Protein AF-0000000075190152 (afdb_homodimer)

Structure (mmCIF, N/CA/C/O backbone):
data_AF-0000000075190152-model_v1
#
loop_
_entity.id
_entity.type
_entity.pdbx_description
1 polymer 'Uncharacterized protein'
#
loop_
_atom_site.group_PDB
_atom_site.id
_atom_site.type_symbol
_atom_site.label_atom_id
_atom_site.label_alt_id
_atom_site.label_comp_id
_atom_site.label_asym_id
_atom_site.label_entity_id
_atom_site.label_seq_id
_atom_site.pdbx_PDB_ins_code
_atom_site.Cartn_x
_atom_site.Cartn_y
_atom_site.Cartn_z
_atom_site.occupancy
_atom_site.B_iso_or_equiv
_atom_site.auth_seq_id
_atom_site.auth_comp_id
_atom_site.auth_asym_id
_atom_site.auth_atom_id
_atom_site.pdbx_PDB_model_num
ATOM 1 N N . MET A 1 1 ? -2.848 7.645 31.656 1 57.91 1 MET A N 1
ATOM 2 C CA . MET A 1 1 ? -2.418 6.84 30.516 1 57.91 1 MET A CA 1
ATOM 3 C C . MET A 1 1 ? -1.604 5.637 30.969 1 57.91 1 MET A C 1
ATOM 5 O O . MET A 1 1 ? -0.812 5.738 31.922 1 57.91 1 MET A O 1
ATOM 9 N N . LYS A 1 2 ? -2.08 4.453 30.562 1 74.75 2 LYS A N 1
ATOM 10 C CA . LYS A 1 2 ? -1.368 3.242 30.953 1 74.75 2 LYS A CA 1
ATOM 11 C C . LYS A 1 2 ? 0.094 3.297 30.531 1 74.75 2 LYS A C 1
ATOM 13 O O . LYS A 1 2 ? 0.41 3.818 29.453 1 74.75 2 LYS A O 1
ATOM 18 N N . PRO A 1 3 ? 1.007 2.99 31.453 1 80 3 PRO A N 1
ATOM 19 C CA . PRO A 1 3 ? 2.436 3.051 31.141 1 80 3 PRO A CA 1
ATOM 20 C C . PRO A 1 3 ? 2.844 2.064 30.047 1 80 3 PRO A C 1
ATOM 22 O O . PRO A 1 3 ? 2.209 1.02 29.875 1 80 3 PRO A O 1
ATOM 25 N N . SER A 1 4 ? 3.889 2.391 29.297 1 86.44 4 SER A N 1
ATOM 26 C CA . SER A 1 4 ? 4.461 1.512 28.281 1 86.44 4 SER A CA 1
ATOM 27 C C . SER A 1 4 ? 5.328 0.427 28.906 1 86.44 4 SER A C 1
ATOM 29 O O . SER A 1 4 ? 6.074 0.694 29.844 1 86.44 4 SER A O 1
ATOM 31 N N . VAL A 1 5 ? 5.164 -0.801 28.578 1 91.06 5 VAL A N 1
ATOM 32 C CA . VAL A 1 5 ? 5.941 -1.947 29.031 1 91.06 5 VAL A CA 1
ATOM 33 C C . VAL A 1 5 ? 6.613 -2.627 27.844 1 91.06 5 VAL A C 1
ATOM 35 O O . VAL A 1 5 ? 6.191 -2.447 26.703 1 91.06 5 VAL A O 1
ATOM 38 N N . PRO A 1 6 ? 7.695 -3.348 28.172 1 92.94 6 PRO A N 1
ATOM 39 C CA . PRO A 1 6 ? 8.281 -4.137 27.078 1 92.94 6 PRO A CA 1
ATOM 40 C C . PRO A 1 6 ? 7.324 -5.188 26.531 1 92.94 6 PRO A C 1
ATOM 42 O O . PRO A 1 6 ? 6.625 -5.855 27.297 1 92.94 6 PRO A O 1
ATOM 45 N N . LEU A 1 7 ? 7.297 -5.289 25.266 1 96.56 7 LEU A N 1
ATOM 46 C CA . LEU A 1 7 ? 6.406 -6.242 24.609 1 96.56 7 LEU A CA 1
ATOM 47 C C . LEU A 1 7 ? 7.176 -7.477 24.156 1 96.56 7 LEU A C 1
ATOM 49 O O . LEU A 1 7 ? 8.18 -7.359 23.453 1 96.56 7 LEU A O 1
ATOM 53 N N . LEU A 1 8 ? 6.641 -8.594 24.516 1 96.25 8 LEU A N 1
ATOM 54 C CA . LEU A 1 8 ? 7.258 -9.844 24.094 1 96.25 8 LEU A CA 1
ATOM 55 C C . LEU A 1 8 ? 6.723 -10.289 22.734 1 96.25 8 LEU A C 1
ATOM 57 O O . LEU A 1 8 ? 5.562 -10.031 22.406 1 96.25 8 LEU A O 1
ATOM 61 N N . TYR A 1 9 ? 7.648 -10.867 21.953 1 97.19 9 TYR A N 1
ATOM 62 C CA . TYR A 1 9 ? 7.227 -11.32 20.641 1 97.19 9 TYR A CA 1
ATOM 63 C C . TYR A 1 9 ? 8.008 -12.562 20.219 1 97.19 9 TYR A C 1
ATOM 65 O O . TYR A 1 9 ? 9 -12.93 20.859 1 97.19 9 TYR A O 1
ATOM 73 N N . SER A 1 10 ? 7.477 -13.281 19.219 1 96.62 10 SER A N 1
ATOM 74 C CA . SER A 1 10 ? 8.133 -14.375 18.516 1 96.62 10 SER A CA 1
ATOM 75 C C . SER A 1 10 ? 8.211 -14.109 17.016 1 96.62 10 SER A C 1
ATOM 77 O O . SER A 1 10 ? 7.598 -13.164 16.516 1 96.62 10 SER A O 1
ATOM 79 N N . ILE A 1 11 ? 9.07 -14.898 16.359 1 95.44 11 ILE A N 1
ATOM 80 C CA . ILE A 1 11 ? 9.172 -14.766 14.914 1 95.44 11 ILE A CA 1
ATOM 81 C C . ILE A 1 11 ? 8.055 -15.57 14.242 1 95.44 11 ILE A C 1
ATOM 83 O O . ILE A 1 11 ? 7.945 -16.781 14.445 1 95.44 11 ILE A O 1
ATOM 87 N N . ALA A 1 12 ? 7.203 -14.898 13.539 1 93.44 12 ALA A N 1
ATOM 88 C CA . ALA A 1 12 ? 6.129 -15.586 12.82 1 93.44 12 ALA A CA 1
ATOM 89 C C . ALA A 1 12 ? 6.629 -16.156 11.5 1 93.44 12 ALA A C 1
ATOM 91 O O . ALA A 1 12 ? 6.383 -17.328 11.188 1 93.44 12 ALA A O 1
ATOM 92 N N . GLN A 1 13 ? 7.199 -15.273 10.68 1 88.94 13 GLN A N 1
ATOM 93 C CA . GLN A 1 13 ? 7.719 -15.609 9.359 1 88.94 13 GLN A CA 1
ATOM 94 C C . GLN A 1 13 ? 8.844 -14.664 8.953 1 88.94 13 GLN A C 1
ATOM 96 O O . GLN A 1 13 ? 9.102 -13.672 9.633 1 88.94 13 GLN A O 1
ATOM 101 N N . GLY A 1 14 ? 9.539 -15.031 7.922 1 86.44 14 GLY A N 1
ATOM 102 C CA . GLY A 1 14 ? 10.555 -14.156 7.355 1 86.44 14 GLY A CA 1
ATOM 103 C C . GLY A 1 14 ? 10.953 -14.547 5.945 1 86.44 14 GLY A C 1
ATOM 104 O O . GLY A 1 14 ? 10.727 -15.68 5.52 1 86.44 14 GLY A O 1
ATOM 105 N N . SER A 1 15 ? 11.422 -13.547 5.289 1 82.12 15 SER A N 1
ATOM 106 C CA . SER A 1 15 ? 12.023 -13.836 3.992 1 82.12 15 SER A CA 1
ATOM 107 C C . SER A 1 15 ? 13.266 -14.719 4.141 1 82.12 15 SER A C 1
ATOM 109 O O . SER A 1 15 ? 13.789 -14.875 5.246 1 82.12 15 SER A O 1
ATOM 111 N N . PRO A 1 16 ? 13.68 -15.336 3.102 1 72.88 16 PRO A N 1
ATOM 112 C CA . PRO A 1 16 ? 14.867 -16.188 3.213 1 72.88 16 PRO A CA 1
ATOM 113 C C . PRO A 1 16 ? 16.062 -15.438 3.787 1 72.88 16 PRO A C 1
ATOM 115 O O . PRO A 1 16 ? 16.234 -14.242 3.541 1 72.88 16 PRO A O 1
ATOM 118 N N . HIS A 1 17 ? 16.828 -16.109 4.625 1 83 17 HIS A N 1
ATOM 119 C CA . HIS A 1 17 ? 17.969 -15.492 5.281 1 83 17 HIS A CA 1
ATOM 120 C C . HIS A 1 17 ? 19.281 -16.172 4.867 1 83 17 HIS A C 1
ATOM 122 O O . HIS A 1 17 ? 19.266 -17.281 4.336 1 83 17 HIS A O 1
ATOM 128 N N . SER A 1 18 ? 20.344 -15.508 5.082 1 78.44 18 SER A N 1
ATOM 129 C CA . SER A 1 18 ? 21.656 -15.977 4.684 1 78.44 18 SER A CA 1
ATOM 130 C C . SER A 1 18 ? 22.25 -16.922 5.734 1 78.44 18 SER A C 1
ATOM 132 O O . SER A 1 18 ? 22.5 -16.5 6.867 1 78.44 18 SER A O 1
ATOM 134 N N . GLY A 1 19 ? 22.406 -18.156 5.426 1 76.25 19 GLY A N 1
ATOM 135 C CA . GLY A 1 19 ? 23.109 -19.094 6.281 1 76.25 19 GLY A CA 1
ATOM 136 C C . GLY A 1 19 ? 22.531 -19.188 7.676 1 76.25 19 GLY A C 1
ATOM 137 O O . GLY A 1 19 ? 21.328 -19.422 7.84 1 76.25 19 GLY A O 1
ATOM 138 N N . GLN A 1 20 ? 23.484 -18.891 8.625 1 82 20 GLN A N 1
ATOM 139 C CA . GLN A 1 20 ? 23.109 -19.062 10.023 1 82 20 GLN A CA 1
ATOM 140 C C . GLN A 1 20 ? 22.422 -17.812 10.57 1 82 20 GLN A C 1
ATOM 142 O O . GLN A 1 20 ? 22.016 -17.781 11.734 1 82 20 GLN A O 1
ATOM 147 N N . TYR A 1 21 ? 22.281 -16.875 9.797 1 90.62 21 TYR A N 1
ATOM 148 C CA . TYR A 1 21 ? 21.719 -15.602 10.242 1 90.62 21 TYR A CA 1
ATOM 149 C C . TYR A 1 21 ? 20.203 -15.625 10.164 1 90.62 21 TYR A C 1
ATOM 151 O O . TYR A 1 21 ? 19.594 -14.82 9.453 1 90.62 21 TYR A O 1
ATOM 159 N N . ALA A 1 22 ? 19.641 -16.422 11.047 1 91.12 22 ALA A N 1
ATOM 160 C CA . ALA A 1 22 ? 18.188 -16.625 11.07 1 91.12 22 ALA A CA 1
ATOM 161 C C . ALA A 1 22 ? 17.484 -15.492 11.82 1 91.12 22 ALA A C 1
ATOM 163 O O . ALA A 1 22 ? 18.109 -14.805 12.633 1 91.12 22 ALA A O 1
ATOM 164 N N . PRO A 1 23 ? 16.172 -15.289 11.523 1 93.19 23 PRO A N 1
ATOM 165 C CA . PRO A 1 23 ? 15.43 -14.195 12.156 1 93.19 23 PRO A CA 1
ATOM 166 C C . PRO A 1 23 ? 15.398 -14.305 13.68 1 93.19 23 PRO A C 1
ATOM 168 O O . PRO A 1 23 ? 15.305 -13.289 14.375 1 93.19 23 PRO A O 1
ATOM 171 N N . GLU A 1 24 ? 15.508 -15.477 14.273 1 94 24 GLU A N 1
ATOM 172 C CA . GLU A 1 24 ? 15.445 -15.664 15.719 1 94 24 GLU A CA 1
ATOM 173 C C . GLU A 1 24 ? 16.625 -14.992 16.422 1 94 24 GLU A C 1
ATOM 175 O O . GLU A 1 24 ? 16.562 -14.727 17.625 1 94 24 GLU A O 1
ATOM 180 N N . ASN A 1 25 ? 17.656 -14.734 15.641 1 94.88 25 ASN A N 1
ATOM 181 C CA . ASN A 1 25 ? 18.859 -14.117 16.219 1 94.88 25 ASN A CA 1
ATOM 182 C C . ASN A 1 25 ? 18.562 -12.703 16.703 1 94.88 25 ASN A C 1
ATOM 184 O O . ASN A 1 25 ? 19.312 -12.164 17.531 1 94.88 25 ASN A O 1
ATOM 188 N N . ILE A 1 26 ? 17.5 -12.086 16.219 1 96.31 26 ILE A N 1
ATOM 189 C CA . ILE A 1 26 ? 17.266 -10.688 16.562 1 96.31 26 ILE A CA 1
ATOM 190 C C . ILE A 1 26 ? 16.609 -10.602 17.938 1 96.31 26 ILE A C 1
ATOM 192 O O . ILE A 1 26 ? 16.422 -9.508 18.484 1 96.31 26 ILE A O 1
ATOM 196 N N . LEU A 1 27 ? 16.281 -11.734 18.625 1 95.38 27 LEU A N 1
ATOM 197 C CA . LEU A 1 27 ? 15.609 -11.781 19.922 1 95.38 27 LEU A CA 1
ATOM 198 C C . LEU A 1 27 ? 16.609 -11.539 21.047 1 95.38 27 LEU A C 1
ATOM 200 O O . LEU A 1 27 ? 16.203 -11.234 22.172 1 95.38 27 LEU A O 1
ATOM 204 N N . VAL A 1 28 ? 17.906 -11.695 20.703 1 93.56 28 VAL A N 1
ATOM 205 C CA . VAL A 1 28 ? 18.938 -11.609 21.719 1 93.56 28 VAL A CA 1
ATOM 206 C C . VAL A 1 28 ? 19.875 -10.453 21.422 1 93.56 28 VAL A C 1
ATOM 208 O O . VAL A 1 28 ? 20.344 -10.312 20.281 1 93.56 28 VAL A O 1
ATOM 211 N N . ASP A 1 29 ? 20.062 -9.625 22.406 1 93.12 29 ASP A N 1
ATOM 212 C CA . ASP A 1 29 ? 20.984 -8.508 22.25 1 93.12 29 ASP A CA 1
ATOM 213 C C . ASP A 1 29 ? 22.406 -8.914 22.641 1 93.12 29 ASP A C 1
ATOM 215 O O . ASP A 1 29 ? 22.797 -8.789 23.797 1 93.12 29 ASP A O 1
ATOM 219 N N . SER A 1 30 ? 23.203 -9.328 21.703 1 92.94 30 SER A N 1
ATOM 220 C CA . SER A 1 30 ? 24.609 -9.688 21.875 1 92.94 30 SER A CA 1
ATOM 221 C C . SER A 1 30 ? 25.5 -8.867 20.953 1 92.94 30 SER A C 1
ATOM 223 O O . SER A 1 30 ? 26.031 -9.398 19.969 1 92.94 30 SER A O 1
ATOM 225 N N . PRO A 1 31 ? 25.797 -7.645 21.328 1 91.75 31 PRO A N 1
ATOM 226 C CA . PRO A 1 31 ? 26.484 -6.719 20.422 1 91.75 31 PRO A CA 1
ATOM 227 C C . PRO A 1 31 ? 27.891 -7.195 20.062 1 91.75 31 PRO A C 1
ATOM 229 O O . PRO A 1 31 ? 28.422 -6.809 19.016 1 91.75 31 PRO A O 1
ATOM 232 N N . ALA A 1 32 ? 28.5 -8.023 20.891 1 91.88 32 ALA A N 1
ATOM 233 C CA . ALA A 1 32 ? 29.875 -8.453 20.641 1 91.88 32 ALA A CA 1
ATOM 234 C C . ALA A 1 32 ? 29.922 -9.688 19.75 1 91.88 32 ALA A C 1
ATOM 236 O O . ALA A 1 32 ? 30.984 -10.062 19.234 1 91.88 32 ALA A O 1
ATOM 237 N N . ASP A 1 33 ? 28.859 -10.367 19.562 1 91.88 33 ASP A N 1
ATOM 238 C CA . ASP A 1 33 ? 28.797 -11.578 18.75 1 91.88 33 ASP A CA 1
ATOM 239 C C . ASP A 1 33 ? 28.359 -11.266 17.328 1 91.88 33 ASP A C 1
ATOM 241 O O . ASP A 1 33 ? 27.203 -10.906 17.078 1 91.88 33 ASP A O 1
ATOM 245 N N . GLN A 1 34 ? 29.141 -11.492 16.359 1 89.94 34 GLN A N 1
ATOM 246 C CA . GLN A 1 34 ? 28.875 -11.156 14.961 1 89.94 34 GLN A CA 1
ATOM 247 C C . GLN A 1 34 ? 27.828 -12.086 14.359 1 89.94 34 GLN A C 1
ATOM 249 O O . GLN A 1 34 ? 27.219 -11.766 13.336 1 89.94 34 GLN A O 1
ATOM 254 N N . SER A 1 35 ? 27.656 -13.172 15.008 1 89.94 35 SER A N 1
ATOM 255 C CA . SER A 1 35 ? 26.703 -14.141 14.469 1 89.94 35 SER A CA 1
ATOM 256 C C . SER A 1 35 ? 25.297 -13.875 14.984 1 89.94 35 SER A C 1
ATOM 258 O O . SER A 1 35 ? 24.328 -14.414 14.445 1 89.94 35 SER A O 1
ATOM 260 N N . SER A 1 36 ? 25.188 -13.008 15.969 1 92.25 36 SER A N 1
ATOM 261 C CA . SER A 1 36 ? 23.891 -12.711 16.578 1 92.25 36 SER A CA 1
ATOM 262 C C . SER A 1 36 ? 23.141 -11.656 15.781 1 92.25 36 SER A C 1
ATOM 264 O O . SER A 1 36 ? 22.891 -10.547 16.266 1 92.25 36 SER A O 1
ATOM 266 N N . ARG A 1 37 ? 22.797 -11.992 14.539 1 94.69 37 ARG A N 1
ATOM 267 C CA . ARG A 1 37 ? 22.094 -11.062 13.656 1 94.69 37 ARG A CA 1
ATOM 268 C C . ARG A 1 37 ? 21.25 -11.812 12.633 1 94.69 37 ARG A C 1
ATOM 270 O O . ARG A 1 37 ? 21.438 -13.008 12.414 1 94.69 37 ARG A O 1
ATOM 277 N N . TRP A 1 38 ? 20.297 -11.156 12.156 1 95.5 38 TRP A N 1
ATOM 278 C CA . TRP A 1 38 ? 19.594 -11.594 10.953 1 95.5 38 TRP A CA 1
ATOM 279 C C . TRP A 1 38 ? 20.188 -10.938 9.711 1 95.5 38 TRP A C 1
ATOM 281 O O . TRP A 1 38 ? 20.531 -9.75 9.734 1 95.5 38 TRP A O 1
ATOM 291 N N . SER A 1 39 ? 20.344 -11.688 8.633 1 91.81 39 SER A N 1
ATOM 292 C CA . SER A 1 39 ? 20.797 -11.148 7.359 1 91.81 39 SER A CA 1
ATOM 293 C C . SER A 1 39 ? 19.984 -11.695 6.199 1 91.81 39 SER A C 1
ATOM 295 O O . SER A 1 39 ? 19.766 -12.906 6.105 1 91.81 39 SER A O 1
ATOM 297 N N . GLY A 1 40 ? 19.5 -10.781 5.414 1 85.81 40 GLY A N 1
ATOM 298 C CA . GLY A 1 40 ? 18.75 -11.211 4.242 1 85.81 40 GLY A CA 1
ATOM 299 C C . GLY A 1 40 ? 19.578 -12.055 3.285 1 85.81 40 GLY A C 1
ATOM 300 O O . GLY A 1 40 ? 20.797 -12.039 3.34 1 85.81 40 GLY A O 1
ATOM 301 N N . ALA A 1 41 ? 18.875 -12.773 2.48 1 72.44 41 ALA A N 1
ATOM 302 C CA . ALA A 1 41 ? 19.594 -13.68 1.583 1 72.44 41 ALA A CA 1
ATOM 303 C C . ALA A 1 41 ? 19.656 -13.109 0.169 1 72.44 41 ALA A C 1
ATOM 305 O O . ALA A 1 41 ? 20.453 -13.555 -0.649 1 72.44 41 ALA A O 1
ATOM 306 N N . THR A 1 42 ? 18.75 -12.227 -0.119 1 64.25 42 THR A N 1
ATOM 307 C CA . THR A 1 42 ? 18.609 -11.844 -1.52 1 64.25 42 THR A CA 1
ATOM 308 C C . THR A 1 42 ? 19 -10.383 -1.725 1 64.25 42 THR A C 1
ATOM 310 O O . THR A 1 42 ? 18.875 -9.57 -0.811 1 64.25 42 THR A O 1
ATOM 313 N N . HIS A 1 43 ? 19.844 -10.195 -2.85 1 59.03 43 HIS A N 1
ATOM 314 C CA . HIS A 1 43 ? 20.109 -8.836 -3.311 1 59.03 43 HIS A CA 1
ATOM 315 C C . HIS A 1 43 ? 19.125 -8.422 -4.398 1 59.03 43 HIS A C 1
ATOM 317 O O . HIS A 1 43 ? 18.516 -9.273 -5.047 1 59.03 43 HIS A O 1
ATOM 323 N N . GLY A 1 44 ? 18.797 -7.188 -4.5 1 57.22 44 GLY A N 1
ATOM 324 C CA . GLY A 1 44 ? 18.031 -6.715 -5.645 1 57.22 44 GLY A CA 1
ATOM 325 C C . GLY A 1 44 ? 16.672 -6.168 -5.266 1 57.22 44 GLY A C 1
ATOM 326 O O . GLY A 1 44 ? 16.516 -5.559 -4.207 1 57.22 44 GLY A O 1
ATOM 327 N N . ALA A 1 45 ? 15.734 -6.461 -6.27 1 56.59 45 ALA A N 1
ATOM 328 C CA . ALA A 1 45 ? 14.422 -5.816 -6.234 1 56.59 45 ALA A CA 1
ATOM 329 C C . ALA A 1 45 ? 13.477 -6.551 -5.297 1 56.59 45 ALA A C 1
ATOM 331 O O . ALA A 1 45 ? 12.414 -6.031 -4.949 1 56.59 45 ALA A O 1
ATOM 332 N N . THR A 1 46 ? 13.945 -7.738 -4.766 1 62.31 46 THR A N 1
ATOM 333 C CA . THR A 1 46 ? 13.031 -8.469 -3.891 1 62.31 46 THR A CA 1
ATOM 334 C C . THR A 1 46 ? 13.039 -7.875 -2.484 1 62.31 46 THR A C 1
ATOM 336 O O . THR A 1 46 ? 14.102 -7.617 -1.917 1 62.31 46 THR A O 1
ATOM 339 N N . LYS A 1 47 ? 11.789 -7.676 -2.047 1 73.31 47 LYS A N 1
ATOM 340 C CA . LYS A 1 47 ? 11.656 -7.102 -0.71 1 73.31 47 LYS A CA 1
ATOM 341 C C . LYS A 1 47 ? 12.031 -8.117 0.363 1 73.31 47 LYS A C 1
ATOM 343 O O . LYS A 1 47 ? 11.602 -9.273 0.311 1 73.31 47 LYS A O 1
ATOM 348 N N . GLN A 1 48 ? 12.977 -7.836 1.225 1 83.88 48 GLN A N 1
ATOM 349 C CA . GLN A 1 48 ? 13.297 -8.625 2.41 1 83.88 48 GLN A CA 1
ATOM 350 C C . GLN A 1 48 ? 12.5 -8.141 3.621 1 83.88 48 GLN A C 1
ATOM 352 O O . GLN A 1 48 ? 12.172 -6.961 3.729 1 83.88 48 GLN A O 1
ATOM 357 N N . TRP A 1 49 ? 12.078 -9.125 4.438 1 92 49 TRP A N 1
ATOM 358 C CA . TRP A 1 49 ? 11.25 -8.703 5.566 1 92 49 TRP A CA 1
ATOM 359 C C . TRP A 1 49 ? 11.258 -9.758 6.668 1 92 49 TRP A C 1
ATOM 361 O O . TRP A 1 49 ? 11.609 -10.922 6.422 1 92 49 TRP A O 1
ATOM 371 N N . ILE A 1 50 ? 11.008 -9.367 7.902 1 95.06 50 ILE A N 1
ATOM 372 C CA . ILE A 1 50 ? 10.758 -10.219 9.062 1 95.06 50 ILE A CA 1
ATOM 373 C C . ILE A 1 50 ? 9.398 -9.891 9.664 1 95.06 50 ILE A C 1
ATOM 375 O O . ILE A 1 50 ? 9.055 -8.727 9.844 1 95.06 50 ILE A O 1
ATOM 379 N N . LEU A 1 51 ? 8.641 -10.922 9.875 1 96.19 51 LEU A N 1
ATOM 380 C CA . LEU A 1 51 ? 7.336 -10.742 10.492 1 96.19 51 LEU A CA 1
ATOM 381 C C . LEU A 1 51 ? 7.359 -11.211 11.945 1 96.19 51 LEU A C 1
ATOM 383 O O . LEU A 1 51 ? 7.633 -12.383 12.227 1 96.19 51 LEU A O 1
ATOM 387 N N . LEU A 1 52 ? 7.055 -10.312 12.812 1 97.75 52 LEU A N 1
ATOM 388 C CA . LEU A 1 52 ? 7.023 -10.586 14.242 1 97.75 52 LEU A CA 1
ATOM 389 C C . LEU A 1 52 ? 5.59 -10.773 14.734 1 97.75 52 LEU A C 1
ATOM 391 O O . LEU A 1 52 ? 4.668 -10.133 14.219 1 97.75 52 LEU A O 1
ATOM 395 N N . ARG A 1 53 ? 5.414 -11.68 15.703 1 97.5 53 ARG A N 1
ATOM 396 C CA . ARG A 1 53 ? 4.117 -11.883 16.344 1 97.5 53 ARG A CA 1
ATOM 397 C C . ARG A 1 53 ? 4.184 -11.555 17.828 1 97.5 53 ARG A C 1
ATOM 399 O O . ARG A 1 53 ? 4.898 -12.219 18.594 1 97.5 53 ARG A O 1
ATOM 406 N N . LEU A 1 54 ? 3.424 -10.578 18.25 1 97.38 54 LEU A N 1
ATOM 407 C CA . LEU A 1 54 ? 3.346 -10.242 19.672 1 97.38 54 LEU A CA 1
ATOM 408 C C . LEU A 1 54 ? 2.623 -11.344 20.453 1 97.38 54 LEU A C 1
ATOM 410 O O . LEU A 1 54 ? 1.653 -11.922 19.953 1 97.38 54 LEU A O 1
ATOM 414 N N . HIS A 1 55 ? 3.064 -11.594 21.641 1 95.12 55 HIS A N 1
ATOM 415 C CA . HIS A 1 55 ? 2.461 -12.633 22.453 1 95.12 55 HIS A CA 1
ATOM 416 C C . HIS A 1 55 ? 1.039 -12.258 22.859 1 95.12 55 HIS A C 1
ATOM 418 O O . HIS A 1 55 ? 0.2 -13.133 23.078 1 95.12 55 HIS A O 1
ATOM 424 N N . SER A 1 56 ? 0.843 -10.984 22.984 1 94.56 56 SER A N 1
ATOM 425 C CA . SER A 1 56 ? -0.49 -10.453 23.25 1 94.56 56 SER A CA 1
ATOM 426 C C . SER A 1 56 ? -0.784 -9.227 22.406 1 94.56 56 SER A C 1
ATOM 428 O O . SER A 1 56 ? 0.137 -8.555 21.922 1 94.56 56 SER A O 1
ATOM 430 N N . LEU A 1 57 ? -2.092 -9.039 22.234 1 95.69 57 LEU A N 1
ATOM 431 C CA . LEU A 1 57 ? -2.475 -7.801 21.562 1 95.69 57 LEU A CA 1
ATOM 432 C C . LEU A 1 57 ? -1.971 -6.586 22.328 1 95.69 57 LEU A C 1
ATOM 434 O O . LEU A 1 57 ? -2.023 -6.559 23.562 1 95.69 57 LEU A O 1
ATOM 438 N N . ALA A 1 58 ? -1.453 -5.602 21.531 1 97.06 58 ALA A N 1
ATOM 439 C CA . ALA A 1 58 ? -0.888 -4.434 22.203 1 97.06 58 ALA A CA 1
ATOM 440 C C . ALA A 1 58 ? -0.991 -3.191 21.328 1 97.06 58 ALA A C 1
ATOM 442 O O . ALA A 1 58 ? -1.312 -3.289 20.141 1 97.06 58 ALA A O 1
ATOM 443 N N . VAL A 1 59 ? -0.925 -2.057 21.969 1 95.56 59 VAL A N 1
ATOM 444 C CA . VAL A 1 59 ? -0.638 -0.807 21.281 1 95.56 59 VAL A CA 1
ATOM 445 C C . VAL A 1 59 ? 0.867 -0.548 21.281 1 95.56 59 VAL A C 1
ATOM 447 O O . VAL A 1 59 ? 1.447 -0.23 22.312 1 95.56 59 VAL A O 1
ATOM 450 N N . VAL A 1 60 ? 1.486 -0.776 20.141 1 95.25 60 VAL A N 1
ATOM 451 C CA . VAL A 1 60 ? 2.932 -0.605 20.047 1 95.25 60 VAL A CA 1
ATOM 452 C C . VAL A 1 60 ? 3.271 0.881 19.953 1 95.25 60 VAL A C 1
ATOM 454 O O . VAL A 1 60 ? 2.756 1.584 19.078 1 95.25 60 VAL A O 1
ATOM 457 N N . LYS A 1 61 ? 4.152 1.308 20.766 1 88.12 61 LYS A N 1
ATOM 458 C CA . LYS A 1 61 ? 4.465 2.732 20.828 1 88.12 61 LYS A CA 1
ATOM 459 C C . LYS A 1 61 ? 5.848 3.016 20.25 1 88.12 61 LYS A C 1
ATOM 461 O O . LYS A 1 61 ? 6.094 4.098 19.703 1 88.12 61 LYS A O 1
ATOM 466 N N . SER A 1 62 ? 6.691 1.97 20.422 1 89.31 62 SER A N 1
ATOM 467 C CA . SER A 1 62 ? 8.055 2.217 19.953 1 89.31 62 SER A CA 1
ATOM 468 C C . SER A 1 62 ? 8.758 0.914 19.594 1 89.31 62 SER A C 1
ATOM 470 O O . SER A 1 62 ? 8.352 -0.163 20.031 1 89.31 62 SER A O 1
ATOM 472 N N . ILE A 1 63 ? 9.719 1.037 18.75 1 93.19 63 ILE A N 1
ATOM 473 C CA . ILE A 1 63 ? 10.578 -0.071 18.344 1 93.19 63 ILE A CA 1
ATOM 474 C C . ILE A 1 63 ? 12.039 0.327 18.5 1 93.19 63 ILE A C 1
ATOM 476 O O . ILE A 1 63 ? 12.414 1.465 18.203 1 93.19 63 ILE A O 1
ATOM 480 N N . THR A 1 64 ? 12.844 -0.559 19.016 1 92.62 64 THR A N 1
ATOM 481 C CA . THR A 1 64 ? 14.266 -0.319 19.266 1 92.62 64 THR A CA 1
ATOM 482 C C . THR A 1 64 ? 15.125 -1.301 18.469 1 92.62 64 THR A C 1
ATOM 484 O O . THR A 1 64 ? 14.852 -2.502 18.453 1 92.62 64 THR A O 1
ATOM 487 N N . PHE A 1 65 ? 16.109 -0.759 17.828 1 94.06 65 PHE A N 1
ATOM 488 C CA . PHE A 1 65 ? 17.094 -1.578 17.109 1 94.06 65 PHE A CA 1
ATOM 489 C C . PHE A 1 65 ? 18.422 -1.579 17.844 1 94.06 65 PHE A C 1
ATOM 491 O O . PHE A 1 65 ? 19.062 -0.531 17.984 1 94.06 65 PHE A O 1
ATOM 498 N N . GLY A 1 66 ? 18.828 -2.703 18.344 1 93.81 66 GLY A N 1
ATOM 499 C CA . GLY A 1 66 ? 20.172 -2.875 18.844 1 93.81 66 GLY A CA 1
ATOM 500 C C . GLY A 1 66 ? 21.203 -3.062 17.75 1 93.81 66 GLY A C 1
ATOM 501 O O . GLY A 1 66 ? 20.844 -3.398 16.609 1 93.81 66 GLY A O 1
ATOM 502 N N . LYS A 1 67 ? 22.484 -2.811 18.094 1 92.06 67 LYS A N 1
ATOM 503 C CA . LYS A 1 67 ? 23.5 -2.836 17.047 1 92.06 67 LYS A CA 1
ATOM 504 C C . LYS A 1 67 ? 24.75 -3.586 17.531 1 92.06 67 LYS A C 1
ATOM 506 O O . LYS A 1 67 ? 24.875 -3.908 18.703 1 92.06 67 LYS A O 1
ATOM 511 N N . HIS A 1 68 ? 25.594 -3.891 16.547 1 93.12 68 HIS A N 1
ATOM 512 C CA . HIS A 1 68 ? 26.891 -4.473 16.844 1 93.12 68 HIS A CA 1
ATOM 513 C C . HIS A 1 68 ? 27.828 -3.443 17.469 1 93.12 68 HIS A C 1
ATOM 515 O O . HIS A 1 68 ? 27.609 -2.238 17.328 1 93.12 68 HIS A O 1
ATOM 521 N N . ILE A 1 69 ? 28.906 -3.898 18.156 1 91.5 69 ILE A N 1
ATOM 522 C CA . ILE A 1 69 ? 29.828 -3.049 18.891 1 91.5 69 ILE A CA 1
ATOM 523 C C . ILE A 1 69 ? 30.609 -2.164 17.938 1 91.5 69 ILE A C 1
ATOM 525 O O . ILE A 1 69 ? 31.141 -1.126 18.328 1 91.5 69 ILE A O 1
ATOM 529 N N . LYS A 1 70 ? 30.688 -2.576 16.641 1 90.62 70 LYS A N 1
ATOM 530 C CA . LYS A 1 70 ? 31.375 -1.798 15.609 1 90.62 70 LYS A CA 1
ATOM 531 C C . LYS A 1 70 ? 30.453 -1.534 14.422 1 90.62 70 LYS A C 1
ATOM 533 O O . LYS A 1 70 ? 29.484 -2.256 14.211 1 90.62 70 LYS A O 1
ATOM 538 N N . SER A 1 71 ? 30.812 -0.458 13.766 1 90.75 71 SER A N 1
ATOM 539 C CA . SER A 1 71 ? 30.109 -0.228 12.508 1 90.75 71 SER A CA 1
ATOM 540 C C . SER A 1 71 ? 30.281 -1.406 11.555 1 90.75 71 SER A C 1
ATOM 542 O O . SER A 1 71 ? 31.297 -2.088 11.578 1 90.75 71 SER A O 1
ATOM 544 N N . HIS A 1 72 ? 29.328 -1.681 10.852 1 89.81 72 HIS A N 1
ATOM 545 C CA . HIS A 1 72 ? 29.328 -2.826 9.953 1 89.81 72 HIS A CA 1
ATOM 546 C C . HIS A 1 72 ? 28.688 -2.471 8.609 1 89.81 72 HIS A C 1
ATOM 548 O O . HIS A 1 72 ? 27.641 -1.83 8.57 1 89.81 72 HIS A O 1
ATOM 554 N N . PRO A 1 73 ? 29.188 -2.893 7.531 1 87.56 73 PRO A N 1
ATOM 555 C CA . PRO A 1 73 ? 28.672 -2.551 6.203 1 87.56 73 PRO A CA 1
ATOM 556 C C . PRO A 1 73 ? 27.281 -3.137 5.949 1 87.56 73 PRO A C 1
ATOM 558 O O . PRO A 1 73 ? 26.516 -2.58 5.164 1 87.56 73 PRO A O 1
ATOM 561 N N . CYS A 1 74 ? 26.906 -4.215 6.602 1 90.25 74 CYS A N 1
ATOM 562 C CA . CYS A 1 74 ? 25.641 -4.902 6.359 1 90.25 74 CYS A CA 1
ATOM 563 C C . CYS A 1 74 ? 24.531 -4.289 7.188 1 90.25 74 CYS A C 1
ATOM 565 O O . CYS A 1 74 ? 23.359 -4.676 7.051 1 90.25 74 CYS A O 1
ATOM 567 N N . ASN A 1 75 ? 24.859 -3.297 8.031 1 92.75 75 ASN A N 1
ATOM 568 C CA . ASN A 1 75 ? 23.812 -2.691 8.852 1 92.75 75 ASN A CA 1
ATOM 569 C C . ASN A 1 75 ? 22.719 -2.066 7.992 1 92.75 75 ASN A C 1
ATOM 571 O O . ASN A 1 75 ? 23.016 -1.439 6.973 1 92.75 75 ASN A O 1
ATOM 575 N N . VAL A 1 76 ? 21.516 -2.314 8.398 1 91 76 VAL A N 1
ATOM 576 C CA . VAL A 1 76 ? 20.375 -1.712 7.703 1 91 76 VAL A CA 1
ATOM 577 C C . VAL A 1 76 ? 20.469 -0.19 7.793 1 91 76 VAL A C 1
ATOM 579 O O . VAL A 1 76 ? 20.797 0.357 8.844 1 91 76 VAL A O 1
ATOM 582 N N . LYS A 1 77 ? 20.266 0.456 6.688 1 87.94 77 LYS A N 1
ATOM 583 C CA . LYS A 1 77 ? 20.219 1.915 6.656 1 87.94 77 LYS A CA 1
ATOM 584 C C . LYS A 1 77 ? 18.781 2.422 6.645 1 87.94 77 LYS A C 1
ATOM 586 O O . LYS A 1 77 ? 18.328 3.029 7.617 1 87.94 77 LYS A O 1
ATOM 591 N N . GLU A 1 78 ? 18.078 2.131 5.574 1 84.69 78 GLU A N 1
ATOM 592 C CA . GLU A 1 78 ? 16.672 2.506 5.48 1 84.69 78 GLU A CA 1
ATOM 593 C C . GLU A 1 78 ? 15.758 1.312 5.754 1 84.69 78 GLU A C 1
ATOM 595 O O . GLU A 1 78 ? 16.047 0.193 5.324 1 84.69 78 GLU A O 1
ATOM 600 N N . PHE A 1 79 ? 14.664 1.545 6.543 1 89.19 79 PHE A N 1
ATOM 601 C CA . PHE A 1 79 ? 13.734 0.464 6.844 1 89.19 79 PHE A CA 1
ATOM 602 C C . PHE A 1 79 ? 12.305 0.986 6.922 1 89.19 79 PHE A C 1
ATOM 604 O O . PHE A 1 79 ? 12.078 2.195 7.023 1 89.19 79 PHE A O 1
ATOM 611 N N . GLN A 1 80 ? 11.398 0.11 6.82 1 89.75 80 GLN A N 1
ATOM 612 C CA . GLN A 1 80 ? 9.969 0.371 6.953 1 89.75 80 GLN A CA 1
ATOM 613 C C . GLN A 1 80 ? 9.328 -0.571 7.969 1 89.75 80 GLN A C 1
ATOM 615 O O . GLN A 1 80 ? 9.758 -1.717 8.117 1 89.75 80 GLN A O 1
ATOM 620 N N . ILE A 1 81 ? 8.32 -0.094 8.695 1 93.12 81 ILE A N 1
ATOM 621 C CA . ILE A 1 81 ? 7.574 -0.902 9.656 1 93.12 81 ILE A CA 1
ATOM 622 C C . ILE A 1 81 ? 6.098 -0.94 9.266 1 93.12 81 ILE A C 1
ATOM 624 O O . ILE A 1 81 ? 5.496 0.101 9 1 93.12 81 ILE A O 1
ATOM 628 N N . SER A 1 82 ? 5.543 -2.131 9.195 1 93.75 82 SER A N 1
ATOM 629 C CA . SER A 1 82 ? 4.109 -2.332 9 1 93.75 82 SER A CA 1
ATOM 630 C C . SER A 1 82 ? 3.502 -3.137 10.141 1 93.75 82 SER A C 1
ATOM 632 O O . SER A 1 82 ? 4.156 -4.02 10.695 1 93.75 82 SER A O 1
ATOM 634 N N . VAL A 1 83 ? 2.289 -2.797 10.508 1 94.62 83 VAL A N 1
ATOM 635 C CA . VAL A 1 83 ? 1.644 -3.486 11.617 1 94.62 83 VAL A CA 1
ATOM 636 C C . VAL A 1 83 ? 0.234 -3.912 11.219 1 94.62 83 VAL A C 1
ATOM 638 O O . VAL A 1 83 ? -0.316 -3.406 10.234 1 94.62 83 VAL A O 1
ATOM 641 N N . GLY A 1 84 ? -0.316 -4.891 11.906 1 92.81 84 GLY A N 1
ATOM 642 C CA . GLY A 1 84 ? -1.672 -5.355 11.664 1 92.81 84 GLY A CA 1
ATOM 643 C C . GLY A 1 84 ? -2.125 -6.406 12.656 1 92.81 84 GLY A C 1
ATOM 644 O O . GLY A 1 84 ? -1.342 -6.852 13.5 1 92.81 84 GLY A O 1
ATOM 645 N N . MET A 1 85 ? -3.404 -6.797 12.625 1 91.38 85 MET A N 1
ATOM 646 C CA . MET A 1 85 ? -3.979 -7.816 13.508 1 91.38 85 MET A CA 1
ATOM 647 C C . MET A 1 85 ? -3.852 -9.203 12.883 1 91.38 85 MET A C 1
ATOM 649 O O . MET A 1 85 ? -3.945 -10.211 13.586 1 91.38 85 MET A O 1
ATOM 653 N N . THR A 1 86 ? -3.684 -9.18 11.586 1 89.44 86 THR A N 1
ATOM 654 C CA . THR A 1 86 ? -3.52 -10.445 10.867 1 89.44 86 THR A CA 1
ATOM 655 C C . THR A 1 86 ? -2.271 -10.406 9.992 1 89.44 86 THR A C 1
ATOM 657 O O . THR A 1 86 ? -1.787 -9.336 9.633 1 89.44 86 THR A O 1
ATOM 660 N N . GLU A 1 87 ? -1.805 -11.5 9.594 1 89.06 87 GLU A N 1
ATOM 661 C CA . GLU A 1 87 ? -0.559 -11.617 8.836 1 89.06 87 GLU A CA 1
ATOM 662 C C . GLU A 1 87 ? -0.709 -11.055 7.43 1 89.06 87 GLU A C 1
ATOM 664 O O . GLU A 1 87 ? 0.251 -10.531 6.859 1 89.06 87 GLU A O 1
ATOM 669 N N . ASP A 1 88 ? -1.875 -11.125 6.965 1 82.25 88 ASP A N 1
ATOM 670 C CA . ASP A 1 88 ? -2.068 -10.82 5.551 1 82.25 88 ASP A CA 1
ATOM 671 C C . ASP A 1 88 ? -2.49 -9.359 5.359 1 82.25 88 ASP A C 1
ATOM 673 O O . ASP A 1 88 ? -2.475 -8.844 4.242 1 82.25 88 ASP A O 1
ATOM 677 N N . ASN A 1 89 ? -2.891 -8.719 6.332 1 85.62 89 ASN A N 1
ATOM 678 C CA . ASN A 1 89 ? -3.354 -7.336 6.234 1 85.62 89 ASN A CA 1
ATOM 679 C C . ASN A 1 89 ? -2.541 -6.41 7.137 1 85.62 89 ASN A C 1
ATOM 681 O O . ASN A 1 89 ? -2.934 -6.145 8.273 1 85.62 89 ASN A O 1
ATOM 685 N N . LEU A 1 90 ? -1.48 -5.855 6.551 1 89.81 90 LEU A N 1
ATOM 686 C CA . LEU A 1 90 ? -0.59 -4.977 7.301 1 89.81 90 LEU A CA 1
ATOM 687 C C . LEU A 1 90 ? -0.571 -3.578 6.695 1 89.81 90 LEU A C 1
ATOM 689 O O . LEU A 1 90 ? -0.772 -3.416 5.488 1 89.81 90 LEU A O 1
ATOM 693 N N . THR A 1 91 ? -0.43 -2.572 7.473 1 86.75 91 THR A N 1
ATOM 694 C CA . THR A 1 91 ? -0.366 -1.184 7.035 1 86.75 91 THR A CA 1
ATOM 695 C C . THR A 1 91 ? 0.967 -0.553 7.426 1 86.75 91 THR A C 1
ATOM 697 O O . THR A 1 91 ? 1.416 -0.695 8.562 1 86.75 91 THR A O 1
ATOM 700 N N . GLU A 1 92 ? 1.601 0.114 6.48 1 86.94 92 GLU A N 1
ATOM 701 C CA . GLU A 1 92 ? 2.844 0.825 6.762 1 86.94 92 GLU A CA 1
ATOM 702 C C . GLU A 1 92 ? 2.609 1.984 7.727 1 86.94 92 GLU A C 1
ATOM 704 O O . GLU A 1 92 ? 1.734 2.822 7.5 1 86.94 92 GLU A O 1
ATOM 709 N N . ILE A 1 93 ? 3.42 2.057 8.805 1 84.62 93 ILE A N 1
ATOM 710 C CA . ILE A 1 93 ? 3.15 3.084 9.805 1 84.62 93 ILE A CA 1
ATOM 711 C C . ILE A 1 93 ? 4.41 3.918 10.039 1 84.62 93 ILE A C 1
ATOM 713 O O . ILE A 1 93 ? 4.352 4.977 10.664 1 84.62 93 ILE A O 1
ATOM 717 N N . TYR A 1 94 ? 5.551 3.344 9.547 1 84.56 94 TYR A N 1
ATOM 718 C CA . TYR A 1 94 ? 6.773 4.078 9.852 1 84.56 94 TYR A CA 1
ATOM 719 C C . TYR A 1 94 ? 7.859 3.779 8.828 1 84.56 94 TYR A C 1
ATOM 721 O O . TYR A 1 94 ? 7.973 2.65 8.344 1 84.56 94 TYR A O 1
ATOM 729 N N . ARG A 1 95 ? 8.586 4.77 8.414 1 80.12 95 ARG A N 1
ATOM 730 C CA . ARG A 1 95 ? 9.812 4.668 7.637 1 80.12 95 ARG A CA 1
ATOM 731 C C . ARG A 1 95 ? 10.953 5.434 8.305 1 80.12 95 ARG A C 1
ATOM 733 O O . ARG A 1 95 ? 10.766 6.574 8.742 1 80.12 95 ARG A O 1
ATOM 740 N N . GLY A 1 96 ? 12.094 4.773 8.469 1 76.69 96 GLY A N 1
ATOM 741 C CA . GLY A 1 96 ? 13.188 5.422 9.172 1 76.69 96 GLY A CA 1
ATOM 742 C C . GLY A 1 96 ? 14.555 5.059 8.625 1 76.69 96 GLY A C 1
ATOM 743 O O . GLY A 1 96 ? 14.664 4.285 7.672 1 76.69 96 GLY A O 1
ATOM 744 N N . VAL A 1 97 ? 15.578 5.691 9.117 1 80.38 97 VAL A N 1
ATOM 745 C CA . VAL A 1 97 ? 16.984 5.477 8.75 1 80.38 97 VAL A CA 1
ATOM 746 C C . VAL A 1 97 ? 17.797 5.164 10 1 80.38 97 VAL A C 1
ATOM 748 O O . VAL A 1 97 ? 17.672 5.852 11.016 1 80.38 97 VAL A O 1
ATOM 751 N N . LEU A 1 98 ? 18.562 4.148 9.93 1 85.12 98 LEU A N 1
ATOM 752 C CA . LEU A 1 98 ? 19.453 3.775 11.023 1 85.12 98 LEU A CA 1
ATOM 753 C C . LEU A 1 98 ? 20.875 4.277 10.758 1 85.12 98 LEU A C 1
ATOM 755 O O . LEU A 1 98 ? 21.344 4.246 9.617 1 85.12 98 LEU A O 1
ATOM 759 N N . LYS A 1 99 ? 21.547 4.758 11.805 1 82.12 99 LYS A N 1
ATOM 760 C CA . LYS A 1 99 ? 22.953 5.133 11.719 1 82.12 99 LYS A CA 1
ATOM 761 C C . LYS A 1 99 ? 23.859 3.898 11.719 1 82.12 99 LYS A C 1
ATOM 763 O O . LYS A 1 99 ? 23.469 2.846 12.234 1 82.12 99 LYS A O 1
ATOM 768 N N . ASN A 1 100 ? 25.031 4.16 11.102 1 88.56 100 ASN A N 1
ATOM 769 C CA . ASN A 1 100 ? 25.984 3.057 11.117 1 88.56 100 ASN A CA 1
ATOM 770 C C . ASN A 1 100 ? 26.953 3.172 12.289 1 88.56 100 ASN A C 1
ATOM 772 O O . ASN A 1 100 ? 28.156 3.406 12.094 1 88.56 100 ASN A O 1
ATOM 776 N N . ASP A 1 101 ? 26.422 3 13.438 1 87 101 ASP A N 1
ATOM 777 C CA . ASP A 1 101 ? 27.219 3.045 14.664 1 87 101 ASP A CA 1
ATOM 778 C C . ASP A 1 101 ? 26.797 1.945 15.633 1 87 101 ASP A C 1
ATOM 780 O O . ASP A 1 101 ? 26.109 0.998 15.242 1 87 101 ASP A O 1
ATOM 784 N N . SER A 1 102 ? 27.359 1.952 16.906 1 87.31 102 SER A N 1
ATOM 785 C CA . SER A 1 102 ? 27.141 0.862 17.844 1 87.31 102 SER A CA 1
ATOM 786 C C . SER A 1 102 ? 26.047 1.217 18.859 1 87.31 102 SER A C 1
ATOM 788 O O . SER A 1 102 ? 25.766 0.441 19.766 1 87.31 102 SER A O 1
ATOM 790 N N . THR A 1 103 ? 25.438 2.346 18.688 1 85 103 THR A N 1
ATOM 791 C CA . THR A 1 103 ? 24.438 2.803 19.641 1 85 103 THR A CA 1
ATOM 792 C C . THR A 1 103 ? 23.031 2.377 19.219 1 85 103 THR A C 1
ATOM 794 O O . THR A 1 103 ? 22.625 2.635 18.094 1 85 103 THR A O 1
ATOM 797 N N . SER A 1 104 ? 22.344 1.776 20.125 1 87.88 104 SER A N 1
ATOM 798 C CA . SER A 1 104 ? 20.969 1.389 19.844 1 87.88 104 SER A CA 1
ATOM 799 C C . SER A 1 104 ? 20.094 2.607 19.562 1 87.88 104 SER A C 1
ATOM 801 O O . SER A 1 104 ? 20.328 3.682 20.109 1 87.88 104 SER A O 1
ATOM 803 N N . GLU A 1 105 ? 19.109 2.486 18.672 1 85.88 105 GLU A N 1
ATOM 804 C CA . GLU A 1 105 ? 18.188 3.562 18.297 1 85.88 105 GLU A CA 1
ATOM 805 C C . GLU A 1 105 ? 16.734 3.15 18.531 1 85.88 105 GLU A C 1
ATOM 807 O O . GLU A 1 105 ? 16.344 2.035 18.188 1 85.88 105 GLU A O 1
ATOM 812 N N . THR A 1 106 ? 15.977 3.984 19.156 1 83.88 106 THR A N 1
ATOM 813 C CA . THR A 1 106 ? 14.555 3.758 19.406 1 83.88 106 THR A CA 1
ATOM 814 C C . THR A 1 106 ? 13.703 4.734 18.609 1 83.88 106 THR A C 1
ATOM 816 O O . THR A 1 106 ? 13.969 5.938 18.594 1 83.88 106 THR A O 1
ATOM 819 N N . PHE A 1 107 ? 12.664 4.199 17.953 1 81.75 107 PHE A N 1
ATOM 820 C CA . PHE A 1 107 ? 11.766 4.996 17.125 1 81.75 107 PHE A CA 1
ATOM 821 C C . PHE A 1 107 ? 10.344 4.934 17.656 1 81.75 107 PHE A C 1
ATOM 823 O O . PHE A 1 107 ? 9.82 3.848 17.906 1 81.75 107 PHE A O 1
ATOM 830 N N . ALA A 1 108 ? 9.789 6.094 17.844 1 79.31 108 ALA A N 1
ATOM 831 C CA . ALA A 1 108 ? 8.359 6.129 18.141 1 79.31 108 ALA A CA 1
ATOM 832 C C . ALA A 1 108 ? 7.543 5.84 16.875 1 79.31 108 ALA A C 1
ATOM 834 O O . ALA A 1 108 ? 7.789 6.43 15.82 1 79.31 108 ALA A O 1
ATOM 835 N N . ILE A 1 109 ? 6.605 4.953 16.984 1 82.94 109 ILE A N 1
ATOM 836 C CA . ILE A 1 109 ? 5.832 4.602 15.805 1 82.94 109 ILE A CA 1
ATOM 837 C C . ILE A 1 109 ? 4.371 5 16 1 82.94 109 ILE A C 1
ATOM 839 O O . ILE A 1 109 ? 3.887 5.051 17.141 1 82.94 109 ILE A O 1
ATOM 843 N N . ARG A 1 110 ? 3.738 5.34 14.945 1 80.25 110 ARG A N 1
ATOM 844 C CA . ARG A 1 110 ? 2.336 5.742 14.953 1 80.25 110 ARG A CA 1
ATOM 845 C C . ARG A 1 110 ? 1.445 4.609 15.461 1 80.25 110 ARG A C 1
ATOM 847 O O . ARG A 1 110 ? 1.641 3.449 15.094 1 80.25 110 ARG A O 1
ATOM 854 N N . HIS A 1 111 ? 0.502 4.98 16.391 1 87 111 HIS A N 1
ATOM 855 C CA . HIS A 1 111 ? -0.39 3.963 16.938 1 87 111 HIS A CA 1
ATOM 856 C C . HIS A 1 111 ? -1.847 4.406 16.859 1 87 111 HIS A C 1
ATOM 858 O O . HIS A 1 111 ? -2.727 3.773 17.438 1 87 111 HIS A O 1
ATOM 864 N N . THR A 1 112 ? -2.086 5.59 16.172 1 83.12 112 THR A N 1
ATOM 865 C CA . THR A 1 112 ? -3.438 6.07 15.906 1 83.12 112 THR A CA 1
ATOM 866 C C . THR A 1 112 ? -3.639 6.312 14.414 1 83.12 112 THR A C 1
ATOM 868 O O . THR A 1 112 ? -2.689 6.637 13.695 1 83.12 112 THR A O 1
ATOM 871 N N . ASN A 1 113 ? -4.863 6.07 14.008 1 82.25 113 ASN A N 1
ATOM 872 C CA . ASN A 1 113 ? -5.145 6.336 12.602 1 82.25 113 ASN A CA 1
ATOM 873 C C . ASN A 1 113 ? -5.426 7.816 12.359 1 82.25 113 ASN A C 1
ATOM 875 O O . ASN A 1 113 ? -5.289 8.641 13.266 1 82.25 113 ASN A O 1
ATOM 879 N N . ASN A 1 114 ? -5.797 8.234 11.133 1 70.31 114 ASN A N 1
ATOM 880 C CA . ASN A 1 114 ? -6 9.625 10.742 1 70.31 114 ASN A CA 1
ATOM 881 C C . ASN A 1 114 ? -7.188 10.242 11.477 1 70.31 114 ASN A C 1
ATOM 883 O O . ASN A 1 114 ? -7.277 11.469 11.602 1 70.31 114 ASN A O 1
ATOM 887 N N . SER A 1 115 ? -8.094 9.383 11.992 1 73.88 115 SER A N 1
ATOM 888 C CA . SER A 1 115 ? -9.25 9.875 12.727 1 73.88 115 SER A CA 1
ATOM 889 C C . SER A 1 115 ? -8.977 9.938 14.219 1 73.88 115 SER A C 1
ATOM 891 O O . SER A 1 115 ? -9.875 10.227 15.016 1 73.88 115 SER A O 1
ATOM 893 N N . GLY A 1 116 ? -7.781 9.547 14.648 1 74.94 116 GLY A N 1
ATOM 894 C CA . GLY A 1 116 ? -7.398 9.625 16.047 1 74.94 116 GLY A CA 1
ATOM 895 C C . GLY A 1 116 ? -7.734 8.375 16.844 1 74.94 116 GLY A C 1
ATOM 896 O O . GLY A 1 116 ? -7.625 8.359 18.062 1 74.94 116 GLY A O 1
ATOM 897 N N . VAL A 1 117 ? -8.102 7.34 16.156 1 86.19 117 VAL A N 1
ATOM 898 C CA . VAL A 1 117 ? -8.477 6.102 16.844 1 86.19 117 VAL A CA 1
ATOM 899 C C . VAL A 1 117 ? -7.25 5.203 16.984 1 86.19 117 VAL A C 1
ATOM 901 O O . VAL A 1 117 ? -6.539 4.949 16.016 1 86.19 117 VAL A O 1
ATOM 904 N N . CYS A 1 118 ? -7.07 4.738 18.219 1 89.38 118 CYS A N 1
ATOM 905 C CA . CYS A 1 118 ? -5.969 3.816 18.469 1 89.38 118 CYS A CA 1
ATOM 906 C C . CYS A 1 118 ? -6.258 2.443 17.891 1 89.38 118 CYS A C 1
ATOM 908 O O . CYS A 1 118 ? -7.391 1.965 17.938 1 89.38 118 CYS A O 1
ATOM 910 N N . PHE A 1 119 ? -5.219 1.816 17.297 1 91.56 119 PHE A N 1
ATOM 911 C CA . PHE A 1 119 ? -5.438 0.488 16.734 1 91.56 119 PHE A CA 1
ATOM 912 C C . PHE A 1 119 ? -4.559 -0.545 17.438 1 91.56 119 PHE A C 1
ATOM 914 O O . PHE A 1 119 ? -3.414 -0.256 17.797 1 91.56 119 PHE A O 1
ATOM 921 N N . PRO A 1 120 ? -5.148 -1.709 17.734 1 94.81 120 PRO A N 1
ATOM 922 C CA . PRO A 1 120 ? -4.371 -2.801 18.312 1 94.81 120 PRO A CA 1
ATOM 923 C C . PRO A 1 120 ? -3.453 -3.482 17.297 1 94.81 120 PRO A C 1
ATOM 925 O O . PRO A 1 120 ? -3.736 -3.469 16.094 1 94.81 120 PRO A O 1
ATOM 928 N N . THR A 1 121 ? -2.355 -4.074 17.781 1 96.19 121 THR A N 1
ATOM 929 C CA . THR A 1 121 ? -1.367 -4.707 16.922 1 96.19 121 THR A CA 1
ATOM 930 C C . THR A 1 121 ? -1.033 -6.109 17.406 1 96.19 121 THR A C 1
ATOM 932 O O . THR A 1 121 ? -0.824 -6.32 18.609 1 96.19 121 THR A O 1
ATOM 935 N N . ARG A 1 122 ? -1.056 -7.055 16.516 1 96.94 122 ARG A N 1
ATOM 936 C CA . ARG A 1 122 ? -0.625 -8.422 16.797 1 96.94 122 ARG A CA 1
ATOM 937 C C . ARG A 1 122 ? 0.633 -8.766 16.016 1 96.94 122 ARG A C 1
ATOM 939 O O . ARG A 1 122 ? 1.47 -9.547 16.484 1 96.94 122 ARG A O 1
ATOM 946 N N . PHE A 1 123 ? 0.742 -8.203 14.891 1 97.19 123 PHE A N 1
ATOM 947 C CA . PHE A 1 123 ? 1.862 -8.508 14.016 1 97.19 123 PHE A CA 1
ATOM 948 C C . PHE A 1 123 ? 2.627 -7.246 13.641 1 97.19 123 PHE A C 1
ATOM 950 O O . PHE A 1 123 ? 2.023 -6.195 13.406 1 97.19 123 PHE A O 1
ATOM 957 N N . VAL A 1 124 ? 3.928 -7.32 13.609 1 97.5 124 VAL A N 1
ATOM 958 C CA . VAL A 1 124 ? 4.828 -6.242 13.211 1 97.5 124 VAL A CA 1
ATOM 959 C C . VAL A 1 124 ? 5.785 -6.742 12.133 1 97.5 124 VAL A C 1
ATOM 961 O O . VAL A 1 124 ? 6.527 -7.699 12.344 1 97.5 124 VAL A O 1
ATOM 964 N N . LYS A 1 125 ? 5.727 -6.102 11.062 1 96.62 125 LYS A N 1
ATOM 965 C CA . LYS A 1 125 ? 6.602 -6.48 9.953 1 96.62 125 LYS A CA 1
ATOM 966 C C . LYS A 1 125 ? 7.707 -5.449 9.75 1 96.62 125 LYS A C 1
ATOM 968 O O . LYS A 1 125 ? 7.434 -4.258 9.602 1 96.62 125 LYS A O 1
ATOM 973 N N . ILE A 1 126 ? 8.953 -5.867 9.727 1 96.62 126 ILE A N 1
ATOM 974 C CA . ILE A 1 126 ? 10.102 -5.016 9.453 1 96.62 126 ILE A CA 1
ATOM 975 C C . ILE A 1 126 ? 10.633 -5.293 8.047 1 96.62 126 ILE A C 1
ATOM 977 O O . ILE A 1 126 ? 10.961 -6.434 7.719 1 96.62 126 ILE A O 1
ATOM 981 N N . ILE A 1 127 ? 10.781 -4.234 7.285 1 92.56 127 ILE A N 1
ATOM 982 C CA . ILE A 1 127 ? 11.25 -4.359 5.906 1 92.56 127 ILE A CA 1
ATOM 983 C C . ILE A 1 127 ? 12.5 -3.51 5.711 1 92.56 127 ILE A C 1
ATOM 985 O O . ILE A 1 127 ? 12.414 -2.307 5.457 1 92.56 127 ILE A O 1
ATOM 989 N N . PRO A 1 128 ? 13.617 -4.137 5.746 1 91.25 128 PRO A N 1
ATOM 990 C CA . PRO A 1 128 ? 14.82 -3.383 5.383 1 91.25 128 PRO A CA 1
ATOM 991 C C . PRO A 1 128 ? 14.844 -2.969 3.914 1 91.25 128 PRO A C 1
ATOM 993 O O . PRO A 1 128 ? 14.586 -3.795 3.033 1 91.25 128 PRO A O 1
ATOM 996 N N . ILE A 1 129 ? 15.141 -1.74 3.682 1 81.12 129 ILE A N 1
ATOM 997 C CA . ILE A 1 129 ? 15.109 -1.212 2.322 1 81.12 129 ILE A CA 1
ATOM 998 C C . ILE A 1 129 ? 16.516 -1.179 1.747 1 81.12 129 ILE A C 1
ATOM 1000 O O . ILE A 1 129 ? 16.734 -1.5 0.575 1 81.12 129 ILE A O 1
ATOM 1004 N N . SER A 1 130 ? 17.484 -0.775 2.605 1 81 130 SER A N 1
ATOM 1005 C CA . SER A 1 130 ? 18.859 -0.673 2.129 1 81 130 SER A CA 1
ATOM 1006 C C . SER A 1 130 ? 19.859 -0.918 3.258 1 81 130 SER A C 1
ATOM 1008 O O . SER A 1 130 ? 19.5 -0.854 4.434 1 81 130 SER A O 1
ATOM 1010 N N . SER A 1 131 ? 21.094 -1.254 2.828 1 86.44 131 SER A N 1
ATOM 1011 C CA . SER A 1 131 ? 22.219 -1.367 3.756 1 86.44 131 SER A CA 1
ATOM 1012 C C . SER A 1 131 ? 23.156 -0.167 3.645 1 86.44 131 SER A C 1
ATOM 1014 O O . SER A 1 131 ? 23.109 0.577 2.662 1 86.44 131 SER A O 1
ATOM 1016 N N . HIS A 1 132 ? 23.969 0.071 4.641 1 85.12 132 HIS A N 1
ATOM 1017 C CA . HIS A 1 132 ? 24.875 1.202 4.629 1 85.12 132 HIS A CA 1
ATOM 1018 C C . HIS A 1 132 ? 25.906 1.062 3.514 1 85.12 132 HIS A C 1
ATOM 1020 O O . HIS A 1 132 ? 26.359 2.062 2.949 1 85.12 132 HIS A O 1
ATOM 1026 N N . SER A 1 133 ? 26.281 -0.165 3.273 1 80.88 133 SER A N 1
ATOM 1027 C CA . SER A 1 133 ? 27.156 -0.406 2.131 1 80.88 133 SER A CA 1
ATOM 1028 C C . SER A 1 133 ? 26.406 -1.094 0.995 1 80.88 133 SER A C 1
ATOM 1030 O O . SER A 1 133 ? 25.75 -2.115 1.205 1 80.88 133 SER A O 1
ATOM 1032 N N . PRO A 1 134 ? 26.594 -0.497 -0.197 1 70.56 134 PRO A N 1
ATOM 1033 C CA . PRO A 1 134 ? 25.891 -1.102 -1.329 1 70.56 134 PRO A CA 1
ATOM 1034 C C . PRO A 1 134 ? 26.375 -2.521 -1.632 1 70.56 134 PRO A C 1
ATOM 1036 O O . PRO A 1 134 ? 27.562 -2.812 -1.521 1 70.56 134 PRO A O 1
ATOM 1039 N N . GLY A 1 135 ? 25.516 -3.428 -2.016 1 68.19 135 GLY A N 1
ATOM 1040 C CA . GLY A 1 135 ? 25.859 -4.777 -2.426 1 68.19 135 GLY A CA 1
ATOM 1041 C C . GLY A 1 135 ? 25.812 -5.777 -1.285 1 68.19 135 GLY A C 1
ATOM 1042 O O . GLY A 1 135 ? 25.953 -6.984 -1.504 1 68.19 135 GLY A O 1
ATOM 1043 N N . PHE A 1 136 ? 25.719 -5.207 -0.084 1 78.88 136 PHE A N 1
ATOM 1044 C CA . PHE A 1 136 ? 25.672 -6.109 1.061 1 78.88 136 PHE A CA 1
ATOM 1045 C C . PHE A 1 136 ? 24.219 -6.426 1.429 1 78.88 136 PHE A C 1
ATOM 1047 O O . PHE A 1 136 ? 23.328 -5.629 1.172 1 78.88 136 PHE A O 1
ATOM 1054 N N . HIS A 1 137 ? 24.094 -7.617 2.053 1 81.56 137 HIS A N 1
ATOM 1055 C CA . HIS A 1 137 ? 22.781 -7.992 2.582 1 81.56 137 HIS A CA 1
ATOM 1056 C C . HIS A 1 137 ? 22.484 -7.238 3.871 1 81.56 137 HIS A C 1
ATOM 1058 O O . HIS A 1 137 ? 23.312 -7.16 4.766 1 81.56 137 HIS A O 1
ATOM 1064 N N . PRO A 1 138 ? 21.281 -6.633 3.887 1 90.31 138 PRO A N 1
ATOM 1065 C CA . PRO A 1 138 ? 20.938 -5.918 5.121 1 90.31 138 PRO A CA 1
ATOM 1066 C C . PRO A 1 138 ? 20.859 -6.84 6.336 1 90.31 138 PRO A C 1
ATOM 1068 O O . PRO A 1 138 ? 20.375 -7.965 6.227 1 90.31 138 PRO A O 1
ATOM 1071 N N . SER A 1 139 ? 21.359 -6.375 7.453 1 94 139 SER A N 1
ATOM 1072 C CA . SER A 1 139 ? 21.375 -7.156 8.688 1 94 139 SER A CA 1
ATOM 1073 C C . SER A 1 139 ? 20.734 -6.383 9.836 1 94 139 SER A C 1
ATOM 1075 O O . SER A 1 139 ? 20.891 -5.168 9.938 1 94 139 SER A O 1
ATOM 1077 N N . ILE A 1 140 ? 19.969 -7.07 10.617 1 96.25 140 ILE A N 1
ATOM 1078 C CA . ILE A 1 140 ? 19.375 -6.562 11.852 1 96.25 140 ILE A CA 1
ATOM 1079 C C . ILE A 1 140 ? 19.891 -7.363 13.039 1 96.25 140 ILE A C 1
ATOM 1081 O O . ILE A 1 140 ? 19.828 -8.594 13.047 1 96.25 140 ILE A O 1
ATOM 1085 N N . TRP A 1 141 ? 20.375 -6.676 14.062 1 96.06 141 TRP A N 1
ATOM 1086 C CA . TRP A 1 141 ? 21.078 -7.332 15.156 1 96.06 141 TRP A CA 1
ATOM 1087 C C . TRP A 1 141 ? 20.125 -7.664 16.297 1 96.06 141 TRP A C 1
ATOM 1089 O O . TRP A 1 141 ? 20.219 -8.734 16.906 1 96.06 141 TRP A O 1
ATOM 1099 N N . PHE A 1 142 ? 19.344 -6.754 16.641 1 96.56 142 PHE A N 1
ATOM 1100 C CA . PHE A 1 142 ? 18.438 -6.898 17.766 1 96.56 142 PHE A CA 1
ATOM 1101 C C . PHE A 1 142 ? 17.25 -5.961 17.641 1 96.56 142 PHE A C 1
ATOM 1103 O O . PHE A 1 142 ? 17.391 -4.828 17.156 1 96.56 142 PHE A O 1
ATOM 1110 N N . VAL A 1 143 ? 16.078 -6.469 18 1 97.12 143 VAL A N 1
ATOM 1111 C CA . VAL A 1 143 ? 14.875 -5.645 17.969 1 97.12 143 VAL A CA 1
ATOM 1112 C C . VAL A 1 143 ? 14.117 -5.805 19.281 1 97.12 143 VAL A C 1
ATOM 1114 O O . VAL A 1 143 ? 13.953 -6.922 19.781 1 97.12 143 VAL A O 1
ATOM 1117 N N . SER A 1 144 ? 13.75 -4.766 19.906 1 95.69 144 SER A N 1
ATOM 1118 C CA . SER A 1 144 ? 12.82 -4.758 21.031 1 95.69 144 SER A CA 1
ATOM 1119 C C . SER A 1 144 ? 11.711 -3.729 20.812 1 95.69 144 SER A C 1
ATOM 1121 O O . SER A 1 144 ? 11.867 -2.799 20.016 1 95.69 144 SER A O 1
ATOM 1123 N N . MET A 1 145 ? 10.578 -3.98 21.453 1 95.62 145 MET A N 1
ATOM 1124 C CA . MET A 1 145 ? 9.43 -3.086 21.312 1 95.62 145 MET A CA 1
ATOM 1125 C C . MET A 1 145 ? 8.82 -2.771 22.672 1 95.62 145 MET A C 1
ATOM 1127 O O . MET A 1 145 ? 8.953 -3.555 23.609 1 95.62 145 MET A O 1
ATOM 1131 N N . ALA A 1 146 ? 8.234 -1.601 22.719 1 93.12 146 ALA A N 1
ATOM 1132 C CA . ALA A 1 146 ? 7.527 -1.183 23.938 1 93.12 146 ALA A CA 1
ATOM 1133 C C . ALA A 1 146 ? 6.16 -0.597 23.594 1 93.12 146 ALA A C 1
ATOM 1135 O O . ALA A 1 146 ? 5.961 -0.05 22.516 1 93.12 146 ALA A O 1
ATOM 1136 N N . GLY A 1 147 ? 5.199 -0.783 24.453 1 93.75 147 GLY A N 1
ATOM 1137 C CA . GLY A 1 147 ? 3.842 -0.285 24.281 1 93.75 147 GLY A CA 1
ATOM 1138 C C . GLY A 1 147 ? 2.926 -0.668 25.438 1 93.75 147 GLY A C 1
ATOM 1139 O O . GLY A 1 147 ? 3.379 -0.831 26.562 1 93.75 147 GLY A O 1
ATOM 1140 N N . ILE A 1 148 ? 1.659 -0.675 25.266 1 95.31 148 ILE A N 1
ATOM 1141 C CA . ILE A 1 148 ? 0.659 -0.979 26.281 1 95.31 148 ILE A CA 1
ATOM 1142 C C . ILE A 1 148 ? 0.023 -2.336 26 1 95.31 148 ILE A C 1
ATOM 1144 O O . ILE A 1 148 ? -0.483 -2.57 24.891 1 95.31 148 ILE A O 1
ATOM 1148 N N . SER A 1 149 ? 0.055 -3.23 26.953 1 94.69 149 SER A N 1
ATOM 1149 C CA . SER A 1 149 ? -0.524 -4.555 26.75 1 94.69 149 SER A CA 1
ATOM 1150 C C . SER A 1 149 ? -1.51 -4.902 27.859 1 94.69 149 SER A C 1
ATOM 1152 O O . SER A 1 149 ? -1.854 -6.07 28.062 1 94.69 149 SER A O 1
ATOM 1154 N N . ASP A 1 150 ? -1.92 -3.898 28.641 1 94.19 150 ASP A N 1
ATOM 1155 C CA . ASP A 1 150 ? -2.938 -4.121 29.672 1 94.19 150 ASP A CA 1
ATOM 1156 C C . ASP A 1 150 ? -4.223 -4.676 29.047 1 94.19 150 ASP A C 1
ATOM 1158 O O . ASP A 1 150 ? -4.82 -4.043 28.188 1 94.19 150 ASP A O 1
ATOM 1162 N N . PRO A 1 151 ? -4.672 -5.812 29.516 1 93.31 151 PRO A N 1
ATOM 1163 C CA . PRO A 1 151 ? -5.789 -6.492 28.859 1 93.31 151 PRO A CA 1
ATOM 1164 C C . PRO A 1 151 ? -7.062 -5.656 28.844 1 93.31 151 PRO A C 1
ATOM 1166 O O . PRO A 1 151 ? -7.777 -5.629 27.828 1 93.31 151 PRO A O 1
ATOM 1169 N N . ALA A 1 152 ? -7.355 -4.977 29.953 1 92.88 152 ALA A N 1
ATOM 1170 C CA . ALA A 1 152 ? -8.562 -4.164 30 1 92.88 152 ALA A CA 1
ATOM 1171 C C . ALA A 1 152 ? -8.484 -2.994 29.031 1 92.88 152 ALA A C 1
ATOM 1173 O O . ALA A 1 152 ? -9.453 -2.689 28.328 1 92.88 152 ALA A O 1
ATOM 1174 N N . TYR A 1 153 ? -7.367 -2.398 29.047 1 93.75 153 TYR A N 1
ATOM 1175 C CA . TYR A 1 153 ? -7.16 -1.281 28.125 1 93.75 153 TYR A CA 1
ATOM 1176 C C . TYR A 1 153 ? -7.242 -1.741 26.672 1 93.75 153 TYR A C 1
ATOM 1178 O O . TYR A 1 153 ? -7.863 -1.079 25.844 1 93.75 153 TYR A O 1
ATOM 1186 N N . ILE A 1 154 ? -6.621 -2.852 26.391 1 95.19 154 ILE A N 1
ATOM 1187 C CA . ILE A 1 154 ? -6.57 -3.359 25.016 1 95.19 154 ILE A CA 1
ATOM 1188 C C . ILE A 1 154 ? -7.973 -3.77 24.578 1 95.19 154 ILE A C 1
ATOM 1190 O O . ILE A 1 154 ? -8.336 -3.598 23.406 1 95.19 154 ILE A O 1
ATOM 1194 N N . GLN A 1 155 ? -8.719 -4.301 25.453 1 94.12 155 GLN A N 1
ATOM 1195 C CA . GLN A 1 155 ? -10.094 -4.652 25.109 1 94.12 155 GLN A CA 1
ATOM 1196 C C . GLN A 1 155 ? -10.891 -3.422 24.703 1 94.12 155 GLN A C 1
ATOM 1198 O O . GLN A 1 155 ? -11.68 -3.471 23.75 1 94.12 155 GLN A O 1
ATOM 1203 N N . ASP A 1 156 ? -10.68 -2.338 25.375 1 93.31 156 ASP A N 1
ATOM 1204 C CA . ASP A 1 156 ? -11.344 -1.084 25.031 1 93.31 156 ASP A CA 1
ATOM 1205 C C . ASP A 1 156 ? -10.867 -0.555 23.688 1 93.31 156 ASP A C 1
ATOM 1207 O O . ASP A 1 156 ? -11.672 -0.085 22.875 1 93.31 156 ASP A O 1
ATOM 1211 N N . VAL A 1 157 ? -9.578 -0.621 23.5 1 93.62 157 VAL A N 1
ATOM 1212 C CA . VAL A 1 157 ? -9 -0.167 22.234 1 93.62 157 VAL A CA 1
ATOM 1213 C C . VAL A 1 157 ? -9.555 -0.995 21.078 1 93.62 157 VAL A C 1
ATOM 1215 O O . VAL A 1 157 ? -9.914 -0.449 20.047 1 93.62 157 VAL A O 1
ATOM 1218 N N . GLN A 1 158 ? -9.625 -2.266 21.344 1 93.62 158 GLN A N 1
ATOM 1219 C CA . GLN A 1 158 ? -10.125 -3.164 20.312 1 93.62 158 GLN A CA 1
ATOM 1220 C C . GLN A 1 158 ? -11.586 -2.873 20 1 93.62 158 GLN A C 1
ATOM 1222 O O . GLN A 1 158 ? -11.984 -2.865 18.828 1 93.62 158 GLN A O 1
ATOM 1227 N N . LYS A 1 159 ? -12.336 -2.682 21 1 92.94 159 LYS A N 1
ATOM 1228 C CA . LYS A 1 159 ? -13.75 -2.383 20.812 1 92.94 159 LYS A CA 1
ATOM 1229 C C . LYS A 1 159 ? -13.938 -1.089 20.016 1 92.94 159 LYS A C 1
ATOM 1231 O O . LYS A 1 159 ? -14.727 -1.04 19.078 1 92.94 159 LYS A O 1
ATOM 1236 N N . GLU A 1 160 ? -13.211 -0.087 20.359 1 91.88 160 GLU A N 1
ATOM 1237 C CA . GLU A 1 160 ? -13.297 1.202 19.688 1 91.88 160 GLU A CA 1
ATOM 1238 C C . GLU A 1 160 ? -12.852 1.092 18.234 1 91.88 160 GLU A C 1
ATOM 1240 O O . GLU A 1 160 ? -13.469 1.67 17.344 1 91.88 160 GLU A O 1
ATOM 1245 N N . PHE A 1 161 ? -11.852 0.393 18.125 1 93.06 161 PHE A N 1
ATOM 1246 C CA . PHE A 1 161 ? -11.305 0.223 16.781 1 93.06 161 PHE A CA 1
ATOM 1247 C C . PHE A 1 161 ? -12.281 -0.552 15.898 1 93.06 161 PHE A C 1
ATOM 1249 O O . PHE A 1 161 ? -12.492 -0.193 14.742 1 93.06 161 PHE A O 1
ATOM 1256 N N . ASP A 1 162 ? -12.82 -1.585 16.422 1 91.12 162 ASP A N 1
ATOM 1257 C CA . ASP A 1 162 ? -13.789 -2.385 15.68 1 91.12 162 ASP A CA 1
ATOM 1258 C C . ASP A 1 162 ? -15.023 -1.561 15.312 1 91.12 162 ASP A C 1
ATOM 1260 O O . ASP A 1 162 ? -15.547 -1.673 14.203 1 91.12 162 ASP A O 1
ATOM 1264 N N . GLU A 1 163 ? -15.461 -0.817 16.234 1 89.31 163 GLU A N 1
ATOM 1265 C CA . GLU A 1 163 ? -16.609 0.051 15.984 1 89.31 163 GLU A CA 1
ATOM 1266 C C . GLU A 1 163 ? -16.297 1.073 14.891 1 89.31 163 GLU A C 1
ATOM 1268 O O . GLU A 1 163 ? -17.141 1.354 14.039 1 89.31 163 GLU A O 1
ATOM 1273 N N . PHE A 1 164 ? -15.164 1.652 14.961 1 90.19 164 PHE A N 1
ATOM 1274 C CA . PHE A 1 164 ? -14.734 2.611 13.953 1 90.19 164 PHE A CA 1
ATOM 1275 C C . PHE A 1 164 ? -14.742 1.974 12.57 1 90.19 164 PHE A C 1
ATOM 1277 O O . PHE A 1 164 ? -15.266 2.555 11.609 1 90.19 164 PHE A O 1
ATOM 1284 N N . ARG A 1 165 ? -14.133 0.805 12.453 1 90.69 165 ARG A N 1
ATOM 1285 C CA . ARG A 1 165 ? -14.062 0.099 11.172 1 90.69 165 ARG A CA 1
ATOM 1286 C C . ARG A 1 165 ? -15.453 -0.216 10.641 1 90.69 165 ARG A C 1
ATOM 1288 O O . ARG A 1 165 ? -15.719 -0.047 9.445 1 90.69 165 ARG A O 1
ATOM 1295 N N . GLU A 1 166 ? -16.266 -0.682 11.492 1 90.62 166 GLU A N 1
ATOM 1296 C CA . GLU A 1 166 ? -17.625 -1.036 11.102 1 90.62 166 GLU A CA 1
ATOM 1297 C C . GLU A 1 166 ? -18.391 0.186 10.609 1 90.62 166 GLU A C 1
ATOM 1299 O O . GLU A 1 166 ? -19.094 0.12 9.594 1 90.62 166 GLU A O 1
ATOM 1304 N N . THR A 1 167 ? -18.266 1.259 11.344 1 90.19 167 THR A N 1
ATOM 1305 C CA . THR A 1 167 ? -18.969 2.484 10.969 1 90.19 167 THR A CA 1
ATOM 1306 C C . THR A 1 167 ? -18.453 3.02 9.641 1 90.19 167 THR A C 1
ATOM 1308 O O . THR A 1 167 ? -19.25 3.441 8.789 1 90.19 167 THR A O 1
ATOM 1311 N N . THR A 1 168 ? -17.172 3.012 9.492 1 90.56 168 THR A N 1
ATOM 1312 C CA . THR A 1 168 ? -16.578 3.494 8.25 1 90.56 168 THR A CA 1
ATOM 1313 C C . THR A 1 168 ? -17.031 2.637 7.066 1 90.56 168 THR A C 1
ATOM 1315 O O . THR A 1 168 ? -17.359 3.162 6.004 1 90.56 168 THR A O 1
ATOM 1318 N N . ALA A 1 169 ? -17.031 1.313 7.273 1 91.25 169 ALA A N 1
ATOM 1319 C CA . ALA A 1 169 ? -17.484 0.399 6.223 1 91.25 169 ALA A CA 1
ATOM 1320 C C . ALA A 1 169 ? -18.938 0.658 5.859 1 91.25 169 ALA A C 1
ATOM 1322 O O . ALA A 1 169 ? -19.297 0.711 4.676 1 91.25 169 ALA A O 1
ATOM 1323 N N . LEU A 1 170 ? -19.781 0.794 6.816 1 92.25 170 LEU A N 1
ATOM 1324 C CA . LEU A 1 170 ? -21.203 1.021 6.574 1 92.25 170 LEU A CA 1
ATOM 1325 C C . LEU A 1 170 ? -21.422 2.338 5.836 1 92.25 170 LEU A C 1
ATOM 1327 O O . LEU A 1 170 ? -22.281 2.42 4.949 1 92.25 170 LEU A O 1
ATOM 1331 N N . ARG A 1 171 ? -20.656 3.336 6.246 1 92.44 171 ARG A N 1
ATOM 1332 C CA . ARG A 1 171 ? -20.781 4.625 5.578 1 92.44 171 ARG A CA 1
ATOM 1333 C C . ARG A 1 171 ? -20.406 4.52 4.105 1 92.44 171 ARG A C 1
ATOM 1335 O O . ARG A 1 171 ? -21.047 5.125 3.246 1 92.44 171 ARG A O 1
ATOM 1342 N N . LEU A 1 172 ? -19.438 3.791 3.814 1 93.31 172 LEU A N 1
ATOM 1343 C CA . LEU A 1 172 ? -19 3.582 2.438 1 93.31 172 LEU A CA 1
ATOM 1344 C C . LEU A 1 172 ? -20.047 2.787 1.655 1 93.31 172 LEU A C 1
ATOM 1346 O O . LEU A 1 172 ? -20.297 3.068 0.481 1 93.31 172 LEU A O 1
ATOM 1350 N N . ILE A 1 173 ? -20.594 1.787 2.346 1 95.12 173 ILE A N 1
ATOM 1351 C CA . ILE A 1 173 ? -21.641 0.982 1.726 1 95.12 173 ILE A CA 1
ATOM 1352 C C . ILE A 1 173 ? -22.828 1.865 1.389 1 95.12 173 ILE A C 1
ATOM 1354 O O . ILE A 1 173 ? -23.344 1.822 0.269 1 95.12 173 ILE A O 1
ATOM 1358 N N . LEU A 1 174 ? -23.219 2.635 2.338 1 94.56 174 LEU A N 1
ATOM 1359 C CA . LEU A 1 174 ? -24.391 3.494 2.15 1 94.56 174 LEU A CA 1
ATOM 1360 C C . LEU A 1 174 ? -24.156 4.492 1.021 1 94.56 174 LEU A C 1
ATOM 1362 O O . LEU A 1 174 ? -25.047 4.727 0.199 1 94.56 174 LEU A O 1
ATOM 1366 N N . LYS A 1 175 ? -22.969 5.07 0.994 1 94.75 175 LYS A N 1
ATOM 1367 C CA . LYS A 1 175 ? -22.641 5.969 -0.106 1 94.75 175 LYS A CA 1
ATOM 1368 C C . LYS A 1 175 ? -22.734 5.258 -1.451 1 94.75 175 LYS A C 1
ATOM 1370 O O . LYS A 1 175 ? -23.281 5.805 -2.408 1 94.75 175 LYS A O 1
ATOM 1375 N N . HIS A 1 176 ? -22.188 4.074 -1.491 1 94.81 176 HIS A N 1
ATOM 1376 C CA . HIS A 1 176 ? -22.203 3.303 -2.727 1 94.81 176 HIS A CA 1
ATOM 1377 C C . HIS A 1 176 ? -23.641 3.012 -3.174 1 94.81 176 HIS A C 1
ATOM 1379 O O . HIS A 1 176 ? -23.969 3.152 -4.355 1 94.81 176 HIS A O 1
ATOM 1385 N N . LEU A 1 177 ? -24.484 2.592 -2.246 1 94.44 177 LEU A N 1
ATOM 1386 C CA . LEU A 1 177 ? -25.875 2.27 -2.555 1 94.44 177 LEU A CA 1
ATOM 1387 C C . LEU A 1 177 ? -26.625 3.51 -3.018 1 94.44 177 LEU A C 1
ATOM 1389 O O . LEU A 1 177 ? -27.375 3.455 -3.992 1 94.44 177 LEU A O 1
ATOM 1393 N N . ARG A 1 178 ? -26.375 4.551 -2.328 1 93.75 178 ARG A N 1
ATOM 1394 C CA . ARG A 1 178 ? -27.047 5.793 -2.684 1 93.75 178 ARG A CA 1
ATOM 1395 C C . ARG A 1 178 ? -26.656 6.25 -4.086 1 93.75 178 ARG A C 1
ATOM 1397 O O . ARG A 1 178 ? -27.5 6.699 -4.855 1 93.75 178 ARG A O 1
ATOM 1404 N N . GLN A 1 179 ? -25.438 6.141 -4.426 1 93.69 179 GLN A N 1
ATOM 1405 C CA . GLN A 1 179 ? -24.938 6.539 -5.734 1 93.69 179 GLN A CA 1
ATOM 1406 C C . GLN A 1 179 ? -25.547 5.684 -6.84 1 93.69 179 GLN A C 1
ATOM 1408 O O . GLN A 1 179 ? -25.641 6.125 -7.988 1 93.69 179 GLN A O 1
ATOM 1413 N N . ARG A 1 180 ? -25.984 4.492 -6.516 1 91.44 180 ARG A N 1
ATOM 1414 C CA . ARG A 1 180 ? -26.547 3.576 -7.504 1 91.44 180 ARG A CA 1
ATOM 1415 C C . ARG A 1 180 ? -28.062 3.539 -7.418 1 91.44 180 ARG A C 1
ATOM 1417 O O . ARG A 1 180 ? -28.703 2.631 -7.957 1 91.44 180 ARG A O 1
ATOM 1424 N N . ARG A 1 181 ? -28.609 4.418 -6.734 1 90.5 181 ARG A N 1
ATOM 1425 C CA . ARG A 1 181 ? -30.047 4.605 -6.598 1 90.5 181 ARG A CA 1
ATOM 1426 C C . ARG A 1 181 ? -30.688 3.398 -5.926 1 90.5 181 ARG A C 1
ATOM 1428 O O . ARG A 1 181 ? -31.828 3.049 -6.234 1 90.5 181 ARG A O 1
ATOM 1435 N N . LEU A 1 182 ? -29.953 2.635 -5.137 1 91.5 182 LEU A N 1
ATOM 1436 C CA . LEU A 1 182 ? -30.5 1.577 -4.289 1 91.5 182 LEU A CA 1
ATOM 1437 C C . LEU A 1 182 ? -30.938 2.135 -2.938 1 91.5 182 LEU A C 1
ATOM 1439 O O . LEU A 1 182 ? -30.359 1.788 -1.902 1 91.5 182 LEU A O 1
ATOM 1443 N N . LEU A 1 183 ? -32 2.855 -3.014 1 91.88 183 LEU A N 1
ATOM 1444 C CA . LEU A 1 183 ? -32.406 3.703 -1.896 1 91.88 183 LEU A CA 1
ATOM 1445 C C . LEU A 1 183 ? -33.188 2.902 -0.851 1 91.88 183 LEU A C 1
ATOM 1447 O O . LEU A 1 183 ? -33.125 3.225 0.339 1 91.88 183 LEU A O 1
ATOM 1451 N N . SER A 1 184 ? -33.875 1.813 -1.287 1 90.69 184 SER A N 1
ATOM 1452 C CA . SER A 1 184 ? -34.594 0.992 -0.316 1 90.69 184 SER A CA 1
ATOM 1453 C C . SER A 1 184 ? -33.625 0.289 0.631 1 90.69 184 SER A C 1
ATOM 1455 O O . SER A 1 184 ? -33.75 0.376 1.853 1 90.69 184 SER A O 1
ATOM 1457 N N . PRO A 1 185 ? -32.625 -0.44 0.057 1 93.06 185 PRO A N 1
ATOM 1458 C CA . PRO A 1 185 ? -31.641 -1.018 0.971 1 93.06 185 PRO A CA 1
ATOM 1459 C C . PRO A 1 185 ? -30.906 0.041 1.787 1 93.06 185 PRO A C 1
ATOM 1461 O O . PRO A 1 185 ? -30.594 -0.186 2.957 1 93.06 185 PRO A O 1
ATOM 1464 N N . TYR A 1 186 ? -30.672 1.213 1.164 1 93 186 TYR A N 1
ATOM 1465 C CA . TYR A 1 186 ? -30.031 2.324 1.866 1 93 186 TYR A CA 1
ATOM 1466 C C . TYR A 1 186 ? -30.828 2.703 3.111 1 93 186 TYR A C 1
ATOM 1468 O O . TYR A 1 186 ? -30.266 2.787 4.207 1 93 186 TYR A O 1
ATOM 1476 N N . ALA A 1 187 ? -32.094 2.871 2.963 1 91.44 187 ALA A N 1
ATOM 1477 C CA . ALA A 1 187 ? -32.969 3.307 4.055 1 91.44 187 ALA A CA 1
ATOM 1478 C C . ALA A 1 187 ? -33.062 2.232 5.129 1 91.44 187 ALA A C 1
ATOM 1480 O O . ALA A 1 187 ? -33.062 2.537 6.324 1 91.44 187 ALA A O 1
ATOM 1481 N N . THR A 1 188 ? -33.156 1.025 4.691 1 91.25 188 THR A N 1
ATOM 1482 C CA . THR A 1 188 ? -33.281 -0.083 5.629 1 91.25 188 THR A CA 1
ATOM 1483 C C . THR A 1 188 ? -32.031 -0.219 6.484 1 91.25 188 THR A C 1
ATOM 1485 O O . THR A 1 188 ? -32.125 -0.437 7.695 1 91.25 188 THR A O 1
ATOM 1488 N N . ILE A 1 189 ? -30.859 -0.133 5.852 1 92.38 189 ILE A N 1
ATOM 1489 C CA . ILE A 1 189 ? -29.594 -0.257 6.574 1 92.38 189 ILE A CA 1
ATOM 1490 C C . ILE A 1 189 ? -29.453 0.9 7.559 1 92.38 189 ILE A C 1
ATOM 1492 O O . ILE A 1 189 ? -29.031 0.701 8.703 1 92.38 189 ILE A O 1
ATOM 1496 N N . LEU A 1 190 ? -29.812 2.1 7.121 1 89.69 190 LEU A N 1
ATOM 1497 C CA . LEU A 1 190 ? -29.703 3.279 7.977 1 89.69 190 LEU A CA 1
ATOM 1498 C C . LEU A 1 190 ? -30.578 3.131 9.211 1 89.69 190 LEU A C 1
ATOM 1500 O O . LEU A 1 190 ? -30.156 3.467 10.32 1 89.69 190 LEU A O 1
ATOM 1504 N N . GLU A 1 191 ? -31.719 2.711 9.008 1 87.19 191 GLU A N 1
ATOM 1505 C CA . GLU A 1 191 ? -32.656 2.539 10.102 1 87.19 191 GLU A CA 1
ATOM 1506 C C . GLU A 1 191 ? -32.188 1.472 11.078 1 87.19 191 GLU A C 1
ATOM 1508 O O . GLU A 1 191 ? -32.25 1.676 12.297 1 87.19 191 GLU A O 1
ATOM 1513 N N . ARG A 1 192 ? -31.688 0.452 10.57 1 85.75 192 ARG A N 1
ATOM 1514 C CA . ARG A 1 192 ? -31.281 -0.682 11.406 1 85.75 192 ARG A CA 1
ATOM 1515 C C . ARG A 1 192 ? -29.984 -0.395 12.133 1 85.75 192 ARG A C 1
ATOM 1517 O O . ARG A 1 192 ? -29.781 -0.849 13.266 1 85.75 192 ARG A O 1
ATOM 1524 N N . ALA A 1 193 ? -29.109 0.247 11.445 1 84.69 193 ALA A N 1
ATOM 1525 C CA . ALA A 1 193 ? -27.812 0.527 12.039 1 84.69 193 ALA A CA 1
ATOM 1526 C C . ALA A 1 193 ? -27.891 1.694 13.016 1 84.69 193 ALA A C 1
ATOM 1528 O O . ALA A 1 193 ? -27 1.875 13.852 1 84.69 193 ALA A O 1
ATOM 1529 N N . GLY A 1 194 ? -28.938 2.508 13.023 1 81.44 194 GLY A N 1
ATOM 1530 C CA . GLY A 1 194 ? -29.031 3.682 13.875 1 81.44 194 GLY A CA 1
ATOM 1531 C C . GLY A 1 194 ? -27.891 4.668 13.656 1 81.44 194 GLY A C 1
ATOM 1532 O O . GLY A 1 194 ? -27.375 5.242 14.617 1 81.44 194 GLY A O 1
ATOM 1533 N N . LEU A 1 195 ? -27.359 4.738 12.477 1 81.25 195 LEU A N 1
ATOM 1534 C CA . LEU A 1 195 ? -26.203 5.574 12.141 1 81.25 195 LEU A CA 1
ATOM 1535 C C . LEU A 1 195 ? -26.656 6.887 11.508 1 81.25 195 LEU A C 1
ATOM 1537 O O . LEU A 1 195 ? -27.562 6.902 10.688 1 81.25 195 LEU A O 1
ATOM 1541 N N . ARG A 1 196 ? -26.172 7.945 12.094 1 83.56 196 ARG A N 1
ATOM 1542 C CA . ARG A 1 196 ? -26.281 9.203 11.367 1 83.56 196 ARG A CA 1
ATOM 1543 C C . ARG A 1 196 ? -25.125 9.391 10.398 1 83.56 196 ARG A C 1
ATOM 1545 O O . ARG A 1 196 ? -23.969 9.539 10.828 1 83.56 196 ARG A O 1
ATOM 1552 N N . VAL A 1 197 ? -25.359 9.406 9.18 1 85.12 197 VAL A N 1
ATOM 1553 C CA . VAL A 1 197 ? -24.297 9.375 8.172 1 85.12 197 VAL A CA 1
ATOM 1554 C C . VAL A 1 197 ? -23.922 10.797 7.777 1 85.12 197 VAL A C 1
ATOM 1556 O O . VAL A 1 197 ? -22.828 11.031 7.234 1 85.12 197 VAL A O 1
ATOM 1559 N N . GLU A 1 198 ? -24.875 11.75 7.945 1 93.69 198 GLU A N 1
ATOM 1560 C CA . GLU A 1 198 ? -24.609 13.125 7.543 1 93.69 198 GLU A CA 1
ATOM 1561 C C . GLU A 1 198 ? -25.547 14.102 8.25 1 93.69 198 GLU A C 1
ATOM 1563 O O . GLU A 1 198 ? -26.516 13.688 8.891 1 93.69 198 GLU A O 1
ATOM 1568 N N . HIS A 1 199 ? -25.234 15.391 8.219 1 94.81 199 HIS A N 1
ATOM 1569 C CA . HIS A 1 199 ? -26.094 16.438 8.758 1 94.81 199 HIS A CA 1
ATOM 1570 C C . HIS A 1 199 ? -27.453 16.469 8.047 1 94.81 199 HIS A C 1
ATOM 1572 O O . HIS A 1 199 ? -27.516 16.266 6.832 1 94.81 199 HIS A O 1
ATOM 1578 N N . PRO A 1 200 ? -28.516 16.719 8.711 1 95.56 200 PRO A N 1
ATOM 1579 C CA . PRO A 1 200 ? -29.859 16.703 8.102 1 95.56 200 PRO A CA 1
ATOM 1580 C C . PRO A 1 200 ? -29.984 17.656 6.93 1 95.56 200 PRO A C 1
ATOM 1582 O O . PRO A 1 200 ? -30.672 17.359 5.949 1 95.56 200 PRO A O 1
ATOM 1585 N N . LEU A 1 201 ? -29.312 18.75 7.008 1 97.38 201 LEU A N 1
ATOM 1586 C CA . LEU A 1 201 ? -29.375 19.719 5.91 1 97.38 201 LEU A CA 1
ATOM 1587 C C . LEU A 1 201 ? -28.734 19.141 4.648 1 97.38 201 LEU A C 1
ATOM 1589 O O . LEU A 1 201 ? -29.125 19.484 3.533 1 97.38 201 LEU A O 1
ATOM 1593 N N . VAL A 1 202 ? -27.719 18.312 4.844 1 97.69 202 VAL A N 1
ATOM 1594 C CA . VAL A 1 202 ? -27.078 17.656 3.715 1 97.69 202 VAL A CA 1
ATOM 1595 C C . VAL A 1 202 ? -28.031 16.641 3.096 1 97.69 202 VAL A C 1
ATOM 1597 O O . VAL A 1 202 ? -28.109 16.516 1.87 1 97.69 202 VAL A O 1
ATOM 1600 N N . SER A 1 203 ? -28.781 15.953 3.947 1 95.81 203 SER A N 1
ATOM 1601 C CA . SER A 1 203 ? -29.797 15.023 3.457 1 95.81 203 SER A CA 1
ATOM 1602 C C . SER A 1 203 ? -30.891 15.758 2.686 1 95.81 203 SER A C 1
ATOM 1604 O O . SER A 1 203 ? -31.359 15.273 1.65 1 95.81 203 SER A O 1
ATOM 1606 N N . ASP A 1 204 ? -31.281 16.859 3.207 1 97.12 204 ASP A N 1
ATOM 1607 C CA . ASP A 1 204 ? -32.281 17.672 2.527 1 97.12 204 ASP A CA 1
ATOM 1608 C C . ASP A 1 204 ? -31.781 18.156 1.171 1 97.12 204 ASP A C 1
ATOM 1610 O O . ASP A 1 204 ? -32.531 18.234 0.207 1 97.12 204 ASP A O 1
ATOM 1614 N N . LEU A 1 205 ? -30.547 18.531 1.177 1 98.06 205 LEU A N 1
ATOM 1615 C CA . LEU A 1 205 ? -29.953 18.969 -0.075 1 98.06 205 LEU A CA 1
ATOM 1616 C C . LEU A 1 205 ? -29.953 17.859 -1.112 1 98.06 205 LEU A C 1
ATOM 1618 O O . LEU A 1 205 ? -30.219 18.094 -2.293 1 98.06 205 LEU A O 1
ATOM 1622 N N . TYR A 1 206 ? -29.594 16.672 -0.672 1 97.12 206 TYR A N 1
ATOM 1623 C CA . TYR A 1 206 ? -29.641 15.516 -1.559 1 97.12 206 TYR A CA 1
ATOM 1624 C C . TYR A 1 206 ? -31.047 15.344 -2.141 1 97.12 206 TYR A C 1
ATOM 1626 O O . TYR A 1 206 ? -31.203 15.141 -3.348 1 97.12 206 TYR A O 1
ATOM 1634 N N . ASP A 1 207 ? -32.031 15.414 -1.309 1 95.88 207 ASP A N 1
ATOM 1635 C CA . ASP A 1 207 ? -33.406 15.266 -1.744 1 95.88 207 ASP A CA 1
ATOM 1636 C C . ASP A 1 207 ? -33.781 16.344 -2.756 1 95.88 207 ASP A C 1
ATOM 1638 O O . ASP A 1 207 ? -34.406 16.047 -3.781 1 95.88 207 ASP A O 1
ATOM 1642 N N . ALA A 1 208 ? -33.406 17.516 -2.459 1 97.44 208 ALA A N 1
ATOM 1643 C CA . ALA A 1 208 ? -33.781 18.641 -3.307 1 97.44 208 ALA A CA 1
ATOM 1644 C C . ALA A 1 208 ? -33.125 18.531 -4.68 1 97.44 208 ALA A C 1
ATOM 1646 O O . ALA A 1 208 ? -33.75 18.734 -5.707 1 97.44 208 ALA A O 1
ATOM 1647 N N . ILE A 1 209 ? -31.828 18.172 -4.734 1 97.5 209 ILE A N 1
ATOM 1648 C CA . ILE A 1 209 ? -31.078 18.172 -5.98 1 97.5 209 ILE A CA 1
ATOM 1649 C C . ILE A 1 209 ? -31.344 16.859 -6.727 1 97.5 209 ILE A C 1
ATOM 1651 O O . ILE A 1 209 ? -31.828 16.875 -7.855 1 97.5 209 ILE A O 1
ATOM 1655 N N . VAL A 1 210 ? -31.062 15.742 -6.059 1 96.12 210 VAL A N 1
ATOM 1656 C CA . VAL A 1 210 ? -30.938 14.469 -6.754 1 96.12 210 VAL A CA 1
ATOM 1657 C C . VAL A 1 210 ? -32.344 13.867 -6.98 1 96.12 210 VAL A C 1
ATOM 1659 O O . VAL A 1 210 ? -32.656 13.461 -8.094 1 96.12 210 VAL A O 1
ATOM 1662 N N . LEU A 1 211 ? -33.188 13.891 -5.949 1 94.12 211 LEU A N 1
ATOM 1663 C CA . LEU A 1 211 ? -34.438 13.18 -6.059 1 94.12 211 LEU A CA 1
ATOM 1664 C C . LEU A 1 211 ? -35.5 14.062 -6.691 1 94.12 211 LEU A C 1
ATOM 1666 O O . LEU A 1 211 ? -36.281 13.594 -7.535 1 94.12 211 LEU A O 1
ATOM 1670 N N . ARG A 1 212 ? -35.531 15.383 -6.391 1 93.56 212 ARG A N 1
ATOM 1671 C CA . ARG A 1 212 ? -36.656 16.203 -6.789 1 93.56 212 ARG A CA 1
ATOM 1672 C C . ARG A 1 212 ? -36.281 17.188 -7.879 1 93.56 212 ARG A C 1
ATOM 1674 O O . ARG A 1 212 ? -37.125 17.672 -8.633 1 93.56 212 ARG A O 1
ATOM 1681 N N . GLY A 1 213 ? -35.062 17.562 -8.008 1 94.88 213 GLY A N 1
ATOM 1682 C CA . GLY A 1 213 ? -34.656 18.609 -8.922 1 94.88 213 GLY A CA 1
ATOM 1683 C C . GLY A 1 213 ? -35.25 19.969 -8.586 1 94.88 213 GLY A C 1
ATOM 1684 O O . GLY A 1 213 ? -35.625 20.719 -9.477 1 94.88 213 GLY A O 1
ATOM 1685 N N . ASN A 1 214 ? -35.5 20.156 -7.297 1 96.38 214 ASN A N 1
ATOM 1686 C CA . ASN A 1 214 ? -36 21.438 -6.805 1 96.38 214 ASN A CA 1
ATOM 1687 C C . ASN A 1 214 ? -34.875 22.438 -6.559 1 96.38 214 ASN A C 1
ATOM 1689 O O . ASN A 1 214 ? -34.344 22.531 -5.441 1 96.38 214 ASN A O 1
ATOM 1693 N N . TRP A 1 215 ? -34.594 23.234 -7.555 1 97.19 215 TRP A N 1
ATOM 1694 C CA . TRP A 1 215 ? -33.438 24.109 -7.562 1 97.19 215 TRP A CA 1
ATOM 1695 C C . TRP A 1 215 ? -33.594 25.266 -6.586 1 97.19 215 TRP A C 1
ATOM 1697 O O . TRP A 1 215 ? -32.625 25.672 -5.934 1 97.19 215 TRP A O 1
ATOM 1707 N N . ASP A 1 216 ? -34.781 25.812 -6.43 1 96.62 216 ASP A N 1
ATOM 1708 C CA . ASP A 1 216 ? -35.031 26.891 -5.484 1 96.62 216 ASP A CA 1
ATOM 1709 C C . ASP A 1 216 ? -34.781 26.438 -4.047 1 96.62 216 ASP A C 1
ATOM 1711 O O . ASP A 1 216 ? -34.156 27.156 -3.264 1 96.62 216 ASP A O 1
ATOM 1715 N N . ASP A 1 217 ? -35.219 25.312 -3.775 1 97.38 217 ASP A N 1
ATOM 1716 C CA . ASP A 1 217 ? -35 24.75 -2.445 1 97.38 217 ASP A CA 1
ATOM 1717 C C . ASP A 1 217 ? -33.531 24.484 -2.201 1 97.38 217 ASP A C 1
ATOM 1719 O O . ASP A 1 217 ? -33.031 24.688 -1.089 1 97.38 217 ASP A O 1
ATOM 1723 N N . ALA A 1 218 ? -32.875 23.984 -3.215 1 98.25 218 ALA A N 1
ATOM 1724 C CA . ALA A 1 218 ? -31.438 23.703 -3.1 1 98.25 218 ALA A CA 1
ATOM 1725 C C . ALA A 1 218 ? -30.656 24.969 -2.762 1 98.25 218 ALA A C 1
ATOM 1727 O O . ALA A 1 218 ? -29.75 24.938 -1.915 1 98.25 218 ALA A O 1
ATOM 1728 N N . GLU A 1 219 ? -30.969 26.047 -3.396 1 98 219 GLU A N 1
ATOM 1729 C CA . GLU A 1 219 ? -30.266 27.312 -3.137 1 98 219 GLU A CA 1
ATOM 1730 C C . GLU A 1 219 ? -30.547 27.828 -1.73 1 98 219 GLU A C 1
ATOM 1732 O O . GLU A 1 219 ? -29.672 28.359 -1.066 1 98 219 GLU A O 1
ATOM 1737 N N . ARG A 1 220 ? -31.797 27.656 -1.29 1 97.62 220 ARG A N 1
ATOM 1738 C CA . ARG A 1 220 ? -32.156 28.031 0.073 1 97.62 220 ARG A CA 1
ATOM 1739 C C . ARG A 1 220 ? -31.375 27.203 1.093 1 97.62 220 ARG A C 1
ATOM 1741 O O . ARG A 1 220 ? -30.922 27.719 2.115 1 97.62 220 ARG A O 1
ATOM 1748 N N . LEU A 1 221 ? -31.266 25.969 0.82 1 98.06 221 LEU A N 1
ATOM 1749 C CA . LEU A 1 221 ? -30.562 25.062 1.716 1 98.06 221 LEU A CA 1
ATOM 1750 C C . LEU A 1 221 ? -29.078 25.422 1.812 1 98.06 221 LEU A C 1
ATOM 1752 O O . LEU A 1 221 ? -28.469 25.25 2.867 1 98.06 221 LEU A O 1
ATOM 1756 N N . LEU A 1 222 ? -28.469 25.906 0.728 1 98 222 LEU A N 1
ATOM 1757 C CA . LEU A 1 222 ? -27.078 26.328 0.758 1 98 222 LEU A CA 1
ATOM 1758 C C . LEU A 1 222 ? -26.859 27.438 1.778 1 98 222 LEU A C 1
ATOM 1760 O O . LEU A 1 222 ? -25.875 27.438 2.51 1 98 222 LEU A O 1
ATOM 1764 N N . VAL A 1 223 ? -27.797 28.359 1.829 1 97.19 223 VAL A N 1
ATOM 1765 C CA . VAL A 1 223 ? -27.719 29.469 2.775 1 97.19 223 VAL A CA 1
ATOM 1766 C C . VAL A 1 223 ? -27.875 28.938 4.199 1 97.19 223 VAL A C 1
ATOM 1768 O O . VAL A 1 223 ? -27.156 29.359 5.105 1 97.19 223 VAL A O 1
ATOM 1771 N N . GLN A 1 224 ? -28.797 28.047 4.359 1 97.31 224 GLN A N 1
ATOM 1772 C CA . GLN A 1 224 ? -29.016 27.453 5.68 1 97.31 224 GLN A CA 1
ATOM 1773 C C . GLN A 1 224 ? -27.781 26.688 6.137 1 97.31 224 GLN A C 1
ATOM 1775 O O . GLN A 1 224 ? -27.422 26.719 7.32 1 97.31 224 GLN A O 1
ATOM 1780 N N . MET A 1 225 ? -27.172 25.984 5.258 1 97.62 225 MET A N 1
ATOM 1781 C CA . MET A 1 225 ? -25.953 25.234 5.562 1 97.62 225 MET A CA 1
ATOM 1782 C C . MET A 1 225 ? -24.812 26.172 5.973 1 97.62 225 MET A C 1
ATOM 1784 O O . MET A 1 225 ? -24.047 25.859 6.887 1 97.62 225 MET A O 1
ATOM 1788 N N . SER A 1 226 ? -24.75 27.266 5.277 1 96 226 SER A N 1
ATOM 1789 C CA . SER A 1 226 ? -23.766 28.281 5.637 1 96 226 SER A CA 1
ATOM 1790 C C . SER A 1 226 ? -24 28.797 7.051 1 96 226 SER A C 1
ATOM 1792 O O . SER A 1 226 ? -23.062 28.906 7.848 1 96 226 SER A O 1
ATOM 1794 N N . ASP A 1 227 ? -25.25 29.094 7.324 1 95.06 227 ASP A N 1
ATOM 1795 C CA . ASP A 1 227 ? -25.625 29.609 8.641 1 95.06 227 ASP A CA 1
ATOM 1796 C C . ASP A 1 227 ? -25.344 28.578 9.734 1 95.06 227 ASP A C 1
ATOM 1798 O O . ASP A 1 227 ? -25.016 28.938 10.867 1 95.06 227 ASP A O 1
ATOM 1802 N N . ALA A 1 228 ? -25.375 27.359 9.344 1 95.25 228 ALA A N 1
ATOM 1803 C CA . ALA A 1 228 ? -25.125 26.281 10.289 1 95.25 228 ALA A CA 1
ATOM 1804 C C . ALA A 1 228 ? -23.641 26 10.461 1 95.25 228 ALA A C 1
ATOM 1806 O O . ALA A 1 228 ? -23.234 25.156 11.258 1 95.25 228 ALA A O 1
ATOM 1807 N N . GLY A 1 229 ? -22.812 26.672 9.727 1 93.56 229 GLY A N 1
ATOM 1808 C CA . GLY A 1 229 ? -21.359 26.562 9.875 1 93.56 229 GLY A CA 1
ATOM 1809 C C . GLY A 1 229 ? -20.781 25.359 9.148 1 93.56 229 GLY A C 1
ATOM 1810 O O . GLY A 1 229 ? -19.688 24.906 9.484 1 93.56 229 GLY A O 1
ATOM 1811 N N . LEU A 1 230 ? -21.453 24.781 8.18 1 96.25 230 LEU A N 1
ATOM 1812 C CA . LEU A 1 230 ? -21.016 23.547 7.52 1 96.25 230 LEU A CA 1
ATOM 1813 C C . LEU A 1 230 ? -19.875 23.828 6.551 1 96.25 230 LEU A C 1
ATOM 1815 O O . LEU A 1 230 ? -19.203 22.906 6.098 1 96.25 230 LEU A O 1
ATOM 1819 N N . PHE A 1 231 ? -19.625 25.125 6.266 1 95.69 231 PHE A N 1
ATOM 1820 C CA . PHE A 1 231 ? -18.594 25.453 5.281 1 95.69 231 PHE A CA 1
ATOM 1821 C C . PHE A 1 231 ? -17.328 25.953 5.969 1 95.69 231 PHE A C 1
ATOM 1823 O O . PHE A 1 231 ? -16.344 26.266 5.305 1 95.69 231 PHE A O 1
ATOM 1830 N N . ILE A 1 232 ? -17.266 25.969 7.215 1 89.56 232 ILE A N 1
ATOM 1831 C CA . ILE A 1 232 ? -16.188 26.578 7.98 1 89.56 232 ILE A CA 1
ATOM 1832 C C . ILE A 1 232 ? -14.883 25.828 7.723 1 89.56 232 ILE A C 1
ATOM 1834 O O . ILE A 1 232 ? -13.836 26.453 7.512 1 89.56 232 ILE A O 1
ATOM 1838 N N . GLU A 1 233 ? -14.961 24.531 7.762 1 87.94 233 GLU A N 1
ATOM 1839 C CA . GLU A 1 233 ? -13.758 23.734 7.555 1 87.94 233 GLU A CA 1
ATOM 1840 C C . GLU A 1 233 ? -13.141 24.016 6.184 1 87.94 233 GLU A C 1
ATOM 1842 O O . GLU A 1 233 ? -11.922 24.141 6.059 1 87.94 233 GLU A O 1
ATOM 1847 N N . TYR A 1 234 ? -13.969 24.094 5.199 1 91.44 234 TYR A N 1
ATOM 1848 C CA . TYR A 1 234 ? -13.492 24.375 3.852 1 91.44 234 TYR A CA 1
ATOM 1849 C C . TYR A 1 234 ? -12.852 25.75 3.773 1 91.44 234 TYR A C 1
ATOM 1851 O O . TYR A 1 234 ? -11.789 25.922 3.176 1 91.44 234 TYR A O 1
ATOM 1859 N N . LEU A 1 235 ? -13.523 26.734 4.277 1 90.62 235 LEU A N 1
ATOM 1860 C CA . LEU A 1 235 ? -13.016 28.094 4.266 1 90.62 235 LEU A CA 1
ATOM 1861 C C . LEU A 1 235 ? -11.656 28.188 4.949 1 90.62 235 LEU A C 1
ATOM 1863 O O . LEU A 1 235 ? -10.758 28.875 4.465 1 90.62 235 LEU A O 1
ATOM 1867 N N . GLN A 1 236 ? -11.578 27.453 5.98 1 86 236 GLN A N 1
ATOM 1868 C CA . GLN A 1 236 ? -10.32 27.438 6.719 1 86 236 GLN A CA 1
ATOM 1869 C C . GLN A 1 236 ? -9.211 26.766 5.906 1 86 236 GLN A C 1
ATOM 1871 O O . GLN A 1 236 ? -8.031 27.094 6.066 1 86 236 GLN A O 1
ATOM 1876 N N . SER A 1 237 ? -9.602 25.906 5.07 1 88.5 237 SER A N 1
ATOM 1877 C CA . SER A 1 237 ? -8.617 25.172 4.273 1 88.5 237 SER A CA 1
ATOM 1878 C C . SER A 1 237 ? -8.156 26 3.078 1 88.5 237 SER A C 1
ATOM 1880 O O . SER A 1 237 ? -7.121 25.703 2.479 1 88.5 237 SER A O 1
ATOM 1882 N N . CYS A 1 238 ? -8.844 27.047 2.744 1 90.69 238 CYS A N 1
ATOM 1883 C CA . CYS A 1 238 ? -8.492 27.891 1.605 1 90.69 238 CYS A CA 1
ATOM 1884 C C . CYS A 1 238 ? -7.203 28.656 1.872 1 90.69 238 CYS A C 1
ATOM 1886 O O . CYS A 1 238 ? -6.895 28.984 3.021 1 90.69 238 CYS A O 1
ATOM 1888 N N . GLN A 1 239 ? -6.48 28.938 0.793 1 89.56 239 GLN A N 1
ATOM 1889 C CA . GLN A 1 239 ? -5.266 29.734 0.886 1 89.56 239 GLN A CA 1
ATOM 1890 C C . GLN A 1 239 ? -5.586 31.188 1.242 1 89.56 239 GLN A C 1
ATOM 1892 O O . GLN A 1 239 ? -6.34 31.859 0.528 1 89.56 239 GLN A O 1
ATOM 1897 N N . PRO A 1 240 ? -5.051 31.703 2.314 1 92.62 240 PRO A N 1
ATOM 1898 C CA . PRO A 1 240 ? -5.418 33.031 2.766 1 92.62 240 PRO A CA 1
ATOM 1899 C C . PRO A 1 240 ? -4.516 34.125 2.182 1 92.62 240 PRO A C 1
ATOM 1901 O O . PRO A 1 240 ? -3.445 33.812 1.649 1 92.62 240 PRO A O 1
ATOM 1904 N N . HIS A 1 241 ? -5.031 35.406 2.256 1 91.94 241 HIS A N 1
ATOM 1905 C CA . HIS A 1 241 ? -4.277 36.594 1.953 1 91.94 241 HIS A CA 1
ATOM 1906 C C . HIS A 1 241 ? -3.928 37.375 3.225 1 91.94 241 HIS A C 1
ATOM 1908 O O . HIS A 1 241 ? -4.746 37.469 4.145 1 91.94 241 HIS A O 1
ATOM 1914 N N . ALA A 1 242 ? -2.674 37.875 3.264 1 93.06 242 ALA A N 1
ATOM 1915 C CA . ALA A 1 242 ? -2.268 38.688 4.414 1 93.06 242 ALA A CA 1
ATOM 1916 C C . ALA A 1 242 ? -2.598 40.156 4.195 1 93.06 242 ALA A C 1
ATOM 1918 O O . ALA A 1 242 ? -2.246 40.719 3.164 1 93.06 242 ALA A O 1
ATOM 1919 N N . VAL A 1 243 ? -3.322 40.75 5.082 1 92.69 243 VAL A N 1
ATOM 1920 C CA . VAL A 1 243 ? -3.598 42.188 5.074 1 92.69 243 VAL A CA 1
ATOM 1921 C C . VAL A 1 243 ? -2.799 42.844 6.18 1 92.69 243 VAL A C 1
ATOM 1923 O O . VAL A 1 243 ? -3.059 42.656 7.367 1 92.69 243 VAL A O 1
ATOM 1926 N N . TRP A 1 244 ? -1.867 43.719 5.723 1 93.75 244 TRP A N 1
ATOM 1927 C CA . TRP A 1 244 ? -0.987 44.406 6.668 1 93.75 244 TRP A CA 1
ATOM 1928 C C . TRP A 1 244 ? -1.438 45.844 6.891 1 93.75 244 TRP A C 1
ATOM 1930 O O . TRP A 1 244 ? -1.918 46.5 5.965 1 93.75 244 TRP A O 1
ATOM 1940 N N . GLN A 1 245 ? -1.305 46.312 8.094 1 93.38 245 GLN A N 1
ATOM 1941 C CA . GLN A 1 245 ? -1.524 47.688 8.453 1 93.38 245 GLN A CA 1
ATOM 1942 C C . GLN A 1 245 ? -0.414 48.219 9.367 1 93.38 245 GLN A C 1
ATOM 1944 O O . GLN A 1 245 ? -0.114 47.594 10.391 1 93.38 245 GLN A O 1
ATOM 1949 N N . ARG A 1 246 ? 0.165 49.25 8.992 1 95.12 246 ARG A N 1
ATOM 1950 C CA . ARG A 1 246 ? 1.191 49.875 9.828 1 95.12 246 ARG A CA 1
ATOM 1951 C C . ARG A 1 246 ? 0.567 50.594 11.016 1 95.12 246 ARG A C 1
ATOM 1953 O O . ARG A 1 246 ? -0.449 51.281 10.859 1 95.12 246 ARG A O 1
ATOM 1960 N N . LEU A 1 247 ? 1.122 50.438 12.133 1 96 247 LEU A N 1
ATOM 1961 C CA . LEU A 1 247 ? 0.675 51.125 13.344 1 96 247 LEU A CA 1
ATOM 1962 C C . LEU A 1 247 ? 1.563 52.344 13.656 1 96 247 LEU A C 1
ATOM 1964 O O . LEU A 1 247 ? 2.789 52.25 13.547 1 96 247 LEU A O 1
ATOM 1968 N N . HIS A 1 248 ? 0.913 53.438 14.07 1 94.25 248 HIS A N 1
ATOM 1969 C CA . HIS A 1 248 ? 1.669 54.656 14.266 1 94.25 248 HIS A CA 1
ATOM 1970 C C . HIS A 1 248 ? 1.49 55.219 15.68 1 94.25 248 HIS A C 1
ATOM 1972 O O . HIS A 1 248 ? 1.798 56.375 15.945 1 94.25 248 HIS A O 1
ATOM 1978 N N . GLY A 1 249 ? 1.05 54.375 16.5 1 94.94 249 GLY A N 1
ATOM 1979 C CA . GLY A 1 249 ? 0.871 54.844 17.875 1 94.94 249 GLY A CA 1
ATOM 1980 C C . GLY A 1 249 ? 2.162 55.281 18.516 1 94.94 249 GLY A C 1
ATOM 1981 O O . GLY A 1 249 ? 3.223 54.719 18.281 1 94.94 249 GLY A O 1
ATOM 1982 N N . THR A 1 250 ? 2.051 56.375 19.375 1 94.94 250 THR A N 1
ATOM 1983 C CA . THR A 1 250 ? 3.186 56.938 20.125 1 94.94 250 THR A CA 1
ATOM 1984 C C . THR A 1 250 ? 2.857 57.031 21.609 1 94.94 250 THR A C 1
ATOM 1986 O O . THR A 1 250 ? 1.703 56.875 22 1 94.94 250 THR A O 1
ATOM 1989 N N . ASN A 1 251 ? 3.867 57.281 22.344 1 93.5 251 ASN A N 1
ATOM 1990 C CA . ASN A 1 251 ? 3.574 57.656 23.734 1 93.5 251 ASN A CA 1
ATOM 1991 C C . ASN A 1 251 ? 3.137 59.094 23.844 1 93.5 251 ASN A C 1
ATOM 1993 O O . ASN A 1 251 ? 2.926 59.781 22.828 1 93.5 251 ASN A O 1
ATOM 1997 N N . ALA A 1 252 ? 2.963 59.594 25.062 1 90.06 252 ALA A N 1
ATOM 1998 C CA . ALA A 1 252 ? 2.467 60.969 25.312 1 90.06 252 ALA A CA 1
ATOM 1999 C C . ALA A 1 252 ? 3.432 62 24.75 1 90.06 252 ALA A C 1
ATOM 2001 O O . ALA A 1 252 ? 3.012 63.094 24.328 1 90.06 252 ALA A O 1
ATOM 2002 N N . ASP A 1 253 ? 4.684 61.688 24.641 1 93 253 ASP A N 1
ATOM 2003 C CA . ASP A 1 253 ? 5.707 62.594 24.172 1 93 253 ASP A CA 1
ATOM 2004 C C . ASP A 1 253 ? 5.977 62.438 22.688 1 93 253 ASP A C 1
ATOM 2006 O O . ASP A 1 253 ? 6.844 63.094 22.125 1 93 253 ASP A O 1
ATOM 2010 N N . GLY A 1 254 ? 5.293 61.5 22.125 1 92.19 254 GLY A N 1
ATOM 2011 C CA . GLY A 1 254 ? 5.457 61.25 20.703 1 92.19 254 GLY A CA 1
ATOM 2012 C C . GLY A 1 254 ? 6.547 60.25 20.391 1 92.19 254 GLY A C 1
ATOM 2013 O O . GLY A 1 254 ? 6.938 60.094 19.219 1 92.19 254 GLY A O 1
ATOM 2014 N N . ASP A 1 255 ? 7.027 59.562 21.344 1 93.88 255 ASP A N 1
ATOM 2015 C CA . ASP A 1 255 ? 8.133 58.625 21.156 1 93.88 255 ASP A CA 1
ATOM 2016 C C . ASP A 1 255 ? 7.625 57.219 20.828 1 93.88 255 ASP A C 1
ATOM 2018 O O . ASP A 1 255 ? 6.492 56.875 21.172 1 93.88 255 ASP A O 1
ATOM 2022 N N . ILE A 1 256 ? 8.43 56.531 20.125 1 96.44 256 ILE A N 1
ATOM 2023 C CA . ILE A 1 256 ? 8.25 55.125 19.844 1 96.44 256 ILE A CA 1
ATOM 2024 C C . ILE A 1 256 ? 9.539 54.344 20.156 1 96.44 256 ILE A C 1
ATOM 2026 O O . ILE A 1 256 ? 10.609 54.969 20.297 1 96.44 256 ILE A O 1
ATOM 2030 N N . PRO A 1 257 ? 9.43 53.031 20.406 1 96.5 257 PRO A N 1
ATOM 2031 C CA . PRO A 1 257 ? 10.688 52.281 20.531 1 96.5 257 PRO A CA 1
ATOM 2032 C C . PRO A 1 257 ? 11.617 52.5 19.344 1 96.5 257 PRO A C 1
ATOM 2034 O O . PRO A 1 257 ? 11.18 52.438 18.188 1 96.5 257 PRO A O 1
ATOM 2037 N N . CYS A 1 258 ? 12.836 52.812 19.531 1 95 258 CYS A N 1
ATOM 2038 C CA . CYS A 1 258 ? 13.781 53.125 18.469 1 95 258 CYS A CA 1
ATOM 2039 C C . CYS A 1 258 ? 14.086 51.906 17.625 1 95 258 CYS A C 1
ATOM 2041 O O . CYS A 1 258 ? 13.625 50.781 17.938 1 95 258 CYS A O 1
ATOM 2043 N N . LEU A 1 259 ? 14.828 52.094 16.531 1 95.56 259 LEU A N 1
ATOM 2044 C CA . LEU A 1 259 ? 15.227 51.031 15.625 1 95.56 259 LEU A CA 1
ATOM 2045 C C . LEU A 1 259 ? 16 49.938 16.375 1 95.56 259 LEU A C 1
ATOM 2047 O O . LEU A 1 259 ? 16.875 50.25 17.188 1 95.56 259 LEU A O 1
ATOM 2051 N N . ARG A 1 260 ? 15.672 48.719 16.109 1 96.12 260 ARG A N 1
ATOM 2052 C CA . ARG A 1 260 ? 16.312 47.625 16.859 1 96.12 260 ARG A CA 1
ATOM 2053 C C . ARG A 1 260 ? 16.078 46.281 16.172 1 96.12 260 ARG A C 1
ATOM 2055 O O . ARG A 1 260 ? 15.156 46.125 15.375 1 96.12 260 ARG A O 1
ATOM 2062 N N . GLY A 1 261 ? 16.969 45.406 16.453 1 94.75 261 GLY A N 1
ATOM 2063 C CA . GLY A 1 261 ? 16.844 44 16.156 1 94.75 261 GLY A CA 1
ATOM 2064 C C . GLY A 1 261 ? 17.25 43.125 17.312 1 94.75 261 GLY A C 1
ATOM 2065 O O . GLY A 1 261 ? 17.984 43.531 18.203 1 94.75 261 GLY A O 1
ATOM 2066 N N . GLY A 1 262 ? 16.625 41.875 17.359 1 95.62 262 GLY A N 1
ATOM 2067 C CA . GLY A 1 262 ? 16.984 40.938 18.422 1 95.62 262 GLY A CA 1
ATOM 2068 C C . GLY A 1 262 ? 16.297 41.25 19.734 1 95.62 262 GLY A C 1
ATOM 2069 O O . GLY A 1 262 ? 16.703 40.719 20.781 1 95.62 262 GLY A O 1
ATOM 2070 N N . HIS A 1 263 ? 15.336 42.156 19.75 1 97.5 263 HIS A N 1
ATOM 2071 C CA . HIS A 1 263 ? 14.531 42.438 20.938 1 97.5 263 HIS A CA 1
ATOM 2072 C C . HIS A 1 263 ? 13.531 41.312 21.188 1 97.5 263 HIS A C 1
ATOM 2074 O O . HIS A 1 263 ? 13.453 40.344 20.406 1 97.5 263 HIS A O 1
ATOM 2080 N N . ALA A 1 264 ? 12.844 41.344 22.312 1 98 264 ALA A N 1
ATOM 2081 C CA . ALA A 1 264 ? 11.82 40.375 22.609 1 98 264 ALA A CA 1
ATOM 2082 C C . ALA A 1 264 ? 10.461 41.031 22.844 1 98 264 ALA A C 1
ATOM 2084 O O . ALA A 1 264 ? 10.398 42.156 23.297 1 98 264 ALA A O 1
ATOM 2085 N N . MET A 1 265 ? 9.438 40.281 22.531 1 98.44 265 MET A N 1
ATOM 2086 C CA . MET A 1 265 ? 8.07 40.75 22.75 1 98.44 265 MET A CA 1
ATOM 2087 C C . MET A 1 265 ? 7.207 39.625 23.344 1 98.44 265 MET A C 1
ATOM 2089 O O . MET A 1 265 ? 7.469 38.469 23.109 1 98.44 265 MET A O 1
ATOM 2093 N N . CYS A 1 266 ? 6.254 40 24.125 1 98.44 266 CYS A N 1
ATOM 2094 C CA . CYS A 1 266 ? 5.184 39.125 24.562 1 98.44 266 CYS A CA 1
ATOM 2095 C C . CYS A 1 266 ? 3.861 39.875 24.672 1 98.44 266 CYS A C 1
ATOM 2097 O O . CYS A 1 266 ? 3.826 41.094 24.547 1 98.44 266 CYS A O 1
ATOM 2099 N N . ILE A 1 267 ? 2.777 39.125 24.797 1 98.44 267 ILE A N 1
ATOM 2100 C CA . ILE A 1 267 ? 1.473 39.781 24.719 1 98.44 267 ILE A CA 1
ATOM 2101 C C . ILE A 1 267 ? 0.578 39.25 25.844 1 98.44 267 ILE A C 1
ATOM 2103 O O . ILE A 1 267 ? 0.58 38.062 26.156 1 98.44 267 ILE A O 1
ATOM 2107 N N . ASP A 1 268 ? -0.004 40.125 26.516 1 97.94 268 ASP A N 1
ATOM 2108 C CA . ASP A 1 268 ? -1.128 39.906 27.406 1 97.94 268 ASP A CA 1
ATOM 2109 C C . ASP A 1 268 ? -2.459 40.062 26.672 1 97.94 268 ASP A C 1
ATOM 2111 O O . ASP A 1 268 ? -3.008 41.156 26.625 1 97.94 268 ASP A O 1
ATOM 2115 N N . THR A 1 269 ? -2.953 39.031 26.234 1 96.06 269 THR A N 1
ATOM 2116 C CA . THR A 1 269 ? -4.121 39.062 25.359 1 96.06 269 THR A CA 1
ATOM 2117 C C . THR A 1 269 ? -5.359 39.5 26.125 1 96.06 269 THR A C 1
ATOM 2119 O O . THR A 1 269 ? -6.27 40.125 25.562 1 96.06 269 THR A O 1
ATOM 2122 N N . ALA A 1 270 ? -5.422 39.188 27.406 1 95.19 270 ALA A N 1
ATOM 2123 C CA . ALA A 1 270 ? -6.57 39.562 28.219 1 95.19 270 ALA A CA 1
ATOM 2124 C C . ALA A 1 270 ? -6.676 41.062 28.359 1 95.19 270 ALA A C 1
ATOM 2126 O O . ALA A 1 270 ? -7.773 41.625 28.297 1 95.19 270 ALA A O 1
ATOM 2127 N N . ARG A 1 271 ? -5.555 41.719 28.484 1 96.06 271 ARG A N 1
ATOM 2128 C CA . ARG A 1 271 ? -5.543 43.156 28.672 1 96.06 271 ARG A CA 1
ATOM 2129 C C . ARG A 1 271 ? -5.199 43.875 27.359 1 96.06 271 ARG A C 1
ATOM 2131 O O . ARG A 1 271 ? -5.246 45.094 27.297 1 96.06 271 ARG A O 1
ATOM 2138 N N . SER A 1 272 ? -4.895 43.188 26.344 1 97.19 272 SER A N 1
ATOM 2139 C CA . SER A 1 272 ? -4.535 43.719 25.031 1 97.19 272 SER A CA 1
ATOM 2140 C C . SER A 1 272 ? -3.316 44.625 25.125 1 97.19 272 SER A C 1
ATOM 2142 O O . SER A 1 272 ? -3.342 45.75 24.609 1 97.19 272 SER A O 1
ATOM 2144 N N . ILE A 1 273 ? -2.283 44.125 25.781 1 98.38 273 ILE A N 1
ATOM 2145 C CA . ILE A 1 273 ? -1.041 44.875 25.938 1 98.38 273 ILE A CA 1
ATOM 2146 C C . ILE A 1 273 ? 0.126 44.062 25.375 1 98.38 273 ILE A C 1
ATOM 2148 O O . ILE A 1 273 ? 0.268 42.875 25.688 1 98.38 273 ILE A O 1
ATOM 2152 N N . ILE A 1 274 ? 0.908 44.688 24.578 1 98.62 274 ILE A N 1
ATOM 2153 C CA . ILE A 1 274 ? 2.143 44.094 24.078 1 98.62 274 ILE A CA 1
ATOM 2154 C C . ILE A 1 274 ? 3.338 44.688 24.812 1 98.62 274 ILE A C 1
ATOM 2156 O O . ILE A 1 274 ? 3.432 45.906 24.969 1 98.62 274 ILE A O 1
ATOM 2160 N N . TYR A 1 275 ? 4.215 43.844 25.281 1 98.75 275 TYR A N 1
ATOM 2161 C CA . TYR A 1 275 ? 5.434 44.281 25.953 1 98.75 275 TYR A CA 1
ATOM 2162 C C . TYR A 1 275 ? 6.648 44.062 25.047 1 98.75 275 TYR A C 1
ATOM 2164 O O . TYR A 1 275 ? 6.742 43.062 24.328 1 98.75 275 TYR A O 1
ATOM 2172 N N . LEU A 1 276 ? 7.555 45 25.047 1 98.62 276 LEU A N 1
ATOM 2173 C CA . LEU A 1 276 ? 8.766 45 24.234 1 98.62 276 LEU A CA 1
ATOM 2174 C C . LEU A 1 276 ? 9.984 45.344 25.078 1 98.62 276 LEU A C 1
ATOM 2176 O O . LEU A 1 276 ? 9.969 46.344 25.812 1 98.62 276 LEU A O 1
ATOM 2180 N N . PHE A 1 277 ? 11.047 44.562 24.969 1 98.56 277 PHE A N 1
ATOM 2181 C CA . PHE A 1 277 ? 12.219 44.781 25.797 1 98.56 277 PHE A CA 1
ATOM 2182 C C . PHE A 1 277 ? 13.5 44.562 25.016 1 98.56 277 PHE A C 1
ATOM 2184 O O . PHE A 1 277 ? 13.609 43.562 24.297 1 98.56 277 PHE A O 1
ATOM 2191 N N . GLY A 1 278 ? 14.453 45.406 25.188 1 97.62 278 GLY A N 1
ATOM 2192 C CA . GLY A 1 278 ? 15.82 45.219 24.734 1 97.62 278 GLY A CA 1
ATOM 2193 C C . GLY A 1 278 ? 15.961 45.281 23.219 1 97.62 278 GLY A C 1
ATOM 2194 O O . GLY A 1 278 ? 15.227 46.031 22.562 1 97.62 278 GLY A O 1
ATOM 2195 N N . GLY A 1 279 ? 17.109 44.625 22.719 1 96.5 279 GLY A N 1
ATOM 2196 C CA . GLY A 1 279 ? 17.469 44.656 21.312 1 96.5 279 GLY A CA 1
ATOM 2197 C C . GLY A 1 279 ? 18.797 45.312 21.047 1 96.5 279 GLY A C 1
ATOM 2198 O O . GLY A 1 279 ? 19.516 45.688 21.984 1 96.5 279 GLY A O 1
ATOM 2199 N N . TRP A 1 280 ? 19.062 45.344 19.828 1 95.31 280 TRP A N 1
ATOM 2200 C CA . TRP A 1 280 ? 20.312 45.906 19.359 1 95.31 280 TRP A CA 1
ATOM 2201 C C . TRP A 1 280 ? 20.094 46.938 18.25 1 95.31 280 TRP A C 1
ATOM 2203 O O . TRP A 1 280 ? 19.359 46.656 17.297 1 95.31 280 TRP A O 1
ATOM 2213 N N . THR A 1 281 ? 20.734 48.062 18.344 1 93.06 281 THR A N 1
ATOM 2214 C CA . THR A 1 281 ? 20.516 49.125 17.375 1 93.06 281 THR A CA 1
ATOM 2215 C C . THR A 1 281 ? 21.469 49 16.203 1 93.06 281 THR A C 1
ATOM 2217 O O . THR A 1 281 ? 21.328 49.719 15.203 1 93.06 281 THR A O 1
ATOM 2220 N N . GLY A 1 282 ? 22.312 48.156 16.234 1 87.19 282 GLY A N 1
ATOM 2221 C CA . GLY A 1 282 ? 23.453 48.125 15.32 1 87.19 282 GLY A CA 1
ATOM 2222 C C . GLY A 1 282 ? 24.734 48.656 15.938 1 87.19 282 GLY A C 1
ATOM 2223 O O . GLY A 1 282 ? 25.828 48.344 15.469 1 87.19 282 GLY A O 1
ATOM 2224 N N . GLU A 1 283 ? 24.531 49.406 17.031 1 87.94 283 GLU A N 1
ATOM 2225 C CA . GLU A 1 283 ? 25.672 50 17.719 1 87.94 283 GLU A CA 1
ATOM 2226 C C . GLU A 1 283 ? 25.766 49.562 19.156 1 87.94 283 GLU A C 1
ATOM 2228 O O . GLU A 1 283 ? 26.859 49.312 19.672 1 87.94 283 GLU A O 1
ATOM 2233 N N . LYS A 1 284 ? 24.641 49.438 19.766 1 91.19 284 LYS A N 1
ATOM 2234 C CA . LYS A 1 284 ? 24.625 49.062 21.172 1 91.19 284 LYS A CA 1
ATOM 2235 C C . LYS A 1 284 ? 23.375 48.25 21.516 1 91.19 284 LYS A C 1
ATOM 2237 O O . LYS A 1 284 ? 22.344 48.375 20.844 1 91.19 284 LYS A O 1
ATOM 2242 N N . SER A 1 285 ? 23.547 47.562 22.656 1 95.19 285 SER A N 1
ATOM 2243 C CA . SER A 1 285 ? 22.391 46.844 23.203 1 95.19 285 SER A CA 1
ATOM 2244 C C . SER A 1 285 ? 21.5 47.781 24 1 95.19 285 SER A C 1
ATOM 2246 O O . SER A 1 285 ? 21.984 48.75 24.594 1 95.19 285 SER A O 1
ATOM 2248 N N . LEU A 1 286 ? 20.297 47.469 23.984 1 96.56 286 LEU A N 1
ATOM 2249 C CA . LEU A 1 286 ? 19.312 48.344 24.625 1 96.56 286 LEU A CA 1
ATOM 2250 C C . LEU A 1 286 ? 18.766 47.688 25.906 1 96.56 286 LEU A C 1
ATOM 2252 O O . LEU A 1 286 ? 18.844 46.469 26.078 1 96.56 286 LEU A O 1
ATOM 2256 N N . ASP A 1 287 ? 18.281 48.531 26.828 1 97.06 287 ASP A N 1
ATOM 2257 C CA . ASP A 1 287 ? 17.672 48.062 28.062 1 97.06 287 ASP A CA 1
ATOM 2258 C C . ASP A 1 287 ? 16.375 48.812 28.359 1 97.06 287 ASP A C 1
ATOM 2260 O O . ASP A 1 287 ? 15.992 48.969 29.516 1 97.06 287 ASP A O 1
ATOM 2264 N N . ASP A 1 288 ? 15.82 49.406 27.344 1 97.31 288 ASP A N 1
ATOM 2265 C CA . ASP A 1 288 ? 14.523 50.062 27.531 1 97.31 288 ASP A CA 1
ATOM 2266 C C . ASP A 1 288 ? 13.383 49.062 27.516 1 97.31 288 ASP A C 1
ATOM 2268 O O . ASP A 1 288 ? 13.484 48.031 26.844 1 97.31 288 ASP A O 1
ATOM 2272 N N . PHE A 1 289 ? 12.359 49.312 28.219 1 98.12 289 PHE A N 1
ATOM 2273 C CA . PHE A 1 289 ? 11.195 48.469 28.391 1 98.12 289 PHE A CA 1
ATOM 2274 C C . PHE A 1 289 ? 9.914 49.219 28.094 1 98.12 289 PHE A C 1
ATOM 2276 O O . PHE A 1 289 ? 9.648 50.281 28.688 1 98.12 289 PHE A O 1
ATOM 2283 N N . TRP A 1 290 ? 9.125 48.688 27.141 1 98.31 290 TRP A N 1
ATOM 2284 C CA . TRP A 1 290 ? 7.949 49.406 26.625 1 98.31 290 TRP A CA 1
ATOM 2285 C C . TRP A 1 290 ? 6.699 48.531 26.75 1 98.31 290 TRP A C 1
ATOM 2287 O O . TRP A 1 290 ? 6.789 47.312 26.875 1 98.31 290 TRP A O 1
ATOM 2297 N N . ALA A 1 291 ? 5.57 49.188 26.797 1 98.25 291 ALA A N 1
ATOM 2298 C CA . ALA A 1 291 ? 4.258 48.531 26.672 1 98.25 291 ALA A CA 1
ATOM 2299 C C . ALA A 1 291 ? 3.41 49.25 25.609 1 98.25 291 ALA A C 1
ATOM 2301 O O . ALA A 1 291 ? 3.434 50.469 25.484 1 98.25 291 ALA A O 1
ATOM 2302 N N . TYR A 1 292 ? 2.771 48.5 24.828 1 98.44 292 TYR A N 1
ATOM 2303 C CA . TYR A 1 292 ? 1.864 49.031 23.812 1 98.44 292 TYR A CA 1
ATOM 2304 C C . TYR A 1 292 ? 0.426 48.625 24.109 1 98.44 292 TYR A C 1
ATOM 2306 O O . TYR A 1 292 ? 0.111 47.406 24.156 1 98.44 292 TYR A O 1
ATOM 2314 N N . ASP A 1 293 ? -0.433 49.562 24.266 1 97.75 293 ASP A N 1
ATOM 2315 C CA . ASP A 1 293 ? -1.864 49.312 24.406 1 97.75 293 ASP A CA 1
ATOM 2316 C C . ASP A 1 293 ? -2.539 49.188 23.047 1 97.75 293 ASP A C 1
ATOM 2318 O O . ASP A 1 293 ? -2.699 50.156 22.328 1 97.75 293 ASP A O 1
ATOM 2322 N N . ILE A 1 294 ? -2.982 48.062 22.719 1 97.19 294 ILE A N 1
ATOM 2323 C CA . ILE A 1 294 ? -3.527 47.75 21.391 1 97.19 294 ILE A CA 1
ATOM 2324 C C . ILE A 1 294 ? -4.82 48.531 21.188 1 97.19 294 ILE A C 1
ATOM 2326 O O . ILE A 1 294 ? -5.059 49.062 20.094 1 97.19 294 ILE A O 1
ATOM 2330 N N . LYS A 1 295 ? -5.648 48.625 22.188 1 95.38 295 LYS A N 1
ATOM 2331 C CA . LYS A 1 295 ? -6.941 49.312 22.078 1 95.38 295 LYS A CA 1
ATOM 2332 C C . LYS A 1 295 ? -6.762 50.812 21.844 1 95.38 295 LYS A C 1
ATOM 2334 O O . LYS A 1 295 ? -7.43 51.375 20.984 1 95.38 295 LYS A O 1
ATOM 2339 N N . ASP A 1 296 ? -5.812 51.344 22.578 1 95.5 296 ASP A N 1
ATOM 2340 C CA . ASP A 1 296 ? -5.625 52.781 22.5 1 95.5 296 ASP A CA 1
ATOM 2341 C C . ASP A 1 296 ? -4.594 53.156 21.438 1 95.5 296 ASP A C 1
ATOM 2343 O O . ASP A 1 296 ? -4.43 54.344 21.109 1 95.5 296 ASP A O 1
ATOM 2347 N N . ASP A 1 297 ? -3.951 52.188 20.906 1 96.31 297 ASP A N 1
ATOM 2348 C CA . ASP A 1 297 ? -2.889 52.406 19.938 1 96.31 297 ASP A CA 1
ATOM 2349 C C . ASP A 1 297 ? -1.854 53.406 20.484 1 96.31 297 ASP A C 1
ATOM 2351 O O . ASP A 1 297 ? -1.567 54.406 19.859 1 96.31 297 ASP A O 1
ATOM 2355 N N . LYS A 1 298 ? -1.342 53.031 21.641 1 97.25 298 LYS A N 1
ATOM 2356 C CA . LYS A 1 298 ? -0.398 53.938 22.297 1 97.25 298 LYS A CA 1
ATOM 2357 C C . LYS A 1 298 ? 0.738 53.125 22.953 1 97.25 298 LYS A C 1
ATOM 2359 O O . LYS A 1 298 ? 0.51 52.094 23.547 1 97.25 298 LYS A O 1
ATOM 2364 N N . TRP A 1 299 ? 1.907 53.688 22.766 1 97.75 299 TRP A N 1
ATOM 2365 C CA . TRP A 1 299 ? 3.066 53.188 23.5 1 97.75 299 TRP A CA 1
ATOM 2366 C C . TRP A 1 299 ? 3.199 53.844 24.859 1 97.75 299 TRP A C 1
ATOM 2368 O O . TRP A 1 299 ? 2.771 54.969 25.047 1 97.75 299 TRP A O 1
ATOM 2378 N N . ARG A 1 300 ? 3.74 53.156 25.766 1 97.12 300 ARG A N 1
ATOM 2379 C CA . ARG A 1 300 ? 4.145 53.656 27.062 1 97.12 300 ARG A CA 1
ATOM 2380 C C . ARG A 1 300 ? 5.52 53.125 27.453 1 97.12 300 ARG A C 1
ATOM 2382 O O . ARG A 1 300 ? 5.816 51.969 27.25 1 97.12 300 ARG A O 1
ATOM 2389 N N . VAL A 1 301 ? 6.332 54.031 28 1 96.62 301 VAL A N 1
ATOM 2390 C CA . VAL A 1 301 ? 7.629 53.562 28.5 1 96.62 301 VAL A CA 1
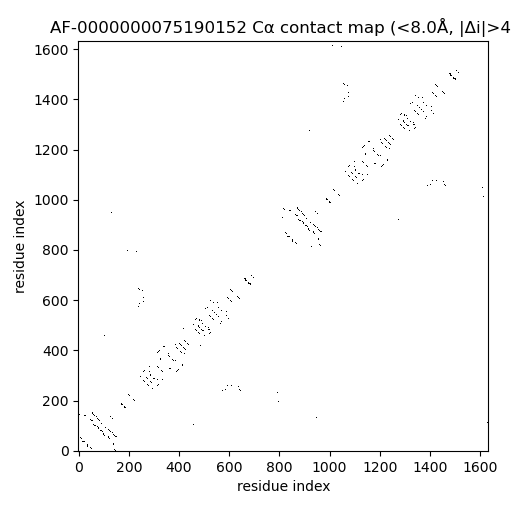ATOM 2391 C C . VAL A 1 301 ? 7.488 53.062 29.938 1 96.62 301 VAL A C 1
ATOM 2393 O O . VAL A 1 301 ? 7.059 53.812 30.812 1 96.62 301 VAL A O 1
ATOM 2396 N N . LEU A 1 302 ? 7.773 51.906 30.172 1 96.56 302 LEU A N 1
ATOM 2397 C CA . LEU A 1 302 ? 7.746 51.375 31.516 1 96.56 302 LEU A CA 1
ATOM 2398 C C . LEU A 1 302 ? 9.039 51.688 32.25 1 96.56 302 LEU A C 1
ATOM 2400 O O . LEU A 1 302 ? 9.031 51.875 33.469 1 96.56 302 LEU A O 1
ATOM 2404 N N . CYS A 1 303 ? 10.141 51.531 31.516 1 96.19 303 CYS A N 1
ATOM 2405 C CA . CYS A 1 303 ? 11.453 51.844 32.062 1 96.19 303 CYS A CA 1
ATOM 2406 C C . CYS A 1 303 ? 12.406 52.281 30.953 1 96.19 303 CYS A C 1
ATOM 2408 O O . CYS A 1 303 ? 12.578 51.562 29.969 1 96.19 303 CYS A O 1
ATOM 2410 N N . HIS A 1 304 ? 13.055 53.406 31.078 1 94.81 304 HIS A N 1
ATOM 2411 C CA . HIS A 1 304 ? 13.992 53.875 30.062 1 94.81 304 HIS A CA 1
ATOM 2412 C C . HIS A 1 304 ? 15.289 53.094 30.094 1 94.81 304 HIS A C 1
ATOM 2414 O O . HIS A 1 304 ? 15.93 52.906 29.062 1 94.81 304 HIS A O 1
ATOM 2420 N N . ASN A 1 305 ? 15.664 52.719 31.281 1 95.56 305 ASN A N 1
ATOM 2421 C CA . ASN A 1 305 ? 16.875 51.938 31.484 1 95.56 305 ASN A CA 1
ATOM 2422 C C . ASN A 1 305 ? 16.734 50.938 32.625 1 95.56 305 ASN A C 1
ATOM 2424 O O . ASN A 1 305 ? 17.016 51.281 33.781 1 95.56 305 ASN A O 1
ATOM 2428 N N . THR A 1 306 ? 16.531 49.719 32.25 1 96.06 306 THR A N 1
ATOM 2429 C CA . THR A 1 306 ? 16.344 48.719 33.281 1 96.06 306 THR A CA 1
ATOM 2430 C C . THR A 1 306 ? 17.656 48.438 34.031 1 96.06 306 THR A C 1
ATOM 2432 O O . THR A 1 306 ? 17.656 47.969 35.156 1 96.06 306 THR A O 1
ATOM 2435 N N . SER A 1 307 ? 18.734 48.75 33.375 1 93.56 307 SER A N 1
ATOM 2436 C CA . SER A 1 307 ? 20.031 48.531 34 1 93.56 307 SER A CA 1
ATOM 2437 C C . SER A 1 307 ? 20.141 49.344 35.281 1 93.56 307 SER A C 1
ATOM 2439 O O . SER A 1 307 ? 20.906 48.969 36.188 1 93.56 307 SER A O 1
ATOM 2441 N N . SER A 1 308 ? 19.375 50.406 35.406 1 93.38 308 SER A N 1
ATOM 2442 C CA . SER A 1 308 ? 19.422 51.281 36.562 1 93.38 308 SER A CA 1
ATOM 2443 C C . SER A 1 308 ? 18.391 50.844 37.625 1 93.38 308 SER A C 1
ATOM 2445 O O . SER A 1 308 ? 18.375 51.375 38.719 1 93.38 308 SER A O 1
ATOM 2447 N N . GLU A 1 309 ? 17.625 49.938 37.281 1 93.31 309 GLU A N 1
ATOM 2448 C CA . GLU A 1 309 ? 16.594 49.469 38.188 1 93.31 309 GLU A CA 1
ATOM 2449 C C . GLU A 1 309 ? 17.078 48.25 39 1 93.31 309 GLU A C 1
ATOM 2451 O O . GLU A 1 309 ? 17.781 47.375 38.469 1 93.31 309 GLU A O 1
ATOM 2456 N N . GLN A 1 310 ? 16.609 48.219 40.219 1 90.81 310 GLN A N 1
ATOM 2457 C CA . GLN A 1 310 ? 17.016 47.125 41.094 1 90.81 310 GLN A CA 1
ATOM 2458 C C . GLN A 1 310 ? 16.469 45.781 40.594 1 90.81 310 GLN A C 1
ATOM 2460 O O . GLN A 1 310 ? 15.297 45.688 40.25 1 90.81 310 GLN A O 1
ATOM 2465 N N . ASN A 1 311 ? 17.344 44.812 40.531 1 93.12 311 ASN A N 1
ATOM 2466 C CA . ASN A 1 311 ? 17 43.438 40.219 1 93.12 311 ASN A CA 1
ATOM 2467 C C . ASN A 1 311 ? 16.5 43.281 38.781 1 93.12 311 ASN A C 1
ATOM 2469 O O . ASN A 1 311 ? 15.867 42.281 38.469 1 93.12 311 ASN A O 1
ATOM 2473 N N . ALA A 1 312 ? 16.688 44.25 37.969 1 96.44 312 ALA A N 1
ATOM 2474 C CA . ALA A 1 312 ? 16.219 44.219 36.594 1 96.44 312 ALA A CA 1
ATOM 2475 C C . ALA A 1 312 ? 17.344 43.812 35.625 1 96.44 312 ALA A C 1
ATOM 2477 O O . ALA A 1 312 ? 18.516 43.906 36 1 96.44 312 ALA A O 1
ATOM 2478 N N . PRO A 1 313 ? 16.969 43.281 34.531 1 95.94 313 PRO A N 1
ATOM 2479 C CA . PRO A 1 313 ? 18 42.875 33.594 1 95.94 313 PRO A CA 1
ATOM 2480 C C . PRO A 1 313 ? 18.734 44.062 32.969 1 95.94 313 PRO A C 1
ATOM 2482 O O . PRO A 1 313 ? 18.172 45.125 32.812 1 95.94 313 PRO A O 1
ATOM 2485 N N . GLY A 1 314 ? 20.031 43.844 32.531 1 94.56 314 GLY A N 1
ATOM 2486 C CA . GLY A 1 314 ? 20.781 44.844 31.812 1 94.56 314 GLY A CA 1
ATOM 2487 C C . GLY A 1 314 ? 20.484 44.844 30.312 1 94.56 314 GLY A C 1
ATOM 2488 O O . GLY A 1 314 ? 19.609 44.125 29.859 1 94.56 314 GLY A O 1
ATOM 2489 N N . ALA A 1 315 ? 21.234 45.719 29.625 1 95.44 315 ALA A N 1
ATOM 2490 C CA . ALA A 1 315 ? 21.109 45.781 28.172 1 95.44 315 ALA A CA 1
ATOM 2491 C C . ALA A 1 315 ? 21.438 44.438 27.547 1 95.44 315 ALA A C 1
ATOM 2493 O O . ALA A 1 315 ? 22.391 43.75 27.969 1 95.44 315 ALA A O 1
ATOM 2494 N N . ARG A 1 316 ? 20.609 44.062 26.578 1 95.38 316 ARG A N 1
ATOM 2495 C CA . ARG A 1 316 ? 20.797 42.719 26.016 1 95.38 316 ARG A CA 1
ATOM 2496 C C . ARG A 1 316 ? 20.062 42.594 24.688 1 95.38 316 ARG A C 1
ATOM 2498 O O . ARG A 1 316 ? 19.172 43.375 24.375 1 95.38 316 ARG A O 1
ATOM 2505 N N . SER A 1 317 ? 20.469 41.656 23.938 1 95.31 317 SER A N 1
ATOM 2506 C CA . SER A 1 317 ? 19.828 41.25 22.688 1 95.31 317 SER A CA 1
ATOM 2507 C C . SER A 1 317 ? 19.766 39.75 22.547 1 95.31 317 SER A C 1
ATOM 2509 O O . SER A 1 317 ? 20.375 39 23.328 1 95.31 317 SER A O 1
ATOM 2511 N N . CYS A 1 318 ? 18.844 39.25 21.625 1 96.38 318 CYS A N 1
ATOM 2512 C CA . CYS A 1 318 ? 18.703 37.844 21.266 1 96.38 318 CYS A CA 1
ATOM 2513 C C . CYS A 1 318 ? 18.25 37 22.469 1 96.38 318 CYS A C 1
ATOM 2515 O O . CYS A 1 318 ? 18.562 35.812 22.562 1 96.38 318 CYS A O 1
ATOM 2517 N N . HIS A 1 319 ? 17.672 37.688 23.5 1 96.81 319 HIS A N 1
ATOM 2518 C CA . HIS A 1 319 ? 16.984 37.031 24.609 1 96.81 319 HIS A CA 1
ATOM 2519 C C . HIS A 1 319 ? 15.531 36.719 24.25 1 96.81 319 HIS A C 1
ATOM 2521 O O . HIS A 1 319 ? 15.078 37.031 23.156 1 96.81 319 HIS A O 1
ATOM 2527 N N . LYS A 1 320 ? 14.828 36.031 25.156 1 97.88 320 LYS A N 1
ATOM 2528 C CA . LYS A 1 320 ? 13.414 35.75 24.938 1 97.88 320 LYS A CA 1
ATOM 2529 C C . LYS A 1 320 ? 12.57 36.188 26.141 1 97.88 320 LYS A C 1
ATOM 2531 O O . LYS A 1 320 ? 13.086 36.312 27.25 1 97.88 320 LYS A O 1
ATOM 2536 N N . MET A 1 321 ? 11.359 36.438 25.828 1 97.94 321 MET A N 1
ATOM 2537 C CA . MET A 1 321 ? 10.375 36.844 26.828 1 97.94 321 MET A CA 1
ATOM 2538 C C . MET A 1 321 ? 9.047 36.156 26.609 1 97.94 321 MET A C 1
ATOM 2540 O O . MET A 1 321 ? 8.602 35.969 25.469 1 97.94 321 MET A O 1
ATOM 2544 N N . VAL A 1 322 ? 8.461 35.688 27.734 1 98.25 322 VAL A N 1
ATOM 2545 C CA . VAL A 1 322 ? 7.16 35.031 27.641 1 98.25 322 VAL A CA 1
ATOM 2546 C C . VAL A 1 322 ? 6.23 35.562 28.719 1 98.25 322 VAL A C 1
ATOM 2548 O O . VAL A 1 322 ? 6.688 36.062 29.766 1 98.25 322 VAL A O 1
ATOM 2551 N N . PHE A 1 323 ? 4.961 35.562 28.469 1 98.31 323 PHE A N 1
ATOM 2552 C CA . PHE A 1 323 ? 3.943 36.062 29.375 1 98.31 323 PHE A CA 1
ATOM 2553 C C . PHE A 1 323 ? 3.146 34.938 29.984 1 98.31 323 PHE A C 1
ATOM 2555 O O . PHE A 1 323 ? 2.646 34.062 29.266 1 98.31 323 PHE A O 1
ATOM 2562 N N . ASP A 1 324 ? 3.064 34.906 31.25 1 97.81 324 ASP A N 1
ATOM 2563 C CA . ASP A 1 324 ? 2.203 33.969 32 1 97.81 324 ASP A CA 1
ATOM 2564 C C . ASP A 1 324 ? 0.849 34.625 32.281 1 97.81 324 ASP A C 1
ATOM 2566 O O . ASP A 1 324 ? 0.731 35.438 33.219 1 97.81 324 ASP A O 1
ATOM 2570 N N . TYR A 1 325 ? -0.147 34.156 31.672 1 95.25 325 TYR A N 1
ATOM 2571 C CA . TYR A 1 325 ? -1.439 34.844 31.797 1 95.25 325 TYR A CA 1
ATOM 2572 C C . TYR A 1 325 ? -2.096 34.5 33.125 1 95.25 325 TYR A C 1
ATOM 2574 O O . TYR A 1 325 ? -3.039 35.156 33.562 1 95.25 325 TYR A O 1
ATOM 2582 N N . LYS A 1 326 ? -1.665 33.438 33.781 1 94.81 326 LYS A N 1
ATOM 2583 C CA . LYS A 1 326 ? -2.246 33.031 35.062 1 94.81 326 LYS A CA 1
ATOM 2584 C C . LYS A 1 326 ? -1.805 34 36.188 1 94.81 326 LYS A C 1
ATOM 2586 O O . LYS A 1 326 ? -2.615 34.406 37 1 94.81 326 LYS A O 1
ATOM 2591 N N . THR A 1 327 ? -0.542 34.344 36.156 1 94.62 327 THR A N 1
ATOM 2592 C CA . THR A 1 327 ? -0.004 35.188 37.25 1 94.62 327 THR A CA 1
ATOM 2593 C C . THR A 1 327 ? 0.159 36.625 36.781 1 94.62 327 THR A C 1
ATOM 2595 O O . THR A 1 327 ? 0.324 37.531 37.594 1 94.62 327 THR A O 1
ATOM 2598 N N . GLY A 1 328 ? 0.149 36.844 35.5 1 96.44 328 GLY A N 1
ATOM 2599 C CA . GLY A 1 328 ? 0.409 38.188 34.969 1 96.44 328 GLY A CA 1
ATOM 2600 C C . GLY A 1 328 ? 1.875 38.562 35 1 96.44 328 GLY A C 1
ATOM 2601 O O . GLY A 1 328 ? 2.209 39.719 35.156 1 96.44 328 GLY A O 1
ATOM 2602 N N . SER A 1 329 ? 2.727 37.562 34.969 1 97.69 329 SER A N 1
ATOM 2603 C CA . SER A 1 329 ? 4.164 37.812 35.031 1 97.69 329 SER A CA 1
ATOM 2604 C C . SER A 1 329 ? 4.832 37.625 33.688 1 97.69 329 SER A C 1
ATOM 2606 O O . SER A 1 329 ? 4.355 36.844 32.844 1 97.69 329 SER A O 1
ATOM 2608 N N . ILE A 1 330 ? 5.922 38.375 33.469 1 98.56 330 ILE A N 1
ATOM 2609 C CA . ILE A 1 330 ? 6.766 38.219 32.312 1 98.56 330 ILE A CA 1
ATOM 2610 C C . ILE A 1 330 ? 8.109 37.625 32.688 1 98.56 330 ILE A C 1
ATOM 2612 O O . ILE A 1 330 ? 8.766 38.094 33.625 1 98.56 330 ILE A O 1
ATOM 2616 N N . TYR A 1 331 ? 8.469 36.562 32.031 1 98.5 331 TYR A N 1
ATOM 2617 C CA . TYR A 1 331 ? 9.766 35.938 32.281 1 98.5 331 TYR A CA 1
ATOM 2618 C C . TYR A 1 331 ? 10.75 36.312 31.156 1 98.5 331 TYR A C 1
ATOM 2620 O O . TYR A 1 331 ? 10.391 36.312 29.984 1 98.5 331 TYR A O 1
ATOM 2628 N N . VAL A 1 332 ? 11.945 36.688 31.516 1 98.19 332 VAL A N 1
ATOM 2629 C CA . VAL A 1 332 ? 13 37.062 30.578 1 98.19 332 VAL A CA 1
ATOM 2630 C C . VAL A 1 332 ? 14.227 36.188 30.781 1 98.19 332 VAL A C 1
ATOM 2632 O O . VAL A 1 332 ? 14.703 36.031 31.922 1 98.19 332 VAL A O 1
ATOM 2635 N N . PHE A 1 333 ? 14.711 35.625 29.719 1 97.62 333 PHE A N 1
ATOM 2636 C CA . PHE A 1 333 ? 15.836 34.688 29.828 1 97.62 333 PHE A CA 1
ATOM 2637 C C . PHE A 1 333 ? 16.75 34.812 28.609 1 97.62 333 PHE A C 1
ATOM 2639 O O . PHE A 1 333 ? 16.281 34.969 27.484 1 97.62 333 PHE A O 1
ATOM 2646 N N . GLY A 1 334 ? 18.062 34.688 28.844 1 95.88 334 GLY A N 1
ATOM 2647 C CA . GLY A 1 334 ? 19.078 34.719 27.781 1 95.88 334 GLY A CA 1
ATOM 2648 C C . GLY A 1 334 ? 19.625 36.125 27.562 1 95.88 334 GLY A C 1
ATOM 2649 O O . GLY A 1 334 ? 19.047 37.125 28 1 95.88 334 GLY A O 1
ATOM 2650 N N . ARG A 1 335 ? 20.891 36.156 26.797 1 93.62 335 ARG A N 1
ATOM 2651 C CA . ARG A 1 335 ? 21.516 37.438 26.594 1 93.62 335 ARG A CA 1
ATOM 2652 C C . ARG A 1 335 ? 22.656 37.344 25.594 1 93.62 335 ARG A C 1
ATOM 2654 O O . ARG A 1 335 ? 23.422 36.375 25.594 1 93.62 335 ARG A O 1
ATOM 2661 N N . LEU A 1 336 ? 22.625 38.25 24.797 1 91.56 336 LEU A N 1
ATOM 2662 C CA . LEU A 1 336 ? 23.828 38.656 24.062 1 91.56 336 LEU A CA 1
ATOM 2663 C C . LEU A 1 336 ? 24.141 40.125 24.281 1 91.56 336 LEU A C 1
ATOM 2665 O O . LEU A 1 336 ? 23.422 41 23.781 1 91.56 336 LEU A O 1
ATOM 2669 N N . GLY A 1 337 ? 25.141 40.375 25.078 1 86.69 337 GLY A N 1
ATOM 2670 C CA . GLY A 1 337 ? 25.5 41.75 25.422 1 86.69 337 GLY A CA 1
ATOM 2671 C C . GLY A 1 337 ? 26.734 42.25 24.703 1 86.69 337 GLY A C 1
ATOM 2672 O O . GLY A 1 337 ? 27.438 41.469 24.047 1 86.69 337 GLY A O 1
ATOM 2673 N N . ASP A 1 338 ? 26.984 43.531 24.797 1 82.06 338 ASP A N 1
ATOM 2674 C CA . ASP A 1 338 ? 28.125 44.156 24.109 1 82.06 338 ASP A CA 1
ATOM 2675 C C . ASP A 1 338 ? 29.453 43.656 24.672 1 82.06 338 ASP A C 1
ATOM 2677 O O . ASP A 1 338 ? 30.453 43.594 23.969 1 82.06 338 ASP A O 1
ATOM 2681 N N . GLY A 1 339 ? 29.438 43.25 25.891 1 70.31 339 GLY A N 1
ATOM 2682 C CA . GLY A 1 339 ? 30.656 42.75 26.516 1 70.31 339 GLY A CA 1
ATOM 2683 C C . GLY A 1 339 ? 30.812 41.25 26.406 1 70.31 339 GLY A C 1
ATOM 2684 O O . GLY A 1 339 ? 31.844 40.688 26.797 1 70.31 339 GLY A O 1
ATOM 2685 N N . ASP A 1 340 ? 29.922 40.594 25.922 1 70 340 ASP A N 1
ATOM 2686 C CA . ASP A 1 340 ? 29.984 39.125 25.844 1 70 340 ASP A CA 1
ATOM 2687 C C . ASP A 1 340 ? 30.859 38.688 24.672 1 70 340 ASP A C 1
ATOM 2689 O O . ASP A 1 340 ? 30.75 39.219 23.578 1 70 340 ASP A O 1
ATOM 2693 N N . SER A 1 341 ? 32 38.031 24.859 1 58.09 341 SER A N 1
ATOM 2694 C CA . SER A 1 341 ? 32.969 37.594 23.844 1 58.09 341 SER A CA 1
ATOM 2695 C C . SER A 1 341 ? 32.562 36.281 23.234 1 58.09 341 SER A C 1
ATOM 2697 O O . SER A 1 341 ? 32.281 35.312 23.953 1 58.09 341 SER A O 1
ATOM 2699 N N . LEU A 1 342 ? 32.25 36.094 21.953 1 56.16 342 LEU A N 1
ATOM 2700 C CA . LEU A 1 342 ? 31.984 34.844 21.281 1 56.16 342 LEU A CA 1
ATOM 2701 C C . LEU A 1 342 ? 33.281 34.219 20.766 1 56.16 342 LEU A C 1
ATOM 2703 O O . LEU A 1 342 ? 33.281 33.062 20.312 1 56.16 342 LEU A O 1
ATOM 2707 N N . LYS A 1 343 ? 34.531 35 20.703 1 53.22 343 LYS A N 1
ATOM 2708 C CA . LYS A 1 343 ? 35.812 34.469 20.234 1 53.22 343 LYS A CA 1
ATOM 2709 C C . LYS A 1 343 ? 36.719 34.125 21.422 1 53.22 343 LYS A C 1
ATOM 2711 O O . LYS A 1 343 ? 36.688 34.781 22.453 1 53.22 343 LYS A O 1
ATOM 2716 N N . PRO A 1 344 ? 37.5 32.906 21.203 1 50.94 344 PRO A N 1
ATOM 2717 C CA . PRO A 1 344 ? 38.531 32.625 22.188 1 50.94 344 PRO A CA 1
ATOM 2718 C C . PRO A 1 344 ? 39.562 33.75 22.312 1 50.94 344 PRO A C 1
ATOM 2720 O O . PRO A 1 344 ? 39.812 34.469 21.344 1 50.94 344 PRO A O 1
ATOM 2723 N N . PRO A 1 345 ? 39.969 34.188 23.422 1 42.59 345 PRO A N 1
ATOM 2724 C CA . PRO A 1 345 ? 41.062 35.188 23.531 1 42.59 345 PRO A CA 1
ATOM 2725 C C . PRO A 1 345 ? 42.281 34.812 22.672 1 42.59 345 PRO A C 1
ATOM 2727 O O . PRO A 1 345 ? 42.719 33.688 22.672 1 42.59 345 PRO A O 1
ATOM 2730 N N . SER A 1 346 ? 42.375 35.312 21.516 1 38.84 346 SER A N 1
ATOM 2731 C CA . SER A 1 346 ? 43.562 35.031 20.719 1 38.84 346 SER A CA 1
ATOM 2732 C C . SER A 1 346 ? 44.844 35.094 21.578 1 38.84 346 SER A C 1
ATOM 2734 O O . SER A 1 346 ? 45.844 34.438 21.281 1 38.84 346 SER A O 1
ATOM 2736 N N . ASP A 1 347 ? 45.344 36.438 21.953 1 38.72 347 ASP A N 1
ATOM 2737 C CA . ASP A 1 347 ? 46.719 36.719 22.297 1 38.72 347 ASP A CA 1
ATOM 2738 C C . ASP A 1 347 ? 47.094 36.125 23.641 1 38.72 347 ASP A C 1
ATOM 2740 O O . ASP A 1 347 ? 46.531 36.5 24.688 1 38.72 347 ASP A O 1
ATOM 2744 N N . ALA A 1 348 ? 47.812 35 23.609 1 35.41 348 ALA A N 1
ATOM 2745 C CA . ALA A 1 348 ? 48.5 34.312 24.688 1 35.41 348 ALA A CA 1
ATOM 2746 C C . ALA A 1 348 ? 49.5 35.25 25.391 1 35.41 348 ALA A C 1
ATOM 2748 O O . ALA A 1 348 ? 50.188 34.812 26.312 1 35.41 348 ALA A O 1
ATOM 2749 N N . ARG A 1 349 ? 50.062 36.125 24.578 1 34.88 349 ARG A N 1
ATOM 2750 C CA . ARG A 1 349 ? 51.281 36.469 25.281 1 34.88 349 ARG A CA 1
ATOM 2751 C C . ARG A 1 349 ? 50.969 37.125 26.625 1 34.88 349 ARG A C 1
ATOM 2753 O O . ARG A 1 349 ? 51.906 37.469 27.375 1 34.88 349 ARG A O 1
ATOM 2760 N N . THR A 1 350 ? 50.125 38.156 26.656 1 31.75 350 THR A N 1
ATOM 2761 C CA . THR A 1 350 ? 50.156 38.844 27.953 1 31.75 350 THR A CA 1
ATOM 2762 C C . THR A 1 350 ? 49.406 38 29 1 31.75 350 THR A C 1
ATOM 2764 O O . THR A 1 350 ? 48.25 37.625 28.797 1 31.75 350 THR A O 1
ATOM 2767 N N . GLU A 1 351 ? 50.094 37.281 29.891 1 35.62 351 GLU A N 1
ATOM 2768 C CA . GLU A 1 351 ? 49.969 36.406 31.047 1 35.62 351 GLU A CA 1
ATOM 2769 C C . GLU A 1 351 ? 48.938 36.906 32.031 1 35.62 351 GLU A C 1
ATOM 2771 O O . GLU A 1 351 ? 48.844 36.438 33.156 1 35.62 351 GLU A O 1
ATOM 2776 N N . THR A 1 352 ? 48.562 38.219 32.062 1 34.38 352 THR A N 1
ATOM 2777 C CA . THR A 1 352 ? 47.812 38.438 33.281 1 34.38 352 THR A CA 1
ATOM 2778 C C . THR A 1 352 ? 46.562 37.562 33.312 1 34.38 352 THR A C 1
ATOM 2780 O O . THR A 1 352 ? 45.781 37.594 32.344 1 34.38 352 THR A O 1
ATOM 2783 N N . ALA A 1 353 ? 46.594 36.5 34.062 1 37.03 353 ALA A N 1
ATOM 2784 C CA . ALA A 1 353 ? 45.562 35.531 34.406 1 37.03 353 ALA A CA 1
ATOM 2785 C C . ALA A 1 353 ? 44.219 36.219 34.719 1 37.03 353 ALA A C 1
ATOM 2787 O O . ALA A 1 353 ? 43.969 36.656 35.844 1 37.03 353 ALA A O 1
ATOM 2788 N N . ALA A 1 354 ? 43.781 37.156 34 1 37.12 354 ALA A N 1
ATOM 2789 C CA . ALA A 1 354 ? 42.438 37.531 34.469 1 37.12 354 ALA A CA 1
ATOM 2790 C C . ALA A 1 354 ? 41.531 36.312 34.562 1 37.12 354 ALA A C 1
ATOM 2792 O O . ALA A 1 354 ? 41.625 35.375 33.75 1 37.12 354 ALA A O 1
ATOM 2793 N N . THR A 1 355 ? 41.125 35.844 35.781 1 41 355 THR A N 1
ATOM 2794 C CA . THR A 1 355 ? 40.156 34.812 36.094 1 41 355 THR A CA 1
ATOM 2795 C C . THR A 1 355 ? 39.031 34.781 35.062 1 41 355 THR A C 1
ATOM 2797 O O . THR A 1 355 ? 38.406 35.781 34.781 1 41 355 THR A O 1
ATOM 2800 N N . PRO A 1 356 ? 39.094 33.875 34.125 1 48 356 PRO A N 1
ATOM 2801 C CA . PRO A 1 356 ? 38.031 33.812 33.125 1 48 356 PRO A CA 1
ATOM 2802 C C . PRO A 1 356 ? 36.625 34.031 33.719 1 48 356 PRO A C 1
ATOM 2804 O O . PRO A 1 356 ? 36.25 33.344 34.656 1 48 356 PRO A O 1
ATOM 2807 N N . VAL A 1 357 ? 36.094 35.156 33.906 1 53.16 357 VAL A N 1
ATOM 2808 C CA . VAL A 1 357 ? 34.75 35.406 34.406 1 53.16 357 VAL A CA 1
ATOM 2809 C C . VAL A 1 357 ? 33.75 34.594 33.656 1 53.16 357 VAL A C 1
ATOM 2811 O O . VAL A 1 357 ? 33.594 34.719 32.438 1 53.16 357 VAL A O 1
ATOM 2814 N N . VAL A 1 358 ? 33.344 33.469 34.094 1 61.09 358 VAL A N 1
ATOM 2815 C CA . VAL A 1 358 ? 32.281 32.625 33.562 1 61.09 358 VAL A CA 1
ATOM 2816 C C . VAL A 1 358 ? 31 33.438 33.438 1 61.09 358 VAL A C 1
ATOM 2818 O O . VAL A 1 358 ? 30.516 34.031 34.406 1 61.09 358 VAL A O 1
ATOM 2821 N N . PRO A 1 359 ? 30.531 33.594 32.188 1 79.12 359 PRO A N 1
ATOM 2822 C CA . PRO A 1 359 ? 29.281 34.344 32 1 79.12 359 PRO A CA 1
ATOM 2823 C C . PRO A 1 359 ? 28.125 33.75 32.781 1 79.12 359 PRO A C 1
ATOM 2825 O O . PRO A 1 359 ? 27.953 32.531 32.844 1 79.12 359 PRO A O 1
ATOM 2828 N N . CYS A 1 360 ? 27.438 34.562 33.594 1 86.69 360 CYS A N 1
ATOM 2829 C CA . CYS A 1 360 ? 26.312 34.125 34.438 1 86.69 360 CYS A CA 1
ATOM 2830 C C . CYS A 1 360 ? 25.016 34.094 33.656 1 86.69 360 CYS A C 1
ATOM 2832 O O . CYS A 1 360 ? 24.703 35.031 32.938 1 86.69 360 CYS A O 1
ATOM 2834 N N . SER A 1 361 ? 24.328 32.969 33.719 1 93.81 361 SER A N 1
ATOM 2835 C CA . SER A 1 361 ? 23.016 32.812 33.062 1 93.81 361 SER A CA 1
ATOM 2836 C C . SER A 1 361 ? 21.906 33.344 33.969 1 93.81 361 SER A C 1
ATOM 2838 O O . SER A 1 361 ? 21.312 32.625 34.75 1 93.81 361 SER A O 1
ATOM 2840 N N . GLU A 1 362 ? 21.547 34.594 33.75 1 94.81 362 GLU A N 1
ATOM 2841 C CA . GLU A 1 362 ? 20.609 35.312 34.594 1 94.81 362 GLU A CA 1
ATOM 2842 C C . GLU A 1 362 ? 19.156 35.031 34.188 1 94.81 362 GLU A C 1
ATOM 2844 O O . GLU A 1 362 ? 18.875 34.875 33 1 94.81 362 GLU A O 1
ATOM 2849 N N . PHE A 1 363 ? 18.312 35 35.188 1 97.19 363 PHE A N 1
ATOM 2850 C CA . PHE A 1 363 ? 16.891 34.719 34.969 1 97.19 363 PHE A CA 1
ATOM 2851 C C . PHE A 1 363 ? 16.031 35.75 35.75 1 97.19 363 PHE A C 1
ATOM 2853 O O . PHE A 1 363 ? 16.266 35.969 36.938 1 97.19 363 PHE A O 1
ATOM 2860 N N . TYR A 1 364 ? 15.016 36.375 35 1 97.88 364 TYR A N 1
ATOM 2861 C CA . TYR A 1 364 ? 14.273 37.469 35.625 1 97.88 364 TYR A CA 1
ATOM 2862 C C . TYR A 1 364 ? 12.766 37.25 35.469 1 97.88 364 TYR A C 1
ATOM 2864 O O . TYR A 1 364 ? 12.32 36.5 34.625 1 97.88 364 TYR A O 1
ATOM 2872 N N . ARG A 1 365 ? 12.016 37.938 36.375 1 97.81 365 ARG A N 1
ATOM 2873 C CA . ARG A 1 365 ? 10.555 37.969 36.312 1 97.81 365 ARG A CA 1
ATOM 2874 C C . ARG A 1 365 ? 10.039 39.375 36.562 1 97.81 365 ARG A C 1
ATOM 2876 O O . ARG A 1 365 ? 10.539 40.094 37.438 1 97.81 365 ARG A O 1
ATOM 2883 N N . TYR A 1 366 ? 9.133 39.875 35.75 1 98.19 366 TYR A N 1
ATOM 2884 C CA . TYR A 1 366 ? 8.477 41.156 35.906 1 98.19 366 TYR A CA 1
ATOM 2885 C C . TYR A 1 366 ? 6.996 40.969 36.25 1 98.19 366 TYR A C 1
ATOM 2887 O O . TYR A 1 366 ? 6.285 40.219 35.594 1 98.19 366 TYR A O 1
ATOM 2895 N N . HIS A 1 367 ? 6.535 41.719 37.25 1 97.38 367 HIS A N 1
ATOM 2896 C CA . HIS A 1 367 ? 5.137 41.656 37.656 1 97.38 367 HIS A CA 1
ATOM 2897 C C . HIS A 1 367 ? 4.316 42.75 36.969 1 97.38 367 HIS A C 1
ATOM 2899 O O . HIS A 1 367 ? 4.59 43.938 37.156 1 97.38 367 HIS A O 1
ATOM 2905 N N . THR A 1 368 ? 3.289 42.375 36.281 1 97.06 368 THR A N 1
ATOM 2906 C CA . THR A 1 368 ? 2.467 43.375 35.594 1 97.06 368 THR A CA 1
ATOM 2907 C C . THR A 1 368 ? 1.239 43.719 36.406 1 97.06 368 THR A C 1
ATOM 2909 O O . THR A 1 368 ? 0.542 44.688 36.125 1 97.06 368 THR A O 1
ATOM 2912 N N . ARG A 1 369 ? 1.011 42.969 37.406 1 95.5 369 ARG A N 1
ATOM 2913 C CA . ARG A 1 369 ? -0.153 43.219 38.25 1 95.5 369 ARG A CA 1
ATOM 2914 C C . ARG A 1 369 ? 0.099 42.75 39.688 1 95.5 369 ARG A C 1
ATOM 2916 O O . ARG A 1 369 ? 1.143 42.156 39.969 1 95.5 369 ARG A O 1
ATOM 2923 N N . GLY A 1 370 ? -0.799 43.094 40.594 1 92.31 370 GLY A N 1
ATOM 2924 C CA . GLY A 1 370 ? -0.684 42.688 41.969 1 92.31 370 GLY A CA 1
ATOM 2925 C C . GLY A 1 370 ? 0.103 43.688 42.812 1 92.31 370 GLY A C 1
ATOM 2926 O O . GLY A 1 370 ? 0.34 44.812 42.375 1 92.31 370 GLY A O 1
ATOM 2927 N N . ALA A 1 371 ? 0.521 43.281 43.969 1 92.81 371 ALA A N 1
ATOM 2928 C CA . ALA A 1 371 ? 1.194 44.156 44.938 1 92.81 371 ALA A CA 1
ATOM 2929 C C . ALA A 1 371 ? 2.584 44.531 44.469 1 92.81 371 ALA A C 1
ATOM 2931 O O . ALA A 1 371 ? 3.072 45.625 44.781 1 92.81 371 ALA A O 1
ATOM 2932 N N . ASP A 1 372 ? 3.098 43.781 43.562 1 92.94 372 ASP A N 1
ATOM 2933 C CA . ASP A 1 372 ? 4.453 44.031 43.094 1 92.94 372 ASP A CA 1
ATOM 2934 C C . ASP A 1 372 ? 4.445 44.531 41.656 1 92.94 372 ASP A C 1
ATOM 2936 O O . ASP A 1 372 ? 5.457 44.469 40.969 1 92.94 372 ASP A O 1
ATOM 2940 N N . SER A 1 373 ? 3.354 45.031 41.25 1 95.25 373 SER A N 1
ATOM 2941 C CA . SER A 1 373 ? 3.236 45.531 39.875 1 95.25 373 SER A CA 1
ATOM 2942 C C . SER A 1 373 ? 4.32 46.562 39.562 1 95.25 373 SER A C 1
ATOM 2944 O O . SER A 1 373 ? 4.555 47.469 40.344 1 95.25 373 SER A O 1
ATOM 2946 N N . GLY A 1 374 ? 5.012 46.281 38.438 1 94.75 374 GLY A N 1
ATOM 2947 C CA . GLY A 1 374 ? 6.031 47.219 38 1 94.75 374 GLY A CA 1
ATOM 2948 C C . GLY A 1 374 ? 7.418 46.906 38.5 1 94.75 374 GLY A C 1
ATOM 2949 O O . GLY A 1 374 ? 8.375 47.625 38.25 1 94.75 374 GLY A O 1
ATOM 2950 N N . LYS A 1 375 ? 7.496 45.781 39.219 1 95.5 375 LYS A N 1
ATOM 2951 C CA . LYS A 1 375 ? 8.773 45.406 39.812 1 95.5 375 LYS A CA 1
ATOM 2952 C C . LYS A 1 375 ? 9.375 44.188 39.125 1 95.5 375 LYS A C 1
ATOM 2954 O O . LYS A 1 375 ? 8.648 43.375 38.562 1 95.5 375 LYS A O 1
ATOM 2959 N N . TRP A 1 376 ? 10.711 44.094 39.219 1 97.12 376 TRP A N 1
ATOM 2960 C CA . TRP A 1 376 ? 11.453 42.969 38.688 1 97.12 376 TRP A CA 1
ATOM 2961 C C . TRP A 1 376 ? 11.93 42.031 39.812 1 97.12 376 TRP A C 1
ATOM 2963 O O . TRP A 1 376 ? 12.289 42.531 40.906 1 97.12 376 TRP A O 1
ATOM 2973 N N . ASP A 1 377 ? 11.844 40.75 39.594 1 96.12 377 ASP A N 1
ATOM 2974 C CA . ASP A 1 377 ? 12.5 39.781 40.438 1 96.12 377 ASP A CA 1
ATOM 2975 C C . ASP A 1 377 ? 13.734 39.188 39.75 1 96.12 377 ASP A C 1
ATOM 2977 O O . ASP A 1 377 ? 13.68 38.844 38.562 1 96.12 377 ASP A O 1
ATOM 2981 N N . TYR A 1 378 ? 14.797 39.25 40.438 1 95.12 378 TYR A N 1
ATOM 2982 C CA . TYR A 1 378 ? 15.977 38.5 40.031 1 95.12 378 TYR A CA 1
ATOM 2983 C C . TYR A 1 378 ? 15.891 37.062 40.5 1 95.12 378 TYR A C 1
ATOM 2985 O O . TYR A 1 378 ? 16.297 36.75 41.625 1 95.12 378 TYR A O 1
ATOM 2993 N N . LEU A 1 379 ? 15.508 36.125 39.719 1 94.56 379 LEU A N 1
ATOM 2994 C CA . LEU A 1 379 ? 15.164 34.75 40.094 1 94.56 379 LEU A CA 1
ATOM 2995 C C . LEU A 1 379 ? 16.422 33.906 40.281 1 94.56 379 LEU A C 1
ATOM 2997 O O . LEU A 1 379 ? 16.438 32.969 41.094 1 94.56 379 LEU A O 1
ATOM 3001 N N . ALA A 1 380 ? 17.391 34.125 39.438 1 93.38 380 ALA A N 1
ATOM 3002 C CA . ALA A 1 380 ? 18.625 33.344 39.562 1 93.38 380 ALA A CA 1
ATOM 3003 C C . ALA A 1 380 ? 19.812 34.094 39 1 93.38 380 ALA A C 1
ATOM 3005 O O . ALA A 1 380 ? 19.719 34.75 37.938 1 93.38 380 ALA A O 1
ATOM 3006 N N . PHE A 1 381 ? 20.875 34.031 39.656 1 89.94 381 PHE A N 1
ATOM 3007 C CA . PHE A 1 381 ? 22.125 34.625 39.219 1 89.94 381 PHE A CA 1
ATOM 3008 C C . PHE A 1 381 ? 22.766 33.781 38.125 1 89.94 381 PHE A C 1
ATOM 3010 O O . PHE A 1 381 ? 23.391 34.312 37.219 1 89.94 381 PHE A O 1
ATOM 3017 N N . ASP A 1 382 ? 22.625 32.531 38.25 1 91.88 382 ASP A N 1
ATOM 3018 C CA . ASP A 1 382 ? 23.125 31.562 37.281 1 91.88 382 ASP A CA 1
ATOM 3019 C C . ASP A 1 382 ? 22.281 30.297 37.281 1 91.88 382 ASP A C 1
ATOM 3021 O O . ASP A 1 382 ? 22.453 29.422 38.125 1 91.88 382 ASP A O 1
ATOM 3025 N N . THR A 1 383 ? 21.547 30.172 36.219 1 93.94 383 THR A N 1
ATOM 3026 C CA . THR A 1 383 ? 20.641 29.031 36.125 1 93.94 383 THR A CA 1
ATOM 3027 C C . THR A 1 383 ? 21.422 27.734 35.938 1 93.94 383 THR A C 1
ATOM 3029 O O . THR A 1 383 ? 20.969 26.656 36.375 1 93.94 383 THR A O 1
ATOM 3032 N N . ALA A 1 384 ? 22.547 27.797 35.312 1 90.88 384 ALA A N 1
ATOM 3033 C CA . ALA A 1 384 ? 23.344 26.609 35.062 1 90.88 384 ALA A CA 1
ATOM 3034 C C . ALA A 1 384 ? 23.734 25.922 36.375 1 90.88 384 ALA A C 1
ATOM 3036 O O . ALA A 1 384 ? 23.812 24.688 36.438 1 90.88 384 ALA A O 1
ATOM 3037 N N . ALA A 1 385 ? 23.953 26.703 37.344 1 87.88 385 ALA A N 1
ATOM 3038 C CA . ALA A 1 385 ? 24.344 26.188 38.656 1 87.88 385 ALA A CA 1
ATOM 3039 C C . ALA A 1 385 ? 23.203 25.406 39.312 1 87.88 385 ALA A C 1
ATOM 3041 O O . ALA A 1 385 ? 23.422 24.562 40.188 1 87.88 385 ALA A O 1
ATOM 3042 N N . SER A 1 386 ? 22.062 25.641 38.906 1 89.69 386 SER A N 1
ATOM 3043 C CA . SER A 1 386 ? 20.906 24.984 39.5 1 89.69 386 SER A CA 1
ATOM 3044 C C . SER A 1 386 ? 20.219 24.047 38.5 1 89.69 386 SER A C 1
ATOM 3046 O O . SER A 1 386 ? 19 23.859 38.562 1 89.69 386 SER A O 1
ATOM 3048 N N . GLY A 1 387 ? 20.938 23.641 37.531 1 90.06 387 GLY A N 1
ATOM 3049 C CA . GLY A 1 387 ? 20.422 22.609 36.656 1 90.06 387 GLY A CA 1
ATOM 3050 C C . GLY A 1 387 ? 19.703 23.188 35.438 1 90.06 387 GLY A C 1
ATOM 3051 O O . GLY A 1 387 ? 19.109 22.453 34.656 1 90.06 387 GLY A O 1
ATOM 3052 N N . GLY A 1 388 ? 19.75 24.484 35.25 1 93.62 388 GLY A N 1
ATOM 3053 C CA . GLY A 1 388 ? 19.156 25.141 34.094 1 93.62 388 GLY A CA 1
ATOM 3054 C C . GLY A 1 388 ? 20.125 25.344 32.969 1 93.62 388 GLY A C 1
ATOM 3055 O O . GLY A 1 388 ? 21.234 24.812 32.969 1 93.62 388 GLY A O 1
ATOM 3056 N N . PRO A 1 389 ? 19.594 26 31.938 1 93.44 389 PRO A N 1
ATOM 3057 C CA . PRO A 1 389 ? 20.484 26.234 30.797 1 93.44 389 PRO A CA 1
ATOM 3058 C C . PRO A 1 389 ? 21.625 27.188 31.125 1 93.44 389 PRO A C 1
ATOM 3060 O O . PRO A 1 389 ? 21.484 28.062 31.984 1 93.44 389 PRO A O 1
ATOM 3063 N N . PRO A 1 390 ? 22.828 27.031 30.453 1 92.69 390 PRO A N 1
ATOM 3064 C CA . PRO A 1 390 ? 23.875 28.062 30.547 1 92.69 390 PRO A CA 1
ATOM 3065 C C . PRO A 1 390 ? 23.484 29.359 29.844 1 92.69 390 PRO A C 1
ATOM 3067 O O . PRO A 1 390 ? 22.359 29.469 29.328 1 92.69 390 PRO A O 1
ATOM 3070 N N . LEU A 1 391 ? 24.359 30.359 29.953 1 93.06 391 LEU A N 1
ATOM 3071 C CA . LEU A 1 391 ? 24.062 31.578 29.219 1 93.06 391 LEU A CA 1
ATOM 3072 C C . LEU A 1 391 ? 23.969 31.312 27.734 1 93.06 391 LEU A C 1
ATOM 3074 O O . LEU A 1 391 ? 24.891 30.766 27.125 1 93.06 391 LEU A O 1
ATOM 3078 N N . ILE A 1 392 ? 22.812 31.609 27.234 1 94.25 392 ILE A N 1
ATOM 3079 C CA . ILE A 1 392 ? 22.562 31.297 25.828 1 94.25 392 ILE A CA 1
ATOM 3080 C C . ILE A 1 392 ? 21.906 32.5 25.141 1 94.25 392 ILE A C 1
ATOM 3082 O O . ILE A 1 392 ? 21.406 33.406 25.812 1 94.25 392 ILE A O 1
ATOM 3086 N N . PHE A 1 393 ? 21.984 32.562 23.828 1 93.88 393 PHE A N 1
ATOM 3087 C CA . PHE A 1 393 ? 21.234 33.469 23 1 93.88 393 PHE A CA 1
ATOM 3088 C C . PHE A 1 393 ? 20.672 32.781 21.781 1 93.88 393 PHE A C 1
ATOM 3090 O O . PHE A 1 393 ? 21.109 31.688 21.422 1 93.88 393 PHE A O 1
ATOM 3097 N N . ASP A 1 394 ? 19.578 33.406 21.219 1 95 394 ASP A N 1
ATOM 3098 C CA . ASP A 1 394 ? 18.875 32.906 20.031 1 95 394 ASP A CA 1
ATOM 3099 C C . ASP A 1 394 ? 18.203 31.562 20.312 1 95 394 ASP A C 1
ATOM 3101 O O . ASP A 1 394 ? 18.172 30.688 19.438 1 95 394 ASP A O 1
ATOM 3105 N N . HIS A 1 395 ? 17.859 31.312 21.531 1 95.62 395 HIS A N 1
ATOM 3106 C CA . HIS A 1 395 ? 17.031 30.203 21.938 1 95.62 395 HIS A CA 1
ATOM 3107 C C . HIS A 1 395 ? 15.547 30.516 21.75 1 95.62 395 HIS A C 1
ATOM 3109 O O . HIS A 1 395 ? 15.195 31.578 21.234 1 95.62 395 HIS A O 1
ATOM 3115 N N . GLN A 1 396 ? 14.727 29.562 22 1 96.75 396 GLN A N 1
ATOM 3116 C CA . GLN A 1 396 ? 13.289 29.797 22.062 1 96.75 396 GLN A CA 1
ATOM 3117 C C . GLN A 1 396 ? 12.727 29.422 23.422 1 96.75 396 GLN A C 1
ATOM 3119 O O . GLN A 1 396 ? 13.273 28.562 24.109 1 96.75 396 GLN A O 1
ATOM 3124 N N . MET A 1 397 ? 11.703 30.094 23.766 1 97.56 397 MET A N 1
ATOM 3125 C CA . MET A 1 397 ? 11.062 29.922 25.078 1 97.56 397 MET A CA 1
ATOM 3126 C C . MET A 1 397 ? 9.547 30.016 24.953 1 97.56 397 MET A C 1
ATOM 3128 O O . MET A 1 397 ? 9.023 30.859 24.219 1 97.56 397 MET A O 1
ATOM 3132 N N . VAL A 1 398 ? 8.844 29.078 25.609 1 97.81 398 VAL A N 1
ATOM 3133 C CA . VAL A 1 398 ? 7.383 29.109 25.609 1 97.81 398 VAL A CA 1
ATOM 3134 C C . VAL A 1 398 ? 6.863 28.875 27.031 1 97.81 398 VAL A C 1
ATOM 3136 O O . VAL A 1 398 ? 7.555 28.281 27.859 1 97.81 398 VAL A O 1
ATOM 3139 N N . MET A 1 399 ? 5.676 29.406 27.312 1 97.62 399 MET A N 1
ATOM 3140 C CA . MET A 1 399 ? 5.062 29.312 28.625 1 97.62 399 MET A CA 1
ATOM 3141 C C . MET A 1 399 ? 3.773 28.5 28.578 1 97.62 399 MET A C 1
ATOM 3143 O O . MET A 1 399 ? 2.865 28.812 27.797 1 97.62 399 MET A O 1
ATOM 3147 N N . ASP A 1 400 ? 3.748 27.438 29.312 1 96.94 400 ASP A N 1
ATOM 3148 C CA . ASP A 1 400 ? 2.498 26.75 29.609 1 96.94 400 ASP A CA 1
ATOM 3149 C C . ASP A 1 400 ? 1.875 27.266 30.906 1 96.94 400 ASP A C 1
ATOM 3151 O O . ASP A 1 400 ? 2.111 26.719 31.984 1 96.94 400 ASP A O 1
ATOM 3155 N N . SER A 1 401 ? 1.065 28.219 30.75 1 96.31 401 SER A N 1
ATOM 3156 C CA . SER A 1 401 ? 0.538 28.938 31.922 1 96.31 401 SER A CA 1
ATOM 3157 C C . SER A 1 401 ? -0.325 28.016 32.781 1 96.31 401 SER A C 1
ATOM 3159 O O . SER A 1 401 ? -0.316 28.125 34 1 96.31 401 SER A O 1
ATOM 3161 N N . ASP A 1 402 ? -1.046 27.156 32.125 1 93.81 402 ASP A N 1
ATOM 3162 C CA . ASP A 1 402 ? -1.912 26.25 32.875 1 93.81 402 ASP A CA 1
ATOM 3163 C C . ASP A 1 402 ? -1.092 25.297 33.719 1 93.81 402 ASP A C 1
ATOM 3165 O O . ASP A 1 402 ? -1.428 25.047 34.875 1 93.81 402 ASP A O 1
ATOM 3169 N N . ALA A 1 403 ? -0.033 24.828 33.156 1 94.19 403 ALA A N 1
ATOM 3170 C CA . ALA A 1 403 ? 0.821 23.891 33.875 1 94.19 403 ALA A CA 1
ATOM 3171 C C . ALA A 1 403 ? 1.848 24.625 34.719 1 94.19 403 ALA A C 1
ATOM 3173 O O . ALA A 1 403 ? 2.482 24.016 35.594 1 94.19 403 ALA A O 1
ATOM 3174 N N . GLN A 1 404 ? 2.004 25.891 34.562 1 96.31 404 GLN A N 1
ATOM 3175 C CA . GLN A 1 404 ? 3.014 26.703 35.219 1 96.31 404 GLN A CA 1
ATOM 3176 C C . GLN A 1 404 ? 4.414 26.156 34.969 1 96.31 404 GLN A C 1
ATOM 3178 O O . GLN A 1 404 ? 5.18 25.969 35.938 1 96.31 404 GLN A O 1
ATOM 3183 N N . ILE A 1 405 ? 4.652 25.875 33.75 1 97.25 405 ILE A N 1
ATOM 3184 C CA . ILE A 1 405 ? 5.953 25.375 33.312 1 97.25 405 ILE A CA 1
ATOM 3185 C C . ILE A 1 405 ? 6.457 26.156 32.125 1 97.25 405 ILE A C 1
ATOM 3187 O O . ILE A 1 405 ? 5.707 26.391 31.172 1 97.25 405 ILE A O 1
ATOM 3191 N N . LEU A 1 406 ? 7.75 26.609 32.188 1 97.19 406 LEU A N 1
ATOM 3192 C CA . LEU A 1 406 ? 8.438 27.234 31.078 1 97.19 406 LEU A CA 1
ATOM 3193 C C . LEU A 1 406 ? 9.344 26.234 30.359 1 97.19 406 LEU A C 1
ATOM 3195 O O . LEU A 1 406 ? 10.023 25.438 31.016 1 97.19 406 LEU A O 1
ATOM 3199 N N . TYR A 1 407 ? 9.273 26.281 29.047 1 97.19 407 TYR A N 1
ATOM 3200 C CA . TYR A 1 407 ? 10.172 25.438 28.266 1 97.19 407 TYR A CA 1
ATOM 3201 C C . TYR A 1 407 ? 11.172 26.281 27.484 1 97.19 407 TYR A C 1
ATOM 3203 O O . TYR A 1 407 ? 10.797 27.281 26.875 1 97.19 407 TYR A O 1
ATOM 3211 N N . VAL A 1 408 ? 12.445 25.906 27.547 1 96.56 408 VAL A N 1
ATOM 3212 C CA . VAL A 1 408 ? 13.523 26.594 26.859 1 96.56 408 VAL A CA 1
ATOM 3213 C C . VAL A 1 408 ? 14.312 25.609 26 1 96.56 408 VAL A C 1
ATOM 3215 O O . VAL A 1 408 ? 14.688 24.531 26.484 1 96.56 408 VAL A O 1
ATOM 3218 N N . PHE A 1 409 ? 14.484 26 24.766 1 94.81 409 PHE A N 1
ATOM 3219 C CA . PHE A 1 409 ? 15.195 25.062 23.906 1 94.81 409 PHE A CA 1
ATOM 3220 C C . PHE A 1 409 ? 16.172 25.797 23 1 94.81 409 PHE A C 1
ATOM 3222 O O . PHE A 1 409 ? 15.852 26.875 22.469 1 94.81 409 PHE A O 1
ATOM 3229 N N . GLY A 1 410 ? 17.312 25.156 22.859 1 92.62 410 GLY A N 1
ATOM 3230 C CA . GLY A 1 410 ? 18.281 25.594 21.859 1 92.62 410 GLY A CA 1
ATOM 3231 C C . GLY A 1 410 ? 19.016 26.859 22.234 1 92.62 410 GLY A C 1
ATOM 3232 O O . GLY A 1 410 ? 19 27.266 23.406 1 92.62 410 GLY A O 1
ATOM 3233 N N . GLY A 1 411 ? 19.734 27.469 21.203 1 93.25 411 GLY A N 1
ATOM 3234 C CA . GLY A 1 411 ? 20.562 28.656 21.375 1 93.25 411 GLY A CA 1
ATOM 3235 C C . GLY A 1 411 ? 22.047 28.344 21.453 1 93.25 411 GLY A C 1
ATOM 3236 O O . GLY A 1 411 ? 22.438 27.219 21.797 1 93.25 411 GLY A O 1
ATOM 3237 N N . ARG A 1 412 ? 22.766 29.297 21.219 1 91.44 412 ARG A N 1
ATOM 3238 C CA . ARG A 1 412 ? 24.203 29.156 21.297 1 91.44 412 ARG A CA 1
ATOM 3239 C C . ARG A 1 412 ? 24.703 29.469 22.719 1 91.44 412 ARG A C 1
ATOM 3241 O O . ARG A 1 412 ? 24.266 30.438 23.328 1 91.44 412 ARG A O 1
ATOM 3248 N N . VAL A 1 413 ? 25.641 28.672 23.172 1 89.94 413 VAL A N 1
ATOM 3249 C CA . VAL A 1 413 ? 26.203 28.859 24.516 1 89.94 413 VAL A CA 1
ATOM 3250 C C . VAL A 1 413 ? 27.312 29.906 24.469 1 89.94 413 VAL A C 1
ATOM 3252 O O . VAL A 1 413 ? 28.156 29.875 23.562 1 89.94 413 VAL A O 1
ATOM 3255 N N . VAL A 1 414 ? 27.156 30.828 25.344 1 87.69 414 VAL A N 1
ATOM 3256 C CA . VAL A 1 414 ? 28.203 31.828 25.484 1 87.69 414 VAL A CA 1
ATOM 3257 C C . VAL A 1 414 ? 29.234 31.359 26.5 1 87.69 414 VAL A C 1
ATOM 3259 O O . VAL A 1 414 ? 29.016 31.422 27.703 1 87.69 414 VAL A O 1
ATOM 3262 N N . ASP A 1 415 ? 30.266 30.844 26.062 1 77.38 415 ASP A N 1
ATOM 3263 C CA . ASP A 1 415 ? 31.359 30.438 26.922 1 77.38 415 ASP A CA 1
ATOM 3264 C C . ASP A 1 415 ? 32.719 30.781 26.312 1 77.38 415 ASP A C 1
ATOM 3266 O O . ASP A 1 415 ? 32.781 31.359 25.234 1 77.38 415 ASP A O 1
ATOM 3270 N N . ASN A 1 416 ? 33.781 30.734 26.953 1 69.69 416 ASN A N 1
ATOM 3271 C CA . ASN A 1 416 ? 35.094 31.094 26.484 1 69.69 416 ASN A CA 1
ATOM 3272 C C . ASN A 1 416 ? 35.781 29.938 25.766 1 69.69 416 ASN A C 1
ATOM 3274 O O . ASN A 1 416 ? 37 29.922 25.578 1 69.69 416 ASN A O 1
ATOM 3278 N N . ASP A 1 417 ? 34.875 29.062 25.297 1 69.56 417 ASP A N 1
ATOM 3279 C CA . ASP A 1 417 ? 35.406 27.891 24.594 1 69.56 417 ASP A CA 1
ATOM 3280 C C . ASP A 1 417 ? 35.469 28.141 23.078 1 69.56 417 ASP A C 1
ATOM 3282 O O . ASP A 1 417 ? 34.656 28.922 22.547 1 69.56 417 ASP A O 1
ATOM 3286 N N . ALA A 1 418 ? 36.438 27.531 22.375 1 64.88 418 ALA A N 1
ATOM 3287 C CA . ALA A 1 418 ? 36.625 27.641 20.938 1 64.88 418 ALA A CA 1
ATOM 3288 C C . ALA A 1 418 ? 35.531 26.922 20.172 1 64.88 418 ALA A C 1
ATOM 3290 O O . ALA A 1 418 ? 35.125 27.359 19.094 1 64.88 418 ALA A O 1
ATOM 3291 N N . ALA A 1 419 ? 35.094 25.906 20.797 1 75.81 419 ALA A N 1
ATOM 3292 C CA . ALA A 1 419 ? 34.094 25.109 20.094 1 75.81 419 ALA A CA 1
ATOM 3293 C C . ALA A 1 419 ? 32.688 25.656 20.328 1 75.81 419 ALA A C 1
ATOM 3295 O O . ALA A 1 419 ? 32.344 26.031 21.453 1 75.81 419 ALA A O 1
ATOM 3296 N N . VAL A 1 420 ? 31.906 25.844 19.312 1 79.94 420 VAL A N 1
ATOM 3297 C CA . VAL A 1 420 ? 30.531 26.297 19.406 1 79.94 420 VAL A CA 1
ATOM 3298 C C . VAL A 1 420 ? 29.656 25.219 20.016 1 79.94 420 VAL A C 1
ATOM 3300 O O . VAL A 1 420 ? 29.672 24.062 19.578 1 79.94 420 VAL A O 1
ATOM 3303 N N . LYS A 1 421 ? 29 25.562 21.125 1 84.06 421 LYS A N 1
ATOM 3304 C CA . LYS A 1 421 ? 28.094 24.641 21.797 1 84.06 421 LYS A CA 1
ATOM 3305 C C . LYS A 1 421 ? 26.656 25.172 21.75 1 84.06 421 LYS A C 1
ATOM 3307 O O . LYS A 1 421 ? 26.422 26.375 21.672 1 84.06 421 LYS A O 1
ATOM 3312 N N . TYR A 1 422 ? 25.703 24.297 21.703 1 88.38 422 TYR A N 1
ATOM 3313 C CA . TYR A 1 422 ? 24.281 24.625 21.688 1 88.38 422 TYR A CA 1
ATOM 3314 C C . TYR A 1 422 ? 23.578 24.062 22.922 1 88.38 422 TYR A C 1
ATOM 3316 O O . TYR A 1 422 ? 23.984 23.016 23.453 1 88.38 422 TYR A O 1
ATOM 3324 N N . SER A 1 423 ? 22.547 24.688 23.344 1 90.31 423 SER A N 1
ATOM 3325 C CA . SER A 1 423 ? 21.812 24.297 24.531 1 90.31 423 SER A CA 1
ATOM 3326 C C . SER A 1 423 ? 20.703 23.312 24.188 1 90.31 423 SER A C 1
ATOM 3328 O O . SER A 1 423 ? 20.188 23.328 23.062 1 90.31 423 SER A O 1
ATOM 3330 N N . GLY A 1 424 ? 20.266 22.516 25.109 1 89.81 424 GLY A N 1
ATOM 3331 C CA . GLY A 1 424 ? 19.203 21.531 24.922 1 89.81 424 GLY A CA 1
ATOM 3332 C C . GLY A 1 424 ? 17.844 22.016 25.359 1 89.81 424 GLY A C 1
ATOM 3333 O O . GLY A 1 424 ? 17.562 23.219 25.312 1 89.81 424 GLY A O 1
ATOM 3334 N N . LEU A 1 425 ? 16.984 21.047 25.625 1 91.44 425 LEU A N 1
ATOM 3335 C CA . LEU A 1 425 ? 15.625 21.359 26.031 1 91.44 425 LEU A CA 1
ATOM 3336 C C . LEU A 1 425 ? 15.492 21.297 27.562 1 91.44 425 LEU A C 1
ATOM 3338 O O . LEU A 1 425 ? 15.812 20.281 28.172 1 91.44 425 LEU A O 1
ATOM 3342 N N . TYR A 1 426 ? 15.07 22.391 28.141 1 94.44 426 TYR A N 1
ATOM 3343 C CA . TYR A 1 426 ? 14.891 22.516 29.578 1 94.44 426 TYR A CA 1
ATOM 3344 C C . TYR A 1 426 ? 13.469 22.922 29.922 1 94.44 426 TYR A C 1
ATOM 3346 O O . TYR A 1 426 ? 12.766 23.516 29.094 1 94.44 426 TYR A O 1
ATOM 3354 N N . SER A 1 427 ? 13.07 22.547 31.109 1 95.75 427 SER A N 1
ATOM 3355 C CA . SER A 1 427 ? 11.82 23.078 31.672 1 95.75 427 SER A CA 1
ATOM 3356 C C . SER A 1 427 ? 12.047 23.734 33.031 1 95.75 427 SER A C 1
ATOM 3358 O O . SER A 1 427 ? 12.984 23.375 33.75 1 95.75 427 SER A O 1
ATOM 3360 N N . TYR A 1 428 ? 11.281 24.719 33.344 1 96.88 428 TYR A N 1
ATOM 3361 C CA . TYR A 1 428 ? 11.281 25.391 34.656 1 96.88 428 TYR A CA 1
ATOM 3362 C C . TYR A 1 428 ? 9.898 25.344 35.281 1 96.88 428 TYR A C 1
ATOM 3364 O O . TYR A 1 428 ? 8.93 25.891 34.75 1 96.88 428 TYR A O 1
ATOM 3372 N N . ASN A 1 429 ? 9.836 24.719 36.406 1 95.62 429 ASN A N 1
ATOM 3373 C CA . ASN A 1 429 ? 8.609 24.703 37.188 1 95.62 429 ASN A CA 1
ATOM 3374 C C . ASN A 1 429 ? 8.453 25.953 38.031 1 95.62 429 ASN A C 1
ATOM 3376 O O . ASN A 1 429 ? 9.172 26.125 39.031 1 95.62 429 ASN A O 1
ATOM 3380 N N . VAL A 1 430 ? 7.527 26.734 37.719 1 95.06 430 VAL A N 1
ATOM 3381 C CA . VAL A 1 430 ? 7.363 28.047 38.344 1 95.06 430 VAL A CA 1
ATOM 3382 C C . VAL A 1 430 ? 7.004 27.875 39.844 1 95.06 430 VAL A C 1
ATOM 3384 O O . VAL A 1 430 ? 7.488 28.609 40.688 1 95.06 430 VAL A O 1
ATOM 3387 N N . ARG A 1 431 ? 6.191 26.906 40.156 1 92.31 431 ARG A N 1
ATOM 3388 C CA . ARG A 1 431 ? 5.746 26.688 41.531 1 92.31 431 ARG A CA 1
ATOM 3389 C C . ARG A 1 431 ? 6.895 26.203 42.406 1 92.31 431 ARG A C 1
ATOM 3391 O O . ARG A 1 431 ? 7.035 26.625 43.531 1 92.31 431 ARG A O 1
ATOM 3398 N N . LEU A 1 432 ? 7.727 25.422 41.781 1 92.69 432 LEU A N 1
ATOM 3399 C CA . LEU A 1 432 ? 8.805 24.797 42.531 1 92.69 432 LEU A CA 1
ATOM 3400 C C . LEU A 1 432 ? 10.102 25.594 42.375 1 92.69 432 LEU A C 1
ATOM 3402 O O . LEU A 1 432 ? 11.062 25.391 43.125 1 92.69 432 LEU A O 1
ATOM 3406 N N . SER A 1 433 ? 10.133 26.484 41.5 1 93.19 433 SER A N 1
ATOM 3407 C CA . SER A 1 433 ? 11.336 27.25 41.156 1 93.19 433 SER A CA 1
ATOM 3408 C C . SER A 1 433 ? 12.508 26.312 40.844 1 93.19 433 SER A C 1
ATOM 3410 O O . SER A 1 433 ? 13.594 26.484 41.406 1 93.19 433 SER A O 1
ATOM 3412 N N . LYS A 1 434 ? 12.234 25.328 39.969 1 94.25 434 LYS A N 1
ATOM 3413 C CA . LYS A 1 434 ? 13.242 24.312 39.688 1 94.25 434 LYS A CA 1
ATOM 3414 C C . LYS A 1 434 ? 13.367 24.109 38.156 1 94.25 434 LYS A C 1
ATOM 3416 O O . LYS A 1 434 ? 12.359 24.094 37.438 1 94.25 434 LYS A O 1
ATOM 3421 N N . TRP A 1 435 ? 14.609 24.047 37.75 1 94.5 435 TRP A N 1
ATOM 3422 C CA . TRP A 1 435 ? 14.914 23.719 36.344 1 94.5 435 TRP A CA 1
ATOM 3423 C C . TRP A 1 435 ? 15.086 22.203 36.188 1 94.5 435 TRP A C 1
ATOM 3425 O O . TRP A 1 435 ? 15.508 21.516 37.125 1 94.5 435 TRP A O 1
ATOM 3435 N N . LYS A 1 436 ? 14.703 21.688 35 1 92.38 436 LYS A N 1
ATOM 3436 C CA . LYS A 1 436 ? 14.906 20.297 34.625 1 92.38 436 LYS A CA 1
ATOM 3437 C C . LYS A 1 436 ? 15.359 20.172 33.188 1 92.38 436 LYS A C 1
ATOM 3439 O O . LYS A 1 436 ? 14.844 20.859 32.312 1 92.38 436 LYS A O 1
ATOM 3444 N N . HIS A 1 437 ? 16.359 19.375 32.969 1 88.31 437 HIS A N 1
ATOM 3445 C CA . HIS A 1 437 ? 16.781 19.047 31.609 1 88.31 437 HIS A CA 1
ATOM 3446 C C . HIS A 1 437 ? 15.93 17.922 31.016 1 88.31 437 HIS A C 1
ATOM 3448 O O . HIS A 1 437 ? 15.852 16.828 31.578 1 88.31 437 HIS A O 1
ATOM 3454 N N . LEU A 1 438 ? 15.195 18.125 29.953 1 82.75 438 LEU A N 1
ATOM 3455 C CA . LEU A 1 438 ? 14.188 17.203 29.438 1 82.75 438 LEU A CA 1
ATOM 3456 C C . LEU A 1 438 ? 14.773 16.281 28.375 1 82.75 438 LEU A C 1
ATOM 3458 O O . LEU A 1 438 ? 14.305 15.156 28.188 1 82.75 438 LEU A O 1
ATOM 3462 N N . HIS A 1 439 ? 15.586 16.766 27.484 1 70.94 439 HIS A N 1
ATOM 3463 C CA . HIS A 1 439 ? 16.062 15.969 26.359 1 70.94 439 HIS A CA 1
ATOM 3464 C C . HIS A 1 439 ? 17.578 16.094 26.203 1 70.94 439 HIS A C 1
ATOM 3466 O O . HIS A 1 439 ? 18.125 17.188 26.25 1 70.94 439 HIS A O 1
ATOM 3472 N N . PRO A 1 440 ? 18.25 14.828 26.172 1 56.47 440 PRO A N 1
ATOM 3473 C CA . PRO A 1 440 ? 19.719 14.883 26.094 1 56.47 440 PRO A CA 1
ATOM 3474 C C . PRO A 1 440 ? 20.219 15.5 24.781 1 56.47 440 PRO A C 1
ATOM 3476 O O . PRO A 1 440 ? 19.531 15.422 23.766 1 56.47 440 PRO A O 1
ATOM 3479 N N . THR A 1 441 ? 21.188 16.453 24.859 1 51.41 441 THR A N 1
ATOM 3480 C CA . THR A 1 441 ? 21.828 17.078 23.703 1 51.41 441 THR A CA 1
ATOM 3481 C C . THR A 1 441 ? 22.844 16.125 23.062 1 51.41 441 THR A C 1
ATOM 3483 O O . THR A 1 441 ? 23.312 15.188 23.719 1 51.41 441 THR A O 1
ATOM 3486 N N . ASP A 1 442 ? 23.078 16.172 21.766 1 45.44 442 ASP A N 1
ATOM 3487 C CA . ASP A 1 442 ? 24.031 15.352 21.016 1 45.44 442 ASP A CA 1
ATOM 3488 C C . ASP A 1 442 ? 25.312 15.156 21.812 1 45.44 442 ASP A C 1
ATOM 3490 O O . ASP A 1 442 ? 25.938 14.094 21.734 1 45.44 442 ASP A O 1
ATOM 3494 N N . SER A 1 443 ? 25.953 16.266 22.422 1 38.84 443 SER A N 1
ATOM 3495 C CA . SER A 1 443 ? 27.312 16.188 22.938 1 38.84 443 SER A CA 1
ATOM 3496 C C . SER A 1 443 ? 27.391 15.336 24.188 1 38.84 443 SER A C 1
ATOM 3498 O O . SER A 1 443 ? 28.469 15.133 24.75 1 38.84 443 SER A O 1
ATOM 3500 N N . SER A 1 444 ? 26.422 15.211 24.891 1 36.78 444 SER A N 1
ATOM 3501 C CA . SER A 1 444 ? 26.594 14.461 26.141 1 36.78 444 SER A CA 1
ATOM 3502 C C . SER A 1 444 ? 26.828 12.977 25.859 1 36.78 444 SER A C 1
ATOM 3504 O O . SER A 1 444 ? 25.984 12.141 26.156 1 36.78 444 SER A O 1
ATOM 3506 N N . LYS A 1 445 ? 27.5 12.703 24.938 1 35.84 445 LYS A N 1
ATOM 3507 C CA . LYS A 1 445 ? 27.984 11.359 24.625 1 35.84 445 LYS A CA 1
ATOM 3508 C C . LYS A 1 445 ? 28.641 10.711 25.844 1 35.84 445 LYS A C 1
ATOM 3510 O O . LYS A 1 445 ? 29 9.531 25.797 1 35.84 445 LYS A O 1
ATOM 3515 N N . SER A 1 446 ? 29.359 11.555 26.703 1 32.34 446 SER A N 1
ATOM 3516 C CA . SER A 1 446 ? 30.328 10.898 27.562 1 32.34 446 SER A CA 1
ATOM 3517 C C . SER A 1 446 ? 29.672 10.312 28.797 1 32.34 446 SER A C 1
ATOM 3519 O O . SER A 1 446 ? 30.328 10.062 29.812 1 32.34 446 SER A O 1
ATOM 3521 N N . ILE A 1 447 ? 28.484 10.57 29.031 1 30.72 447 ILE A N 1
ATOM 3522 C CA . ILE A 1 447 ? 28.266 9.953 30.344 1 30.72 447 ILE A CA 1
ATOM 3523 C C . ILE A 1 447 ? 28.531 8.453 30.25 1 30.72 447 ILE A C 1
ATOM 3525 O O . ILE A 1 447 ? 27.922 7.754 29.453 1 30.72 447 ILE A O 1
ATOM 3529 N N . PRO A 1 448 ? 29.609 8.102 30.797 1 29.19 448 PRO A N 1
ATOM 3530 C CA . PRO A 1 448 ? 29.875 6.676 31 1 29.19 448 PRO A CA 1
ATOM 3531 C C . PRO A 1 448 ? 28.656 5.922 31.516 1 29.19 448 PRO A C 1
ATOM 3533 O O . PRO A 1 448 ? 27.938 6.418 32.375 1 29.19 448 PRO A O 1
ATOM 3536 N N . SER A 1 449 ? 27.984 5.293 30.688 1 29.58 449 SER A N 1
ATOM 3537 C CA . SER A 1 449 ? 26.922 4.398 31.156 1 29.58 449 SER A CA 1
ATOM 3538 C C . SER A 1 449 ? 27.375 3.605 32.375 1 29.58 449 SER A C 1
ATOM 3540 O O . SER A 1 449 ? 28.172 2.678 32.25 1 29.58 449 SER A O 1
ATOM 3542 N N . ARG A 1 450 ? 27.734 4.191 33.5 1 26.09 450 ARG A N 1
ATOM 3543 C CA . ARG A 1 450 ? 27.797 3.109 34.469 1 26.09 450 ARG A CA 1
ATOM 3544 C C . ARG A 1 450 ? 26.594 2.188 34.344 1 26.09 450 ARG A C 1
ATOM 3546 O O . ARG A 1 450 ? 26.734 0.968 34.25 1 26.09 450 ARG A O 1
ATOM 3553 N N . PHE A 1 451 ? 25.656 2.342 35.406 1 24.61 451 PHE A N 1
ATOM 3554 C CA . PHE A 1 451 ? 24.656 1.328 35.688 1 24.61 451 PHE A CA 1
ATOM 3555 C C . PHE A 1 451 ? 23.672 1.179 34.531 1 24.61 451 PHE A C 1
ATOM 3557 O O . PHE A 1 451 ? 23.531 2.09 33.719 1 24.61 451 PHE A O 1
ATOM 3564 N N . GLY A 1 452 ? 23.016 -0.105 34.281 1 26.2 452 GLY A N 1
ATOM 3565 C CA . GLY A 1 452 ? 22.078 -0.868 33.469 1 26.2 452 GLY A CA 1
ATOM 3566 C C . GLY A 1 452 ? 20.875 -0.062 33.031 1 26.2 452 GLY A C 1
ATOM 3567 O O . GLY A 1 452 ? 20.047 -0.547 32.25 1 26.2 452 GLY A O 1
ATOM 3568 N N . GLU A 1 453 ? 20.469 0.79 33.906 1 25.89 453 GLU A N 1
ATOM 3569 C CA . GLU A 1 453 ? 19.094 1.281 33.844 1 25.89 453 GLU A CA 1
ATOM 3570 C C . GLU A 1 453 ? 18.891 2.199 32.656 1 25.89 453 GLU A C 1
ATOM 3572 O O . GLU A 1 453 ? 17.797 2.258 32.094 1 25.89 453 GLU A O 1
ATOM 3577 N N . TYR A 1 454 ? 19.797 3.152 32.469 1 25.84 454 TYR A N 1
ATOM 3578 C CA . TYR A 1 454 ? 19.438 4.34 31.688 1 25.84 454 TYR A CA 1
ATOM 3579 C C . TYR A 1 454 ? 19.578 4.078 30.188 1 25.84 454 TYR A C 1
ATOM 3581 O O . TYR A 1 454 ? 19.922 4.984 29.422 1 25.84 454 TYR A O 1
ATOM 3589 N N . LEU A 1 455 ? 19.828 2.855 29.797 1 28.36 455 LEU A N 1
ATOM 3590 C CA . LEU A 1 455 ? 19.906 2.457 28.406 1 28.36 455 LEU A CA 1
ATOM 3591 C C . LEU A 1 455 ? 18.766 3.045 27.594 1 28.36 455 LEU A C 1
ATOM 3593 O O . LEU A 1 455 ? 18.75 2.967 26.375 1 28.36 455 LEU A O 1
ATOM 3597 N N . TRP A 1 456 ? 17.688 3.299 28.312 1 27.02 456 TRP A N 1
ATOM 3598 C CA . TRP A 1 456 ? 16.422 3.713 27.703 1 27.02 456 TRP A CA 1
ATOM 3599 C C . TRP A 1 456 ? 16.547 5.098 27.078 1 27.02 456 TRP A C 1
ATOM 3601 O O . TRP A 1 456 ? 15.727 5.484 26.25 1 27.02 456 TRP A O 1
ATOM 3611 N N . LEU A 1 457 ? 17.469 5.949 27.656 1 28.91 457 LEU A N 1
ATOM 3612 C CA . LEU A 1 457 ? 17.391 7.375 27.344 1 28.91 457 LEU A CA 1
ATOM 3613 C C . LEU A 1 457 ? 17.953 7.668 25.969 1 28.91 457 LEU A C 1
ATOM 3615 O O . LEU A 1 457 ? 17.844 8.789 25.469 1 28.91 457 LEU A O 1
ATOM 3619 N N . ARG A 1 458 ? 18.844 6.777 25.438 1 30.66 458 ARG A N 1
ATOM 3620 C CA . ARG A 1 458 ? 19.641 7.137 24.266 1 30.66 458 ARG A CA 1
ATOM 3621 C C . ARG A 1 458 ? 18.781 7.203 23.016 1 30.66 458 ARG A C 1
ATOM 3623 O O . ARG A 1 458 ? 19.234 7.699 21.969 1 30.66 458 ARG A O 1
ATOM 3630 N N . ALA A 1 459 ? 17.781 6.266 22.812 1 32.53 459 ALA A N 1
ATOM 3631 C CA . ALA A 1 459 ? 17.047 6.02 21.578 1 32.53 459 ALA A CA 1
ATOM 3632 C C . ALA A 1 459 ? 16.172 7.211 21.203 1 32.53 459 ALA A C 1
ATOM 3634 O O . ALA A 1 459 ? 15.281 7.098 20.359 1 32.53 459 ALA A O 1
ATOM 3635 N N . LEU A 1 460 ? 16.281 8.336 21.938 1 35.28 460 LEU A N 1
ATOM 3636 C CA . LEU A 1 460 ? 15.344 9.445 21.812 1 35.28 460 LEU A CA 1
ATOM 3637 C C . LEU A 1 460 ? 15.688 10.312 20.609 1 35.28 460 LEU A C 1
ATOM 3639 O O . LEU A 1 460 ? 16.859 10.633 20.375 1 35.28 460 LEU A O 1
ATOM 3643 N N . ILE A 1 461 ? 14.953 10.195 19.438 1 39.94 461 ILE A N 1
ATOM 3644 C CA . ILE A 1 461 ? 15.07 11.25 18.438 1 39.94 461 ILE A CA 1
ATOM 3645 C C . ILE A 1 461 ? 15.484 12.562 19.109 1 39.94 461 ILE A C 1
ATOM 3647 O O . ILE A 1 461 ? 14.789 13.055 20 1 39.94 461 ILE A O 1
ATOM 3651 N N . LEU A 1 462 ? 16.797 12.758 18.875 1 50.5 462 LEU A N 1
ATOM 3652 C CA . LEU A 1 462 ? 17.312 13.984 19.484 1 50.5 462 LEU A CA 1
ATOM 3653 C C . LEU A 1 462 ? 17.031 15.188 18.594 1 50.5 462 LEU A C 1
ATOM 3655 O O . LEU A 1 462 ? 17.219 15.117 17.375 1 50.5 462 LEU A O 1
ATOM 3659 N N . ILE A 1 463 ? 16.234 16.031 18.984 1 65 463 ILE A N 1
ATOM 3660 C CA . ILE A 1 463 ? 16.062 17.312 18.312 1 65 463 ILE A CA 1
ATOM 3661 C C . ILE A 1 463 ? 17.422 17.953 18.078 1 65 463 ILE A C 1
ATOM 3663 O O . ILE A 1 463 ? 18.234 18.078 19.016 1 65 463 ILE A O 1
ATOM 3667 N N . ASN A 1 464 ? 17.781 18.172 16.828 1 65.62 464 ASN A N 1
ATOM 3668 C CA . ASN A 1 464 ? 19.016 18.922 16.594 1 65.62 464 ASN A CA 1
ATOM 3669 C C . ASN A 1 464 ? 19.047 20.219 17.391 1 65.62 464 ASN A C 1
ATOM 3671 O O . ASN A 1 464 ? 18.078 20.984 17.375 1 65.62 464 ASN A O 1
ATOM 3675 N N . VAL A 1 465 ? 20.031 20.25 18.266 1 68.06 465 VAL A N 1
ATOM 3676 C CA . VAL A 1 465 ? 20.188 21.516 18.969 1 68.06 465 VAL A CA 1
ATOM 3677 C C . VAL A 1 465 ? 20.656 22.594 17.984 1 68.06 465 VAL A C 1
ATOM 3679 O O . VAL A 1 465 ? 21.578 22.375 17.203 1 68.06 465 VAL A O 1
ATOM 3682 N N . VAL A 1 466 ? 19.844 23.609 17.922 1 80.69 466 VAL A N 1
ATOM 3683 C CA . VAL A 1 466 ? 20.031 24.641 16.891 1 80.69 466 VAL A CA 1
ATOM 3684 C C . VAL A 1 466 ? 19.859 26.016 17.516 1 80.69 466 VAL A C 1
ATOM 3686 O O . VAL A 1 466 ? 19.578 26.156 18.703 1 80.69 466 VAL A O 1
ATOM 3689 N N . LEU A 1 467 ? 20.344 27.031 16.844 1 87 467 LEU A N 1
ATOM 3690 C CA . LEU A 1 467 ? 20.016 28.406 17.203 1 87 467 LEU A CA 1
ATOM 3691 C C . LEU A 1 467 ? 19.141 29.062 16.141 1 87 467 LEU A C 1
ATOM 3693 O O . LEU A 1 467 ? 19.141 28.625 14.984 1 87 467 LEU A O 1
ATOM 3697 N N . GLY A 1 468 ? 18.406 30.031 16.531 1 90.62 468 GLY A N 1
ATOM 3698 C CA . GLY A 1 468 ? 17.594 30.812 15.609 1 90.62 468 GLY A CA 1
ATOM 3699 C C . GLY A 1 468 ? 16.391 30.047 15.078 1 90.62 468 GLY A C 1
ATOM 3700 O O . GLY A 1 468 ? 15.844 30.391 14.031 1 90.62 468 GLY A O 1
ATOM 3701 N N . HIS A 1 469 ? 15.984 28.984 15.703 1 92.81 469 HIS A N 1
ATOM 3702 C CA . HIS A 1 469 ? 14.852 28.141 15.336 1 92.81 469 HIS A CA 1
ATOM 3703 C C . HIS A 1 469 ? 13.547 28.703 15.883 1 92.81 469 HIS A C 1
ATOM 3705 O O . HIS A 1 469 ? 13.539 29.766 16.516 1 92.81 469 HIS A O 1
ATOM 3711 N N . SER A 1 470 ? 12.453 28.094 15.5 1 95.62 470 SER A N 1
ATOM 3712 C CA . SER A 1 470 ? 11.148 28.422 16.062 1 95.62 470 SER A CA 1
ATOM 3713 C C . SER A 1 470 ? 10.641 27.312 16.984 1 95.62 470 SER A C 1
ATOM 3715 O O . SER A 1 470 ? 10.961 26.141 16.781 1 95.62 470 SER A O 1
ATOM 3717 N N . MET A 1 471 ? 9.953 27.703 17.953 1 96.31 471 MET A N 1
ATOM 3718 C CA . MET A 1 471 ? 9.312 26.766 18.875 1 96.31 471 MET A CA 1
ATOM 3719 C C . MET A 1 471 ? 7.98 27.328 19.375 1 96.31 471 MET A C 1
ATOM 3721 O O . MET A 1 471 ? 7.906 28.469 19.797 1 96.31 471 MET A O 1
ATOM 3725 N N . VAL A 1 472 ? 6.93 26.578 19.188 1 97.62 472 VAL A N 1
ATOM 3726 C CA . VAL A 1 472 ? 5.613 26.969 19.672 1 97.62 472 VAL A CA 1
ATOM 3727 C C . VAL A 1 472 ? 4.988 25.828 20.453 1 97.62 472 VAL A C 1
ATOM 3729 O O . VAL A 1 472 ? 5.363 24.656 20.281 1 97.62 472 VAL A O 1
ATOM 3732 N N . LEU A 1 473 ? 4.09 26.188 21.344 1 97.5 473 LEU A N 1
ATOM 3733 C CA . LEU A 1 473 ? 3.391 25.203 22.172 1 97.5 473 LEU A CA 1
ATOM 3734 C C . LEU A 1 473 ? 1.937 25.062 21.734 1 97.5 473 LEU A C 1
ATOM 3736 O O . LEU A 1 473 ? 1.203 26.047 21.672 1 97.5 473 LEU A O 1
ATOM 3740 N N . GLU A 1 474 ? 1.607 23.891 21.359 1 95.31 474 GLU A N 1
ATOM 3741 C CA . GLU A 1 474 ? 0.197 23.547 21.219 1 95.31 474 GLU A CA 1
ATOM 3742 C C . GLU A 1 474 ? -0.415 23.141 22.547 1 95.31 474 GLU A C 1
ATOM 3744 O O . GLU A 1 474 ? -0.12 22.062 23.078 1 95.31 474 GLU A O 1
ATOM 3749 N N . PRO A 1 475 ? -1.269 23.906 23.062 1 92.56 475 PRO A N 1
ATOM 3750 C CA . PRO A 1 475 ? -1.681 23.719 24.469 1 92.56 475 PRO A CA 1
ATOM 3751 C C . PRO A 1 475 ? -2.643 22.547 24.641 1 92.56 475 PRO A C 1
ATOM 3753 O O . PRO A 1 475 ? -2.725 21.984 25.734 1 92.56 475 PRO A O 1
ATOM 3756 N N . THR A 1 476 ? -3.395 22.25 23.641 1 88.38 476 THR A N 1
ATOM 3757 C CA . THR A 1 476 ? -4.406 21.203 23.766 1 88.38 476 THR A CA 1
ATOM 3758 C C . THR A 1 476 ? -3.756 19.828 23.797 1 88.38 476 THR A C 1
ATOM 3760 O O . THR A 1 476 ? -4.059 19.016 24.672 1 88.38 476 THR A O 1
ATOM 3763 N N . THR A 1 477 ? -2.871 19.625 22.938 1 85.44 477 THR A N 1
ATOM 3764 C CA . THR A 1 477 ? -2.227 18.328 22.844 1 85.44 477 THR A CA 1
ATOM 3765 C C . THR A 1 477 ? -0.924 18.297 23.641 1 85.44 477 THR A C 1
ATOM 3767 O O . THR A 1 477 ? -0.282 17.266 23.766 1 85.44 477 THR A O 1
ATOM 3770 N N . LYS A 1 478 ? -0.536 19.422 24.219 1 90.94 478 LYS A N 1
ATOM 3771 C CA . LYS A 1 478 ? 0.71 19.562 24.953 1 90.94 478 LYS A CA 1
ATOM 3772 C C . LYS A 1 478 ? 1.905 19.109 24.125 1 90.94 478 LYS A C 1
ATOM 3774 O O . LYS A 1 478 ? 2.699 18.281 24.562 1 90.94 478 LYS A O 1
ATOM 3779 N N . THR A 1 479 ? 1.957 19.719 23 1 93.06 479 THR A N 1
ATOM 3780 C CA . THR A 1 479 ? 3 19.406 22.031 1 93.06 479 THR A CA 1
ATOM 3781 C C . THR A 1 479 ? 3.838 20.641 21.719 1 93.06 479 THR A C 1
ATOM 3783 O O . THR A 1 479 ? 3.295 21.719 21.484 1 93.06 479 THR A O 1
ATOM 3786 N N . LEU A 1 480 ? 5.164 20.5 21.797 1 95.12 480 LEU A N 1
ATOM 3787 C CA . LEU A 1 480 ? 6.055 21.547 21.297 1 95.12 480 LEU A CA 1
ATOM 3788 C C . LEU A 1 480 ? 6.426 21.281 19.828 1 95.12 480 LEU A C 1
ATOM 3790 O O . LEU A 1 480 ? 6.965 20.234 19.5 1 95.12 480 LEU A O 1
ATOM 3794 N N . PHE A 1 481 ? 6.055 22.219 18.984 1 95.44 481 PHE A N 1
ATOM 3795 C CA . PHE A 1 481 ? 6.578 22.172 17.625 1 95.44 481 PHE A CA 1
ATOM 3796 C C . PHE A 1 481 ? 7.906 22.922 17.531 1 95.44 481 PHE A C 1
ATOM 3798 O O . PHE A 1 481 ? 8 24.094 17.891 1 95.44 481 PHE A O 1
ATOM 3805 N N . ILE A 1 482 ? 8.977 22.266 17.094 1 94.56 482 ILE A N 1
ATOM 3806 C CA . ILE A 1 482 ? 10.312 22.828 16.953 1 94.56 482 ILE A CA 1
ATOM 3807 C C . ILE A 1 482 ? 10.805 22.656 15.523 1 94.56 482 ILE A C 1
ATOM 3809 O O . ILE A 1 482 ? 10.812 21.547 14.992 1 94.56 482 ILE A O 1
ATOM 3813 N N . PHE A 1 483 ? 11.18 23.766 14.922 1 92.62 483 PHE A N 1
ATOM 3814 C CA . PHE A 1 483 ? 11.531 23.594 13.523 1 92.62 483 PHE A CA 1
ATOM 3815 C C . PHE A 1 483 ? 12.477 24.688 13.062 1 92.62 483 PHE A C 1
ATOM 3817 O O . PHE A 1 483 ? 12.547 25.75 13.68 1 92.62 483 PHE A O 1
ATOM 3824 N N . ALA A 1 484 ? 13.297 24.438 12 1 91.69 484 ALA A N 1
ATOM 3825 C CA . ALA A 1 484 ? 14.227 25.344 11.32 1 91.69 484 ALA A CA 1
ATOM 3826 C C . ALA A 1 484 ? 15.414 25.672 12.211 1 91.69 484 ALA A C 1
ATOM 3828 O O . ALA A 1 484 ? 15.812 24.875 13.062 1 91.69 484 ALA A O 1
ATOM 3829 N N . GLY A 1 485 ? 16.031 26.781 11.883 1 89.94 485 GLY A N 1
ATOM 3830 C CA . GLY A 1 485 ? 17.219 27.203 12.625 1 89.94 485 GLY A CA 1
ATOM 3831 C C . GLY A 1 485 ? 18.516 26.953 11.883 1 89.94 485 GLY A C 1
ATOM 3832 O O . GLY A 1 485 ? 18.516 26.797 10.656 1 89.94 485 GLY A O 1
ATOM 3833 N N . GLN A 1 486 ? 19.547 27.141 12.719 1 88.94 486 GLN A N 1
ATOM 3834 C CA . GLN A 1 486 ? 20.891 27 12.148 1 88.94 486 GLN A CA 1
ATOM 3835 C C . GLN A 1 486 ? 21.766 26.125 13.031 1 88.94 486 GLN A C 1
ATOM 3837 O O . GLN A 1 486 ? 21.703 26.203 14.258 1 88.94 486 GLN A O 1
ATOM 3842 N N . ARG A 1 487 ? 22.438 25.25 12.414 1 82.06 487 ARG A N 1
ATOM 3843 C CA . ARG A 1 487 ? 23.516 24.5 13.047 1 82.06 487 ARG A CA 1
ATOM 3844 C C . ARG A 1 487 ? 24.812 24.625 12.258 1 82.06 487 ARG A C 1
ATOM 3846 O O . ARG A 1 487 ? 24.828 24.375 11.055 1 82.06 487 ARG A O 1
ATOM 3853 N N . ASP A 1 488 ? 25.719 25.094 12.977 1 78.12 488 ASP A N 1
ATOM 3854 C CA . ASP A 1 488 ? 26.984 25.391 12.297 1 78.12 488 ASP A CA 1
ATOM 3855 C C . ASP A 1 488 ? 26.766 26.328 11.117 1 78.12 488 ASP A C 1
ATOM 3857 O O . ASP A 1 488 ? 26.172 27.391 11.266 1 78.12 488 ASP A O 1
ATOM 3861 N N . ASP A 1 489 ? 27.125 25.906 9.961 1 74.75 489 ASP A N 1
ATOM 3862 C CA . ASP A 1 489 ? 26.984 26.812 8.828 1 74.75 489 ASP A CA 1
ATOM 3863 C C . ASP A 1 489 ? 25.797 26.438 7.949 1 74.75 489 ASP A C 1
ATOM 3865 O O . ASP A 1 489 ? 25.656 26.938 6.832 1 74.75 489 ASP A O 1
ATOM 3869 N N . LYS A 1 490 ? 24.922 25.703 8.523 1 80.12 490 LYS A N 1
ATOM 3870 C CA . LYS A 1 490 ? 23.812 25.234 7.688 1 80.12 490 LYS A CA 1
ATOM 3871 C C . LYS A 1 490 ? 22.469 25.656 8.258 1 80.12 490 LYS A C 1
ATOM 3873 O O . LYS A 1 490 ? 22.25 25.562 9.469 1 80.12 490 LYS A O 1
ATOM 3878 N N . TYR A 1 491 ? 21.656 26.219 7.41 1 87.56 491 TYR A N 1
ATOM 3879 C CA . TYR A 1 491 ? 20.266 26.469 7.773 1 87.56 491 TYR A CA 1
ATOM 3880 C C . TYR A 1 491 ? 19.438 25.188 7.66 1 87.56 491 TYR A C 1
ATOM 3882 O O . TYR A 1 491 ? 19.641 24.391 6.738 1 87.56 491 TYR A O 1
ATOM 3890 N N . LEU A 1 492 ? 18.547 24.984 8.578 1 85.38 492 LEU A N 1
ATOM 3891 C CA . LEU A 1 492 ? 17.797 23.734 8.664 1 85.38 492 LEU A CA 1
ATOM 3892 C C . LEU A 1 492 ? 16.328 23.938 8.297 1 85.38 492 LEU A C 1
ATOM 3894 O O . LEU A 1 492 ? 15.805 25.047 8.445 1 85.38 492 LEU A O 1
ATOM 3898 N N . SER A 1 493 ? 15.664 22.984 7.727 1 87.25 493 SER A N 1
ATOM 3899 C CA . SER A 1 493 ? 14.234 22.953 7.43 1 87.25 493 SER A CA 1
ATOM 3900 C C . SER A 1 493 ? 13.578 21.688 7.977 1 87.25 493 SER A C 1
ATOM 3902 O O . SER A 1 493 ? 12.734 21.094 7.312 1 87.25 493 SER A O 1
ATOM 3904 N N . ASP A 1 494 ? 14.078 21.219 9.102 1 84.12 494 ASP A N 1
ATOM 3905 C CA . ASP A 1 494 ? 13.469 20.078 9.773 1 84.12 494 ASP A CA 1
ATOM 3906 C C . ASP A 1 494 ? 12.422 20.531 10.789 1 84.12 494 ASP A C 1
ATOM 3908 O O . ASP A 1 494 ? 12.391 21.703 11.172 1 84.12 494 ASP A O 1
ATOM 3912 N N . MET A 1 495 ? 11.477 19.688 11.055 1 89.25 495 MET A N 1
ATOM 3913 C CA . MET A 1 495 ? 10.406 19.984 12.008 1 89.25 495 MET A CA 1
ATOM 3914 C C . MET A 1 495 ? 10.117 18.797 12.906 1 89.25 495 MET A C 1
ATOM 3916 O O . MET A 1 495 ? 10.016 17.656 12.422 1 89.25 495 MET A O 1
ATOM 3920 N N . TYR A 1 496 ? 10.023 19.125 14.195 1 87.81 496 TYR A N 1
ATOM 3921 C CA . TYR A 1 496 ? 9.773 18.078 15.188 1 87.81 496 TYR A CA 1
ATOM 3922 C C . TYR A 1 496 ? 8.562 18.422 16.047 1 87.81 496 TYR A C 1
ATOM 3924 O O . TYR A 1 496 ? 8.227 19.594 16.234 1 87.81 496 TYR A O 1
ATOM 3932 N N . ALA A 1 497 ? 7.883 17.375 16.438 1 87.44 497 ALA A N 1
ATOM 3933 C CA . ALA A 1 497 ? 6.855 17.469 17.484 1 87.44 497 ALA A CA 1
ATOM 3934 C C . ALA A 1 497 ? 7.281 16.734 18.75 1 87.44 497 ALA A C 1
ATOM 3936 O O . ALA A 1 497 ? 7.57 15.531 18.703 1 87.44 497 ALA A O 1
ATOM 3937 N N . TYR A 1 498 ? 7.414 17.5 19.812 1 87.81 498 TYR A N 1
ATOM 3938 C CA . TYR A 1 498 ? 7.742 16.922 21.125 1 87.81 498 TYR A CA 1
ATOM 3939 C C . TYR A 1 498 ? 6.5 16.797 21.984 1 87.81 498 TYR A C 1
ATOM 3941 O O . TYR A 1 498 ? 5.887 17.797 22.359 1 87.81 498 TYR A O 1
ATOM 3949 N N . ASP A 1 499 ? 6.203 15.609 22.328 1 81.62 499 ASP A N 1
ATOM 3950 C CA . ASP A 1 499 ? 5.082 15.352 23.234 1 81.62 499 ASP A CA 1
ATOM 3951 C C . ASP A 1 499 ? 5.512 15.477 24.688 1 81.62 499 ASP A C 1
ATOM 3953 O O . ASP A 1 499 ? 6.273 14.648 25.203 1 81.62 499 ASP A O 1
ATOM 3957 N N . ILE A 1 500 ? 5.008 16.453 25.344 1 85.44 500 ILE A N 1
ATOM 3958 C CA . ILE A 1 500 ? 5.438 16.797 26.688 1 85.44 500 ILE A CA 1
ATOM 3959 C C . ILE A 1 500 ? 5.043 15.688 27.656 1 85.44 500 ILE A C 1
ATOM 3961 O O . ILE A 1 500 ? 5.801 15.344 28.562 1 85.44 500 ILE A O 1
ATOM 3965 N N . ALA A 1 501 ? 3.92 15.156 27.422 1 76.06 501 ALA A N 1
ATOM 3966 C CA . ALA A 1 501 ? 3.4 14.141 28.328 1 76.06 501 ALA A CA 1
ATOM 3967 C C . ALA A 1 501 ? 4.227 12.859 28.25 1 76.06 501 ALA A C 1
ATOM 3969 O O . ALA A 1 501 ? 4.496 12.219 29.281 1 76.06 501 ALA A O 1
ATOM 3970 N N . THR A 1 502 ? 4.641 12.562 27.094 1 63.94 502 THR A N 1
ATOM 3971 C CA . THR A 1 502 ? 5.316 11.281 26.922 1 63.94 502 THR A CA 1
ATOM 3972 C C . THR A 1 502 ? 6.824 11.477 26.766 1 63.94 502 THR A C 1
ATOM 3974 O O . THR A 1 502 ? 7.59 10.516 26.812 1 63.94 502 THR A O 1
ATOM 3977 N N . ASN A 1 503 ? 7.238 12.672 26.641 1 74.75 503 ASN A N 1
ATOM 3978 C CA . ASN A 1 503 ? 8.641 12.992 26.406 1 74.75 503 ASN A CA 1
ATOM 3979 C C . ASN A 1 503 ? 9.172 12.297 25.156 1 74.75 503 ASN A C 1
ATOM 3981 O O . ASN A 1 503 ? 10.258 11.719 25.188 1 74.75 503 ASN A O 1
ATOM 3985 N N . THR A 1 504 ? 8.32 12.25 24.203 1 68.31 504 THR A N 1
ATOM 3986 C CA . THR A 1 504 ? 8.703 11.617 22.938 1 68.31 504 THR A CA 1
ATOM 3987 C C . THR A 1 504 ? 8.781 12.641 21.812 1 68.31 504 THR A C 1
ATOM 3989 O O . THR A 1 504 ? 8.016 13.609 21.797 1 68.31 504 THR A O 1
ATOM 3992 N N . VAL A 1 505 ? 9.789 12.414 20.922 1 75.31 505 VAL A N 1
ATOM 3993 C CA . VAL A 1 505 ? 9.977 13.305 19.781 1 75.31 505 VAL A CA 1
ATOM 3994 C C . VAL A 1 505 ? 9.555 12.609 18.484 1 75.31 505 VAL A C 1
ATOM 3996 O O . VAL A 1 505 ? 9.867 11.438 18.281 1 75.31 505 VAL A O 1
ATOM 3999 N N . THR A 1 506 ? 8.68 13.242 17.719 1 71.69 506 THR A N 1
ATOM 4000 C CA . THR A 1 506 ? 8.312 12.781 16.375 1 71.69 506 THR A CA 1
ATOM 4001 C C . THR A 1 506 ? 8.836 13.742 15.312 1 71.69 506 THR A C 1
ATOM 4003 O O . THR A 1 506 ? 8.586 14.953 15.383 1 71.69 506 THR A O 1
ATOM 4006 N N . GLU A 1 507 ? 9.664 13.18 14.43 1 75 507 GLU A N 1
ATOM 4007 C CA . GLU A 1 507 ? 10.07 14.008 13.289 1 75 507 GLU A CA 1
ATOM 4008 C C . GLU A 1 507 ? 8.93 14.141 12.281 1 75 507 GLU A C 1
ATOM 4010 O O . GLU A 1 507 ? 8.539 13.156 11.641 1 75 507 GLU A O 1
ATOM 4015 N N . LEU A 1 508 ? 8.406 15.266 12.156 1 77.5 508 LEU A N 1
ATOM 4016 C CA . LEU A 1 508 ? 7.32 15.5 11.203 1 77.5 508 LEU A CA 1
ATOM 4017 C C . LEU A 1 508 ? 7.863 15.633 9.781 1 77.5 508 LEU A C 1
ATOM 4019 O O . LEU A 1 508 ? 7.293 15.086 8.844 1 77.5 508 LEU A O 1
ATOM 4023 N N . PHE A 1 509 ? 8.883 16.531 9.68 1 76.44 509 PHE A N 1
ATOM 4024 C CA . PHE A 1 509 ? 9.57 16.734 8.414 1 76.44 509 PHE A CA 1
ATOM 4025 C C . PHE A 1 509 ? 11.086 16.719 8.609 1 76.44 509 PHE A C 1
ATOM 4027 O O . PHE A 1 509 ? 11.609 17.422 9.469 1 76.44 509 PHE A O 1
ATOM 4034 N N . SER A 1 510 ? 11.82 15.914 7.879 1 67.25 510 SER A N 1
ATOM 4035 C CA . SER A 1 510 ? 13.273 16.047 7.836 1 67.25 510 SER A CA 1
ATOM 4036 C C . SER A 1 510 ? 13.695 17.281 7.043 1 67.25 510 SER A C 1
ATOM 4038 O O . SER A 1 510 ? 14.766 17.844 7.285 1 67.25 510 SER A O 1
ATOM 4040 N N . ASN A 1 511 ? 12.922 17.594 6.152 1 74.75 511 ASN A N 1
ATOM 4041 C CA . ASN A 1 511 ? 13.055 18.781 5.305 1 74.75 511 ASN A CA 1
ATOM 4042 C C . ASN A 1 511 ? 11.695 19.266 4.793 1 74.75 511 ASN A C 1
ATOM 4044 O O . ASN A 1 511 ? 11.211 18.781 3.764 1 74.75 511 ASN A O 1
ATOM 4048 N N . PHE A 1 512 ? 11.141 20.266 5.414 1 83.12 512 PHE A N 1
ATOM 4049 C CA . PHE A 1 512 ? 9.789 20.672 5.035 1 83.12 512 PHE A CA 1
ATOM 4050 C C . PHE A 1 512 ? 9.82 21.5 3.754 1 83.12 512 PHE A C 1
ATOM 4052 O O . PHE A 1 512 ? 8.781 21.734 3.135 1 83.12 512 PHE A O 1
ATOM 4059 N N . THR A 1 513 ? 10.992 22.031 3.377 1 79.5 513 THR A N 1
ATOM 4060 C CA . THR A 1 513 ? 11.094 22.75 2.115 1 79.5 513 THR A CA 1
ATOM 4061 C C . THR A 1 513 ? 10.68 21.859 0.947 1 79.5 513 THR A C 1
ATOM 4063 O O . THR A 1 513 ? 9.938 22.281 0.065 1 79.5 513 THR A O 1
ATOM 4066 N N . THR A 1 514 ? 11.141 20.656 1.052 1 65.06 514 THR A N 1
ATOM 4067 C CA . THR A 1 514 ? 10.859 19.719 -0.024 1 65.06 514 THR A CA 1
ATOM 4068 C C . THR A 1 514 ? 9.43 19.203 0.065 1 65.06 514 THR A C 1
ATOM 4070 O O . THR A 1 514 ? 8.906 18.625 -0.893 1 65.06 514 THR A O 1
ATOM 4073 N N . SER A 1 515 ? 8.852 19.438 1.134 1 70.12 515 SER A N 1
ATOM 4074 C CA . SER A 1 515 ? 7.48 18.984 1.343 1 70.12 515 SER A CA 1
ATOM 4075 C C . SER A 1 515 ? 6.484 20.109 1.104 1 70.12 515 SER A C 1
ATOM 4077 O O . SER A 1 515 ? 5.348 20.062 1.581 1 70.12 515 SER A O 1
ATOM 4079 N N . GLY A 1 516 ? 6.973 21.141 0.439 1 77.06 516 GLY A N 1
ATOM 4080 C CA . GLY A 1 516 ? 6.074 22.219 0.065 1 77.06 516 GLY A CA 1
ATOM 4081 C C . GLY A 1 516 ? 6.125 23.406 1.024 1 77.06 516 GLY A C 1
ATOM 4082 O O . GLY A 1 516 ? 5.328 24.328 0.915 1 77.06 516 GLY A O 1
ATOM 4083 N N . GLY A 1 517 ? 7.035 23.312 1.96 1 87 517 GLY A N 1
ATOM 4084 C CA . GLY A 1 517 ? 7.176 24.406 2.912 1 87 517 GLY A CA 1
ATOM 4085 C C . GLY A 1 517 ? 8.18 25.453 2.477 1 87 517 GLY A C 1
ATOM 4086 O O . GLY A 1 517 ? 8.609 25.469 1.321 1 87 517 GLY A O 1
ATOM 4087 N N . PRO A 1 518 ? 8.414 26.406 3.342 1 89.12 518 PRO A N 1
ATOM 4088 C CA . PRO A 1 518 ? 9.383 27.469 3.023 1 89.12 518 PRO A CA 1
ATOM 4089 C C . PRO A 1 518 ? 10.82 26.938 2.934 1 89.12 518 PRO A C 1
ATOM 4091 O O . PRO A 1 518 ? 11.109 25.844 3.42 1 89.12 518 PRO A O 1
ATOM 4094 N N . ASP A 1 519 ? 11.648 27.734 2.326 1 85.06 519 ASP A N 1
ATOM 4095 C CA . ASP A 1 519 ? 13.078 27.422 2.307 1 85.06 519 ASP A CA 1
ATOM 4096 C C . ASP A 1 519 ? 13.672 27.469 3.713 1 85.06 519 ASP A C 1
ATOM 4098 O O . ASP A 1 519 ? 13.156 28.172 4.582 1 85.06 519 ASP A O 1
ATOM 4102 N N . ALA A 1 520 ? 14.781 26.688 3.842 1 86.94 520 ALA A N 1
ATOM 4103 C CA . ALA A 1 520 ? 15.484 26.781 5.117 1 86.94 520 ALA A CA 1
ATOM 4104 C C . ALA A 1 520 ? 15.898 28.219 5.414 1 86.94 520 ALA A C 1
ATOM 4106 O O . ALA A 1 520 ? 16.438 28.906 4.543 1 86.94 520 ALA A O 1
ATOM 4107 N N . CYS A 1 521 ? 15.578 28.672 6.523 1 86.06 521 CYS A N 1
ATOM 4108 C CA . CYS A 1 521 ? 15.867 30.062 6.867 1 86.06 521 CYS A CA 1
ATOM 4109 C C . CYS A 1 521 ? 16.328 30.172 8.312 1 86.06 521 CYS A C 1
ATOM 4111 O O . CYS A 1 521 ? 16.125 29.25 9.109 1 86.06 521 CYS A O 1
ATOM 4113 N N . PHE A 1 522 ? 17.016 31.297 8.523 1 86.94 522 PHE A N 1
ATOM 4114 C CA . PHE A 1 522 ? 17.484 31.641 9.859 1 86.94 522 PHE A CA 1
ATOM 4115 C C . PHE A 1 522 ? 16.703 32.812 10.43 1 86.94 522 PHE A C 1
ATOM 4117 O O . PHE A 1 522 ? 16.359 33.75 9.703 1 86.94 522 PHE A O 1
ATOM 4124 N N . THR A 1 523 ? 16.359 32.75 11.797 1 88.31 523 THR A N 1
ATOM 4125 C CA . THR A 1 523 ? 15.648 33.781 12.555 1 88.31 523 THR A CA 1
ATOM 4126 C C . THR A 1 523 ? 14.188 33.875 12.109 1 88.31 523 THR A C 1
ATOM 4128 O O . THR A 1 523 ? 13.641 34.969 11.961 1 88.31 523 THR A O 1
ATOM 4131 N N . GLN A 1 524 ? 13.695 32.812 11.742 1 90.94 524 GLN A N 1
ATOM 4132 C CA . GLN A 1 524 ? 12.266 32.781 11.469 1 90.94 524 GLN A CA 1
ATOM 4133 C C . GLN A 1 524 ? 11.453 32.938 12.75 1 90.94 524 GLN A C 1
ATOM 4135 O O . GLN A 1 524 ? 11.922 32.562 13.828 1 90.94 524 GLN A O 1
ATOM 4140 N N . ARG A 1 525 ? 10.336 33.531 12.625 1 95.56 525 ARG A N 1
ATOM 4141 C CA . ARG A 1 525 ? 9.406 33.656 13.742 1 95.56 525 ARG A CA 1
ATOM 4142 C C . ARG A 1 525 ? 8.117 32.875 13.469 1 95.56 525 ARG A C 1
ATOM 4144 O O . ARG A 1 525 ? 7.68 32.781 12.32 1 95.56 525 ARG A O 1
ATOM 4151 N N . ALA A 1 526 ? 7.613 32.344 14.5 1 96.94 526 ALA A N 1
ATOM 4152 C CA . ALA A 1 526 ? 6.379 31.578 14.352 1 96.94 526 ALA A CA 1
ATOM 4153 C C . ALA A 1 526 ? 5.438 31.812 15.531 1 96.94 526 ALA A C 1
ATOM 4155 O O . ALA A 1 526 ? 5.887 31.984 16.672 1 96.94 526 ALA A O 1
ATOM 4156 N N . VAL A 1 527 ? 4.172 31.891 15.258 1 97.69 527 VAL A N 1
ATOM 4157 C CA . VAL A 1 527 ? 3.115 31.938 16.266 1 97.69 527 VAL A CA 1
ATOM 4158 C C . VAL A 1 527 ? 2.062 30.875 15.953 1 97.69 527 VAL A C 1
ATOM 4160 O O . VAL A 1 527 ? 2.021 30.328 14.852 1 97.69 527 VAL A O 1
ATOM 4163 N N . ILE A 1 528 ? 1.261 30.594 17 1 97.31 528 ILE A N 1
ATOM 4164 C CA . ILE A 1 528 ? 0.34 29.469 16.844 1 97.31 528 ILE A CA 1
ATOM 4165 C C . ILE A 1 528 ? -1.085 29.922 17.156 1 97.31 528 ILE A C 1
ATOM 4167 O O . ILE A 1 528 ? -1.305 30.719 18.078 1 97.31 528 ILE A O 1
ATOM 4171 N N . ASP A 1 529 ? -2.012 29.531 16.359 1 95.62 529 ASP A N 1
ATOM 4172 C CA . ASP A 1 529 ? -3.441 29.562 16.656 1 95.62 529 ASP A CA 1
ATOM 4173 C C . ASP A 1 529 ? -3.963 28.156 16.938 1 95.62 529 ASP A C 1
ATOM 4175 O O . ASP A 1 529 ? -4.305 27.406 16.016 1 95.62 529 ASP A O 1
ATOM 4179 N N . PRO A 1 530 ? -4.082 27.812 18.188 1 93.38 530 PRO A N 1
ATOM 4180 C CA . PRO A 1 530 ? -4.453 26.422 18.516 1 93.38 530 PRO A CA 1
ATOM 4181 C C . PRO A 1 530 ? -5.891 26.094 18.125 1 93.38 530 PRO A C 1
ATOM 4183 O O . PRO A 1 530 ? -6.215 24.938 17.875 1 93.38 530 PRO A O 1
ATOM 4186 N N . ARG A 1 531 ? -6.734 27.094 18.078 1 88.06 531 ARG A N 1
ATOM 4187 C CA . ARG A 1 531 ? -8.125 26.844 17.719 1 88.06 531 ARG A CA 1
ATOM 4188 C C . ARG A 1 531 ? -8.242 26.469 16.25 1 88.06 531 ARG A C 1
ATOM 4190 O O . ARG A 1 531 ? -8.992 25.547 15.891 1 88.06 531 ARG A O 1
ATOM 4197 N N . LEU A 1 532 ? -7.535 27.156 15.461 1 89.38 532 LEU A N 1
ATOM 4198 C CA . LEU A 1 532 ? -7.566 26.875 14.031 1 89.38 532 LEU A CA 1
ATOM 4199 C C . LEU A 1 532 ? -6.555 25.797 13.672 1 89.38 532 LEU A C 1
ATOM 4201 O O . LEU A 1 532 ? -6.543 25.297 12.539 1 89.38 532 LEU A O 1
ATOM 4205 N N . LYS A 1 533 ? -5.715 25.422 14.625 1 91.69 533 LYS A N 1
ATOM 4206 C CA . LYS A 1 533 ? -4.637 24.469 14.43 1 91.69 533 LYS A CA 1
ATOM 4207 C C . LYS A 1 533 ? -3.713 24.891 13.289 1 91.69 533 LYS A C 1
ATOM 4209 O O . LYS A 1 533 ? -3.424 24.094 12.391 1 91.69 533 LYS A O 1
ATOM 4214 N N . GLU A 1 534 ? -3.342 26.125 13.352 1 94.94 534 GLU A N 1
ATOM 4215 C CA . GLU A 1 534 ? -2.445 26.703 12.352 1 94.94 534 GLU A CA 1
ATOM 4216 C C . GLU A 1 534 ? -1.242 27.375 13.023 1 94.94 534 GLU A C 1
ATOM 4218 O O . GLU A 1 534 ? -1.366 27.953 14.102 1 94.94 534 GLU A O 1
ATOM 4223 N N . LEU A 1 535 ? -0.092 27.219 12.398 1 96.94 535 LEU A N 1
ATOM 4224 C CA . LEU A 1 535 ? 1.089 28.031 12.711 1 96.94 535 LEU A CA 1
ATOM 4225 C C . LEU A 1 535 ? 1.317 29.094 11.641 1 96.94 535 LEU A C 1
ATOM 4227 O O . LEU A 1 535 ? 1.144 28.828 10.445 1 96.94 535 LEU A O 1
ATOM 4231 N N . TYR A 1 536 ? 1.604 30.281 12.078 1 97.25 536 TYR A N 1
ATOM 4232 C CA . TYR A 1 536 ? 1.972 31.344 11.156 1 97.25 536 TYR A CA 1
ATOM 4233 C C . TYR A 1 536 ? 3.471 31.625 11.203 1 97.25 536 TYR A C 1
ATOM 4235 O O . TYR A 1 536 ? 4.012 31.953 12.258 1 97.25 536 TYR A O 1
ATOM 4243 N N . ILE A 1 537 ? 4.082 31.516 10.047 1 96.81 537 ILE A N 1
ATOM 4244 C CA . ILE A 1 537 ? 5.539 31.562 9.984 1 96.81 537 ILE A CA 1
ATOM 4245 C C . ILE A 1 537 ? 5.977 32.812 9.195 1 96.81 537 ILE A C 1
ATOM 4247 O O . ILE A 1 537 ? 5.488 33.031 8.094 1 96.81 537 ILE A O 1
ATOM 4251 N N . PHE A 1 538 ? 6.871 33.531 9.773 1 95.31 538 PHE A N 1
ATOM 4252 C CA . PHE A 1 538 ? 7.496 34.688 9.148 1 95.31 538 PHE A CA 1
ATOM 4253 C C . PHE A 1 538 ? 8.977 34.438 8.906 1 95.31 538 PHE A C 1
ATOM 4255 O O . PHE A 1 538 ? 9.773 34.438 9.844 1 95.31 538 PHE A O 1
ATOM 4262 N N . CYS A 1 539 ? 9.344 34.344 7.656 1 90.38 539 CYS A N 1
ATOM 4263 C CA . CYS A 1 539 ? 10.672 33.844 7.289 1 90.38 539 CYS A CA 1
ATOM 4264 C C . CYS A 1 539 ? 11.719 34.938 7.477 1 90.38 539 CYS A C 1
ATOM 4266 O O . CYS A 1 539 ? 11.375 36.125 7.57 1 90.38 539 CYS A O 1
ATOM 4268 N N . GLY A 1 540 ? 13 34.531 7.551 1 88.56 540 GLY A N 1
ATOM 4269 C CA . GLY A 1 540 ? 14.133 35.438 7.688 1 88.56 540 GLY A CA 1
ATOM 4270 C C . GLY A 1 540 ? 15.172 35.25 6.605 1 88.56 540 GLY A C 1
ATOM 4271 O O . GLY A 1 540 ? 14.852 35.25 5.418 1 88.56 540 GLY A O 1
ATOM 4272 N N . LEU A 1 541 ? 16.375 35.062 7.051 1 86.88 541 LEU A N 1
ATOM 4273 C CA . LEU A 1 541 ? 17.5 34.938 6.129 1 86.88 541 LEU A CA 1
ATOM 4274 C C . LEU A 1 541 ? 17.531 33.594 5.453 1 86.88 541 LEU A C 1
ATOM 4276 O O . LEU A 1 541 ? 17.25 32.562 6.086 1 86.88 541 LEU A O 1
ATOM 4280 N N . THR A 1 542 ? 17.812 33.594 4.145 1 85.5 542 THR A N 1
ATOM 4281 C CA . THR A 1 542 ? 17.984 32.344 3.396 1 85.5 542 THR A CA 1
ATOM 4282 C C . THR A 1 542 ? 19.359 32.281 2.752 1 85.5 542 THR A C 1
ATOM 4284 O O . THR A 1 542 ? 20.094 33.281 2.721 1 85.5 542 THR A O 1
ATOM 4287 N N . ARG A 1 543 ? 19.75 31.078 2.389 1 77.75 543 ARG A N 1
ATOM 4288 C CA . ARG A 1 543 ? 21.016 30.906 1.688 1 77.75 543 ARG A CA 1
ATOM 4289 C C . ARG A 1 543 ? 20.781 30.641 0.204 1 77.75 543 ARG A C 1
ATOM 4291 O O . ARG A 1 543 ? 19.875 29.891 -0.166 1 77.75 543 ARG A O 1
ATOM 4298 N N . ALA A 1 544 ? 21.5 31.359 -0.671 1 62.75 544 ALA A N 1
ATOM 4299 C CA . ALA A 1 544 ? 21.359 31.172 -2.113 1 62.75 544 ALA A CA 1
ATOM 4300 C C . ALA A 1 544 ? 21.844 29.797 -2.537 1 62.75 544 ALA A C 1
ATOM 4302 O O . ALA A 1 544 ? 22.859 29.312 -2.037 1 62.75 544 ALA A O 1
ATOM 4303 N N . PRO A 1 545 ? 21.062 29.016 -3.307 1 53.59 545 PRO A N 1
ATOM 4304 C CA . PRO A 1 545 ? 21.453 27.656 -3.707 1 53.59 545 PRO A CA 1
ATOM 4305 C C . PRO A 1 545 ? 22.828 27.609 -4.348 1 53.59 545 PRO A C 1
ATOM 4307 O O . PRO A 1 545 ? 23.594 26.672 -4.09 1 53.59 545 PRO A O 1
ATOM 4310 N N . HIS A 1 546 ? 23.156 28.328 -5.578 1 46.22 546 HIS A N 1
ATOM 4311 C CA . HIS A 1 546 ? 24.375 28.188 -6.375 1 46.22 546 HIS A CA 1
ATOM 4312 C C . HIS A 1 546 ? 25.516 29.016 -5.793 1 46.22 546 HIS A C 1
ATOM 4314 O O . HIS A 1 546 ? 26.656 28.891 -6.219 1 46.22 546 HIS A O 1
ATOM 4320 N N . ALA A 1 547 ? 25.203 30.172 -5.457 1 44.09 547 ALA A N 1
ATOM 4321 C CA . ALA A 1 547 ? 26.297 31.141 -5.273 1 44.09 547 ALA A CA 1
ATOM 4322 C C . ALA A 1 547 ? 26.953 30.969 -3.906 1 44.09 547 ALA A C 1
ATOM 4324 O O . ALA A 1 547 ? 27.547 31.906 -3.383 1 44.09 547 ALA A O 1
ATOM 4325 N N . GLY A 1 548 ? 27.328 29.891 -3.398 1 45.66 548 GLY A N 1
ATOM 4326 C CA . GLY A 1 548 ? 28.172 29.719 -2.221 1 45.66 548 GLY A CA 1
ATOM 4327 C C . GLY A 1 548 ? 27.422 29.938 -0.921 1 45.66 548 GLY A C 1
ATOM 4328 O O . GLY A 1 548 ? 26.188 29.891 -0.894 1 45.66 548 GLY A O 1
ATOM 4329 N N . SER A 1 549 ? 28.125 30.266 0.316 1 57.06 549 SER A N 1
ATOM 4330 C CA . SER A 1 549 ? 27.922 30.531 1.736 1 57.06 549 SER A CA 1
ATOM 4331 C C . SER A 1 549 ? 27.25 31.891 1.953 1 57.06 549 SER A C 1
ATOM 4333 O O . SER A 1 549 ? 27.25 32.406 3.068 1 57.06 549 SER A O 1
ATOM 4335 N N . LEU A 1 550 ? 26.547 32.469 0.774 1 62.03 550 LEU A N 1
ATOM 4336 C CA . LEU A 1 550 ? 26.094 33.812 0.996 1 62.03 550 LEU A CA 1
ATOM 4337 C C . LEU A 1 550 ? 24.688 33.844 1.578 1 62.03 550 LEU A C 1
ATOM 4339 O O . LEU A 1 550 ? 23.781 33.188 1.068 1 62.03 550 LEU A O 1
ATOM 4343 N N . THR A 1 551 ? 24.453 34.594 2.646 1 77.06 551 THR A N 1
ATOM 4344 C CA . THR A 1 551 ? 23.188 34.844 3.311 1 77.06 551 THR A CA 1
ATOM 4345 C C . THR A 1 551 ? 22.406 35.938 2.602 1 77.06 551 THR A C 1
ATOM 4347 O O . THR A 1 551 ? 22.969 36.969 2.256 1 77.06 551 THR A O 1
ATOM 4350 N N . VAL A 1 552 ? 21.219 35.656 2.127 1 76.62 552 VAL A N 1
ATOM 4351 C CA . VAL A 1 552 ? 20.422 36.656 1.399 1 76.62 552 VAL A CA 1
ATOM 4352 C C . VAL A 1 552 ? 19.047 36.781 2.041 1 76.62 552 VAL A C 1
ATOM 4354 O O . VAL A 1 552 ? 18.547 35.844 2.674 1 76.62 552 VAL A O 1
ATOM 4357 N N . LEU A 1 553 ? 18.516 38.031 2.023 1 80.75 553 LEU A N 1
ATOM 4358 C CA . LEU A 1 553 ? 17.109 38.25 2.303 1 80.75 553 LEU A CA 1
ATOM 4359 C C . LEU A 1 553 ? 16.281 38.156 1.031 1 80.75 553 LEU A C 1
ATOM 4361 O O . LEU A 1 553 ? 16.641 38.688 -0.008 1 80.75 553 LEU A O 1
ATOM 4365 N N . PRO A 1 554 ? 15.242 37.375 1.107 1 75.69 554 PRO A N 1
ATOM 4366 C CA . PRO A 1 554 ? 14.391 37.281 -0.078 1 75.69 554 PRO A CA 1
ATOM 4367 C C . PRO A 1 554 ? 13.836 38.625 -0.515 1 75.69 554 PRO A C 1
ATOM 4369 O O . PRO A 1 554 ? 13.727 39.562 0.304 1 75.69 554 PRO A O 1
ATOM 4372 N N . SER A 1 555 ? 13.555 38.75 -1.794 1 72.19 555 SER A N 1
ATOM 4373 C CA . SER A 1 555 ? 13.07 40 -2.355 1 72.19 555 SER A CA 1
ATOM 4374 C C . SER A 1 555 ? 11.656 40.312 -1.878 1 72.19 555 SER A C 1
ATOM 4376 O O . SER A 1 555 ? 11.289 41.469 -1.735 1 72.19 555 SER A O 1
ATOM 4378 N N . GLU A 1 556 ? 10.922 39.281 -1.646 1 76.56 556 GLU A N 1
ATOM 4379 C CA . GLU A 1 556 ? 9.562 39.469 -1.153 1 76.56 556 GLU A CA 1
ATOM 4380 C C . GLU A 1 556 ? 9.344 38.719 0.159 1 76.56 556 GLU A C 1
ATOM 4382 O O . GLU A 1 556 ? 9.883 37.625 0.357 1 76.56 556 GLU A O 1
ATOM 4387 N N . PRO A 1 557 ? 8.656 39.594 1.008 1 71.06 557 PRO A N 1
ATOM 4388 C CA . PRO A 1 557 ? 8.359 38.875 2.258 1 71.06 557 PRO A CA 1
ATOM 4389 C C . PRO A 1 557 ? 7.582 37.594 2.033 1 71.06 557 PRO A C 1
ATOM 4391 O O . PRO A 1 557 ? 6.648 37.531 1.228 1 71.06 557 PRO A O 1
ATOM 4394 N N . THR A 1 558 ? 8.07 36.531 2.613 1 81.38 558 THR A N 1
ATOM 4395 C CA . THR A 1 558 ? 7.422 35.219 2.459 1 81.38 558 THR A CA 1
ATOM 4396 C C . THR A 1 558 ? 6.855 34.75 3.791 1 81.38 558 THR A C 1
ATOM 4398 O O . THR A 1 558 ? 7.598 34.562 4.758 1 81.38 558 THR A O 1
ATOM 4401 N N . ASN A 1 559 ? 5.504 34.781 3.92 1 91.88 559 ASN A N 1
ATOM 4402 C CA . ASN A 1 559 ? 4.801 34.219 5.07 1 91.88 559 ASN A CA 1
ATOM 4403 C C . ASN A 1 559 ? 4.137 32.875 4.734 1 91.88 559 ASN A C 1
ATOM 4405 O O . ASN A 1 559 ? 3.689 32.688 3.604 1 91.88 559 ASN A O 1
ATOM 4409 N N . TRP A 1 560 ? 4.133 32.031 5.703 1 95.06 560 TRP A N 1
ATOM 4410 C CA . TRP A 1 560 ? 3.611 30.703 5.48 1 95.06 560 TRP A CA 1
ATOM 4411 C C . TRP A 1 560 ? 2.668 30.281 6.602 1 95.06 560 TRP A C 1
ATOM 4413 O O . TRP A 1 560 ? 2.691 30.875 7.688 1 95.06 560 TRP A O 1
ATOM 4423 N N . ILE A 1 561 ? 1.883 29.328 6.285 1 95.56 561 ILE A N 1
ATOM 4424 C CA . ILE A 1 561 ? 1.016 28.672 7.262 1 95.56 561 ILE A CA 1
ATOM 4425 C C . ILE A 1 561 ? 1.309 27.172 7.297 1 95.56 561 ILE A C 1
ATOM 4427 O O . ILE A 1 561 ? 1.493 26.547 6.25 1 95.56 561 ILE A O 1
ATOM 4431 N N . PHE A 1 562 ? 1.43 26.656 8.516 1 95.06 562 PHE A N 1
ATOM 4432 C CA . PHE A 1 562 ? 1.465 25.203 8.711 1 95.06 562 PHE A CA 1
ATOM 4433 C C . PHE A 1 562 ? 0.199 24.719 9.406 1 95.06 562 PHE A C 1
ATOM 4435 O O . PHE A 1 562 ? -0.082 25.125 10.539 1 95.06 562 PHE A O 1
ATOM 4442 N N . ARG A 1 563 ? -0.531 23.875 8.703 1 92.75 563 ARG A N 1
ATOM 4443 C CA . ARG A 1 563 ? -1.738 23.281 9.266 1 92.75 563 ARG A CA 1
ATOM 4444 C C . ARG A 1 563 ? -1.459 21.891 9.805 1 92.75 563 ARG A C 1
ATOM 4446 O O . ARG A 1 563 ? -1.033 21 9.062 1 92.75 563 ARG A O 1
ATOM 4453 N N . TYR A 1 564 ? -1.795 21.672 11.07 1 89.25 564 TYR A N 1
ATOM 4454 C CA . TYR A 1 564 ? -1.397 20.406 11.672 1 89.25 564 TYR A CA 1
ATOM 4455 C C . TYR A 1 564 ? -2.619 19.578 12.062 1 89.25 564 TYR A C 1
ATOM 4457 O O . TYR A 1 564 ? -2.584 18.828 13.047 1 89.25 564 TYR A O 1
ATOM 4465 N N . HIS A 1 565 ? -3.693 19.75 11.344 1 76.94 565 HIS A N 1
ATOM 4466 C CA . HIS A 1 565 ? -4.898 18.969 11.578 1 76.94 565 HIS A CA 1
ATOM 4467 C C . HIS A 1 565 ? -4.645 17.484 11.297 1 76.94 565 HIS A C 1
ATOM 4469 O O . HIS A 1 565 ? -5.238 16.625 11.945 1 76.94 565 HIS A O 1
ATOM 4475 N N . SER A 1 566 ? -3.934 17.234 10.328 1 71.5 566 SER A N 1
ATOM 4476 C CA . SER A 1 566 ? -3.576 15.859 9.961 1 71.5 566 SER A CA 1
ATOM 4477 C C . SER A 1 566 ? -2.064 15.664 9.969 1 71.5 566 SER A C 1
ATOM 4479 O O . SER A 1 566 ? -1.307 16.641 9.922 1 71.5 566 SER A O 1
ATOM 4481 N N . GLN A 1 567 ? -1.656 14.453 10.297 1 66 567 GLN A N 1
ATOM 4482 C CA . GLN A 1 567 ? -0.23 14.148 10.234 1 66 567 GLN A CA 1
ATOM 4483 C C . GLN A 1 567 ? 0.184 13.766 8.812 1 66 567 GLN A C 1
ATOM 4485 O O . GLN A 1 567 ? -0.526 13.023 8.133 1 66 567 GLN A O 1
ATOM 4490 N N . PRO A 1 568 ? 1.321 14.391 8.367 1 66.75 568 PRO A N 1
ATOM 4491 C CA . PRO A 1 568 ? 2.299 15.219 9.07 1 66.75 568 PRO A CA 1
ATOM 4492 C C . PRO A 1 568 ? 1.921 16.703 9.078 1 66.75 568 PRO A C 1
ATOM 4494 O O . PRO A 1 568 ? 2.559 17.5 9.766 1 66.75 568 PRO A O 1
ATOM 4497 N N . GLY A 1 569 ? 1.022 17.141 8.531 1 81.62 569 GLY A N 1
ATOM 4498 C CA . GLY A 1 569 ? 0.591 18.516 8.352 1 81.62 569 GLY A CA 1
ATOM 4499 C C . GLY A 1 569 ? 0.85 19.047 6.953 1 81.62 569 GLY A C 1
ATOM 4500 O O . GLY A 1 569 ? 1.393 18.344 6.105 1 81.62 569 GLY A O 1
ATOM 4501 N N . ARG A 1 570 ? 0.27 20.203 6.676 1 84.94 570 ARG A N 1
ATOM 4502 C CA . ARG A 1 570 ? 0.387 20.766 5.332 1 84.94 570 ARG A CA 1
ATOM 4503 C C . ARG A 1 570 ? 0.854 22.219 5.387 1 84.94 570 ARG A C 1
ATOM 4505 O O . ARG A 1 570 ? 0.424 22.969 6.254 1 84.94 570 ARG A O 1
ATOM 4512 N N . TRP A 1 571 ? 1.762 22.5 4.465 1 89.5 571 TRP A N 1
ATOM 4513 C CA . TRP A 1 571 ? 2.264 23.859 4.336 1 89.5 571 TRP A CA 1
ATOM 4514 C C . TRP A 1 571 ? 1.5 24.625 3.26 1 89.5 571 TRP A C 1
ATOM 4516 O O . TRP A 1 571 ? 1.162 24.062 2.213 1 89.5 571 TRP A O 1
ATOM 4526 N N . VAL A 1 572 ? 1.145 25.891 3.59 1 91 572 VAL A N 1
ATOM 4527 C CA . VAL A 1 572 ? 0.473 26.766 2.629 1 91 572 VAL A CA 1
ATOM 4528 C C . VAL A 1 572 ? 1.134 28.141 2.629 1 91 572 VAL A C 1
ATOM 4530 O O . VAL A 1 572 ? 1.355 28.734 3.688 1 91 572 VAL A O 1
ATOM 4533 N N . LYS A 1 573 ? 1.437 28.625 1.47 1 91.62 573 LYS A N 1
ATOM 4534 C CA . LYS A 1 573 ? 1.988 29.969 1.363 1 91.62 573 LYS A CA 1
ATOM 4535 C C . LYS A 1 573 ? 0.899 31.031 1.537 1 91.62 573 LYS A C 1
ATOM 4537 O O . LYS A 1 573 ? -0.218 30.859 1.044 1 91.62 573 LYS A O 1
ATOM 4542 N N . VAL A 1 574 ? 1.218 32.094 2.264 1 93.81 574 VAL A N 1
ATOM 4543 C CA . VAL A 1 574 ? 0.289 33.188 2.412 1 93.81 574 VAL A CA 1
ATOM 4544 C C . VAL A 1 574 ? 0.445 34.156 1.235 1 93.81 574 VAL A C 1
ATOM 4546 O O . VAL A 1 574 ? 1.558 34.594 0.913 1 93.81 574 VAL A O 1
ATOM 4549 N N . LEU A 1 575 ? -0.689 34.5 0.616 1 89.38 575 LEU A N 1
ATOM 4550 C CA . LEU A 1 575 ? -0.658 35.375 -0.542 1 89.38 575 LEU A CA 1
ATOM 4551 C C . LEU A 1 575 ? -0.719 36.844 -0.111 1 89.38 575 LEU A C 1
ATOM 4553 O O . LEU A 1 575 ? -1.282 37.156 0.938 1 89.38 575 LEU A O 1
ATOM 4557 N N . PRO A 1 576 ? -0.054 37.625 -0.927 1 86.38 576 PRO A N 1
ATOM 4558 C CA . PRO A 1 576 ? -0.172 39.062 -0.624 1 86.38 576 PRO A CA 1
ATOM 4559 C C . PRO A 1 576 ? -1.59 39.594 -0.821 1 86.38 576 PRO A C 1
ATOM 4561 O O . PRO A 1 576 ? -2.422 38.906 -1.439 1 86.38 576 PRO A O 1
ATOM 4564 N N . GLU A 1 577 ? -1.761 40.719 -0.224 1 81.94 577 GLU A N 1
ATOM 4565 C CA . GLU A 1 577 ? -3.08 41.344 -0.337 1 81.94 577 GLU A CA 1
ATOM 4566 C C . GLU A 1 577 ? -3.441 41.594 -1.795 1 81.94 577 GLU A C 1
ATOM 4568 O O . GLU A 1 577 ? -2.596 42.031 -2.58 1 81.94 577 GLU A O 1
ATOM 4573 N N . GLN A 1 578 ? -4.641 41.062 -2.178 1 70.69 578 GLN A N 1
ATOM 4574 C CA . GLN A 1 578 ? -5.113 41.281 -3.539 1 70.69 578 GLN A CA 1
ATOM 4575 C C . GLN A 1 578 ? -5.438 42.75 -3.77 1 70.69 578 GLN A C 1
ATOM 4577 O O . GLN A 1 578 ? -6.098 43.406 -2.943 1 70.69 578 GLN A O 1
ATOM 4582 N N . GLN A 1 579 ? -4.57 43.469 -4.504 1 58.88 579 GLN A N 1
ATOM 4583 C CA . GLN A 1 579 ? -4.852 44.875 -4.816 1 58.88 579 GLN A CA 1
ATOM 4584 C C . GLN A 1 579 ? -6.25 45.031 -5.406 1 58.88 579 GLN A C 1
ATOM 4586 O O . GLN A 1 579 ? -6.59 44.375 -6.398 1 58.88 579 GLN A O 1
ATOM 4591 N N . GLU A 1 580 ? -7.164 45.156 -4.641 1 51.75 580 GLU A N 1
ATOM 4592 C CA . GLU A 1 580 ? -8.336 45.625 -5.375 1 51.75 580 GLU A CA 1
ATOM 4593 C C . GLU A 1 580 ? -8 46.844 -6.242 1 51.75 580 GLU A C 1
ATOM 4595 O O . GLU A 1 580 ? -7.207 47.688 -5.84 1 51.75 580 GLU A O 1
ATOM 4600 N N . ARG A 1 581 ? -8.328 46.812 -7.398 1 44.72 581 ARG A N 1
ATOM 4601 C CA . ARG A 1 581 ? -8.102 47.844 -8.391 1 44.72 581 ARG A CA 1
ATOM 4602 C C . ARG A 1 581 ? -8.227 49.25 -7.766 1 44.72 581 ARG A C 1
ATOM 4604 O O . ARG A 1 581 ? -7.781 50.219 -8.344 1 44.72 581 A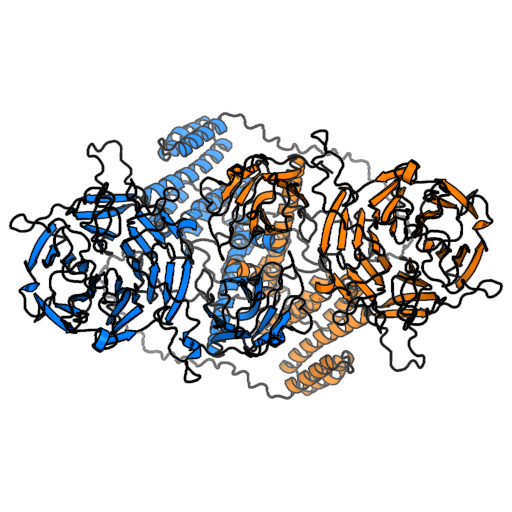RG A O 1
ATOM 4611 N N . LYS A 1 582 ? -9.203 49.562 -7.113 1 44.94 582 LYS A N 1
ATOM 4612 C CA . LYS A 1 582 ? -9.609 50.969 -7.016 1 44.94 582 LYS A CA 1
ATOM 4613 C C . LYS A 1 582 ? -8.836 51.688 -5.918 1 44.94 582 LYS A C 1
ATOM 4615 O O . LYS A 1 582 ? -9.047 52.875 -5.68 1 44.94 582 LYS A O 1
ATOM 4620 N N . SER A 1 583 ? -8.344 50.844 -4.891 1 46.12 583 SER A N 1
ATOM 4621 C CA . SER A 1 583 ? -7.91 51.812 -3.871 1 46.12 583 SER A CA 1
ATOM 4622 C C . SER A 1 583 ? -6.512 52.344 -4.172 1 46.12 583 SER A C 1
ATOM 4624 O O . SER A 1 583 ? -5.656 51.594 -4.664 1 46.12 583 SER A O 1
ATOM 4626 N N . LEU A 1 584 ? -6.441 53.531 -4.395 1 46.94 584 LEU A N 1
ATOM 4627 C CA . LEU A 1 584 ? -5.383 54.5 -4.699 1 46.94 584 LEU A CA 1
ATOM 4628 C C . LEU A 1 584 ? -4.191 54.281 -3.764 1 46.94 584 LEU A C 1
ATOM 4630 O O . LEU A 1 584 ? -3.158 54.938 -3.928 1 46.94 584 LEU A O 1
ATOM 4634 N N . HIS A 1 585 ? -4.395 53.656 -2.584 1 50.12 585 HIS A N 1
ATOM 4635 C CA . HIS A 1 585 ? -3.213 53.656 -1.726 1 50.12 585 HIS A CA 1
ATOM 4636 C C . HIS A 1 585 ? -2.439 52.344 -1.841 1 50.12 585 HIS A C 1
ATOM 4638 O O . HIS A 1 585 ? -3.031 51.25 -1.797 1 50.12 585 HIS A O 1
ATOM 4644 N N . PRO A 1 586 ? -1.312 52.375 -2.359 1 54.94 586 PRO A N 1
ATOM 4645 C CA . PRO A 1 586 ? -0.46 51.188 -2.502 1 54.94 586 PRO A CA 1
ATOM 4646 C C . PRO A 1 586 ? -0.464 50.312 -1.257 1 54.94 586 PRO A C 1
ATOM 4648 O O . PRO A 1 586 ? -0.405 50.812 -0.134 1 54.94 586 PRO A O 1
ATOM 4651 N N . CYS A 1 587 ? -0.972 49.125 -1.347 1 63.06 587 CYS A N 1
ATOM 4652 C CA . CYS A 1 587 ? -0.943 48.156 -0.262 1 63.06 587 CYS A CA 1
ATOM 4653 C C . CYS A 1 587 ? 0.405 48.188 0.45 1 63.06 587 CYS A C 1
ATOM 4655 O O . CYS A 1 587 ? 1.451 48.062 -0.19 1 63.06 587 CYS A O 1
ATOM 4657 N N . GLN A 1 588 ? 0.469 48.688 1.71 1 77.19 588 GLN A N 1
ATOM 4658 C CA . GLN A 1 588 ? 1.705 48.75 2.482 1 77.19 588 GLN A CA 1
ATOM 4659 C C . GLN A 1 588 ? 2.027 47.406 3.1 1 77.19 588 GLN A C 1
ATOM 4661 O O . GLN A 1 588 ? 1.146 46.75 3.654 1 77.19 588 GLN A O 1
ATOM 4666 N N . GLU A 1 589 ? 3.107 46.812 2.734 1 87.25 589 GLU A N 1
ATOM 4667 C CA . GLU A 1 589 ? 3.629 45.594 3.346 1 87.25 589 GLU A CA 1
ATOM 4668 C C . GLU A 1 589 ? 5.02 45.812 3.934 1 87.25 589 GLU A C 1
ATOM 4670 O O . GLU A 1 589 ? 5.766 46.688 3.463 1 87.25 589 GLU A O 1
ATOM 4675 N N . PRO A 1 590 ? 5.152 45.188 5.027 1 91.69 590 PRO A N 1
ATOM 4676 C CA . PRO A 1 590 ? 6.504 45.312 5.574 1 91.69 590 PRO A CA 1
ATOM 4677 C C . PRO A 1 590 ? 7.578 44.781 4.625 1 91.69 590 PRO A C 1
ATOM 4679 O O . PRO A 1 590 ? 7.34 43.812 3.906 1 91.69 590 PRO A O 1
ATOM 4682 N N . VAL A 1 591 ? 8.703 45.406 4.641 1 90.38 591 VAL A N 1
ATOM 4683 C CA . VAL A 1 591 ? 9.828 44.938 3.848 1 90.38 591 VAL A CA 1
ATOM 4684 C C . VAL A 1 591 ? 10.367 43.625 4.441 1 90.38 591 VAL A C 1
ATOM 4686 O O . VAL A 1 591 ? 10.195 43.375 5.633 1 90.38 591 VAL A O 1
ATOM 4689 N N . PRO A 1 592 ? 11 42.844 3.525 1 90.06 592 PRO A N 1
ATOM 4690 C CA . PRO A 1 592 ? 11.664 41.656 4.082 1 90.06 592 PRO A CA 1
ATOM 4691 C C . PRO A 1 592 ? 12.656 42 5.188 1 90.06 592 PRO A C 1
ATOM 4693 O O . PRO A 1 592 ? 13.367 43.031 5.094 1 90.06 592 PRO A O 1
ATOM 4696 N N . ARG A 1 593 ? 12.734 41.156 6.168 1 92.62 593 ARG A N 1
ATOM 4697 C CA . ARG A 1 593 ? 13.531 41.5 7.348 1 92.62 593 ARG A CA 1
ATOM 4698 C C . ARG A 1 593 ? 13.906 40.219 8.117 1 92.62 593 ARG A C 1
ATOM 4700 O O . ARG A 1 593 ? 13.359 39.156 7.859 1 92.62 593 ARG A O 1
ATOM 4707 N N . TYR A 1 594 ? 14.844 40.406 8.93 1 91.69 594 TYR A N 1
ATOM 4708 C CA . TYR A 1 594 ? 15.195 39.375 9.906 1 91.69 594 TYR A CA 1
ATOM 4709 C C . TYR A 1 594 ? 15.445 40 11.273 1 91.69 594 TYR A C 1
ATOM 4711 O O . TYR A 1 594 ? 15.453 41.219 11.422 1 91.69 594 TYR A O 1
ATOM 4719 N N . ALA A 1 595 ? 15.469 39.219 12.367 1 93.25 595 ALA A N 1
ATOM 4720 C CA . ALA A 1 595 ? 15.68 39.656 13.75 1 93.25 595 ALA A CA 1
ATOM 4721 C C . ALA A 1 595 ? 14.508 40.5 14.25 1 93.25 595 ALA A C 1
ATOM 4723 O O . ALA A 1 595 ? 14.68 41.344 15.133 1 93.25 595 ALA A O 1
ATOM 4724 N N . HIS A 1 596 ? 13.453 40.375 13.602 1 95.5 596 HIS A N 1
ATOM 4725 C CA . HIS A 1 596 ? 12.211 41 14.078 1 95.5 596 HIS A CA 1
ATOM 4726 C C . HIS A 1 596 ? 11.547 40.125 15.141 1 95.5 596 HIS A C 1
ATOM 4728 O O . HIS A 1 596 ? 12.047 39.062 15.477 1 95.5 596 HIS A O 1
ATOM 4734 N N . GLN A 1 597 ? 10.438 40.625 15.688 1 97.25 597 GLN A N 1
ATOM 4735 C CA . GLN A 1 597 ? 9.625 39.844 16.625 1 97.25 597 GLN A CA 1
ATOM 4736 C C . GLN A 1 597 ? 8.148 39.906 16.25 1 97.25 597 GLN A C 1
ATOM 4738 O O . GLN A 1 597 ? 7.68 40.906 15.703 1 97.25 597 GLN A O 1
ATOM 4743 N N . VAL A 1 598 ? 7.488 38.844 16.562 1 97.75 598 VAL A N 1
ATOM 4744 C CA . VAL A 1 598 ? 6.062 38.75 16.266 1 97.75 598 VAL A CA 1
ATOM 4745 C C . VAL A 1 598 ? 5.316 38.188 17.469 1 97.75 598 VAL A C 1
ATOM 4747 O O . VAL A 1 598 ? 5.844 37.344 18.203 1 97.75 598 VAL A O 1
ATOM 4750 N N . VAL A 1 599 ? 4.121 38.688 17.734 1 98.31 599 VAL A N 1
ATOM 4751 C CA . VAL A 1 599 ? 3.188 38.156 18.719 1 98.31 599 VAL A CA 1
ATOM 4752 C C . VAL A 1 599 ? 1.806 38 18.094 1 98.31 599 VAL A C 1
ATOM 4754 O O . VAL A 1 599 ? 1.533 38.562 17.031 1 98.31 599 VAL A O 1
ATOM 4757 N N . TYR A 1 600 ? 0.971 37.188 18.703 1 98.12 600 TYR A N 1
ATOM 4758 C CA . TYR A 1 600 ? -0.323 36.844 18.109 1 98.12 600 TYR A CA 1
ATOM 4759 C C . TYR A 1 600 ? -1.436 36.969 19.141 1 98.12 600 TYR A C 1
ATOM 4761 O O . TYR A 1 600 ? -1.29 36.531 20.281 1 98.12 600 TYR A O 1
ATOM 4769 N N . ASP A 1 601 ? -2.449 37.625 18.797 1 97.06 601 ASP A N 1
ATOM 4770 C CA . ASP A 1 601 ? -3.684 37.688 19.578 1 97.06 601 ASP A CA 1
ATOM 4771 C C . ASP A 1 601 ? -4.75 36.781 18.984 1 97.06 601 ASP A C 1
ATOM 4773 O O . ASP A 1 601 ? -5.379 37.094 17.984 1 97.06 601 ASP A O 1
ATOM 4777 N N . PRO A 1 602 ? -5.012 35.688 19.672 1 94.25 602 PRO A N 1
ATOM 4778 C CA . PRO A 1 602 ? -5.977 34.719 19.125 1 94.25 602 PRO A CA 1
ATOM 4779 C C . PRO A 1 602 ? -7.41 35.25 19.141 1 94.25 602 PRO A C 1
ATOM 4781 O O . PRO A 1 602 ? -8.258 34.781 18.391 1 94.25 602 PRO A O 1
ATOM 4784 N N . ASN A 1 603 ? -7.695 36.219 20 1 92.5 603 ASN A N 1
ATOM 4785 C CA . ASN A 1 603 ? -9.047 36.75 20.094 1 92.5 603 ASN A CA 1
ATOM 4786 C C . ASN A 1 603 ? -9.422 37.562 18.844 1 92.5 603 ASN A C 1
ATOM 4788 O O . ASN A 1 603 ? -10.539 37.438 18.344 1 92.5 603 ASN A O 1
ATOM 4792 N N . THR A 1 604 ? -8.477 38.281 18.406 1 93.75 604 THR A N 1
ATOM 4793 C CA . THR A 1 604 ? -8.727 39.094 17.234 1 93.75 604 THR A CA 1
ATOM 4794 C C . THR A 1 604 ? -8.078 38.5 16 1 93.75 604 THR A C 1
ATOM 4796 O O . THR A 1 604 ? -8.219 39 14.891 1 93.75 604 THR A O 1
ATOM 4799 N N . LYS A 1 605 ? -7.418 37.375 16.156 1 94.38 605 LYS A N 1
ATOM 4800 C CA . LYS A 1 605 ? -6.676 36.688 15.086 1 94.38 605 LYS A CA 1
ATOM 4801 C C . LYS A 1 605 ? -5.758 37.656 14.359 1 94.38 605 LYS A C 1
ATOM 4803 O O . LYS A 1 605 ? -5.785 37.75 13.133 1 94.38 605 LYS A O 1
ATOM 4808 N N . THR A 1 606 ? -4.984 38.375 15.172 1 97.25 606 THR A N 1
ATOM 4809 C CA . THR A 1 606 ? -4.109 39.406 14.641 1 97.25 606 THR A CA 1
ATOM 4810 C C . THR A 1 606 ? -2.656 39.125 15.016 1 97.25 606 THR A C 1
ATOM 4812 O O . THR A 1 606 ? -2.354 38.844 16.172 1 97.25 606 THR A O 1
ATOM 4815 N N . VAL A 1 607 ? -1.823 39.25 14.008 1 97.81 607 VAL A N 1
ATOM 4816 C CA . VAL A 1 607 ? -0.384 39.188 14.234 1 97.81 607 VAL A CA 1
ATOM 4817 C C . VAL A 1 607 ? 0.189 40.594 14.359 1 97.81 607 VAL A C 1
ATOM 4819 O O . VAL A 1 607 ? -0.198 41.5 13.609 1 97.81 607 VAL A O 1
ATOM 4822 N N . PHE A 1 608 ? 1.075 40.812 15.352 1 98.44 608 PHE A N 1
ATOM 4823 C CA . PHE A 1 608 ? 1.809 42.062 15.492 1 98.44 608 PHE A CA 1
ATOM 4824 C C . PHE A 1 608 ? 3.301 41.844 15.273 1 98.44 608 PHE A C 1
ATOM 4826 O O . PHE A 1 608 ? 3.885 40.906 15.844 1 98.44 608 PHE A O 1
ATOM 4833 N N . MET A 1 609 ? 3.879 42.656 14.484 1 97.69 609 MET A N 1
ATOM 4834 C CA . MET A 1 609 ? 5.293 42.531 14.156 1 97.69 609 MET A CA 1
ATOM 4835 C C . MET A 1 609 ? 6.027 43.844 14.367 1 97.69 609 MET A C 1
ATOM 4837 O O . MET A 1 609 ? 5.523 44.906 14 1 97.69 609 MET A O 1
ATOM 4841 N N . HIS A 1 610 ? 7.227 43.781 14.93 1 98.06 610 HIS A N 1
ATOM 4842 C CA . HIS A 1 610 ? 7.992 45 15.188 1 98.06 610 HIS A CA 1
ATOM 4843 C C . HIS A 1 610 ? 9.461 44.812 14.828 1 98.06 610 HIS A C 1
ATOM 4845 O O . HIS A 1 610 ? 10.031 43.75 15.078 1 98.06 610 HIS A O 1
ATOM 4851 N N . GLY A 1 611 ? 10.07 45.844 14.281 1 96.56 611 GLY A N 1
ATOM 4852 C CA . GLY A 1 611 ? 11.508 45.969 14.148 1 96.56 611 GLY A CA 1
ATOM 4853 C C . GLY A 1 611 ? 12.125 44.969 13.211 1 96.56 611 GLY A C 1
ATOM 4854 O O . GLY A 1 611 ? 11.461 44.469 12.297 1 96.56 611 GLY A O 1
ATOM 4855 N N . GLY A 1 612 ? 13.453 44.781 13.406 1 94.44 612 GLY A N 1
ATOM 4856 C CA . GLY A 1 612 ? 14.219 43.906 12.562 1 94.44 612 GLY A CA 1
ATOM 4857 C C . GLY A 1 612 ? 15.273 44.625 11.742 1 94.44 612 GLY A C 1
ATOM 4858 O O . GLY A 1 612 ? 15.625 45.75 12.031 1 94.44 612 GLY A O 1
ATOM 4859 N N . ASN A 1 613 ? 15.859 43.844 10.914 1 92.69 613 ASN A N 1
ATOM 4860 C CA . ASN A 1 613 ? 16.922 44.312 10.031 1 92.69 613 ASN A CA 1
ATOM 4861 C C . ASN A 1 613 ? 16.609 44.031 8.57 1 92.69 613 ASN A C 1
ATOM 4863 O O . ASN A 1 613 ? 16.375 42.875 8.203 1 92.69 613 ASN A O 1
ATOM 4867 N N . ALA A 1 614 ? 16.625 45.062 7.73 1 89.19 614 ALA A N 1
ATOM 4868 C CA . ALA A 1 614 ? 16.312 44.875 6.312 1 89.19 614 ALA A CA 1
ATOM 4869 C C . ALA A 1 614 ? 17.594 44.875 5.465 1 89.19 614 ALA A C 1
ATOM 4871 O O . ALA A 1 614 ? 17.516 44.75 4.242 1 89.19 614 ALA A O 1
ATOM 4872 N N . GLY A 1 615 ? 18.688 45.031 5.988 1 77.44 615 GLY A N 1
ATOM 4873 C CA . GLY A 1 615 ? 19.938 45.094 5.242 1 77.44 615 GLY A CA 1
ATOM 4874 C C . GLY A 1 615 ? 20.703 43.781 5.25 1 77.44 615 GLY A C 1
ATOM 4875 O O . GLY A 1 615 ? 20.297 42.812 5.93 1 77.44 615 GLY A O 1
ATOM 4876 N N . ILE A 1 616 ? 21.625 43.344 4.176 1 61.47 616 ILE A N 1
ATOM 4877 C CA . ILE A 1 616 ? 22.406 42.125 4.086 1 61.47 616 ILE A CA 1
ATOM 4878 C C . ILE A 1 616 ? 23.797 42.344 4.672 1 61.47 616 ILE A C 1
ATOM 4880 O O . ILE A 1 616 ? 24.516 43.25 4.238 1 61.47 616 ILE A O 1
ATOM 4884 N N . THR A 1 617 ? 24.062 42.188 5.883 1 51.31 617 THR A N 1
ATOM 4885 C CA . THR A 1 617 ? 25.469 42.281 6.273 1 51.31 617 THR A CA 1
ATOM 4886 C C . THR A 1 617 ? 26.188 40.969 5.949 1 51.31 617 THR A C 1
ATOM 4888 O O . THR A 1 617 ? 25.547 39.906 5.844 1 51.31 617 THR A O 1
ATOM 4891 N N . GLY A 1 618 ? 27.531 40.906 5.395 1 40.53 618 GLY A N 1
ATOM 4892 C CA . GLY A 1 618 ? 28.391 39.75 5.246 1 40.53 618 GLY A CA 1
ATOM 4893 C C . GLY A 1 618 ? 28.156 38.688 6.312 1 40.53 618 GLY A C 1
ATOM 4894 O O . GLY A 1 618 ? 27.156 38.75 7.031 1 40.53 618 GLY A O 1
ATOM 4895 N N . ALA A 1 619 ? 29.391 38.156 6.973 1 36.62 619 ALA A N 1
ATOM 4896 C CA . ALA A 1 619 ? 29.516 37.062 7.93 1 36.62 619 ALA A CA 1
ATOM 4897 C C . ALA A 1 619 ? 28.547 37.25 9.102 1 36.62 619 ALA A C 1
ATOM 4899 O O . ALA A 1 619 ? 28.109 38.375 9.383 1 36.62 619 ALA A O 1
ATOM 4900 N N . MET A 1 620 ? 28.297 36.281 9.906 1 41.66 620 MET A N 1
ATOM 4901 C CA . MET A 1 620 ? 27.594 36.25 11.188 1 41.66 620 MET A CA 1
ATOM 4902 C C . MET A 1 620 ? 27.875 37.531 11.992 1 41.66 620 MET A C 1
ATOM 4904 O O . MET A 1 620 ? 29.031 37.906 12.203 1 41.66 620 MET A O 1
ATOM 4908 N N . GLU A 1 621 ? 27.016 38.469 12.156 1 41 621 GLU A N 1
ATOM 4909 C CA . GLU A 1 621 ? 27 39.844 12.633 1 41 621 GLU A CA 1
ATOM 4910 C C . GLU A 1 621 ? 28.078 40.062 13.672 1 41 621 GLU A C 1
ATOM 4912 O O . GLU A 1 621 ? 28.812 41.062 13.602 1 41 621 GLU A O 1
ATOM 4917 N N . ARG A 1 622 ? 27.828 39.594 14.992 1 42.25 622 ARG A N 1
ATOM 4918 C CA . ARG A 1 622 ? 28.656 40.031 16.109 1 42.25 622 ARG A CA 1
ATOM 4919 C C . ARG A 1 622 ? 30 39.312 16.109 1 42.25 622 ARG A C 1
ATOM 4921 O O . ARG A 1 622 ? 30.859 39.562 16.969 1 42.25 622 ARG A O 1
ATOM 4928 N N . ALA A 1 623 ? 30.188 38.125 15.445 1 36.44 623 ALA A N 1
ATOM 4929 C CA . ALA A 1 623 ? 31.375 37.344 15.797 1 36.44 623 ALA A CA 1
ATOM 4930 C C . ALA A 1 623 ? 32.625 37.969 15.172 1 36.44 623 ALA A C 1
ATOM 4932 O O . ALA A 1 623 ? 33.75 37.531 15.461 1 36.44 623 ALA A O 1
ATOM 4933 N N . VAL A 1 624 ? 32.688 38.188 13.727 1 33.41 624 VAL A N 1
ATOM 4934 C CA . VAL A 1 624 ? 34.031 38.281 13.148 1 33.41 624 VAL A CA 1
ATOM 4935 C C . VAL A 1 624 ? 34.625 39.656 13.375 1 33.41 624 VAL A C 1
ATOM 4937 O O . VAL A 1 624 ? 34 40.656 13.023 1 33.41 624 VAL A O 1
ATOM 4940 N N . ASP A 1 625 ? 35.594 39.844 14.148 1 32.25 625 ASP A N 1
ATOM 4941 C CA . ASP A 1 625 ? 36.438 41.031 14.281 1 32.25 625 ASP A CA 1
ATOM 4942 C C . ASP A 1 625 ? 36.906 41.531 12.914 1 32.25 625 ASP A C 1
ATOM 4944 O O . ASP A 1 625 ? 37.312 42.688 12.781 1 32.25 625 ASP A O 1
ATOM 4948 N N . GLY A 1 626 ? 37.844 40.562 12.141 1 31.17 626 GLY A N 1
ATOM 4949 C CA . GLY A 1 626 ? 38.906 41.125 11.312 1 31.17 626 GLY A CA 1
ATOM 4950 C C . GLY A 1 626 ? 38.344 42.031 10.219 1 31.17 626 GLY A C 1
ATOM 4951 O O . GLY A 1 626 ? 37.125 42.156 10.055 1 31.17 626 GLY A O 1
ATOM 4952 N N . GLU A 1 627 ? 39.438 42.344 9.133 1 33.47 627 GLU A N 1
ATOM 4953 C CA . GLU A 1 627 ? 39.75 43.219 8.023 1 33.47 627 GLU A CA 1
ATOM 4954 C C . GLU A 1 627 ? 38.688 43.156 6.934 1 33.47 627 GLU A C 1
ATOM 4956 O O . GLU A 1 627 ? 38.656 44 6.023 1 33.47 627 GLU A O 1
ATOM 4961 N N . ASP A 1 628 ? 38.312 41.906 6.539 1 33 628 ASP A N 1
ATOM 4962 C CA . ASP A 1 628 ? 37.688 41.969 5.223 1 33 628 ASP A CA 1
ATOM 4963 C C . ASP A 1 628 ? 36.312 42.688 5.289 1 33 628 ASP A C 1
ATOM 4965 O O . ASP A 1 628 ? 35.281 42.031 5.312 1 33 628 ASP A O 1
ATOM 4969 N N . LYS A 1 629 ? 36.125 43.688 5.949 1 38.56 629 LYS A N 1
ATOM 4970 C CA . LYS A 1 629 ? 35.062 44.688 5.926 1 38.56 629 LYS A CA 1
ATOM 4971 C C . LYS A 1 629 ? 34.719 45.094 4.492 1 38.56 629 LYS A C 1
ATOM 4973 O O . LYS A 1 629 ? 34.125 46.156 4.262 1 38.56 629 LYS A O 1
ATOM 4978 N N . GLN A 1 630 ? 35.5 44.5 3.492 1 36.19 630 GLN A N 1
ATOM 4979 C CA . GLN A 1 630 ? 35.312 45.281 2.271 1 36.19 630 GLN A CA 1
ATOM 4980 C C . GLN A 1 630 ? 33.812 45.5 2.014 1 36.19 630 GLN A C 1
ATOM 4982 O O . GLN A 1 630 ? 33.375 46.625 1.767 1 36.19 630 GLN A O 1
ATOM 4987 N N . GLU A 1 631 ? 33.156 44.562 1.043 1 40.03 631 GLU A N 1
ATOM 4988 C CA . GLU A 1 631 ? 31.969 44.812 0.257 1 40.03 631 GLU A CA 1
ATOM 4989 C C . GLU A 1 631 ? 30.703 44.594 1.093 1 40.03 631 GLU A C 1
ATOM 4991 O O . GLU A 1 631 ? 29.953 43.656 0.849 1 40.03 631 GLU A O 1
ATOM 4996 N N . GLY A 1 632 ? 30.672 44.688 2.459 1 41.38 632 GLY A N 1
ATOM 4997 C CA . GLY A 1 632 ? 29.562 44.344 3.336 1 41.38 632 GLY A CA 1
ATOM 4998 C C . GLY A 1 632 ? 28.344 45.219 3.145 1 41.38 632 GLY A C 1
ATOM 4999 O O . GLY A 1 632 ? 28.484 46.438 2.977 1 41.38 632 GLY A O 1
ATOM 5000 N N . GLY A 1 633 ? 27.281 44.844 2.703 1 51.38 633 GLY A N 1
ATOM 5001 C CA . GLY A 1 633 ? 26.031 45.562 2.514 1 51.38 633 GLY A CA 1
ATOM 5002 C C . GLY A 1 633 ? 25.547 46.281 3.775 1 51.38 633 GLY A C 1
ATOM 5003 O O . GLY A 1 633 ? 26.031 45.969 4.871 1 51.38 633 GLY A O 1
ATOM 5004 N N . LYS A 1 634 ? 25.094 47.625 3.881 1 62.5 634 LYS A N 1
ATOM 5005 C CA . LYS A 1 634 ? 24.656 48.562 4.91 1 62.5 634 LYS A CA 1
ATOM 5006 C C . LYS A 1 634 ? 23.516 47.969 5.742 1 62.5 634 LYS A C 1
ATOM 5008 O O . LYS A 1 634 ? 22.531 47.469 5.195 1 62.5 634 LYS A O 1
ATOM 5013 N N . GLU A 1 635 ? 23.75 47.75 7.145 1 72.75 635 GLU A N 1
ATOM 5014 C CA . GLU A 1 635 ? 22.719 47.406 8.125 1 72.75 635 GLU A CA 1
ATOM 5015 C C . GLU A 1 635 ? 21.609 48.469 8.141 1 72.75 635 GLU A C 1
ATOM 5017 O O . GLU A 1 635 ? 21.875 49.656 8.156 1 72.75 635 GLU A O 1
ATOM 5022 N N . VAL A 1 636 ? 20.375 48 7.969 1 86.44 636 VAL A N 1
ATOM 5023 C CA . VAL A 1 636 ? 19.219 48.875 8.031 1 86.44 636 VAL A CA 1
ATOM 5024 C C . VAL A 1 636 ? 18.25 48.406 9.102 1 86.44 636 VAL A C 1
ATOM 5026 O O . VAL A 1 636 ? 17.375 47.562 8.828 1 86.44 636 VAL A O 1
ATOM 5029 N N . ARG A 1 637 ? 18.453 48.969 10.375 1 91.94 637 ARG A N 1
ATOM 5030 C CA . ARG A 1 637 ? 17.547 48.594 11.461 1 91.94 637 ARG A CA 1
ATOM 5031 C C . ARG A 1 637 ? 16.203 49.281 11.289 1 91.94 637 ARG A C 1
ATOM 5033 O O . ARG A 1 637 ? 16.125 50.406 10.781 1 91.94 637 ARG A O 1
ATOM 5040 N N . LEU A 1 638 ? 15.195 48.625 11.758 1 94.56 638 LEU A N 1
ATOM 5041 C CA . LEU A 1 638 ? 13.828 49.094 11.57 1 94.56 638 LEU A CA 1
ATOM 5042 C C . LEU A 1 638 ? 13.156 49.375 12.914 1 94.56 638 LEU A C 1
ATOM 5044 O O . LEU A 1 638 ? 13.531 48.781 13.93 1 94.56 638 LEU A O 1
ATOM 5048 N N . ASP A 1 639 ? 12.234 50.281 12.922 1 95.31 639 ASP A N 1
ATOM 5049 C CA . ASP A 1 639 ? 11.445 50.562 14.117 1 95.31 639 ASP A CA 1
ATOM 5050 C C . ASP A 1 639 ? 9.953 50.531 13.805 1 95.31 639 ASP A C 1
ATOM 5052 O O . ASP A 1 639 ? 9.141 50.969 14.625 1 95.31 639 ASP A O 1
ATOM 5056 N N . ASP A 1 640 ? 9.641 50.031 12.609 1 95.38 640 ASP A N 1
ATOM 5057 C CA . ASP A 1 640 ? 8.234 50.031 12.211 1 95.38 640 ASP A CA 1
ATOM 5058 C C . ASP A 1 640 ? 7.457 48.969 12.969 1 95.38 640 ASP A C 1
ATOM 5060 O O . ASP A 1 640 ? 8.039 47.969 13.43 1 95.38 640 ASP A O 1
ATOM 5064 N N . PHE A 1 641 ? 6.176 49.219 13.133 1 97.38 641 PHE A N 1
ATOM 5065 C CA . PHE A 1 641 ? 5.238 48.344 13.828 1 97.38 641 PHE A CA 1
ATOM 5066 C C . PHE A 1 641 ? 4.023 48.062 12.953 1 97.38 641 PHE A C 1
ATOM 5068 O O . PHE A 1 641 ? 3.447 48.969 12.359 1 97.38 641 PHE A O 1
ATOM 5075 N N . TRP A 1 642 ? 3.738 46.75 12.852 1 96.88 642 TRP A N 1
ATOM 5076 C CA . TRP A 1 642 ? 2.709 46.312 11.906 1 96.88 642 TRP A CA 1
ATOM 5077 C C . TRP A 1 642 ? 1.703 45.375 12.578 1 96.88 642 TRP A C 1
ATOM 5079 O O . TRP A 1 642 ? 2.043 44.656 13.523 1 96.88 642 TRP A O 1
ATOM 5089 N N . ARG A 1 643 ? 0.551 45.438 12.211 1 96.56 643 ARG A N 1
ATOM 5090 C CA . ARG A 1 643 ? -0.411 44.375 12.477 1 96.56 643 ARG A CA 1
ATOM 5091 C C . ARG A 1 643 ? -0.806 43.656 11.188 1 96.56 643 ARG A C 1
ATOM 5093 O O . ARG A 1 643 ? -0.823 44.25 10.117 1 96.56 643 ARG A O 1
ATOM 5100 N N . MET A 1 644 ? -1.178 42.344 11.234 1 95.69 644 MET A N 1
ATOM 5101 C CA . MET A 1 644 ? -1.529 41.531 10.07 1 95.69 644 MET A CA 1
ATOM 5102 C C . MET A 1 644 ? -2.705 40.625 10.375 1 95.69 644 MET A C 1
ATOM 5104 O O . MET A 1 644 ? -2.76 40 11.445 1 95.69 644 MET A O 1
ATOM 5108 N N . ASN A 1 645 ? -3.65 40.562 9.484 1 94.62 645 ASN A N 1
ATOM 5109 C CA . ASN A 1 645 ? -4.758 39.625 9.523 1 94.62 645 ASN A CA 1
ATOM 5110 C C . ASN A 1 645 ? -4.793 38.75 8.266 1 94.62 645 ASN A C 1
ATOM 5112 O O . ASN A 1 645 ? -4.422 39.219 7.18 1 94.62 645 ASN A O 1
ATOM 5116 N N . LEU A 1 646 ? -5.172 37.5 8.5 1 93.31 646 LEU A N 1
ATOM 5117 C CA . LEU A 1 646 ? -5.367 36.625 7.367 1 93.31 646 LEU A CA 1
ATOM 5118 C C . LEU A 1 646 ? -6.812 36.656 6.883 1 93.31 646 LEU A C 1
ATOM 5120 O O . LEU A 1 646 ? -7.746 36.562 7.684 1 93.31 646 LEU A O 1
ATOM 5124 N N . VAL A 1 647 ? -6.902 36.906 5.637 1 92 647 VAL A N 1
ATOM 5125 C CA . VAL A 1 647 ? -8.234 36.969 5.047 1 92 647 VAL A CA 1
ATOM 5126 C C . VAL A 1 647 ? -8.461 35.812 4.109 1 92 647 VAL A C 1
ATOM 5128 O O . VAL A 1 647 ? -7.668 35.562 3.191 1 92 647 VAL A O 1
ATOM 5131 N N . ARG A 1 648 ? -9.461 35.125 4.402 1 91.62 648 ARG A N 1
ATOM 5132 C CA . ARG A 1 648 ? -9.906 34 3.572 1 91.62 648 ARG A CA 1
ATOM 5133 C C . ARG A 1 648 ? -11.164 34.375 2.797 1 91.62 648 ARG A C 1
ATOM 5135 O O . ARG A 1 648 ? -11.773 35.406 3.045 1 91.62 648 ARG A O 1
ATOM 5142 N N . PRO A 1 649 ? -11.555 33.531 1.769 1 89.19 649 PRO A N 1
ATOM 5143 C CA . PRO A 1 649 ? -12.758 33.844 1 1 89.19 649 PRO A CA 1
ATOM 5144 C C . PRO A 1 649 ? -14.008 33.938 1.874 1 89.19 649 PRO A C 1
ATOM 5146 O O . PRO A 1 649 ? -14.141 33.219 2.855 1 89.19 649 PRO A O 1
ATOM 5149 N N . ALA A 1 650 ? -14.766 34.875 1.478 1 90.19 650 ALA A N 1
ATOM 5150 C CA . ALA A 1 650 ? -16.016 35.031 2.201 1 90.19 650 ALA A CA 1
ATOM 5151 C C . ALA A 1 650 ? -16.984 33.875 1.898 1 90.19 650 ALA A C 1
ATOM 5153 O O . ALA A 1 650 ? -16.922 33.281 0.821 1 90.19 650 ALA A O 1
ATOM 5154 N N . VAL A 1 651 ? -17.797 33.562 2.867 1 93.25 651 VAL A N 1
ATOM 5155 C CA . VAL A 1 651 ? -18.766 32.469 2.713 1 93.25 651 VAL A CA 1
ATOM 5156 C C . VAL A 1 651 ? -19.672 32.75 1.518 1 93.25 651 VAL A C 1
ATOM 5158 O O . VAL A 1 651 ? -20.109 31.828 0.826 1 93.25 651 VAL A O 1
ATOM 5161 N N . LYS A 1 652 ? -19.938 34.031 1.239 1 93.19 652 LYS A N 1
ATOM 5162 C CA . LYS A 1 652 ? -20.797 34.438 0.116 1 93.19 652 LYS A CA 1
ATOM 5163 C C . LYS A 1 652 ? -20.203 33.938 -1.208 1 93.19 652 LYS A C 1
ATOM 5165 O O . LYS A 1 652 ? -20.938 33.656 -2.145 1 93.19 652 LYS A O 1
ATOM 5170 N N . GLU A 1 653 ? -18.906 33.969 -1.207 1 93.06 653 GLU A N 1
ATOM 5171 C CA . GLU A 1 653 ? -18.25 33.5 -2.42 1 93.06 653 GLU A CA 1
ATOM 5172 C C . GLU A 1 653 ? -18.5 32 -2.633 1 93.06 653 GLU A C 1
ATOM 5174 O O . GLU A 1 653 ? -18.703 31.562 -3.768 1 93.06 653 GLU A O 1
ATOM 5179 N N . ILE A 1 654 ? -18.531 31.266 -1.612 1 94.69 654 ILE A N 1
ATOM 5180 C CA . ILE A 1 654 ? -18.797 29.828 -1.696 1 94.69 654 ILE A CA 1
ATOM 5181 C C . ILE A 1 654 ? -20.234 29.594 -2.141 1 94.69 654 ILE A C 1
ATOM 5183 O O . ILE A 1 654 ? -20.516 28.734 -2.98 1 94.69 654 ILE A O 1
ATOM 5187 N N . ILE A 1 655 ? -21.125 30.359 -1.563 1 96.44 655 ILE A N 1
ATOM 5188 C CA . ILE A 1 655 ? -22.531 30.25 -1.926 1 96.44 655 ILE A CA 1
ATOM 5189 C C . ILE A 1 655 ? -22.719 30.609 -3.398 1 96.44 655 ILE A C 1
ATOM 5191 O O . ILE A 1 655 ? -23.469 29.953 -4.117 1 96.44 655 ILE A O 1
ATOM 5195 N N . ARG A 1 656 ? -22.031 31.625 -3.824 1 96.25 656 ARG A N 1
ATOM 5196 C CA . ARG A 1 656 ? -22.109 32.031 -5.223 1 96.25 656 ARG A CA 1
ATOM 5197 C C . ARG A 1 656 ? -21.656 30.906 -6.145 1 96.25 656 ARG A C 1
ATOM 5199 O O . ARG A 1 656 ? -22.328 30.578 -7.125 1 96.25 656 ARG A O 1
ATOM 5206 N N . ARG A 1 657 ? -20.516 30.359 -5.863 1 95.56 657 ARG A N 1
ATOM 5207 C CA . ARG A 1 657 ? -19.969 29.281 -6.676 1 95.56 657 ARG A CA 1
ATOM 5208 C C . ARG A 1 657 ? -20.906 28.078 -6.676 1 95.56 657 ARG A C 1
ATOM 5210 O O . ARG A 1 657 ? -21.078 27.422 -7.703 1 95.56 657 ARG A O 1
ATOM 5217 N N . ALA A 1 658 ? -21.422 27.766 -5.484 1 97.62 658 ALA A N 1
ATOM 5218 C CA . ALA A 1 658 ? -22.344 26.641 -5.371 1 97.62 658 ALA A CA 1
ATOM 5219 C C . ALA A 1 658 ? -23.609 26.891 -6.199 1 97.62 658 ALA A C 1
ATOM 5221 O O . ALA A 1 658 ? -24.109 25.984 -6.875 1 97.62 658 ALA A O 1
ATOM 5222 N N . LYS A 1 659 ? -24.141 28.094 -6.117 1 97.25 659 LYS A N 1
ATOM 5223 C CA . LYS A 1 659 ? -25.297 28.453 -6.918 1 97.25 659 LYS A CA 1
ATOM 5224 C C . LYS A 1 659 ? -25 28.359 -8.414 1 97.25 659 LYS A C 1
ATOM 5226 O O . LYS A 1 659 ? -25.844 27.922 -9.195 1 97.25 659 LYS A O 1
ATOM 5231 N N . PHE A 1 660 ? -23.859 28.844 -8.734 1 96.5 660 PHE A N 1
ATOM 5232 C CA . PHE A 1 660 ? -23.438 28.75 -10.125 1 96.5 660 PHE A CA 1
ATOM 5233 C C . PHE A 1 660 ? -23.484 27.312 -10.609 1 96.5 660 PHE A C 1
ATOM 5235 O O . PHE A 1 660 ? -24.016 27.016 -11.688 1 96.5 660 PHE A O 1
ATOM 5242 N N . ARG A 1 661 ? -22.906 26.375 -9.844 1 96.06 661 ARG A N 1
ATOM 5243 C CA . ARG A 1 661 ? -22.906 24.969 -10.203 1 96.06 661 ARG A CA 1
ATOM 5244 C C . ARG A 1 661 ? -24.328 24.422 -10.312 1 96.06 661 ARG A C 1
ATOM 5246 O O . ARG A 1 661 ? -24.625 23.625 -11.203 1 96.06 661 ARG A O 1
ATOM 5253 N N . LEU A 1 662 ? -25.219 24.781 -9.367 1 97.62 662 LEU A N 1
ATOM 5254 C CA . LEU A 1 662 ? -26.609 24.359 -9.391 1 97.62 662 LEU A CA 1
ATOM 5255 C C . LEU A 1 662 ? -27.312 24.859 -10.648 1 97.62 662 LEU A C 1
ATOM 5257 O O . LEU A 1 662 ? -28.031 24.109 -11.305 1 97.62 662 LEU A O 1
ATOM 5261 N N . ARG A 1 663 ? -27.109 26.078 -10.969 1 96.94 663 ARG A N 1
ATOM 5262 C CA . ARG A 1 663 ? -27.797 26.703 -12.094 1 96.94 663 ARG A CA 1
ATOM 5263 C C . ARG A 1 663 ? -27.266 26.172 -13.422 1 96.94 663 ARG A C 1
ATOM 5265 O O . ARG A 1 663 ? -27.953 26.234 -14.445 1 96.94 663 ARG A O 1
ATOM 5272 N N . GLN A 1 664 ? -26.016 25.766 -13.453 1 95.06 664 GLN A N 1
ATOM 5273 C CA . GLN A 1 664 ? -25.516 25.062 -14.625 1 95.06 664 GLN A CA 1
ATOM 5274 C C . GLN A 1 664 ? -26.344 23.812 -14.93 1 95.06 664 GLN A C 1
ATOM 5276 O O . GLN A 1 664 ? -26.719 23.578 -16.078 1 95.06 664 GLN A O 1
ATOM 5281 N N . GLN A 1 665 ? -26.547 23.031 -13.867 1 95.12 665 GLN A N 1
ATOM 5282 C CA . GLN A 1 665 ? -27.344 21.812 -14.039 1 95.12 665 GLN A CA 1
ATOM 5283 C C . GLN A 1 665 ? -28.797 22.156 -14.406 1 95.12 665 GLN A C 1
ATOM 5285 O O . GLN A 1 665 ? -29.391 21.5 -15.258 1 95.12 665 GLN A O 1
ATOM 5290 N N . GLN A 1 666 ? -29.391 23.125 -13.766 1 95.5 666 GLN A N 1
ATOM 5291 C CA . GLN A 1 666 ? -30.734 23.562 -14.094 1 95.5 666 GLN A CA 1
ATOM 5292 C C . GLN A 1 666 ? -30.844 23.984 -15.555 1 95.5 666 GLN A C 1
ATOM 5294 O O . GLN A 1 666 ? -31.812 23.641 -16.234 1 95.5 666 GLN A O 1
ATOM 5299 N N . PHE A 1 667 ? -29.891 24.719 -15.984 1 95.12 667 PHE A N 1
ATOM 5300 C CA . PHE A 1 667 ? -29.844 25.156 -17.375 1 95.12 667 PHE A CA 1
ATOM 5301 C C . PHE A 1 667 ? -29.797 23.953 -18.328 1 95.12 667 PHE A C 1
ATOM 5303 O O . PHE A 1 667 ? -30.516 23.922 -19.328 1 95.12 667 PHE A O 1
ATOM 5310 N N . ARG A 1 668 ? -28.875 23.047 -18.031 1 92.06 668 ARG A N 1
ATOM 5311 C CA . ARG A 1 668 ? -28.766 21.844 -18.844 1 92.06 668 ARG A CA 1
ATOM 5312 C C . ARG A 1 668 ? -30.125 21.141 -18.953 1 92.06 668 ARG A C 1
ATOM 5314 O O . ARG A 1 668 ? -30.516 20.703 -20.031 1 92.06 668 ARG A O 1
ATOM 5321 N N . GLU A 1 669 ? -30.781 21 -17.859 1 92.62 669 GLU A N 1
ATOM 5322 C CA . GLU A 1 669 ? -32.062 20.344 -17.859 1 92.62 669 GLU A CA 1
ATOM 5323 C C . GLU A 1 669 ? -33.125 21.172 -18.625 1 92.62 669 GLU A C 1
ATOM 5325 O O . GLU A 1 669 ? -33.938 20.609 -19.344 1 92.62 669 GLU A O 1
ATOM 5330 N N . MET A 1 670 ? -33.094 22.484 -18.484 1 93 670 MET A N 1
ATOM 5331 C CA . MET A 1 670 ? -34 23.375 -19.188 1 93 670 MET A CA 1
ATOM 5332 C C . MET A 1 670 ? -33.781 23.297 -20.688 1 93 670 MET A C 1
ATOM 5334 O O . MET A 1 670 ? -34.75 23.344 -21.469 1 93 670 MET A O 1
ATOM 5338 N N . SER A 1 671 ? -32.562 23.156 -21.078 1 91 671 SER A N 1
ATOM 5339 C CA . SER A 1 671 ? -32.25 23.078 -22.5 1 91 671 SER A CA 1
ATOM 5340 C C . SER A 1 671 ? -32.875 21.844 -23.141 1 91 671 SER A C 1
ATOM 5342 O O . SER A 1 671 ? -33.062 21.797 -24.359 1 91 671 SER A O 1
ATOM 5344 N N . GLU A 1 672 ? -33.125 20.891 -22.281 1 87.75 672 GLU A N 1
ATOM 5345 C CA . GLU A 1 672 ? -33.688 19.641 -22.781 1 87.75 672 GLU A CA 1
ATOM 5346 C C . GLU A 1 672 ? -35.219 19.641 -22.656 1 87.75 672 GLU A C 1
ATOM 5348 O O . GLU A 1 672 ? -35.906 18.891 -23.344 1 87.75 672 GLU A O 1
ATOM 5353 N N . THR A 1 673 ? -35.75 20.438 -21.781 1 87.19 673 THR A N 1
ATOM 5354 C CA . THR A 1 673 ? -37.156 20.266 -21.422 1 87.19 673 THR A CA 1
ATOM 5355 C C . THR A 1 673 ? -37.969 21.484 -21.828 1 87.19 673 THR A C 1
ATOM 5357 O O . THR A 1 673 ? -39.219 21.391 -21.953 1 87.19 673 THR A O 1
ATOM 5360 N N . VAL A 1 674 ? -37.344 22.75 -21.922 1 90.44 674 VAL A N 1
ATOM 5361 C CA . VAL A 1 674 ? -38.094 23.953 -22.234 1 90.44 674 VAL A CA 1
ATOM 5362 C C . VAL A 1 674 ? -37.594 24.547 -23.547 1 90.44 674 VAL A C 1
ATOM 5364 O O . VAL A 1 674 ? -36.719 23.984 -24.203 1 90.44 674 VAL A O 1
ATOM 5367 N N . SER A 1 675 ? -38.281 25.734 -23.938 1 89.56 675 SER A N 1
ATOM 5368 C CA . SER A 1 675 ? -37.906 26.375 -25.203 1 89.56 675 SER A CA 1
ATOM 5369 C C . SER A 1 675 ? -36.5 26.969 -25.109 1 89.56 675 SER A C 1
ATOM 5371 O O . SER A 1 675 ? -36.062 27.359 -24.031 1 89.56 675 SER A O 1
ATOM 5373 N N . GLN A 1 676 ? -35.875 27.016 -26.234 1 88.75 676 GLN A N 1
ATOM 5374 C CA . GLN A 1 676 ? -34.531 27.578 -26.297 1 88.75 676 GLN A CA 1
ATOM 5375 C C . GLN A 1 676 ? -34.5 29.031 -25.844 1 88.75 676 GLN A C 1
ATOM 5377 O O . GLN A 1 676 ? -33.531 29.469 -25.234 1 88.75 676 GLN A O 1
ATOM 5382 N N . VAL A 1 677 ? -35.594 29.672 -26.156 1 91.31 677 VAL A N 1
ATOM 5383 C CA . VAL A 1 677 ? -35.656 31.078 -25.781 1 91.31 677 VAL A CA 1
ATOM 5384 C C . VAL A 1 677 ? -35.688 31.203 -24.25 1 91.31 677 VAL A C 1
ATOM 5386 O O . VAL A 1 677 ? -35 32.062 -23.688 1 91.31 677 VAL A O 1
ATOM 5389 N N . LYS A 1 678 ? -36.469 30.359 -23.656 1 93.19 678 LYS A N 1
ATOM 5390 C CA . LYS A 1 678 ? -36.562 30.391 -22.203 1 93.19 678 LYS A CA 1
ATOM 5391 C C . LYS A 1 678 ? -35.25 29.969 -21.547 1 93.19 678 LYS A C 1
ATOM 5393 O O . LYS A 1 678 ? -34.812 30.547 -20.547 1 93.19 678 LYS A O 1
ATOM 5398 N N . ALA A 1 679 ? -34.625 28.953 -22.062 1 93.62 679 ALA A N 1
ATOM 5399 C CA . ALA A 1 679 ? -33.312 28.5 -21.578 1 93.62 679 ALA A CA 1
ATOM 5400 C C . ALA A 1 679 ? -32.25 29.578 -21.734 1 93.62 679 ALA A C 1
ATOM 5402 O O . ALA A 1 679 ? -31.422 29.781 -20.844 1 93.62 679 ALA A O 1
ATOM 5403 N N . LEU A 1 680 ? -32.344 30.25 -22.891 1 93.31 680 LEU A N 1
ATOM 5404 C CA . LEU A 1 680 ? -31.375 31.328 -23.141 1 93.31 680 LEU A CA 1
ATOM 5405 C C . LEU A 1 680 ? -31.594 32.5 -22.172 1 93.31 680 LEU A C 1
ATOM 5407 O O . LEU A 1 680 ? -30.625 33.094 -21.703 1 93.31 680 LEU A O 1
ATOM 5411 N N . ALA A 1 681 ? -32.844 32.812 -21.953 1 94.38 681 ALA A N 1
ATOM 5412 C CA . ALA A 1 681 ? -33.156 33.875 -20.984 1 94.38 681 ALA A CA 1
ATOM 5413 C C . ALA A 1 681 ? -32.625 33.531 -19.594 1 94.38 681 ALA A C 1
ATOM 5415 O O . ALA A 1 681 ? -32.094 34.406 -18.891 1 94.38 681 ALA A O 1
ATOM 5416 N N . PHE A 1 682 ? -32.812 32.281 -19.203 1 95 682 PHE A N 1
ATOM 5417 C CA . PHE A 1 682 ? -32.312 31.828 -17.922 1 95 682 PHE A CA 1
ATOM 5418 C C . PHE A 1 682 ? -30.797 31.938 -17.859 1 95 682 PHE A C 1
ATOM 5420 O O . PHE A 1 682 ? -30.234 32.344 -16.844 1 95 682 PHE A O 1
ATOM 5427 N N . LEU A 1 683 ? -30.094 31.562 -18.891 1 94.06 683 LEU A N 1
ATOM 5428 C CA . LEU A 1 683 ? -28.641 31.641 -18.984 1 94.06 683 LEU A CA 1
ATOM 5429 C C . LEU A 1 683 ? -28.172 33.094 -18.844 1 94.06 683 LEU A C 1
ATOM 5431 O O . LEU A 1 683 ? -27.25 33.344 -18.078 1 94.06 683 LEU A O 1
ATOM 5435 N N . GLN A 1 684 ? -28.875 34 -19.516 1 92.88 684 GLN A N 1
ATOM 5436 C CA . GLN A 1 684 ? -28.422 35.375 -19.609 1 92.88 684 GLN A CA 1
ATOM 5437 C C . GLN A 1 684 ? -28.75 36.156 -18.328 1 92.88 684 GLN A C 1
ATOM 5439 O O . GLN A 1 684 ? -28.141 37.188 -18.047 1 92.88 684 GLN A O 1
ATOM 5444 N N . THR A 1 685 ? -29.656 35.656 -17.531 1 94.44 685 THR A N 1
ATOM 5445 C CA . THR A 1 685 ? -30.062 36.375 -16.328 1 94.44 685 THR A CA 1
ATOM 5446 C C . THR A 1 685 ? -29.625 35.656 -15.07 1 94.44 685 THR A C 1
ATOM 5448 O O . THR A 1 685 ? -28.672 36.062 -14.398 1 94.44 685 THR A O 1
ATOM 5451 N N . ASP A 1 686 ? -30.188 34.469 -14.945 1 94 686 ASP A N 1
ATOM 5452 C CA . ASP A 1 686 ? -30.016 33.75 -13.688 1 94 686 ASP A CA 1
ATOM 5453 C C . ASP A 1 686 ? -28.594 33.188 -13.586 1 94 686 ASP A C 1
ATOM 5455 O O . ASP A 1 686 ? -27.938 33.344 -12.555 1 94 686 ASP A O 1
ATOM 5459 N N . VAL A 1 687 ? -28.125 32.531 -14.586 1 95.12 687 VAL A N 1
ATOM 5460 C CA . VAL A 1 687 ? -26.797 31.938 -14.555 1 95.12 687 VAL A CA 1
ATOM 5461 C C . VAL A 1 687 ? -25.75 33.062 -14.562 1 95.12 687 VAL A C 1
ATOM 5463 O O . VAL A 1 687 ? -24.766 33 -13.812 1 95.12 687 VAL A O 1
ATOM 5466 N N . SER A 1 688 ? -25.875 34 -15.375 1 94.31 688 SER A N 1
ATOM 5467 C CA . SER A 1 688 ? -24.938 35.125 -15.5 1 94.31 688 SER A CA 1
ATOM 5468 C C . SER A 1 688 ? -24.766 35.844 -14.18 1 94.31 688 SER A C 1
ATOM 5470 O O . SER A 1 688 ? -23.672 36.344 -13.875 1 94.31 688 SER A O 1
ATOM 5472 N N . SER A 1 689 ? -25.812 35.938 -13.367 1 94.69 689 SER A N 1
ATOM 5473 C CA . SER A 1 689 ? -25.797 36.719 -12.117 1 94.69 689 SER A CA 1
ATOM 5474 C C . SER A 1 689 ? -24.875 36.062 -11.094 1 94.69 689 SER A C 1
ATOM 5476 O O . SER A 1 689 ? -24.469 36.719 -10.133 1 94.69 689 SER A O 1
ATOM 5478 N N . VAL A 1 690 ? -24.484 34.875 -11.273 1 95.69 690 VAL A N 1
ATOM 5479 C CA . VAL A 1 690 ? -23.672 34.188 -10.281 1 95.69 690 VAL A CA 1
ATOM 5480 C C . VAL A 1 690 ? -22.312 33.812 -10.898 1 95.69 690 VAL A C 1
ATOM 5482 O O . VAL A 1 690 ? -21.547 33.031 -10.32 1 95.69 690 VAL A O 1
ATOM 5485 N N . VAL A 1 691 ? -22.016 34.281 -12.023 1 94.62 691 VAL A N 1
ATOM 5486 C CA . VAL A 1 691 ? -20.719 34.094 -12.656 1 94.62 691 VAL A CA 1
ATOM 5487 C C . VAL A 1 691 ? -19.797 35.25 -12.281 1 94.62 691 VAL A C 1
ATOM 5489 O O . VAL A 1 691 ? -20.203 36.406 -12.242 1 94.62 691 VAL A O 1
ATOM 5492 N N . ASP A 1 692 ? -18.641 34.906 -11.875 1 92.44 692 ASP A N 1
ATOM 5493 C CA . ASP A 1 692 ? -17.594 35.938 -11.797 1 92.44 692 ASP A CA 1
ATOM 5494 C C . ASP A 1 692 ? -16.969 36.188 -13.164 1 92.44 692 ASP A C 1
ATOM 5496 O O . ASP A 1 692 ? -16.078 35.469 -13.602 1 92.44 692 ASP A O 1
ATOM 5500 N N . HIS A 1 693 ? -17.406 37.188 -13.75 1 90.94 693 HIS A N 1
ATOM 5501 C CA . HIS A 1 693 ? -17.047 37.469 -15.133 1 90.94 693 HIS A CA 1
ATOM 5502 C C . HIS A 1 693 ? -15.586 37.938 -15.234 1 90.94 693 HIS A C 1
ATOM 5504 O O . HIS A 1 693 ? -15.023 37.969 -16.328 1 90.94 693 HIS A O 1
ATOM 5510 N N . ASN A 1 694 ? -14.906 38.125 -14.086 1 88.5 694 ASN A N 1
ATOM 5511 C CA . ASN A 1 694 ? -13.484 38.438 -14.086 1 88.5 694 ASN A CA 1
ATOM 5512 C C . ASN A 1 694 ? -12.625 37.188 -14.008 1 88.5 694 ASN A C 1
ATOM 5514 O O . ASN A 1 694 ? -11.406 37.25 -14.156 1 88.5 694 ASN A O 1
ATOM 5518 N N . ASP A 1 695 ? -13.211 36.125 -13.742 1 90.19 695 ASP A N 1
ATOM 5519 C CA . ASP A 1 695 ? -12.508 34.844 -13.711 1 90.19 695 ASP A CA 1
ATOM 5520 C C . ASP A 1 695 ? -12.547 34.188 -15.078 1 90.19 695 ASP A C 1
ATOM 5522 O O . ASP A 1 695 ? -13.609 33.75 -15.539 1 90.19 695 ASP A O 1
ATOM 5526 N N . PRO A 1 696 ? -11.453 34.031 -15.664 1 89.44 696 PRO A N 1
ATOM 5527 C CA . PRO A 1 696 ? -11.43 33.469 -17.016 1 89.44 696 PRO A CA 1
ATOM 5528 C C . PRO A 1 696 ? -11.984 32.062 -17.078 1 89.44 696 PRO A C 1
ATOM 5530 O O . PRO A 1 696 ? -12.648 31.703 -18.062 1 89.44 696 PRO A O 1
ATOM 5533 N N . THR A 1 697 ? -11.758 31.359 -16.125 1 89.69 697 THR A N 1
ATOM 5534 C CA . THR A 1 697 ? -12.234 29.984 -16.141 1 89.69 697 THR A CA 1
ATOM 5535 C C . THR A 1 697 ? -13.766 29.938 -16.078 1 89.69 697 THR A C 1
ATOM 5537 O O . THR A 1 697 ? -14.398 29.188 -16.828 1 89.69 697 THR A O 1
ATOM 5540 N N . GLU A 1 698 ? -14.32 30.719 -15.203 1 90.31 698 GLU A N 1
ATOM 5541 C CA . GLU A 1 698 ? -15.773 30.734 -15.07 1 90.31 698 GLU A CA 1
ATOM 5542 C C . GLU A 1 698 ? -16.422 31.312 -16.328 1 90.31 698 GLU A C 1
ATOM 5544 O O . GLU A 1 698 ? -17.484 30.844 -16.75 1 90.31 698 GLU A O 1
ATOM 5549 N N . THR A 1 699 ? -15.766 32.25 -16.891 1 90.06 699 THR A N 1
ATOM 5550 C CA . THR A 1 699 ? -16.312 32.875 -18.094 1 90.06 699 THR A CA 1
ATOM 5551 C C . THR A 1 699 ? -16.266 31.906 -19.281 1 90.06 699 THR A C 1
ATOM 5553 O O . THR A 1 699 ? -17.188 31.875 -20.094 1 90.06 699 THR A O 1
ATOM 5556 N N . GLU A 1 700 ? -15.195 31.266 -19.297 1 90.62 700 GLU A N 1
ATOM 5557 C CA . GLU A 1 700 ? -15.094 30.266 -20.375 1 90.62 700 GLU A CA 1
ATOM 5558 C C . GLU A 1 700 ? -16.172 29.203 -20.234 1 90.62 700 GLU A C 1
ATOM 5560 O O . GLU A 1 700 ? -16.766 28.781 -21.234 1 90.62 700 GLU A O 1
ATOM 5565 N N . PHE A 1 701 ? -16.375 28.812 -19.078 1 89.81 701 PHE A N 1
ATOM 5566 C CA . PHE A 1 701 ? -17.422 27.828 -18.844 1 89.81 701 PHE A CA 1
ATOM 5567 C C . PHE A 1 701 ? -18.797 28.391 -19.203 1 89.81 701 PHE A C 1
ATOM 5569 O O . PHE A 1 701 ? -19.625 27.703 -19.797 1 89.81 701 PHE A O 1
ATOM 5576 N N . PHE A 1 702 ? -19.047 29.594 -18.812 1 90.75 702 PHE A N 1
ATOM 5577 C CA . PHE A 1 702 ? -20.297 30.281 -19.109 1 90.75 702 PHE A CA 1
ATOM 5578 C C . PHE A 1 702 ? -20.531 30.328 -20.609 1 90.75 702 PHE A C 1
ATOM 5580 O O . PHE A 1 702 ? -21.641 30.062 -21.094 1 90.75 702 PHE A O 1
ATOM 5587 N N . ARG A 1 703 ? -19.531 30.531 -21.328 1 89.12 703 ARG A N 1
ATOM 5588 C CA . ARG A 1 703 ? -19.609 30.594 -22.781 1 89.12 703 ARG A CA 1
ATOM 5589 C C . ARG A 1 703 ? -19.875 29.219 -23.375 1 89.12 703 ARG A C 1
ATOM 5591 O O . ARG A 1 703 ? -20.578 29.094 -24.375 1 89.12 703 ARG A O 1
ATOM 5598 N N . SER A 1 704 ? -19.234 28.328 -22.766 1 89.88 704 SER A N 1
ATOM 5599 C CA . SER A 1 704 ? -19.422 26.969 -23.25 1 89.88 704 SER A CA 1
ATOM 5600 C C . SER A 1 704 ? -20.875 26.531 -23.109 1 89.88 704 SER A C 1
ATOM 5602 O O . SER A 1 704 ? -21.359 25.719 -23.891 1 89.88 704 SER A O 1
ATOM 5604 N N . LEU A 1 705 ? -21.594 27 -22.141 1 88.88 705 LEU A N 1
ATOM 5605 C CA . LEU A 1 705 ? -23 26.688 -21.953 1 88.88 705 LEU A CA 1
ATOM 5606 C C . LEU A 1 705 ? -23.844 27.25 -23.078 1 88.88 705 LEU A C 1
ATOM 5608 O O . LEU A 1 705 ? -24.812 26.625 -23.516 1 88.88 705 LEU A O 1
ATOM 5612 N N . LEU A 1 706 ? -23.422 28.344 -23.578 1 85.62 706 LEU A N 1
ATOM 5613 C CA . LEU A 1 706 ? -24.109 28.969 -24.703 1 85.62 706 LEU A CA 1
ATOM 5614 C C . LEU A 1 706 ? -23.938 28.141 -25.969 1 85.62 706 LEU A C 1
ATOM 5616 O O . LEU A 1 706 ? -24.891 27.938 -26.734 1 85.62 706 LEU A O 1
ATOM 5620 N N . THR A 1 707 ? -22.672 27.625 -26.094 1 82.75 707 THR A N 1
ATOM 5621 C CA . THR A 1 707 ? -22.391 26.797 -27.25 1 82.75 707 THR A CA 1
ATOM 5622 C C . THR A 1 707 ? -23.203 25.5 -27.203 1 82.75 707 THR A C 1
ATOM 5624 O O . THR A 1 707 ? -23.656 25.016 -28.234 1 82.75 707 THR A O 1
ATOM 5627 N N . HIS A 1 708 ? -23.281 24.984 -26.031 1 79.69 708 HIS A N 1
ATOM 5628 C CA . HIS A 1 708 ? -24.062 23.766 -25.844 1 79.69 708 HIS A CA 1
ATOM 5629 C C . HIS A 1 708 ? -25.516 23.969 -26.266 1 79.69 708 HIS A C 1
ATOM 5631 O O . HIS A 1 708 ? -26.125 23.062 -26.828 1 79.69 708 HIS A O 1
ATOM 5637 N N . LEU A 1 709 ? -26.125 25.047 -25.969 1 74.88 709 LEU A N 1
ATOM 5638 C CA . LEU A 1 709 ? -27.516 25.359 -26.297 1 74.88 709 LEU A CA 1
ATOM 5639 C C . LEU A 1 709 ? -27.688 25.516 -27.812 1 74.88 709 LEU A C 1
ATOM 5641 O O . LEU A 1 709 ? -28.703 25.094 -28.375 1 74.88 709 LEU A O 1
ATOM 5645 N N . LEU A 1 710 ? -26.578 26.016 -28.547 1 71.19 710 LEU A N 1
ATOM 5646 C CA . LEU A 1 710 ? -26.703 26.359 -29.953 1 71.19 710 LEU A CA 1
ATOM 5647 C C . LEU A 1 710 ? -26.266 25.203 -30.844 1 71.19 710 LEU A C 1
ATOM 5649 O O . LEU A 1 710 ? -26.562 25.188 -32.031 1 71.19 710 LEU A O 1
ATOM 5653 N N . THR A 1 711 ? -25.281 24.359 -30.422 1 62.88 711 THR A N 1
ATOM 5654 C CA . THR A 1 711 ? -24.859 23.219 -31.234 1 62.88 711 THR A CA 1
ATOM 5655 C C . THR A 1 711 ? -25.922 22.125 -31.25 1 62.88 711 THR A C 1
ATOM 5657 O O . THR A 1 711 ? -26.406 21.719 -30.188 1 62.88 711 THR A O 1
ATOM 5660 N N . PRO A 1 712 ? -26.484 21.969 -32.438 1 52.59 712 PRO A N 1
ATOM 5661 C CA . PRO A 1 712 ? -27.5 20.906 -32.562 1 52.59 712 PRO A CA 1
ATOM 5662 C C . PRO A 1 712 ? -27.016 19.578 -31.984 1 52.59 712 PRO A C 1
ATOM 5664 O O . PRO A 1 712 ? -25.891 19.156 -32.25 1 52.59 712 PRO A O 1
ATOM 5667 N N . GLN A 1 713 ? -27.203 19.344 -30.859 1 49.56 713 GLN A N 1
ATOM 5668 C CA . GLN A 1 713 ? -26.812 18.047 -30.328 1 49.56 713 GLN A CA 1
ATOM 5669 C C . GLN A 1 713 ? -27.25 16.922 -31.266 1 49.56 713 GLN A C 1
ATOM 5671 O O . GLN A 1 713 ? -28.359 16.938 -31.812 1 49.56 713 GLN A O 1
ATOM 5676 N N . PRO A 1 714 ? -26.375 16.25 -32 1 41.56 714 PRO A N 1
ATOM 5677 C CA . PRO A 1 714 ? -26.922 15.172 -32.812 1 41.56 714 PRO A CA 1
ATOM 5678 C C . PRO A 1 714 ? -28.109 14.469 -32.188 1 41.56 714 PRO A C 1
ATOM 5680 O O . PRO A 1 714 ? -28.188 14.414 -30.938 1 41.56 714 PRO A O 1
ATOM 5683 N N . PRO A 1 715 ? -29.234 14.406 -32.969 1 34.16 715 PRO A N 1
ATOM 5684 C CA . PRO A 1 715 ? -30.328 13.641 -32.375 1 34.16 715 PRO A CA 1
ATOM 5685 C C . PRO A 1 715 ? -29.828 12.414 -31.609 1 34.16 715 PRO A C 1
ATOM 5687 O O . PRO A 1 715 ? -28.891 11.734 -32.062 1 34.16 715 PRO A O 1
ATOM 5690 N N . THR A 1 716 ? -29.703 12.555 -30.484 1 33.53 716 THR A N 1
ATOM 5691 C CA . THR A 1 716 ? -29.469 11.281 -29.828 1 33.53 716 THR A CA 1
ATOM 5692 C C . THR A 1 716 ? -30.172 10.148 -30.562 1 33.53 716 THR A C 1
ATOM 5694 O O . THR A 1 716 ? -31.391 10.172 -30.75 1 33.53 716 THR A O 1
ATOM 5697 N N . LEU A 1 717 ? -29.641 9.617 -31.688 1 28.34 717 LEU A N 1
ATOM 5698 C CA . LEU A 1 717 ? -30.234 8.391 -32.188 1 28.34 717 LEU A CA 1
ATOM 5699 C C . LEU A 1 717 ? -30.938 7.621 -31.094 1 28.34 717 LEU A C 1
ATOM 5701 O O . LEU A 1 717 ? -30.297 7.137 -30.156 1 28.34 717 LEU A O 1
ATOM 5705 N N . VAL A 1 718 ? -32.062 8.078 -30.828 1 26.39 718 VAL A N 1
ATOM 5706 C CA . VAL A 1 718 ? -32.875 7.078 -30.141 1 26.39 718 VAL A CA 1
ATOM 5707 C C . VAL A 1 718 ? -32.75 5.73 -30.859 1 26.39 718 VAL A C 1
ATOM 5709 O O . VAL A 1 718 ? -33.031 5.629 -32.062 1 26.39 718 VAL A O 1
ATOM 5712 N N . ALA A 1 719 ? -31.922 4.883 -30.531 1 26.34 719 ALA A N 1
ATOM 5713 C CA . ALA A 1 719 ? -31.984 3.514 -31.031 1 26.34 719 ALA A CA 1
ATOM 5714 C C . ALA A 1 719 ? -33.406 3.113 -31.391 1 26.34 719 ALA A C 1
ATOM 5716 O O . ALA A 1 719 ? -34.25 2.979 -30.5 1 26.34 719 ALA A O 1
ATOM 5717 N N . GLN A 1 720 ? -33.969 3.484 -32.5 1 21.86 720 GLN A N 1
ATOM 5718 C CA . GLN A 1 720 ? -35.188 2.854 -33.031 1 21.86 720 GLN A CA 1
ATOM 5719 C C . GLN A 1 720 ? -35.188 1.354 -32.719 1 21.86 720 GLN A C 1
ATOM 5721 O O . GLN A 1 720 ? -34.188 0.674 -32.938 1 21.86 720 GLN A O 1
ATOM 5726 N N . LYS A 1 721 ? -36.125 1.001 -32 1 25.73 721 LYS A N 1
ATOM 5727 C CA . LYS A 1 721 ? -36.5 -0.405 -31.875 1 25.73 721 LYS A CA 1
ATOM 5728 C C . LYS A 1 721 ? -36.625 -1.068 -33.25 1 25.73 721 LYS A C 1
ATOM 5730 O O . LYS A 1 721 ? -37.469 -0.651 -34.062 1 25.73 721 LYS A O 1
ATOM 5735 N N . TYR A 1 722 ? -35.688 -1.452 -34.094 1 22.75 722 TYR A N 1
ATOM 5736 C CA . TYR A 1 722 ? -36 -2.291 -35.25 1 22.75 722 TYR A CA 1
ATOM 5737 C C . TYR A 1 722 ? -37.125 -3.281 -34.906 1 22.75 722 TYR A C 1
ATOM 5739 O O . TYR A 1 722 ? -37.125 -3.887 -33.844 1 22.75 722 TYR A O 1
ATOM 5747 N N . PRO A 1 723 ? -38.25 -3.158 -35.469 1 23.48 723 PRO A N 1
ATOM 5748 C CA . PRO A 1 723 ? -39.281 -4.207 -35.344 1 23.48 723 PRO A CA 1
ATOM 5749 C C . PRO A 1 723 ? -38.75 -5.586 -35.719 1 23.48 723 PRO A C 1
ATOM 5751 O O . PRO A 1 723 ? -38.188 -5.762 -36.812 1 23.48 723 PRO A O 1
ATOM 5754 N N . SER A 1 724 ? -38 -6.254 -34.906 1 21.28 724 SER A N 1
ATOM 5755 C CA . SER A 1 724 ? -37.781 -7.652 -35.25 1 21.28 724 SER A CA 1
ATOM 5756 C C . SER A 1 724 ? -39.031 -8.289 -35.812 1 21.28 724 SER A C 1
ATOM 5758 O O . SER A 1 724 ? -40.094 -8.312 -35.156 1 21.28 724 SER A O 1
ATOM 5760 N N . GLU A 1 725 ? -39.344 -8.055 -37.062 1 20.47 725 GLU A N 1
ATOM 5761 C CA . GLU A 1 725 ? -40.312 -8.828 -37.781 1 20.47 725 GLU A CA 1
ATOM 5762 C C . GLU A 1 725 ? -40.188 -10.32 -37.5 1 20.47 725 GLU A C 1
ATOM 5764 O O . GLU A 1 725 ? -39.281 -10.977 -37.969 1 20.47 725 GLU A O 1
ATOM 5769 N N . HIS A 1 726 ? -40.375 -10.75 -36.25 1 21.77 726 HIS A N 1
ATOM 5770 C CA . HIS A 1 726 ? -40.719 -12.148 -36 1 21.77 726 HIS A CA 1
ATOM 5771 C C . HIS A 1 726 ? -41.906 -12.57 -36.875 1 21.77 726 HIS A C 1
ATOM 5773 O O . HIS A 1 726 ? -43.031 -12.086 -36.688 1 21.77 726 HIS A O 1
ATOM 5779 N N . GLU A 1 727 ? -41.656 -12.688 -38.188 1 21.47 727 GLU A N 1
ATOM 5780 C CA . GLU A 1 727 ? -42.562 -13.477 -39 1 21.47 727 GLU A CA 1
ATOM 5781 C C . GLU A 1 727 ? -43 -14.742 -38.281 1 21.47 727 GLU A C 1
ATOM 5783 O O . GLU A 1 727 ? -42.219 -15.359 -37.562 1 21.47 727 GLU A O 1
ATOM 5788 N N . ASP A 1 728 ? -44.344 -15.039 -38.219 1 22.53 728 ASP A N 1
ATOM 5789 C CA . ASP A 1 728 ? -45.25 -16.062 -37.719 1 22.53 728 ASP A CA 1
ATOM 5790 C C . ASP A 1 728 ? -44.875 -17.438 -38.25 1 22.53 728 ASP A C 1
ATOM 5792 O O . ASP A 1 728 ? -45.719 -18.172 -38.75 1 22.53 728 ASP A O 1
ATOM 5796 N N . SER A 1 729 ? -43.656 -17.75 -38.594 1 24.2 729 SER A N 1
ATOM 5797 C CA . SER A 1 729 ? -43.75 -19.016 -39.312 1 24.2 729 SER A CA 1
ATOM 5798 C C . SER A 1 729 ? -44.438 -20.078 -38.438 1 24.2 729 SER A C 1
ATOM 5800 O O . SER A 1 729 ? -44.25 -20.125 -37.219 1 24.2 729 SER A O 1
ATOM 5802 N N . PRO A 1 730 ? -45.406 -20.75 -38.969 1 23.66 730 PRO A N 1
ATOM 5803 C CA . PRO A 1 730 ? -46.375 -21.656 -38.312 1 23.66 730 PRO A CA 1
ATOM 5804 C C . PRO A 1 730 ? -45.719 -22.703 -37.438 1 23.66 730 PRO A C 1
ATOM 5806 O O . PRO A 1 730 ? -44.531 -23 -37.625 1 23.66 730 PRO A O 1
ATOM 5809 N N . PRO A 1 731 ? -46.375 -23 -36.312 1 24.77 731 PRO A N 1
ATOM 5810 C CA . PRO A 1 731 ? -45.969 -23.859 -35.188 1 24.77 731 PRO A CA 1
ATOM 5811 C C . PRO A 1 731 ? -45.625 -25.281 -35.625 1 24.77 731 PRO A C 1
ATOM 5813 O O . PRO A 1 731 ? -46.469 -25.969 -36.219 1 24.77 731 PRO A O 1
ATOM 5816 N N . ARG A 1 732 ? -44.562 -25.484 -36.438 1 23.8 732 ARG A N 1
ATOM 5817 C CA . ARG A 1 732 ? -44.5 -26.859 -36.906 1 23.8 732 ARG A CA 1
ATOM 5818 C C . ARG A 1 732 ? -44.656 -27.844 -35.75 1 23.8 732 ARG A C 1
ATOM 5820 O O . ARG A 1 732 ? -44.125 -27.609 -34.656 1 23.8 732 ARG A O 1
ATOM 5827 N N . LYS A 1 733 ? -45.594 -28.719 -35.844 1 20.89 733 LYS A N 1
ATOM 5828 C CA . LYS A 1 733 ? -46.094 -29.812 -35.031 1 20.89 733 LYS A CA 1
ATOM 5829 C C . LYS A 1 733 ? -44.938 -30.703 -34.531 1 20.89 733 LYS A C 1
ATOM 5831 O O . LYS A 1 733 ? -44.188 -31.234 -35.344 1 20.89 733 LYS A O 1
ATOM 5836 N N . ARG A 1 734 ? -44.25 -30.219 -33.438 1 23.27 734 ARG A N 1
ATOM 5837 C CA . ARG A 1 734 ? -43.281 -31.109 -32.812 1 23.27 734 ARG A CA 1
ATOM 5838 C C . ARG A 1 734 ? -43.875 -32.5 -32.562 1 23.27 734 ARG A C 1
ATOM 5840 O O . ARG A 1 734 ? -44.906 -32.625 -31.906 1 23.27 734 ARG A O 1
ATOM 5847 N N . SER A 1 735 ? -43.844 -33.188 -33.594 1 21.56 735 SER A N 1
ATOM 5848 C CA . SER A 1 735 ? -44.281 -34.594 -33.438 1 21.56 735 SER A CA 1
ATOM 5849 C C . SER A 1 735 ? -43.656 -35.219 -32.188 1 21.56 735 SER A C 1
ATOM 5851 O O . SER A 1 735 ? -42.594 -34.812 -31.734 1 21.56 735 SER A O 1
ATOM 5853 N N . ARG A 1 736 ? -44.5 -35.844 -31.312 1 22.23 736 ARG A N 1
ATOM 5854 C CA . ARG A 1 736 ? -44.531 -36.531 -30.016 1 22.23 736 ARG A CA 1
ATOM 5855 C C . ARG A 1 736 ? -43.438 -37.594 -29.938 1 22.23 736 ARG A C 1
ATOM 5857 O O . ARG A 1 736 ? -43.719 -38.75 -29.625 1 22.23 736 ARG A O 1
ATOM 5864 N N . PRO A 1 737 ? -42.094 -37.281 -30.391 1 25.12 737 PRO A N 1
ATOM 5865 C CA . PRO A 1 737 ? -41.5 -38.625 -30.438 1 25.12 737 PRO A CA 1
ATOM 5866 C C . PRO A 1 737 ? -41.5 -39.312 -29.078 1 25.12 737 PRO A C 1
ATOM 5868 O O . PRO A 1 737 ? -41.469 -38.656 -28.047 1 25.12 737 PRO A O 1
ATOM 5871 N N . ASN A 1 738 ? -42.062 -40.5 -28.734 1 21.27 738 ASN A N 1
ATOM 5872 C CA . ASN A 1 738 ? -42.438 -41.406 -27.641 1 21.27 738 ASN A CA 1
ATOM 5873 C C . ASN A 1 738 ? -41.281 -41.719 -26.734 1 21.27 738 ASN A C 1
ATOM 5875 O O . ASN A 1 738 ? -41.438 -42.25 -25.641 1 21.27 738 ASN A O 1
ATOM 5879 N N . THR A 1 739 ? -39.969 -41.938 -27.281 1 25.05 739 THR A N 1
ATOM 5880 C CA . THR A 1 739 ? -39.312 -42.969 -26.484 1 25.05 739 THR A CA 1
ATOM 5881 C C . THR A 1 739 ? -38.812 -42.406 -25.172 1 25.05 739 THR A C 1
ATOM 5883 O O . THR A 1 739 ? -38.344 -41.25 -25.125 1 25.05 739 THR A O 1
ATOM 5886 N N . PRO A 1 740 ? -38.844 -43.031 -23.922 1 24.8 740 PRO A N 1
ATOM 5887 C CA . PRO A 1 740 ? -38.719 -42.688 -22.5 1 24.8 740 PRO A CA 1
ATOM 5888 C C . PRO A 1 740 ? -37.312 -42.219 -22.141 1 24.8 740 PRO A C 1
ATOM 5890 O O . PRO A 1 740 ? -36.969 -42.125 -20.953 1 24.8 740 PRO A O 1
ATOM 5893 N N . GLU A 1 741 ? -36.625 -41.375 -22.984 1 22.78 741 GLU A N 1
ATOM 5894 C CA . GLU A 1 741 ? -35.156 -41.344 -22.797 1 22.78 741 GLU A CA 1
ATOM 5895 C C . GLU A 1 741 ? -34.781 -40.812 -21.422 1 22.78 741 GLU A C 1
ATOM 5897 O O . GLU A 1 741 ? -35.344 -39.844 -20.938 1 22.78 741 GLU A O 1
ATOM 5902 N N . ASP A 1 742 ? -34.031 -41.594 -20.547 1 25.25 742 ASP A N 1
ATOM 5903 C CA . ASP A 1 742 ? -33.625 -41.562 -19.141 1 25.25 742 ASP A CA 1
ATOM 5904 C C . ASP A 1 742 ? -32.781 -40.312 -18.828 1 25.25 742 ASP A C 1
ATOM 5906 O O . ASP A 1 742 ? -31.766 -40.094 -19.469 1 25.25 742 ASP A O 1
ATOM 5910 N N . ASP A 1 743 ? -33.281 -39.188 -18.438 1 24.67 743 ASP A N 1
ATOM 5911 C CA . ASP A 1 743 ? -32.938 -37.781 -18.234 1 24.67 743 ASP A CA 1
ATOM 5912 C C . ASP A 1 743 ? -31.828 -37.625 -17.188 1 24.67 743 ASP A C 1
ATOM 5914 O O . ASP A 1 743 ? -32.094 -37.219 -16.047 1 24.67 743 ASP A O 1
ATOM 5918 N N . THR A 1 744 ? -30.797 -38.594 -17.188 1 25.42 744 THR A N 1
ATOM 5919 C CA . THR A 1 744 ? -29.844 -38.438 -16.094 1 25.42 744 THR A CA 1
ATOM 5920 C C . THR A 1 744 ? -29.062 -37.125 -16.219 1 25.42 744 THR A C 1
ATOM 5922 O O . THR A 1 744 ? -28.422 -36.875 -17.25 1 25.42 744 THR A O 1
ATOM 5925 N N . GLU A 1 745 ? -29.453 -36 -15.609 1 26.28 745 GLU A N 1
ATOM 5926 C CA . GLU A 1 745 ? -28.984 -34.625 -15.508 1 26.28 745 GLU A CA 1
ATOM 5927 C C . GLU A 1 745 ? -27.5 -34.562 -15.109 1 26.28 745 GLU A C 1
ATOM 5929 O O . GLU A 1 745 ? -27.172 -34.719 -13.93 1 26.28 745 GLU A O 1
ATOM 5934 N N . VAL A 1 746 ? -26.594 -35.125 -15.93 1 27.64 746 VAL A N 1
ATOM 5935 C CA . VAL A 1 746 ? -25.156 -35.125 -15.656 1 27.64 746 VAL A CA 1
ATOM 5936 C C . VAL A 1 746 ? -24.625 -33.688 -15.617 1 27.64 746 VAL A C 1
ATOM 5938 O O . VAL A 1 746 ? -24.828 -32.938 -16.547 1 27.64 746 VAL A O 1
ATOM 5941 N N . TRP A 1 747 ? -24.328 -33.094 -14.422 1 25.95 747 TRP A N 1
ATOM 5942 C CA . TRP A 1 747 ? -23.516 -31.938 -14.109 1 25.95 747 TRP A CA 1
ATOM 5943 C C . TRP A 1 747 ? -22.234 -31.922 -14.938 1 25.95 747 TRP A C 1
ATOM 5945 O O . TRP A 1 747 ? -21.312 -32.719 -14.68 1 25.95 747 TRP A O 1
ATOM 5955 N N . THR A 1 748 ? -22.281 -32.188 -16.25 1 28.7 748 THR A N 1
ATOM 5956 C CA . THR A 1 748 ? -21.078 -32.188 -17.047 1 28.7 748 THR A CA 1
ATOM 5957 C C . THR A 1 748 ? -20.234 -30.938 -16.75 1 28.7 748 THR A C 1
ATOM 5959 O O . THR A 1 748 ? -20.75 -29.828 -16.688 1 28.7 748 THR A O 1
ATOM 5962 N N . ASN A 1 749 ? -19.016 -31.125 -16.125 1 26.47 749 ASN A N 1
ATOM 5963 C CA . ASN A 1 749 ? -17.844 -30.312 -15.844 1 26.47 749 ASN A CA 1
ATOM 5964 C C . ASN A 1 749 ? -17.438 -29.469 -17.062 1 26.47 749 ASN A C 1
ATOM 5966 O O . ASN A 1 749 ? -16.406 -29.719 -17.672 1 26.47 749 ASN A O 1
ATOM 5970 N N . GLU A 1 750 ? -18.297 -29.359 -18.141 1 28.33 750 GLU A N 1
ATOM 5971 C CA . GLU A 1 750 ? -17.828 -28.578 -19.281 1 28.33 750 GLU A CA 1
ATOM 5972 C C . GLU A 1 750 ? -17.281 -27.234 -18.844 1 28.33 750 GLU A C 1
ATOM 5974 O O . GLU A 1 750 ? -17.859 -26.562 -17.969 1 28.33 750 GLU A O 1
ATOM 5979 N N . VAL A 1 751 ? -15.984 -26.969 -19.156 1 29.03 751 VAL A N 1
ATOM 5980 C CA . VAL A 1 751 ? -15.219 -25.734 -19.062 1 29.03 751 VAL A CA 1
ATOM 5981 C C . VAL A 1 751 ? -16.094 -24.547 -19.484 1 29.03 751 VAL A C 1
ATOM 5983 O O . VAL A 1 751 ? -16.469 -24.438 -20.656 1 29.03 751 VAL A O 1
ATOM 5986 N N . ALA A 1 752 ? -17.172 -24.219 -18.828 1 28.22 752 ALA A N 1
ATOM 5987 C CA . ALA A 1 752 ? -18.141 -23.141 -19.047 1 28.22 752 ALA A CA 1
ATOM 5988 C C . ALA A 1 752 ? -17.453 -21.875 -19.531 1 28.22 752 ALA A C 1
ATOM 5990 O O . ALA A 1 752 ? -16.484 -21.406 -18.906 1 28.22 752 ALA A O 1
ATOM 5991 N N . ILE A 1 753 ? -17.531 -21.562 -20.797 1 27.67 753 ILE A N 1
ATOM 5992 C CA . ILE A 1 753 ? -17.328 -20.234 -21.375 1 27.67 753 ILE A CA 1
ATOM 5993 C C . ILE A 1 753 ? -17.703 -19.172 -20.344 1 27.67 753 ILE A C 1
ATOM 5995 O O . ILE A 1 753 ? -18.734 -19.281 -19.672 1 27.67 753 ILE A O 1
ATOM 5999 N N . LYS A 1 754 ? -16.812 -18.266 -20.031 1 32.03 754 LYS A N 1
ATOM 6000 C CA . LYS A 1 754 ? -16.984 -17.078 -19.203 1 32.03 754 LYS A CA 1
ATOM 6001 C C . LYS A 1 754 ? -18.344 -16.453 -19.422 1 32.03 754 LYS A C 1
ATOM 6003 O O . LYS A 1 754 ? -18.641 -15.953 -20.516 1 32.03 754 LYS A O 1
ATOM 6008 N N . ALA A 1 755 ? -19.406 -17 -18.938 1 29.69 755 ALA A N 1
ATOM 6009 C CA . ALA A 1 755 ? -20.688 -16.297 -19.031 1 29.69 755 ALA A CA 1
ATOM 6010 C C . ALA A 1 755 ? -20.5 -14.797 -18.844 1 29.69 755 ALA A C 1
ATOM 6012 O O . ALA A 1 755 ? -19.781 -14.352 -17.953 1 29.69 755 ALA A O 1
ATOM 6013 N N . PRO A 1 756 ? -20.719 -14.023 -19.906 1 29.42 756 PRO A N 1
ATOM 6014 C CA . PRO A 1 756 ? -20.672 -12.562 -19.812 1 29.42 756 PRO A CA 1
ATOM 6015 C C . PRO A 1 756 ? -21.266 -12.039 -18.5 1 29.42 756 PRO A C 1
ATOM 6017 O O . PRO A 1 756 ? -22.25 -12.586 -18 1 29.42 756 PRO A O 1
ATOM 6020 N N . MET A 1 757 ? -20.453 -11.672 -17.625 1 32.19 757 MET A N 1
ATOM 6021 C CA . MET A 1 757 ? -20.906 -10.945 -16.453 1 32.19 757 MET A CA 1
ATOM 6022 C C . MET A 1 757 ? -22.188 -10.156 -16.75 1 32.19 757 MET A C 1
ATOM 6024 O O . MET A 1 757 ? -22.172 -9.266 -17.594 1 32.19 757 MET A O 1
ATOM 6028 N N . GLU A 1 758 ? -23.344 -10.734 -16.578 1 32.75 758 GLU A N 1
ATOM 6029 C CA . GLU A 1 758 ? -24.625 -10.039 -16.734 1 32.75 758 GLU A CA 1
ATOM 6030 C C . GLU A 1 758 ? -24.547 -8.617 -16.188 1 32.75 758 GLU A C 1
ATOM 6032 O O . GLU A 1 758 ? -24.031 -8.391 -15.094 1 32.75 758 GLU A O 1
ATOM 6037 N N . ARG A 1 759 ? -24.516 -7.625 -17.016 1 33.28 759 ARG A N 1
ATOM 6038 C CA . ARG A 1 759 ? -24.641 -6.203 -16.703 1 33.28 759 ARG A CA 1
ATOM 6039 C C . ARG A 1 759 ? -25.641 -5.973 -15.578 1 33.28 759 ARG A C 1
ATOM 6041 O O . ARG A 1 759 ? -26.719 -6.562 -15.57 1 33.28 759 ARG A O 1
ATOM 6048 N N . LEU A 1 760 ? -25.188 -5.516 -14.453 1 37.19 760 LEU A N 1
ATOM 6049 C CA . LEU A 1 760 ? -26.031 -5.078 -13.352 1 37.19 760 LEU A CA 1
ATOM 6050 C C . LEU A 1 760 ? -27.219 -4.254 -13.859 1 37.19 760 LEU A C 1
ATOM 6052 O O . LEU A 1 760 ? -27.016 -3.182 -14.438 1 37.19 760 LEU A O 1
ATOM 6056 N N . SER A 1 761 ? -28.203 -4.875 -14.477 1 37.03 761 SER A N 1
ATOM 6057 C CA . SER A 1 761 ? -29.375 -4.023 -14.695 1 37.03 761 SER A CA 1
ATOM 6058 C C . SER A 1 761 ? -29.969 -3.564 -13.375 1 37.03 761 SER A C 1
ATOM 6060 O O . SER A 1 761 ? -30.547 -4.371 -12.641 1 37.03 761 SER A O 1
ATOM 6062 N N . ILE A 1 762 ? -29.406 -2.68 -12.672 1 38.47 762 ILE A N 1
ATOM 6063 C CA . ILE A 1 762 ? -30 -2.125 -11.461 1 38.47 762 ILE A CA 1
ATOM 6064 C C . ILE A 1 762 ? -31.406 -1.609 -11.773 1 38.47 762 ILE A C 1
ATOM 6066 O O . ILE A 1 762 ? -31.578 -0.635 -12.508 1 38.47 762 ILE A O 1
ATOM 6070 N N . THR A 1 763 ? -32.438 -2.432 -11.797 1 39.06 763 THR A N 1
ATOM 6071 C CA . THR A 1 763 ? -33.812 -1.976 -11.883 1 39.06 763 THR A CA 1
ATOM 6072 C C . THR A 1 763 ? -34.188 -1.122 -10.664 1 39.06 763 THR A C 1
ATOM 6074 O O . THR A 1 763 ? -33.625 -1.326 -9.578 1 39.06 763 THR A O 1
ATOM 6077 N N . GLY A 1 764 ? -34.781 0.036 -10.773 1 39.91 764 GLY A N 1
ATOM 6078 C CA . GLY A 1 764 ? -35.156 1.143 -9.906 1 39.91 764 GLY A CA 1
ATOM 6079 C C . GLY A 1 764 ? -35.906 0.699 -8.664 1 39.91 764 GLY A C 1
ATOM 6080 O O . GLY A 1 764 ? -36.625 -0.316 -8.688 1 39.91 764 GLY A O 1
ATOM 6081 N N . ASP A 1 765 ? -35.562 0.982 -7.531 1 41.91 765 ASP A N 1
ATOM 6082 C CA . ASP A 1 765 ? -35.938 0.765 -6.141 1 41.91 765 ASP A CA 1
ATOM 6083 C C . ASP A 1 765 ? -37.375 1.249 -5.895 1 41.91 765 ASP A C 1
ATOM 6085 O O . ASP A 1 765 ? -37.812 2.232 -6.492 1 41.91 765 ASP A O 1
ATOM 6089 N N . LEU A 1 766 ? -38.25 0.587 -5.281 1 37.91 766 LEU A N 1
ATOM 6090 C CA . LEU A 1 766 ? -39.625 0.876 -4.898 1 37.91 766 LEU A CA 1
ATOM 6091 C C . LEU A 1 766 ? -39.688 2.113 -4.008 1 37.91 766 LEU A C 1
ATOM 6093 O O . LEU A 1 766 ? -40.656 2.85 -4.035 1 37.91 766 LEU A O 1
ATOM 6097 N N . LEU A 1 767 ? -38.938 2.268 -3.057 1 39.34 767 LEU A N 1
ATOM 6098 C CA . LEU A 1 767 ? -39.062 3.434 -2.191 1 39.34 767 LEU A CA 1
ATOM 6099 C C . LEU A 1 767 ? -38.906 4.723 -2.99 1 39.34 767 LEU A C 1
ATOM 6101 O O . LEU A 1 767 ? -39.094 5.816 -2.449 1 39.34 767 LEU A O 1
ATOM 6105 N N . ARG A 1 768 ? -38.438 4.668 -4.148 1 43.81 768 ARG A N 1
ATOM 6106 C CA . ARG A 1 768 ? -38.469 5.746 -5.133 1 43.81 768 ARG A CA 1
ATOM 6107 C C . ARG A 1 768 ? -39.875 6.27 -5.34 1 43.81 768 ARG A C 1
ATOM 6109 O O . ARG A 1 768 ? -40.062 7.438 -5.68 1 43.81 768 ARG A O 1
ATOM 6116 N N . ARG A 1 769 ? -40.781 5.398 -5.371 1 43.5 769 ARG A N 1
ATOM 6117 C CA . ARG A 1 769 ? -42.125 5.82 -5.703 1 43.5 769 ARG A CA 1
ATOM 6118 C C . ARG A 1 769 ? -42.656 6.812 -4.676 1 43.5 769 ARG A C 1
ATOM 6120 O O . ARG A 1 769 ? -43.375 7.746 -5.023 1 43.5 769 ARG A O 1
ATOM 6127 N N . ALA A 1 770 ? -42.344 6.605 -3.498 1 40.72 770 ALA A N 1
ATOM 6128 C CA . ALA A 1 770 ? -42.938 7.527 -2.535 1 40.72 770 ALA A CA 1
ATOM 6129 C C . ALA A 1 770 ? -42.281 8.898 -2.605 1 40.72 770 ALA A C 1
ATOM 6131 O O . ALA A 1 770 ? -42.906 9.922 -2.398 1 40.72 770 ALA A O 1
ATOM 6132 N N . ALA A 1 771 ? -40.969 8.945 -2.773 1 41.31 771 ALA A N 1
ATOM 6133 C CA . ALA A 1 771 ? -40.25 10.219 -2.744 1 41.31 771 ALA A CA 1
ATOM 6134 C C . ALA A 1 771 ? -40.344 10.945 -4.082 1 41.31 771 ALA A C 1
ATOM 6136 O O . ALA A 1 771 ? -40.062 12.141 -4.176 1 41.31 771 ALA A O 1
ATOM 6137 N N . GLU A 1 772 ? -40.438 10.266 -5.258 1 45.19 772 GLU A N 1
ATOM 6138 C CA . GLU A 1 772 ? -40.594 10.844 -6.594 1 45.19 772 GLU A CA 1
ATOM 6139 C C . GLU A 1 772 ? -42.031 10.734 -7.082 1 45.19 772 GLU A C 1
ATOM 6141 O O . GLU A 1 772 ? -42.375 9.828 -7.855 1 45.19 772 GLU A O 1
ATOM 6146 N N . PRO A 1 773 ? -42.875 11.445 -6.516 1 41.81 773 PRO A N 1
ATOM 6147 C CA . PRO A 1 773 ? -44.25 11.289 -6.965 1 41.81 773 PRO A CA 1
ATOM 6148 C C . PRO A 1 773 ? -44.406 11.297 -8.484 1 41.81 773 PRO A C 1
ATOM 6150 O O . PRO A 1 773 ? -45.125 10.5 -9.055 1 41.81 773 PRO A O 1
ATOM 6153 N N . GLU A 1 774 ? -44.062 12.594 -9.188 1 44.84 774 GLU A N 1
ATOM 6154 C CA . GLU A 1 774 ? -44.562 13.078 -10.469 1 44.84 774 GLU A CA 1
ATOM 6155 C C . GLU A 1 774 ? -43.625 12.703 -11.609 1 44.84 774 GLU A C 1
ATOM 6157 O O . GLU A 1 774 ? -43.688 13.297 -12.688 1 44.84 774 GLU A O 1
ATOM 6162 N N . GLY A 1 775 ? -42.812 11.469 -11.727 1 52.81 775 GLY A N 1
ATOM 6163 C CA . GLY A 1 775 ? -42.219 10.984 -12.961 1 52.81 775 GLY A CA 1
ATOM 6164 C C . GLY A 1 775 ? -40.781 10.516 -12.781 1 52.81 775 GLY A C 1
ATOM 6165 O O . GLY A 1 775 ? -40.062 10.984 -11.891 1 52.81 775 GLY A O 1
ATOM 6166 N N . GLU A 1 776 ? -40.344 9.258 -13.125 1 59.97 776 GLU A N 1
ATOM 6167 C CA . GLU A 1 776 ? -39.094 8.5 -13 1 59.97 776 GLU A CA 1
ATOM 6168 C C . GLU A 1 776 ? -37.906 9.289 -13.562 1 59.97 776 GLU A C 1
ATOM 6170 O O . GLU A 1 776 ? -37.969 9.734 -14.719 1 59.97 776 GLU A O 1
ATOM 6175 N N . VAL A 1 777 ? -37.031 9.883 -12.648 1 76.19 777 VAL A N 1
ATOM 6176 C CA . VAL A 1 777 ? -35.781 10.508 -13.133 1 76.19 777 VAL A CA 1
ATOM 6177 C C . VAL A 1 777 ? -34.969 9.5 -13.938 1 76.19 777 VAL A C 1
ATOM 6179 O O . VAL A 1 777 ? -34.812 8.359 -13.508 1 76.19 777 VAL A O 1
ATOM 6182 N N . ASP A 1 778 ? -34.719 9.891 -15.125 1 84.31 778 ASP A N 1
ATOM 6183 C CA . ASP A 1 778 ? -33.906 9.047 -15.992 1 84.31 778 ASP A CA 1
ATOM 6184 C C . ASP A 1 778 ? -32.531 8.773 -15.375 1 84.31 778 ASP A C 1
ATOM 6186 O O . ASP A 1 778 ? -32.094 9.531 -14.523 1 84.31 778 ASP A O 1
ATOM 6190 N N . ALA A 1 779 ? -32 7.645 -15.641 1 86 779 ALA A N 1
ATOM 6191 C CA . ALA A 1 779 ? -30.75 7.188 -15.086 1 86 779 ALA A CA 1
ATOM 6192 C C . ALA A 1 779 ? -29.641 8.211 -15.336 1 86 779 ALA A C 1
ATOM 6194 O O . ALA A 1 779 ? -28.797 8.445 -14.469 1 86 779 ALA A O 1
ATOM 6195 N N . GLU A 1 780 ? -29.672 8.766 -16.484 1 88.81 780 GLU A N 1
ATOM 6196 C CA . GLU A 1 780 ? -28.641 9.742 -16.812 1 88.81 780 GLU A CA 1
ATOM 6197 C C . GLU A 1 780 ? -28.797 11.016 -15.992 1 88.81 780 GLU A C 1
ATOM 6199 O O . GLU A 1 780 ? -27.812 11.594 -15.539 1 88.81 780 GLU A O 1
ATOM 6204 N N . ARG A 1 781 ? -30 11.477 -15.867 1 92 781 ARG A N 1
ATOM 6205 C CA . ARG A 1 781 ? -30.281 12.656 -15.055 1 92 781 ARG A CA 1
ATOM 6206 C C . ARG A 1 781 ? -29.906 12.422 -13.602 1 92 781 ARG A C 1
ATOM 6208 O O . ARG A 1 781 ? -29.359 13.312 -12.938 1 92 781 ARG A O 1
ATOM 6215 N N . PHE A 1 782 ? -30.203 11.25 -13.086 1 94.19 782 PHE A N 1
ATOM 6216 C CA . PHE A 1 782 ? -29.844 10.891 -11.719 1 94.19 782 PHE A CA 1
ATOM 6217 C C . PHE A 1 782 ? -28.328 10.969 -11.523 1 94.19 782 PHE A C 1
ATOM 6219 O O . PHE A 1 782 ? -27.859 11.5 -10.523 1 94.19 782 PHE A O 1
ATOM 6226 N N . LYS A 1 783 ? -27.672 10.438 -12.461 1 93.44 783 LYS A N 1
ATOM 6227 C CA . LYS A 1 783 ? -26.219 10.445 -12.398 1 93.44 783 LYS A CA 1
ATOM 6228 C C . LYS A 1 783 ? -25.672 11.875 -12.406 1 93.44 783 LYS A C 1
ATOM 6230 O O . LYS A 1 783 ? -24.781 12.211 -11.625 1 93.44 783 LYS A O 1
ATOM 6235 N N . GLN A 1 784 ? -26.203 12.742 -13.242 1 94.44 784 GLN A N 1
ATOM 6236 C CA . GLN A 1 784 ? -25.766 14.133 -13.344 1 94.44 784 GLN A CA 1
ATOM 6237 C C . GLN A 1 784 ? -26.031 14.883 -12.039 1 94.44 784 GLN A C 1
ATOM 6239 O O . GLN A 1 784 ? -25.156 15.602 -11.547 1 94.44 784 GLN A O 1
ATOM 6244 N N . ARG A 1 785 ? -27.25 14.719 -11.531 1 96.19 785 ARG A N 1
ATOM 6245 C CA . ARG A 1 785 ? -27.625 15.406 -10.305 1 96.19 785 ARG A CA 1
ATOM 6246 C C . ARG A 1 785 ? -26.781 14.922 -9.125 1 96.19 785 ARG A C 1
ATOM 6248 O O . ARG A 1 785 ? -26.422 15.703 -8.25 1 96.19 785 ARG A O 1
ATOM 6255 N N . THR A 1 786 ? -26.484 13.594 -9.109 1 96.19 786 THR A N 1
ATOM 6256 C CA . THR A 1 786 ? -25.625 13.039 -8.062 1 96.19 786 THR A CA 1
ATOM 6257 C C . THR A 1 786 ? -24.219 13.641 -8.141 1 96.19 786 THR A C 1
ATOM 6259 O O . THR A 1 786 ? -23.609 13.93 -7.109 1 96.19 786 THR A O 1
ATOM 6262 N N . GLU A 1 787 ? -23.75 13.828 -9.328 1 95.75 787 GLU A N 1
ATOM 6263 C CA . GLU A 1 787 ? -22.438 14.445 -9.516 1 95.75 787 GLU A CA 1
ATOM 6264 C C . GLU A 1 787 ? -22.422 15.867 -8.977 1 95.75 787 GLU A C 1
ATOM 6266 O O . GLU A 1 787 ? -21.453 16.281 -8.336 1 95.75 787 GLU A O 1
ATOM 6271 N N . VAL A 1 788 ? -23.484 16.625 -9.266 1 97.19 788 VAL A N 1
ATOM 6272 C CA . VAL A 1 788 ? -23.609 17.984 -8.766 1 97.19 788 VAL A CA 1
ATOM 6273 C C . VAL A 1 788 ? -23.594 17.969 -7.238 1 97.19 788 VAL A C 1
ATOM 6275 O O . VAL A 1 788 ? -22.875 18.75 -6.609 1 97.19 788 VAL A O 1
ATOM 6278 N N . PHE A 1 789 ? -24.422 17.094 -6.656 1 97.56 789 PHE A N 1
ATOM 6279 C CA . PHE A 1 789 ? -24.516 16.953 -5.207 1 97.56 789 PHE A CA 1
ATOM 6280 C C . PHE A 1 789 ? -23.156 16.656 -4.605 1 97.56 789 PHE A C 1
ATOM 6282 O O . PHE A 1 789 ? -22.734 17.281 -3.631 1 97.56 789 PHE A O 1
ATOM 6289 N N . GLU A 1 790 ? -22.406 15.727 -5.184 1 96.38 790 GLU A N 1
ATOM 6290 C CA . GLU A 1 790 ? -21.109 15.312 -4.672 1 96.38 790 GLU A CA 1
ATOM 6291 C C . GLU A 1 790 ? -20.078 16.438 -4.793 1 96.38 790 GLU A C 1
ATOM 6293 O O . GLU A 1 790 ? -19.219 16.594 -3.926 1 96.38 790 GLU A O 1
ATOM 6298 N N . GLU A 1 791 ? -20.141 17.156 -5.852 1 96.06 791 GLU A N 1
ATOM 6299 C CA . GLU A 1 791 ? -19.234 18.297 -5.996 1 96.06 791 GLU A CA 1
ATOM 6300 C C . GLU A 1 791 ? -19.469 19.328 -4.906 1 96.06 791 GLU A C 1
ATOM 6302 O O . GLU A 1 791 ? -18.516 19.906 -4.367 1 96.06 791 GLU A O 1
ATOM 6307 N N . LEU A 1 792 ? -20.719 19.578 -4.648 1 97.44 792 LEU A N 1
ATOM 6308 C CA . LEU A 1 792 ? -21.062 20.562 -3.627 1 97.44 792 LEU A CA 1
ATOM 6309 C C . LEU A 1 792 ? -20.625 20.078 -2.246 1 97.44 792 LEU A C 1
ATOM 6311 O O . LEU A 1 792 ? -20.344 20.906 -1.361 1 97.44 792 LEU A O 1
ATOM 6315 N N . LEU A 1 793 ? -20.562 18.75 -2.041 1 96.94 793 LEU A N 1
ATOM 6316 C CA . LEU A 1 793 ? -20.109 18.203 -0.767 1 96.94 793 LEU A CA 1
ATOM 6317 C C . LEU A 1 793 ? -18.656 18.562 -0.506 1 96.94 793 LEU A C 1
ATOM 6319 O O . LEU A 1 793 ? -18.188 18.484 0.63 1 96.94 793 LEU A O 1
ATOM 6323 N N . GLY A 1 794 ? -17.984 19.016 -1.527 1 95.25 794 GLY A N 1
ATOM 6324 C CA . GLY A 1 794 ? -16.609 19.453 -1.355 1 95.25 794 GLY A CA 1
ATOM 6325 C C . GLY A 1 794 ? -16.469 20.625 -0.406 1 95.25 794 GLY A C 1
ATOM 6326 O O . GLY A 1 794 ? -15.422 20.797 0.228 1 95.25 794 GLY A O 1
ATOM 6327 N N . TYR A 1 795 ? -17.531 21.391 -0.22 1 96.06 795 TYR A N 1
ATOM 6328 C CA . TYR A 1 795 ? -17.5 22.562 0.645 1 96.06 795 TYR A CA 1
ATOM 6329 C C . TYR A 1 795 ? -17.906 22.203 2.068 1 96.06 795 TYR A C 1
ATOM 6331 O O . TYR A 1 795 ? -17.75 23 2.988 1 96.06 795 TYR A O 1
ATOM 6339 N N . VAL A 1 796 ? -18.438 20.984 2.258 1 96.38 796 VAL A N 1
ATOM 6340 C CA . VAL A 1 796 ? -19.047 20.609 3.529 1 96.38 796 VAL A CA 1
ATOM 6341 C C . VAL A 1 796 ? -18 19.969 4.434 1 96.38 796 VAL A C 1
ATOM 6343 O O . VAL A 1 796 ? -17.141 19.219 3.963 1 96.38 796 VAL A O 1
ATOM 6346 N N . SER A 1 797 ? -18.156 20.266 5.676 1 92.12 797 SER A N 1
ATOM 6347 C CA . SER A 1 797 ? -17.25 19.703 6.668 1 92.12 797 SER A CA 1
ATOM 6348 C C . SER A 1 797 ? -17.25 18.172 6.617 1 92.12 797 SER A C 1
ATOM 6350 O O . SER A 1 797 ? -18.281 17.562 6.391 1 92.12 797 SER A O 1
ATOM 6352 N N . SER A 1 798 ? -16.109 17.641 6.93 1 88.19 798 SER A N 1
ATOM 6353 C CA . SER A 1 798 ? -15.898 16.203 6.777 1 88.19 798 SER A CA 1
ATOM 6354 C C . SER A 1 798 ? -16.812 15.406 7.699 1 88.19 798 SER A C 1
ATOM 6356 O O . SER A 1 798 ? -17.266 14.312 7.34 1 88.19 798 SER A O 1
ATOM 6358 N N . ASP A 1 799 ? -17.172 15.906 8.828 1 86.44 799 ASP A N 1
ATOM 6359 C CA . ASP A 1 799 ? -17.969 15.18 9.805 1 86.44 799 ASP A CA 1
ATOM 6360 C C . ASP A 1 799 ? -19.469 15.305 9.492 1 86.44 799 ASP A C 1
ATOM 6362 O O . ASP A 1 799 ? -20.281 14.562 10.047 1 86.44 799 ASP A O 1
ATOM 6366 N N . ALA A 1 800 ? -19.797 16.156 8.539 1 94.06 800 ALA A N 1
ATOM 6367 C CA . ALA A 1 800 ? -21.203 16.438 8.281 1 94.06 800 ALA A CA 1
ATOM 6368 C C . ALA A 1 800 ? -21.656 15.789 6.973 1 94.06 800 ALA A C 1
ATOM 6370 O O . ALA A 1 800 ? -22.812 15.938 6.57 1 94.06 800 ALA A O 1
ATOM 6371 N N . LYS A 1 801 ? -20.781 15.07 6.355 1 95.62 801 LYS A N 1
ATOM 6372 C CA . LYS A 1 801 ? -21.109 14.516 5.043 1 95.62 801 LYS A CA 1
ATOM 6373 C C . LYS A 1 801 ? -20.672 13.062 4.941 1 95.62 801 LYS A C 1
ATOM 6375 O O . LYS A 1 801 ? -20.062 12.516 5.867 1 95.62 801 LYS A O 1
ATOM 6380 N N . GLN A 1 802 ? -21.078 12.453 3.803 1 93.81 802 GLN A N 1
ATOM 6381 C CA . GLN A 1 802 ? -20.609 11.109 3.484 1 93.81 802 GLN A CA 1
ATOM 6382 C C . GLN A 1 802 ? -19.094 11.102 3.225 1 93.81 802 GLN A C 1
ATOM 6384 O O . GLN A 1 802 ? -18.5 12.148 2.959 1 93.81 802 GLN A O 1
ATOM 6389 N N . PRO A 1 803 ? -18.484 9.93 3.295 1 90.5 803 PRO A N 1
ATOM 6390 C CA . PRO A 1 803 ? -17.031 9.852 3.139 1 90.5 803 PRO A CA 1
ATOM 6391 C C . PRO A 1 803 ? -16.562 10.305 1.755 1 90.5 803 PRO A C 1
ATOM 6393 O O . PRO A 1 803 ? -17.266 10.109 0.767 1 90.5 803 PRO A O 1
ATOM 6396 N N . ASP A 1 804 ? -15.359 10.828 1.739 1 87.19 804 ASP A N 1
ATOM 6397 C CA . ASP A 1 804 ? -14.781 11.266 0.47 1 87.19 804 ASP A CA 1
ATOM 6398 C C . ASP A 1 804 ? -14.336 10.07 -0.365 1 87.19 804 ASP A C 1
ATOM 6400 O O . ASP A 1 804 ? -14.414 10.102 -1.595 1 87.19 804 ASP A O 1
ATOM 6404 N N . GLY A 1 805 ? -13.883 9.031 0.325 1 85.62 805 GLY A N 1
ATOM 6405 C CA . GLY A 1 805 ? -13.422 7.844 -0.387 1 85.62 805 GLY A CA 1
ATOM 6406 C C . GLY A 1 805 ? -14.562 7.008 -0.947 1 85.62 805 GLY A C 1
ATOM 6407 O O . GLY A 1 805 ? -15.727 7.254 -0.64 1 85.62 805 GLY A O 1
ATOM 6408 N N . SER A 1 806 ? -14.172 6.129 -1.917 1 89.25 806 SER A N 1
ATOM 6409 C CA . SER A 1 806 ? -15.148 5.242 -2.531 1 89.25 806 SER A CA 1
ATOM 6410 C C . SER A 1 806 ? -14.727 3.781 -2.414 1 89.25 806 SER A C 1
ATOM 6412 O O . SER A 1 806 ? -13.531 3.48 -2.367 1 89.25 806 SER A O 1
ATOM 6414 N N . LEU A 1 807 ? -15.727 2.865 -2.33 1 88.81 807 LEU A N 1
ATOM 6415 C CA . LEU A 1 807 ? -15.461 1.432 -2.279 1 88.81 807 LEU A CA 1
ATOM 6416 C C . LEU A 1 807 ? -14.766 0.962 -3.551 1 88.81 807 LEU A C 1
ATOM 6418 O O . LEU A 1 807 ? -13.969 0.021 -3.518 1 88.81 807 LEU A O 1
ATOM 6422 N N . LEU A 1 808 ? -15.078 1.615 -4.609 1 87.94 808 LEU A N 1
ATOM 6423 C CA . LEU A 1 808 ? -14.484 1.227 -5.883 1 87.94 808 LEU A CA 1
ATOM 6424 C C . LEU A 1 808 ? -12.977 1.447 -5.867 1 87.94 808 LEU A C 1
ATOM 6426 O O . LEU A 1 808 ? -12.219 0.635 -6.406 1 87.94 808 LEU A O 1
ATOM 6430 N N . ASP A 1 809 ? -12.57 2.473 -5.273 1 84.69 809 ASP A N 1
ATOM 6431 C CA . ASP A 1 809 ? -11.141 2.766 -5.18 1 84.69 809 ASP A CA 1
ATOM 6432 C C . ASP A 1 809 ? -10.43 1.75 -4.285 1 84.69 809 ASP A C 1
ATOM 6434 O O . ASP A 1 809 ? -9.266 1.417 -4.52 1 84.69 809 ASP A O 1
ATOM 6438 N N . MET A 1 810 ? -11.109 1.272 -3.359 1 82.06 810 MET A N 1
ATOM 6439 C CA . MET A 1 810 ? -10.531 0.296 -2.441 1 82.06 810 MET A CA 1
ATOM 6440 C C . MET A 1 810 ? -10.352 -1.056 -3.125 1 82.06 810 MET A C 1
ATOM 6442 O O . MET A 1 810 ? -9.383 -1.77 -2.855 1 82.06 810 MET A O 1
ATOM 6446 N N . VAL A 1 811 ? -11.273 -1.383 -3.977 1 80.62 811 VAL A N 1
ATOM 6447 C CA . VAL A 1 811 ? -11.211 -2.635 -4.727 1 80.62 811 VAL A CA 1
ATOM 6448 C C . VAL A 1 811 ? -10.016 -2.611 -5.676 1 80.62 811 VAL A C 1
ATOM 6450 O O . VAL A 1 811 ? -9.344 -3.627 -5.859 1 80.62 811 VAL A O 1
ATOM 6453 N N . ASP A 1 812 ? -9.695 -1.489 -6.289 1 71.06 812 ASP A N 1
ATOM 6454 C CA . ASP A 1 812 ? -8.562 -1.335 -7.203 1 71.06 812 ASP A CA 1
ATOM 6455 C C . ASP A 1 812 ? -7.254 -1.719 -6.523 1 71.06 812 ASP A C 1
ATOM 6457 O O . ASP A 1 812 ? -6.449 -2.461 -7.09 1 71.06 812 ASP A O 1
ATOM 6461 N N . ALA A 1 813 ? -7.145 -1.29 -5.383 1 62.91 813 ALA A N 1
ATOM 6462 C CA . ALA A 1 813 ? -5.891 -1.467 -4.656 1 62.91 813 ALA A CA 1
ATOM 6463 C C . ALA A 1 813 ? -5.68 -2.93 -4.277 1 62.91 813 ALA A C 1
ATOM 6465 O O . ALA A 1 813 ? -4.543 -3.402 -4.211 1 62.91 813 ALA A O 1
ATOM 6466 N N . ASP A 1 814 ? -6.734 -3.549 -4.191 1 56.09 814 ASP A N 1
ATOM 6467 C CA . ASP A 1 814 ? -6.633 -4.914 -3.684 1 56.09 814 ASP A CA 1
ATOM 6468 C C . ASP A 1 814 ? -6.465 -5.914 -4.824 1 56.09 814 ASP A C 1
ATOM 6470 O O . ASP A 1 814 ? -5.973 -7.023 -4.617 1 56.09 814 ASP A O 1
ATOM 6474 N N . CYS A 1 815 ? -6.969 -5.527 -5.977 1 54.16 815 CYS A N 1
ATOM 6475 C CA . CYS A 1 815 ? -7.031 -6.508 -7.055 1 54.16 815 CYS A CA 1
ATOM 6476 C C . CYS A 1 815 ? -5.746 -6.496 -7.871 1 54.16 815 CYS A C 1
ATOM 6478 O O . CYS A 1 815 ? -5.582 -7.301 -8.797 1 54.16 815 CYS A O 1
ATOM 6480 N N . VAL A 1 816 ? -4.883 -5.5 -7.59 1 48.84 816 VAL A N 1
ATOM 6481 C CA . VAL A 1 816 ? -3.643 -5.504 -8.359 1 48.84 816 VAL A CA 1
ATOM 6482 C C . VAL A 1 816 ? -2.5 -6.035 -7.492 1 48.84 816 VAL A C 1
ATOM 6484 O O . VAL A 1 816 ? -2.443 -5.758 -6.293 1 48.84 816 VAL A O 1
ATOM 6487 N N . MET B 1 1 ? -4.984 -8.68 -31.766 1 58 1 MET B N 1
ATOM 6488 C CA . MET B 1 1 ? -4.602 -7.789 -30.672 1 58 1 MET B CA 1
ATOM 6489 C C . MET B 1 1 ? -4.102 -6.453 -31.203 1 58 1 MET B C 1
ATOM 6491 O O . MET B 1 1 ? -3.426 -6.402 -32.219 1 58 1 MET B O 1
ATOM 6495 N N . LYS B 1 2 ? -4.762 -5.387 -30.719 1 74.44 2 LYS B N 1
ATOM 6496 C CA . LYS B 1 2 ? -4.355 -4.059 -31.172 1 74.44 2 LYS B CA 1
ATOM 6497 C C . LYS B 1 2 ? -2.869 -3.818 -30.922 1 74.44 2 LYS B C 1
ATOM 6499 O O . LYS B 1 2 ? -2.334 -4.25 -29.891 1 74.44 2 LYS B O 1
ATOM 6504 N N . PRO B 1 3 ? -2.154 -3.357 -31.938 1 79.94 3 PRO B N 1
ATOM 6505 C CA . PRO B 1 3 ? -0.714 -3.133 -31.797 1 79.94 3 PRO B CA 1
ATOM 6506 C C . PRO B 1 3 ? -0.382 -2.072 -30.75 1 79.94 3 PRO B C 1
ATOM 6508 O O . PRO B 1 3 ? -1.186 -1.171 -30.5 1 79.94 3 PRO B O 1
ATOM 6511 N N . SER B 1 4 ? 0.785 -2.172 -30.125 1 86.12 4 SER B N 1
ATOM 6512 C CA . SER B 1 4 ? 1.291 -1.187 -29.172 1 86.12 4 SER B CA 1
ATOM 6513 C C . SER B 1 4 ? 1.852 0.037 -29.891 1 86.12 4 SER B C 1
ATOM 6515 O O . SER B 1 4 ? 2.521 -0.092 -30.922 1 86.12 4 SER B O 1
ATOM 6517 N N . VAL B 1 5 ? 1.486 1.22 -29.531 1 90.88 5 VAL B N 1
ATOM 6518 C CA . VAL B 1 5 ? 1.969 2.488 -30.078 1 90.88 5 VAL B CA 1
ATOM 6519 C C . VAL B 1 5 ? 2.633 3.301 -28.969 1 90.88 5 VAL B C 1
ATOM 6521 O O . VAL B 1 5 ? 2.395 3.059 -27.781 1 90.88 5 VAL B O 1
ATOM 6524 N N . PRO B 1 6 ? 3.516 4.211 -29.406 1 92.94 6 PRO B N 1
ATOM 6525 C CA . PRO B 1 6 ? 4.062 5.117 -28.391 1 92.94 6 PRO B CA 1
ATOM 6526 C C . PRO B 1 6 ? 2.988 5.965 -27.719 1 92.94 6 PRO B C 1
ATOM 6528 O O . PRO B 1 6 ? 2.084 6.473 -28.391 1 92.94 6 PRO B O 1
ATOM 6531 N N . LEU B 1 7 ? 3.08 6.082 -26.469 1 96.5 7 LEU B N 1
ATOM 6532 C CA . LEU B 1 7 ? 2.109 6.852 -25.688 1 96.5 7 LEU B CA 1
ATOM 6533 C C . LEU B 1 7 ? 2.676 8.219 -25.312 1 96.5 7 LEU B C 1
ATOM 6535 O O . LEU B 1 7 ? 3.758 8.305 -24.734 1 96.5 7 LEU B O 1
ATOM 6539 N N . LEU B 1 8 ? 1.896 9.211 -25.594 1 96.19 8 LEU B N 1
ATOM 6540 C CA . LEU B 1 8 ? 2.305 10.562 -25.234 1 96.19 8 LEU B CA 1
ATOM 6541 C C . LEU B 1 8 ? 1.854 10.914 -23.828 1 96.19 8 LEU B C 1
ATOM 6543 O O . LEU B 1 8 ? 0.815 10.438 -23.359 1 96.19 8 LEU B O 1
ATOM 6547 N N . TYR B 1 9 ? 2.732 11.672 -23.156 1 97.19 9 TYR B N 1
ATOM 6548 C CA . TYR B 1 9 ? 2.389 12.047 -21.781 1 97.19 9 TYR B CA 1
ATOM 6549 C C . TYR B 1 9 ? 2.961 13.422 -21.438 1 97.19 9 TYR B C 1
ATOM 6551 O O . TYR B 1 9 ? 3.771 13.969 -22.203 1 97.19 9 TYR B O 1
ATOM 6559 N N . SER B 1 10 ? 2.42 14.031 -20.391 1 96.56 10 SER B N 1
ATOM 6560 C CA . SER B 1 10 ? 2.928 15.242 -19.75 1 96.56 10 SER B CA 1
ATOM 6561 C C . SER B 1 10 ? 3.23 15.023 -18.281 1 96.56 10 SER B C 1
ATOM 6563 O O . SER B 1 10 ? 2.887 13.977 -17.719 1 96.56 10 SER B O 1
ATOM 6565 N N . ILE B 1 11 ? 3.984 15.969 -17.734 1 95.44 11 ILE B N 1
ATOM 6566 C CA . ILE B 1 11 ? 4.277 15.883 -16.297 1 95.44 11 ILE B CA 1
ATOM 6567 C C . ILE B 1 11 ? 3.111 16.453 -15.5 1 95.44 11 ILE B C 1
ATOM 6569 O O . ILE B 1 11 ? 2.748 17.625 -15.672 1 95.44 11 ILE B O 1
ATOM 6573 N N . ALA B 1 12 ? 2.508 15.648 -14.711 1 93.25 12 ALA B N 1
ATOM 6574 C CA . ALA B 1 12 ? 1.413 16.125 -13.867 1 93.25 12 ALA B CA 1
ATOM 6575 C C . ALA B 1 12 ? 1.945 16.797 -12.602 1 93.25 12 ALA B C 1
ATOM 6577 O O . ALA B 1 12 ? 1.521 17.906 -12.258 1 93.25 12 ALA B O 1
ATOM 6578 N N . GLN B 1 13 ? 2.754 16.047 -11.859 1 88.88 13 GLN B N 1
ATOM 6579 C CA . GLN B 1 13 ? 3.352 16.5 -10.602 1 88.88 13 GLN B CA 1
ATOM 6580 C C . GLN B 1 13 ? 4.676 15.781 -10.344 1 88.88 13 GLN B C 1
ATOM 6582 O O . GLN B 1 13 ? 5.039 14.852 -11.055 1 88.88 13 GLN B O 1
ATOM 6587 N N . GLY B 1 14 ? 5.41 16.297 -9.406 1 86.5 14 GLY B N 1
ATOM 6588 C CA . GLY B 1 14 ? 6.633 15.641 -8.969 1 86.5 14 GLY B CA 1
ATOM 6589 C C . GLY B 1 14 ? 7.109 16.109 -7.605 1 86.5 14 GLY B C 1
ATOM 6590 O O . GLY B 1 14 ? 6.715 17.188 -7.145 1 86.5 14 GLY B O 1
ATOM 6591 N N . SER B 1 15 ? 7.844 15.242 -7.031 1 82.19 15 SER B N 1
ATOM 6592 C CA . SER B 1 15 ? 8.523 15.656 -5.809 1 82.19 15 SER B CA 1
ATOM 6593 C C . SER B 1 15 ? 9.531 16.766 -6.09 1 82.19 15 SER B C 1
ATOM 6595 O O . SER B 1 15 ? 9.891 17 -7.246 1 82.19 15 SER B O 1
ATOM 6597 N N . PRO B 1 16 ? 9.93 17.469 -5.094 1 72.5 16 PRO B N 1
ATOM 6598 C CA . PRO B 1 16 ? 10.914 18.531 -5.336 1 72.5 16 PRO B CA 1
ATOM 6599 C C . PRO B 1 16 ? 12.156 18.016 -6.055 1 72.5 16 PRO B C 1
ATOM 6601 O O . PRO B 1 16 ? 12.578 16.875 -5.836 1 72.5 16 PRO B O 1
ATOM 6604 N N . HIS B 1 17 ? 12.656 18.812 -6.961 1 83.06 17 HIS B N 1
ATOM 6605 C CA . HIS B 1 17 ? 13.82 18.422 -7.754 1 83.06 17 HIS B CA 1
ATOM 6606 C C . HIS B 1 17 ? 15 19.344 -7.492 1 83.06 17 HIS B C 1
ATOM 6608 O O . HIS B 1 17 ? 14.836 20.453 -6.957 1 83.06 17 HIS B O 1
ATOM 6614 N N . SER B 1 18 ? 16.141 18.891 -7.848 1 78.44 18 SER B N 1
ATOM 6615 C CA . SER B 1 18 ? 17.375 19.625 -7.605 1 78.44 18 SER B CA 1
ATOM 6616 C C . SER B 1 18 ? 17.641 20.641 -8.703 1 78.44 18 SER B C 1
ATOM 6618 O O . SER B 1 18 ? 17.828 20.281 -9.867 1 78.44 18 SER B O 1
ATOM 6620 N N . GLY B 1 19 ? 17.578 21.906 -8.406 1 76.12 19 GLY B N 1
ATOM 6621 C CA . GLY B 1 19 ? 17.969 22.953 -9.328 1 76.12 19 GLY B CA 1
ATOM 6622 C C . GLY B 1 19 ? 17.234 22.922 -10.648 1 76.12 19 GLY B C 1
ATOM 6623 O O . GLY B 1 19 ? 16 22.906 -10.672 1 76.12 19 GLY B O 1
ATOM 6624 N N . GLN B 1 20 ? 18.109 22.797 -11.695 1 82 20 GLN B N 1
ATOM 6625 C CA . GLN B 1 20 ? 17.562 22.875 -13.047 1 82 20 GLN B CA 1
ATOM 6626 C C . GLN B 1 20 ? 17.078 21.5 -13.516 1 82 20 GLN B C 1
ATOM 6628 O O . GLN B 1 20 ? 16.547 21.359 -14.625 1 82 20 GLN B O 1
ATOM 6633 N N . TYR B 1 21 ? 17.219 20.562 -12.742 1 90.69 21 TYR B N 1
ATOM 6634 C CA . TYR B 1 21 ? 16.875 19.203 -13.133 1 90.69 21 TYR B CA 1
ATOM 6635 C C . TYR B 1 21 ? 15.391 18.922 -12.875 1 90.69 21 TYR B C 1
ATOM 6637 O O . TYR B 1 21 ? 15.047 18.016 -12.109 1 90.69 21 TYR B O 1
ATOM 6645 N N . ALA B 1 22 ? 14.586 19.578 -13.672 1 91.12 22 ALA B N 1
ATOM 6646 C CA . ALA B 1 22 ? 13.133 19.5 -13.531 1 91.12 22 ALA B CA 1
ATOM 6647 C C . ALA B 1 22 ? 12.586 18.25 -14.203 1 91.12 22 ALA B C 1
ATOM 6649 O O . ALA B 1 22 ? 13.227 17.672 -15.086 1 91.12 22 ALA B O 1
ATOM 6650 N N . PRO B 1 23 ? 11.375 17.797 -13.766 1 93.31 23 PRO B N 1
ATOM 6651 C CA . PRO B 1 23 ? 10.797 16.578 -14.312 1 93.31 23 PRO B CA 1
ATOM 6652 C C . PRO B 1 23 ? 10.562 16.656 -15.82 1 93.31 23 PRO B C 1
ATOM 6654 O O . PRO B 1 23 ? 10.586 15.633 -16.5 1 93.31 23 PRO B O 1
ATOM 6657 N N . GLU B 1 24 ? 10.383 17.812 -16.422 1 94 24 GLU B N 1
ATOM 6658 C CA . GLU B 1 24 ? 10.117 17.969 -17.844 1 94 24 GLU B CA 1
ATOM 6659 C C . GLU B 1 24 ? 11.312 17.531 -18.688 1 94 24 GLU B C 1
ATOM 6661 O O . GLU B 1 24 ? 11.172 17.234 -19.875 1 94 24 GLU B O 1
ATOM 6666 N N . ASN B 1 25 ? 12.469 17.484 -18.031 1 94.88 25 ASN B N 1
ATOM 6667 C CA . ASN B 1 25 ? 13.68 17.109 -18.75 1 94.88 25 ASN B CA 1
ATOM 6668 C C . ASN B 1 25 ? 13.617 15.656 -19.219 1 94.88 25 ASN B C 1
ATOM 6670 O O . ASN B 1 25 ? 14.352 15.258 -20.125 1 94.88 25 ASN B O 1
ATOM 6674 N N . ILE B 1 26 ? 12.766 14.852 -18.609 1 96.31 26 ILE B N 1
ATOM 6675 C CA . ILE B 1 26 ? 12.758 13.43 -18.938 1 96.31 26 ILE B CA 1
ATOM 6676 C C . ILE B 1 26 ? 11.977 13.203 -20.234 1 96.31 26 ILE B C 1
ATOM 6678 O O . ILE B 1 26 ? 11.945 12.086 -20.766 1 96.31 26 ILE B O 1
ATOM 6682 N N . LEU B 1 27 ? 11.352 14.227 -20.859 1 95.44 27 LEU B N 1
ATOM 6683 C CA . LEU B 1 27 ? 10.547 14.125 -22.062 1 95.44 27 LEU B CA 1
ATOM 6684 C C . LEU B 1 27 ? 11.43 14.07 -23.312 1 95.44 27 LEU B C 1
ATOM 6686 O O . LEU B 1 27 ? 10.969 13.672 -24.375 1 95.44 27 LEU B O 1
ATOM 6690 N N . VAL B 1 28 ? 12.695 14.484 -23.109 1 93.5 28 VAL B N 1
ATOM 6691 C CA . VAL B 1 28 ? 13.602 14.586 -24.25 1 93.5 28 VAL B CA 1
ATOM 6692 C C . VAL B 1 28 ? 14.781 13.633 -24.062 1 93.5 28 VAL B C 1
ATOM 6694 O O . VAL B 1 28 ? 15.398 13.602 -23 1 93.5 28 VAL B O 1
ATOM 6697 N N . ASP B 1 29 ? 15.008 12.844 -25.078 1 93 29 ASP B N 1
ATOM 6698 C CA . ASP B 1 29 ? 16.141 11.93 -25.047 1 93 29 ASP B CA 1
ATOM 6699 C C . ASP B 1 29 ? 17.406 12.594 -25.594 1 93 29 ASP B C 1
ATOM 6701 O O . ASP B 1 29 ? 17.672 12.531 -26.797 1 93 29 ASP B O 1
ATOM 6705 N N . SER B 1 30 ? 18.188 13.18 -24.75 1 92.94 30 SER B N 1
ATOM 6706 C CA . SER B 1 30 ? 19.469 13.797 -25.094 1 92.94 30 SER B CA 1
ATOM 6707 C C . SER B 1 30 ? 20.609 13.188 -24.281 1 92.94 30 SER B C 1
ATOM 6709 O O . SER B 1 30 ? 21.141 13.82 -23.359 1 92.94 30 SER B O 1
ATOM 6711 N N . PRO B 1 31 ? 21.109 12.031 -24.703 1 91.69 31 PRO B N 1
ATOM 6712 C CA . PRO B 1 31 ? 22.062 11.273 -23.891 1 91.69 31 PRO B CA 1
ATOM 6713 C C . PRO B 1 31 ? 23.375 12.016 -23.688 1 91.69 31 PRO B C 1
ATOM 6715 O O . PRO B 1 31 ? 24.094 11.766 -22.719 1 91.69 31 PRO B O 1
ATOM 6718 N N . ALA B 1 32 ? 23.719 12.938 -24.578 1 91.81 32 ALA B N 1
ATOM 6719 C CA . ALA B 1 32 ? 25 13.625 -24.484 1 91.81 32 ALA B CA 1
ATOM 6720 C C . ALA B 1 32 ? 24.906 14.859 -23.594 1 91.81 32 ALA B C 1
ATOM 6722 O O . ALA B 1 32 ? 25.922 15.43 -23.203 1 91.81 32 ALA B O 1
ATOM 6723 N N . ASP B 1 33 ? 23.766 15.328 -23.281 1 91.81 33 ASP B N 1
ATOM 6724 C CA . ASP B 1 33 ? 23.562 16.516 -22.453 1 91.81 33 ASP B CA 1
ATOM 6725 C C . ASP B 1 33 ? 23.375 16.141 -20.984 1 91.81 33 ASP B C 1
ATOM 6727 O O . ASP B 1 33 ? 22.344 15.57 -20.609 1 91.81 33 ASP B O 1
ATOM 6731 N N . GLN B 1 34 ? 24.172 16.531 -20.125 1 90.06 34 GLN B N 1
ATOM 6732 C CA . GLN B 1 34 ? 24.141 16.172 -18.703 1 90.06 34 GLN B CA 1
ATOM 6733 C C . GLN B 1 34 ? 23 16.891 -17.984 1 90.06 34 GLN B C 1
ATOM 6735 O O . GLN B 1 34 ? 22.594 16.453 -16.891 1 90.06 34 GLN B O 1
ATOM 6740 N N . SER B 1 35 ? 22.578 17.891 -18.594 1 90 35 SER B N 1
ATOM 6741 C CA . SER B 1 35 ? 21.516 18.672 -17.938 1 90 35 SER B CA 1
ATOM 6742 C C . SER B 1 35 ? 20.141 18.125 -18.281 1 90 35 SER B C 1
ATOM 6744 O O . SER B 1 35 ? 19.156 18.453 -17.625 1 90 35 SER B O 1
ATOM 6746 N N . SER B 1 36 ? 20.094 17.234 -19.25 1 92.31 36 SER B N 1
ATOM 6747 C CA . SER B 1 36 ? 18.812 16.688 -19.703 1 92.31 36 SER B CA 1
ATOM 6748 C C . SER B 1 36 ? 18.375 15.516 -18.828 1 92.31 36 SER B C 1
ATOM 6750 O O . SER B 1 36 ? 18.297 14.375 -19.297 1 92.31 36 SER B O 1
ATOM 6752 N N . ARG B 1 37 ? 18.109 15.797 -17.562 1 94.69 37 ARG B N 1
ATOM 6753 C CA . ARG B 1 37 ? 17.719 14.766 -16.609 1 94.69 37 ARG B CA 1
ATOM 6754 C C . ARG B 1 37 ? 16.859 15.352 -15.492 1 94.69 37 ARG B C 1
ATOM 6756 O O . ARG B 1 37 ? 16.844 16.562 -15.289 1 94.69 37 ARG B O 1
ATOM 6763 N N . TRP B 1 38 ? 16.109 14.531 -14.914 1 95.5 38 TRP B N 1
ATOM 6764 C CA . TRP B 1 38 ? 15.5 14.836 -13.625 1 95.5 38 TRP B CA 1
ATOM 6765 C C . TRP B 1 38 ? 16.344 14.328 -12.469 1 95.5 38 TRP B C 1
ATOM 6767 O O . TRP B 1 38 ? 16.906 13.227 -12.547 1 95.5 38 TRP B O 1
ATOM 6777 N N . SER B 1 39 ? 16.484 15.102 -11.406 1 91.81 39 SER B N 1
ATOM 6778 C CA . SER B 1 39 ? 17.188 14.672 -10.203 1 91.81 39 SER B CA 1
ATOM 6779 C C . SER B 1 39 ? 16.406 15.07 -8.945 1 91.81 39 SER B C 1
ATOM 6781 O O . SER B 1 39 ? 15.977 16.219 -8.812 1 91.81 39 SER B O 1
ATOM 6783 N N . GLY B 1 40 ? 16.219 14.102 -8.117 1 85.75 40 GLY B N 1
ATOM 6784 C CA . GLY B 1 40 ? 15.547 14.383 -6.855 1 85.75 40 GLY B CA 1
ATOM 6785 C C . GLY B 1 40 ? 16.297 15.383 -5.996 1 85.75 40 GLY B C 1
ATOM 6786 O O . GLY B 1 40 ? 17.484 15.602 -6.191 1 85.75 40 GLY B O 1
ATOM 6787 N N . ALA B 1 41 ? 15.578 15.977 -5.125 1 72.12 41 ALA B N 1
ATOM 6788 C CA . ALA B 1 41 ? 16.203 17.016 -4.309 1 72.12 41 ALA B CA 1
ATOM 6789 C C . ALA B 1 41 ? 16.547 16.5 -2.918 1 72.12 41 ALA B C 1
ATOM 6791 O O . ALA B 1 41 ? 17.344 17.094 -2.199 1 72.12 41 ALA B O 1
ATOM 6792 N N . THR B 1 42 ? 15.859 15.453 -2.525 1 64.12 42 THR B N 1
ATOM 6793 C CA . THR B 1 42 ? 15.969 15.07 -1.122 1 64.12 42 THR B CA 1
ATOM 6794 C C . THR B 1 42 ? 16.656 13.719 -0.981 1 64.12 42 THR B C 1
ATOM 6796 O O . THR B 1 42 ? 16.578 12.883 -1.879 1 64.12 42 THR B O 1
ATOM 6799 N N . HIS B 1 43 ? 17.641 13.711 0.028 1 58.91 43 HIS B N 1
ATOM 6800 C CA . HIS B 1 43 ? 18.219 12.438 0.439 1 58.91 43 HIS B CA 1
ATOM 6801 C C . HIS B 1 43 ? 17.469 11.852 1.633 1 58.91 43 HIS B C 1
ATOM 6803 O O . HIS B 1 43 ? 16.781 12.578 2.357 1 58.91 43 HIS B O 1
ATOM 6809 N N . GLY B 1 44 ? 17.406 10.578 1.771 1 57.03 44 GLY B N 1
ATOM 6810 C CA . GLY B 1 44 ? 16.891 9.984 2.99 1 57.03 44 GLY B CA 1
ATOM 6811 C C . GLY B 1 44 ? 15.633 9.164 2.764 1 57.03 44 GLY B C 1
ATOM 6812 O O . GLY B 1 44 ? 15.477 8.523 1.721 1 57.03 44 GLY B O 1
ATOM 6813 N N . ALA B 1 45 ? 14.773 9.273 3.865 1 56.5 45 ALA B N 1
ATOM 6814 C CA . ALA B 1 45 ? 13.625 8.375 3.973 1 56.5 45 ALA B CA 1
ATOM 6815 C C . ALA B 1 45 ? 12.445 8.898 3.166 1 56.5 45 ALA B C 1
ATOM 6817 O O . ALA B 1 45 ? 11.469 8.172 2.947 1 56.5 45 ALA B O 1
ATOM 6818 N N . THR B 1 46 ? 12.609 10.148 2.584 1 62.12 46 THR B N 1
ATOM 6819 C CA . THR B 1 46 ? 11.469 10.672 1.838 1 62.12 46 THR B CA 1
ATOM 6820 C C . THR B 1 46 ? 11.414 10.07 0.436 1 62.12 46 THR B C 1
ATOM 6822 O O . THR B 1 46 ? 12.43 10.016 -0.259 1 62.12 46 THR B O 1
ATOM 6825 N N . LYS B 1 47 ? 10.188 9.617 0.155 1 73.06 47 LYS B N 1
ATOM 6826 C CA . LYS B 1 47 ? 10 9.016 -1.162 1 73.06 47 LYS B CA 1
ATOM 6827 C C . LYS B 1 47 ? 10.039 10.07 -2.262 1 73.06 47 LYS B C 1
ATOM 6829 O O . LYS B 1 47 ? 9.398 11.117 -2.146 1 73.06 47 LYS B O 1
ATOM 6834 N N . GLN B 1 48 ? 10.93 9.984 -3.23 1 83.94 48 GLN B N 1
ATOM 6835 C CA . GLN B 1 48 ? 10.953 10.805 -4.438 1 83.94 48 GLN B CA 1
ATOM 6836 C C . GLN B 1 48 ? 10.125 10.164 -5.551 1 83.94 48 GLN B C 1
ATOM 6838 O O . GLN B 1 48 ? 10.031 8.938 -5.633 1 83.94 48 GLN B O 1
ATOM 6843 N N . TRP B 1 49 ? 9.414 11.031 -6.297 1 92.12 49 TRP B N 1
ATOM 6844 C CA . TRP B 1 49 ? 8.562 10.445 -7.324 1 92.12 49 TRP B CA 1
ATOM 6845 C C . TRP B 1 49 ? 8.242 11.469 -8.406 1 92.12 49 TRP B C 1
ATOM 6847 O O . TRP B 1 49 ? 8.383 12.68 -8.195 1 92.12 49 TRP B O 1
ATOM 6857 N N . ILE B 1 50 ? 7.934 11.031 -9.617 1 95.06 50 ILE B N 1
ATOM 6858 C CA . ILE B 1 50 ? 7.395 11.812 -10.727 1 95.06 50 ILE B CA 1
ATOM 6859 C C . ILE B 1 50 ? 6.059 11.211 -11.172 1 95.06 50 ILE B C 1
ATOM 6861 O O . ILE B 1 50 ? 5.938 10 -11.336 1 95.06 50 ILE B O 1
ATOM 6865 N N . LEU B 1 51 ? 5.098 12.07 -11.266 1 96.25 51 LEU B N 1
ATOM 6866 C CA . LEU B 1 51 ? 3.787 11.633 -11.742 1 96.25 51 LEU B CA 1
ATOM 6867 C C . LEU B 1 51 ? 3.547 12.078 -13.18 1 96.25 51 LEU B C 1
ATOM 6869 O O . LEU B 1 51 ? 3.557 13.273 -13.469 1 96.25 51 LEU B O 1
ATOM 6873 N N . LEU B 1 52 ? 3.326 11.133 -14.016 1 97.75 52 LEU B N 1
ATOM 6874 C CA . LEU B 1 52 ? 3.076 11.383 -15.43 1 97.75 52 LEU B CA 1
ATOM 6875 C C . LEU B 1 52 ? 1.587 11.273 -15.742 1 97.75 52 LEU B C 1
ATOM 6877 O O . LEU B 1 52 ? 0.875 10.477 -15.133 1 97.75 52 LEU B O 1
ATOM 6881 N N . ARG B 1 53 ? 1.123 12.109 -16.672 1 97.44 53 ARG B N 1
ATOM 6882 C CA . ARG B 1 53 ? -0.254 12.047 -17.156 1 97.44 53 ARG B CA 1
ATOM 6883 C C . ARG B 1 53 ? -0.299 11.719 -18.641 1 97.44 53 ARG B C 1
ATOM 6885 O O . ARG B 1 53 ? 0.18 12.5 -19.469 1 97.44 53 ARG B O 1
ATOM 6892 N N . LEU B 1 54 ? -0.893 10.609 -18.984 1 97.31 54 LEU B N 1
ATOM 6893 C CA . LEU B 1 54 ? -1.069 10.25 -20.375 1 97.31 54 LEU B CA 1
ATOM 6894 C C . LEU B 1 54 ? -2.076 11.18 -21.062 1 97.31 54 LEU B C 1
ATOM 6896 O O . LEU B 1 54 ? -3.074 11.57 -20.453 1 97.31 54 LEU B O 1
ATOM 6900 N N . HIS B 1 55 ? -1.837 11.492 -22.281 1 94.94 55 HIS B N 1
ATOM 6901 C CA . HIS B 1 55 ? -2.725 12.383 -23.031 1 94.94 55 HIS B CA 1
ATOM 6902 C C . HIS B 1 55 ? -4.082 11.734 -23.266 1 94.94 55 HIS B C 1
ATOM 6904 O O . HIS B 1 55 ? -5.098 12.43 -23.375 1 94.94 55 HIS B O 1
ATOM 6910 N N . SER B 1 56 ? -4.031 10.43 -23.359 1 94.44 56 SER B N 1
ATOM 6911 C CA . SER B 1 56 ? -5.258 9.656 -23.484 1 94.44 56 SER B CA 1
ATOM 6912 C C . SER B 1 56 ? -5.207 8.398 -22.625 1 94.44 56 SER B C 1
ATOM 6914 O O . SER B 1 56 ? -4.129 7.926 -22.266 1 94.44 56 SER B O 1
ATOM 6916 N N . LEU B 1 57 ? -6.43 7.977 -22.312 1 95.62 57 LEU B N 1
ATOM 6917 C CA . LEU B 1 57 ? -6.488 6.699 -21.609 1 95.62 57 LEU B CA 1
ATOM 6918 C C . LEU B 1 57 ? -5.855 5.59 -22.438 1 95.62 57 LEU B C 1
ATOM 6920 O O . LEU B 1 57 ? -6.047 5.539 -23.656 1 95.62 57 LEU B O 1
ATOM 6924 N N . ALA B 1 58 ? -5.062 4.734 -21.719 1 97.06 58 ALA B N 1
ATOM 6925 C CA . ALA B 1 58 ? -4.367 3.688 -22.469 1 97.06 58 ALA B CA 1
ATOM 6926 C C . ALA B 1 58 ? -4.121 2.463 -21.594 1 97.06 58 ALA B C 1
ATOM 6928 O O . ALA B 1 58 ? -4.312 2.512 -20.375 1 97.06 58 ALA B O 1
ATOM 6929 N N . VAL B 1 59 ? -3.91 1.358 -22.25 1 95.5 59 VAL B N 1
ATOM 6930 C CA . VAL B 1 59 ? -3.305 0.197 -21.609 1 95.5 59 VAL B CA 1
ATOM 6931 C C . VAL B 1 59 ? -1.79 0.235 -21.797 1 95.5 59 VAL 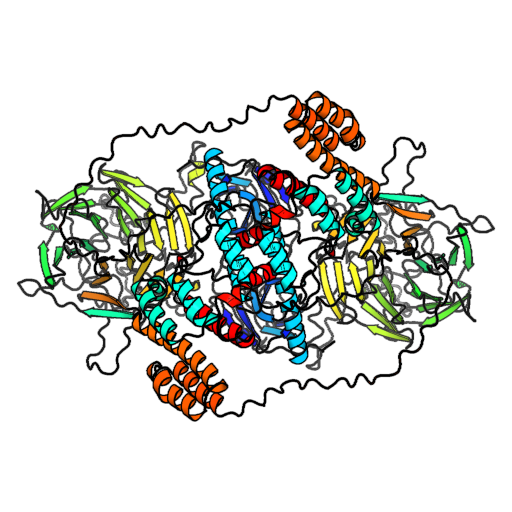B C 1
ATOM 6933 O O . VAL B 1 59 ? -1.288 0.029 -22.906 1 95.5 59 VAL B O 1
ATOM 6936 N N . VAL B 1 60 ? -1.092 0.587 -20.734 1 95.19 60 VAL B N 1
ATOM 6937 C CA . VAL B 1 60 ? 0.361 0.7 -20.812 1 95.19 60 VAL B CA 1
ATOM 6938 C C . VAL B 1 60 ? 0.99 -0.691 -20.781 1 95.19 60 VAL B C 1
ATOM 6940 O O . VAL B 1 60 ? 0.728 -1.471 -19.859 1 95.19 60 VAL B O 1
ATOM 6943 N N . LYS B 1 61 ? 1.837 -0.944 -21.688 1 88.12 61 LYS B N 1
ATOM 6944 C CA . LYS B 1 61 ? 2.412 -2.281 -21.797 1 88.12 61 LYS B CA 1
ATOM 6945 C C . LYS B 1 61 ? 3.883 -2.285 -21.391 1 88.12 61 LYS B C 1
ATOM 6947 O O . LYS B 1 61 ? 4.391 -3.291 -20.906 1 88.12 61 LYS B O 1
ATOM 6952 N N . SER B 1 62 ? 4.477 -1.095 -21.656 1 89.19 62 SER B N 1
ATOM 6953 C CA . SER B 1 62 ? 5.902 -1.067 -21.344 1 89.19 62 SER B CA 1
ATOM 6954 C C . SER B 1 62 ? 6.379 0.351 -21.062 1 89.19 62 SER B C 1
ATOM 6956 O O . SER B 1 62 ? 5.727 1.323 -21.453 1 89.19 62 SER B O 1
ATOM 6958 N N . ILE B 1 63 ? 7.438 0.432 -20.328 1 93.06 63 ILE B N 1
ATOM 6959 C CA . ILE B 1 63 ? 8.109 1.69 -20.016 1 93.06 63 ILE B CA 1
ATOM 6960 C C . ILE B 1 63 ? 9.594 1.581 -20.359 1 93.06 63 ILE B C 1
ATOM 6962 O O . ILE B 1 63 ? 10.211 0.541 -20.125 1 93.06 63 ILE B O 1
ATOM 6966 N N . THR B 1 64 ? 10.148 2.598 -20.953 1 92.5 64 THR B N 1
ATOM 6967 C CA . THR B 1 64 ? 11.547 2.635 -21.359 1 92.5 64 THR B CA 1
ATOM 6968 C C . THR B 1 64 ? 12.281 3.775 -20.672 1 92.5 64 THR B C 1
ATOM 6970 O O . THR B 1 64 ? 11.789 4.902 -20.625 1 92.5 64 THR B O 1
ATOM 6973 N N . PHE B 1 65 ? 13.422 3.443 -20.156 1 94 65 PHE B N 1
ATOM 6974 C CA . PHE B 1 65 ? 14.297 4.445 -19.547 1 94 65 PHE B CA 1
ATOM 6975 C C . PHE B 1 65 ? 15.516 4.695 -20.438 1 94 65 PHE B C 1
ATOM 6977 O O . PHE B 1 65 ? 16.312 3.787 -20.672 1 94 65 PHE B O 1
ATOM 6984 N N . GLY B 1 66 ? 15.609 5.887 -20.969 1 93.75 66 GLY B N 1
ATOM 6985 C CA . GLY B 1 66 ? 16.844 6.309 -21.625 1 93.75 66 GLY B CA 1
ATOM 6986 C C . GLY B 1 66 ? 17.938 6.699 -20.641 1 93.75 66 GLY B C 1
ATOM 6987 O O . GLY B 1 66 ? 17.656 6.965 -19.469 1 93.75 66 GLY B O 1
ATOM 6988 N N . LYS B 1 67 ? 19.188 6.688 -21.141 1 92 67 LYS B N 1
ATOM 6989 C CA . LYS B 1 67 ? 20.297 6.918 -20.234 1 92 67 LYS B CA 1
ATOM 6990 C C . LYS B 1 67 ? 21.312 7.895 -20.844 1 92 67 LYS B C 1
ATOM 6992 O O . LYS B 1 67 ? 21.219 8.227 -22.031 1 92 67 LYS B O 1
ATOM 6997 N N . HIS B 1 68 ? 22.188 8.375 -19.969 1 93.12 68 HIS B N 1
ATOM 6998 C CA . HIS B 1 68 ? 23.312 9.195 -20.406 1 93.12 68 HIS B CA 1
ATOM 6999 C C . HIS B 1 68 ? 24.344 8.359 -21.156 1 93.12 68 HIS B C 1
ATOM 7001 O O . HIS B 1 68 ? 24.375 7.137 -21 1 93.12 68 HIS B O 1
ATOM 7007 N N . ILE B 1 69 ? 25.219 9.008 -21.953 1 91.5 69 ILE B N 1
ATOM 7008 C CA . ILE B 1 69 ? 26.203 8.344 -22.812 1 91.5 69 ILE B CA 1
ATOM 7009 C C . ILE B 1 69 ? 27.25 7.645 -21.953 1 91.5 69 ILE B C 1
ATOM 7011 O O . ILE B 1 69 ? 27.922 6.727 -22.422 1 91.5 69 ILE B O 1
ATOM 7015 N N . LYS B 1 70 ? 27.406 8.078 -20.672 1 90.81 70 LYS B N 1
ATOM 7016 C CA . LYS B 1 70 ? 28.344 7.457 -19.75 1 90.81 70 LYS B CA 1
ATOM 7017 C C . LYS B 1 70 ? 27.641 7.035 -18.453 1 90.81 70 LYS B C 1
ATOM 7019 O O . LYS B 1 70 ? 26.578 7.566 -18.125 1 90.81 70 LYS B O 1
ATOM 7024 N N . SER B 1 71 ? 28.266 6.051 -17.859 1 90.81 71 SER B N 1
ATOM 7025 C CA . SER B 1 71 ? 27.781 5.703 -16.531 1 90.81 71 SER B CA 1
ATOM 7026 C C . SER B 1 71 ? 27.828 6.902 -15.586 1 90.81 71 SER B C 1
ATOM 7028 O O . SER B 1 71 ? 28.688 7.77 -15.719 1 90.81 71 SER B O 1
ATOM 7030 N N . HIS B 1 72 ? 26.922 7.016 -14.773 1 89.81 72 HIS B N 1
ATOM 7031 C CA . HIS B 1 72 ? 26.797 8.148 -13.867 1 89.81 72 HIS B CA 1
ATOM 7032 C C . HIS B 1 72 ? 26.406 7.695 -12.461 1 89.81 72 HIS B C 1
ATOM 7034 O O . HIS B 1 72 ? 25.516 6.859 -12.305 1 89.81 72 HIS B O 1
ATOM 7040 N N . PRO B 1 73 ? 26.953 8.211 -11.453 1 87.56 73 PRO B N 1
ATOM 7041 C CA . PRO B 1 73 ? 26.656 7.793 -10.078 1 87.56 73 PRO B CA 1
ATOM 7042 C C . PRO B 1 73 ? 25.219 8.102 -9.656 1 87.56 73 PRO B C 1
ATOM 7044 O O . PRO B 1 73 ? 24.672 7.41 -8.797 1 87.56 73 PRO B O 1
ATOM 7047 N N . CYS B 1 74 ? 24.578 9.07 -10.25 1 90.25 74 CYS B N 1
ATOM 7048 C CA . CYS B 1 74 ? 23.234 9.5 -9.859 1 90.25 74 CYS B CA 1
ATOM 7049 C C . CYS B 1 74 ? 22.172 8.672 -10.555 1 90.25 74 CYS B C 1
ATOM 7051 O O . CYS B 1 74 ? 20.984 8.82 -10.281 1 90.25 74 CYS B O 1
ATOM 7053 N N . ASN B 1 75 ? 22.594 7.75 -11.438 1 92.75 75 ASN B N 1
ATOM 7054 C CA . ASN B 1 75 ? 21.609 6.938 -12.141 1 92.75 75 ASN B CA 1
ATOM 7055 C C . ASN B 1 75 ? 20.766 6.125 -11.164 1 92.75 75 ASN B C 1
ATOM 7057 O O . ASN B 1 75 ? 21.281 5.582 -10.188 1 92.75 75 ASN B O 1
ATOM 7061 N N . VAL B 1 76 ? 19.484 6.121 -11.422 1 91 76 VAL B N 1
ATOM 7062 C CA . VAL B 1 76 ? 18.578 5.32 -10.609 1 91 76 VAL B CA 1
ATOM 7063 C C . VAL B 1 76 ? 18.953 3.844 -10.727 1 91 76 VAL B C 1
ATOM 7065 O O . VAL B 1 76 ? 19.25 3.359 -11.82 1 91 76 VAL B O 1
ATOM 7068 N N . LYS B 1 77 ? 19 3.184 -9.617 1 87.81 77 LYS B N 1
ATOM 7069 C CA . LYS B 1 77 ? 19.25 1.744 -9.594 1 87.81 77 LYS B CA 1
ATOM 7070 C C . LYS B 1 77 ? 17.938 0.971 -9.422 1 87.81 77 LYS B C 1
ATOM 7072 O O . LYS B 1 77 ? 17.5 0.274 -10.336 1 87.81 77 LYS B O 1
ATOM 7077 N N . GLU B 1 78 ? 17.328 1.136 -8.258 1 84.56 78 GLU B N 1
ATOM 7078 C CA . GLU B 1 78 ? 16.047 0.498 -7.996 1 84.56 78 GLU B CA 1
ATOM 7079 C C . GLU B 1 78 ? 14.891 1.49 -8.148 1 84.56 78 GLU B C 1
ATOM 7081 O O . GLU B 1 78 ? 15.008 2.65 -7.75 1 84.56 78 GLU B O 1
ATOM 7086 N N . PHE B 1 79 ? 13.781 1.035 -8.812 1 89.31 79 PHE B N 1
ATOM 7087 C CA . PHE B 1 79 ? 12.633 1.911 -8.992 1 89.31 79 PHE B CA 1
ATOM 7088 C C . PHE B 1 79 ? 11.336 1.121 -8.906 1 89.31 79 PHE B C 1
ATOM 7090 O O . PHE B 1 79 ? 11.344 -0.109 -8.992 1 89.31 79 PHE B O 1
ATOM 7097 N N . GLN B 1 80 ? 10.297 1.813 -8.68 1 89.88 80 GLN B N 1
ATOM 7098 C CA . GLN B 1 80 ? 8.938 1.28 -8.648 1 89.88 80 GLN B CA 1
ATOM 7099 C C . GLN B 1 80 ? 8.016 2.068 -9.578 1 89.88 80 GLN B C 1
ATOM 7101 O O . GLN B 1 80 ? 8.195 3.271 -9.766 1 89.88 80 GLN B O 1
ATOM 7106 N N . ILE B 1 81 ? 7.031 1.396 -10.188 1 93.25 81 ILE B N 1
ATOM 7107 C CA . ILE B 1 81 ? 6.039 2.033 -11.047 1 93.25 81 ILE B CA 1
ATOM 7108 C C . ILE B 1 81 ? 4.641 1.789 -10.484 1 93.25 81 ILE B C 1
ATOM 7110 O O . ILE B 1 81 ? 4.281 0.653 -10.164 1 93.25 81 ILE B O 1
ATOM 7114 N N . SER B 1 82 ? 3.879 2.846 -10.328 1 93.75 82 SER B N 1
ATOM 7115 C CA . SER B 1 82 ? 2.471 2.766 -9.961 1 93.75 82 SER B CA 1
ATOM 7116 C C . SER B 1 82 ? 1.585 3.426 -11.016 1 93.75 82 SER B C 1
ATOM 7118 O O . SER B 1 82 ? 1.979 4.414 -11.633 1 93.75 82 SER B O 1
ATOM 7120 N N . VAL B 1 83 ? 0.43 2.852 -11.25 1 94.62 83 VAL B N 1
ATOM 7121 C CA . VAL B 1 83 ? -0.465 3.389 -12.266 1 94.62 83 VAL B CA 1
ATOM 7122 C C . VAL B 1 83 ? -1.872 3.535 -11.695 1 94.62 83 VAL B C 1
ATOM 7124 O O . VAL B 1 83 ? -2.193 2.943 -10.656 1 94.62 83 VAL B O 1
ATOM 7127 N N . GLY B 1 84 ? -2.684 4.387 -12.297 1 92.81 84 GLY B N 1
ATOM 7128 C CA . GLY B 1 84 ? -4.066 4.586 -11.891 1 92.81 84 GLY B CA 1
ATOM 7129 C C . GLY B 1 84 ? -4.828 5.52 -12.812 1 92.81 84 GLY B C 1
ATOM 7130 O O . GLY B 1 84 ? -4.25 6.094 -13.734 1 92.81 84 GLY B O 1
ATOM 7131 N N . MET B 1 85 ? -6.145 5.652 -12.625 1 91.38 85 MET B N 1
ATOM 7132 C CA . MET B 1 85 ? -7.004 6.527 -13.414 1 91.38 85 MET B CA 1
ATOM 7133 C C . MET B 1 85 ? -7.074 7.922 -12.797 1 91.38 85 MET B C 1
ATOM 7135 O O . MET B 1 85 ? -7.441 8.883 -13.469 1 91.38 85 MET B O 1
ATOM 7139 N N . THR B 1 86 ? -6.762 7.949 -11.531 1 89.44 86 THR B N 1
ATOM 7140 C CA . THR B 1 86 ? -6.758 9.227 -10.828 1 89.44 86 THR B CA 1
ATOM 7141 C C . THR B 1 86 ? -5.43 9.445 -10.102 1 89.44 86 THR B C 1
ATOM 7143 O O . THR B 1 86 ? -4.707 8.484 -9.82 1 89.44 86 THR B O 1
ATOM 7146 N N . GLU B 1 87 ? -5.137 10.602 -9.742 1 89 87 GLU B N 1
ATOM 7147 C CA . GLU B 1 87 ? -3.855 10.969 -9.141 1 89 87 GLU B CA 1
ATOM 7148 C C . GLU B 1 87 ? -3.727 10.406 -7.73 1 89 87 GLU B C 1
ATOM 7150 O O . GLU B 1 87 ? -2.623 10.086 -7.281 1 89 87 GLU B O 1
ATOM 7155 N N . ASP B 1 88 ? -4.828 10.258 -7.129 1 82.25 88 ASP B N 1
ATOM 7156 C CA . ASP B 1 88 ? -4.789 9.938 -5.707 1 82.25 88 ASP B CA 1
ATOM 7157 C C . ASP B 1 88 ? -4.898 8.43 -5.48 1 82.25 88 ASP B C 1
ATOM 7159 O O . ASP B 1 88 ? -4.656 7.945 -4.371 1 82.25 88 ASP B O 1
ATOM 7163 N N . ASN B 1 89 ? -5.273 7.707 -6.402 1 85.75 89 ASN B N 1
ATOM 7164 C CA . ASN B 1 89 ? -5.441 6.266 -6.27 1 85.75 89 ASN B CA 1
ATOM 7165 C C . ASN B 1 89 ? -4.578 5.504 -7.27 1 85.75 89 ASN B C 1
ATOM 7167 O O . ASN B 1 89 ? -5.047 5.148 -8.352 1 85.75 89 ASN B O 1
ATOM 7171 N N . LEU B 1 90 ? -3.371 5.172 -6.824 1 89.94 90 LEU B N 1
ATOM 7172 C CA . LEU B 1 90 ? -2.422 4.473 -7.684 1 89.94 90 LEU B CA 1
ATOM 7173 C C . LEU B 1 90 ? -2.062 3.111 -7.102 1 89.94 90 LEU B C 1
ATOM 7175 O O . LEU B 1 90 ? -2.092 2.924 -5.883 1 89.94 90 LEU B O 1
ATOM 7179 N N . THR B 1 91 ? -1.804 2.143 -7.902 1 87 91 THR B N 1
ATOM 7180 C CA . THR B 1 91 ? -1.423 0.794 -7.492 1 87 91 THR B CA 1
ATOM 7181 C C . THR B 1 91 ? -0.051 0.426 -8.055 1 87 91 THR B C 1
ATOM 7183 O O . THR B 1 91 ? 0.22 0.641 -9.234 1 87 91 THR B O 1
ATOM 7186 N N . GLU B 1 92 ? 0.806 -0.094 -7.195 1 86.94 92 GLU B N 1
ATOM 7187 C CA . GLU B 1 92 ? 2.119 -0.554 -7.633 1 86.94 92 GLU B CA 1
ATOM 7188 C C . GLU B 1 92 ? 2 -1.749 -8.578 1 86.94 92 GLU B C 1
ATOM 7190 O O . GLU B 1 92 ? 1.342 -2.74 -8.25 1 86.94 92 GLU B O 1
ATOM 7195 N N . ILE B 1 93 ? 2.668 -1.671 -9.75 1 84.69 93 ILE B N 1
ATOM 7196 C CA . ILE B 1 93 ? 2.486 -2.744 -10.719 1 84.69 93 ILE B CA 1
ATOM 7197 C C . ILE B 1 93 ? 3.844 -3.322 -11.109 1 84.69 93 ILE B C 1
ATOM 7199 O O . ILE B 1 93 ? 3.916 -4.383 -11.734 1 84.69 93 ILE B O 1
ATOM 7203 N N . TYR B 1 94 ? 4.906 -2.531 -10.75 1 84.5 94 TYR B N 1
ATOM 7204 C CA . TYR B 1 94 ? 6.203 -3.016 -11.211 1 84.5 94 TYR B CA 1
ATOM 7205 C C . TYR B 1 94 ? 7.324 -2.506 -10.312 1 84.5 94 TYR B C 1
ATOM 7207 O O . TYR B 1 94 ? 7.277 -1.369 -9.836 1 84.5 94 TYR B O 1
ATOM 7215 N N . ARG B 1 95 ? 8.273 -3.324 -9.992 1 80.19 95 ARG B N 1
ATOM 7216 C CA . ARG B 1 95 ? 9.539 -2.98 -9.367 1 80.19 95 ARG B CA 1
ATOM 7217 C C . ARG B 1 95 ? 10.719 -3.523 -10.172 1 80.19 95 ARG B C 1
ATOM 7219 O O . ARG B 1 95 ? 10.703 -4.68 -10.594 1 80.19 95 ARG B O 1
ATOM 7226 N N . GLY B 1 96 ? 11.688 -2.652 -10.461 1 76.69 96 GLY B N 1
ATOM 7227 C CA . GLY B 1 96 ? 12.797 -3.086 -11.289 1 76.69 96 GLY B CA 1
ATOM 7228 C C . GLY B 1 96 ? 14.117 -2.455 -10.906 1 76.69 96 GLY B C 1
ATOM 7229 O O . GLY B 1 96 ? 14.18 -1.662 -9.961 1 76.69 96 GLY B O 1
ATOM 7230 N N . VAL B 1 97 ? 15.18 -2.885 -11.516 1 79.94 97 VAL B N 1
ATOM 7231 C CA . VAL B 1 97 ? 16.547 -2.396 -11.312 1 79.94 97 VAL B CA 1
ATOM 7232 C C . VAL B 1 97 ? 17.141 -1.95 -12.648 1 79.94 97 VAL B C 1
ATOM 7234 O O . VAL B 1 97 ? 17.016 -2.658 -13.656 1 79.94 97 VAL B O 1
ATOM 7237 N N . LEU B 1 98 ? 17.688 -0.796 -12.664 1 85 98 LEU B N 1
ATOM 7238 C CA . LEU B 1 98 ? 18.359 -0.272 -13.844 1 85 98 LEU B CA 1
ATOM 7239 C C . LEU B 1 98 ? 19.859 -0.491 -13.758 1 85 98 LEU B C 1
ATOM 7241 O O . LEU B 1 98 ? 20.453 -0.358 -12.68 1 85 98 LEU B O 1
ATOM 7245 N N . LYS B 1 99 ? 20.484 -0.838 -14.883 1 82.06 99 LYS B N 1
ATOM 7246 C CA . LYS B 1 99 ? 21.938 -0.932 -14.969 1 82.06 99 LYS B CA 1
ATOM 7247 C C . LYS B 1 99 ? 22.578 0.452 -15.07 1 82.06 99 LYS B C 1
ATOM 7249 O O . LYS B 1 99 ? 21.938 1.402 -15.523 1 82.06 99 LYS B O 1
ATOM 7254 N N . ASN B 1 100 ? 23.859 0.435 -14.586 1 88.31 100 ASN B N 1
ATOM 7255 C CA . ASN B 1 100 ? 24.562 1.701 -14.703 1 88.31 100 ASN B CA 1
ATOM 7256 C C . ASN B 1 100 ? 25.406 1.758 -15.984 1 88.31 100 ASN B C 1
ATOM 7258 O O . ASN B 1 100 ? 26.641 1.762 -15.922 1 88.31 100 ASN B O 1
ATOM 7262 N N . ASP B 1 101 ? 24.703 1.806 -17.062 1 86.75 101 ASP B N 1
ATOM 7263 C CA . ASP B 1 101 ? 25.344 1.899 -18.359 1 86.75 101 ASP B CA 1
ATOM 7264 C C . ASP B 1 101 ? 24.609 2.887 -19.266 1 86.75 101 ASP B C 1
ATOM 7266 O O . ASP B 1 101 ? 23.812 3.686 -18.797 1 86.75 101 ASP B O 1
ATOM 7270 N N . SER B 1 102 ? 25.016 2.977 -20.594 1 87.12 102 SER B N 1
ATOM 7271 C CA . SER B 1 102 ? 24.484 3.992 -21.5 1 87.12 102 SER B CA 1
ATOM 7272 C C . SER B 1 102 ? 23.375 3.424 -22.375 1 87.12 102 SER B C 1
ATOM 7274 O O . SER B 1 102 ? 22.844 4.117 -23.234 1 87.12 102 SER B O 1
ATOM 7276 N N . THR B 1 103 ? 23 2.203 -22.141 1 85.31 103 THR B N 1
ATOM 7277 C CA . THR B 1 103 ? 22 1.55 -22.984 1 85.31 103 THR B CA 1
ATOM 7278 C C . THR B 1 103 ? 20.609 1.702 -22.391 1 85.31 103 THR B C 1
ATOM 7280 O O . THR B 1 103 ? 20.391 1.382 -21.219 1 85.31 103 THR B O 1
ATOM 7283 N N . SER B 1 104 ? 19.703 2.127 -23.203 1 87.81 104 SER B N 1
ATOM 7284 C CA . SER B 1 104 ? 18.328 2.246 -22.75 1 87.81 104 SER B CA 1
ATOM 7285 C C . SER B 1 104 ? 17.75 0.886 -22.391 1 87.81 104 SER B C 1
ATOM 7287 O O . SER B 1 104 ? 18.109 -0.132 -22.969 1 87.81 104 SER B O 1
ATOM 7289 N N . GLU B 1 105 ? 16.859 0.828 -21.375 1 85.75 105 GLU B N 1
ATOM 7290 C CA . GLU B 1 105 ? 16.219 -0.401 -20.922 1 85.75 105 GLU B CA 1
ATOM 7291 C C . GLU B 1 105 ? 14.703 -0.282 -20.969 1 85.75 105 GLU B C 1
ATOM 7293 O O . GLU B 1 105 ? 14.141 0.742 -20.578 1 85.75 105 GLU B O 1
ATOM 7298 N N . THR B 1 106 ? 14.062 -1.259 -21.516 1 83.81 106 THR B N 1
ATOM 7299 C CA . THR B 1 106 ? 12.609 -1.316 -21.594 1 83.81 106 THR B CA 1
ATOM 7300 C C . THR B 1 106 ? 12.062 -2.43 -20.703 1 83.81 106 THR B C 1
ATOM 7302 O O . THR B 1 106 ? 12.562 -3.557 -20.734 1 83.81 106 THR B O 1
ATOM 7305 N N . PHE B 1 107 ? 11.016 -2.096 -19.938 1 81.56 107 PHE B N 1
ATOM 7306 C CA . PHE B 1 107 ? 10.398 -3.043 -19.016 1 81.56 107 PHE B CA 1
ATOM 7307 C C . PHE B 1 107 ? 8.93 -3.262 -19.375 1 81.56 107 PHE B C 1
ATOM 7309 O O . PHE B 1 107 ? 8.18 -2.301 -19.547 1 81.56 107 PHE B O 1
ATOM 7316 N N . ALA B 1 108 ? 8.609 -4.52 -19.516 1 79.19 108 ALA B N 1
ATOM 7317 C CA . ALA B 1 108 ? 7.184 -4.832 -19.625 1 79.19 108 ALA B CA 1
ATOM 7318 C C . ALA B 1 108 ? 6.484 -4.695 -18.281 1 79.19 108 ALA B C 1
ATOM 7320 O O . ALA B 1 108 ? 6.957 -5.219 -17.266 1 79.19 108 ALA B O 1
ATOM 7321 N N . ILE B 1 109 ? 5.383 -4 -18.266 1 82.81 109 ILE B N 1
ATOM 7322 C CA . ILE B 1 109 ? 4.699 -3.791 -17 1 82.81 109 ILE B CA 1
ATOM 7323 C C . ILE B 1 109 ? 3.332 -4.469 -17.016 1 82.81 109 ILE B C 1
ATOM 7325 O O . ILE B 1 109 ? 2.734 -4.629 -18.094 1 82.81 109 ILE B O 1
ATOM 7329 N N . ARG B 1 110 ? 2.902 -4.91 -15.898 1 80.31 110 ARG B N 1
ATOM 7330 C CA . ARG B 1 110 ? 1.613 -5.578 -15.742 1 80.31 110 ARG B CA 1
ATOM 7331 C C . ARG B 1 110 ? 0.466 -4.652 -16.125 1 80.31 110 ARG B C 1
ATOM 7333 O O . ARG B 1 110 ? 0.471 -3.471 -15.781 1 80.31 110 ARG B O 1
ATOM 7340 N N . HIS B 1 111 ? -0.488 -5.215 -16.953 1 87.06 111 HIS B N 1
ATOM 7341 C CA . HIS B 1 111 ? -1.618 -4.395 -17.375 1 87.06 111 HIS B CA 1
ATOM 7342 C C . HIS B 1 111 ? -2.941 -5.113 -17.125 1 87.06 111 HIS B C 1
ATOM 7344 O O . HIS B 1 111 ? -3.99 -4.668 -17.594 1 87.06 111 HIS B O 1
ATOM 7350 N N . THR B 1 112 ? -2.867 -6.312 -16.422 1 83.19 112 THR B N 1
ATOM 7351 C CA . THR B 1 112 ? -4.059 -7.039 -16 1 83.19 112 THR B CA 1
ATOM 7352 C C . THR B 1 112 ? -4.031 -7.301 -14.508 1 83.19 112 THR B C 1
ATOM 7354 O O . THR B 1 112 ? -2.957 -7.418 -13.906 1 83.19 112 THR B O 1
ATOM 7357 N N . ASN B 1 113 ? -5.223 -7.297 -13.953 1 82.06 113 ASN B N 1
ATOM 7358 C CA . ASN B 1 113 ? -5.277 -7.598 -12.531 1 82.06 113 ASN B CA 1
ATOM 7359 C C . ASN B 1 113 ? -5.242 -9.102 -12.273 1 82.06 113 ASN B C 1
ATOM 7361 O O . ASN B 1 113 ? -5.059 -9.891 -13.195 1 82.06 113 ASN B O 1
ATOM 7365 N N . ASN B 1 114 ? -5.383 -9.57 -11.016 1 70.06 114 ASN B N 1
ATOM 7366 C CA . ASN B 1 114 ? -5.27 -10.969 -10.617 1 70.06 114 ASN B CA 1
ATOM 7367 C C . ASN B 1 114 ? -6.391 -11.812 -11.211 1 70.06 114 ASN B C 1
ATOM 7369 O O . ASN B 1 114 ? -6.254 -13.031 -11.336 1 70.06 114 ASN B O 1
ATOM 7373 N N . SER B 1 115 ? -7.492 -11.148 -11.617 1 73.88 115 SER B N 1
ATOM 7374 C CA . SER B 1 115 ? -8.617 -11.867 -12.219 1 73.88 115 SER B CA 1
ATOM 7375 C C . SER B 1 115 ? -8.5 -11.891 -13.742 1 73.88 115 SER B C 1
ATOM 7377 O O . SER B 1 115 ? -9.414 -12.352 -14.43 1 73.88 115 SER B O 1
ATOM 7379 N N . GLY B 1 116 ? -7.461 -11.266 -14.297 1 75.06 116 GLY B N 1
ATOM 7380 C CA . GLY B 1 116 ? -7.23 -11.281 -15.734 1 75.06 116 GLY B CA 1
ATOM 7381 C C . GLY B 1 116 ? -7.895 -10.125 -16.469 1 75.06 116 GLY B C 1
ATOM 7382 O O . GLY B 1 116 ? -7.934 -10.102 -17.688 1 75.06 116 GLY B O 1
ATOM 7383 N N . VAL B 1 117 ? -8.383 -9.18 -15.742 1 86 117 VAL B N 1
ATOM 7384 C CA . VAL B 1 117 ? -9.062 -8.047 -16.344 1 86 117 VAL B CA 1
ATOM 7385 C C . VAL B 1 117 ? -8.062 -6.93 -16.625 1 86 117 VAL B C 1
ATOM 7387 O O . VAL B 1 117 ? -7.305 -6.527 -15.742 1 86 117 VAL B O 1
ATOM 7390 N N . CYS B 1 118 ? -8.125 -6.449 -17.859 1 89.38 118 CYS B N 1
ATOM 7391 C CA . CYS B 1 118 ? -7.262 -5.336 -18.234 1 89.38 118 CYS B CA 1
ATOM 7392 C C . CYS B 1 118 ? -7.738 -4.035 -17.594 1 89.38 118 CYS B C 1
ATOM 7394 O O . CYS B 1 118 ? -8.945 -3.791 -17.516 1 89.38 118 CYS B O 1
ATOM 7396 N N . PHE B 1 119 ? -6.785 -3.215 -17.141 1 91.56 119 PHE B N 1
ATOM 7397 C CA . PHE B 1 119 ? -7.195 -1.948 -16.547 1 91.56 119 PHE B CA 1
ATOM 7398 C C . PHE B 1 119 ? -6.621 -0.773 -17.328 1 91.56 119 PHE B C 1
ATOM 7400 O O . PHE B 1 119 ? -5.492 -0.838 -17.812 1 91.56 119 PHE B O 1
ATOM 7407 N N . PRO B 1 120 ? -7.453 0.256 -17.547 1 94.81 120 PRO B N 1
ATOM 7408 C CA . PRO B 1 120 ? -6.977 1.471 -18.203 1 94.81 120 PRO B CA 1
ATOM 7409 C C . PRO B 1 120 ? -6.094 2.33 -17.297 1 94.81 120 PRO B C 1
ATOM 7411 O O . PRO B 1 120 ? -6.227 2.277 -16.078 1 94.81 120 PRO B O 1
ATOM 7414 N N . THR B 1 121 ? -5.195 3.115 -17.922 1 96.19 121 THR B N 1
ATOM 7415 C CA . THR B 1 121 ? -4.258 3.939 -17.156 1 96.19 121 THR B CA 1
ATOM 7416 C C . THR B 1 121 ? -4.262 5.375 -17.688 1 96.19 121 THR B C 1
ATOM 7418 O O . THR B 1 121 ? -4.242 5.605 -18.891 1 96.19 121 THR B O 1
ATOM 7421 N N . ARG B 1 122 ? -4.367 6.312 -16.766 1 96.88 122 ARG B N 1
ATOM 7422 C CA . ARG B 1 122 ? -4.246 7.73 -17.078 1 96.88 122 ARG B CA 1
ATOM 7423 C C . ARG B 1 122 ? -2.996 8.328 -16.453 1 96.88 122 ARG B C 1
ATOM 7425 O O . ARG B 1 122 ? -2.385 9.242 -17 1 96.88 122 ARG B O 1
ATOM 7432 N N . PHE B 1 123 ? -2.641 7.797 -15.352 1 97.12 123 PHE B N 1
ATOM 7433 C CA . PHE B 1 123 ? -1.505 8.328 -14.609 1 97.12 123 PHE B CA 1
ATOM 7434 C C . PHE B 1 123 ? -0.47 7.242 -14.352 1 97.12 123 PHE B C 1
ATOM 7436 O O . PHE B 1 123 ? -0.826 6.098 -14.055 1 97.12 123 PHE B O 1
ATOM 7443 N N . VAL B 1 124 ? 0.781 7.566 -14.461 1 97.5 124 VAL B N 1
ATOM 7444 C CA . VAL B 1 124 ? 1.914 6.691 -14.188 1 97.5 124 VAL B CA 1
ATOM 7445 C C . VAL B 1 124 ? 2.875 7.379 -13.219 1 97.5 124 VAL B C 1
ATOM 7447 O O . VAL B 1 124 ? 3.389 8.461 -13.508 1 97.5 124 VAL B O 1
ATOM 7450 N N . LYS B 1 125 ? 3.07 6.75 -12.164 1 96.69 125 LYS B N 1
ATOM 7451 C CA . LYS B 1 125 ? 3.977 7.305 -11.164 1 96.69 125 LYS B CA 1
ATOM 7452 C C . LYS B 1 125 ? 5.277 6.512 -11.102 1 96.69 125 LYS B C 1
ATOM 7454 O O . LYS B 1 125 ? 5.258 5.289 -10.93 1 96.69 125 LYS B O 1
ATOM 7459 N N . ILE B 1 126 ? 6.41 7.168 -11.227 1 96.69 126 ILE B N 1
ATOM 7460 C CA . ILE B 1 126 ? 7.727 6.555 -11.102 1 96.69 126 ILE B CA 1
ATOM 7461 C C . ILE B 1 126 ? 8.352 6.945 -9.766 1 96.69 126 ILE B C 1
ATOM 7463 O O . ILE B 1 126 ? 8.5 8.133 -9.461 1 96.69 126 ILE B O 1
ATOM 7467 N N . ILE B 1 127 ? 8.789 5.945 -9.031 1 92.56 127 ILE B N 1
ATOM 7468 C CA . ILE B 1 127 ? 9.391 6.176 -7.723 1 92.56 127 ILE B CA 1
ATOM 7469 C C . ILE B 1 127 ? 10.797 5.59 -7.688 1 92.56 127 ILE B C 1
ATOM 7471 O O . ILE B 1 127 ? 10.969 4.391 -7.449 1 92.56 127 ILE B O 1
ATOM 7475 N N . PRO B 1 128 ? 11.758 6.422 -7.836 1 91.25 128 PRO B N 1
ATOM 7476 C CA . PRO B 1 128 ? 13.125 5.922 -7.625 1 91.25 128 PRO B CA 1
ATOM 7477 C C . PRO B 1 128 ? 13.391 5.531 -6.176 1 91.25 128 PRO B C 1
ATOM 7479 O O . PRO B 1 128 ? 13.102 6.305 -5.262 1 91.25 128 PRO B O 1
ATOM 7482 N N . ILE B 1 129 ? 13.945 4.387 -5.992 1 81.19 129 ILE B N 1
ATOM 7483 C CA . ILE B 1 129 ? 14.172 3.873 -4.645 1 81.19 129 ILE B CA 1
ATOM 7484 C C . ILE B 1 129 ? 15.625 4.117 -4.242 1 81.19 129 ILE B C 1
ATOM 7486 O O . ILE B 1 129 ? 15.906 4.484 -3.096 1 81.19 129 ILE B O 1
ATOM 7490 N N . SER B 1 130 ? 16.547 3.9 -5.215 1 81 130 SER B N 1
ATOM 7491 C CA . SER B 1 130 ? 17.953 4.07 -4.902 1 81 130 SER B CA 1
ATOM 7492 C C . SER B 1 130 ? 18.75 4.496 -6.137 1 81 130 SER B C 1
ATOM 7494 O O . SER B 1 130 ? 18.266 4.348 -7.266 1 81 130 SER B O 1
ATOM 7496 N N . SER B 1 131 ? 19.938 5.07 -5.848 1 86.44 131 SER B N 1
ATOM 7497 C CA . SER B 1 131 ? 20.891 5.391 -6.898 1 86.44 131 SER B CA 1
ATOM 7498 C C . SER B 1 131 ? 22.047 4.391 -6.918 1 86.44 131 SER B C 1
ATOM 7500 O O . SER B 1 131 ? 22.266 3.664 -5.945 1 86.44 131 SER B O 1
ATOM 7502 N N . HIS B 1 132 ? 22.766 4.312 -8.008 1 85.12 132 HIS B N 1
ATOM 7503 C CA . HIS B 1 132 ? 23.875 3.383 -8.117 1 85.12 132 HIS B CA 1
ATOM 7504 C C . HIS B 1 132 ? 24.984 3.732 -7.133 1 85.12 132 HIS B C 1
ATOM 7506 O O . HIS B 1 132 ? 25.688 2.844 -6.633 1 85.12 132 HIS B O 1
ATOM 7512 N N . SER B 1 133 ? 25.141 5.012 -6.938 1 80.94 133 SER B N 1
ATOM 7513 C CA . SER B 1 133 ? 26.094 5.43 -5.902 1 80.94 133 SER B CA 1
ATOM 7514 C C . SER B 1 133 ? 25.359 5.961 -4.672 1 80.94 133 SER B C 1
ATOM 7516 O O . SER B 1 133 ? 24.5 6.832 -4.785 1 80.94 133 SER B O 1
ATOM 7518 N N . PRO B 1 134 ? 25.797 5.426 -3.525 1 70.62 134 PRO B N 1
ATOM 7519 C CA . PRO B 1 134 ? 25.109 5.883 -2.309 1 70.62 134 PRO B CA 1
ATOM 7520 C C . PRO B 1 134 ? 25.344 7.371 -2.037 1 70.62 134 PRO B C 1
ATOM 7522 O O . PRO B 1 134 ? 26.422 7.891 -2.279 1 70.62 134 PRO B O 1
ATOM 7525 N N . GLY B 1 135 ? 24.391 8.086 -1.546 1 68.12 135 GLY B N 1
ATOM 7526 C CA . GLY B 1 135 ? 24.5 9.484 -1.152 1 68.12 135 GLY B CA 1
ATOM 7527 C C . GLY B 1 135 ? 24.141 10.453 -2.264 1 68.12 135 GLY B C 1
ATOM 7528 O O . GLY B 1 135 ? 24.062 11.656 -2.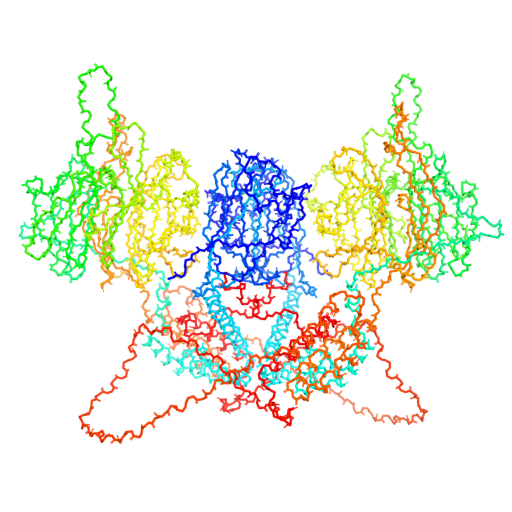037 1 68.12 135 GLY B O 1
ATOM 7529 N N . PHE B 1 136 ? 24.031 9.867 -3.455 1 78.75 136 PHE B N 1
ATOM 7530 C CA . PHE B 1 136 ? 23.672 10.742 -4.566 1 78.75 136 PHE B CA 1
ATOM 7531 C C . PHE B 1 136 ? 22.156 10.773 -4.766 1 78.75 136 PHE B C 1
ATOM 7533 O O . PHE B 1 136 ? 21.453 9.82 -4.414 1 78.75 136 PHE B O 1
ATOM 7540 N N . HIS B 1 137 ? 21.719 11.906 -5.355 1 81.31 137 HIS B N 1
ATOM 7541 C CA . HIS B 1 137 ? 20.312 12.023 -5.723 1 81.31 137 HIS B CA 1
ATOM 7542 C C . HIS B 1 137 ? 20 11.211 -6.977 1 81.31 137 HIS B C 1
ATOM 7544 O O . HIS B 1 137 ? 20.734 11.281 -7.965 1 81.31 137 HIS B O 1
ATOM 7550 N N . PRO B 1 138 ? 18.938 10.391 -6.867 1 90.31 138 PRO B N 1
ATOM 7551 C CA . PRO B 1 138 ? 18.609 9.609 -8.062 1 90.31 138 PRO B CA 1
ATOM 7552 C C . PRO B 1 138 ? 18.203 10.484 -9.25 1 90.31 138 PRO B C 1
ATOM 7554 O O . PRO B 1 138 ? 17.516 11.492 -9.07 1 90.31 138 PRO B O 1
ATOM 7557 N N . SER B 1 139 ? 18.656 10.109 -10.422 1 94 139 SER B N 1
ATOM 7558 C CA . SER B 1 139 ? 18.375 10.867 -11.633 1 94 139 SER B CA 1
ATOM 7559 C C . SER B 1 139 ? 17.75 9.969 -12.711 1 94 139 SER B C 1
ATOM 7561 O O . SER B 1 139 ? 18.141 8.805 -12.852 1 94 139 SER B O 1
ATOM 7563 N N . ILE B 1 140 ? 16.781 10.484 -13.383 1 96.38 140 ILE B N 1
ATOM 7564 C CA . ILE B 1 140 ? 16.156 9.852 -14.547 1 96.38 140 ILE B CA 1
ATOM 7565 C C . ILE B 1 140 ? 16.375 10.719 -15.781 1 96.38 140 ILE B C 1
ATOM 7567 O O . ILE B 1 140 ? 16.062 11.914 -15.773 1 96.38 140 ILE B O 1
ATOM 7571 N N . TRP B 1 141 ? 16.859 10.117 -16.859 1 96.06 141 TRP B N 1
ATOM 7572 C CA . TRP B 1 141 ? 17.297 10.891 -18.016 1 96.06 141 TRP B CA 1
ATOM 7573 C C . TRP B 1 141 ? 16.172 11.016 -19.031 1 96.06 141 TRP B C 1
ATOM 7575 O O . TRP B 1 141 ? 15.984 12.078 -19.641 1 96.06 141 TRP B O 1
ATOM 7585 N N . PHE B 1 142 ? 15.547 9.969 -19.297 1 96.62 142 PHE B N 1
ATOM 7586 C CA . PHE B 1 142 ? 14.5 9.914 -20.297 1 96.62 142 PHE B CA 1
ATOM 7587 C C . PHE B 1 142 ? 13.539 8.766 -20.031 1 96.62 142 PHE B C 1
ATOM 7589 O O . PHE B 1 142 ? 13.953 7.691 -19.594 1 96.62 142 PHE B O 1
ATOM 7596 N N . VAL B 1 143 ? 12.258 9.031 -20.266 1 97.12 143 VAL B N 1
ATOM 7597 C CA . VAL B 1 143 ? 11.25 7.988 -20.109 1 97.12 143 VAL B CA 1
ATOM 7598 C C . VAL B 1 143 ? 10.32 7.98 -21.312 1 97.12 143 VAL B C 1
ATOM 7600 O O . VAL B 1 143 ? 9.883 9.039 -21.781 1 97.12 143 VAL B O 1
ATOM 7603 N N . SER B 1 144 ? 10.102 6.883 -21.891 1 95.62 144 SER B N 1
ATOM 7604 C CA . SER B 1 144 ? 9.062 6.68 -22.906 1 95.62 144 SER B CA 1
ATOM 7605 C C . SER B 1 144 ? 8.211 5.461 -22.578 1 95.62 144 SER B C 1
ATOM 7607 O O . SER B 1 144 ? 8.633 4.586 -21.812 1 95.62 144 SER B O 1
ATOM 7609 N N . MET B 1 145 ? 6.98 5.473 -23.062 1 95.38 145 MET B N 1
ATOM 7610 C CA . MET B 1 145 ? 6.051 4.375 -22.797 1 95.38 145 MET B CA 1
ATOM 7611 C C . MET B 1 145 ? 5.359 3.93 -24.094 1 95.38 145 MET B C 1
ATOM 7613 O O . MET B 1 145 ? 5.234 4.711 -25.031 1 95.38 145 MET B O 1
ATOM 7617 N N . ALA B 1 146 ? 5.023 2.666 -24.078 1 93 146 ALA B N 1
ATOM 7618 C CA . ALA B 1 146 ? 4.277 2.104 -25.203 1 93 146 ALA B CA 1
ATOM 7619 C C . ALA B 1 146 ? 3.1 1.267 -24.703 1 93 146 ALA B C 1
ATOM 7621 O O . ALA B 1 146 ? 3.141 0.705 -23.609 1 93 146 ALA B O 1
ATOM 7622 N N . GLY B 1 147 ? 2.016 1.262 -25.438 1 93.69 147 GLY B N 1
ATOM 7623 C CA . GLY B 1 147 ? 0.811 0.51 -25.125 1 93.69 147 GLY B CA 1
ATOM 7624 C C . GLY B 1 147 ? -0.289 0.691 -26.156 1 93.69 147 GLY B C 1
ATOM 7625 O O . GLY B 1 147 ? -0.011 0.923 -27.328 1 93.69 147 GLY B O 1
ATOM 7626 N N . ILE B 1 148 ? -1.506 0.453 -25.844 1 95.31 148 ILE B N 1
ATOM 7627 C CA . ILE B 1 148 ? -2.658 0.541 -26.734 1 95.31 148 ILE B CA 1
ATOM 7628 C C . ILE B 1 148 ? -3.508 1.754 -26.359 1 95.31 148 ILE B C 1
ATOM 7630 O O . ILE B 1 148 ? -3.916 1.903 -25.203 1 95.31 148 ILE B O 1
ATOM 7634 N N . SER B 1 149 ? -3.76 2.623 -27.312 1 94.62 149 SER B N 1
ATOM 7635 C CA . SER B 1 149 ? -4.559 3.812 -27.031 1 94.62 149 SER B CA 1
ATOM 7636 C C . SER B 1 149 ? -5.715 3.943 -28.016 1 94.62 149 SER B C 1
ATOM 7638 O O . SER B 1 149 ? -6.297 5.02 -28.156 1 94.62 149 SER B O 1
ATOM 7640 N N . ASP B 1 150 ? -6.02 2.875 -28.75 1 94.19 150 ASP B N 1
ATOM 7641 C CA . ASP B 1 150 ? -7.176 2.881 -29.641 1 94.19 150 ASP B CA 1
ATOM 7642 C C . ASP B 1 150 ? -8.461 3.184 -28.875 1 94.19 150 ASP B C 1
ATOM 7644 O O . ASP B 1 150 ? -8.82 2.459 -27.938 1 94.19 150 ASP B O 1
ATOM 7648 N N . PRO B 1 151 ? -9.164 4.207 -29.281 1 93.19 151 PRO B N 1
ATOM 7649 C CA . PRO B 1 151 ? -10.312 4.668 -28.484 1 93.19 151 PRO B CA 1
ATOM 7650 C C . PRO B 1 151 ? -11.391 3.6 -28.328 1 93.19 151 PRO B C 1
ATOM 7652 O O . PRO B 1 151 ? -11.961 3.449 -27.234 1 93.19 151 PRO B O 1
ATOM 7655 N N . ALA B 1 152 ? -11.672 2.869 -29.391 1 92.81 152 ALA B N 1
ATOM 7656 C CA . ALA B 1 152 ? -12.695 1.836 -29.312 1 92.81 152 ALA B CA 1
ATOM 7657 C C . ALA B 1 152 ? -12.273 0.719 -28.359 1 92.81 152 ALA B C 1
ATOM 7659 O O . ALA B 1 152 ? -13.078 0.245 -27.547 1 92.81 152 ALA B O 1
ATOM 7660 N N . TYR B 1 153 ? -11.07 0.36 -28.516 1 93.75 153 TYR B N 1
ATOM 7661 C CA . TYR B 1 153 ? -10.547 -0.684 -27.641 1 93.75 153 TYR B CA 1
ATOM 7662 C C . TYR B 1 153 ? -10.547 -0.23 -26.188 1 93.75 153 TYR B C 1
ATOM 7664 O O . TYR B 1 153 ? -10.922 -0.989 -25.297 1 93.75 153 TYR B O 1
ATOM 7672 N N . ILE B 1 154 ? -10.133 0.974 -25.953 1 95.19 154 ILE B N 1
ATOM 7673 C CA . ILE B 1 154 ? -10.016 1.496 -24.609 1 95.19 154 ILE B CA 1
ATOM 7674 C C . ILE B 1 154 ? -11.406 1.637 -23.984 1 95.19 154 ILE B C 1
ATOM 7676 O O . ILE B 1 154 ? -11.594 1.411 -22.781 1 95.19 154 ILE B O 1
ATOM 7680 N N . GLN B 1 155 ? -12.336 2.004 -24.766 1 94.06 155 GLN B N 1
ATOM 7681 C CA . GLN B 1 155 ? -13.703 2.092 -24.266 1 94.06 155 GLN B CA 1
ATOM 7682 C C . GLN B 1 155 ? -14.195 0.733 -23.766 1 94.06 155 GLN B C 1
ATOM 7684 O O . GLN B 1 155 ? -14.859 0.643 -22.734 1 94.06 155 GLN B O 1
ATOM 7689 N N . ASP B 1 156 ? -13.859 -0.301 -24.484 1 93.31 156 ASP B N 1
ATOM 7690 C CA . ASP B 1 156 ? -14.227 -1.655 -24.078 1 93.31 156 ASP B CA 1
ATOM 7691 C C . ASP B 1 156 ? -13.5 -2.064 -22.797 1 93.31 156 ASP B C 1
ATOM 7693 O O . ASP B 1 156 ? -14.094 -2.674 -21.906 1 93.31 156 ASP B O 1
ATOM 7697 N N . VAL B 1 157 ? -12.234 -1.754 -22.766 1 93.62 157 VAL B N 1
ATOM 7698 C CA . VAL B 1 157 ? -11.43 -2.07 -21.594 1 93.62 157 VAL B CA 1
ATOM 7699 C C . VAL B 1 157 ? -12 -1.35 -20.375 1 93.62 157 VAL B C 1
ATOM 7701 O O . VAL B 1 157 ? -12.125 -1.941 -19.297 1 93.62 157 VAL B O 1
ATOM 7704 N N . GLN B 1 158 ? -12.336 -0.115 -20.594 1 93.56 158 GLN B N 1
ATOM 7705 C CA . GLN B 1 158 ? -12.875 0.683 -19.5 1 93.56 158 GLN B CA 1
ATOM 7706 C C . GLN B 1 158 ? -14.203 0.118 -19.016 1 93.56 158 GLN B C 1
ATOM 7708 O O . GLN B 1 158 ? -14.453 0.049 -17.812 1 93.56 158 GLN B O 1
ATOM 7713 N N . LYS B 1 159 ? -15.008 -0.224 -19.938 1 92.94 159 LYS B N 1
ATOM 7714 C CA . LYS B 1 159 ? -16.312 -0.788 -19.578 1 92.94 159 LYS B CA 1
ATOM 7715 C C . LYS B 1 159 ? -16.156 -2.084 -18.781 1 92.94 159 LYS B C 1
ATOM 7717 O O . LYS B 1 159 ? -16.797 -2.271 -17.75 1 92.94 159 LYS B O 1
ATOM 7722 N N . GLU B 1 160 ? -15.289 -2.932 -19.234 1 91.88 160 GLU B N 1
ATOM 7723 C CA . GLU B 1 160 ? -15.047 -4.203 -18.547 1 91.88 160 GLU B CA 1
ATOM 7724 C C . GLU B 1 160 ? -14.461 -3.99 -17.156 1 91.88 160 GLU B C 1
ATOM 7726 O O . GLU B 1 160 ? -14.852 -4.664 -16.203 1 91.88 160 GLU B O 1
ATOM 7731 N N . PHE B 1 161 ? -13.602 -3.117 -17.141 1 92.75 161 PHE B N 1
ATOM 7732 C CA . PHE B 1 161 ? -12.945 -2.83 -15.875 1 92.75 161 PHE B CA 1
ATOM 7733 C C . PHE B 1 161 ? -13.93 -2.246 -14.867 1 92.75 161 PHE B C 1
ATOM 7735 O O . PHE B 1 161 ? -13.93 -2.619 -13.695 1 92.75 161 PHE B O 1
ATOM 7742 N N . ASP B 1 162 ? -14.734 -1.347 -15.336 1 91.06 162 ASP B N 1
ATOM 7743 C CA . ASP B 1 162 ? -15.742 -0.737 -14.469 1 91.06 162 ASP B CA 1
ATOM 7744 C C . ASP B 1 162 ? -16.75 -1.778 -13.977 1 91.06 162 ASP B C 1
ATOM 7746 O O . ASP B 1 162 ? -17.156 -1.752 -12.812 1 91.06 162 ASP B O 1
ATOM 7750 N N . GLU B 1 163 ? -17.125 -2.607 -14.844 1 89.44 163 GLU B N 1
ATOM 7751 C CA . GLU B 1 163 ? -18.047 -3.674 -14.461 1 89.44 163 GLU B CA 1
ATOM 7752 C C . GLU B 1 163 ? -17.422 -4.605 -13.43 1 89.44 163 GLU B C 1
ATOM 7754 O O . GLU B 1 163 ? -18.094 -5.031 -12.484 1 89.44 163 GLU B O 1
ATOM 7759 N N . PHE B 1 164 ? -16.219 -4.957 -13.648 1 90.31 164 PHE B N 1
ATOM 7760 C CA . PHE B 1 164 ? -15.5 -5.805 -12.703 1 90.31 164 PHE B CA 1
ATOM 7761 C C . PHE B 1 164 ? -15.469 -5.164 -11.32 1 90.31 164 PHE B C 1
ATOM 7763 O O . PHE B 1 164 ? -15.75 -5.824 -10.32 1 90.31 164 PHE B O 1
ATOM 7770 N N . ARG B 1 165 ? -15.086 -3.898 -11.266 1 90.69 165 ARG B N 1
ATOM 7771 C CA . ARG B 1 165 ? -15 -3.174 -10 1 90.69 165 ARG B CA 1
ATOM 7772 C C . ARG B 1 165 ? -16.344 -3.127 -9.297 1 90.69 165 ARG B C 1
ATOM 7774 O O . ARG B 1 165 ? -16.438 -3.332 -8.086 1 90.69 165 ARG B O 1
ATOM 7781 N N . GLU B 1 166 ? -17.328 -2.838 -10.047 1 90.62 166 GLU B N 1
ATOM 7782 C CA . GLU B 1 166 ? -18.672 -2.748 -9.5 1 90.62 166 GLU B CA 1
ATOM 7783 C C . GLU B 1 166 ? -19.141 -4.09 -8.93 1 90.62 166 GLU B C 1
ATOM 7785 O O . GLU B 1 166 ? -19.703 -4.148 -7.836 1 90.62 166 GLU B O 1
ATOM 7790 N N . THR B 1 167 ? -18.891 -5.121 -9.68 1 90.25 167 THR B N 1
ATOM 7791 C CA . THR B 1 167 ? -19.297 -6.453 -9.242 1 90.25 167 THR B CA 1
ATOM 7792 C C . THR B 1 167 ? -18.531 -6.863 -7.98 1 90.25 167 THR B C 1
ATOM 7794 O O . THR B 1 167 ? -19.125 -7.414 -7.051 1 90.25 167 THR B O 1
ATOM 7797 N N . THR B 1 168 ? -17.266 -6.617 -7.992 1 90.56 168 THR B N 1
ATOM 7798 C CA . THR B 1 168 ? -16.453 -6.961 -6.832 1 90.56 168 THR B CA 1
ATOM 7799 C C . THR B 1 168 ? -16.906 -6.191 -5.598 1 90.56 168 THR B C 1
ATOM 7801 O O . THR B 1 168 ? -17.016 -6.758 -4.508 1 90.56 168 THR B O 1
ATOM 7804 N N . ALA B 1 169 ? -17.188 -4.891 -5.777 1 91.31 169 ALA B N 1
ATOM 7805 C CA . ALA B 1 169 ? -17.688 -4.066 -4.676 1 91.31 169 ALA B CA 1
ATOM 7806 C C . ALA B 1 169 ? -19.016 -4.598 -4.141 1 91.31 169 ALA B C 1
ATOM 7808 O O . ALA B 1 169 ? -19.203 -4.707 -2.928 1 91.31 169 ALA B O 1
ATOM 7809 N N . LEU B 1 170 ? -19.922 -4.906 -4.996 1 92.25 170 LEU B N 1
ATOM 7810 C CA . LEU B 1 170 ? -21.234 -5.398 -4.59 1 92.25 170 LEU B CA 1
ATOM 7811 C C . LEU B 1 170 ? -21.109 -6.727 -3.85 1 92.25 170 LEU B C 1
ATOM 7813 O O . LEU B 1 170 ? -21.812 -6.961 -2.867 1 92.25 170 LEU B O 1
ATOM 7817 N N . ARG B 1 171 ? -20.219 -7.562 -4.352 1 92.5 171 ARG B N 1
ATOM 7818 C CA . ARG B 1 171 ? -20 -8.844 -3.688 1 92.5 171 ARG B CA 1
ATOM 7819 C C . ARG B 1 171 ? -19.484 -8.648 -2.271 1 92.5 171 ARG B C 1
ATOM 7821 O O . ARG B 1 171 ? -19.891 -9.359 -1.347 1 92.5 171 ARG B O 1
ATOM 7828 N N . LEU B 1 172 ? -18.641 -7.742 -2.092 1 93.38 172 LEU B N 1
ATOM 7829 C CA . LEU B 1 172 ? -18.094 -7.438 -0.772 1 93.38 172 LEU B CA 1
ATOM 7830 C C . LEU B 1 172 ? -19.172 -6.852 0.136 1 93.38 172 LEU B C 1
ATOM 7832 O O . LEU B 1 172 ? -19.234 -7.164 1.327 1 93.38 172 LEU B O 1
ATOM 7836 N N . ILE B 1 173 ? -19.984 -5.98 -0.468 1 95.12 173 ILE B N 1
ATOM 7837 C CA . ILE B 1 173 ? -21.094 -5.383 0.28 1 95.12 173 ILE B CA 1
ATOM 7838 C C . ILE B 1 173 ? -22.047 -6.48 0.744 1 95.12 173 ILE B C 1
ATOM 7840 O O . ILE B 1 173 ? -22.422 -6.523 1.917 1 95.12 173 ILE B O 1
ATOM 7844 N N . LEU B 1 174 ? -22.391 -7.32 -0.16 1 94.69 174 LEU B N 1
ATOM 7845 C CA . LEU B 1 174 ? -23.328 -8.391 0.151 1 94.69 174 LEU B CA 1
ATOM 7846 C C . LEU B 1 174 ? -22.781 -9.305 1.233 1 94.69 174 LEU B C 1
ATOM 7848 O O . LEU B 1 174 ? -23.5 -9.703 2.15 1 94.69 174 LEU B O 1
ATOM 7852 N N . LYS B 1 175 ? -21.5 -9.641 1.123 1 94.75 175 LYS B N 1
ATOM 7853 C CA . LYS B 1 175 ? -20.875 -10.453 2.166 1 94.75 175 LYS B CA 1
ATOM 7854 C C . LYS B 1 175 ? -20.969 -9.758 3.521 1 94.75 175 LYS B C 1
ATOM 7856 O O . LYS B 1 175 ? -21.281 -10.391 4.531 1 94.75 175 LYS B O 1
ATOM 7861 N N . HIS B 1 176 ? -20.656 -8.492 3.514 1 94.75 176 HIS B N 1
ATOM 7862 C CA . HIS B 1 176 ? -20.688 -7.723 4.754 1 94.75 176 HIS B CA 1
ATOM 7863 C C . HIS B 1 176 ? -22.078 -7.707 5.367 1 94.75 176 HIS B C 1
ATOM 7865 O O . HIS B 1 176 ? -22.234 -7.898 6.574 1 94.75 176 HIS B O 1
ATOM 7871 N N . LEU B 1 177 ? -23.094 -7.465 4.543 1 94.5 177 LEU B N 1
ATOM 7872 C CA . LEU B 1 177 ? -24.469 -7.414 5.016 1 94.5 177 LEU B CA 1
ATOM 7873 C C . LEU B 1 177 ? -24.922 -8.773 5.547 1 94.5 177 LEU B C 1
ATOM 7875 O O . LEU B 1 177 ? -25.547 -8.852 6.605 1 94.5 177 LEU B O 1
ATOM 7879 N N . ARG B 1 178 ? -24.531 -9.75 4.824 1 93.81 178 ARG B N 1
ATOM 7880 C CA . ARG B 1 178 ? -24.922 -11.094 5.238 1 93.81 178 ARG B CA 1
ATOM 7881 C C . ARG B 1 178 ? -24.297 -11.453 6.582 1 93.81 178 ARG B C 1
ATOM 7883 O O . ARG B 1 178 ? -24.938 -12.055 7.441 1 93.81 178 ARG B O 1
ATOM 7890 N N . GLN B 1 179 ? -23.094 -11.109 6.781 1 93.69 179 GLN B N 1
ATOM 7891 C CA . GLN B 1 179 ? -22.375 -11.383 8.023 1 93.69 179 GLN B CA 1
ATOM 7892 C C . GLN B 1 179 ? -23 -10.648 9.203 1 93.69 179 GLN B C 1
ATOM 7894 O O . GLN B 1 179 ? -22.891 -11.086 10.344 1 93.69 179 GLN B O 1
ATOM 7899 N N . ARG B 1 180 ? -23.703 -9.57 8.945 1 91.31 180 ARG B N 1
ATOM 7900 C CA . ARG B 1 180 ? -24.297 -8.766 10 1 91.31 180 ARG B CA 1
ATOM 7901 C C . ARG B 1 180 ? -25.797 -9.023 10.094 1 91.31 180 ARG B C 1
ATOM 7903 O O . ARG B 1 180 ? -26.531 -8.25 10.711 1 91.31 180 ARG B O 1
ATOM 7910 N N . ARG B 1 181 ? -26.234 -10 9.461 1 90.56 181 ARG B N 1
ATOM 7911 C CA . ARG B 1 181 ? -27.609 -10.469 9.492 1 90.56 181 ARG B CA 1
ATOM 7912 C C . ARG B 1 181 ? -28.562 -9.414 8.922 1 90.56 181 ARG B C 1
ATOM 7914 O O . ARG B 1 181 ? -29.703 -9.297 9.359 1 90.56 181 ARG B O 1
ATOM 7921 N N . LEU B 1 182 ? -28.078 -8.539 8.047 1 91.56 182 LEU B N 1
ATOM 7922 C CA . LEU B 1 182 ? -28.906 -7.613 7.285 1 91.56 182 LEU B CA 1
ATOM 7923 C C . LEU B 1 182 ? -29.391 -8.258 5.988 1 91.56 182 LEU B C 1
ATOM 7925 O O . LEU B 1 182 ? -29.016 -7.82 4.898 1 91.56 182 LEU B O 1
ATOM 7929 N N . LEU B 1 183 ? -30.297 -9.164 6.18 1 91.94 183 LEU B N 1
ATOM 7930 C CA . LEU B 1 183 ? -30.641 -10.086 5.105 1 91.94 183 LEU B CA 1
ATOM 7931 C C . LEU B 1 183 ? -31.672 -9.461 4.168 1 91.94 183 LEU B C 1
ATOM 7933 O O . LEU B 1 183 ? -31.703 -9.789 2.979 1 91.94 183 LEU B O 1
ATOM 7937 N N . SER B 1 184 ? -32.5 -8.523 4.688 1 90.62 184 SER B N 1
ATOM 7938 C CA . SER B 1 184 ? -33.469 -7.863 3.816 1 90.62 184 SER B CA 1
ATOM 7939 C C . SER B 1 184 ? -32.781 -7 2.771 1 90.62 184 SER B C 1
ATOM 7941 O O . SER B 1 184 ? -33.031 -7.129 1.574 1 90.62 184 SER B O 1
ATOM 7943 N N . PRO B 1 185 ? -31.906 -6.086 3.24 1 92.94 185 PRO B N 1
ATOM 7944 C CA . PRO B 1 185 ? -31.156 -5.34 2.225 1 92.94 185 PRO B CA 1
ATOM 7945 C C . PRO B 1 185 ? -30.328 -6.246 1.317 1 92.94 185 PRO B C 1
ATOM 7947 O O . PRO B 1 185 ? -30.203 -5.977 0.121 1 92.94 185 PRO B O 1
ATOM 7950 N N . TYR B 1 186 ? -29.797 -7.332 1.895 1 93.06 186 TYR B N 1
ATOM 7951 C CA . TYR B 1 186 ? -29.047 -8.305 1.111 1 93.06 186 TYR B CA 1
ATOM 7952 C C . TYR B 1 186 ? -29.891 -8.844 -0.04 1 93.06 186 TYR B C 1
ATOM 7954 O O . TYR B 1 186 ? -29.453 -8.828 -1.194 1 93.06 186 TYR B O 1
ATOM 7962 N N . ALA B 1 187 ? -31.062 -9.266 0.255 1 91.5 187 ALA B N 1
ATOM 7963 C CA . ALA B 1 187 ? -31.953 -9.867 -0.735 1 91.5 187 ALA B CA 1
ATOM 7964 C C . ALA B 1 187 ? -32.375 -8.844 -1.777 1 91.5 187 ALA B C 1
ATOM 7966 O O . ALA B 1 187 ? -32.469 -9.156 -2.969 1 91.5 187 ALA B O 1
ATOM 7967 N N . THR B 1 188 ? -32.656 -7.672 -1.316 1 91.31 188 THR B N 1
ATOM 7968 C CA . THR B 1 188 ? -33.094 -6.621 -2.221 1 91.31 188 THR B CA 1
ATOM 7969 C C . THR B 1 188 ? -32 -6.254 -3.215 1 91.31 188 THR B C 1
ATOM 7971 O O . THR B 1 188 ? -32.281 -6.074 -4.406 1 91.31 188 THR B O 1
ATOM 7974 N N . ILE B 1 189 ? -30.781 -6.109 -2.727 1 92.38 189 ILE B N 1
ATOM 7975 C CA . ILE B 1 189 ? -29.656 -5.754 -3.59 1 92.38 189 ILE B CA 1
ATOM 7976 C C . ILE B 1 189 ? -29.406 -6.871 -4.598 1 92.38 189 ILE B C 1
ATOM 7978 O O . ILE B 1 189 ? -29.172 -6.609 -5.781 1 92.38 189 ILE B O 1
ATOM 7982 N N . LEU B 1 190 ? -29.469 -8.117 -4.133 1 89.81 190 LEU B N 1
ATOM 7983 C CA . LEU B 1 190 ? -29.25 -9.266 -5.004 1 89.81 190 LEU B CA 1
ATOM 7984 C C . LEU B 1 190 ? -30.281 -9.297 -6.129 1 89.81 190 LEU B C 1
ATOM 7986 O O . LEU B 1 190 ? -29.938 -9.562 -7.285 1 89.81 190 LEU B O 1
ATOM 7990 N N . GLU B 1 191 ? -31.438 -9.094 -5.785 1 87.31 191 GLU B N 1
ATOM 7991 C CA . GLU B 1 191 ? -32.531 -9.117 -6.758 1 87.31 191 GLU B CA 1
ATOM 7992 C C . GLU B 1 191 ? -32.375 -7.992 -7.777 1 87.31 191 GLU B C 1
ATOM 7994 O O . GLU B 1 191 ? -32.531 -8.219 -8.984 1 87.31 191 GLU B O 1
ATOM 7999 N N . ARG B 1 192 ? -32.031 -6.895 -7.324 1 85.94 192 ARG B N 1
ATOM 8000 C CA . ARG B 1 192 ? -31.938 -5.719 -8.18 1 85.94 192 ARG B CA 1
ATOM 8001 C C . ARG B 1 192 ? -30.703 -5.762 -9.07 1 85.94 192 ARG B C 1
ATOM 8003 O O . ARG B 1 192 ? -30.734 -5.293 -10.203 1 85.94 192 ARG B O 1
ATOM 8010 N N . ALA B 1 193 ? -29.656 -6.219 -8.492 1 84.81 193 ALA B N 1
ATOM 8011 C CA . ALA B 1 193 ? -28.406 -6.254 -9.234 1 84.81 193 ALA B CA 1
ATOM 8012 C C . ALA B 1 193 ? -28.375 -7.426 -10.211 1 84.81 193 ALA B C 1
ATOM 8014 O O . ALA B 1 193 ? -27.578 -7.441 -11.148 1 84.81 193 ALA B O 1
ATOM 8015 N N . GLY B 1 194 ? -29.234 -8.414 -10.102 1 81.75 194 GLY B N 1
ATOM 8016 C CA . GLY B 1 194 ? -29.203 -9.594 -10.953 1 81.75 194 GLY B CA 1
ATOM 8017 C C . GLY B 1 194 ? -27.891 -10.344 -10.891 1 81.75 194 GLY B C 1
ATOM 8018 O O . GLY B 1 194 ? -27.391 -10.82 -11.914 1 81.75 194 GLY B O 1
ATOM 8019 N N . LEU B 1 195 ? -27.203 -10.305 -9.773 1 81.31 195 LEU B N 1
ATOM 8020 C CA . LEU B 1 195 ? -25.891 -10.898 -9.594 1 81.31 195 LEU B CA 1
ATOM 8021 C C . LEU B 1 195 ? -26 -12.266 -8.93 1 81.31 195 LEU B C 1
ATOM 8023 O O . LEU B 1 195 ? -26.797 -12.453 -8.008 1 81.31 195 LEU B O 1
ATOM 8027 N N . ARG B 1 196 ? -25.391 -13.211 -9.57 1 83.81 196 ARG B N 1
ATOM 8028 C CA . ARG B 1 196 ? -25.172 -14.461 -8.852 1 83.81 196 ARG B CA 1
ATOM 8029 C C . ARG B 1 196 ? -23.891 -14.406 -8.031 1 83.81 196 ARG B C 1
ATOM 8031 O O . ARG B 1 196 ? -22.797 -14.328 -8.594 1 83.81 196 ARG B O 1
ATOM 8038 N N . VAL B 1 197 ? -23.969 -14.453 -6.793 1 85.12 197 VAL B N 1
ATOM 8039 C CA . VAL B 1 197 ? -22.828 -14.203 -5.922 1 85.12 197 VAL B CA 1
ATOM 8040 C C . VAL B 1 197 ? -22.141 -15.523 -5.578 1 85.12 197 VAL B C 1
ATOM 8042 O O . VAL B 1 197 ? -20.984 -15.539 -5.168 1 85.12 197 VAL B O 1
ATOM 8045 N N . GLU B 1 198 ? -22.906 -16.641 -5.637 1 93.69 198 GLU B N 1
ATOM 8046 C CA . GLU B 1 198 ? -22.328 -17.938 -5.281 1 93.69 198 GLU B CA 1
ATOM 8047 C C . GLU B 1 198 ? -23.141 -19.078 -5.879 1 93.69 198 GLU B C 1
ATOM 8049 O O . GLU B 1 198 ? -24.234 -18.875 -6.398 1 93.69 198 GLU B O 1
ATOM 8054 N N . HIS B 1 199 ? -22.594 -20.281 -5.906 1 94.88 199 HIS B N 1
ATOM 8055 C CA . HIS B 1 199 ? -23.297 -21.484 -6.348 1 94.88 199 HIS B CA 1
ATOM 8056 C C . HIS B 1 199 ? -24.516 -21.766 -5.484 1 94.88 199 HIS B C 1
ATOM 8058 O O . HIS B 1 199 ? -24.484 -21.562 -4.27 1 94.88 199 HIS B O 1
ATOM 8064 N N . PRO B 1 200 ? -25.594 -22.234 -6.023 1 95.62 200 PRO B N 1
ATOM 8065 C CA . PRO B 1 200 ? -26.828 -22.453 -5.266 1 95.62 200 PRO B CA 1
ATOM 8066 C C . PRO B 1 200 ? -26.625 -23.422 -4.094 1 95.62 200 PRO B C 1
ATOM 8068 O O . PRO B 1 200 ? -27.234 -23.234 -3.037 1 95.62 200 PRO B O 1
ATOM 8071 N N . LEU B 1 201 ? -25.766 -24.344 -4.266 1 97.38 201 LEU B N 1
ATOM 8072 C CA . LEU B 1 201 ? -25.516 -25.281 -3.178 1 97.38 201 LEU B CA 1
ATOM 8073 C C . LEU B 1 201 ? -24.859 -24.578 -1.993 1 97.38 201 LEU B C 1
ATOM 8075 O O . LEU B 1 201 ? -25.047 -24.984 -0.844 1 97.38 201 LEU B O 1
ATOM 8079 N N . VAL B 1 202 ? -24.062 -23.594 -2.297 1 97.69 202 VAL B N 1
ATOM 8080 C CA . VAL B 1 202 ? -23.422 -22.812 -1.241 1 97.69 202 VAL B CA 1
ATOM 8081 C C . VAL B 1 202 ? -24.469 -21.984 -0.503 1 97.69 202 VAL B C 1
ATOM 8083 O O . VAL B 1 202 ? -24.438 -21.875 0.724 1 97.69 202 VAL B O 1
ATOM 8086 N N . SER B 1 203 ? -25.438 -21.469 -1.253 1 95.81 203 SER B N 1
ATOM 8087 C CA . SER B 1 203 ? -26.547 -20.75 -0.639 1 95.81 203 SER B CA 1
ATOM 8088 C C . SER B 1 203 ? -27.391 -21.656 0.245 1 95.81 203 SER B C 1
ATOM 8090 O O . SER B 1 203 ? -27.812 -21.266 1.333 1 95.81 203 SER B O 1
ATOM 809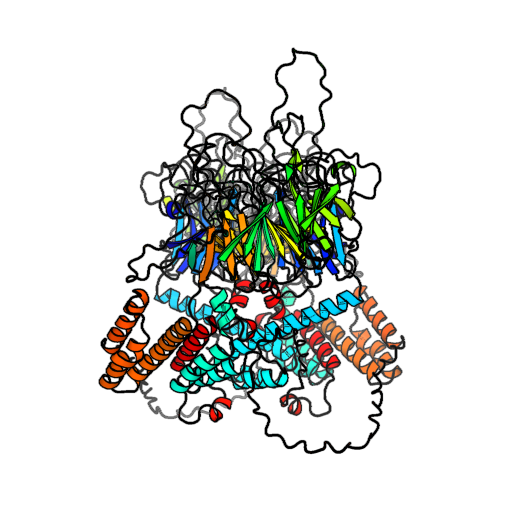2 N N . ASP B 1 204 ? -27.609 -22.828 -0.245 1 97.12 204 ASP B N 1
ATOM 8093 C CA . ASP B 1 204 ? -28.344 -23.812 0.538 1 97.12 204 ASP B CA 1
ATOM 8094 C C . ASP B 1 204 ? -27.609 -24.172 1.821 1 97.12 204 ASP B C 1
ATOM 8096 O O . ASP B 1 204 ? -28.219 -24.391 2.867 1 97.12 204 ASP B O 1
ATOM 8100 N N . LEU B 1 205 ? -26.344 -24.297 1.674 1 98.06 205 LEU B N 1
ATOM 8101 C CA . LEU B 1 205 ? -25.531 -24.609 2.842 1 98.06 205 LEU B CA 1
ATOM 8102 C C . LEU B 1 205 ? -25.625 -23.5 3.885 1 98.06 205 LEU B C 1
ATOM 8104 O O . LEU B 1 205 ? -25.688 -23.781 5.086 1 98.06 205 LEU B O 1
ATOM 8108 N N . TYR B 1 206 ? -25.547 -22.266 3.428 1 97.19 206 TYR B N 1
ATOM 8109 C CA . TYR B 1 206 ? -25.734 -21.141 4.328 1 97.19 206 TYR B CA 1
ATOM 8110 C C . TYR B 1 206 ? -27.062 -21.234 5.066 1 97.19 206 TYR B C 1
ATOM 8112 O O . TYR B 1 206 ? -27.109 -21.062 6.289 1 97.19 206 TYR B O 1
ATOM 8120 N N . ASP B 1 207 ? -28.094 -21.5 4.352 1 95.88 207 ASP B N 1
ATOM 8121 C CA . ASP B 1 207 ? -29.422 -21.625 4.945 1 95.88 207 ASP B CA 1
ATOM 8122 C C . ASP B 1 207 ? -29.469 -22.75 5.98 1 95.88 207 ASP B C 1
ATOM 8124 O O . ASP B 1 207 ? -30 -22.562 7.078 1 95.88 207 ASP B O 1
ATOM 8128 N N . ALA B 1 208 ? -28.891 -23.812 5.629 1 97.38 208 ALA B N 1
ATOM 8129 C CA . ALA B 1 208 ? -28.922 -24.984 6.5 1 97.38 208 ALA B CA 1
ATOM 8130 C C . ALA B 1 208 ? -28.156 -24.734 7.789 1 97.38 208 ALA B C 1
ATOM 8132 O O . ALA B 1 208 ? -28.641 -25.031 8.883 1 97.38 208 ALA B O 1
ATOM 8133 N N . ILE B 1 209 ? -26.969 -24.141 7.695 1 97.44 209 ILE B N 1
ATOM 8134 C CA . ILE B 1 209 ? -26.094 -23.969 8.844 1 97.44 209 ILE B CA 1
ATOM 8135 C C . ILE B 1 209 ? -26.5 -22.719 9.633 1 97.44 209 ILE B C 1
ATOM 8137 O O . ILE B 1 209 ? -26.859 -22.812 10.812 1 97.44 209 ILE B O 1
ATOM 8141 N N . VAL B 1 210 ? -26.547 -21.594 8.953 1 96.12 210 VAL B N 1
ATOM 8142 C CA . VAL B 1 210 ? -26.578 -20.297 9.641 1 96.12 210 VAL B CA 1
ATOM 8143 C C . VAL B 1 210 ? -28.031 -19.984 10.031 1 96.12 210 VAL B C 1
ATOM 8145 O O . VAL B 1 210 ? -28.297 -19.641 11.188 1 96.12 210 VAL B O 1
ATOM 8148 N N . LEU B 1 211 ? -28.953 -20.188 9.117 1 94.19 211 LEU B N 1
ATOM 8149 C CA . LEU B 1 211 ? -30.312 -19.734 9.383 1 94.19 211 LEU B CA 1
ATOM 8150 C C . LEU B 1 211 ? -31.109 -20.797 10.125 1 94.19 211 LEU B C 1
ATOM 8152 O O . LEU B 1 211 ? -31.859 -20.484 11.062 1 94.19 211 LEU B O 1
ATOM 8156 N N . ARG B 1 212 ? -30.922 -22.094 9.82 1 93.62 212 ARG B N 1
ATOM 8157 C CA . ARG B 1 212 ? -31.812 -23.125 10.336 1 93.62 212 ARG B CA 1
ATOM 8158 C C . ARG B 1 212 ? -31.109 -24 11.367 1 93.62 212 ARG B C 1
ATOM 8160 O O . ARG B 1 212 ? -31.766 -24.625 12.203 1 93.62 212 ARG B O 1
ATOM 8167 N N . GLY B 1 213 ? -29.844 -24.125 11.336 1 94.94 213 GLY B N 1
ATOM 8168 C CA . GLY B 1 213 ? -29.141 -25.062 12.188 1 94.94 213 GLY B CA 1
ATOM 8169 C C . GLY B 1 213 ? -29.516 -26.516 11.906 1 94.94 213 GLY B C 1
ATOM 8170 O O . GLY B 1 213 ? -29.625 -27.312 12.828 1 94.94 213 GLY B O 1
ATOM 8171 N N . ASN B 1 214 ? -29.844 -26.766 10.656 1 96.38 214 ASN B N 1
ATOM 8172 C CA . ASN B 1 214 ? -30.141 -28.125 10.211 1 96.38 214 ASN B CA 1
ATOM 8173 C C . ASN B 1 214 ? -28.875 -28.875 9.82 1 96.38 214 ASN B C 1
ATOM 8175 O O . ASN B 1 214 ? -28.5 -28.891 8.648 1 96.38 214 ASN B O 1
ATOM 8179 N N . TRP B 1 215 ? -28.359 -29.625 10.758 1 97.19 215 TRP B N 1
ATOM 8180 C CA . TRP B 1 215 ? -27.047 -30.25 10.625 1 97.19 215 TRP B CA 1
ATOM 8181 C C . TRP B 1 215 ? -27.094 -31.422 9.656 1 97.19 215 TRP B C 1
ATOM 8183 O O . TRP B 1 215 ? -26.156 -31.641 8.883 1 97.19 215 TRP B O 1
ATOM 8193 N N . ASP B 1 216 ? -28.156 -32.188 9.633 1 96.69 216 ASP B N 1
ATOM 8194 C CA . ASP B 1 216 ? -28.297 -33.312 8.711 1 96.69 216 ASP B CA 1
ATOM 8195 C C . ASP B 1 216 ? -28.312 -32.812 7.262 1 96.69 216 ASP B C 1
ATOM 8197 O O . ASP B 1 216 ? -27.656 -33.406 6.402 1 96.69 216 ASP B O 1
ATOM 8201 N N . ASP B 1 217 ? -29.016 -31.812 7.07 1 97.44 217 ASP B N 1
ATOM 8202 C CA . ASP B 1 217 ? -29.062 -31.234 5.73 1 97.44 217 ASP B CA 1
ATOM 8203 C C . ASP B 1 217 ? -27.703 -30.688 5.316 1 97.44 217 ASP B C 1
ATOM 8205 O O . ASP B 1 217 ? -27.312 -30.797 4.148 1 97.44 217 ASP B O 1
ATOM 8209 N N . ALA B 1 218 ? -27.031 -30.062 6.246 1 98.25 218 ALA B N 1
ATOM 8210 C CA . ALA B 1 218 ? -25.719 -29.5 5.965 1 98.25 218 ALA B CA 1
ATOM 8211 C C . ALA B 1 218 ? -24.75 -30.594 5.523 1 98.25 218 ALA B C 1
ATOM 8213 O O . ALA B 1 218 ? -23.984 -30.406 4.574 1 98.25 218 ALA B O 1
ATOM 8214 N N . GLU B 1 219 ? -24.766 -31.719 6.172 1 98 219 GLU B N 1
ATOM 8215 C CA . GLU B 1 219 ? -23.875 -32.812 5.82 1 98 219 GLU B CA 1
ATOM 8216 C C . GLU B 1 219 ? -24.219 -33.406 4.449 1 98 219 GLU B C 1
ATOM 8218 O O . GLU B 1 219 ? -23.328 -33.75 3.678 1 98 219 GLU B O 1
ATOM 8223 N N . ARG B 1 220 ? -25.5 -33.469 4.168 1 97.69 220 ARG B N 1
ATOM 8224 C CA . ARG B 1 220 ? -25.938 -33.938 2.852 1 97.69 220 ARG B CA 1
ATOM 8225 C C . ARG B 1 220 ? -25.469 -32.969 1.76 1 97.69 220 ARG B C 1
ATOM 8227 O O . ARG B 1 220 ? -25.047 -33.406 0.687 1 97.69 220 ARG B O 1
ATOM 8234 N N . LEU B 1 221 ? -25.578 -31.734 2.031 1 98.06 221 LEU B N 1
ATOM 8235 C CA . LEU B 1 221 ? -25.172 -30.719 1.071 1 98.06 221 LEU B CA 1
ATOM 8236 C C . LEU B 1 221 ? -23.672 -30.781 0.799 1 98.06 221 LEU B C 1
ATOM 8238 O O . LEU B 1 221 ? -23.234 -30.516 -0.321 1 98.06 221 LEU B O 1
ATOM 8242 N N . LEU B 1 222 ? -22.859 -31.141 1.801 1 98 222 LEU B N 1
ATOM 8243 C CA . LEU B 1 222 ? -21.422 -31.281 1.604 1 98 222 LEU B CA 1
ATOM 8244 C C . LEU B 1 222 ? -21.125 -32.344 0.554 1 98 222 LEU B C 1
ATOM 8246 O O . LEU B 1 222 ? -20.25 -32.156 -0.29 1 98 222 LEU B O 1
ATOM 8250 N N . VAL B 1 223 ? -21.859 -33.406 0.6 1 97.19 223 VAL B N 1
ATOM 8251 C CA . VAL B 1 223 ? -21.672 -34.5 -0.359 1 97.19 223 VAL B CA 1
ATOM 8252 C C . VAL B 1 223 ? -22.094 -34.031 -1.751 1 97.19 223 VAL B C 1
ATOM 8254 O O . VAL B 1 223 ? -21.406 -34.312 -2.738 1 97.19 223 VAL B O 1
ATOM 8257 N N . GLN B 1 224 ? -23.188 -33.344 -1.793 1 97.31 224 GLN B N 1
ATOM 8258 C CA . GLN B 1 224 ? -23.656 -32.812 -3.07 1 97.31 224 GLN B CA 1
ATOM 8259 C C . GLN B 1 224 ? -22.656 -31.828 -3.662 1 97.31 224 GLN B C 1
ATOM 8261 O O . GLN B 1 224 ? -22.453 -31.812 -4.879 1 97.31 224 GLN B O 1
ATOM 8266 N N . MET B 1 225 ? -22.078 -31.016 -2.852 1 97.62 225 MET B N 1
ATOM 8267 C CA . MET B 1 225 ? -21.078 -30.047 -3.289 1 97.62 225 MET B CA 1
ATOM 8268 C C . MET B 1 225 ? -19.844 -30.766 -3.84 1 97.62 225 MET B C 1
ATOM 8270 O O . MET B 1 225 ? -19.266 -30.328 -4.836 1 97.62 225 MET B O 1
ATOM 8274 N N . SER B 1 226 ? -19.484 -31.812 -3.164 1 95.94 226 SER B N 1
ATOM 8275 C CA . SER B 1 226 ? -18.375 -32.625 -3.648 1 95.94 226 SER B CA 1
ATOM 8276 C C . SER B 1 226 ? -18.672 -33.188 -5.031 1 95.94 226 SER B C 1
ATOM 8278 O O . SER B 1 226 ? -17.828 -33.125 -5.93 1 95.94 226 SER B O 1
ATOM 8280 N N . ASP B 1 227 ? -19.875 -33.719 -5.156 1 95.19 227 ASP B N 1
ATOM 8281 C CA . ASP B 1 227 ? -20.281 -34.312 -6.422 1 95.19 227 ASP B CA 1
ATOM 8282 C C . ASP B 1 227 ? -20.328 -33.25 -7.531 1 95.19 227 ASP B C 1
ATOM 8284 O O . ASP B 1 227 ? -20.094 -33.562 -8.703 1 95.19 227 ASP B O 1
ATOM 8288 N N . ALA B 1 228 ? -20.562 -32.062 -7.133 1 95.31 228 ALA B N 1
ATOM 8289 C CA . ALA B 1 228 ? -20.641 -30.984 -8.094 1 95.31 228 ALA B CA 1
ATOM 8290 C C . ALA B 1 228 ? -19.266 -30.438 -8.438 1 95.31 228 ALA B C 1
ATOM 8292 O O . ALA B 1 228 ? -19.125 -29.531 -9.258 1 95.31 228 ALA B O 1
ATOM 8293 N N . GLY B 1 229 ? -18.234 -30.906 -7.805 1 93.75 229 GLY B N 1
ATOM 8294 C CA . GLY B 1 229 ? -16.875 -30.516 -8.125 1 93.75 229 GLY B CA 1
ATOM 8295 C C . GLY B 1 229 ? -16.453 -29.219 -7.457 1 93.75 229 GLY B C 1
ATOM 8296 O O . GLY B 1 229 ? -15.508 -28.578 -7.91 1 93.75 229 GLY B O 1
ATOM 8297 N N . LEU B 1 230 ? -17.109 -28.781 -6.402 1 96.19 230 LEU B N 1
ATOM 8298 C CA . LEU B 1 230 ? -16.844 -27.484 -5.789 1 96.19 230 LEU B CA 1
ATOM 8299 C C . LEU B 1 230 ? -15.562 -27.531 -4.961 1 96.19 230 LEU B C 1
ATOM 8301 O O . LEU B 1 230 ? -15.031 -26.484 -4.574 1 96.19 230 LEU B O 1
ATOM 8305 N N . PHE B 1 231 ? -15.016 -28.734 -4.723 1 95.69 231 PHE B N 1
ATOM 8306 C CA . PHE B 1 231 ? -13.836 -28.859 -3.871 1 95.69 231 PHE B CA 1
ATOM 8307 C C . PHE B 1 231 ? -12.586 -29.109 -4.707 1 95.69 231 PHE B C 1
ATOM 8309 O O . PHE B 1 231 ? -11.484 -29.219 -4.164 1 95.69 231 PHE B O 1
ATOM 8316 N N . ILE B 1 232 ? -12.68 -29.125 -5.957 1 89.75 232 ILE B N 1
ATOM 8317 C CA . ILE B 1 232 ? -11.602 -29.531 -6.848 1 89.75 232 ILE B CA 1
ATOM 8318 C C . ILE B 1 232 ? -10.438 -28.547 -6.738 1 89.75 232 ILE B C 1
ATOM 8320 O O . ILE B 1 232 ? -9.273 -28.953 -6.648 1 89.75 232 ILE B O 1
ATOM 8324 N N . GLU B 1 233 ? -10.766 -27.281 -6.758 1 88.06 233 GLU B N 1
ATOM 8325 C CA . GLU B 1 233 ? -9.719 -26.266 -6.68 1 88.06 233 GLU B CA 1
ATOM 8326 C C . GLU B 1 233 ? -8.906 -26.406 -5.395 1 88.06 233 GLU B C 1
ATOM 8328 O O . GLU B 1 233 ? -7.68 -26.297 -5.414 1 88.06 233 GLU B O 1
ATOM 8333 N N . TYR B 1 234 ? -9.586 -26.625 -4.316 1 91.44 234 TYR B N 1
ATOM 8334 C CA . TYR B 1 234 ? -8.906 -26.797 -3.037 1 91.44 234 TYR B CA 1
ATOM 8335 C C . TYR B 1 234 ? -8.016 -28.031 -3.049 1 91.44 234 TYR B C 1
ATOM 8337 O O . TYR B 1 234 ? -6.871 -27.984 -2.582 1 91.44 234 TYR B O 1
ATOM 8345 N N . LEU B 1 235 ? -8.539 -29.125 -3.486 1 90.81 235 LEU B N 1
ATOM 8346 C CA . LEU B 1 235 ? -7.785 -30.375 -3.545 1 90.81 235 LEU B CA 1
ATOM 8347 C C . LEU B 1 235 ? -6.52 -30.203 -4.383 1 90.81 235 LEU B C 1
ATOM 8349 O O . LEU B 1 235 ? -5.457 -30.703 -4.012 1 90.81 235 LEU B O 1
ATOM 8353 N N . GLN B 1 236 ? -6.699 -29.484 -5.41 1 86.19 236 GLN B N 1
ATOM 8354 C CA . GLN B 1 236 ? -5.559 -29.234 -6.289 1 86.19 236 GLN B CA 1
ATOM 8355 C C . GLN B 1 236 ? -4.516 -28.359 -5.602 1 86.19 236 GLN B C 1
ATOM 8357 O O . GLN B 1 236 ? -3.324 -28.453 -5.906 1 86.19 236 GLN B O 1
ATOM 8362 N N . SER B 1 237 ? -4.961 -27.578 -4.715 1 88.44 237 SER B N 1
ATOM 8363 C CA . SER B 1 237 ? -4.047 -26.656 -4.027 1 88.44 237 SER B CA 1
ATOM 8364 C C . SER B 1 237 ? -3.305 -27.375 -2.9 1 88.44 237 SER B C 1
ATOM 8366 O O . SER B 1 237 ? -2.281 -26.875 -2.418 1 88.44 237 SER B O 1
ATOM 8368 N N . CYS B 1 238 ? -3.732 -28.531 -2.498 1 90.88 238 CYS B N 1
ATOM 8369 C CA . CYS B 1 238 ? -3.102 -29.281 -1.415 1 90.88 238 CYS B CA 1
ATOM 8370 C C . CYS B 1 238 ? -1.728 -29.797 -1.833 1 90.88 238 CYS B C 1
ATOM 8372 O O . CYS B 1 238 ? -1.497 -30.078 -3.012 1 90.88 238 CYS B O 1
ATOM 8374 N N . GLN B 1 239 ? -0.852 -29.906 -0.837 1 89.62 239 GLN B N 1
ATOM 8375 C CA . GLN B 1 239 ? 0.476 -30.469 -1.075 1 89.62 239 GLN B CA 1
ATOM 8376 C C . GLN B 1 239 ? 0.399 -31.953 -1.406 1 89.62 239 GLN B C 1
ATOM 8378 O O . GLN B 1 239 ? -0.122 -32.75 -0.617 1 89.62 239 GLN B O 1
ATOM 8383 N N . PRO B 1 240 ? 0.893 -32.375 -2.537 1 92.75 240 PRO B N 1
ATOM 8384 C CA . PRO B 1 240 ? 0.74 -33.75 -2.959 1 92.75 240 PRO B CA 1
ATOM 8385 C C . PRO B 1 240 ? 1.893 -34.656 -2.496 1 92.75 240 PRO B C 1
ATOM 8387 O O . PRO B 1 240 ? 2.938 -34.156 -2.08 1 92.75 240 PRO B O 1
ATOM 8390 N N . HIS B 1 241 ? 1.623 -36 -2.527 1 92 241 HIS B N 1
ATOM 8391 C CA . HIS B 1 241 ? 2.621 -37.031 -2.326 1 92 241 HIS B CA 1
ATOM 8392 C C . HIS B 1 241 ? 2.963 -37.719 -3.639 1 92 241 HIS B C 1
ATOM 8394 O O . HIS B 1 241 ? 2.078 -38 -4.457 1 92 241 HIS B O 1
ATOM 8400 N N . ALA B 1 242 ? 4.273 -37.969 -3.826 1 93.12 242 ALA B N 1
ATOM 8401 C CA . ALA B 1 242 ? 4.691 -38.688 -5.023 1 93.12 242 ALA B CA 1
ATOM 8402 C C . ALA B 1 242 ? 4.676 -40.219 -4.789 1 93.12 242 ALA B C 1
ATOM 8404 O O . ALA B 1 242 ? 5.238 -40.688 -3.807 1 93.12 242 ALA B O 1
ATOM 8405 N N . VAL B 1 243 ? 3.984 -40.938 -5.602 1 92.75 243 VAL B N 1
ATOM 8406 C CA . VAL B 1 243 ? 3.99 -42.406 -5.582 1 92.75 243 VAL B CA 1
ATOM 8407 C C . VAL B 1 243 ? 4.777 -42.906 -6.777 1 92.75 243 VAL B C 1
ATOM 8409 O O . VAL B 1 243 ? 4.352 -42.781 -7.926 1 92.75 243 VAL B O 1
ATOM 8412 N N . TRP B 1 244 ? 5.902 -43.594 -6.434 1 93.81 244 TRP B N 1
ATOM 8413 C CA . TRP B 1 244 ? 6.789 -44.094 -7.48 1 93.81 244 TRP B CA 1
ATOM 8414 C C . TRP B 1 244 ? 6.602 -45.594 -7.672 1 93.81 244 TRP B C 1
ATOM 8416 O O . TRP B 1 244 ? 6.363 -46.312 -6.707 1 93.81 244 TRP B O 1
ATOM 8426 N N . GLN B 1 245 ? 6.688 -46.031 -8.891 1 93.38 245 GLN B N 1
ATOM 8427 C CA . GLN B 1 245 ? 6.703 -47.438 -9.242 1 93.38 245 GLN B CA 1
ATOM 8428 C C . GLN B 1 245 ? 7.781 -47.75 -10.281 1 93.38 245 GLN B C 1
ATOM 8430 O O . GLN B 1 245 ? 7.848 -47.094 -11.328 1 93.38 245 GLN B O 1
ATOM 8435 N N . ARG B 1 246 ? 8.594 -48.656 -9.977 1 95.19 246 ARG B N 1
ATOM 8436 C CA . ARG B 1 246 ? 9.617 -49.062 -10.938 1 95.19 246 ARG B CA 1
ATOM 8437 C C . ARG B 1 246 ? 9.016 -49.938 -12.047 1 95.19 246 ARG B C 1
ATOM 8439 O O . ARG B 1 246 ? 8.18 -50.781 -11.789 1 95.19 246 ARG B O 1
ATOM 8446 N N . LEU B 1 247 ? 9.406 -49.688 -13.219 1 96.06 247 LEU B N 1
ATOM 8447 C CA . LEU B 1 247 ? 8.961 -50.438 -14.383 1 96.06 247 LEU B CA 1
ATOM 8448 C C . LEU B 1 247 ? 10.023 -51.469 -14.805 1 96.06 247 LEU B C 1
ATOM 8450 O O . LEU B 1 247 ? 11.211 -51.156 -14.844 1 96.06 247 LEU B O 1
ATOM 8454 N N . HIS B 1 248 ? 9.555 -52.656 -15.156 1 94.31 248 HIS B N 1
ATOM 8455 C CA . HIS B 1 248 ? 10.508 -53.75 -15.445 1 94.31 248 HIS B CA 1
ATOM 8456 C C . HIS B 1 248 ? 10.273 -54.312 -16.844 1 94.31 248 HIS B C 1
ATOM 8458 O O . HIS B 1 248 ? 10.766 -55.406 -17.156 1 94.31 248 HIS B O 1
ATOM 8464 N N . GLY B 1 249 ? 9.602 -53.594 -17.594 1 95 249 GLY B N 1
ATOM 8465 C CA . GLY B 1 249 ? 9.359 -54.094 -18.938 1 95 249 GLY B CA 1
ATOM 8466 C C . GLY B 1 249 ? 10.633 -54.281 -19.75 1 95 249 GLY B C 1
ATOM 8467 O O . GLY B 1 249 ? 11.586 -53.5 -19.609 1 95 249 GLY B O 1
ATOM 8468 N N . THR B 1 250 ? 10.633 -55.375 -20.609 1 95.06 250 THR B N 1
ATOM 8469 C CA . THR B 1 250 ? 11.758 -55.688 -21.469 1 95.06 250 THR B CA 1
ATOM 8470 C C . THR B 1 250 ? 11.289 -55.906 -22.906 1 95.06 250 THR B C 1
ATOM 8472 O O . THR B 1 250 ? 10.086 -55.969 -23.172 1 95.06 250 THR B O 1
ATOM 8475 N N . ASN B 1 251 ? 12.234 -55.938 -23.766 1 93.56 251 ASN B N 1
ATOM 8476 C CA . ASN B 1 251 ? 11.859 -56.375 -25.109 1 93.56 251 ASN B CA 1
ATOM 8477 C C . ASN B 1 251 ? 11.695 -57.875 -25.188 1 93.56 251 ASN B C 1
ATOM 8479 O O . ASN B 1 251 ? 11.727 -58.562 -24.172 1 93.56 251 ASN B O 1
ATOM 8483 N N . ALA B 1 252 ? 11.484 -58.406 -26.391 1 90.38 252 ALA B N 1
ATOM 8484 C CA . ALA B 1 252 ? 11.227 -59.844 -26.594 1 90.38 252 ALA B CA 1
ATOM 8485 C C . ALA B 1 252 ? 12.43 -60.688 -26.172 1 90.38 252 ALA B C 1
ATOM 8487 O O . ALA B 1 252 ? 12.273 -61.812 -25.703 1 90.38 252 ALA B O 1
ATOM 8488 N N . ASP B 1 253 ? 13.602 -60.094 -26.188 1 93.12 253 ASP B N 1
ATOM 8489 C CA . ASP B 1 253 ? 14.828 -60.812 -25.859 1 93.12 253 ASP B CA 1
ATOM 8490 C C . ASP B 1 253 ? 15.219 -60.594 -24.391 1 93.12 253 ASP B C 1
ATOM 8492 O O . ASP B 1 253 ? 16.266 -61.062 -23.938 1 93.12 253 ASP B O 1
ATOM 8496 N N . GLY B 1 254 ? 14.445 -59.812 -23.75 1 92.25 254 GLY B N 1
ATOM 8497 C CA . GLY B 1 254 ? 14.711 -59.531 -22.359 1 92.25 254 GLY B CA 1
ATOM 8498 C C . GLY B 1 254 ? 15.625 -58.312 -22.141 1 92.25 254 GLY B C 1
ATOM 8499 O O . GLY B 1 254 ? 16.109 -58.094 -21.031 1 92.25 254 GLY B O 1
ATOM 8500 N N . ASP B 1 255 ? 15.852 -57.562 -23.156 1 94 255 ASP B N 1
ATOM 8501 C CA . ASP B 1 255 ? 16.781 -56.438 -23.078 1 94 255 ASP B CA 1
ATOM 8502 C C . ASP B 1 255 ? 16.047 -55.156 -22.672 1 94 255 ASP B C 1
ATOM 8504 O O . ASP B 1 255 ? 14.844 -55.031 -22.875 1 94 255 ASP B O 1
ATOM 8508 N N . ILE B 1 256 ? 16.781 -54.312 -22.062 1 96.5 256 ILE B N 1
ATOM 8509 C CA . ILE B 1 256 ? 16.375 -52.969 -21.734 1 96.5 256 ILE B CA 1
ATOM 8510 C C . ILE B 1 256 ? 17.453 -51.969 -22.188 1 96.5 256 ILE B C 1
ATOM 8512 O O . ILE B 1 256 ? 18.594 -52.375 -22.453 1 96.5 256 ILE B O 1
ATOM 8516 N N . PRO B 1 257 ? 17.062 -50.688 -22.422 1 96.56 257 PRO B N 1
ATOM 8517 C CA . PRO B 1 257 ? 18.141 -49.719 -22.672 1 96.56 257 PRO B CA 1
ATOM 8518 C C . PRO B 1 257 ? 19.219 -49.75 -21.594 1 96.56 257 PRO B C 1
ATOM 8520 O O . PRO B 1 257 ? 18.906 -49.75 -20.406 1 96.56 257 PRO B O 1
ATOM 8523 N N . CYS B 1 258 ? 20.438 -49.812 -21.922 1 95.12 258 CYS B N 1
ATOM 8524 C CA . CYS B 1 258 ? 21.531 -49.938 -20.969 1 95.12 258 CYS B CA 1
ATOM 8525 C C . CYS B 1 258 ? 21.688 -48.656 -20.156 1 95.12 258 CYS B C 1
ATOM 8527 O O . CYS B 1 258 ? 21 -47.688 -20.391 1 95.12 258 CYS B O 1
ATOM 8529 N N . LEU B 1 259 ? 22.578 -48.719 -19.141 1 95.56 259 LEU B N 1
ATOM 8530 C CA . LEU B 1 259 ? 22.844 -47.594 -18.266 1 95.56 259 LEU B CA 1
ATOM 8531 C C . LEU B 1 259 ? 23.328 -46.375 -19.078 1 95.56 259 LEU B C 1
ATOM 8533 O O . LEU B 1 259 ? 24.141 -46.531 -19.984 1 95.56 259 LEU B O 1
ATOM 8537 N N . ARG B 1 260 ? 22.797 -45.219 -18.766 1 96.19 260 ARG B N 1
ATOM 8538 C CA . ARG B 1 260 ? 23.125 -44.031 -19.562 1 96.19 260 ARG B CA 1
ATOM 8539 C C . ARG B 1 260 ? 22.734 -42.75 -18.844 1 96.19 260 ARG B C 1
ATOM 8541 O O . ARG B 1 260 ? 21.891 -42.781 -17.953 1 96.19 260 ARG B O 1
ATOM 8548 N N . GLY B 1 261 ? 23.422 -41.75 -19.203 1 94.75 261 GLY B N 1
ATOM 8549 C CA . GLY B 1 261 ? 23.062 -40.375 -18.875 1 94.75 261 GLY B CA 1
ATOM 8550 C C . GLY B 1 261 ? 23.141 -39.438 -20.062 1 94.75 261 GLY B C 1
ATOM 8551 O O . GLY B 1 261 ? 23.844 -39.75 -21.047 1 94.75 261 GLY B O 1
ATOM 8552 N N . GLY B 1 262 ? 22.281 -38.344 -20.031 1 95.69 262 GLY B N 1
ATOM 8553 C CA . GLY B 1 262 ? 22.344 -37.375 -21.109 1 95.69 262 GLY B CA 1
ATOM 8554 C C . GLY B 1 262 ? 21.578 -37.812 -22.344 1 95.69 262 GLY B C 1
ATOM 8555 O O . GLY B 1 262 ? 21.766 -37.25 -23.422 1 95.69 262 GLY B O 1
ATOM 8556 N N . HIS B 1 263 ? 20.812 -38.906 -22.266 1 97.56 263 HIS B N 1
ATOM 8557 C CA . HIS B 1 263 ? 19.938 -39.312 -23.359 1 97.56 263 HIS B CA 1
ATOM 8558 C C . HIS B 1 263 ? 18.719 -38.406 -23.469 1 97.56 263 HIS B C 1
ATOM 8560 O O . HIS B 1 263 ? 18.547 -37.469 -22.672 1 97.56 263 HIS B O 1
ATOM 8566 N N . ALA B 1 264 ? 17.953 -38.594 -24.516 1 98.06 264 ALA B N 1
ATOM 8567 C CA . ALA B 1 264 ? 16.719 -37.812 -24.703 1 98.06 264 ALA B CA 1
ATOM 8568 C C . ALA B 1 264 ? 15.508 -38.719 -24.797 1 98.06 264 ALA B C 1
ATOM 8570 O O . ALA B 1 264 ? 15.609 -39.875 -25.25 1 98.06 264 ALA B O 1
ATOM 8571 N N . MET B 1 265 ? 14.398 -38.188 -24.359 1 98.44 265 MET B N 1
ATOM 8572 C CA . MET B 1 265 ? 13.125 -38.906 -24.422 1 98.44 265 MET B CA 1
ATOM 8573 C C . MET B 1 265 ? 12.016 -38 -24.906 1 98.44 265 MET B C 1
ATOM 8575 O O . MET B 1 265 ? 12.062 -36.781 -24.688 1 98.44 265 MET B O 1
ATOM 8579 N N . CYS B 1 266 ? 11.062 -38.531 -25.578 1 98.5 266 CYS B N 1
ATOM 8580 C CA . CYS B 1 266 ? 9.805 -37.875 -25.891 1 98.5 266 CYS B CA 1
ATOM 8581 C C . CYS B 1 266 ? 8.641 -38.875 -25.859 1 98.5 266 CYS B C 1
ATOM 8583 O O . CYS B 1 266 ? 8.859 -40.062 -25.75 1 98.5 266 CYS B O 1
ATOM 8585 N N . ILE B 1 267 ? 7.43 -38.344 -25.844 1 98.44 267 ILE B N 1
ATOM 8586 C CA . ILE B 1 267 ? 6.289 -39.219 -25.641 1 98.44 267 ILE B CA 1
ATOM 8587 C C . ILE B 1 267 ? 5.191 -38.906 -26.641 1 98.44 267 ILE B C 1
ATOM 8589 O O . ILE B 1 267 ? 4.922 -37.75 -26.938 1 98.44 267 ILE B O 1
ATOM 8593 N N . ASP B 1 268 ? 4.723 -39.875 -27.25 1 98 268 ASP B N 1
ATOM 8594 C CA . ASP B 1 268 ? 3.48 -39.875 -28.016 1 98 268 ASP B CA 1
ATOM 8595 C C . ASP B 1 268 ? 2.295 -40.281 -27.156 1 98 268 ASP B C 1
ATOM 8597 O O . ASP B 1 268 ? 1.968 -41.469 -27.062 1 98 268 ASP B O 1
ATOM 8601 N N . THR B 1 269 ? 1.671 -39.344 -26.641 1 96.12 269 THR B N 1
ATOM 8602 C CA . THR B 1 269 ? 0.634 -39.594 -25.641 1 96.12 269 THR B CA 1
ATOM 8603 C C . THR B 1 269 ? -0.578 -40.281 -26.281 1 96.12 269 THR B C 1
ATOM 8605 O O . THR B 1 269 ? -1.283 -41.062 -25.625 1 96.12 269 THR B O 1
ATOM 8608 N N . ALA B 1 270 ? -0.838 -39.969 -27.547 1 95.38 270 ALA B N 1
ATOM 8609 C CA . ALA B 1 270 ? -1.979 -40.562 -28.234 1 95.38 270 ALA B CA 1
ATOM 8610 C C . ALA B 1 270 ? -1.809 -42.094 -28.359 1 95.38 270 ALA B C 1
ATOM 8612 O O . ALA B 1 270 ? -2.764 -42.844 -28.188 1 95.38 270 ALA B O 1
ATOM 8613 N N . ARG B 1 271 ? -0.611 -42.5 -28.609 1 96.19 271 ARG B N 1
ATOM 8614 C CA . ARG B 1 271 ? -0.344 -43.938 -28.812 1 96.19 271 ARG B CA 1
ATOM 8615 C C . ARG B 1 271 ? 0.268 -44.562 -27.562 1 96.19 271 ARG B C 1
ATOM 8617 O O . ARG B 1 271 ? 0.471 -45.781 -27.516 1 96.19 271 ARG B O 1
ATOM 8624 N N . SER B 1 272 ? 0.548 -43.812 -26.594 1 97.31 272 SER B N 1
ATOM 8625 C CA . SER B 1 272 ? 1.146 -44.25 -25.344 1 97.31 272 SER B CA 1
ATOM 8626 C C . SER B 1 272 ? 2.498 -44.906 -25.562 1 97.31 272 SER B C 1
ATOM 8628 O O . SER B 1 272 ? 2.746 -46 -25.078 1 97.31 272 SER B O 1
ATOM 8630 N N . ILE B 1 273 ? 3.332 -44.219 -26.328 1 98.44 273 ILE B N 1
ATOM 8631 C CA . ILE B 1 273 ? 4.668 -44.719 -26.625 1 98.44 273 ILE B CA 1
ATOM 8632 C C . ILE B 1 273 ? 5.715 -43.688 -26.188 1 98.44 273 ILE B C 1
ATOM 8634 O O . ILE B 1 273 ? 5.59 -42.5 -26.5 1 98.44 273 ILE B O 1
ATOM 8638 N N . ILE B 1 274 ? 6.699 -44.156 -25.484 1 98.69 274 ILE B N 1
ATOM 8639 C CA . ILE B 1 274 ? 7.844 -43.344 -25.125 1 98.69 274 ILE B CA 1
ATOM 8640 C C . ILE B 1 274 ? 9.039 -43.719 -26 1 98.69 274 ILE B C 1
ATOM 8642 O O . ILE B 1 274 ? 9.352 -44.875 -26.172 1 98.69 274 ILE B O 1
ATOM 8646 N N . TYR B 1 275 ? 9.672 -42.688 -26.547 1 98.75 275 TYR B N 1
ATOM 8647 C CA . TYR B 1 275 ? 10.875 -42.906 -27.359 1 98.75 275 TYR B CA 1
ATOM 8648 C C . TYR B 1 275 ? 12.125 -42.469 -26.594 1 98.75 275 TYR B C 1
ATOM 8650 O O . TYR B 1 275 ? 12.109 -41.469 -25.891 1 98.75 275 TYR B O 1
ATOM 8658 N N . LEU B 1 276 ? 13.188 -43.219 -26.703 1 98.69 276 LEU B N 1
ATOM 8659 C CA . LEU B 1 276 ? 14.453 -42.969 -26.031 1 98.69 276 LEU B CA 1
ATOM 8660 C C . LEU B 1 276 ? 15.625 -43.094 -27 1 98.69 276 LEU B C 1
ATOM 8662 O O . LEU B 1 276 ? 15.711 -44.062 -27.75 1 98.69 276 LEU B O 1
ATOM 8666 N N . PHE B 1 277 ? 16.516 -42.094 -27 1 98.56 277 PHE B N 1
ATOM 8667 C CA . PHE B 1 277 ? 17.609 -42.125 -27.969 1 98.56 277 PHE B CA 1
ATOM 8668 C C . PHE B 1 277 ? 18.906 -41.625 -27.312 1 98.56 277 PHE B C 1
ATOM 8670 O O . PHE B 1 277 ? 18.906 -40.625 -26.609 1 98.56 277 PHE B O 1
ATOM 8677 N N . GLY B 1 278 ? 19.984 -42.281 -27.609 1 97.69 278 GLY B N 1
ATOM 8678 C CA . GLY B 1 278 ? 21.328 -41.812 -27.312 1 97.69 278 GLY B CA 1
ATOM 8679 C C . GLY B 1 278 ? 21.656 -41.875 -25.828 1 97.69 278 GLY B C 1
ATOM 8680 O O . GLY B 1 278 ? 21.156 -42.719 -25.109 1 97.69 278 GLY B O 1
ATOM 8681 N N . GLY B 1 279 ? 22.688 -41 -25.438 1 96.56 279 GLY B N 1
ATOM 8682 C CA . GLY B 1 279 ? 23.203 -40.938 -24.078 1 96.56 279 GLY B CA 1
ATOM 8683 C C . GLY B 1 279 ? 24.656 -41.344 -23.969 1 96.56 279 GLY B C 1
ATOM 8684 O O . GLY B 1 279 ? 25.312 -41.562 -24.984 1 96.56 279 GLY B O 1
ATOM 8685 N N . TRP B 1 280 ? 25.047 -41.312 -22.797 1 95.38 280 TRP B N 1
ATOM 8686 C CA . TRP B 1 280 ? 26.438 -41.625 -22.484 1 95.38 280 TRP B CA 1
ATOM 8687 C C . TRP B 1 280 ? 26.531 -42.656 -21.359 1 95.38 280 TRP B C 1
ATOM 8689 O O . TRP B 1 280 ? 25.859 -42.531 -20.328 1 95.38 280 TRP B O 1
ATOM 8699 N N . THR B 1 281 ? 27.359 -43.656 -21.531 1 93.19 281 THR B N 1
ATOM 8700 C CA . THR B 1 281 ? 27.453 -44.75 -20.562 1 93.19 281 THR B CA 1
ATOM 8701 C C . THR B 1 281 ? 28.5 -44.438 -19.484 1 93.19 281 THR B C 1
ATOM 8703 O O . THR B 1 281 ? 28.594 -45.125 -18.484 1 93.19 281 THR B O 1
ATOM 8706 N N . GLY B 1 282 ? 29.156 -43.438 -19.609 1 87.38 282 GLY B N 1
ATOM 8707 C CA . GLY B 1 282 ? 30.359 -43.156 -18.828 1 87.38 282 GLY B CA 1
ATOM 8708 C C . GLY B 1 282 ? 31.641 -43.438 -19.594 1 87.38 282 GLY B C 1
ATOM 8709 O O . GLY B 1 282 ? 32.688 -42.906 -19.234 1 87.38 282 GLY B O 1
ATOM 8710 N N . GLU B 1 283 ? 31.469 -44.25 -20.672 1 88.19 283 GLU B N 1
ATOM 8711 C CA . GLU B 1 283 ? 32.625 -44.625 -21.484 1 88.19 283 GLU B CA 1
ATOM 8712 C C . GLU B 1 283 ? 32.469 -44.156 -22.922 1 88.19 283 GLU B C 1
ATOM 8714 O O . GLU B 1 283 ? 33.406 -43.719 -23.562 1 88.19 283 GLU B O 1
ATOM 8719 N N . LYS B 1 284 ? 31.266 -44.25 -23.391 1 91.31 284 LYS B N 1
ATOM 8720 C CA . LYS B 1 284 ? 31.031 -43.906 -24.781 1 91.31 284 LYS B CA 1
ATOM 8721 C C . LYS B 1 284 ? 29.625 -43.344 -24.984 1 91.31 284 LYS B C 1
ATOM 8723 O O . LYS B 1 284 ? 28.719 -43.656 -24.203 1 91.31 284 LYS B O 1
ATOM 8728 N N . SER B 1 285 ? 29.531 -42.656 -26.109 1 95.19 285 SER B N 1
ATOM 8729 C CA . SER B 1 285 ? 28.219 -42.188 -26.531 1 95.19 285 SER B CA 1
ATOM 8730 C C . SER B 1 285 ? 27.438 -43.281 -27.234 1 95.19 285 SER B C 1
ATOM 8732 O O . SER B 1 285 ? 28.031 -44.125 -27.906 1 95.19 285 SER B O 1
ATOM 8734 N N . LEU B 1 286 ? 26.203 -43.188 -27.094 1 96.62 286 LEU B N 1
ATOM 8735 C CA . LEU B 1 286 ? 25.328 -44.25 -27.625 1 96.62 286 LEU B CA 1
ATOM 8736 C C . LEU B 1 286 ? 24.531 -43.719 -28.828 1 96.62 286 LEU B C 1
ATOM 8738 O O . LEU B 1 286 ? 24.359 -42.5 -28.984 1 96.62 286 LEU B O 1
ATOM 8742 N N . ASP B 1 287 ? 24.125 -44.656 -29.703 1 97.12 287 ASP B N 1
ATOM 8743 C CA . ASP B 1 287 ? 23.281 -44.312 -30.859 1 97.12 287 ASP B CA 1
ATOM 8744 C C . ASP B 1 287 ? 22.141 -45.312 -31.016 1 97.12 287 ASP B C 1
ATOM 8746 O O . ASP B 1 287 ? 21.672 -45.531 -32.125 1 97.12 287 ASP B O 1
ATOM 8750 N N . ASP B 1 288 ? 21.828 -46 -29.938 1 97.38 288 ASP B N 1
ATOM 8751 C CA . ASP B 1 288 ? 20.672 -46.875 -30 1 97.38 288 ASP B CA 1
ATOM 8752 C C . ASP B 1 288 ? 19.375 -46.094 -29.844 1 97.38 288 ASP B C 1
ATOM 8754 O O . ASP B 1 288 ? 19.344 -45.062 -29.172 1 97.38 288 ASP B O 1
ATOM 8758 N N . PHE B 1 289 ? 18.344 -46.562 -30.453 1 98.12 289 PHE B N 1
ATOM 8759 C CA . PHE B 1 289 ? 17.016 -45.969 -30.469 1 98.12 289 PHE B CA 1
ATOM 8760 C C . PHE B 1 289 ? 15.945 -46.938 -30.047 1 98.12 289 PHE B C 1
ATOM 8762 O O . PHE B 1 289 ? 15.828 -48.031 -30.625 1 98.12 289 PHE B O 1
ATOM 8769 N N . TRP B 1 290 ? 15.18 -46.562 -29 1 98.31 290 TRP B N 1
ATOM 8770 C CA . TRP B 1 290 ? 14.227 -47.469 -28.375 1 98.31 290 TRP B CA 1
ATOM 8771 C C . TRP B 1 290 ? 12.828 -46.875 -28.344 1 98.31 290 TRP B C 1
ATOM 8773 O O . TRP B 1 290 ? 12.672 -45.656 -28.453 1 98.31 290 TRP B O 1
ATOM 8783 N N . ALA B 1 291 ? 11.844 -47.719 -28.266 1 98.31 291 ALA B N 1
ATOM 8784 C CA . ALA B 1 291 ? 10.453 -47.344 -28 1 98.31 291 ALA B CA 1
ATOM 8785 C C . ALA B 1 291 ? 9.883 -48.156 -26.859 1 98.31 291 ALA B C 1
ATOM 8787 O O . ALA B 1 291 ? 10.156 -49.375 -26.75 1 98.31 291 ALA B O 1
ATOM 8788 N N . TYR B 1 292 ? 9.211 -47.562 -25.984 1 98.5 292 TYR B N 1
ATOM 8789 C CA . TYR B 1 292 ? 8.539 -48.219 -24.891 1 98.5 292 TYR B CA 1
ATOM 8790 C C . TYR B 1 292 ? 7.023 -48.094 -25.016 1 98.5 292 TYR B C 1
ATOM 8792 O O . TYR B 1 292 ? 6.488 -47 -25 1 98.5 292 TYR B O 1
ATOM 8800 N N . ASP B 1 293 ? 6.348 -49.219 -25.094 1 97.75 293 ASP B N 1
ATOM 8801 C CA . ASP B 1 293 ? 4.887 -49.25 -25.078 1 97.75 293 ASP B CA 1
ATOM 8802 C C . ASP B 1 293 ? 4.355 -49.219 -23.641 1 97.75 293 ASP B C 1
ATOM 8804 O O . ASP B 1 293 ? 4.465 -50.219 -22.922 1 97.75 293 ASP B O 1
ATOM 8808 N N . ILE B 1 294 ? 3.75 -48.188 -23.25 1 97.25 294 ILE B N 1
ATOM 8809 C CA . ILE B 1 294 ? 3.309 -48 -21.875 1 97.25 294 ILE B CA 1
ATOM 8810 C C . ILE B 1 294 ? 2.219 -49 -21.531 1 97.25 294 ILE B C 1
ATOM 8812 O O . ILE B 1 294 ? 2.211 -49.562 -20.438 1 97.25 294 ILE B O 1
ATOM 8816 N N . LYS B 1 295 ? 1.322 -49.281 -22.453 1 95.5 295 LYS B N 1
ATOM 8817 C CA . LYS B 1 295 ? 0.201 -50.156 -22.203 1 95.5 295 LYS B CA 1
ATOM 8818 C C . LYS B 1 295 ? 0.684 -51.594 -22.016 1 95.5 295 LYS B C 1
ATOM 8820 O O . LYS B 1 295 ? 0.244 -52.281 -21.094 1 95.5 295 LYS B O 1
ATOM 8825 N N . ASP B 1 296 ? 1.641 -51.938 -22.844 1 95.5 296 ASP B N 1
ATOM 8826 C CA . ASP B 1 296 ? 2.104 -53.344 -22.812 1 95.5 296 ASP B CA 1
ATOM 8827 C C . ASP B 1 296 ? 3.297 -53.5 -21.875 1 95.5 296 ASP B C 1
ATOM 8829 O O . ASP B 1 296 ? 3.721 -54.625 -21.594 1 95.5 296 ASP B O 1
ATOM 8833 N N . ASP B 1 297 ? 3.785 -52.406 -21.422 1 96.38 297 ASP B N 1
ATOM 8834 C CA . ASP B 1 297 ? 4.973 -52.438 -20.562 1 96.38 297 ASP B CA 1
ATOM 8835 C C . ASP B 1 297 ? 6.109 -53.219 -21.234 1 96.38 297 ASP B C 1
ATOM 8837 O O . ASP B 1 297 ? 6.656 -54.156 -20.656 1 96.38 297 ASP B O 1
ATOM 8841 N N . LYS B 1 298 ? 6.414 -52.75 -22.422 1 97.25 298 LYS B N 1
ATOM 8842 C CA . LYS B 1 298 ? 7.43 -53.438 -23.203 1 97.25 298 LYS B CA 1
ATOM 8843 C C . LYS B 1 298 ? 8.32 -52.469 -23.969 1 97.25 298 LYS B C 1
ATOM 8845 O O . LYS B 1 298 ? 7.828 -51.5 -24.531 1 97.25 298 LYS B O 1
ATOM 8850 N N . TRP B 1 299 ? 9.586 -52.812 -23.922 1 97.75 299 TRP B N 1
ATOM 8851 C CA . TRP B 1 299 ? 10.539 -52.094 -24.766 1 97.75 299 TRP B CA 1
ATOM 8852 C C . TRP B 1 299 ? 10.633 -52.719 -26.141 1 97.75 299 TRP B C 1
ATOM 8854 O O . TRP B 1 299 ? 10.414 -53.906 -26.297 1 97.75 299 TRP B O 1
ATOM 8864 N N . ARG B 1 300 ? 10.93 -51.938 -27.094 1 97.19 300 ARG B N 1
ATOM 8865 C CA . ARG B 1 300 ? 11.281 -52.375 -28.438 1 97.19 300 ARG B CA 1
ATOM 8866 C C . ARG B 1 300 ? 12.477 -51.594 -28.984 1 97.19 300 ARG B C 1
ATOM 8868 O O . ARG B 1 300 ? 12.57 -50.375 -28.781 1 97.19 300 ARG B O 1
ATOM 8875 N N . VAL B 1 301 ? 13.375 -52.312 -29.609 1 96.69 301 VAL B N 1
ATOM 8876 C CA . VAL B 1 301 ? 14.508 -51.656 -30.25 1 96.69 301 VAL B CA 1
ATOM 8877 C C . VAL B 1 301 ? 14.109 -51.188 -31.656 1 96.69 301 VAL B C 1
ATOM 8879 O O . VAL B 1 301 ? 13.742 -52.031 -32.5 1 96.69 301 VAL B O 1
ATOM 8882 N N . LEU B 1 302 ? 14.141 -50 -31.891 1 96.56 302 LEU B N 1
ATOM 8883 C CA . LEU B 1 302 ? 13.859 -49.469 -33.219 1 96.56 302 LEU B CA 1
ATOM 8884 C C . LEU B 1 302 ? 15.102 -49.531 -34.125 1 96.56 302 LEU B C 1
ATOM 8886 O O . LEU B 1 302 ? 15 -49.812 -35.312 1 96.56 302 LEU B O 1
ATOM 8890 N N . CYS B 1 303 ? 16.219 -49.188 -33.5 1 96.25 303 CYS B N 1
ATOM 8891 C CA . CYS B 1 303 ? 17.516 -49.25 -34.188 1 96.25 303 CYS B CA 1
ATOM 8892 C C . CYS B 1 303 ? 18.641 -49.469 -33.188 1 96.25 303 CYS B C 1
ATOM 8894 O O . CYS B 1 303 ? 18.781 -48.719 -32.219 1 96.25 303 CYS B O 1
ATOM 8896 N N . HIS B 1 304 ? 19.484 -50.438 -33.406 1 94.94 304 HIS B N 1
ATOM 8897 C CA . HIS B 1 304 ? 20.594 -50.75 -32.5 1 94.94 304 HIS B CA 1
ATOM 8898 C C . HIS B 1 304 ? 21.703 -49.719 -32.688 1 94.94 304 HIS B C 1
ATOM 8900 O O . HIS B 1 304 ? 22.422 -49.375 -31.719 1 94.94 304 HIS B O 1
ATOM 8906 N N . ASN B 1 305 ? 21.875 -49.281 -33.875 1 95.62 305 ASN B N 1
ATOM 8907 C CA . ASN B 1 305 ? 22.891 -48.281 -34.219 1 95.62 305 ASN B CA 1
ATOM 8908 C C . ASN B 1 305 ? 22.438 -47.344 -35.312 1 95.62 305 ASN B C 1
ATOM 8910 O O . ASN B 1 305 ? 22.656 -47.625 -36.5 1 95.62 305 ASN B O 1
ATOM 8914 N N . THR B 1 306 ? 22.031 -46.188 -34.906 1 96.12 306 THR B N 1
ATOM 8915 C CA . THR B 1 306 ? 21.547 -45.25 -35.906 1 96.12 306 THR B CA 1
ATOM 8916 C C . THR B 1 306 ? 22.688 -44.719 -36.75 1 96.12 306 THR B C 1
ATOM 8918 O O . THR B 1 306 ? 22.469 -44.312 -37.906 1 96.12 306 THR B O 1
ATOM 8921 N N . SER B 1 307 ? 23.875 -44.812 -36.25 1 93.62 307 SER B N 1
ATOM 8922 C CA . SER B 1 307 ? 25.047 -44.406 -37 1 93.62 307 SER B CA 1
ATOM 8923 C C . SER B 1 307 ? 25.156 -45.156 -38.312 1 93.62 307 SER B C 1
ATOM 8925 O O . SER B 1 307 ? 25.734 -44.656 -39.281 1 93.62 307 SER B O 1
ATOM 8927 N N . SER B 1 308 ? 24.594 -46.344 -38.344 1 93.44 308 SER B N 1
ATOM 8928 C CA . SER B 1 308 ? 24.672 -47.188 -39.531 1 93.44 308 SER B CA 1
ATOM 8929 C C . SER B 1 308 ? 23.469 -46.969 -40.469 1 93.44 308 SER B C 1
ATOM 8931 O O . SER B 1 308 ? 23.422 -47.531 -41.562 1 93.44 308 SER B O 1
ATOM 8933 N N . GLU B 1 309 ? 22.594 -46.25 -40.031 1 93.44 309 GLU B N 1
ATOM 8934 C CA . GLU B 1 309 ? 21.391 -45.969 -40.812 1 93.44 309 GLU B CA 1
ATOM 8935 C C . GLU B 1 309 ? 21.547 -44.719 -41.656 1 93.44 309 GLU B C 1
ATOM 8937 O O . GLU B 1 309 ? 22.125 -43.719 -41.188 1 93.44 309 GLU B O 1
ATOM 8942 N N . GLN B 1 310 ? 20.938 -44.781 -42.812 1 90.81 310 GLN B N 1
ATOM 8943 C CA . GLN B 1 310 ? 21.031 -43.625 -43.719 1 90.81 310 GLN B CA 1
ATOM 8944 C C . GLN B 1 310 ? 20.297 -42.406 -43.156 1 90.81 310 GLN B C 1
ATOM 8946 O O . GLN B 1 310 ? 19.172 -42.531 -42.688 1 90.81 310 GLN B O 1
ATOM 8951 N N . ASN B 1 311 ? 20.953 -41.281 -43.156 1 93.12 311 ASN B N 1
ATOM 8952 C CA . ASN B 1 311 ? 20.391 -40 -42.812 1 93.12 311 ASN B CA 1
ATOM 8953 C C . ASN B 1 311 ? 20.047 -39.938 -41.312 1 93.12 311 ASN B C 1
ATOM 8955 O O . ASN B 1 311 ? 19.266 -39.062 -40.906 1 93.12 311 ASN B O 1
ATOM 8959 N N . ALA B 1 312 ? 20.516 -40.844 -40.531 1 96.5 312 ALA B N 1
ATOM 8960 C CA . ALA B 1 312 ? 20.203 -40.875 -39.125 1 96.5 312 ALA B CA 1
ATOM 8961 C C . ALA B 1 312 ? 21.328 -40.281 -38.281 1 96.5 312 ALA B C 1
ATOM 8963 O O . ALA B 1 312 ? 22.453 -40.125 -38.75 1 96.5 312 ALA B O 1
ATOM 8964 N N . PRO B 1 313 ? 20.984 -39.812 -37.125 1 96 313 PRO B N 1
ATOM 8965 C CA . PRO B 1 313 ? 22.016 -39.188 -36.312 1 96 313 PRO B CA 1
ATOM 8966 C C . PRO B 1 313 ? 23.031 -40.219 -35.781 1 96 313 PRO B C 1
ATOM 8968 O O . PRO B 1 313 ? 22.688 -41.375 -35.594 1 96 313 PRO B O 1
ATOM 8971 N N . GLY B 1 314 ? 24.297 -39.75 -35.5 1 94.69 314 GLY B N 1
ATOM 8972 C CA . GLY B 1 314 ? 25.312 -40.594 -34.875 1 94.69 314 GLY B CA 1
ATOM 8973 C C . GLY B 1 314 ? 25.188 -40.625 -33.344 1 94.69 314 GLY B C 1
ATOM 8974 O O . GLY B 1 314 ? 24.234 -40.062 -32.781 1 94.69 314 GLY B O 1
ATOM 8975 N N . ALA B 1 315 ? 26.156 -41.344 -32.781 1 95.5 315 ALA B N 1
ATOM 8976 C CA . ALA B 1 315 ? 26.203 -41.406 -31.312 1 95.5 315 ALA B CA 1
ATOM 8977 C C . ALA B 1 315 ? 26.344 -40 -30.703 1 95.5 315 ALA B C 1
ATOM 8979 O O . ALA B 1 315 ? 27.109 -39.188 -31.219 1 95.5 315 ALA B O 1
ATOM 8980 N N . ARG B 1 316 ? 25.562 -39.781 -29.656 1 95.44 316 ARG B N 1
ATOM 8981 C CA . ARG B 1 316 ? 25.547 -38.438 -29.094 1 95.44 316 ARG B CA 1
ATOM 8982 C C . ARG B 1 316 ? 24.953 -38.438 -27.688 1 95.44 316 ARG B C 1
ATOM 8984 O O . ARG B 1 316 ? 24.281 -39.375 -27.281 1 95.44 316 ARG B O 1
ATOM 8991 N N . SER B 1 317 ? 25.266 -37.438 -26.984 1 95.38 317 SER B N 1
ATOM 8992 C CA . SER B 1 317 ? 24.703 -37.156 -25.656 1 95.38 317 SER B CA 1
ATOM 8993 C C . SER B 1 317 ? 24.375 -35.688 -25.484 1 95.38 317 SER B C 1
ATOM 8995 O O . SER B 1 317 ? 24.734 -34.875 -26.328 1 95.38 317 SER B O 1
ATOM 8997 N N . CYS B 1 318 ? 23.484 -35.375 -24.469 1 96.44 318 CYS B N 1
ATOM 8998 C CA . CYS B 1 318 ? 23.109 -34 -24.078 1 96.44 318 CYS B CA 1
ATOM 8999 C C . CYS B 1 318 ? 22.375 -33.281 -25.203 1 96.44 318 CYS B C 1
ATOM 9001 O O . CYS B 1 318 ? 22.453 -32.062 -25.328 1 96.44 318 CYS B O 1
ATOM 9003 N N . HIS B 1 319 ? 21.812 -34.094 -26.172 1 96.88 319 HIS B N 1
ATOM 9004 C CA . HIS B 1 319 ? 20.906 -33.594 -27.188 1 96.88 319 HIS B CA 1
ATOM 9005 C C . HIS B 1 319 ? 19.469 -33.562 -26.672 1 96.88 319 HIS B C 1
ATOM 9007 O O . HIS B 1 319 ? 19.203 -33.938 -25.531 1 96.88 319 HIS B O 1
ATOM 9013 N N . LYS B 1 320 ? 18.562 -33.031 -27.5 1 97.94 320 LYS B N 1
ATOM 9014 C CA . LYS B 1 320 ? 17.156 -33 -27.109 1 97.94 320 LYS B CA 1
ATOM 9015 C C . LYS B 1 320 ? 16.281 -33.625 -28.219 1 97.94 320 LYS B C 1
ATOM 9017 O O . LYS B 1 320 ? 16.688 -33.656 -29.375 1 97.94 320 LYS B O 1
ATOM 9022 N N . MET B 1 321 ? 15.164 -34.094 -27.781 1 97.94 321 MET B N 1
ATOM 9023 C CA . MET B 1 321 ? 14.18 -34.688 -28.672 1 97.94 321 MET B CA 1
ATOM 9024 C C . MET B 1 321 ? 12.766 -34.25 -28.297 1 97.94 321 MET B C 1
ATOM 9026 O O . MET B 1 321 ? 12.43 -34.156 -27.109 1 97.94 321 MET B O 1
ATOM 9030 N N . VAL B 1 322 ? 11.992 -33.906 -29.344 1 98.31 322 VAL B N 1
ATOM 9031 C CA . VAL B 1 322 ? 10.609 -33.531 -29.094 1 98.31 322 VAL B CA 1
ATOM 9032 C C . VAL B 1 322 ? 9.68 -34.25 -30.078 1 98.31 322 VAL B C 1
ATOM 9034 O O . VAL B 1 322 ? 10.102 -34.625 -31.172 1 98.31 322 VAL B O 1
ATOM 9037 N N . PHE B 1 323 ? 8.461 -34.469 -29.688 1 98.38 323 PHE B N 1
ATOM 9038 C CA . PHE B 1 323 ? 7.465 -35.156 -30.484 1 98.38 323 PHE B CA 1
ATOM 9039 C C . PHE B 1 323 ? 6.402 -34.188 -30.984 1 98.38 323 PHE B C 1
ATOM 9041 O O . PHE B 1 323 ? 5.836 -33.438 -30.219 1 98.38 323 PHE B O 1
ATOM 9048 N N . ASP B 1 324 ? 6.184 -34.188 -32.25 1 97.81 324 ASP B N 1
ATOM 9049 C CA . ASP B 1 324 ? 5.086 -33.469 -32.875 1 97.81 324 ASP B CA 1
ATOM 9050 C C . ASP B 1 324 ? 3.854 -34.344 -33.031 1 97.81 324 ASP B C 1
ATOM 9052 O O . ASP B 1 324 ? 3.791 -35.188 -33.938 1 97.81 324 ASP B O 1
ATOM 9056 N N . TYR B 1 325 ? 2.857 -34.094 -32.281 1 95.31 325 TYR B N 1
ATOM 9057 C CA . TYR B 1 325 ? 1.708 -35 -32.281 1 95.31 325 TYR B CA 1
ATOM 9058 C C . TYR B 1 325 ? 0.857 -34.781 -33.531 1 95.31 325 TYR B C 1
ATOM 9060 O O . TYR B 1 325 ? 0.016 -35.625 -33.875 1 95.31 325 TYR B O 1
ATOM 9068 N N . LYS B 1 326 ? 1.004 -33.656 -34.219 1 94.81 326 LYS B N 1
ATOM 9069 C CA . LYS B 1 326 ? 0.226 -33.406 -35.406 1 94.81 326 LYS B CA 1
ATOM 9070 C C . LYS B 1 326 ? 0.713 -34.25 -36.594 1 94.81 326 LYS B C 1
ATOM 9072 O O . LYS B 1 326 ? -0.092 -34.844 -37.312 1 94.81 326 LYS B O 1
ATOM 9077 N N . THR B 1 327 ? 2.018 -34.375 -36.719 1 94.69 327 THR B N 1
ATOM 9078 C CA . THR B 1 327 ? 2.582 -35.094 -37.844 1 94.69 327 THR B CA 1
ATOM 9079 C C . THR B 1 327 ? 3.062 -36.5 -37.438 1 94.69 327 THR B C 1
ATOM 9081 O O . THR B 1 327 ? 3.314 -37.344 -38.281 1 94.69 327 THR B O 1
ATOM 9084 N N . GLY B 1 328 ? 3.236 -36.688 -36.156 1 96.5 328 GLY B N 1
ATOM 9085 C CA . GLY B 1 328 ? 3.801 -37.938 -35.656 1 96.5 328 GLY B CA 1
ATOM 9086 C C . GLY B 1 328 ? 5.301 -38.062 -35.875 1 96.5 328 GLY B C 1
ATOM 9087 O O . GLY B 1 328 ? 5.824 -39.125 -36.125 1 96.5 328 GLY B O 1
ATOM 9088 N N . SER B 1 329 ? 5.949 -36.906 -35.906 1 97.69 329 SER B N 1
ATOM 9089 C CA . SER B 1 329 ? 7.387 -36.875 -36.156 1 97.69 329 SER B CA 1
ATOM 9090 C C . SER B 1 329 ? 8.156 -36.562 -34.875 1 97.69 329 SER B C 1
ATOM 9092 O O . SER B 1 329 ? 7.633 -35.875 -34 1 97.69 329 SER B O 1
ATOM 9094 N N . ILE B 1 330 ? 9.391 -37.094 -34.812 1 98.56 330 ILE B N 1
ATOM 9095 C CA . ILE B 1 330 ? 10.32 -36.781 -33.719 1 98.56 330 ILE B CA 1
ATOM 9096 C C . ILE B 1 330 ? 11.469 -35.938 -34.25 1 98.56 330 ILE B C 1
ATOM 9098 O O . ILE B 1 330 ? 12.094 -36.281 -35.281 1 98.56 330 ILE B O 1
ATOM 9102 N N . TYR B 1 331 ? 11.672 -34.781 -33.625 1 98.56 331 TYR B N 1
ATOM 9103 C CA . TYR B 1 331 ? 12.805 -33.938 -34 1 98.56 331 TYR B CA 1
ATOM 9104 C C . TYR B 1 331 ? 13.953 -34.094 -33.031 1 98.56 331 TYR B C 1
ATOM 9106 O O . TYR B 1 331 ? 13.734 -34.188 -31.812 1 98.56 331 TYR B O 1
ATOM 9114 N N . VAL B 1 332 ? 15.148 -34.25 -33.5 1 98.25 332 VAL B N 1
ATOM 9115 C CA . VAL B 1 332 ? 16.359 -34.438 -32.688 1 98.25 332 VAL B CA 1
ATOM 9116 C C . VAL B 1 332 ? 17.359 -33.312 -33.031 1 98.25 332 VAL B C 1
ATOM 9118 O O . VAL B 1 332 ? 17.656 -33.094 -34.188 1 98.25 332 VAL B O 1
ATOM 9121 N N . PHE B 1 333 ? 17.844 -32.656 -32 1 97.69 333 PHE B N 1
ATOM 9122 C CA . PHE B 1 333 ? 18.75 -31.547 -32.219 1 97.69 333 PHE B CA 1
ATOM 9123 C C . PHE B 1 333 ? 19.797 -31.469 -31.109 1 97.69 333 PHE B C 1
ATOM 9125 O O . PHE B 1 333 ? 19.5 -31.734 -29.953 1 97.69 333 PHE B O 1
ATOM 9132 N N . GLY B 1 334 ? 21.047 -31.109 -31.484 1 95.94 334 GLY B N 1
ATOM 9133 C CA . GLY B 1 334 ? 22.141 -30.953 -30.547 1 95.94 334 GLY B CA 1
ATOM 9134 C C . GLY B 1 334 ? 22.984 -32.219 -30.406 1 95.94 334 GLY B C 1
ATOM 9135 O O . GLY B 1 334 ? 22.547 -33.312 -30.781 1 95.94 334 GLY B O 1
ATOM 9136 N N . ARG B 1 335 ? 24.297 -31.984 -29.797 1 93.75 335 ARG B N 1
ATOM 9137 C CA . ARG B 1 335 ? 25.188 -33.156 -29.688 1 93.75 335 ARG B CA 1
ATOM 9138 C C . ARG B 1 335 ? 26.391 -32.844 -28.812 1 93.75 335 ARG B C 1
ATOM 9140 O O . ARG B 1 335 ? 26.938 -31.719 -28.875 1 93.75 335 ARG B O 1
ATOM 9147 N N . LEU B 1 336 ? 26.625 -33.719 -28.031 1 91.56 336 LEU B N 1
ATOM 9148 C CA . LEU B 1 336 ? 27.953 -33.875 -27.438 1 91.56 336 LEU B CA 1
ATOM 9149 C C . LEU B 1 336 ? 28.516 -35.281 -27.719 1 91.56 336 LEU B C 1
ATOM 9151 O O . LEU B 1 336 ? 28.031 -36.25 -27.156 1 91.56 336 LEU B O 1
ATOM 9155 N N . GLY B 1 337 ? 29.453 -35.312 -28.609 1 86.75 337 GLY B N 1
ATOM 9156 C CA . GLY B 1 337 ? 30.016 -36.594 -29 1 86.75 337 GLY B CA 1
ATOM 9157 C C . GLY B 1 337 ? 31.406 -36.844 -28.422 1 86.75 337 GLY B C 1
ATOM 9158 O O . GLY B 1 337 ? 32 -35.938 -27.859 1 86.75 337 GLY B O 1
ATOM 9159 N N . ASP B 1 338 ? 31.891 -38.094 -28.562 1 81.88 338 ASP B N 1
ATOM 9160 C CA . ASP B 1 338 ? 33.188 -38.469 -28.031 1 81.88 338 ASP B CA 1
ATOM 9161 C C . ASP B 1 338 ? 34.312 -37.719 -28.719 1 81.88 338 ASP B C 1
ATOM 9163 O O . ASP B 1 338 ? 35.375 -37.469 -28.141 1 81.88 338 ASP B O 1
ATOM 9167 N N . GLY B 1 339 ? 34.094 -37.344 -29.922 1 70.25 339 GLY B N 1
ATOM 9168 C CA . GLY B 1 339 ? 35.125 -36.625 -30.672 1 70.25 339 GLY B CA 1
ATOM 9169 C C . GLY B 1 339 ? 35 -35.094 -30.562 1 70.25 339 GLY B C 1
ATOM 9170 O O . GLY B 1 339 ? 35.844 -34.375 -31.062 1 70.25 339 GLY B O 1
ATOM 9171 N N . ASP B 1 340 ? 34.062 -34.625 -29.953 1 69.88 340 ASP B N 1
ATOM 9172 C CA . ASP B 1 340 ? 33.844 -33.188 -29.875 1 69.88 340 ASP B CA 1
ATOM 9173 C C . ASP B 1 340 ? 34.719 -32.562 -28.797 1 69.88 340 ASP B C 1
ATOM 9175 O O . ASP B 1 340 ? 34.844 -33.094 -27.703 1 69.88 340 ASP B O 1
ATOM 9179 N N . SER B 1 341 ? 35.719 -31.719 -29.078 1 58.19 341 SER B N 1
ATOM 9180 C CA . SER B 1 341 ? 36.688 -31.094 -28.172 1 58.19 341 SER B CA 1
ATOM 9181 C C . SER B 1 341 ? 36.094 -29.859 -27.516 1 58.19 341 SER B C 1
ATOM 9183 O O . SER B 1 341 ? 35.562 -28.984 -28.188 1 58.19 341 SER B O 1
ATOM 9185 N N . LEU B 1 342 ? 35.906 -29.734 -26.203 1 56.78 342 LEU B N 1
ATOM 9186 C CA . LEU B 1 342 ? 35.5 -28.531 -25.5 1 56.78 342 LEU B CA 1
ATOM 9187 C C . LEU B 1 342 ? 36.688 -27.656 -25.141 1 56.78 342 LEU B C 1
ATOM 9189 O O . LEU B 1 342 ? 36.531 -26.531 -24.688 1 56.78 342 LEU B O 1
ATOM 9193 N N . LYS B 1 343 ? 38.062 -28.188 -25.219 1 52.53 343 LYS B N 1
ATOM 9194 C CA . LYS B 1 343 ? 39.25 -27.391 -24.922 1 52.53 343 LYS B CA 1
ATOM 9195 C C . LYS B 1 343 ? 39.938 -26.938 -26.188 1 52.53 343 LYS B C 1
ATOM 9197 O O . LYS B 1 343 ? 39.938 -27.656 -27.203 1 52.53 343 LYS B O 1
ATOM 9202 N N . PRO B 1 344 ? 40.531 -25.562 -26.078 1 51.31 344 PRO B N 1
ATOM 9203 C CA . PRO B 1 344 ? 41.375 -25.156 -27.188 1 51.31 344 PRO B CA 1
ATOM 9204 C C . PRO B 1 344 ? 42.594 -26.078 -27.406 1 51.31 344 PRO B C 1
ATOM 9206 O O . PRO B 1 344 ? 43.062 -26.688 -26.438 1 51.31 344 PRO B O 1
ATOM 9209 N N . PRO B 1 345 ? 42.969 -26.453 -28.531 1 43.28 345 PRO B N 1
ATOM 9210 C CA . PRO B 1 345 ? 44.188 -27.219 -28.719 1 43.28 345 PRO B CA 1
ATOM 9211 C C . PRO B 1 345 ? 45.406 -26.578 -28.047 1 43.28 345 PRO B C 1
ATOM 9213 O O . PRO B 1 345 ? 45.594 -25.359 -28.141 1 43.28 345 PRO B O 1
ATOM 9216 N N . SER B 1 346 ? 45.75 -26.953 -26.922 1 41.53 346 SER B N 1
ATOM 9217 C CA . SER B 1 346 ? 46.938 -26.391 -26.281 1 41.53 346 SER B CA 1
ATOM 9218 C C . SER B 1 346 ? 48.094 -26.234 -27.25 1 41.53 346 SER B C 1
ATOM 9220 O O . SER B 1 346 ? 49 -25.422 -27.047 1 41.53 346 SER B O 1
ATOM 9222 N N . ASP B 1 347 ? 48.719 -27.406 -27.672 1 37.78 347 ASP B N 1
ATOM 9223 C CA . ASP B 1 347 ? 50.125 -27.375 -28.156 1 37.78 347 ASP B CA 1
ATOM 9224 C C . ASP B 1 347 ? 50.219 -26.578 -29.453 1 37.78 347 ASP B C 1
ATOM 9226 O O . ASP B 1 347 ? 49.656 -26.984 -30.469 1 37.78 347 ASP B O 1
ATOM 9230 N N . ALA B 1 348 ? 50.75 -25.422 -29.312 1 36.62 348 ALA B N 1
ATOM 9231 C CA . ALA B 1 348 ? 51.219 -24.547 -30.391 1 36.62 348 ALA B CA 1
ATOM 9232 C C . ALA B 1 348 ? 52.094 -25.312 -31.375 1 36.62 348 ALA B C 1
ATOM 9234 O O . ALA B 1 348 ? 52.5 -24.766 -32.406 1 36.62 348 ALA B O 1
ATOM 9235 N N . ARG B 1 349 ? 53.031 -26.188 -30.781 1 33.66 349 ARG B N 1
ATOM 9236 C CA . ARG B 1 349 ? 54.156 -26.375 -31.672 1 33.66 349 ARG B CA 1
ATOM 9237 C C . ARG B 1 349 ? 53.75 -27.109 -32.938 1 33.66 349 ARG B C 1
ATOM 9239 O O . ARG B 1 349 ? 54.531 -27.297 -33.844 1 33.66 349 ARG B O 1
ATOM 9246 N N . THR B 1 350 ? 53.125 -28.25 -32.812 1 32.06 350 THR B N 1
ATOM 9247 C CA . THR B 1 350 ? 53.062 -28.953 -34.094 1 32.06 350 THR B CA 1
ATOM 9248 C C . THR B 1 350 ? 52.094 -28.266 -35.062 1 32.06 350 THR B C 1
ATOM 9250 O O . THR B 1 350 ? 50.906 -28.078 -34.719 1 32.06 350 THR B O 1
ATOM 9253 N N . GLU B 1 351 ? 52.594 -27.406 -36.031 1 35.69 351 GLU B N 1
ATOM 9254 C CA . GLU B 1 351 ? 52.188 -26.547 -37.156 1 35.69 351 GLU B CA 1
ATOM 9255 C C . GLU B 1 351 ? 51.156 -27.25 -38.062 1 35.69 351 GLU B C 1
ATOM 9257 O O . GLU B 1 351 ? 50.844 -26.75 -39.156 1 35.69 351 GLU B O 1
ATOM 9262 N N . THR B 1 352 ? 51.094 -28.594 -38.156 1 31.98 352 THR B N 1
ATOM 9263 C CA . THR B 1 352 ? 50.25 -28.828 -39.312 1 31.98 352 THR B CA 1
ATOM 9264 C C . THR B 1 352 ? 48.875 -28.203 -39.094 1 31.98 352 THR B C 1
ATOM 9266 O O . THR B 1 352 ? 48.219 -28.453 -38.094 1 31.98 352 THR B O 1
ATOM 9269 N N . ALA B 1 353 ? 48.656 -27.062 -39.656 1 37 353 ALA B N 1
ATOM 9270 C CA . ALA B 1 353 ? 47.406 -26.328 -39.812 1 37 353 ALA B CA 1
ATOM 9271 C C . ALA B 1 353 ? 46.25 -27.281 -40.031 1 37 353 ALA B C 1
ATOM 9273 O O . ALA B 1 353 ? 46 -27.719 -41.156 1 37 353 ALA B O 1
ATOM 9274 N N . ALA B 1 354 ? 46.094 -28.328 -39.344 1 35.56 354 ALA B N 1
ATOM 9275 C CA . ALA B 1 354 ? 44.844 -29.047 -39.656 1 35.56 354 ALA B CA 1
ATOM 9276 C C . ALA B 1 354 ? 43.656 -28.078 -39.688 1 35.56 354 ALA B C 1
ATOM 9278 O O . ALA B 1 354 ? 43.594 -27.141 -38.906 1 35.56 354 ALA B O 1
ATOM 9279 N N . THR B 1 355 ? 43 -27.875 -40.875 1 41.34 355 THR B N 1
ATOM 9280 C CA . THR B 1 355 ? 41.812 -27.094 -41.125 1 41.34 355 THR B CA 1
ATOM 9281 C C . THR B 1 355 ? 40.812 -27.25 -40 1 41.34 355 THR B C 1
ATOM 9283 O O . THR B 1 355 ? 40.438 -28.375 -39.656 1 41.34 355 THR B O 1
ATOM 9286 N N . PRO B 1 356 ? 40.781 -26.312 -39.094 1 48.88 356 PRO B N 1
ATOM 9287 C CA . PRO B 1 356 ? 39.812 -26.422 -37.969 1 48.88 356 PRO B CA 1
ATOM 9288 C C . PRO B 1 356 ? 38.469 -26.938 -38.406 1 48.88 356 PRO B C 1
ATOM 9290 O O . PRO B 1 356 ? 37.844 -26.375 -39.312 1 48.88 356 PRO B O 1
ATOM 9293 N N . VAL B 1 357 ? 38.188 -28.156 -38.5 1 53.06 357 VAL B N 1
ATOM 9294 C CA . VAL B 1 357 ? 36.875 -28.703 -38.844 1 53.06 357 VAL B CA 1
ATOM 9295 C C . VAL B 1 357 ? 35.781 -28.062 -37.969 1 53.06 357 VAL B C 1
ATOM 9297 O O . VAL B 1 357 ? 35.812 -28.188 -36.75 1 53.06 357 VAL B O 1
ATOM 9300 N N . VAL B 1 358 ? 35.125 -27.062 -38.375 1 60.97 358 VAL B N 1
ATOM 9301 C CA . VAL B 1 358 ? 34 -26.422 -37.719 1 60.97 358 VAL B CA 1
ATOM 9302 C C . VAL B 1 358 ? 32.906 -27.453 -37.438 1 60.97 358 VAL B C 1
ATOM 9304 O O . VAL B 1 358 ? 32.438 -28.125 -38.375 1 60.97 358 VAL B O 1
ATOM 9307 N N . PRO B 1 359 ? 32.625 -27.688 -36.188 1 79.25 359 PRO B N 1
ATOM 9308 C CA . PRO B 1 359 ? 31.562 -28.656 -35.875 1 79.25 359 PRO B CA 1
ATOM 9309 C C . PRO B 1 359 ? 30.219 -28.297 -36.5 1 79.25 359 PRO B C 1
ATOM 9311 O O . PRO B 1 359 ? 29.828 -27.125 -36.531 1 79.25 359 PRO B O 1
ATOM 9314 N N . CYS B 1 360 ? 29.609 -29.234 -37.25 1 86.69 360 CYS B N 1
ATOM 9315 C CA . CYS B 1 360 ? 28.359 -29.031 -37.969 1 86.69 360 CYS B CA 1
ATOM 9316 C C . CYS B 1 360 ? 27.172 -29.234 -37.031 1 86.69 360 CYS B C 1
ATOM 9318 O O . CYS B 1 360 ? 27.109 -30.219 -36.312 1 86.69 360 CYS B O 1
ATOM 9320 N N . SER B 1 361 ? 26.281 -28.281 -37 1 93.81 361 SER B N 1
ATOM 9321 C CA . SER B 1 361 ? 25.047 -28.359 -36.219 1 93.81 361 SER B CA 1
ATOM 9322 C C . SER B 1 361 ? 23.953 -29.109 -36.969 1 93.81 361 SER B C 1
ATOM 9324 O O . SER B 1 361 ? 23.141 -28.5 -37.688 1 93.81 361 SER B O 1
ATOM 9326 N N . GLU B 1 362 ? 23.875 -30.406 -36.75 1 94.88 362 GLU B N 1
ATOM 9327 C CA . GLU B 1 362 ? 22.984 -31.297 -37.5 1 94.88 362 GLU B CA 1
ATOM 9328 C C . GLU B 1 362 ? 21.578 -31.281 -36.938 1 94.88 362 GLU B C 1
ATOM 9330 O O . GLU B 1 362 ? 21.391 -31.156 -35.719 1 94.88 362 GLU B O 1
ATOM 9335 N N . PHE B 1 363 ? 20.625 -31.406 -37.812 1 97.25 363 PHE B N 1
ATOM 9336 C CA . PHE B 1 363 ? 19.219 -31.422 -37.469 1 97.25 363 PHE B CA 1
ATOM 9337 C C . PHE B 1 363 ? 18.484 -32.562 -38.125 1 97.25 363 PHE B C 1
ATOM 9339 O O . PHE B 1 363 ? 18.625 -32.781 -39.344 1 97.25 363 PHE B O 1
ATOM 9346 N N . TYR B 1 364 ? 17.688 -33.406 -37.312 1 97.88 364 TYR B N 1
ATOM 9347 C CA . TYR B 1 364 ? 17.109 -34.625 -37.844 1 97.88 364 TYR B CA 1
ATOM 9348 C C . TYR B 1 364 ? 15.617 -34.688 -37.531 1 97.88 364 TYR B C 1
ATOM 9350 O O . TYR B 1 364 ? 15.133 -34.031 -36.594 1 97.88 364 TYR B O 1
ATOM 9358 N N . ARG B 1 365 ? 14.922 -35.5 -38.344 1 97.81 365 ARG B N 1
ATOM 9359 C CA . ARG B 1 365 ? 13.508 -35.812 -38.125 1 97.81 365 ARG B CA 1
ATOM 9360 C C . ARG B 1 365 ? 13.242 -37.312 -38.344 1 97.81 365 ARG B C 1
ATOM 9362 O O . ARG B 1 365 ? 13.766 -37.906 -39.281 1 97.81 365 ARG B O 1
ATOM 9369 N N . TYR B 1 366 ? 12.531 -37.969 -37.438 1 98.19 366 TYR B N 1
ATOM 9370 C CA . TYR B 1 366 ? 12.117 -39.344 -37.562 1 98.19 366 TYR B CA 1
ATOM 9371 C C . TYR B 1 366 ? 10.609 -39.469 -37.719 1 98.19 366 TYR B C 1
ATOM 9373 O O . TYR B 1 366 ? 9.844 -38.844 -36.969 1 98.19 366 TYR B O 1
ATOM 9381 N N . HIS B 1 367 ? 10.195 -40.281 -38.688 1 97.38 367 HIS B N 1
ATOM 9382 C CA . HIS B 1 367 ? 8.773 -40.5 -38.906 1 97.38 367 HIS B CA 1
ATOM 9383 C C . HIS B 1 367 ? 8.258 -41.719 -38.188 1 97.38 367 HIS B C 1
ATOM 9385 O O . HIS B 1 367 ? 8.734 -42.844 -38.406 1 97.38 367 HIS B O 1
ATOM 9391 N N . THR B 1 368 ? 7.266 -41.531 -37.344 1 97.12 368 THR B N 1
ATOM 9392 C CA . THR B 1 368 ? 6.73 -42.656 -36.594 1 97.12 368 THR B CA 1
ATOM 9393 C C . THR B 1 368 ? 5.508 -43.25 -37.281 1 97.12 368 THR B C 1
ATOM 9395 O O . THR B 1 368 ? 5.039 -44.344 -36.938 1 97.12 368 THR B O 1
ATOM 9398 N N . ARG B 1 369 ? 5.039 -42.562 -38.219 1 95.69 369 ARG B N 1
ATOM 9399 C CA . ARG B 1 369 ? 3.854 -43.031 -38.938 1 95.69 369 ARG B CA 1
ATOM 9400 C C . ARG B 1 369 ? 3.848 -42.531 -40.375 1 95.69 369 ARG B C 1
ATOM 9402 O O . ARG B 1 369 ? 4.719 -41.75 -40.781 1 95.69 369 ARG B O 1
ATOM 9409 N N . GLY B 1 370 ? 2.943 -43.062 -41.188 1 92.56 370 GLY B N 1
ATOM 9410 C CA . GLY B 1 370 ? 2.824 -42.656 -42.562 1 92.56 370 GLY B CA 1
ATOM 9411 C C . GLY B 1 370 ? 3.689 -43.5 -43.5 1 92.56 370 GLY B C 1
ATOM 9412 O O . GLY B 1 370 ? 4.176 -44.562 -43.125 1 92.56 370 GLY B O 1
ATOM 9413 N N . ALA B 1 371 ? 3.893 -43.031 -44.688 1 93 371 ALA B N 1
ATOM 9414 C CA . ALA B 1 371 ? 4.605 -43.75 -45.75 1 93 371 ALA B CA 1
ATOM 9415 C C . ALA B 1 371 ? 6.09 -43.875 -45.438 1 93 371 ALA B C 1
ATOM 9417 O O . ALA B 1 371 ? 6.738 -44.844 -45.812 1 93 371 ALA B O 1
ATOM 9418 N N . ASP B 1 372 ? 6.547 -43 -44.594 1 93.12 372 ASP B N 1
ATOM 9419 C CA . ASP B 1 372 ? 7.969 -43 -44.25 1 93.12 372 ASP B CA 1
ATOM 9420 C C . ASP B 1 372 ? 8.219 -43.5 -42.844 1 93.12 372 ASP B C 1
ATOM 9422 O O . ASP B 1 372 ? 9.266 -43.219 -42.25 1 93.12 372 ASP B O 1
ATOM 9426 N N . SER B 1 373 ? 7.285 -44.156 -42.312 1 95.25 373 SER B N 1
ATOM 9427 C CA . SER B 1 373 ? 7.418 -44.656 -40.969 1 95.25 373 SER B CA 1
ATOM 9428 C C . SER B 1 373 ? 8.703 -45.469 -40.781 1 95.25 373 SER B C 1
ATOM 9430 O O . SER B 1 373 ? 9.023 -46.344 -41.594 1 95.25 373 SER B O 1
ATOM 9432 N N . GLY B 1 374 ? 9.461 -45.062 -39.719 1 94.88 374 GLY B N 1
ATOM 9433 C CA . GLY B 1 374 ? 10.68 -45.812 -39.438 1 94.88 374 GLY B CA 1
ATOM 9434 C C . GLY B 1 374 ? 11.914 -45.219 -40.094 1 94.88 374 GLY B C 1
ATOM 9435 O O . GLY B 1 374 ? 13.023 -45.719 -39.938 1 94.88 374 GLY B O 1
ATOM 9436 N N . LYS B 1 375 ? 11.695 -44.094 -40.781 1 95.56 375 LYS B N 1
ATOM 9437 C CA . LYS B 1 375 ? 12.812 -43.5 -41.5 1 95.56 375 LYS B CA 1
ATOM 9438 C C . LYS B 1 375 ? 13.234 -42.188 -40.875 1 95.56 375 LYS B C 1
ATOM 9440 O O . LYS B 1 375 ? 12.438 -41.531 -40.219 1 95.56 375 LYS B O 1
ATOM 9445 N N . TRP B 1 376 ? 14.508 -41.844 -41.094 1 97.12 376 TRP B N 1
ATOM 9446 C CA . TRP B 1 376 ? 15.078 -40.594 -40.656 1 97.12 376 TRP B CA 1
ATOM 9447 C C . TRP B 1 376 ? 15.234 -39.594 -41.812 1 97.12 376 TRP B C 1
ATOM 9449 O O . TRP B 1 376 ? 15.562 -40.031 -42.938 1 97.12 376 TRP B O 1
ATOM 9459 N N . ASP B 1 377 ? 14.93 -38.344 -41.562 1 96.12 377 ASP B N 1
ATOM 9460 C CA . ASP B 1 377 ? 15.289 -37.25 -42.469 1 96.12 377 ASP B CA 1
ATOM 9461 C C . ASP B 1 377 ? 16.453 -36.438 -41.906 1 96.12 377 ASP B C 1
ATOM 9463 O O . ASP B 1 377 ? 16.469 -36.094 -40.75 1 96.12 377 ASP B O 1
ATOM 9467 N N . TYR B 1 378 ? 17.422 -36.312 -42.719 1 95.06 378 TYR B N 1
ATOM 9468 C CA . TYR B 1 378 ? 18.484 -35.344 -42.438 1 95.06 378 TYR B CA 1
ATOM 9469 C C . TYR B 1 378 ? 18.062 -33.938 -42.875 1 95.06 378 TYR B C 1
ATOM 9471 O O . TYR B 1 378 ? 18.281 -33.562 -44.031 1 95.06 378 TYR B O 1
ATOM 9479 N N . LEU B 1 379 ? 17.609 -33.094 -42.031 1 94.56 379 LEU B N 1
ATOM 9480 C CA . LEU B 1 379 ? 16.969 -31.812 -42.344 1 94.56 379 LEU B CA 1
ATOM 9481 C C . LEU B 1 379 ? 18.016 -30.75 -42.656 1 94.56 379 LEU B C 1
ATOM 9483 O O . LEU B 1 379 ? 17.766 -29.844 -43.469 1 94.56 379 LEU B O 1
ATOM 9487 N N . ALA B 1 380 ? 19.078 -30.75 -41.938 1 93.5 380 ALA B N 1
ATOM 9488 C CA . ALA B 1 380 ? 20.125 -29.766 -42.156 1 93.5 380 ALA B CA 1
ATOM 9489 C C . ALA B 1 380 ? 21.5 -30.297 -41.75 1 93.5 380 ALA B C 1
ATOM 9491 O O . ALA B 1 380 ? 21.641 -30.922 -40.719 1 93.5 380 ALA B O 1
ATOM 9492 N N . PHE B 1 381 ? 22.438 -30.016 -42.562 1 90.06 381 PHE B N 1
ATOM 9493 C CA . PHE B 1 381 ? 23.828 -30.375 -42.25 1 90.06 381 PHE B CA 1
ATOM 9494 C C . PHE B 1 381 ? 24.422 -29.406 -41.219 1 90.06 381 PHE B C 1
ATOM 9496 O O . PHE B 1 381 ? 25.234 -29.797 -40.406 1 90.06 381 PHE B O 1
ATOM 9503 N N . ASP B 1 382 ? 24.016 -28.219 -41.312 1 91.81 382 ASP B N 1
ATOM 9504 C CA . ASP B 1 382 ? 24.438 -27.156 -40.406 1 91.81 382 ASP B CA 1
ATOM 9505 C C . ASP B 1 382 ? 23.375 -26.078 -40.281 1 91.81 382 ASP B C 1
ATOM 9507 O O . ASP B 1 382 ? 23.281 -25.188 -41.125 1 91.81 382 ASP B O 1
ATOM 9511 N N . THR B 1 383 ? 22.75 -26.078 -39.156 1 93.88 383 THR B N 1
ATOM 9512 C CA . THR B 1 383 ? 21.672 -25.125 -38.938 1 93.88 383 THR B CA 1
ATOM 9513 C C . THR B 1 383 ? 22.203 -23.703 -38.812 1 93.88 383 THR B C 1
ATOM 9515 O O . THR B 1 383 ? 21.516 -22.75 -39.156 1 93.88 383 THR B O 1
ATOM 9518 N N . ALA B 1 384 ? 23.406 -23.547 -38.312 1 90.81 384 ALA B N 1
ATOM 9519 C CA . ALA B 1 384 ? 23.984 -22.219 -38.125 1 90.81 384 ALA B CA 1
ATOM 9520 C C . ALA B 1 384 ? 24.078 -21.484 -39.469 1 90.81 384 ALA B C 1
ATOM 9522 O O . ALA B 1 384 ? 23.922 -20.25 -39.531 1 90.81 384 ALA B O 1
ATOM 9523 N N . ALA B 1 385 ? 24.312 -22.234 -40.5 1 87.94 385 ALA B N 1
ATOM 9524 C CA . ALA B 1 385 ? 24.453 -21.656 -41.812 1 87.94 385 ALA B CA 1
ATOM 9525 C C . ALA B 1 385 ? 23.125 -21.109 -42.344 1 87.94 385 ALA B C 1
ATOM 9527 O O . ALA B 1 385 ? 23.094 -20.25 -43.219 1 87.94 385 ALA B O 1
ATOM 9528 N N . SER B 1 386 ? 22.094 -21.547 -41.812 1 89.69 386 SER B N 1
ATOM 9529 C CA . SER B 1 386 ? 20.766 -21.141 -42.25 1 89.69 386 SER B CA 1
ATOM 9530 C C . SER B 1 386 ? 20.031 -20.344 -41.188 1 89.69 386 SER B C 1
ATOM 9532 O O . SER B 1 386 ? 18.812 -20.391 -41.094 1 89.69 386 SER B O 1
ATOM 9534 N N . GLY B 1 387 ? 20.766 -19.797 -40.312 1 90.06 387 GLY B N 1
ATOM 9535 C CA . GLY B 1 387 ? 20.172 -18.891 -39.344 1 90.06 387 GLY B CA 1
ATOM 9536 C C . GLY B 1 387 ? 19.719 -19.578 -38.062 1 90.06 387 GLY B C 1
ATOM 9537 O O . GLY B 1 387 ? 19.078 -18.953 -37.219 1 90.06 387 GLY B O 1
ATOM 9538 N N . GLY B 1 388 ? 20.031 -20.844 -37.906 1 93.62 388 GLY B N 1
ATOM 9539 C CA . GLY B 1 388 ? 19.703 -21.578 -36.719 1 93.62 388 GLY B CA 1
ATOM 9540 C C . GLY B 1 388 ? 20.812 -21.594 -35.688 1 93.62 388 GLY B C 1
ATOM 9541 O O . GLY B 1 388 ? 21.797 -20.875 -35.844 1 93.62 388 GLY B O 1
ATOM 9542 N N . PRO B 1 389 ? 20.547 -22.328 -34.625 1 93.44 389 PRO B N 1
ATOM 9543 C CA . PRO B 1 389 ? 21.578 -22.391 -33.594 1 93.44 389 PRO B CA 1
ATOM 9544 C C . PRO B 1 389 ? 22.844 -23.109 -34.062 1 93.44 389 PRO B C 1
ATOM 9546 O O . PRO B 1 389 ? 22.766 -23.984 -34.906 1 93.44 389 PRO B O 1
ATOM 9549 N N . PRO B 1 390 ? 24.047 -22.719 -33.5 1 92.62 390 PRO B N 1
ATOM 9550 C CA . PRO B 1 390 ? 25.25 -23.531 -33.719 1 92.62 390 PRO B CA 1
ATOM 9551 C C . PRO B 1 390 ? 25.203 -24.875 -33 1 92.62 390 PRO B C 1
ATOM 9553 O O . PRO B 1 390 ? 24.188 -25.188 -32.375 1 92.62 390 PRO B O 1
ATOM 9556 N N . LEU B 1 391 ? 26.219 -25.672 -33.25 1 93.06 391 LEU B N 1
ATOM 9557 C CA . LEU B 1 391 ? 26.25 -26.938 -32.5 1 93.06 391 LEU B CA 1
ATOM 9558 C C . LEU B 1 391 ? 26.281 -26.672 -31 1 93.06 391 LEU B C 1
ATOM 9560 O O . LEU B 1 391 ? 27.156 -25.969 -30.5 1 93.06 391 LEU B O 1
ATOM 9564 N N . ILE B 1 392 ? 25.266 -27.172 -30.391 1 94.12 392 ILE B N 1
ATOM 9565 C CA . ILE B 1 392 ? 25.109 -26.891 -28.953 1 94.12 392 ILE B CA 1
ATOM 9566 C C . ILE B 1 392 ? 24.781 -28.188 -28.219 1 94.12 392 ILE B C 1
ATOM 9568 O O . ILE B 1 392 ? 24.391 -29.188 -28.844 1 94.12 392 ILE B O 1
ATOM 9572 N N . PHE B 1 393 ? 25.016 -28.219 -26.922 1 93.94 393 PHE B N 1
ATOM 9573 C CA . PHE B 1 393 ? 24.547 -29.281 -26.031 1 93.94 393 PHE B CA 1
ATOM 9574 C C . PHE B 1 393 ? 24 -28.688 -24.734 1 93.94 393 PHE B C 1
ATOM 9576 O O . PHE B 1 393 ? 24.266 -27.531 -24.422 1 93.94 393 PHE B O 1
ATOM 9583 N N . ASP B 1 394 ? 23.109 -29.5 -24.078 1 95 394 ASP B N 1
ATOM 9584 C CA . ASP B 1 394 ? 22.469 -29.141 -22.812 1 95 394 ASP B CA 1
ATOM 9585 C C . ASP B 1 394 ? 21.531 -27.938 -22.984 1 95 394 ASP B C 1
ATOM 9587 O O . ASP B 1 394 ? 21.438 -27.094 -22.109 1 95 394 ASP B O 1
ATOM 9591 N N . HIS B 1 395 ? 21.016 -27.781 -24.156 1 95.62 395 HIS B N 1
ATOM 9592 C CA . HIS B 1 395 ? 19.938 -26.844 -24.453 1 95.62 395 HIS B CA 1
ATOM 9593 C C . HIS B 1 395 ? 18.578 -27.438 -24.109 1 95.62 395 HIS B C 1
ATOM 9595 O O . HIS B 1 395 ? 18.5 -28.531 -23.547 1 95.62 395 HIS B O 1
ATOM 9601 N N . GLN B 1 396 ? 17.578 -26.656 -24.266 1 96.69 396 GLN B N 1
ATOM 9602 C CA . GLN B 1 396 ? 16.219 -27.172 -24.172 1 96.69 396 GLN B CA 1
ATOM 9603 C C . GLN B 1 396 ? 15.438 -26.922 -25.453 1 96.69 396 GLN B C 1
ATOM 9605 O O . GLN B 1 396 ? 15.742 -25.984 -26.203 1 96.69 396 GLN B O 1
ATOM 9610 N N . MET B 1 397 ? 14.523 -27.766 -25.703 1 97.62 397 MET B N 1
ATOM 9611 C CA . MET B 1 397 ? 13.719 -27.734 -26.922 1 97.62 397 MET B CA 1
ATOM 9612 C C . MET B 1 397 ? 12.273 -28.109 -26.641 1 97.62 397 MET B C 1
ATOM 9614 O O . MET B 1 397 ? 12.008 -29.031 -25.859 1 97.62 397 MET B O 1
ATOM 9618 N N . VAL B 1 398 ? 11.336 -27.328 -27.188 1 97.88 398 VAL B N 1
ATOM 9619 C CA . VAL B 1 398 ? 9.922 -27.641 -27.031 1 97.88 398 VAL B CA 1
ATOM 9620 C C . VAL B 1 398 ? 9.211 -27.516 -28.391 1 97.88 398 VAL B C 1
ATOM 9622 O O . VAL B 1 398 ? 9.68 -26.812 -29.281 1 97.88 398 VAL B O 1
ATOM 9625 N N . MET B 1 399 ? 8.125 -28.266 -28.531 1 97.69 399 MET B N 1
ATOM 9626 C CA . MET B 1 399 ? 7.355 -28.312 -29.781 1 97.69 399 MET B CA 1
ATOM 9627 C C . MET B 1 399 ? 5.949 -27.75 -29.562 1 97.69 399 MET B C 1
ATOM 9629 O O . MET B 1 399 ? 5.211 -28.234 -28.703 1 97.69 399 MET B O 1
ATOM 9633 N N . ASP B 1 400 ? 5.652 -26.734 -30.297 1 97 400 ASP B N 1
ATOM 9634 C CA . ASP B 1 400 ? 4.27 -26.297 -30.438 1 97 400 ASP B CA 1
ATOM 9635 C C . ASP B 1 400 ? 3.617 -26.938 -31.656 1 97 400 ASP B C 1
ATOM 9637 O O . ASP B 1 400 ? 3.645 -26.375 -32.75 1 97 400 ASP B O 1
ATOM 9641 N N . SER B 1 401 ? 3.025 -28.031 -31.438 1 96.44 401 SER B N 1
ATOM 9642 C CA . SER B 1 401 ? 2.516 -28.828 -32.531 1 96.44 401 SER B CA 1
ATOM 9643 C C . SER B 1 401 ? 1.403 -28.094 -33.281 1 96.44 401 SER B C 1
ATOM 9645 O O . SER B 1 401 ? 1.307 -28.188 -34.5 1 96.44 401 SER B O 1
ATOM 9647 N N . ASP B 1 402 ? 0.607 -27.391 -32.531 1 93.75 402 ASP B N 1
ATOM 9648 C CA . ASP B 1 402 ? -0.493 -26.672 -33.156 1 93.75 402 ASP B CA 1
ATOM 9649 C C . ASP B 1 402 ? 0.029 -25.578 -34.094 1 93.75 402 ASP B C 1
ATOM 9651 O O . ASP B 1 402 ? -0.47 -25.406 -35.219 1 93.75 402 ASP B O 1
ATOM 9655 N N . ALA B 1 403 ? 1.042 -24.906 -33.625 1 94.19 403 ALA B N 1
ATOM 9656 C CA . ALA B 1 403 ? 1.616 -23.828 -34.438 1 94.19 403 ALA B CA 1
ATOM 9657 C C . ALA B 1 403 ? 2.658 -24.359 -35.406 1 94.19 403 ALA B C 1
ATOM 9659 O O . ALA B 1 403 ? 3.074 -23.656 -36.344 1 94.19 403 ALA B O 1
ATOM 9660 N N . GLN B 1 404 ? 3.066 -25.578 -35.281 1 96.31 404 GLN B N 1
ATOM 9661 C CA . GLN B 1 404 ? 4.133 -26.203 -36.062 1 96.31 404 GLN B CA 1
ATOM 9662 C C . GLN B 1 404 ? 5.422 -25.375 -35.969 1 96.31 404 GLN B C 1
ATOM 9664 O O . GLN B 1 404 ? 6.031 -25.062 -37 1 96.31 404 GLN B O 1
ATOM 9669 N N . ILE B 1 405 ? 5.742 -25.062 -34.781 1 97.25 405 ILE B N 1
ATOM 9670 C CA . ILE B 1 405 ? 6.957 -24.297 -34.5 1 97.25 405 ILE B CA 1
ATOM 9671 C C . ILE B 1 405 ? 7.73 -24.969 -33.375 1 97.25 405 ILE B C 1
ATOM 9673 O O . ILE B 1 405 ? 7.152 -25.328 -32.344 1 97.25 405 ILE B O 1
ATOM 9677 N N . LEU B 1 406 ? 9.07 -25.172 -33.594 1 97.31 406 LEU B N 1
ATOM 9678 C CA . LEU B 1 406 ? 9.992 -25.656 -32.562 1 97.31 406 LEU B CA 1
ATOM 9679 C C . LEU B 1 406 ? 10.758 -24.5 -31.938 1 97.31 406 LEU B C 1
ATOM 9681 O O . LEU B 1 406 ? 11.203 -23.578 -32.656 1 97.31 406 LEU B O 1
ATOM 9685 N N . TYR B 1 407 ? 10.852 -24.531 -30.625 1 97.19 407 TYR B N 1
ATOM 9686 C CA . TYR B 1 407 ? 11.648 -23.531 -29.938 1 97.19 407 TYR B CA 1
ATOM 9687 C C . TYR B 1 407 ? 12.875 -24.156 -29.281 1 97.19 407 TYR B C 1
ATOM 9689 O O . TYR B 1 407 ? 12.766 -25.203 -28.641 1 97.19 407 TYR B O 1
ATOM 9697 N N . VAL B 1 408 ? 14.039 -23.562 -29.484 1 96.56 408 VAL B N 1
ATOM 9698 C CA . VAL B 1 408 ? 15.297 -24.031 -28.922 1 96.56 408 VAL B CA 1
ATOM 9699 C C . VAL B 1 408 ? 15.969 -22.891 -28.156 1 96.56 408 VAL B C 1
ATOM 9701 O O . VAL B 1 408 ? 16.094 -21.781 -28.656 1 96.56 408 VAL B O 1
ATOM 9704 N N . PHE B 1 409 ? 16.344 -23.234 -26.938 1 94.69 409 PHE B N 1
ATOM 9705 C CA . PHE B 1 409 ? 16.953 -22.172 -26.156 1 94.69 409 PHE B CA 1
ATOM 9706 C C . PHE B 1 409 ? 18.156 -22.719 -25.375 1 94.69 409 PHE B C 1
ATOM 9708 O O . PHE B 1 409 ? 18.094 -23.812 -24.812 1 94.69 409 PHE B O 1
ATOM 9715 N N . GLY B 1 410 ? 19.156 -21.859 -25.359 1 92.56 410 GLY B N 1
ATOM 9716 C CA . GLY B 1 410 ? 20.297 -22.094 -24.469 1 92.56 410 GLY B CA 1
ATOM 9717 C C . GLY B 1 410 ? 21.219 -23.203 -24.953 1 92.56 410 GLY B C 1
ATOM 9718 O O . GLY B 1 410 ? 21.156 -23.594 -26.125 1 92.56 410 GLY B O 1
ATOM 9719 N N . GLY B 1 411 ? 22.141 -23.641 -24 1 93.25 411 GLY B N 1
ATOM 9720 C CA . GLY B 1 411 ? 23.156 -24.656 -24.281 1 93.25 411 GLY B CA 1
ATOM 9721 C C . GLY B 1 411 ? 24.531 -24.062 -24.531 1 93.25 411 GLY B C 1
ATOM 9722 O O . GLY B 1 411 ? 24.656 -22.891 -24.875 1 93.25 411 GLY B O 1
ATOM 9723 N N . ARG B 1 412 ? 25.453 -24.859 -24.375 1 91.31 412 ARG B N 1
ATOM 9724 C CA . ARG B 1 412 ? 26.828 -24.453 -24.625 1 91.31 412 ARG B CA 1
ATOM 9725 C C . ARG B 1 412 ? 27.219 -24.688 -26.094 1 91.31 412 ARG B C 1
ATOM 9727 O O . ARG B 1 412 ? 26.922 -25.734 -26.656 1 91.31 412 ARG B O 1
ATOM 9734 N N . VAL B 1 413 ? 27.922 -23.719 -26.641 1 89.94 413 VAL B N 1
ATOM 9735 C CA . VAL B 1 413 ? 28.344 -23.812 -28.031 1 89.94 413 VAL B CA 1
ATOM 9736 C C . VAL B 1 413 ? 29.641 -24.625 -28.125 1 89.94 413 VAL B C 1
ATOM 9738 O O . VAL B 1 413 ? 30.547 -24.438 -27.328 1 89.94 413 VAL B O 1
ATOM 9741 N N . VAL B 1 414 ? 29.562 -25.562 -28.984 1 87.81 414 VAL B N 1
ATOM 9742 C CA . VAL B 1 414 ? 30.75 -26.359 -29.25 1 87.81 414 VAL B CA 1
ATOM 9743 C C . VAL B 1 414 ? 31.562 -25.719 -30.375 1 87.81 414 VAL B C 1
ATOM 9745 O O . VAL B 1 414 ? 31.203 -25.812 -31.547 1 87.81 414 VAL B O 1
ATOM 9748 N N . ASP B 1 415 ? 32.5 -25.016 -30.047 1 77.44 415 ASP B N 1
ATOM 9749 C CA . ASP B 1 415 ? 33.406 -24.406 -31.031 1 77.44 415 ASP B CA 1
ATOM 9750 C C . ASP B 1 415 ? 34.875 -24.484 -30.578 1 77.44 415 ASP B C 1
ATOM 9752 O O . ASP B 1 415 ? 35.156 -25.047 -29.516 1 77.44 415 ASP B O 1
ATOM 9756 N N . ASN B 1 416 ? 35.812 -24.25 -31.312 1 69.56 416 ASN B N 1
ATOM 9757 C CA . ASN B 1 416 ? 37.219 -24.344 -31.016 1 69.56 416 ASN B CA 1
ATOM 9758 C C . ASN B 1 416 ? 37.75 -23.062 -30.344 1 69.56 416 ASN B C 1
ATOM 9760 O O . ASN B 1 416 ? 38.938 -22.828 -30.297 1 69.56 416 ASN B O 1
ATOM 9764 N N . ASP B 1 417 ? 36.719 -22.375 -29.75 1 69.31 417 ASP B N 1
ATOM 9765 C CA . ASP B 1 417 ? 37.125 -21.141 -29.109 1 69.31 417 ASP B CA 1
ATOM 9766 C C . ASP B 1 417 ? 37.375 -21.359 -27.609 1 69.31 417 ASP B C 1
ATOM 9768 O O . ASP B 1 417 ? 36.812 -22.266 -27 1 69.31 417 ASP B O 1
ATOM 9772 N N . ALA B 1 418 ? 38.312 -20.578 -27.016 1 65 418 ALA B N 1
ATOM 9773 C CA . ALA B 1 418 ? 38.688 -20.641 -25.594 1 65 418 ALA B CA 1
ATOM 9774 C C . ALA B 1 418 ? 37.562 -20.125 -24.719 1 65 418 ALA B C 1
ATOM 9776 O O . ALA B 1 418 ? 37.344 -20.625 -23.609 1 65 418 ALA B O 1
ATOM 9777 N N . ALA B 1 419 ? 36.844 -19.219 -25.281 1 75.19 419 ALA B N 1
ATOM 9778 C CA . ALA B 1 419 ? 35.812 -18.609 -24.469 1 75.19 419 ALA B CA 1
ATOM 9779 C C . ALA B 1 419 ? 34.5 -19.406 -24.547 1 75.19 419 ALA B C 1
ATOM 9781 O O . ALA B 1 419 ? 34.125 -19.844 -25.641 1 75.19 419 ALA B O 1
ATOM 9782 N N . VAL B 1 420 ? 33.938 -19.734 -23.453 1 79.94 420 VAL B N 1
ATOM 9783 C CA . VAL B 1 420 ? 32.656 -20.438 -23.391 1 79.94 420 VAL B CA 1
ATOM 9784 C C . VAL B 1 420 ? 31.531 -19.547 -23.891 1 79.94 420 VAL B C 1
ATOM 9786 O O . VAL B 1 420 ? 31.391 -18.406 -23.438 1 79.94 420 VAL B O 1
ATOM 9789 N N . LYS B 1 421 ? 30.828 -20.016 -24.922 1 83.81 421 LYS B N 1
ATOM 9790 C CA . LYS B 1 421 ? 29.688 -19.297 -25.484 1 83.81 421 LYS B CA 1
ATOM 9791 C C . LYS B 1 421 ? 28.391 -20.078 -25.281 1 83.81 421 LYS B C 1
ATOM 9793 O O . LYS B 1 421 ? 28.406 -21.312 -25.172 1 83.81 421 LYS B O 1
ATOM 9798 N N . TYR B 1 422 ? 27.297 -19.406 -25.125 1 88.19 422 TYR B N 1
ATOM 9799 C CA . TYR B 1 422 ? 25.984 -20 -24.953 1 88.19 422 TYR B CA 1
ATOM 9800 C C . TYR B 1 422 ? 25.047 -19.578 -26.094 1 88.19 422 TYR B C 1
ATOM 9802 O O . TYR B 1 422 ? 25.203 -18.5 -26.656 1 88.19 422 TYR B O 1
ATOM 9810 N N . SER B 1 423 ? 24.125 -20.406 -26.406 1 90.19 423 SER B N 1
ATOM 9811 C CA . SER B 1 423 ? 23.188 -20.156 -27.5 1 90.19 423 SER B CA 1
ATOM 9812 C C . SER B 1 423 ? 21.953 -19.422 -27.016 1 90.19 423 SER B C 1
ATOM 9814 O O . SER B 1 423 ? 21.578 -19.516 -25.844 1 90.19 423 SER B O 1
ATOM 9816 N N . GLY B 1 424 ? 21.281 -18.734 -27.891 1 89.62 424 GLY B N 1
ATOM 9817 C CA . GLY B 1 424 ? 20.078 -17.953 -27.562 1 89.62 424 GLY B CA 1
ATOM 9818 C C . GLY B 1 424 ? 18.797 -18.703 -27.844 1 89.62 424 GLY B C 1
ATOM 9819 O O . GLY B 1 424 ? 18.75 -19.922 -27.766 1 89.62 424 GLY B O 1
ATOM 9820 N N . LEU B 1 425 ? 17.75 -17.922 -28 1 91.38 425 LEU B N 1
ATOM 9821 C CA . LEU B 1 425 ? 16.438 -18.469 -28.266 1 91.38 425 LEU B CA 1
ATOM 9822 C C . LEU B 1 425 ? 16.125 -18.453 -29.766 1 91.38 425 LEU B C 1
ATOM 9824 O O . LEU B 1 425 ? 16.156 -17.391 -30.391 1 91.38 425 LEU B O 1
ATOM 9828 N N . TYR B 1 426 ? 15.852 -19.609 -30.312 1 94.38 426 TYR B N 1
ATOM 9829 C CA . TYR B 1 426 ? 15.539 -19.781 -31.734 1 94.38 426 TYR B CA 1
ATOM 9830 C C . TYR B 1 426 ? 14.195 -20.453 -31.922 1 94.38 426 TYR B C 1
ATOM 9832 O O . TYR B 1 426 ? 13.719 -21.172 -31.031 1 94.38 426 TYR B O 1
ATOM 9840 N N . SER B 1 427 ? 13.602 -20.172 -33.062 1 95.75 427 SER B N 1
ATOM 9841 C CA . SER B 1 427 ? 12.43 -20.922 -33.469 1 95.75 427 SER B CA 1
ATOM 9842 C C . SER B 1 427 ? 12.625 -21.547 -34.844 1 95.75 427 SER B C 1
ATOM 9844 O O . SER B 1 427 ? 13.391 -21.016 -35.656 1 95.75 427 SER B O 1
ATOM 9846 N N . TYR B 1 428 ? 12.023 -22.656 -35.094 1 96.88 428 TYR B N 1
ATOM 9847 C CA . TYR B 1 428 ? 12 -23.328 -36.375 1 96.88 428 TYR B CA 1
ATOM 9848 C C . TYR B 1 428 ? 10.57 -23.547 -36.875 1 96.88 428 TYR B C 1
ATOM 9850 O O . TYR B 1 428 ? 9.797 -24.25 -36.219 1 96.88 428 TYR B O 1
ATOM 9858 N N . ASN B 1 429 ? 10.281 -22.969 -37.969 1 95.56 429 ASN B N 1
ATOM 9859 C CA . ASN B 1 429 ? 8.984 -23.188 -38.625 1 95.56 429 ASN B CA 1
ATOM 9860 C C . ASN B 1 429 ? 8.984 -24.453 -39.469 1 95.56 429 ASN B C 1
ATOM 9862 O O . ASN B 1 429 ? 9.609 -24.5 -40.531 1 95.56 429 ASN B O 1
ATOM 9866 N N . VAL B 1 430 ? 8.25 -25.391 -39.062 1 95.19 430 VAL B N 1
ATOM 9867 C CA . VAL B 1 430 ? 8.266 -26.719 -39.688 1 95.19 430 VAL B CA 1
ATOM 9868 C C . VAL B 1 430 ? 7.715 -26.625 -41.094 1 95.19 430 VAL B C 1
ATOM 9870 O O . VAL B 1 430 ? 8.227 -27.266 -42 1 95.19 430 VAL B O 1
ATOM 9873 N N . ARG B 1 431 ? 6.719 -25.828 -41.312 1 92.38 431 ARG B N 1
ATOM 9874 C CA . ARG B 1 431 ? 6.094 -25.703 -42.625 1 92.38 431 ARG B CA 1
ATOM 9875 C C . ARG B 1 431 ? 7.027 -25.016 -43.625 1 92.38 431 ARG B C 1
ATOM 9877 O O . ARG B 1 431 ? 7.121 -25.422 -44.781 1 92.38 431 ARG B O 1
ATOM 9884 N N . LEU B 1 432 ? 7.75 -24.094 -43.062 1 92.81 432 LEU B N 1
ATOM 9885 C CA . LEU B 1 432 ? 8.602 -23.281 -43.938 1 92.81 432 LEU B CA 1
ATOM 9886 C C . LEU B 1 432 ? 10.039 -23.812 -43.938 1 92.81 432 LEU B C 1
ATOM 9888 O O . LEU B 1 432 ? 10.844 -23.438 -44.781 1 92.81 432 LEU B O 1
ATOM 9892 N N . SER B 1 433 ? 10.344 -24.688 -43.062 1 93.31 433 SER B N 1
ATOM 9893 C CA . SER B 1 433 ? 11.695 -25.188 -42.875 1 93.31 433 SER B CA 1
ATOM 9894 C C . SER B 1 433 ? 12.695 -24.047 -42.688 1 93.31 433 SER B C 1
ATOM 9896 O O . SER B 1 433 ? 13.727 -24.016 -43.375 1 93.31 433 SER B O 1
ATOM 9898 N N . LYS B 1 434 ? 12.336 -23.125 -41.781 1 94.12 434 LYS B N 1
ATOM 9899 C CA . LYS B 1 434 ? 13.164 -21.938 -41.594 1 94.12 434 LYS B CA 1
ATOM 9900 C C . LYS B 1 434 ? 13.414 -21.703 -40.094 1 94.12 434 LYS B C 1
ATOM 9902 O O . LYS B 1 434 ? 12.508 -21.859 -39.281 1 94.12 434 LYS B O 1
ATOM 9907 N N . TRP B 1 435 ? 14.664 -21.406 -39.812 1 94.5 435 TRP B N 1
ATOM 9908 C CA . TRP B 1 435 ? 15.055 -21 -38.469 1 94.5 435 TRP B CA 1
ATOM 9909 C C . TRP B 1 435 ? 14.953 -19.484 -38.312 1 94.5 435 TRP B C 1
ATOM 9911 O O . TRP B 1 435 ? 15.133 -18.734 -39.25 1 94.5 435 TRP B O 1
ATOM 9921 N N . LYS B 1 436 ? 14.594 -19.047 -37.094 1 92.31 436 LYS B N 1
ATOM 9922 C CA . LYS B 1 436 ? 14.57 -17.625 -36.719 1 92.31 436 LYS B CA 1
ATOM 9923 C C . LYS B 1 436 ? 15.156 -17.406 -35.312 1 92.31 436 LYS B C 1
ATOM 9925 O O . LYS B 1 436 ? 14.875 -18.172 -34.406 1 92.31 436 LYS B O 1
ATOM 9930 N N . HIS B 1 437 ? 16 -16.438 -35.219 1 88.06 437 HIS B N 1
ATOM 9931 C CA . HIS B 1 437 ? 16.516 -16.031 -33.906 1 88.06 437 HIS B CA 1
ATOM 9932 C C . HIS B 1 437 ? 15.531 -15.086 -33.219 1 88.06 437 HIS B C 1
ATOM 9934 O O . HIS B 1 437 ? 15.195 -14.031 -33.75 1 88.06 437 HIS B O 1
ATOM 9940 N N . LEU B 1 438 ? 14.977 -15.422 -32.062 1 82.56 438 LEU B N 1
ATOM 9941 C CA . LEU B 1 438 ? 13.875 -14.695 -31.438 1 82.56 438 LEU B CA 1
ATOM 9942 C C . LEU B 1 438 ? 14.391 -13.68 -30.422 1 82.56 438 LEU B C 1
ATOM 9944 O O . LEU B 1 438 ? 13.742 -12.656 -30.172 1 82.56 438 LEU B O 1
ATOM 9948 N N . HIS B 1 439 ? 15.391 -13.984 -29.656 1 71.31 439 HIS B N 1
ATOM 9949 C CA . HIS B 1 439 ? 15.828 -13.109 -28.562 1 71.31 439 HIS B CA 1
ATOM 9950 C C . HIS B 1 439 ? 17.344 -12.93 -28.578 1 71.31 439 HIS B C 1
ATOM 9952 O O . HIS B 1 439 ? 18.078 -13.906 -28.719 1 71.31 439 HIS B O 1
ATOM 9958 N N . PRO B 1 440 ? 17.781 -11.562 -28.594 1 56.62 440 PRO B N 1
ATOM 9959 C CA . PRO B 1 440 ? 19.219 -11.336 -28.688 1 56.62 440 PRO B CA 1
ATOM 9960 C C . PRO B 1 440 ? 19.984 -11.844 -27.453 1 56.62 440 PRO B C 1
ATOM 9962 O O . PRO B 1 440 ? 19.422 -11.906 -26.359 1 56.62 440 PRO B O 1
ATOM 9965 N N . THR B 1 441 ? 21.094 -12.594 -27.656 1 52.31 441 THR B N 1
ATOM 9966 C CA . THR B 1 441 ? 21.969 -13.086 -26.594 1 52.31 441 THR B CA 1
ATOM 9967 C C . THR B 1 441 ? 22.844 -11.969 -26.062 1 52.31 441 THR B C 1
ATOM 9969 O O . THR B 1 441 ? 23.062 -10.961 -26.734 1 52.31 441 THR B O 1
ATOM 9972 N N . ASP B 1 442 ? 23.25 -11.977 -24.797 1 46.12 442 ASP B N 1
ATOM 9973 C CA . ASP B 1 442 ? 24.125 -11 -24.156 1 46.12 442 ASP B CA 1
ATOM 9974 C C . ASP B 1 442 ? 25.25 -10.57 -25.078 1 46.12 442 ASP B C 1
ATOM 9976 O O . ASP B 1 442 ? 25.672 -9.414 -25.062 1 46.12 442 ASP B O 1
ATOM 9980 N N . SER B 1 443 ? 25.969 -11.539 -25.844 1 40.38 443 SER B N 1
ATOM 9981 C CA . SER B 1 443 ? 27.219 -11.203 -26.516 1 40.38 443 SER B CA 1
ATOM 9982 C C . SER B 1 443 ? 26.969 -10.312 -27.734 1 40.38 443 SER B C 1
ATOM 9984 O O . SER B 1 443 ? 27.906 -9.891 -28.406 1 40.38 443 SER B O 1
ATOM 9986 N N . SER B 1 444 ? 25.938 -10.336 -28.328 1 34.47 444 SER B N 1
ATOM 9987 C CA . SER B 1 444 ? 25.812 -9.523 -29.531 1 34.47 444 SER B CA 1
ATOM 9988 C C . SER B 1 444 ? 25.797 -8.031 -29.188 1 34.47 444 SER B C 1
ATOM 9990 O O . SER B 1 444 ? 24.781 -7.355 -29.406 1 34.47 444 SER B O 1
ATOM 9992 N N . LYS B 1 445 ? 26.469 -7.766 -28.281 1 37.41 445 LYS B N 1
ATOM 9993 C CA . LYS B 1 445 ? 26.703 -6.352 -28 1 37.41 445 LYS B CA 1
ATOM 9994 C C . LYS B 1 445 ? 27.125 -5.605 -29.266 1 37.41 445 LYS B C 1
ATOM 9996 O O . LYS B 1 445 ? 27.203 -4.375 -29.266 1 37.41 445 LYS B O 1
ATOM 10001 N N . SER B 1 446 ? 27.875 -6.246 -30.188 1 32.16 446 SER B N 1
ATOM 10002 C CA . SER B 1 446 ? 28.641 -5.469 -31.141 1 32.16 446 SER B CA 1
ATOM 10003 C C . SER B 1 446 ? 27.797 -5.07 -32.344 1 32.16 446 SER B C 1
ATOM 10005 O O . SER B 1 446 ? 28.328 -4.723 -33.406 1 32.16 446 SER B O 1
ATOM 10007 N N . ILE B 1 447 ? 26.703 -5.578 -32.5 1 30.62 447 ILE B N 1
ATOM 10008 C CA . ILE B 1 447 ? 26.25 -5.027 -33.781 1 30.62 447 ILE B CA 1
ATOM 10009 C C . ILE B 1 447 ? 26.188 -3.506 -33.688 1 30.62 447 ILE B C 1
ATOM 10011 O O . ILE B 1 447 ? 25.5 -2.957 -32.812 1 30.62 447 ILE B O 1
ATOM 10015 N N . PRO B 1 448 ? 27.125 -2.924 -34.312 1 29.38 448 PRO B N 1
ATOM 10016 C CA . PRO B 1 448 ? 27.031 -1.477 -34.531 1 29.38 448 PRO B CA 1
ATOM 10017 C C . PRO B 1 448 ? 25.641 -1.018 -34.938 1 29.38 448 PRO B C 1
ATOM 10019 O O . PRO B 1 448 ? 24.984 -1.671 -35.75 1 29.38 448 PRO B O 1
ATOM 10022 N N . SER B 1 449 ? 24.922 -0.551 -34.031 1 29.77 449 SER B N 1
ATOM 10023 C CA . SER B 1 449 ? 23.672 0.093 -34.406 1 29.77 449 SER B CA 1
ATOM 10024 C C . SER B 1 449 ? 23.844 0.973 -35.625 1 29.77 449 SER B C 1
ATOM 10026 O O . SER B 1 449 ? 24.5 2.018 -35.562 1 29.77 449 SER B O 1
ATOM 10028 N N . ARG B 1 450 ? 24.141 0.447 -36.781 1 26.17 450 ARG B N 1
ATOM 10029 C CA . ARG B 1 450 ? 23.891 1.507 -37.781 1 26.17 450 ARG B CA 1
ATOM 10030 C C . ARG B 1 450 ? 22.562 2.209 -37.469 1 26.17 450 ARG B C 1
ATOM 10032 O O . ARG B 1 450 ? 22.531 3.424 -37.281 1 26.17 450 ARG B O 1
ATOM 10039 N N . PHE B 1 451 ? 21.562 1.948 -38.438 1 24.31 451 PHE B N 1
ATOM 10040 C CA . PHE B 1 451 ? 20.375 2.785 -38.594 1 24.31 451 PHE B CA 1
ATOM 10041 C C . PHE B 1 451 ? 19.516 2.729 -37.344 1 24.31 451 PHE B C 1
ATOM 10043 O O . PHE B 1 451 ? 19.625 1.788 -36.531 1 24.31 451 PHE B O 1
ATOM 10050 N N . GLY B 1 452 ? 18.594 3.852 -37 1 26.09 452 GLY B N 1
ATOM 10051 C CA . GLY B 1 452 ? 17.609 4.426 -36.125 1 26.09 452 GLY B CA 1
ATOM 10052 C C . GLY B 1 452 ? 16.641 3.396 -35.562 1 26.09 452 GLY B C 1
ATOM 10053 O O . GLY B 1 452 ? 15.812 3.713 -34.719 1 26.09 452 GLY B O 1
ATOM 10054 N N . GLU B 1 453 ? 16.297 2.484 -36.406 1 25.73 453 GLU B N 1
ATOM 10055 C CA . GLU B 1 453 ? 15.07 1.733 -36.219 1 25.73 453 GLU B CA 1
ATOM 10056 C C . GLU B 1 453 ? 15.18 0.805 -35 1 25.73 453 GLU B C 1
ATOM 10058 O O . GLU B 1 453 ? 14.188 0.549 -34.312 1 25.73 453 GLU B O 1
ATOM 10063 N N . TYR B 1 454 ? 16.266 0.047 -34.938 1 25.83 454 TYR B N 1
ATOM 10064 C CA . TYR B 1 454 ? 16.219 -1.183 -34.156 1 25.83 454 TYR B CA 1
ATOM 10065 C C . TYR B 1 454 ? 16.453 -0.895 -32.656 1 25.83 454 TYR B C 1
ATOM 10067 O O . TYR B 1 454 ? 17.141 -1.657 -31.984 1 25.83 454 TYR B O 1
ATOM 10075 N N . LEU B 1 455 ? 16.484 0.374 -32.281 1 27.94 455 LEU B N 1
ATOM 10076 C CA . LEU B 1 455 ? 16.641 0.819 -30.906 1 27.94 455 LEU B CA 1
ATOM 10077 C C . LEU B 1 455 ? 15.727 0.029 -29.969 1 27.94 455 LEU B C 1
ATOM 10079 O O . LEU B 1 455 ? 15.828 0.141 -28.75 1 27.94 455 LEU B O 1
ATOM 10083 N N . TRP B 1 456 ? 14.68 -0.443 -30.562 1 27.05 456 TRP B N 1
ATOM 10084 C CA . TRP B 1 456 ? 13.602 -1.069 -29.797 1 27.05 456 TRP B CA 1
ATOM 10085 C C . TRP B 1 456 ? 14.055 -2.383 -29.172 1 27.05 456 TRP B C 1
ATOM 10087 O O . TRP B 1 456 ? 13.438 -2.883 -28.234 1 27.05 456 TRP B O 1
ATOM 10097 N N . LEU B 1 457 ? 15.039 -3.076 -29.844 1 28.7 457 LEU B N 1
ATOM 10098 C CA . LEU B 1 457 ? 15.258 -4.48 -29.516 1 28.7 457 LEU B CA 1
ATOM 10099 C C . LEU B 1 457 ? 16.031 -4.613 -28.203 1 28.7 457 LEU B C 1
ATOM 10101 O O . LEU B 1 457 ? 16.188 -5.719 -27.688 1 28.7 457 LEU B O 1
ATOM 10105 N N . ARG B 1 458 ? 16.781 -3.615 -27.797 1 31.28 458 ARG B N 1
ATOM 10106 C CA . ARG B 1 458 ? 17.75 -3.803 -26.719 1 31.28 458 ARG B CA 1
ATOM 10107 C C . ARG B 1 458 ? 17.062 -3.99 -25.375 1 31.28 458 ARG B C 1
ATOM 10109 O O . ARG B 1 458 ? 17.703 -4.391 -24.391 1 31.28 458 ARG B O 1
ATOM 10116 N N . ALA B 1 459 ? 15.945 -3.211 -25.109 1 32.31 459 ALA B N 1
ATOM 10117 C CA . ALA B 1 459 ? 15.32 -3.084 -23.797 1 32.31 459 ALA B CA 1
ATOM 10118 C C . ALA B 1 459 ? 14.734 -4.414 -23.344 1 32.31 459 ALA B C 1
ATOM 10120 O O . ALA B 1 459 ? 13.945 -4.461 -22.391 1 32.31 459 ALA B O 1
ATOM 10121 N N . LEU B 1 460 ? 15.008 -5.535 -24.094 1 35.72 460 LEU B N 1
ATOM 10122 C CA . LEU B 1 460 ? 14.328 -6.805 -23.859 1 35.72 460 LEU B CA 1
ATOM 10123 C C . LEU B 1 460 ? 14.984 -7.566 -22.703 1 35.72 460 LEU B C 1
ATOM 10125 O O . LEU B 1 460 ? 16.203 -7.625 -22.609 1 35.72 460 LEU B O 1
ATOM 10129 N N . ILE B 1 461 ? 14.406 -7.598 -21.469 1 40.06 461 ILE B N 1
ATOM 10130 C CA . ILE B 1 461 ? 14.828 -8.602 -20.5 1 40.06 461 ILE B CA 1
ATOM 10131 C C . ILE B 1 461 ? 15.391 -9.82 -21.234 1 40.06 461 ILE B C 1
ATOM 10133 O O . ILE B 1 461 ? 14.695 -10.453 -22.031 1 40.06 461 ILE B O 1
ATOM 10137 N N . LEU B 1 462 ? 16.766 -9.758 -21.172 1 51.03 462 LEU B N 1
ATOM 10138 C CA . LEU B 1 462 ? 17.422 -10.875 -21.844 1 51.03 462 LEU B CA 1
ATOM 10139 C C . LEU B 1 462 ? 17.469 -12.102 -20.938 1 51.03 462 LEU B C 1
ATOM 10141 O O . LEU B 1 462 ? 17.797 -11.984 -19.75 1 51.03 462 LEU B O 1
ATOM 10145 N N . ILE B 1 463 ? 16.828 -13.062 -21.25 1 64.25 463 ILE B N 1
ATOM 10146 C CA . ILE B 1 463 ? 16.984 -14.352 -20.578 1 64.25 463 ILE B CA 1
ATOM 10147 C C . ILE B 1 463 ? 18.453 -14.727 -20.5 1 64.25 463 ILE B C 1
ATOM 10149 O O . ILE B 1 463 ? 19.156 -14.711 -21.516 1 64.25 463 ILE B O 1
ATOM 10153 N N . ASN B 1 464 ? 18.984 -14.859 -19.312 1 64.75 464 ASN B N 1
ATOM 10154 C CA . ASN B 1 464 ? 20.344 -15.367 -19.219 1 64.75 464 ASN B CA 1
ATOM 10155 C C . ASN B 1 464 ? 20.531 -16.641 -20.031 1 64.75 464 ASN B C 1
ATOM 10157 O O . ASN B 1 464 ? 19.734 -17.578 -19.906 1 64.75 464 ASN B O 1
ATOM 10161 N N . VAL B 1 465 ? 21.391 -16.484 -21.031 1 67.38 465 VAL B N 1
ATOM 10162 C CA . VAL B 1 465 ? 21.703 -17.703 -21.766 1 67.38 465 VAL B CA 1
ATOM 10163 C C . VAL B 1 465 ? 22.469 -18.672 -20.859 1 67.38 465 VAL B C 1
ATOM 10165 O O . VAL B 1 465 ? 23.422 -18.281 -20.188 1 67.38 465 VAL B O 1
ATOM 10168 N N . VAL B 1 466 ? 21.891 -19.828 -20.703 1 80.5 466 VAL B N 1
ATOM 10169 C CA . VAL B 1 466 ? 22.375 -20.781 -19.719 1 80.5 466 VAL B CA 1
ATOM 10170 C C . VAL B 1 466 ? 22.406 -22.188 -20.328 1 80.5 466 VAL B C 1
ATOM 10172 O O . VAL B 1 466 ? 22.016 -22.375 -21.484 1 80.5 466 VAL B O 1
ATOM 10175 N N . LEU B 1 467 ? 23.156 -23.062 -19.734 1 86.94 467 LEU B N 1
ATOM 10176 C CA . LEU B 1 467 ? 23.047 -24.484 -20.078 1 86.94 467 LEU B CA 1
ATOM 10177 C C . LEU B 1 467 ? 22.438 -25.281 -18.922 1 86.94 467 LEU B C 1
ATOM 10179 O O . LEU B 1 467 ? 22.484 -24.844 -17.766 1 86.94 467 LEU B O 1
ATOM 10183 N N . GLY B 1 468 ? 21.859 -26.375 -19.234 1 90.62 468 GLY B N 1
ATOM 10184 C CA . GLY B 1 468 ? 21.312 -27.281 -18.234 1 90.62 468 GLY B CA 1
ATOM 10185 C C . GLY B 1 468 ? 20.062 -26.75 -17.562 1 90.62 468 GLY B C 1
ATOM 10186 O O . GLY B 1 468 ? 19.719 -27.172 -16.469 1 90.62 468 GLY B O 1
ATOM 10187 N N . HIS B 1 469 ? 19.391 -25.797 -18.141 1 92.81 469 HIS B N 1
ATOM 10188 C CA . HIS B 1 469 ? 18.172 -25.188 -17.641 1 92.81 469 HIS B CA 1
ATOM 10189 C C . HIS B 1 469 ? 16.938 -26 -18.047 1 92.81 469 HIS B C 1
ATOM 10191 O O . HIS B 1 469 ? 17.062 -27.047 -18.672 1 92.81 469 HIS B O 1
ATOM 10197 N N . SER B 1 470 ? 15.789 -25.594 -17.547 1 95.56 470 SER B N 1
ATOM 10198 C CA . SER B 1 470 ? 14.516 -26.172 -17.969 1 95.56 470 SER B CA 1
ATOM 10199 C C . SER B 1 470 ? 13.711 -25.188 -18.797 1 95.56 470 SER B C 1
ATOM 10201 O O . SER B 1 470 ? 13.82 -23.969 -18.625 1 95.56 470 SER B O 1
ATOM 10203 N N . MET B 1 471 ? 13.008 -25.703 -19.703 1 96.31 471 MET B N 1
ATOM 10204 C CA . MET B 1 471 ? 12.102 -24.922 -20.531 1 96.31 471 MET B CA 1
ATOM 10205 C C . MET B 1 471 ? 10.852 -25.719 -20.875 1 96.31 471 MET B C 1
ATOM 10207 O O . MET B 1 471 ? 10.953 -26.875 -21.328 1 96.31 471 MET B O 1
ATOM 10211 N N . VAL B 1 472 ? 9.711 -25.188 -20.562 1 97.69 472 VAL B N 1
ATOM 10212 C CA . VAL B 1 472 ? 8.445 -25.828 -20.906 1 97.69 472 VAL B CA 1
ATOM 10213 C C . VAL B 1 472 ? 7.527 -24.828 -21.609 1 97.69 472 VAL B C 1
ATOM 10215 O O . VAL B 1 472 ? 7.691 -23.609 -21.453 1 97.69 472 VAL B O 1
ATOM 10218 N N . LEU B 1 473 ? 6.617 -25.375 -22.391 1 97.56 473 LEU B N 1
ATOM 10219 C CA . LEU B 1 473 ? 5.66 -24.547 -23.125 1 97.56 473 LEU B CA 1
ATOM 10220 C C . LEU B 1 473 ? 4.266 -24.672 -22.516 1 97.56 473 LEU B C 1
ATOM 10222 O O . LEU B 1 473 ? 3.738 -25.781 -22.391 1 97.56 473 LEU B O 1
ATOM 10226 N N . GLU B 1 474 ? 3.762 -23.594 -22.109 1 95.44 474 GLU B N 1
ATOM 10227 C CA . GLU B 1 474 ? 2.338 -23.516 -21.797 1 95.44 474 GLU B CA 1
ATOM 10228 C C . GLU B 1 474 ? 1.517 -23.25 -23.062 1 95.44 474 GLU B C 1
ATOM 10230 O O . GLU B 1 474 ? 1.542 -22.125 -23.594 1 95.44 474 GLU B O 1
ATOM 10235 N N . PRO B 1 475 ? 0.77 -24.156 -23.484 1 92.75 475 PRO B N 1
ATOM 10236 C CA . PRO B 1 475 ? 0.182 -24.062 -24.812 1 92.75 475 PRO B CA 1
ATOM 10237 C C . PRO B 1 475 ? -1 -23.109 -24.875 1 92.75 475 PRO B C 1
ATOM 10239 O O . PRO B 1 475 ? -1.308 -22.562 -25.953 1 92.75 475 PRO B O 1
ATOM 10242 N N . THR B 1 476 ? -1.684 -22.938 -23.797 1 88.56 476 THR B N 1
ATOM 10243 C CA . THR B 1 476 ? -2.881 -22.109 -23.797 1 88.56 476 THR B CA 1
ATOM 10244 C C . THR B 1 476 ? -2.512 -20.625 -23.891 1 88.56 476 THR B C 1
ATOM 10246 O O . THR B 1 476 ? -3.053 -19.891 -24.719 1 88.56 476 THR B O 1
ATOM 10249 N N . THR B 1 477 ? -1.6 -20.25 -23.125 1 85.69 477 THR B N 1
ATOM 10250 C CA . THR B 1 477 ? -1.209 -18.844 -23.094 1 85.69 477 THR B CA 1
ATOM 10251 C C . THR B 1 477 ? -0.028 -18.594 -24.031 1 85.69 477 THR B C 1
ATOM 10253 O O . THR B 1 477 ? 0.391 -17.453 -24.203 1 85.69 477 THR B O 1
ATOM 10256 N N . LYS B 1 478 ? 0.507 -19.625 -24.656 1 91.06 478 LYS B N 1
ATOM 10257 C CA . LYS B 1 478 ? 1.668 -19.531 -25.531 1 91.06 478 LYS B CA 1
ATOM 10258 C C . LYS B 1 478 ? 2.838 -18.859 -24.828 1 91.06 478 LYS B C 1
ATOM 10260 O O . LYS B 1 478 ? 3.408 -17.891 -25.344 1 91.06 478 LYS B O 1
ATOM 10265 N N . THR B 1 479 ? 3.131 -19.438 -23.734 1 93.12 479 THR B N 1
ATOM 10266 C CA . THR B 1 479 ? 4.195 -18.922 -22.875 1 93.12 479 THR B CA 1
ATOM 10267 C C . THR B 1 479 ? 5.285 -19.969 -22.672 1 93.12 479 THR B C 1
ATOM 10269 O O . THR B 1 479 ? 4.988 -21.141 -22.406 1 93.12 479 THR B O 1
ATOM 10272 N N . LEU B 1 480 ? 6.547 -19.578 -22.891 1 95.19 480 LEU B N 1
ATOM 10273 C CA . LEU B 1 480 ? 7.672 -20.422 -22.516 1 95.19 480 LEU B CA 1
ATOM 10274 C C . LEU B 1 480 ? 8.148 -20.094 -21.094 1 95.19 480 LEU B C 1
ATOM 10276 O O . LEU B 1 480 ? 8.508 -18.953 -20.812 1 95.19 480 LEU B O 1
ATOM 10280 N N . PHE B 1 481 ? 8.055 -21.078 -20.219 1 95.44 481 PHE B N 1
ATOM 10281 C CA . PHE B 1 481 ? 8.711 -20.938 -18.922 1 95.44 481 PHE B CA 1
ATOM 10282 C C . PHE B 1 481 ? 10.156 -21.391 -19 1 95.44 481 PHE B C 1
ATOM 10284 O O . PHE B 1 481 ? 10.43 -22.531 -19.391 1 95.44 481 PHE B O 1
ATOM 10291 N N . ILE B 1 482 ? 11.117 -20.547 -18.672 1 94.5 482 ILE B N 1
ATOM 10292 C CA . ILE B 1 482 ? 12.547 -20.844 -18.688 1 94.5 482 ILE B CA 1
ATOM 10293 C C . ILE B 1 482 ? 13.148 -20.578 -17.312 1 94.5 482 ILE B C 1
ATOM 10295 O O . ILE B 1 482 ? 13.008 -19.469 -16.781 1 94.5 482 ILE B O 1
ATOM 10299 N N . PHE B 1 483 ? 13.797 -21.578 -16.781 1 92.69 483 PHE B N 1
ATOM 10300 C CA . PHE B 1 483 ? 14.266 -21.328 -15.422 1 92.69 483 PHE B CA 1
ATOM 10301 C C . PHE B 1 483 ? 15.453 -22.234 -15.078 1 92.69 483 PHE B C 1
ATOM 10303 O O . PHE B 1 483 ? 15.656 -23.266 -15.711 1 92.69 483 PHE B O 1
ATOM 10310 N N . ALA B 1 484 ? 16.312 -21.797 -14.109 1 91.62 484 ALA B N 1
ATOM 10311 C CA . ALA B 1 484 ? 17.469 -22.5 -13.547 1 91.62 484 ALA B CA 1
ATOM 10312 C C . ALA B 1 484 ? 18.594 -22.609 -14.57 1 91.62 484 ALA B C 1
ATOM 10314 O O . ALA B 1 484 ? 18.734 -21.766 -15.453 1 91.62 484 ALA B O 1
ATOM 10315 N N . GLY B 1 485 ? 19.453 -23.578 -14.32 1 89.81 485 GLY B N 1
ATOM 10316 C CA . GLY B 1 485 ? 20.594 -23.766 -15.203 1 89.81 485 GLY B CA 1
ATOM 10317 C C . GLY B 1 485 ? 21.891 -23.266 -14.602 1 89.81 485 GLY B C 1
ATOM 10318 O O . GLY B 1 485 ? 22 -23.094 -13.391 1 89.81 485 GLY B O 1
ATOM 10319 N N . GLN B 1 486 ? 22.844 -23.266 -15.547 1 88.88 486 GLN B N 1
ATOM 10320 C CA . GLN B 1 486 ? 24.188 -22.875 -15.133 1 88.88 486 GLN B CA 1
ATOM 10321 C C . GLN B 1 486 ? 24.781 -21.859 -16.094 1 88.88 486 GLN B C 1
ATOM 10323 O O . GLN B 1 486 ? 24.609 -21.953 -17.312 1 88.88 486 GLN B O 1
ATOM 10328 N N . ARG B 1 487 ? 25.328 -20.875 -15.539 1 81.62 487 ARG B N 1
ATOM 10329 C CA . ARG B 1 487 ? 26.172 -19.938 -16.281 1 81.62 487 ARG B CA 1
ATOM 10330 C C . ARG B 1 487 ? 27.547 -19.797 -15.633 1 81.62 487 ARG B C 1
ATOM 10332 O O . ARG B 1 487 ? 27.656 -19.531 -14.438 1 81.62 487 ARG B O 1
ATOM 10339 N N . ASP B 1 488 ? 28.453 -20.094 -16.438 1 77.56 488 ASP B N 1
ATOM 10340 C CA . ASP B 1 488 ? 29.812 -20.141 -15.906 1 77.56 488 ASP B CA 1
ATOM 10341 C C . ASP B 1 488 ? 29.906 -21.078 -14.711 1 77.56 488 ASP B C 1
ATOM 10343 O O . ASP B 1 488 ? 29.516 -22.25 -14.805 1 77.56 488 ASP B O 1
ATOM 10347 N N . ASP B 1 489 ? 30.312 -20.609 -13.617 1 74.56 489 ASP B N 1
ATOM 10348 C CA . ASP B 1 489 ? 30.484 -21.5 -12.484 1 74.56 489 ASP B CA 1
ATOM 10349 C C . ASP B 1 489 ? 29.344 -21.344 -11.469 1 74.56 489 ASP B C 1
ATOM 10351 O O . ASP B 1 489 ? 29.438 -21.812 -10.336 1 74.56 489 ASP B O 1
ATOM 10355 N N . LYS B 1 490 ? 28.281 -20.797 -11.938 1 80.06 490 LYS B N 1
ATOM 10356 C CA . LYS B 1 490 ? 27.203 -20.547 -10.984 1 80.06 490 LYS B CA 1
ATOM 10357 C C . LYS B 1 490 ? 25.906 -21.234 -11.406 1 80.06 490 LYS B C 1
ATOM 10359 O O . LYS B 1 490 ? 25.531 -21.188 -12.578 1 80.06 490 LYS B O 1
ATOM 10364 N N . TYR B 1 491 ? 25.312 -21.938 -10.477 1 87.44 491 TYR B N 1
ATOM 10365 C CA . TYR B 1 491 ? 23.953 -22.453 -10.688 1 87.44 491 TYR B CA 1
ATOM 10366 C C . TYR B 1 491 ? 22.922 -21.344 -10.461 1 87.44 491 TYR B C 1
ATOM 10368 O O . TYR B 1 491 ? 23.062 -20.531 -9.555 1 87.44 491 TYR B O 1
ATOM 10376 N N . LEU B 1 492 ? 21.922 -21.312 -11.281 1 85.31 492 LEU B N 1
ATOM 10377 C CA . LEU B 1 492 ? 20.938 -20.234 -11.273 1 85.31 492 LEU B CA 1
ATOM 10378 C C . LEU B 1 492 ? 19.594 -20.719 -10.75 1 85.31 492 LEU B C 1
ATOM 10380 O O . LEU B 1 492 ? 19.281 -21.906 -10.844 1 85.31 492 LEU B O 1
ATOM 10384 N N . SER B 1 493 ? 18.828 -19.906 -10.102 1 87.25 493 SER B N 1
ATOM 10385 C CA . SER B 1 493 ? 17.453 -20.156 -9.648 1 87.25 493 SER B CA 1
ATOM 10386 C C . SER B 1 493 ? 16.516 -19.031 -10.102 1 87.25 493 SER B C 1
ATOM 10388 O O . SER B 1 493 ? 15.648 -18.609 -9.344 1 87.25 493 SER B O 1
ATOM 10390 N N . ASP B 1 494 ? 16.797 -18.484 -11.266 1 83.69 494 ASP B N 1
ATOM 10391 C CA . ASP B 1 494 ? 15.914 -17.484 -11.859 1 83.69 494 ASP B CA 1
ATOM 10392 C C . ASP B 1 494 ? 14.859 -18.141 -12.75 1 83.69 494 ASP B C 1
ATOM 10394 O O . ASP B 1 494 ? 15.016 -19.297 -13.148 1 83.69 494 ASP B O 1
ATOM 10398 N N . MET B 1 495 ? 13.734 -17.484 -12.898 1 89.19 495 MET B N 1
ATOM 10399 C CA . MET B 1 495 ? 12.648 -18 -13.727 1 89.19 495 MET B CA 1
ATOM 10400 C C . MET B 1 495 ? 12.039 -16.875 -14.57 1 89.19 495 MET B C 1
ATOM 10402 O O . MET B 1 495 ? 11.766 -15.789 -14.062 1 89.19 495 MET B O 1
ATOM 10406 N N . TYR B 1 496 ? 11.867 -17.234 -15.859 1 87.62 496 TYR B N 1
ATOM 10407 C CA . TYR B 1 496 ? 11.312 -16.266 -16.797 1 87.62 496 TYR B CA 1
ATOM 10408 C C . TYR B 1 496 ? 10.102 -16.844 -17.531 1 87.62 496 TYR B C 1
ATOM 10410 O O . TYR B 1 496 ? 9.984 -18.062 -17.688 1 87.62 496 TYR B O 1
ATOM 10418 N N . ALA B 1 497 ? 9.188 -15.961 -17.828 1 87.5 497 ALA B N 1
ATOM 10419 C CA . ALA B 1 497 ? 8.094 -16.266 -18.75 1 87.5 497 ALA B CA 1
ATOM 10420 C C . ALA B 1 497 ? 8.227 -15.453 -20.031 1 87.5 497 ALA B C 1
ATOM 10422 O O . ALA B 1 497 ? 8.281 -14.227 -20 1 87.5 497 ALA B O 1
ATOM 10423 N N . TYR B 1 498 ? 8.383 -16.188 -21.125 1 87.62 498 TYR B N 1
ATOM 10424 C CA . TYR B 1 498 ? 8.453 -15.57 -22.453 1 87.62 498 TYR B CA 1
ATOM 10425 C C . TYR B 1 498 ? 7.121 -15.688 -23.172 1 87.62 498 TYR B C 1
ATOM 10427 O O . TYR B 1 498 ? 6.672 -16.797 -23.5 1 87.62 498 TYR B O 1
ATOM 10435 N N . ASP B 1 499 ? 6.562 -14.578 -23.469 1 81.69 499 ASP B N 1
ATOM 10436 C CA . ASP B 1 499 ? 5.324 -14.539 -24.234 1 81.69 499 ASP B CA 1
ATOM 10437 C C . ASP B 1 499 ? 5.605 -14.594 -25.734 1 81.69 499 ASP B C 1
ATOM 10439 O O . ASP B 1 499 ? 6.133 -13.641 -26.312 1 81.69 499 ASP B O 1
ATOM 10443 N N . ILE B 1 500 ? 5.23 -15.656 -26.344 1 85.38 500 ILE B N 1
ATOM 10444 C CA . ILE B 1 500 ? 5.566 -15.922 -27.734 1 85.38 500 ILE B CA 1
ATOM 10445 C C . ILE B 1 500 ? 4.863 -14.906 -28.641 1 85.38 500 ILE B C 1
ATOM 10447 O O . ILE B 1 500 ? 5.441 -14.43 -29.609 1 85.38 500 ILE B O 1
ATOM 10451 N N . ALA B 1 501 ? 3.693 -14.594 -28.266 1 75.94 501 ALA B N 1
ATOM 10452 C CA . ALA B 1 501 ? 2.895 -13.695 -29.109 1 75.94 501 ALA B CA 1
ATOM 10453 C C . ALA B 1 501 ? 3.471 -12.281 -29.094 1 75.94 501 ALA B C 1
ATOM 10455 O O . ALA B 1 501 ? 3.508 -11.617 -30.141 1 75.94 501 ALA B O 1
ATOM 10456 N N . THR B 1 502 ? 3.939 -11.906 -27.984 1 63.47 502 THR B N 1
ATOM 10457 C CA . THR B 1 502 ? 4.383 -10.523 -27.859 1 63.47 502 THR B CA 1
ATOM 10458 C C . THR B 1 502 ? 5.906 -10.438 -27.891 1 63.47 502 THR B C 1
ATOM 10460 O O . THR B 1 502 ? 6.469 -9.344 -28 1 63.47 502 THR B O 1
ATOM 10463 N N . ASN B 1 503 ? 6.543 -11.531 -27.828 1 74.69 503 ASN B N 1
ATOM 10464 C CA . ASN B 1 503 ? 7.996 -11.578 -27.75 1 74.69 503 ASN B CA 1
ATOM 10465 C C . ASN B 1 503 ? 8.523 -10.781 -26.547 1 74.69 503 ASN B C 1
ATOM 10467 O O . ASN B 1 503 ? 9.477 -10.016 -26.688 1 74.69 503 ASN B O 1
ATOM 10471 N N . THR B 1 504 ? 7.793 -10.891 -25.5 1 68.25 504 THR B N 1
ATOM 10472 C CA . THR B 1 504 ? 8.188 -10.18 -24.281 1 68.25 504 THR B CA 1
ATOM 10473 C C . THR B 1 504 ? 8.578 -11.164 -23.188 1 68.25 504 THR B C 1
ATOM 10475 O O . THR B 1 504 ? 8.016 -12.266 -23.109 1 68.25 504 THR B O 1
ATOM 10478 N N . VAL B 1 505 ? 9.617 -10.742 -22.406 1 75.19 505 VAL B N 1
ATOM 10479 C CA . VAL B 1 505 ? 10.102 -11.578 -21.312 1 75.19 505 VAL B CA 1
ATOM 10480 C C . VAL B 1 505 ? 9.695 -10.961 -19.969 1 75.19 505 VAL B C 1
ATOM 10482 O O . VAL B 1 505 ? 9.805 -9.75 -19.781 1 75.19 505 VAL B O 1
ATOM 10485 N N . THR B 1 506 ? 9.047 -11.75 -19.109 1 71.75 506 THR B N 1
ATOM 10486 C CA . THR B 1 506 ? 8.75 -11.359 -17.734 1 71.75 506 THR B CA 1
ATOM 10487 C C . THR B 1 506 ? 9.562 -12.195 -16.75 1 71.75 506 THR B C 1
ATOM 10489 O O . THR B 1 506 ? 9.555 -13.422 -16.812 1 71.75 506 THR B O 1
ATOM 10492 N N . GLU B 1 507 ? 10.352 -11.477 -15.945 1 74.88 507 GLU B N 1
ATOM 10493 C CA . GLU B 1 507 ? 11.023 -12.195 -14.875 1 74.88 507 GLU B CA 1
ATOM 10494 C C . GLU B 1 507 ? 10.062 -12.539 -13.742 1 74.88 507 GLU B C 1
ATOM 10496 O O . GLU B 1 507 ? 9.562 -11.648 -13.055 1 74.88 507 GLU B O 1
ATOM 10501 N N . LEU B 1 508 ? 9.773 -13.75 -13.586 1 77.62 508 LEU B N 1
ATOM 10502 C CA . LEU B 1 508 ? 8.875 -14.172 -12.523 1 77.62 508 LEU B CA 1
ATOM 10503 C C . LEU B 1 508 ? 9.586 -14.188 -11.172 1 77.62 508 LEU B C 1
ATOM 10505 O O . LEU B 1 508 ? 9.031 -13.742 -10.172 1 77.62 508 LEU B O 1
ATOM 10509 N N . PHE B 1 509 ? 10.75 -14.875 -11.188 1 76.75 509 PHE B N 1
ATOM 10510 C CA . PHE B 1 509 ? 11.609 -14.938 -10.008 1 76.75 509 PHE B CA 1
ATOM 10511 C C . PHE B 1 509 ? 13.055 -14.633 -10.375 1 76.75 509 PHE B C 1
ATOM 10513 O O . PHE B 1 509 ? 13.602 -15.219 -11.312 1 76.75 509 PHE B O 1
ATOM 10520 N N . SER B 1 510 ? 13.703 -13.695 -9.711 1 67.38 510 SER B N 1
ATOM 10521 C CA . SER B 1 510 ? 15.148 -13.547 -9.836 1 67.38 510 SER B CA 1
ATOM 10522 C C . SER B 1 510 ? 15.883 -14.672 -9.117 1 67.38 510 SER B C 1
ATOM 10524 O O . SER B 1 510 ? 17 -15.047 -9.5 1 67.38 510 SER B O 1
ATOM 10526 N N . ASN B 1 511 ? 15.297 -15.133 -8.156 1 74.81 511 ASN B N 1
ATOM 10527 C CA . ASN B 1 511 ? 15.742 -16.266 -7.344 1 74.81 511 ASN B CA 1
ATOM 10528 C C . ASN B 1 511 ? 14.57 -16.984 -6.691 1 74.81 511 ASN B C 1
ATOM 10530 O O . ASN B 1 511 ? 14.117 -16.594 -5.617 1 74.81 511 ASN B O 1
ATOM 10534 N N . PHE B 1 512 ? 14.156 -18.078 -7.258 1 83.25 512 PHE B N 1
ATOM 10535 C CA . PHE B 1 512 ? 12.969 -18.734 -6.734 1 83.25 512 PHE B CA 1
ATOM 10536 C C . PHE B 1 512 ? 13.297 -19.531 -5.477 1 83.25 512 PHE B C 1
ATOM 10538 O O . PHE B 1 512 ? 12.398 -19.953 -4.75 1 83.25 512 PHE B O 1
ATOM 10545 N N . THR B 1 513 ? 14.578 -19.812 -5.242 1 79.5 513 THR B N 1
ATOM 10546 C CA . THR B 1 513 ? 14.961 -20.484 -4.004 1 79.5 513 THR B CA 1
ATOM 10547 C C . THR B 1 513 ? 14.516 -19.688 -2.789 1 79.5 513 THR B C 1
ATOM 10549 O O . THR B 1 513 ? 13.961 -20.234 -1.837 1 79.5 513 THR B O 1
ATOM 10552 N N . THR B 1 514 ? 14.711 -18.422 -2.932 1 65.06 514 THR B N 1
ATOM 10553 C CA . THR B 1 514 ? 14.391 -17.531 -1.821 1 65.06 514 THR B CA 1
ATOM 10554 C C . THR B 1 514 ? 12.883 -17.297 -1.739 1 65.06 514 THR B C 1
ATOM 10556 O O . THR B 1 514 ? 12.375 -16.812 -0.726 1 65.06 514 THR B O 1
ATOM 10559 N N . SER B 1 515 ? 12.25 -17.641 -2.74 1 70.06 515 SER B N 1
ATOM 10560 C CA . SER B 1 515 ? 10.797 -17.469 -2.783 1 70.06 515 SER B CA 1
ATOM 10561 C C . SER B 1 515 ? 10.07 -18.766 -2.445 1 70.06 515 SER B C 1
ATOM 10563 O O . SER B 1 515 ? 8.898 -18.938 -2.787 1 70.06 515 SER B O 1
ATOM 10565 N N . GLY B 1 516 ? 10.812 -19.672 -1.863 1 77.06 516 GLY B N 1
ATOM 10566 C CA . GLY B 1 516 ? 10.188 -20.906 -1.402 1 77.06 516 GLY B CA 1
ATOM 10567 C C . GLY B 1 516 ? 10.344 -22.062 -2.377 1 77.06 516 GLY B C 1
ATOM 10568 O O . GLY B 1 516 ? 9.75 -23.125 -2.195 1 77.06 516 GLY B O 1
ATOM 10569 N N . GLY B 1 517 ? 11.117 -21.812 -3.404 1 87 517 GLY B N 1
ATOM 10570 C CA . GLY B 1 517 ? 11.352 -22.859 -4.379 1 87 517 GLY B CA 1
ATOM 10571 C C . GLY B 1 517 ? 12.578 -23.703 -4.074 1 87 517 GLY B C 1
ATOM 10572 O O . GLY B 1 517 ? 13.133 -23.609 -2.977 1 87 517 GLY B O 1
ATOM 10573 N N . PRO B 1 518 ? 12.898 -24.594 -4.977 1 89.19 518 PRO B N 1
ATOM 10574 C CA . PRO B 1 518 ? 14.078 -25.453 -4.785 1 89.19 518 PRO B CA 1
ATOM 10575 C C . PRO B 1 518 ? 15.383 -24.672 -4.852 1 89.19 518 PRO B C 1
ATOM 10577 O O . PRO B 1 518 ? 15.406 -23.531 -5.352 1 89.19 518 PRO B O 1
ATOM 10580 N N . ASP B 1 519 ? 16.422 -25.281 -4.359 1 85.12 519 ASP B N 1
ATOM 10581 C CA . ASP B 1 519 ? 17.75 -24.703 -4.492 1 85.12 519 ASP B CA 1
ATOM 10582 C C . ASP B 1 519 ? 18.188 -24.656 -5.957 1 85.12 519 ASP B C 1
ATOM 10584 O O . ASP B 1 519 ? 17.703 -25.453 -6.777 1 85.12 519 ASP B O 1
ATOM 10588 N N . ALA B 1 520 ? 19.109 -23.688 -6.199 1 86.75 520 ALA B N 1
ATOM 10589 C CA . ALA B 1 520 ? 19.672 -23.641 -7.547 1 86.75 520 ALA B CA 1
ATOM 10590 C C . ALA B 1 520 ? 20.312 -24.984 -7.91 1 86.75 520 ALA B C 1
ATOM 10592 O O . ALA B 1 520 ? 21.078 -25.547 -7.117 1 86.75 520 ALA B O 1
ATOM 10593 N N . CYS B 1 521 ? 19.938 -25.484 -8.977 1 86.06 521 CYS B N 1
ATOM 10594 C CA . CYS B 1 521 ? 20.453 -26.797 -9.375 1 86.06 521 CYS B CA 1
ATOM 10595 C C . CYS B 1 521 ? 20.766 -26.828 -10.859 1 86.06 521 CYS B C 1
ATOM 10597 O O . CYS B 1 521 ? 20.312 -25.984 -11.625 1 86.06 521 CYS B O 1
ATOM 10599 N N . PHE B 1 522 ? 21.641 -27.812 -11.156 1 86.88 522 PHE B N 1
ATOM 10600 C CA . PHE B 1 522 ? 22.031 -28.078 -12.531 1 86.88 522 PHE B CA 1
ATOM 10601 C C . PHE B 1 522 ? 21.422 -29.375 -13.031 1 86.88 522 PHE B C 1
ATOM 10603 O O . PHE B 1 522 ? 21.328 -30.359 -12.281 1 86.88 522 PHE B O 1
ATOM 10610 N N . THR B 1 523 ? 20.906 -29.391 -14.344 1 88.38 523 THR B N 1
ATOM 10611 C CA . THR B 1 523 ? 20.328 -30.531 -15.031 1 88.38 523 THR B CA 1
ATOM 10612 C C . THR B 1 523 ? 18.969 -30.891 -14.43 1 88.38 523 THR B C 1
ATOM 10614 O O . THR B 1 523 ? 18.672 -32.062 -14.234 1 88.38 523 THR B O 1
ATOM 10617 N N . GLN B 1 524 ? 18.344 -29.969 -14.008 1 90.94 524 GLN B N 1
ATOM 10618 C CA . GLN B 1 524 ? 16.969 -30.203 -13.57 1 90.94 524 GLN B CA 1
ATOM 10619 C C . GLN B 1 524 ? 16.062 -30.5 -14.758 1 90.94 524 GLN B C 1
ATOM 10621 O O . GLN B 1 524 ? 16.312 -30.062 -15.875 1 90.94 524 GLN B O 1
ATOM 10626 N N . ARG B 1 525 ? 15.094 -31.312 -14.523 1 95.56 525 ARG B N 1
ATOM 10627 C CA . ARG B 1 525 ? 14.086 -31.625 -15.531 1 95.56 525 ARG B CA 1
ATOM 10628 C C . ARG B 1 525 ? 12.719 -31.109 -15.109 1 95.56 525 ARG B C 1
ATOM 10630 O O . ARG B 1 525 ? 12.398 -31.078 -13.922 1 95.56 525 ARG B O 1
ATOM 10637 N N . ALA B 1 526 ? 12.008 -30.688 -16.078 1 97 526 ALA B N 1
ATOM 10638 C CA . ALA B 1 526 ? 10.672 -30.172 -15.781 1 97 526 ALA B CA 1
ATOM 10639 C C . ALA B 1 526 ? 9.664 -30.594 -16.844 1 97 526 ALA B C 1
ATOM 10641 O O . ALA B 1 526 ? 10.008 -30.688 -18.031 1 97 526 ALA B O 1
ATOM 10642 N N . VAL B 1 527 ? 8.477 -30.891 -16.422 1 97.75 527 VAL B N 1
ATOM 10643 C CA . VAL B 1 527 ? 7.34 -31.156 -17.312 1 97.75 527 VAL B CA 1
ATOM 10644 C C . VAL B 1 527 ? 6.148 -30.297 -16.875 1 97.75 527 VAL B C 1
ATOM 10646 O O . VAL B 1 527 ? 6.133 -29.766 -15.766 1 97.75 527 VAL B O 1
ATOM 10649 N N . ILE B 1 528 ? 5.191 -30.188 -17.828 1 97.38 528 ILE B N 1
ATOM 10650 C CA . ILE B 1 528 ? 4.098 -29.266 -17.547 1 97.38 528 ILE B CA 1
ATOM 10651 C C . ILE B 1 528 ? 2.758 -29.984 -17.703 1 97.38 528 ILE B C 1
ATOM 10653 O O . ILE B 1 528 ? 2.588 -30.797 -18.609 1 97.38 528 ILE B O 1
ATOM 10657 N N . ASP B 1 529 ? 1.867 -29.766 -16.812 1 95.69 529 ASP B N 1
ATOM 10658 C CA . ASP B 1 529 ? 0.444 -30.062 -16.953 1 95.69 529 ASP B CA 1
ATOM 10659 C C . ASP B 1 529 ? -0.365 -28.781 -17.156 1 95.69 529 ASP B C 1
ATOM 10661 O O . ASP B 1 529 ? -0.722 -28.109 -16.188 1 95.69 529 ASP B O 1
ATOM 10665 N N . PRO B 1 530 ? -0.687 -28.5 -18.375 1 93.5 530 PRO B N 1
ATOM 10666 C CA . PRO B 1 530 ? -1.353 -27.219 -18.641 1 93.5 530 PRO B CA 1
ATOM 10667 C C . PRO B 1 530 ? -2.773 -27.156 -18.078 1 93.5 530 PRO B C 1
ATOM 10669 O O . PRO B 1 530 ? -3.279 -26.078 -17.781 1 93.5 530 PRO B O 1
ATOM 10672 N N . ARG B 1 531 ? -3.408 -28.297 -17.969 1 88.19 531 ARG B N 1
ATOM 10673 C CA . ARG B 1 531 ? -4.77 -28.328 -17.438 1 88.19 531 ARG B CA 1
ATOM 10674 C C . ARG B 1 531 ? -4.789 -27.969 -15.953 1 88.19 531 ARG B C 1
ATOM 10676 O O . ARG B 1 531 ? -5.641 -27.188 -15.508 1 88.19 531 ARG B O 1
ATOM 10683 N N . LEU B 1 532 ? -3.869 -28.5 -15.273 1 89.56 532 LEU B N 1
ATOM 10684 C CA . LEU B 1 532 ? -3.791 -28.219 -13.844 1 89.56 532 LEU B CA 1
ATOM 10685 C C . LEU B 1 532 ? -2.971 -26.953 -13.578 1 89.56 532 LEU B C 1
ATOM 10687 O O . LEU B 1 532 ? -2.912 -26.469 -12.445 1 89.56 532 LEU B O 1
ATOM 10691 N N . LYS B 1 533 ? -2.344 -26.438 -14.609 1 91.81 533 LYS B N 1
ATOM 10692 C CA . LYS B 1 533 ? -1.454 -25.281 -14.523 1 91.81 533 LYS B CA 1
ATOM 10693 C C . LYS B 1 533 ? -0.344 -25.516 -13.508 1 91.81 533 LYS B C 1
ATOM 10695 O O . LYS B 1 533 ? -0.107 -24.672 -12.633 1 91.81 533 LYS B O 1
ATOM 10700 N N . GLU B 1 534 ? 0.259 -26.656 -13.617 1 95.06 534 GLU B N 1
ATOM 10701 C CA . GLU B 1 534 ? 1.355 -27.047 -12.742 1 95.06 534 GLU B CA 1
ATOM 10702 C C . GLU B 1 534 ? 2.58 -27.469 -13.547 1 95.06 534 GLU B C 1
ATOM 10704 O O . GLU B 1 534 ? 2.451 -28.078 -14.609 1 95.06 534 GLU B O 1
ATOM 10709 N N . LEU B 1 535 ? 3.742 -27.109 -13.062 1 97 535 LEU B N 1
ATOM 10710 C CA . LEU B 1 535 ? 5.012 -27.672 -13.508 1 97 535 LEU B CA 1
ATOM 10711 C C . LEU B 1 535 ? 5.562 -28.656 -12.484 1 97 535 LEU B C 1
ATOM 10713 O O . LEU B 1 535 ? 5.477 -28.422 -11.273 1 97 535 LEU B O 1
ATOM 10717 N N . TYR B 1 536 ? 6.023 -29.781 -12.961 1 97.25 536 TYR B N 1
ATOM 10718 C CA . TYR B 1 536 ? 6.684 -30.75 -12.094 1 97.25 536 TYR B CA 1
ATOM 10719 C C . TYR B 1 536 ? 8.195 -30.734 -12.312 1 97.25 536 TYR B C 1
ATOM 10721 O O . TYR B 1 536 ? 8.664 -30.953 -13.43 1 97.25 536 TYR B O 1
ATOM 10729 N N . ILE B 1 537 ? 8.906 -30.5 -11.234 1 96.88 537 ILE B N 1
ATOM 10730 C CA . ILE B 1 537 ? 10.344 -30.281 -11.344 1 96.88 537 ILE B CA 1
ATOM 10731 C C . ILE B 1 537 ? 11.086 -31.391 -10.625 1 96.88 537 ILE B C 1
ATOM 10733 O O . ILE B 1 537 ? 10.789 -31.719 -9.469 1 96.88 537 ILE B O 1
ATOM 10737 N N . PHE B 1 538 ? 12.031 -31.938 -11.297 1 95.31 538 PHE B N 1
ATOM 10738 C CA . PHE B 1 538 ? 12.93 -32.969 -10.766 1 95.31 538 PHE B CA 1
ATOM 10739 C C . PHE B 1 538 ? 14.359 -32.438 -10.68 1 95.31 538 PHE B C 1
ATOM 10741 O O . PHE B 1 538 ? 15.023 -32.25 -11.711 1 95.31 538 PHE B O 1
ATOM 10748 N N . CYS B 1 539 ? 14.836 -32.25 -9.477 1 90.31 539 CYS B N 1
ATOM 10749 C CA . CYS B 1 539 ? 16.078 -31.531 -9.258 1 90.31 539 CYS B CA 1
ATOM 10750 C C . CYS B 1 539 ? 17.281 -32.406 -9.578 1 90.31 539 CYS B C 1
ATOM 10752 O O . CYS B 1 539 ? 17.172 -33.625 -9.641 1 90.31 539 CYS B O 1
ATOM 10754 N N . GLY B 1 540 ? 18.438 -31.766 -9.797 1 88.69 540 GLY B N 1
ATOM 10755 C CA . GLY B 1 540 ? 19.703 -32.438 -10.07 1 88.69 540 GLY B CA 1
ATOM 10756 C C . GLY B 1 540 ? 20.797 -32.062 -9.102 1 88.69 540 GLY B C 1
ATOM 10757 O O . GLY B 1 540 ? 20.609 -32.094 -7.887 1 88.69 540 GLY B O 1
ATOM 10758 N N . LEU B 1 541 ? 21.891 -31.609 -9.68 1 86.94 541 LEU B N 1
ATOM 10759 C CA . LEU B 1 541 ? 23.062 -31.281 -8.883 1 86.94 541 LEU B CA 1
ATOM 10760 C C . LEU B 1 541 ? 22.891 -29.938 -8.195 1 86.94 541 LEU B C 1
ATOM 10762 O O . LEU B 1 541 ? 22.359 -29 -8.781 1 86.94 541 LEU B O 1
ATOM 10766 N N . THR B 1 542 ? 23.328 -29.891 -6.922 1 85.38 542 THR B N 1
ATOM 10767 C CA . THR B 1 542 ? 23.344 -28.625 -6.184 1 85.38 542 THR B CA 1
ATOM 10768 C C . THR B 1 542 ? 24.75 -28.297 -5.695 1 85.38 542 THR B C 1
ATOM 10770 O O . THR B 1 542 ? 25.656 -29.125 -5.781 1 85.38 542 THR B O 1
ATOM 10773 N N . ARG B 1 543 ? 24.922 -27.031 -5.363 1 77.75 543 ARG B N 1
ATOM 10774 C CA . ARG B 1 543 ? 26.203 -26.609 -4.805 1 77.75 543 ARG B CA 1
ATOM 10775 C C . ARG B 1 543 ? 26.094 -26.359 -3.303 1 77.75 543 ARG B C 1
ATOM 10777 O O . ARG B 1 543 ? 25.109 -25.797 -2.832 1 77.75 543 ARG B O 1
ATOM 10784 N N . ALA B 1 544 ? 27.016 -26.922 -2.496 1 63.31 544 ALA B N 1
ATOM 10785 C CA . ALA B 1 544 ? 27 -26.734 -1.047 1 63.31 544 ALA B CA 1
ATOM 10786 C C . ALA B 1 544 ? 27.266 -25.281 -0.67 1 63.31 544 ALA B C 1
ATOM 10788 O O . ALA B 1 544 ? 28.109 -24.625 -1.272 1 63.31 544 ALA B O 1
ATOM 10789 N N . PRO B 1 545 ? 26.438 -24.656 0.189 1 53.84 545 PRO B N 1
ATOM 10790 C CA . PRO B 1 545 ? 26.609 -23.25 0.554 1 53.84 545 PRO B CA 1
ATOM 10791 C C . PRO B 1 545 ? 28.016 -22.922 1.045 1 53.84 545 PRO B C 1
ATOM 10793 O O . PRO B 1 545 ? 28.562 -21.875 0.709 1 53.84 545 PRO B O 1
ATOM 10796 N N . HIS B 1 546 ? 28.594 -23.562 2.225 1 46.09 546 HIS B N 1
ATOM 10797 C CA . HIS B 1 546 ? 29.828 -23.188 2.895 1 46.09 546 HIS B CA 1
ATOM 10798 C C . HIS B 1 546 ? 31.031 -23.812 2.201 1 46.09 546 HIS B C 1
ATOM 10800 O O . HIS B 1 546 ? 32.188 -23.484 2.516 1 46.09 546 HIS B O 1
ATOM 10806 N N . ALA B 1 547 ? 30.922 -25.016 1.844 1 44.88 547 ALA B N 1
ATOM 10807 C CA . ALA B 1 547 ? 32.156 -25.75 1.536 1 44.88 547 ALA B CA 1
ATOM 10808 C C . ALA B 1 547 ? 32.625 -25.469 0.109 1 44.88 547 ALA B C 1
ATOM 10810 O O . ALA B 1 547 ? 33.312 -26.281 -0.485 1 44.88 547 ALA B O 1
ATOM 10811 N N . GLY B 1 548 ? 32.688 -24.328 -0.418 1 45.59 548 GLY B N 1
ATOM 10812 C CA . GLY B 1 548 ? 33.344 -24 -1.679 1 45.59 548 GLY B CA 1
ATOM 10813 C C . GLY B 1 548 ? 32.5 -24.375 -2.891 1 45.59 548 GLY B C 1
ATOM 10814 O O . GLY B 1 548 ? 31.281 -24.531 -2.787 1 45.59 548 GLY B O 1
ATOM 10815 N N . SER B 1 549 ? 33.125 -24.594 -4.215 1 57.19 549 SER B N 1
ATOM 10816 C CA . SER B 1 549 ? 32.812 -24.906 -5.605 1 57.19 549 SER B CA 1
ATOM 10817 C C . SER B 1 549 ? 32.406 -26.375 -5.754 1 57.19 549 SER B C 1
ATOM 10819 O O . SER B 1 549 ? 32.375 -26.906 -6.867 1 57.19 549 SER B O 1
ATOM 10821 N N . LEU B 1 550 ? 31.984 -27.047 -4.516 1 62.34 550 LEU B N 1
ATOM 10822 C CA . LEU B 1 550 ? 31.781 -28.469 -4.688 1 62.34 550 LEU B CA 1
ATOM 10823 C C . LEU B 1 550 ? 30.344 -28.781 -5.113 1 62.34 550 LEU B C 1
ATOM 10825 O O . LEU B 1 550 ? 29.406 -28.281 -4.504 1 62.34 550 LEU B O 1
ATOM 10829 N N . THR B 1 551 ? 30.172 -29.562 -6.168 1 77.06 551 THR B N 1
ATOM 10830 C CA . THR B 1 551 ? 28.906 -30.047 -6.695 1 77.06 551 THR B CA 1
ATOM 10831 C C . THR B 1 551 ? 28.438 -31.281 -5.914 1 77.06 551 THR B C 1
ATOM 10833 O O . THR B 1 551 ? 29.219 -32.188 -5.637 1 77.06 551 THR B O 1
ATOM 10836 N N . VAL B 1 552 ? 27.266 -31.219 -5.309 1 76.94 552 VAL B N 1
ATOM 10837 C CA . VAL B 1 552 ? 26.766 -32.344 -4.504 1 76.94 552 VAL B CA 1
ATOM 10838 C C . VAL B 1 552 ? 25.375 -32.75 -4.996 1 76.94 552 VAL B C 1
ATOM 10840 O O . VAL B 1 552 ? 24.641 -31.938 -5.566 1 76.94 552 VAL B O 1
ATOM 10843 N N . LEU B 1 553 ? 25.109 -34.062 -4.934 1 80.88 553 LEU B N 1
ATOM 10844 C CA . LEU B 1 553 ? 23.75 -34.562 -5.059 1 80.88 553 LEU B CA 1
ATOM 10845 C C . LEU B 1 553 ? 23.047 -34.594 -3.703 1 80.88 553 LEU B C 1
ATOM 10847 O O . LEU B 1 553 ? 23.625 -35.062 -2.715 1 80.88 553 LEU B O 1
ATOM 10851 N N . PRO B 1 554 ? 21.891 -34.031 -3.658 1 75.56 554 PRO B N 1
ATOM 10852 C CA . PRO B 1 554 ? 21.156 -34.094 -2.385 1 75.56 554 PRO B CA 1
ATOM 10853 C C . PRO B 1 554 ? 20.938 -35.531 -1.905 1 75.56 554 PRO B C 1
ATOM 10855 O O . PRO B 1 554 ? 20.906 -36.438 -2.715 1 75.56 554 PRO B O 1
ATOM 10858 N N . SER B 1 555 ? 20.828 -35.688 -0.591 1 72.25 555 SER B N 1
ATOM 10859 C CA . SER B 1 555 ? 20.656 -37 0.007 1 72.25 555 SER B CA 1
ATOM 10860 C C . SER B 1 555 ? 19.281 -37.594 -0.317 1 72.25 555 SER B C 1
ATOM 10862 O O . SER B 1 555 ? 19.141 -38.812 -0.436 1 72.25 555 SER B O 1
ATOM 10864 N N . GLU B 1 556 ? 18.328 -36.719 -0.461 1 76.44 556 GLU B N 1
ATOM 10865 C CA . GLU B 1 556 ? 16.984 -37.156 -0.808 1 76.44 556 GLU B CA 1
ATOM 10866 C C . GLU B 1 556 ? 16.484 -36.469 -2.076 1 76.44 556 GLU B C 1
ATOM 10868 O O . GLU B 1 556 ? 16.781 -35.312 -2.314 1 76.44 556 GLU B O 1
ATOM 10873 N N . PRO B 1 557 ? 15.891 -37.469 -2.865 1 70.75 557 PRO B N 1
ATOM 10874 C CA . PRO B 1 557 ? 15.32 -36.844 -4.066 1 70.75 557 PRO B CA 1
ATOM 10875 C C . PRO B 1 557 ? 14.344 -35.719 -3.738 1 70.75 557 PRO B C 1
ATOM 10877 O O . PRO B 1 557 ? 13.516 -35.844 -2.84 1 70.75 557 PRO B O 1
ATOM 10880 N N . THR B 1 558 ? 14.57 -34.594 -4.348 1 81.19 558 THR B N 1
ATOM 10881 C CA . THR B 1 558 ? 13.703 -33.438 -4.102 1 81.19 558 THR B CA 1
ATOM 10882 C C . THR B 1 558 ? 12.906 -33.094 -5.359 1 81.19 558 THR B C 1
ATOM 10884 O O . THR B 1 558 ? 13.492 -32.781 -6.398 1 81.19 558 THR B O 1
ATOM 10887 N N . ASN B 1 559 ? 11.562 -33.375 -5.348 1 91.88 559 ASN B N 1
ATOM 10888 C CA . ASN B 1 559 ? 10.648 -32.969 -6.406 1 91.88 559 ASN B CA 1
ATOM 10889 C C . ASN B 1 559 ? 9.781 -31.797 -5.977 1 91.88 559 ASN B C 1
ATOM 10891 O O . ASN B 1 559 ? 9.43 -31.672 -4.805 1 91.88 559 ASN B O 1
ATOM 10895 N N . TRP B 1 560 ? 9.531 -30.969 -6.934 1 95.06 560 TRP B N 1
ATOM 10896 C CA . TRP B 1 560 ? 8.797 -29.75 -6.637 1 95.06 560 TRP B CA 1
ATOM 10897 C C . TRP B 1 560 ? 7.672 -29.531 -7.645 1 95.06 560 TRP B C 1
ATOM 10899 O O . TRP B 1 560 ? 7.684 -30.109 -8.734 1 95.06 560 TRP B O 1
ATOM 10909 N N . ILE B 1 561 ? 6.754 -28.734 -7.219 1 95.5 561 ILE B N 1
ATOM 10910 C CA . ILE B 1 561 ? 5.676 -28.266 -8.086 1 95.5 561 ILE B CA 1
ATOM 10911 C C . ILE B 1 561 ? 5.676 -26.734 -8.133 1 95.5 561 ILE B C 1
ATOM 10913 O O . ILE B 1 561 ? 5.844 -26.078 -7.102 1 95.5 561 ILE B O 1
ATOM 10917 N N . PHE B 1 562 ? 5.551 -26.219 -9.352 1 95.12 562 PHE B N 1
ATOM 10918 C CA . PHE B 1 562 ? 5.285 -24.797 -9.531 1 95.12 562 PHE B CA 1
ATOM 10919 C C . PHE B 1 562 ? 3.881 -24.562 -10.078 1 95.12 562 PHE B C 1
ATOM 10921 O O . PHE B 1 562 ? 3.557 -25.016 -11.18 1 95.12 562 PHE B O 1
ATOM 10928 N N . ARG B 1 563 ? 3.086 -23.875 -9.281 1 92.75 563 ARG B N 1
ATOM 10929 C CA . ARG B 1 563 ? 1.731 -23.531 -9.703 1 92.75 563 ARG B CA 1
ATOM 10930 C C . ARG B 1 563 ? 1.677 -22.109 -10.25 1 92.75 563 ARG B C 1
ATOM 10932 O O . ARG B 1 563 ? 2.008 -21.156 -9.547 1 92.75 563 ARG B O 1
ATOM 10939 N N . TYR B 1 564 ? 1.165 -21.969 -11.469 1 89.44 564 TYR B N 1
ATOM 10940 C CA . TYR B 1 564 ? 1.242 -20.656 -12.094 1 89.44 564 TYR B CA 1
ATOM 10941 C C . TYR B 1 564 ? -0.149 -20.078 -12.328 1 89.44 564 TYR B C 1
ATOM 10943 O O . TYR B 1 564 ? -0.367 -19.344 -13.289 1 89.44 564 TYR B O 1
ATOM 10951 N N . HIS B 1 565 ? -1.084 -20.453 -11.492 1 77.12 565 HIS B N 1
ATOM 10952 C CA . HIS B 1 565 ? -2.434 -19.906 -11.562 1 77.12 565 HIS B CA 1
ATOM 10953 C C . HIS B 1 565 ? -2.439 -18.406 -11.289 1 77.12 565 HIS B C 1
ATOM 10955 O O . HIS B 1 565 ? -3.252 -17.672 -11.859 1 77.12 565 HIS B O 1
ATOM 10961 N N . SER B 1 566 ? -1.678 -18.016 -10.414 1 71.62 566 SER B N 1
ATOM 10962 C CA . SER B 1 566 ? -1.552 -16.594 -10.07 1 71.62 566 SER B CA 1
ATOM 10963 C C . SER B 1 566 ? -0.118 -16.109 -10.25 1 71.62 566 SER B C 1
ATOM 10965 O O . SER B 1 566 ? 0.812 -16.922 -10.32 1 71.62 566 SER B O 1
ATOM 10967 N N . GLN B 1 567 ? -0.005 -14.836 -10.586 1 66.06 567 GLN B N 1
ATOM 10968 C CA . GLN B 1 567 ? 1.332 -14.258 -10.672 1 66.06 567 GLN B CA 1
ATOM 10969 C C . GLN B 1 567 ? 1.824 -13.797 -9.305 1 66.06 567 GLN B C 1
ATOM 10971 O O . GLN B 1 567 ? 1.068 -13.195 -8.539 1 66.06 567 GLN B O 1
ATOM 10976 N N . PRO B 1 568 ? 3.107 -14.188 -8.992 1 66.62 568 PRO B N 1
ATOM 10977 C CA . PRO B 1 568 ? 4.137 -14.82 -9.82 1 66.62 568 PRO B CA 1
ATOM 10978 C C . PRO B 1 568 ? 4.055 -16.344 -9.805 1 66.62 568 PRO B C 1
ATOM 10980 O O . PRO B 1 568 ? 4.758 -17.016 -10.57 1 66.62 568 PRO B O 1
ATOM 10983 N N . GLY B 1 569 ? 3.33 -16.953 -9.172 1 81.62 569 GLY B N 1
ATOM 10984 C CA . GLY B 1 569 ? 3.195 -18.391 -8.969 1 81.62 569 GLY B CA 1
ATOM 10985 C C . GLY B 1 569 ? 3.707 -18.859 -7.617 1 81.62 569 GLY B C 1
ATOM 10986 O O . GLY B 1 569 ? 4.203 -18.047 -6.824 1 81.62 569 GLY B O 1
ATOM 10987 N N . ARG B 1 570 ? 3.391 -20.094 -7.305 1 84.94 570 ARG B N 1
ATOM 10988 C CA . ARG B 1 570 ? 3.764 -20.609 -5.996 1 84.94 570 ARG B CA 1
ATOM 10989 C C . ARG B 1 570 ? 4.488 -21.938 -6.121 1 84.94 570 ARG B C 1
ATOM 10991 O O . ARG B 1 570 ? 4.121 -22.781 -6.949 1 84.94 570 ARG B O 1
ATOM 10998 N N . TRP B 1 571 ? 5.535 -22.047 -5.305 1 89.5 571 TRP B N 1
ATOM 10999 C CA . TRP B 1 571 ? 6.297 -23.281 -5.25 1 89.5 571 TRP B CA 1
ATOM 11000 C C . TRP B 1 571 ? 5.816 -24.172 -4.105 1 89.5 571 TRP B C 1
ATOM 11002 O O . TRP B 1 571 ? 5.504 -23.672 -3.018 1 89.5 571 TRP B O 1
ATOM 11012 N N . VAL B 1 572 ? 5.672 -25.484 -4.406 1 91.12 572 VAL B N 1
ATOM 11013 C CA . VAL B 1 572 ? 5.293 -26.469 -3.389 1 91.12 572 VAL B CA 1
ATOM 11014 C C . VAL B 1 572 ? 6.199 -27.688 -3.482 1 91.12 572 VAL B C 1
ATOM 11016 O O . VAL B 1 572 ? 6.398 -28.234 -4.566 1 91.12 572 VAL B O 1
ATOM 11019 N N . LYS B 1 573 ? 6.727 -28.094 -2.365 1 91.75 573 LYS B N 1
ATOM 11020 C CA . LYS B 1 573 ? 7.531 -29.312 -2.342 1 91.75 573 LYS B CA 1
ATOM 11021 C C . LYS B 1 573 ? 6.648 -30.562 -2.408 1 91.75 573 LYS B C 1
ATOM 11023 O O . LYS B 1 573 ? 5.586 -30.609 -1.786 1 91.75 573 LYS B O 1
ATOM 11028 N N . VAL B 1 574 ? 7.082 -31.547 -3.191 1 93.81 574 VAL B N 1
ATOM 11029 C CA . VAL B 1 574 ? 6.371 -32.812 -3.25 1 93.81 574 VAL B CA 1
ATOM 11030 C C . VAL B 1 574 ? 6.836 -33.719 -2.111 1 93.81 574 VAL B C 1
ATOM 11032 O O . VAL B 1 574 ? 8.039 -33.906 -1.919 1 93.81 574 VAL B O 1
ATOM 11035 N N . LEU B 1 575 ? 5.871 -34.25 -1.371 1 89.56 575 LEU B N 1
ATOM 11036 C CA . LEU B 1 575 ? 6.199 -35.125 -0.236 1 89.56 575 LEU B CA 1
ATOM 11037 C C . LEU B 1 575 ? 6.367 -36.562 -0.679 1 89.56 575 LEU B C 1
ATOM 11039 O O . LEU B 1 575 ? 5.758 -37 -1.66 1 89.56 575 LEU B O 1
ATOM 11043 N N . PRO B 1 576 ? 7.262 -37.219 0.043 1 86.56 576 PRO B N 1
ATOM 11044 C CA . PRO B 1 576 ? 7.387 -38.625 -0.265 1 86.56 576 PRO B CA 1
ATOM 11045 C C . PRO B 1 576 ? 6.129 -39.438 0.078 1 86.56 576 PRO B C 1
ATOM 11047 O O . PRO B 1 576 ? 5.254 -38.938 0.792 1 86.56 576 PRO B O 1
ATOM 11050 N N . GLU B 1 577 ? 6.113 -40.562 -0.511 1 82 577 GLU B N 1
ATOM 11051 C CA . GLU B 1 577 ? 4.957 -41.438 -0.263 1 82 577 GLU B CA 1
ATOM 11052 C C . GLU B 1 577 ? 4.812 -41.75 1.222 1 82 577 GLU B C 1
ATOM 11054 O O . GLU B 1 577 ? 5.805 -42.031 1.9 1 82 577 GLU B O 1
ATOM 11059 N N . GLN B 1 578 ? 3.58 -41.438 1.752 1 70.88 578 GLN B N 1
ATOM 11060 C CA . GLN B 1 578 ? 3.314 -41.75 3.152 1 70.88 578 GLN B CA 1
ATOM 11061 C C . GLN B 1 578 ? 3.303 -43.25 3.391 1 70.88 578 GLN B C 1
ATOM 11063 O O . GLN B 1 578 ? 2.686 -44 2.631 1 70.88 578 GLN B O 1
ATOM 11068 N N . GLN B 1 579 ? 4.355 -43.781 4.012 1 59.06 579 GLN B N 1
ATOM 11069 C CA . GLN B 1 579 ? 4.371 -45.219 4.336 1 59.06 579 GLN B CA 1
ATOM 11070 C C . GLN B 1 579 ? 3.102 -45.625 5.074 1 59.06 579 GLN B C 1
ATOM 11072 O O . GLN B 1 579 ? 2.76 -45.031 6.105 1 59.06 579 GLN B O 1
ATOM 11077 N N . GLU B 1 580 ? 2.141 -45.938 4.414 1 51.75 580 GLU B N 1
ATOM 11078 C CA . GLU B 1 580 ? 1.171 -46.625 5.273 1 51.75 580 GLU B CA 1
ATOM 11079 C C . GLU B 1 580 ? 1.832 -47.719 6.086 1 51.75 580 GLU B C 1
ATOM 11081 O O . GLU B 1 580 ? 2.721 -48.406 5.594 1 51.75 580 GLU B O 1
ATOM 11086 N N . ARG B 1 581 ? 1.64 -47.719 7.293 1 44.69 581 ARG B N 1
ATOM 11087 C CA . ARG B 1 581 ? 2.166 -48.688 8.25 1 44.69 581 ARG B CA 1
ATOM 11088 C C . ARG B 1 581 ? 2.227 -50.094 7.633 1 44.69 581 ARG B C 1
ATOM 11090 O O . ARG B 1 581 ? 2.906 -50.969 8.156 1 44.69 581 ARG B O 1
ATOM 11097 N N . LYS B 1 582 ? 1.266 -50.594 7.07 1 45.47 582 LYS B N 1
ATOM 11098 C CA . LYS B 1 582 ? 1.124 -52.031 7.008 1 45.47 582 LYS B CA 1
ATOM 11099 C C . LYS B 1 582 ? 1.902 -52.625 5.828 1 45.47 582 LYS B C 1
ATOM 11101 O O . LYS B 1 582 ? 1.893 -53.844 5.605 1 45.47 582 LYS B O 1
ATOM 11106 N N . SER B 1 583 ? 2.117 -51.719 4.742 1 46.47 583 SER B N 1
ATOM 11107 C CA . SER B 1 583 ? 2.621 -52.562 3.676 1 46.47 583 SER B CA 1
ATOM 11108 C C . SER B 1 583 ? 4.121 -52.812 3.82 1 46.47 583 SER B C 1
ATOM 11110 O O . SER B 1 583 ? 4.863 -51.906 4.211 1 46.47 583 SER B O 1
ATOM 11112 N N . LEU B 1 584 ? 4.457 -53.969 4.02 1 47.03 584 LEU B N 1
ATOM 11113 C CA . LEU B 1 584 ? 5.711 -54.719 4.203 1 47.03 584 LEU B CA 1
ATOM 11114 C C . LEU B 1 584 ? 6.734 -54.281 3.15 1 47.03 584 LEU B C 1
ATOM 11116 O O . LEU B 1 584 ? 7.887 -54.75 3.193 1 47.03 584 LEU B O 1
ATOM 11120 N N . HIS B 1 585 ? 6.289 -53.719 1.981 1 50.19 585 HIS B N 1
ATOM 11121 C CA . HIS B 1 585 ? 7.352 -53.531 1.003 1 50.19 585 HIS B CA 1
ATOM 11122 C C . HIS B 1 585 ? 7.867 -52.094 1.051 1 50.19 585 HIS B C 1
ATOM 11124 O O . HIS B 1 585 ? 7.082 -51.156 1.088 1 50.19 585 HIS B O 1
ATOM 11130 N N . PRO B 1 586 ? 9.023 -51.875 1.44 1 54.78 586 PRO B N 1
ATOM 11131 C CA . PRO B 1 586 ? 9.641 -50.562 1.503 1 54.78 586 PRO B CA 1
ATOM 11132 C C . PRO B 1 586 ? 9.328 -49.719 0.278 1 54.78 586 PRO B C 1
ATOM 11134 O O . PRO B 1 586 ? 9.352 -50.219 -0.85 1 54.78 586 PRO B O 1
ATOM 11137 N N . CYS B 1 587 ? 8.609 -48.656 0.438 1 62.91 587 CYS B N 1
ATOM 11138 C CA . CYS B 1 587 ? 8.336 -47.688 -0.631 1 62.91 587 CYS B CA 1
ATOM 11139 C C . CYS B 1 587 ? 9.57 -47.469 -1.492 1 62.91 587 CYS B C 1
ATOM 11141 O O . CYS B 1 587 ? 10.641 -47.156 -0.973 1 62.91 587 CYS B O 1
ATOM 11143 N N . GLN B 1 588 ? 9.578 -47.969 -2.768 1 77.44 588 GLN B N 1
ATOM 11144 C CA . GLN B 1 588 ? 10.711 -47.812 -3.676 1 77.44 588 GLN B CA 1
ATOM 11145 C C . GLN B 1 588 ? 10.695 -46.406 -4.305 1 77.44 588 GLN B C 1
ATOM 11147 O O . GLN B 1 588 ? 9.648 -45.938 -4.746 1 77.44 588 GLN B O 1
ATOM 11152 N N . GLU B 1 589 ? 11.664 -45.625 -4.043 1 87.25 589 GLU B N 1
ATOM 11153 C CA . GLU B 1 589 ? 11.875 -44.344 -4.695 1 87.25 589 GLU B CA 1
ATOM 11154 C C . GLU B 1 589 ? 13.211 -44.312 -5.438 1 87.25 589 GLU B C 1
ATOM 11156 O O . GLU B 1 589 ? 14.156 -45 -5.055 1 87.25 589 GLU B O 1
ATOM 11161 N N . PRO B 1 590 ? 13.109 -43.688 -6.535 1 91.62 590 PRO B N 1
ATOM 11162 C CA . PRO B 1 590 ? 14.391 -43.562 -7.23 1 91.62 590 PRO B CA 1
ATOM 11163 C C . PRO B 1 590 ? 15.445 -42.812 -6.402 1 91.62 590 PRO B C 1
ATOM 11165 O O . PRO B 1 590 ? 15.109 -41.906 -5.645 1 91.62 590 PRO B O 1
ATOM 11168 N N . VAL B 1 591 ? 16.656 -43.219 -6.539 1 90.38 591 VAL B N 1
ATOM 11169 C CA . VAL B 1 591 ? 17.75 -42.531 -5.871 1 90.38 591 VAL B CA 1
ATOM 11170 C C . VAL B 1 591 ? 17.953 -41.156 -6.504 1 90.38 591 VAL B C 1
ATOM 11172 O O . VAL B 1 591 ? 17.625 -40.938 -7.668 1 90.38 591 VAL B O 1
ATOM 11175 N N . PRO B 1 592 ? 18.547 -40.25 -5.648 1 90 592 PRO B N 1
ATOM 11176 C CA . PRO B 1 592 ? 18.891 -38.969 -6.262 1 90 592 PRO B CA 1
ATOM 11177 C C . PRO B 1 592 ? 19.812 -39.125 -7.477 1 90 592 PRO B C 1
ATOM 11179 O O . PRO B 1 592 ? 20.703 -40 -7.477 1 90 592 PRO B O 1
ATOM 11182 N N . ARG B 1 593 ? 19.609 -38.281 -8.461 1 92.69 593 ARG B N 1
ATOM 11183 C CA . ARG B 1 593 ? 20.312 -38.469 -9.734 1 92.69 593 ARG B CA 1
ATOM 11184 C C . ARG B 1 593 ? 20.344 -37.188 -10.523 1 92.69 593 ARG B C 1
ATOM 11186 O O . ARG B 1 593 ? 19.656 -36.219 -10.188 1 92.69 593 ARG B O 1
ATOM 11193 N N . TYR B 1 594 ? 21.219 -37.188 -11.43 1 91.69 594 TYR B N 1
ATOM 11194 C CA . TYR B 1 594 ? 21.266 -36.125 -12.43 1 91.69 594 TYR B CA 1
ATOM 11195 C C . TYR B 1 594 ? 21.469 -36.688 -13.828 1 91.69 594 TYR B C 1
ATOM 11197 O O . TYR B 1 594 ? 21.703 -37.875 -13.984 1 91.69 594 TYR B O 1
ATOM 11205 N N . ALA B 1 595 ? 21.203 -35.938 -14.906 1 93.38 595 ALA B N 1
ATOM 11206 C CA . ALA B 1 595 ? 21.344 -36.312 -16.297 1 93.38 595 ALA B CA 1
ATOM 11207 C C . ALA B 1 595 ? 20.297 -37.375 -16.688 1 93.38 595 ALA B C 1
ATOM 11209 O O . ALA B 1 595 ? 20.531 -38.188 -17.578 1 93.38 595 ALA B O 1
ATOM 11210 N N . HIS B 1 596 ? 19.328 -37.469 -15.914 1 95.5 596 HIS B N 1
ATOM 11211 C CA . HIS B 1 596 ? 18.172 -38.281 -16.25 1 95.5 596 HIS B CA 1
ATOM 11212 C C . HIS B 1 596 ? 17.25 -37.594 -17.234 1 95.5 596 HIS B C 1
ATOM 11214 O O . HIS B 1 596 ? 17.5 -36.438 -17.609 1 95.5 596 HIS B O 1
ATOM 11220 N N . GLN B 1 597 ? 16.203 -38.281 -17.656 1 97.31 597 GLN B N 1
ATOM 11221 C CA . GLN B 1 597 ? 15.164 -37.688 -18.5 1 97.31 597 GLN B CA 1
ATOM 11222 C C . GLN B 1 597 ? 13.773 -38.031 -17.969 1 97.31 597 GLN B C 1
ATOM 11224 O O . GLN B 1 597 ? 13.57 -39.094 -17.391 1 97.31 597 GLN B O 1
ATOM 11229 N N . VAL B 1 598 ? 12.883 -37.094 -18.188 1 97.75 598 VAL B N 1
ATOM 11230 C CA . VAL B 1 598 ? 11.508 -37.281 -17.734 1 97.75 598 VAL B CA 1
ATOM 11231 C C . VAL B 1 598 ? 10.539 -36.875 -18.844 1 97.75 598 VAL B C 1
ATOM 11233 O O . VAL B 1 598 ? 10.812 -35.969 -19.625 1 97.75 598 VAL B O 1
ATOM 11236 N N . VAL B 1 599 ? 9.438 -37.625 -18.969 1 98.31 599 VAL B N 1
ATOM 11237 C CA . VAL B 1 599 ? 8.312 -37.25 -19.844 1 98.31 599 VAL B CA 1
ATOM 11238 C C . VAL B 1 599 ? 7.008 -37.375 -19.047 1 98.31 599 VAL B C 1
ATOM 11240 O O . VAL B 1 599 ? 6.965 -37.969 -17.984 1 98.31 599 VAL B O 1
ATOM 11243 N N . TYR B 1 600 ? 5.977 -36.75 -19.562 1 98.19 600 TYR B N 1
ATOM 11244 C CA . TYR B 1 600 ? 4.719 -36.656 -18.828 1 98.19 600 TYR B CA 1
ATOM 11245 C C . TYR B 1 600 ? 3.541 -37 -19.734 1 98.19 600 TYR B C 1
ATOM 11247 O O . TYR B 1 600 ? 3.465 -36.531 -20.875 1 98.19 600 TYR B O 1
ATOM 11255 N N . ASP B 1 601 ? 2.711 -37.844 -19.281 1 97.19 601 ASP B N 1
ATOM 11256 C CA . ASP B 1 601 ? 1.433 -38.125 -19.922 1 97.19 601 ASP B CA 1
ATOM 11257 C C . ASP B 1 601 ? 0.282 -37.438 -19.203 1 97.19 601 ASP B C 1
ATOM 11259 O O . ASP B 1 601 ? -0.169 -37.875 -18.156 1 97.19 601 ASP B O 1
ATOM 11263 N N . PRO B 1 602 ? -0.245 -36.406 -19.844 1 94.31 602 PRO B N 1
ATOM 11264 C CA . PRO B 1 602 ? -1.309 -35.656 -19.188 1 94.31 602 PRO B CA 1
ATOM 11265 C C . PRO B 1 602 ? -2.607 -36.438 -19.047 1 94.31 602 PRO B C 1
ATOM 11267 O O . PRO B 1 602 ? -3.449 -36.125 -18.219 1 94.31 602 PRO B O 1
ATOM 11270 N N . ASN B 1 603 ? -2.795 -37.438 -19.875 1 92.69 603 ASN B N 1
ATOM 11271 C CA . ASN B 1 603 ? -4.023 -38.25 -19.828 1 92.69 603 ASN B CA 1
ATOM 11272 C C . ASN B 1 603 ? -4.094 -39.094 -18.562 1 92.69 603 ASN B C 1
ATOM 11274 O O . ASN B 1 603 ? -5.148 -39.188 -17.922 1 92.69 603 ASN B O 1
ATOM 11278 N N . THR B 1 604 ? -2.98 -39.625 -18.25 1 93.88 604 THR B N 1
ATOM 11279 C CA . THR B 1 604 ? -2.943 -40.469 -17.062 1 93.88 604 THR B CA 1
ATOM 11280 C C . THR B 1 604 ? -2.291 -39.719 -15.891 1 93.88 604 THR B C 1
ATOM 11282 O O . THR B 1 604 ? -2.197 -40.25 -14.781 1 93.88 604 THR B O 1
ATOM 11285 N N . LYS B 1 605 ? -1.877 -38.5 -16.109 1 94.5 605 LYS B N 1
ATOM 11286 C CA . LYS B 1 605 ? -1.165 -37.688 -15.117 1 94.5 605 LYS B CA 1
ATOM 11287 C C . LYS B 1 605 ? 0.001 -38.469 -14.508 1 94.5 605 LYS B C 1
ATOM 11289 O O . LYS B 1 605 ? 0.128 -38.562 -13.289 1 94.5 605 LYS B O 1
ATOM 11294 N N . THR B 1 606 ? 0.795 -39 -15.406 1 97.31 606 THR B N 1
ATOM 11295 C CA . THR B 1 606 ? 1.905 -39.844 -14.992 1 97.31 606 THR B CA 1
ATOM 11296 C C . THR B 1 606 ? 3.229 -39.312 -15.523 1 97.31 606 THR B C 1
ATOM 11298 O O . THR B 1 606 ? 3.338 -39 -16.703 1 97.31 606 THR B O 1
ATOM 11301 N N . VAL B 1 607 ? 4.176 -39.25 -14.617 1 97.81 607 VAL B N 1
ATOM 11302 C CA . VAL B 1 607 ? 5.539 -38.906 -15.008 1 97.81 607 VAL B CA 1
ATOM 11303 C C . VAL B 1 607 ? 6.355 -40.188 -15.211 1 97.81 607 VAL B C 1
ATOM 11305 O O . VAL B 1 607 ? 6.234 -41.156 -14.43 1 97.81 607 VAL B O 1
ATOM 11308 N N . PHE B 1 608 ? 7.148 -40.219 -16.297 1 98.44 608 PHE B N 1
ATOM 11309 C CA . PHE B 1 608 ? 8.086 -41.312 -16.531 1 98.44 608 PHE B CA 1
ATOM 11310 C C . PHE B 1 608 ? 9.523 -40.812 -16.484 1 98.44 608 PHE B C 1
ATOM 11312 O O . PHE B 1 608 ? 9.852 -39.812 -17.094 1 98.44 608 PHE B O 1
ATOM 11319 N N . MET B 1 609 ? 10.328 -41.531 -15.773 1 97.75 609 MET B N 1
ATOM 11320 C CA . MET B 1 609 ? 11.727 -41.125 -15.594 1 97.75 609 MET B CA 1
ATOM 11321 C C . MET B 1 609 ? 12.664 -42.281 -15.906 1 97.75 609 MET B C 1
ATOM 11323 O O . MET B 1 609 ? 12.422 -43.406 -15.492 1 97.75 609 MET B O 1
ATOM 11327 N N . HIS B 1 610 ? 13.758 -42 -16.609 1 98.12 610 HIS B N 1
ATOM 11328 C CA . HIS B 1 610 ? 14.711 -43.031 -16.953 1 98.12 610 HIS B CA 1
ATOM 11329 C C . HIS B 1 610 ? 16.141 -42.562 -16.766 1 98.12 610 HIS B C 1
ATOM 11331 O O . HIS B 1 610 ? 16.469 -41.406 -17.062 1 98.12 610 HIS B O 1
ATOM 11337 N N . GLY B 1 611 ? 16.984 -43.438 -16.297 1 96.62 611 GLY B N 1
ATOM 11338 C CA . GLY B 1 611 ? 18.438 -43.312 -16.328 1 96.62 611 GLY B CA 1
ATOM 11339 C C . GLY B 1 611 ? 18.953 -42.188 -15.438 1 96.62 611 GLY B C 1
ATOM 11340 O O . GLY B 1 611 ? 18.312 -41.812 -14.453 1 96.62 611 GLY B O 1
ATOM 11341 N N . GLY B 1 612 ? 20.172 -41.781 -15.781 1 94.5 612 GLY B N 1
ATOM 11342 C CA . GLY B 1 612 ? 20.859 -4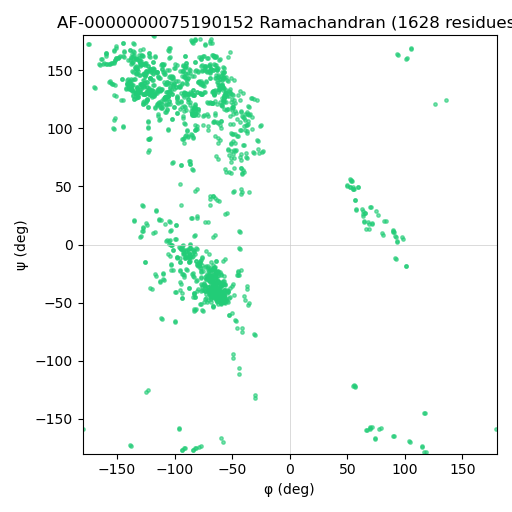0.75 -15.016 1 94.5 612 GLY B CA 1
ATOM 11343 C C . GLY B 1 612 ? 22.109 -41.25 -14.328 1 94.5 612 GLY B C 1
ATOM 11344 O O . GLY B 1 612 ? 22.625 -42.312 -14.672 1 94.5 612 GLY B O 1
ATOM 11345 N N . ASN B 1 613 ? 22.625 -40.375 -13.555 1 92.69 613 ASN B N 1
ATOM 11346 C CA . ASN B 1 613 ? 23.844 -40.625 -12.805 1 92.69 613 ASN B CA 1
ATOM 11347 C C . ASN B 1 613 ? 23.656 -40.406 -11.312 1 92.69 613 ASN B C 1
ATOM 11349 O O . ASN B 1 613 ? 23.234 -39.312 -10.906 1 92.69 613 ASN B O 1
ATOM 11353 N N . ALA B 1 614 ? 23.969 -41.406 -10.492 1 89.31 614 ALA B N 1
ATOM 11354 C CA . ALA B 1 614 ? 23.781 -41.281 -9.047 1 89.31 614 ALA B CA 1
ATOM 11355 C C . ALA B 1 614 ? 25.109 -41.031 -8.352 1 89.31 614 ALA B C 1
ATOM 11357 O O . ALA B 1 614 ? 25.172 -40.906 -7.121 1 89.31 614 ALA B O 1
ATOM 11358 N N . GLY B 1 615 ? 26.156 -40.969 -8.992 1 77.69 615 GLY B N 1
ATOM 11359 C CA . GLY B 1 615 ? 27.469 -40.75 -8.391 1 77.69 615 GLY B CA 1
ATOM 11360 C C . GLY B 1 615 ? 27.969 -39.344 -8.5 1 77.69 615 GLY B C 1
ATOM 11361 O O . GLY B 1 615 ? 27.328 -38.5 -9.148 1 77.69 615 GLY B O 1
ATOM 11362 N N . ILE B 1 616 ? 28.906 -38.719 -7.531 1 62.12 616 ILE B N 1
ATOM 11363 C CA . ILE B 1 616 ? 29.453 -37.344 -7.555 1 62.12 616 ILE B CA 1
ATOM 11364 C C . ILE B 1 616 ? 30.797 -37.344 -8.266 1 62.12 616 ILE B C 1
ATOM 11366 O O . ILE B 1 616 ? 31.703 -38.094 -7.887 1 62.12 616 ILE B O 1
ATOM 11370 N N . THR B 1 617 ? 30.922 -37.156 -9.492 1 51.88 617 THR B N 1
ATOM 11371 C CA . THR B 1 617 ? 32.281 -37 -10.023 1 51.88 617 THR B CA 1
ATOM 11372 C C . THR B 1 617 ? 32.781 -35.562 -9.773 1 51.88 617 THR B C 1
ATOM 11374 O O . THR B 1 617 ? 31.969 -34.656 -9.602 1 51.88 617 THR B O 1
ATOM 11377 N N . GLY B 1 618 ? 34.125 -35.219 -9.367 1 41.25 618 GLY B N 1
ATOM 11378 C CA . GLY B 1 618 ? 34.75 -33.906 -9.297 1 41.25 618 GLY B CA 1
ATOM 11379 C C . GLY B 1 618 ? 34.219 -32.938 -10.305 1 41.25 618 GLY B C 1
ATOM 11380 O O . GLY B 1 618 ? 33.125 -33.156 -10.875 1 41.25 618 GLY B O 1
ATOM 11381 N N . ALA B 1 619 ? 35.219 -32.219 -11.141 1 36.88 619 ALA B N 1
ATOM 11382 C CA . ALA B 1 619 ? 35.031 -31.125 -12.102 1 36.88 619 ALA B CA 1
ATOM 11383 C C . ALA B 1 619 ? 33.969 -31.484 -13.141 1 36.88 619 ALA B C 1
ATOM 11385 O O . ALA B 1 619 ? 33.688 -32.656 -13.375 1 36.88 619 ALA B O 1
ATOM 11386 N N . MET B 1 620 ? 33.406 -30.594 -13.828 1 42 620 MET B N 1
ATOM 11387 C CA . MET B 1 620 ? 32.562 -30.719 -15.016 1 42 620 MET B CA 1
ATOM 11388 C C . MET B 1 620 ? 33 -31.922 -15.859 1 42 620 MET B C 1
ATOM 11390 O O . MET B 1 620 ? 34.156 -32.062 -16.203 1 42 620 MET B O 1
ATOM 11394 N N . GLU B 1 621 ? 32.281 -32.969 -15.938 1 41.16 621 GLU B N 1
ATOM 11395 C CA . GLU B 1 621 ? 32.469 -34.344 -16.422 1 41.16 621 GLU B CA 1
ATOM 11396 C C . GLU B 1 621 ? 33.469 -34.406 -17.578 1 41.16 621 GLU B C 1
ATOM 11398 O O . GLU B 1 621 ? 34.344 -35.25 -17.594 1 41.16 621 GLU B O 1
ATOM 11403 N N . ARG B 1 622 ? 33 -34 -18.859 1 42.56 622 ARG B N 1
ATOM 11404 C CA . ARG B 1 622 ? 33.75 -34.25 -20.062 1 42.56 622 ARG B CA 1
ATOM 11405 C C . ARG B 1 622 ? 34.938 -33.312 -20.203 1 42.56 622 ARG B C 1
ATOM 11407 O O . ARG B 1 622 ? 35.719 -33.406 -21.141 1 42.56 622 ARG B O 1
ATOM 11414 N N . ALA B 1 623 ? 34.969 -32.094 -19.547 1 36.78 623 ALA B N 1
ATOM 11415 C CA . ALA B 1 623 ? 35.938 -31.109 -20 1 36.78 623 ALA B CA 1
ATOM 11416 C C . ALA B 1 623 ? 37.344 -31.469 -19.547 1 36.78 623 ALA B C 1
ATOM 11418 O O . ALA B 1 623 ? 38.344 -30.859 -19.984 1 36.78 623 ALA B O 1
ATOM 11419 N N . VAL B 1 624 ? 37.625 -31.656 -18.125 1 33.59 624 VAL B N 1
ATOM 11420 C CA . VAL B 1 624 ? 39.031 -31.469 -17.703 1 33.59 624 VAL B CA 1
ATOM 11421 C C . VAL B 1 624 ? 39.812 -32.75 -17.984 1 33.59 624 VAL B C 1
ATOM 11423 O O . VAL B 1 624 ? 39.438 -33.844 -17.562 1 33.59 624 VAL B O 1
ATOM 11426 N N . ASP B 1 625 ? 40.688 -32.75 -18.875 1 32.38 625 ASP B N 1
ATOM 11427 C CA . ASP B 1 625 ? 41.719 -33.781 -19.109 1 32.38 625 ASP B CA 1
ATOM 11428 C C . ASP B 1 625 ? 42.469 -34.125 -17.812 1 32.38 625 ASP B C 1
ATOM 11430 O O . ASP B 1 625 ? 43.219 -35.094 -17.766 1 32.38 625 ASP B O 1
ATOM 11434 N N . GLY B 1 626 ? 43.188 -32.938 -17.125 1 31.34 626 GLY B N 1
ATOM 11435 C CA . GLY B 1 626 ? 44.406 -33.219 -16.406 1 31.34 626 GLY B CA 1
ATOM 11436 C C . GLY B 1 626 ? 44.219 -34.25 -15.289 1 31.34 626 GLY B C 1
ATOM 11437 O O . GLY B 1 626 ? 43.094 -34.625 -15 1 31.34 626 GLY B O 1
ATOM 11438 N N . GLU B 1 627 ? 45.438 -34.375 -14.375 1 33.59 627 GLU B N 1
ATOM 11439 C CA . GLU B 1 627 ? 46.031 -35.219 -13.336 1 33.59 627 GLU B CA 1
ATOM 11440 C C . GLU B 1 627 ? 45.125 -35.312 -12.117 1 33.59 627 GLU B C 1
ATOM 11442 O O . GLU B 1 627 ? 45.375 -36.125 -11.227 1 33.59 627 GLU B O 1
ATOM 11447 N N . ASP B 1 628 ? 44.594 -34.156 -11.68 1 33.38 628 ASP B N 1
ATOM 11448 C CA . ASP B 1 628 ? 44.125 -34.312 -10.297 1 33.38 628 ASP B CA 1
ATOM 11449 C C . ASP B 1 628 ? 42.969 -35.25 -10.203 1 33.38 628 ASP B C 1
ATOM 11451 O O . ASP B 1 628 ? 41.812 -34.844 -10.117 1 33.38 628 ASP B O 1
ATOM 11455 N N . LYS B 1 629 ? 42.875 -36.312 -10.828 1 38.03 629 LYS B N 1
ATOM 11456 C CA . LYS B 1 629 ? 42.031 -37.5 -10.695 1 38.03 629 LYS B CA 1
ATOM 11457 C C . LYS B 1 629 ? 41.906 -37.938 -9.234 1 38.03 629 LYS B C 1
ATOM 11459 O O . LYS B 1 629 ? 41.531 -39.062 -8.945 1 38.03 629 LYS B O 1
ATOM 11464 N N . GLN B 1 630 ? 42.688 -37.188 -8.32 1 36.16 630 GLN B N 1
ATOM 11465 C CA . GLN B 1 630 ? 42.781 -37.969 -7.094 1 36.16 630 GLN B CA 1
ATOM 11466 C C . GLN B 1 630 ? 41.406 -38.438 -6.648 1 36.16 630 GLN B C 1
ATOM 11468 O O . GLN B 1 630 ? 41.188 -39.625 -6.316 1 36.16 630 GLN B O 1
ATOM 11473 N N . GLU B 1 631 ? 40.688 -37.594 -5.676 1 40.34 631 GLU B N 1
ATOM 11474 C CA . GLU B 1 631 ? 39.625 -38 -4.762 1 40.34 631 GLU B CA 1
ATOM 11475 C C . GLU B 1 631 ? 38.281 -38.062 -5.473 1 40.34 631 GLU B C 1
ATOM 11477 O O . GLU B 1 631 ? 37.406 -37.281 -5.188 1 40.34 631 GLU B O 1
ATOM 11482 N N . GLY B 1 632 ? 38.156 -38.219 -6.844 1 41.91 632 GLY B N 1
ATOM 11483 C CA . GLY B 1 632 ? 36.906 -38.156 -7.609 1 41.91 632 GLY B CA 1
ATOM 11484 C C . GLY B 1 632 ? 35.938 -39.25 -7.27 1 41.91 632 GLY B C 1
ATOM 11485 O O . GLY B 1 632 ? 36.312 -40.406 -7.102 1 41.91 632 GLY B O 1
ATOM 11486 N N . GLY B 1 633 ? 34.875 -39.062 -6.691 1 51.78 633 GLY B N 1
ATOM 11487 C CA . GLY B 1 633 ? 33.812 -40 -6.367 1 51.78 633 GLY B CA 1
ATOM 11488 C C . GLY B 1 633 ? 33.344 -40.812 -7.57 1 51.78 633 GLY B C 1
ATOM 11489 O O . GLY B 1 633 ? 33.625 -40.438 -8.711 1 51.78 633 GLY B O 1
ATOM 11490 N N . LYS B 1 634 ? 33.125 -42.219 -7.625 1 62.81 634 LYS B N 1
ATOM 11491 C CA . LYS B 1 634 ? 32.781 -43.25 -8.617 1 62.81 634 LYS B CA 1
ATOM 11492 C C . LYS B 1 634 ? 31.469 -42.906 -9.312 1 62.81 634 LYS B C 1
ATOM 11494 O O . LYS B 1 634 ? 30.469 -42.562 -8.648 1 62.81 634 LYS B O 1
ATOM 11499 N N . GLU B 1 635 ? 31.5 -42.656 -10.734 1 72.94 635 GLU B N 1
ATOM 11500 C CA . GLU B 1 635 ? 30.312 -42.531 -11.594 1 72.94 635 GLU B CA 1
ATOM 11501 C C . GLU B 1 635 ? 29.438 -43.781 -11.5 1 72.94 635 GLU B C 1
ATOM 11503 O O . GLU B 1 635 ? 29.922 -44.906 -11.57 1 72.94 635 GLU B O 1
ATOM 11508 N N . VAL B 1 636 ? 28.156 -43.562 -11.195 1 86.69 636 VAL B N 1
ATOM 11509 C CA . VAL B 1 636 ? 27.188 -44.656 -11.148 1 86.69 636 VAL B CA 1
ATOM 11510 C C . VAL B 1 636 ? 26.031 -44.375 -12.094 1 86.69 636 VAL B C 1
ATOM 11512 O O . VAL B 1 636 ? 25.047 -43.719 -11.711 1 86.69 636 VAL B O 1
ATOM 11515 N N . ARG B 1 637 ? 26.203 -44.875 -13.391 1 92.12 637 ARG B N 1
ATOM 11516 C CA . ARG B 1 637 ? 25.125 -44.719 -14.359 1 92.12 637 ARG B CA 1
ATOM 11517 C C . ARG B 1 637 ? 23.953 -45.656 -14.055 1 92.12 637 ARG B C 1
ATOM 11519 O O . ARG B 1 637 ? 24.156 -46.75 -13.562 1 92.12 637 ARG B O 1
ATOM 11526 N N . LEU B 1 638 ? 22.797 -45.188 -14.406 1 94.62 638 LEU B N 1
ATOM 11527 C CA . LEU B 1 638 ? 21.578 -45.906 -14.07 1 94.62 638 LEU B CA 1
ATOM 11528 C C . LEU B 1 638 ? 20.828 -46.312 -15.328 1 94.62 638 LEU B C 1
ATOM 11530 O O . LEU B 1 638 ? 20.953 -45.688 -16.375 1 94.62 638 LEU B O 1
ATOM 11534 N N . ASP B 1 639 ? 20.109 -47.406 -15.242 1 95.44 639 ASP B N 1
ATOM 11535 C CA . ASP B 1 639 ? 19.266 -47.844 -16.344 1 95.44 639 ASP B CA 1
ATOM 11536 C C . ASP B 1 639 ? 17.844 -48.094 -15.867 1 95.44 639 ASP B C 1
ATOM 11538 O O . ASP B 1 639 ? 17.031 -48.688 -16.594 1 95.44 639 ASP B O 1
ATOM 11542 N N . ASP B 1 640 ? 17.578 -47.656 -14.648 1 95.38 640 ASP B N 1
ATOM 11543 C CA . ASP B 1 640 ? 16.25 -47.906 -14.094 1 95.38 640 ASP B CA 1
ATOM 11544 C C . ASP B 1 640 ? 15.195 -47 -14.742 1 95.38 640 ASP B C 1
ATOM 11546 O O . ASP B 1 640 ? 15.523 -45.938 -15.258 1 95.38 640 ASP B O 1
ATOM 11550 N N . PHE B 1 641 ? 13.977 -47.5 -14.766 1 97.38 641 PHE B N 1
ATOM 11551 C CA . PHE B 1 641 ? 12.82 -46.844 -15.336 1 97.38 641 PHE B CA 1
ATOM 11552 C C . PHE B 1 641 ? 11.672 -46.781 -14.328 1 97.38 641 PHE B C 1
ATOM 11554 O O . PHE B 1 641 ? 11.352 -47.781 -13.688 1 97.38 641 PHE B O 1
ATOM 11561 N N . TRP B 1 642 ? 11.156 -45.531 -14.195 1 96.94 642 TRP B N 1
ATOM 11562 C CA . TRP B 1 642 ? 10.172 -45.312 -13.133 1 96.94 642 TRP B CA 1
ATOM 11563 C C . TRP B 1 642 ? 8.945 -44.594 -13.68 1 96.94 642 TRP B C 1
ATOM 11565 O O . TRP B 1 642 ? 9.039 -43.812 -14.641 1 96.94 642 TRP B O 1
ATOM 11575 N N . ARG B 1 643 ? 7.855 -44.875 -13.195 1 96.56 643 ARG B N 1
ATOM 11576 C CA . ARG B 1 643 ? 6.688 -44 -13.328 1 96.56 643 ARG B CA 1
ATOM 11577 C C . ARG B 1 643 ? 6.309 -43.375 -11.992 1 96.56 643 ARG B C 1
ATOM 11579 O O . ARG B 1 643 ? 6.531 -43.969 -10.938 1 96.56 643 ARG B O 1
ATOM 11586 N N . MET B 1 644 ? 5.699 -42.156 -11.984 1 95.75 644 MET B N 1
ATOM 11587 C CA . MET B 1 644 ? 5.336 -41.406 -10.773 1 95.75 644 MET B CA 1
ATOM 11588 C C . MET B 1 644 ? 3.98 -40.75 -10.938 1 95.75 644 MET B C 1
ATOM 11590 O O . MET B 1 644 ? 3.695 -40.156 -11.984 1 95.75 644 MET B O 1
ATOM 11594 N N . ASN B 1 645 ? 3.137 -40.875 -9.945 1 94.62 645 ASN B N 1
ATOM 11595 C CA . ASN B 1 645 ? 1.873 -40.156 -9.844 1 94.62 645 ASN B CA 1
ATOM 11596 C C . ASN B 1 645 ? 1.812 -39.312 -8.578 1 94.62 645 ASN B C 1
ATOM 11598 O O . ASN B 1 645 ? 2.381 -39.688 -7.551 1 94.62 645 ASN B O 1
ATOM 11602 N N . LEU B 1 646 ? 1.188 -38.156 -8.758 1 93.31 646 LEU B N 1
ATOM 11603 C CA . LEU B 1 646 ? 0.957 -37.312 -7.59 1 93.31 646 LEU B CA 1
ATOM 11604 C C . LEU B 1 646 ? -0.388 -37.625 -6.945 1 93.31 646 LEU B C 1
ATOM 11606 O O . LEU B 1 646 ? -1.407 -37.688 -7.637 1 93.31 646 LEU B O 1
ATOM 11610 N N . VAL B 1 647 ? -0.297 -37.844 -5.703 1 92 647 VAL B N 1
ATOM 11611 C CA . VAL B 1 647 ? -1.516 -38.188 -4.969 1 92 647 VAL B CA 1
ATOM 11612 C C . VAL B 1 647 ? -1.851 -37.062 -3.996 1 92 647 VAL B C 1
ATOM 11614 O O . VAL B 1 647 ? -1.019 -36.656 -3.172 1 92 647 VAL B O 1
ATOM 11617 N N . ARG B 1 648 ? -2.986 -36.562 -4.164 1 91.62 648 ARG B N 1
ATOM 11618 C CA . ARG B 1 648 ? -3.533 -35.562 -3.273 1 91.62 648 ARG B CA 1
ATOM 11619 C C . ARG B 1 648 ? -4.605 -36.156 -2.363 1 91.62 648 ARG B C 1
ATOM 11621 O O . ARG B 1 648 ? -5.031 -37.281 -2.553 1 91.62 648 ARG B O 1
ATOM 11628 N N . PRO B 1 649 ? -5.02 -35.406 -1.28 1 89.25 649 PRO B N 1
ATOM 11629 C CA . PRO B 1 649 ? -6.047 -35.938 -0.383 1 89.25 649 PRO B CA 1
ATOM 11630 C C . PRO B 1 649 ? -7.348 -36.281 -1.109 1 89.25 649 PRO B C 1
ATOM 11632 O O . PRO B 1 649 ? -7.727 -35.594 -2.061 1 89.25 649 PRO B O 1
ATOM 11635 N N . ALA B 1 650 ? -7.871 -37.312 -0.648 1 90.19 650 ALA B N 1
ATOM 11636 C CA . ALA B 1 650 ? -9.148 -37.719 -1.224 1 90.19 650 ALA B CA 1
ATOM 11637 C C . ALA B 1 650 ? -10.273 -36.781 -0.799 1 90.19 650 ALA B C 1
ATOM 11639 O O . ALA B 1 650 ? -10.203 -36.156 0.271 1 90.19 650 ALA B O 1
ATOM 11640 N N . VAL B 1 651 ? -11.234 -36.625 -1.663 1 93.19 651 VAL B N 1
ATOM 11641 C CA . VAL B 1 651 ? -12.359 -35.75 -1.388 1 93.19 651 VAL B CA 1
ATOM 11642 C C . VAL B 1 651 ? -13.055 -36.188 -0.1 1 93.19 651 VAL B C 1
ATOM 11644 O O . VAL B 1 651 ? -13.578 -35.344 0.646 1 93.19 651 VAL B O 1
ATOM 11647 N N . LYS B 1 652 ? -13.039 -37.5 0.19 1 93.19 652 LYS B N 1
ATOM 11648 C CA . LYS B 1 652 ? -13.656 -38.031 1.4 1 93.19 652 LYS B CA 1
ATOM 11649 C C . LYS B 1 652 ? -13.023 -37.406 2.652 1 93.19 652 LYS B C 1
ATOM 11651 O O . LYS B 1 652 ? -13.695 -37.25 3.672 1 93.19 652 LYS B O 1
ATOM 11656 N N . GLU B 1 653 ? -11.75 -37.188 2.498 1 93.06 653 GLU B N 1
ATOM 11657 C CA . GLU B 1 653 ? -11.062 -36.594 3.631 1 93.06 653 GLU B CA 1
ATOM 11658 C C . GLU B 1 653 ? -11.586 -35.156 3.891 1 93.06 653 GLU B C 1
ATOM 11660 O O . GLU B 1 653 ? -11.727 -34.75 5.043 1 93.06 653 GLU B O 1
ATOM 11665 N N . ILE B 1 654 ? -11.859 -34.469 2.887 1 94.75 654 ILE B N 1
ATOM 11666 C CA . ILE B 1 654 ? -12.391 -33.094 3.016 1 94.75 654 ILE B CA 1
ATOM 11667 C C . ILE B 1 654 ? -13.789 -33.156 3.629 1 94.75 654 ILE B C 1
ATOM 11669 O O . ILE B 1 654 ? -14.117 -32.344 4.504 1 94.75 654 ILE B O 1
ATOM 11673 N N . ILE B 1 655 ? -14.562 -34.094 3.152 1 96.44 655 ILE B N 1
ATOM 11674 C CA . ILE B 1 655 ? -15.914 -34.25 3.68 1 96.44 655 ILE B CA 1
ATOM 11675 C C . ILE B 1 655 ? -15.852 -34.594 5.16 1 96.44 655 ILE B C 1
ATOM 11677 O O . ILE B 1 655 ? -16.625 -34.094 5.969 1 96.44 655 ILE B O 1
ATOM 11681 N N . ARG B 1 656 ? -14.945 -35.469 5.484 1 96.25 656 ARG B N 1
ATOM 11682 C CA . ARG B 1 656 ? -14.781 -35.844 6.879 1 96.25 656 ARG B CA 1
ATOM 11683 C C . ARG B 1 656 ? -14.438 -34.656 7.754 1 96.25 656 ARG B C 1
ATOM 11685 O O . ARG B 1 656 ? -15.039 -34.438 8.805 1 96.25 656 ARG B O 1
ATOM 11692 N N . ARG B 1 657 ? -13.477 -33.906 7.344 1 95.56 657 ARG B N 1
ATOM 11693 C CA . ARG B 1 657 ? -13.055 -32.75 8.102 1 95.56 657 ARG B CA 1
ATOM 11694 C C . ARG B 1 657 ? -14.195 -31.734 8.219 1 95.56 657 ARG B C 1
ATOM 11696 O O . ARG B 1 657 ? -14.367 -31.109 9.273 1 95.56 657 ARG B O 1
ATOM 11703 N N . ALA B 1 658 ? -14.891 -31.531 7.105 1 97.62 658 ALA B N 1
ATOM 11704 C CA . ALA B 1 658 ? -16.031 -30.625 7.117 1 97.62 658 ALA B CA 1
ATOM 11705 C C . ALA B 1 658 ? -17.109 -31.094 8.086 1 97.62 658 ALA B C 1
ATOM 11707 O O . ALA B 1 658 ? -17.688 -30.297 8.82 1 97.62 658 ALA B O 1
ATOM 11708 N N . LYS B 1 659 ? -17.406 -32.375 8.047 1 97.31 659 LYS B N 1
ATOM 11709 C CA . LYS B 1 659 ? -18.375 -32.938 8.977 1 97.31 659 LYS B CA 1
ATOM 11710 C C . LYS B 1 659 ? -17.922 -32.75 10.422 1 97.31 659 LYS B C 1
ATOM 11712 O O . LYS B 1 659 ? -18.734 -32.5 11.305 1 97.31 659 LYS B O 1
ATOM 11717 N N . PHE B 1 660 ? -16.688 -33.031 10.609 1 96.5 660 PHE B N 1
ATOM 11718 C CA . PHE B 1 660 ? -16.141 -32.844 11.945 1 96.5 660 PHE B CA 1
ATOM 11719 C C . PHE B 1 660 ? -16.406 -31.422 12.445 1 96.5 660 PHE B C 1
ATOM 11721 O O . PHE B 1 660 ? -16.844 -31.234 13.578 1 96.5 660 PHE B O 1
ATOM 11728 N N . ARG B 1 661 ? -16.094 -30.422 11.625 1 96.12 661 ARG B N 1
ATOM 11729 C CA . ARG B 1 661 ? -16.328 -29.031 12 1 96.12 661 ARG B CA 1
ATOM 11730 C C . ARG B 1 661 ? -17.797 -28.766 12.281 1 96.12 661 ARG B C 1
ATOM 11732 O O . ARG B 1 661 ? -18.141 -28.031 13.211 1 96.12 661 ARG B O 1
ATOM 11739 N N . LEU B 1 662 ? -18.719 -29.297 11.445 1 97.62 662 LEU B N 1
ATOM 11740 C CA . LEU B 1 662 ? -20.156 -29.141 11.641 1 97.62 662 LEU B CA 1
ATOM 11741 C C . LEU B 1 662 ? -20.594 -29.75 12.969 1 97.62 662 LEU B C 1
ATOM 11743 O O . LEU B 1 662 ? -21.359 -29.141 13.711 1 97.62 662 LEU B O 1
ATOM 11747 N N . ARG B 1 663 ? -20.109 -30.906 13.258 1 97 663 ARG B N 1
ATOM 11748 C CA . ARG B 1 663 ? -20.531 -31.625 14.445 1 97 663 ARG B CA 1
ATOM 11749 C C . ARG B 1 663 ? -19.953 -31 15.711 1 97 663 ARG B C 1
ATOM 11751 O O . ARG B 1 663 ? -20.5 -31.188 16.797 1 97 663 ARG B O 1
ATOM 11758 N N . GLN B 1 664 ? -18.812 -30.375 15.586 1 95.12 664 GLN B N 1
ATOM 11759 C CA . GLN B 1 664 ? -18.328 -29.578 16.703 1 95.12 664 GLN B CA 1
ATOM 11760 C C . GLN B 1 664 ? -19.344 -28.5 17.109 1 95.12 664 GLN B C 1
ATOM 11762 O O . GLN B 1 664 ? -19.609 -28.328 18.297 1 95.12 664 GLN B O 1
ATOM 11767 N N . GLN B 1 665 ? -19.812 -27.781 16.078 1 95.19 665 GLN B N 1
ATOM 11768 C CA . GLN B 1 665 ? -20.797 -26.75 16.359 1 95.19 665 GLN B CA 1
ATOM 11769 C C . GLN B 1 665 ? -22.094 -27.344 16.891 1 95.19 665 GLN B C 1
ATOM 11771 O O . GLN B 1 665 ? -22.719 -26.812 17.812 1 95.19 665 GLN B O 1
ATOM 11776 N N . GLN B 1 666 ? -22.562 -28.422 16.312 1 95.56 666 GLN B N 1
ATOM 11777 C CA . GLN B 1 666 ? -23.766 -29.109 16.797 1 95.56 666 GLN B CA 1
ATOM 11778 C C . GLN B 1 666 ? -23.609 -29.531 18.266 1 95.56 666 GLN B C 1
ATOM 11780 O O . GLN B 1 666 ? -24.531 -29.359 19.062 1 95.56 666 GLN B O 1
ATOM 11785 N N . PHE B 1 667 ? -22.5 -30.047 18.562 1 95.12 667 PHE B N 1
ATOM 11786 C CA . PHE B 1 667 ? -22.203 -30.453 19.938 1 95.12 667 PHE B CA 1
ATOM 11787 C C . PHE B 1 667 ? -22.281 -29.266 20.875 1 95.12 667 PHE B C 1
ATOM 11789 O O . PHE B 1 667 ? -22.859 -29.359 21.969 1 95.12 667 PHE B O 1
ATOM 11796 N N . ARG B 1 668 ? -21.578 -28.203 20.5 1 92.12 668 ARG B N 1
ATOM 11797 C CA . ARG B 1 668 ? -21.609 -26.984 21.312 1 92.12 668 ARG B CA 1
ATOM 11798 C C . ARG B 1 668 ? -23.047 -26.547 21.578 1 92.12 668 ARG B C 1
ATOM 11800 O O . ARG B 1 668 ? -23.391 -26.203 22.719 1 92.12 668 ARG B O 1
ATOM 11807 N N . GLU B 1 669 ? -23.844 -26.562 20.578 1 92.62 669 GLU B N 1
ATOM 11808 C CA . GLU B 1 669 ? -25.234 -26.156 20.734 1 92.62 669 GLU B CA 1
ATOM 11809 C C . GLU B 1 669 ? -26 -27.156 21.594 1 92.62 669 GLU B C 1
ATOM 11811 O O . GLU B 1 669 ? -26.828 -26.766 22.422 1 92.62 669 GLU B O 1
ATOM 11816 N N . MET B 1 670 ? -25.75 -28.438 21.453 1 93 670 MET B N 1
ATOM 11817 C CA . MET B 1 670 ? -26.375 -29.484 22.234 1 93 670 MET B CA 1
ATOM 11818 C C . MET B 1 670 ? -26.016 -29.344 23.719 1 93 670 MET B C 1
ATOM 11820 O O . MET B 1 670 ? -26.844 -29.578 24.594 1 93 670 MET B O 1
ATOM 11824 N N . SER B 1 671 ? -24.797 -28.984 23.953 1 91 671 SER B N 1
ATOM 11825 C CA . SER B 1 671 ? -24.344 -28.844 25.328 1 91 671 SER B CA 1
ATOM 11826 C C . SER B 1 671 ? -25.109 -27.734 26.047 1 91 671 SER B C 1
ATOM 11828 O O . SER B 1 671 ? -25.156 -27.719 27.281 1 91 671 SER B O 1
ATOM 11830 N N . GLU B 1 672 ? -25.641 -26.844 25.25 1 87.69 672 GLU B N 1
ATOM 11831 C CA . GLU B 1 672 ? -26.375 -25.734 25.828 1 87.69 672 GLU B CA 1
ATOM 11832 C C . GLU B 1 672 ? -27.875 -26.031 25.875 1 87.69 672 GLU B C 1
ATOM 11834 O O . GLU B 1 672 ? -28.609 -25.406 26.656 1 87.69 672 GLU B O 1
ATOM 11839 N N . THR B 1 673 ? -28.359 -26.938 25.062 1 87.19 673 THR B N 1
ATOM 11840 C CA . THR B 1 673 ? -29.797 -27.031 24.859 1 87.19 673 THR B CA 1
ATOM 11841 C C . THR B 1 673 ? -30.328 -28.375 25.344 1 87.19 673 THR B C 1
ATOM 11843 O O . THR B 1 673 ? -31.516 -28.516 25.609 1 87.19 673 THR B O 1
ATOM 11846 N N . VAL B 1 674 ? -29.438 -29.484 25.375 1 90.38 674 VAL B N 1
ATOM 11847 C CA . VAL B 1 674 ? -29.906 -30.812 25.75 1 90.38 674 VAL B CA 1
ATOM 11848 C C . VAL B 1 674 ? -29.156 -31.281 27 1 90.38 674 VAL B C 1
ATOM 11850 O O . VAL B 1 674 ? -28.328 -30.562 27.547 1 90.38 674 VAL B O 1
ATOM 11853 N N . SER B 1 675 ? -29.547 -32.562 27.438 1 89.44 675 SER B N 1
ATOM 11854 C CA . SER B 1 675 ? -28.906 -33.125 28.641 1 89.44 675 SER B CA 1
ATOM 11855 C C . SER B 1 675 ? -27.438 -33.438 28.391 1 89.44 675 SER B C 1
ATOM 11857 O O . SER B 1 675 ? -27.047 -33.75 27.25 1 89.44 675 SER B O 1
ATOM 11859 N N . GLN B 1 676 ? -26.672 -33.375 29.406 1 88.69 676 GLN B N 1
ATOM 11860 C CA . GLN B 1 676 ? -25.25 -33.656 29.312 1 88.69 676 GLN B CA 1
ATOM 11861 C C . GLN B 1 676 ? -25 -35.062 28.844 1 88.69 676 GLN B C 1
ATOM 11863 O O . GLN B 1 676 ? -24.031 -35.344 28.109 1 88.69 676 GLN B O 1
ATOM 11868 N N . VAL B 1 677 ? -25.891 -35.906 29.25 1 91.25 677 VAL B N 1
ATOM 11869 C CA . VAL B 1 677 ? -25.734 -37.281 28.875 1 91.25 677 VAL B CA 1
ATOM 11870 C C . VAL B 1 677 ? -25.922 -37.438 27.359 1 91.25 677 VAL B C 1
ATOM 11872 O O . VAL B 1 677 ? -25.172 -38.156 26.703 1 91.25 677 VAL B O 1
ATOM 11875 N N . LYS B 1 678 ? -26.922 -36.781 26.875 1 93.12 678 LYS B N 1
ATOM 11876 C CA . LYS B 1 678 ? -27.172 -36.844 25.438 1 93.12 678 LYS B CA 1
ATOM 11877 C C . LYS B 1 678 ? -26.047 -36.188 24.656 1 93.12 678 LYS B C 1
ATOM 11879 O O . LYS B 1 678 ? -25.641 -36.688 23.609 1 93.12 678 LYS B O 1
ATOM 11884 N N . ALA B 1 679 ? -25.594 -35.062 25.094 1 93.69 679 ALA B N 1
ATOM 11885 C CA . ALA B 1 679 ? -24.469 -34.375 24.453 1 93.69 679 ALA B CA 1
ATOM 11886 C C . ALA B 1 679 ? -23.203 -35.219 24.484 1 93.69 679 ALA B C 1
ATOM 11888 O O . ALA B 1 679 ? -22.469 -35.281 23.5 1 93.69 679 ALA B O 1
ATOM 11889 N N . LEU B 1 680 ? -23.016 -35.875 25.641 1 93.25 680 LEU B N 1
ATOM 11890 C CA . LEU B 1 680 ? -21.844 -36.75 25.766 1 93.25 680 LEU B CA 1
ATOM 11891 C C . LEU B 1 680 ? -21.953 -37.938 24.812 1 93.25 680 LEU B C 1
ATOM 11893 O O . LEU B 1 680 ? -20.953 -38.344 24.219 1 93.25 680 LEU B O 1
ATOM 11897 N N . ALA B 1 681 ? -23.141 -38.5 24.734 1 94.5 681 ALA B N 1
ATOM 11898 C CA . ALA B 1 681 ? -23.344 -39.625 23.797 1 94.5 681 ALA B CA 1
ATOM 11899 C C . ALA B 1 681 ? -23.047 -39.188 22.359 1 94.5 681 ALA B C 1
ATOM 11901 O O . ALA B 1 681 ? -22.453 -39.938 21.594 1 94.5 681 ALA B O 1
ATOM 11902 N N . PHE B 1 682 ? -23.547 -38 22.016 1 95.19 682 PHE B N 1
ATOM 11903 C CA . PHE B 1 682 ? -23.281 -37.469 20.688 1 95.19 682 PHE B CA 1
ATOM 119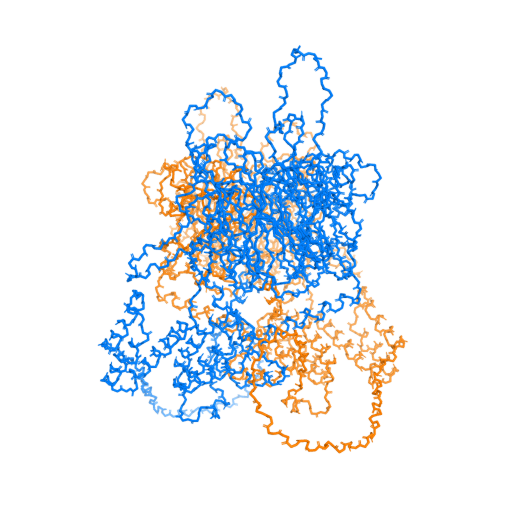04 C C . PHE B 1 682 ? -21.781 -37.281 20.453 1 95.19 682 PHE B C 1
ATOM 11906 O O . PHE B 1 682 ? -21.281 -37.594 19.375 1 95.19 682 PHE B O 1
ATOM 11913 N N . LEU B 1 683 ? -21.062 -36.781 21.391 1 94.12 683 LEU B N 1
ATOM 11914 C CA . LEU B 1 683 ? -19.625 -36.594 21.312 1 94.12 683 LEU B CA 1
ATOM 11915 C C . LEU B 1 683 ? -18.891 -37.906 21.094 1 94.12 683 LEU B C 1
ATOM 11917 O O . LEU B 1 683 ? -18.031 -38 20.234 1 94.12 683 LEU B O 1
ATOM 11921 N N . GLN B 1 684 ? -19.328 -38.938 21.844 1 93 684 GLN B N 1
ATOM 11922 C CA . GLN B 1 684 ? -18.625 -40.219 21.859 1 93 684 GLN B CA 1
ATOM 11923 C C . GLN B 1 684 ? -18.938 -41.031 20.625 1 93 684 GLN B C 1
ATOM 11925 O O . GLN B 1 684 ? -18.188 -41.938 20.266 1 93 684 GLN B O 1
ATOM 11930 N N . THR B 1 685 ? -20.016 -40.75 19.938 1 94.5 685 THR B N 1
ATOM 11931 C CA . THR B 1 685 ? -20.406 -41.531 18.797 1 94.5 685 THR B CA 1
ATOM 11932 C C . THR B 1 685 ? -20.266 -40.75 17.5 1 94.5 685 THR B C 1
ATOM 11934 O O . THR B 1 685 ? -19.344 -41 16.703 1 94.5 685 THR B O 1
ATOM 11937 N N . ASP B 1 686 ? -21.062 -39.719 17.453 1 94.06 686 ASP B N 1
ATOM 11938 C CA . ASP B 1 686 ? -21.156 -38.969 16.188 1 94.06 686 ASP B CA 1
ATOM 11939 C C . ASP B 1 686 ? -19.906 -38.156 15.922 1 94.06 686 ASP B C 1
ATOM 11941 O O . ASP B 1 686 ? -19.344 -38.188 14.82 1 94.06 686 ASP B O 1
ATOM 11945 N N . VAL B 1 687 ? -19.469 -37.406 16.875 1 95.19 687 VAL B N 1
ATOM 11946 C CA . VAL B 1 687 ? -18.281 -36.562 16.688 1 95.19 687 VAL B CA 1
ATOM 11947 C C . VAL B 1 687 ? -17.047 -37.469 16.562 1 95.19 687 VAL B C 1
ATOM 11949 O O . VAL B 1 687 ? -16.188 -37.25 15.703 1 95.19 687 VAL B O 1
ATOM 11952 N N . SER B 1 688 ? -16.906 -38.406 17.375 1 94.44 688 SER B N 1
ATOM 11953 C CA . SER B 1 688 ? -15.758 -39.312 17.375 1 94.44 688 SER B CA 1
ATOM 11954 C C . SER B 1 688 ? -15.602 -40.031 16.031 1 94.44 688 SER B C 1
ATOM 11956 O O . SER B 1 688 ? -14.477 -40.281 15.594 1 94.44 688 SER B O 1
ATOM 11958 N N . SER B 1 689 ? -16.688 -40.344 15.352 1 94.69 689 SER B N 1
ATOM 11959 C CA . SER B 1 689 ? -16.688 -41.094 14.102 1 94.69 689 SER B CA 1
ATOM 11960 C C . SER B 1 689 ? -16.016 -40.281 12.984 1 94.69 689 SER B C 1
ATOM 11962 O O . SER B 1 689 ? -15.602 -40.875 11.977 1 94.69 689 SER B O 1
ATOM 11964 N N . VAL B 1 690 ? -15.859 -39.031 13.125 1 95.75 690 VAL B N 1
ATOM 11965 C CA . VAL B 1 690 ? -15.297 -38.219 12.055 1 95.75 690 VAL B CA 1
ATOM 11966 C C . VAL B 1 690 ? -13.984 -37.594 12.516 1 95.75 690 VAL B C 1
ATOM 11968 O O . VAL B 1 690 ? -13.453 -36.688 11.867 1 95.75 690 VAL B O 1
ATOM 11971 N N . VAL B 1 691 ? -13.469 -38 13.594 1 94.62 691 VAL B N 1
ATOM 11972 C CA . VAL B 1 691 ? -12.164 -37.562 14.086 1 94.62 691 VAL B CA 1
ATOM 11973 C C . VAL B 1 691 ? -11.086 -38.5 13.586 1 94.62 691 VAL B C 1
ATOM 11975 O O . VAL B 1 691 ? -11.273 -39.719 13.586 1 94.62 691 VAL B O 1
ATOM 11978 N N . ASP B 1 692 ? -10.078 -37.938 13.047 1 92.44 692 ASP B N 1
ATOM 11979 C CA . ASP B 1 692 ? -8.875 -38.75 12.828 1 92.44 692 ASP B CA 1
ATOM 11980 C C . ASP B 1 692 ? -8.062 -38.875 14.117 1 92.44 692 ASP B C 1
ATOM 11982 O O . ASP B 1 692 ? -7.27 -38 14.453 1 92.44 692 ASP B O 1
ATOM 11986 N N . HIS B 1 693 ? -8.219 -39.906 14.742 1 91 693 HIS B N 1
ATOM 11987 C CA . HIS B 1 693 ? -7.641 -40.125 16.062 1 91 693 HIS B CA 1
ATOM 11988 C C . HIS B 1 693 ? -6.125 -40.281 15.992 1 91 693 HIS B C 1
ATOM 11990 O O . HIS B 1 693 ? -5.438 -40.219 17.016 1 91 693 HIS B O 1
ATOM 11996 N N . ASN B 1 694 ? -5.566 -40.375 14.766 1 88.56 694 ASN B N 1
ATOM 11997 C CA . ASN B 1 694 ? -4.121 -40.438 14.586 1 88.56 694 ASN B CA 1
ATOM 11998 C C . ASN B 1 694 ? -3.531 -39.031 14.422 1 88.56 694 ASN B C 1
ATOM 12000 O O . ASN B 1 694 ? -2.311 -38.875 14.414 1 88.56 694 ASN B O 1
ATOM 12004 N N . ASP B 1 695 ? -4.324 -38.094 14.25 1 90.25 695 ASP B N 1
ATOM 12005 C CA . ASP B 1 695 ? -3.883 -36.719 14.156 1 90.25 695 ASP B CA 1
ATOM 12006 C C . ASP B 1 695 ? -3.889 -36.031 15.531 1 90.25 695 ASP B C 1
ATOM 12008 O O . ASP B 1 695 ? -4.949 -35.812 16.109 1 90.25 695 ASP B O 1
ATOM 12012 N N . PRO B 1 696 ? -2.785 -35.688 15.969 1 89.5 696 PRO B N 1
ATOM 12013 C CA . PRO B 1 696 ? -2.709 -35.125 17.328 1 89.5 696 PRO B CA 1
ATOM 12014 C C . PRO B 1 696 ? -3.514 -33.844 17.484 1 89.5 696 PRO B C 1
ATOM 12016 O O . PRO B 1 696 ? -4.113 -33.594 18.531 1 89.5 696 PRO B O 1
ATOM 12019 N N . THR B 1 697 ? -3.533 -33.125 16.5 1 89.75 697 THR B N 1
ATOM 12020 C CA . THR B 1 697 ? -4.262 -31.844 16.594 1 89.75 697 THR B CA 1
ATOM 12021 C C . THR B 1 697 ? -5.766 -32.094 16.703 1 89.75 697 THR B C 1
ATOM 12023 O O . THR B 1 697 ? -6.441 -31.484 17.531 1 89.75 697 THR B O 1
ATOM 12026 N N . GLU B 1 698 ? -6.266 -32.969 15.898 1 90.44 698 GLU B N 1
ATOM 12027 C CA . GLU B 1 698 ? -7.691 -33.281 15.938 1 90.44 698 GLU B CA 1
ATOM 12028 C C . GLU B 1 698 ? -8.078 -33.969 17.25 1 90.44 698 GLU B C 1
ATOM 12030 O O . GLU B 1 698 ? -9.141 -33.688 17.812 1 90.44 698 GLU B O 1
ATOM 12035 N N . THR B 1 699 ? -7.18 -34.75 17.719 1 90.12 699 THR B N 1
ATOM 12036 C CA . THR B 1 699 ? -7.461 -35.438 18.969 1 90.12 699 THR B CA 1
ATOM 12037 C C . THR B 1 699 ? -7.465 -34.469 20.156 1 90.12 699 THR B C 1
ATOM 12039 O O . THR B 1 699 ? -8.273 -34.594 21.078 1 90.12 699 THR B O 1
ATOM 12042 N N . GLU B 1 700 ? -6.531 -33.625 20.062 1 90.56 700 GLU B N 1
ATOM 12043 C CA . GLU B 1 700 ? -6.5 -32.625 21.125 1 90.56 700 GLU B CA 1
ATOM 12044 C C . GLU B 1 700 ? -7.777 -31.797 21.125 1 90.56 700 GLU B C 1
ATOM 12046 O O . GLU B 1 700 ? -8.312 -31.484 22.188 1 90.56 700 GLU B O 1
ATOM 12051 N N . PHE B 1 701 ? -8.18 -31.469 20.016 1 89.81 701 PHE B N 1
ATOM 12052 C CA . PHE B 1 701 ? -9.422 -30.703 19.906 1 89.81 701 PHE B CA 1
ATOM 12053 C C . PHE B 1 701 ? -10.602 -31.516 20.422 1 89.81 701 PHE B C 1
ATOM 12055 O O . PHE B 1 701 ? -11.477 -31 21.109 1 89.81 701 PHE B O 1
ATOM 12062 N N . PHE B 1 702 ? -10.672 -32.75 20.047 1 90.81 702 PHE B N 1
ATOM 12063 C CA . PHE B 1 702 ? -11.727 -33.656 20.484 1 90.81 702 PHE B CA 1
ATOM 12064 C C . PHE B 1 702 ? -11.773 -33.719 22 1 90.81 702 PHE B C 1
ATOM 12066 O O . PHE B 1 702 ? -12.844 -33.656 22.609 1 90.81 702 PHE B O 1
ATOM 12073 N N . ARG B 1 703 ? -10.664 -33.75 22.594 1 89.31 703 ARG B N 1
ATOM 12074 C CA . ARG B 1 703 ? -10.562 -33.812 24.047 1 89.31 703 ARG B CA 1
ATOM 12075 C C . ARG B 1 703 ? -11.016 -32.5 24.688 1 89.31 703 ARG B C 1
ATOM 12077 O O . ARG B 1 703 ? -11.625 -32.5 25.766 1 89.31 703 ARG B O 1
ATOM 12084 N N . SER B 1 704 ? -10.633 -31.5 24.016 1 90 704 SER B N 1
ATOM 12085 C CA . SER B 1 704 ? -11.023 -30.188 24.547 1 90 704 SER B CA 1
ATOM 12086 C C . SER B 1 704 ? -12.539 -30.047 24.578 1 90 704 SER B C 1
ATOM 12088 O O . SER B 1 704 ? -13.078 -29.328 25.422 1 90 704 SER B O 1
ATOM 12090 N N . LEU B 1 705 ? -13.266 -30.656 23.672 1 88.94 705 LEU B N 1
ATOM 12091 C CA . LEU B 1 705 ? -14.727 -30.625 23.656 1 88.94 705 LEU B CA 1
ATOM 12092 C C . LEU B 1 705 ? -15.297 -31.328 24.875 1 88.94 705 LEU B C 1
ATOM 12094 O O . LEU B 1 705 ? -16.312 -30.891 25.438 1 88.94 705 LEU B O 1
ATOM 12098 N N . LEU B 1 706 ? -14.633 -32.312 25.297 1 85.94 706 LEU B N 1
ATOM 12099 C CA . LEU B 1 706 ? -15.047 -33.062 26.5 1 85.94 706 LEU B CA 1
ATOM 12100 C C . LEU B 1 706 ? -14.883 -32.188 27.734 1 85.94 706 LEU B C 1
ATOM 12102 O O . LEU B 1 706 ? -15.766 -32.156 28.609 1 85.94 706 LEU B O 1
ATOM 12106 N N . THR B 1 707 ? -13.734 -31.453 27.719 1 83.12 707 THR B N 1
ATOM 12107 C CA . THR B 1 707 ? -13.477 -30.578 28.844 1 83.12 707 THR B CA 1
ATOM 12108 C C . THR B 1 707 ? -14.508 -29.453 28.906 1 83.12 707 THR B C 1
ATOM 12110 O O . THR B 1 707 ? -14.93 -29.047 30 1 83.12 707 THR B O 1
ATOM 12113 N N . HIS B 1 708 ? -14.82 -28.969 27.766 1 80.25 708 HIS B N 1
ATOM 12114 C CA . HIS B 1 708 ? -15.828 -27.922 27.688 1 80.25 708 HIS B CA 1
ATOM 12115 C C . HIS B 1 708 ? -17.156 -28.391 28.266 1 80.25 708 HIS B C 1
ATOM 12117 O O . HIS B 1 708 ? -17.859 -27.609 28.922 1 80.25 708 HIS B O 1
ATOM 12123 N N . LEU B 1 709 ? -17.578 -29.578 28.031 1 75.62 709 LEU B N 1
ATOM 12124 C CA . LEU B 1 709 ? -18.828 -30.141 28.516 1 75.62 709 LEU B CA 1
ATOM 12125 C C . LEU B 1 709 ? -18.797 -30.312 30.031 1 75.62 709 LEU B C 1
ATOM 12127 O O . LEU B 1 709 ? -19.797 -30.078 30.719 1 75.62 709 LEU B O 1
ATOM 12131 N N . LEU B 1 710 ? -17.531 -30.594 30.625 1 71.81 710 LEU B N 1
ATOM 12132 C CA . LEU B 1 710 ? -17.422 -30.953 32.031 1 71.81 710 LEU B CA 1
ATOM 12133 C C . LEU B 1 710 ? -17.125 -29.719 32.906 1 71.81 710 LEU B C 1
ATOM 12135 O O . LEU B 1 710 ? -17.297 -29.734 34.125 1 71.81 710 LEU B O 1
ATOM 12139 N N . THR B 1 711 ? -16.344 -28.719 32.375 1 63.34 711 THR B N 1
ATOM 12140 C CA . THR B 1 711 ? -16.031 -27.516 33.156 1 63.34 711 THR B CA 1
ATOM 12141 C C . THR B 1 711 ? -17.281 -26.641 33.312 1 63.34 711 THR B C 1
ATOM 12143 O O . THR B 1 711 ? -17.953 -26.328 32.344 1 63.34 711 THR B O 1
ATOM 12146 N N . PRO B 1 712 ? -17.75 -26.609 34.562 1 52.91 712 PRO B N 1
ATOM 12147 C CA . PRO B 1 712 ? -18.922 -25.766 34.844 1 52.91 712 PRO B CA 1
ATOM 12148 C C . PRO B 1 712 ? -18.766 -24.359 34.25 1 52.91 712 PRO B C 1
ATOM 12150 O O . PRO B 1 712 ? -17.719 -23.734 34.375 1 52.91 712 PRO B O 1
ATOM 12153 N N . GLN B 1 713 ? -19.094 -24.172 33.156 1 49.62 713 GLN B N 1
ATOM 12154 C CA . GLN B 1 713 ? -19.047 -22.828 32.594 1 49.62 713 GLN B CA 1
ATOM 12155 C C . GLN B 1 713 ? -19.578 -21.797 33.594 1 49.62 713 GLN B C 1
ATOM 12157 O O . GLN B 1 713 ? -20.578 -22.031 34.25 1 49.62 713 GLN B O 1
ATOM 12162 N N . PRO B 1 714 ? -18.766 -20.984 34.25 1 42.03 714 PRO B N 1
ATOM 12163 C CA . PRO B 1 714 ? -19.422 -20.031 35.156 1 42.03 714 PRO B CA 1
ATOM 12164 C C . PRO B 1 714 ? -20.781 -19.578 34.625 1 42.03 714 PRO B C 1
ATOM 12166 O O . PRO B 1 714 ? -21 -19.531 33.406 1 42.03 714 PRO B O 1
ATOM 12169 N N . PRO B 1 715 ? -21.828 -19.766 35.531 1 34.31 715 PRO B N 1
ATOM 12170 C CA . PRO B 1 715 ? -23.094 -19.219 35.062 1 34.31 715 PRO B CA 1
ATOM 12171 C C . PRO B 1 715 ? -22.922 -17.906 34.281 1 34.31 715 PRO B C 1
ATOM 12173 O O . PRO B 1 715 ? -22.109 -17.062 34.656 1 34.31 715 PRO B O 1
ATOM 12176 N N . THR B 1 716 ? -22.906 -18.031 33.156 1 33.12 716 THR B N 1
ATOM 12177 C CA . THR B 1 716 ? -23 -16.734 32.5 1 33.12 716 THR B CA 1
ATOM 12178 C C . THR B 1 716 ? -23.828 -15.766 33.344 1 33.12 716 THR B C 1
ATOM 12180 O O . THR B 1 716 ? -24.984 -16.047 33.656 1 33.12 716 THR B O 1
ATOM 12183 N N . LEU B 1 717 ? -23.281 -15.141 34.406 1 28.39 717 LEU B N 1
ATOM 12184 C CA . LEU B 1 717 ? -24.047 -14.055 35 1 28.39 717 LEU B CA 1
ATOM 12185 C C . LEU B 1 717 ? -25.031 -13.453 34 1 28.39 717 LEU B C 1
ATOM 12187 O O . LEU B 1 717 ? -24.609 -12.859 33 1 28.39 717 LEU B O 1
ATOM 12191 N N . VAL B 1 718 ? -26.078 -14.125 33.875 1 26.45 718 VAL B N 1
ATOM 12192 C CA . VAL B 1 718 ? -27.156 -13.328 33.312 1 26.45 718 VAL B CA 1
ATOM 12193 C C . VAL B 1 718 ? -27.219 -11.969 34 1 26.45 718 VAL B C 1
ATOM 12195 O O . VAL B 1 718 ? -27.344 -11.898 35.219 1 26.45 718 VAL B O 1
ATOM 12198 N N . ALA B 1 719 ? -26.641 -10.984 33.562 1 26.22 719 ALA B N 1
ATOM 12199 C CA . ALA B 1 719 ? -26.906 -9.641 34.094 1 26.22 719 ALA B CA 1
ATOM 12200 C C . ALA B 1 719 ? -28.328 -9.547 34.656 1 26.22 719 ALA B C 1
ATOM 12202 O O . ALA B 1 719 ? -29.297 -9.664 33.875 1 26.22 719 ALA B O 1
ATOM 12203 N N . GLN B 1 720 ? -28.656 -9.961 35.844 1 21.88 720 GLN B N 1
ATOM 12204 C CA . GLN B 1 720 ? -29.891 -9.586 36.531 1 21.88 720 GLN B CA 1
ATOM 12205 C C . GLN B 1 720 ? -30.266 -8.141 36.219 1 21.88 720 GLN B C 1
ATOM 12207 O O . GLN B 1 720 ? -29.422 -7.246 36.25 1 21.88 720 GLN B O 1
ATOM 12212 N N . LYS B 1 721 ? -31.375 -8.031 35.656 1 25.77 721 LYS B N 1
ATOM 12213 C CA . LYS B 1 721 ? -32.062 -6.75 35.562 1 25.77 721 LYS B CA 1
ATOM 12214 C C . LYS B 1 721 ? -32.156 -6.066 36.906 1 25.77 721 LYS B C 1
ATOM 12216 O O . LYS B 1 721 ? -32.75 -6.617 37.844 1 25.77 721 LYS B O 1
ATOM 12221 N N . TYR B 1 722 ? -31.203 -5.441 37.594 1 22.56 722 TYR B N 1
ATOM 12222 C CA . TYR B 1 722 ? -31.516 -4.637 38.781 1 22.56 722 TYR B CA 1
ATOM 12223 C C . TYR B 1 722 ? -32.875 -3.928 38.594 1 22.56 722 TYR B C 1
ATOM 12225 O O . TYR B 1 722 ? -33.156 -3.385 37.531 1 22.56 722 TYR B O 1
ATOM 12233 N N . PRO B 1 723 ? -33.844 -4.27 39.281 1 23.23 723 PRO B N 1
ATOM 12234 C CA . PRO B 1 723 ? -35.094 -3.484 39.312 1 23.23 723 PRO B CA 1
ATOM 12235 C C . PRO B 1 723 ? -34.844 -2.006 39.594 1 23.23 723 PRO B C 1
ATOM 12237 O O . PRO B 1 723 ? -34.188 -1.67 40.594 1 23.23 723 PRO B O 1
ATOM 12240 N N . SER B 1 724 ? -34.469 -1.223 38.656 1 21.45 724 SER B N 1
ATOM 12241 C CA . SER B 1 724 ? -34.5 0.203 38.969 1 21.45 724 SER B CA 1
ATOM 12242 C C . SER B 1 724 ? -35.781 0.559 39.75 1 21.45 724 SER B C 1
ATOM 12244 O O . SER B 1 724 ? -36.875 0.313 39.25 1 21.45 724 SER B O 1
ATOM 12246 N N . GLU B 1 725 ? -35.812 0.276 41 1 20.59 725 GLU B N 1
ATOM 12247 C CA . GLU B 1 725 ? -36.844 0.843 41.875 1 20.59 725 GLU B CA 1
ATOM 12248 C C . GLU B 1 725 ? -37.062 2.322 41.562 1 20.59 725 GLU B C 1
ATOM 12250 O O . GLU B 1 725 ? -36.219 3.158 41.875 1 20.59 725 GLU B O 1
ATOM 12255 N N . HIS B 1 726 ? -37.562 2.652 40.375 1 21.89 726 HIS B N 1
ATOM 12256 C CA . HIS B 1 726 ? -38.25 3.934 40.188 1 21.89 726 HIS B CA 1
ATOM 12257 C C . HIS B 1 726 ? -39.281 4.168 41.281 1 21.89 726 HIS B C 1
ATOM 12259 O O . HIS B 1 726 ? -40.312 3.492 41.312 1 21.89 726 HIS B O 1
ATOM 12265 N N . GLU B 1 727 ? -38.781 4.32 42.531 1 21.55 727 GLU B N 1
ATOM 12266 C CA . GLU B 1 727 ? -39.719 4.918 43.469 1 21.55 727 GLU B CA 1
ATOM 12267 C C . GLU B 1 727 ? -40.469 6.086 42.844 1 21.55 727 GLU B C 1
ATOM 12269 O O . GLU B 1 727 ? -39.906 6.844 42.062 1 21.55 727 GLU B O 1
ATOM 12274 N N . ASP B 1 728 ? -41.844 6.137 43 1 22.55 728 ASP B N 1
ATOM 12275 C CA . ASP B 1 728 ? -43 6.984 42.625 1 22.55 728 ASP B CA 1
ATOM 12276 C C . ASP B 1 728 ? -42.781 8.414 43.125 1 22.55 728 ASP B C 1
ATOM 12278 O O . ASP B 1 728 ? -43.656 8.961 43.812 1 22.55 728 ASP B O 1
ATOM 12282 N N . SER B 1 729 ? -41.594 8.906 43.312 1 24.2 729 SER B N 1
ATOM 12283 C CA . SER B 1 729 ? -41.812 10.141 44.062 1 24.2 729 SER B CA 1
ATOM 12284 C C . SER B 1 729 ? -42.781 11.078 43.312 1 24.2 729 SER B C 1
ATOM 12286 O O . SER B 1 729 ? -42.75 11.141 42.094 1 24.2 729 SER B O 1
ATOM 12288 N N . PRO B 1 730 ? -43.812 11.539 43.969 1 23.64 730 PRO B N 1
ATOM 12289 C CA . PRO B 1 730 ? -45 12.242 43.469 1 23.64 730 PRO B CA 1
ATOM 12290 C C . PRO B 1 730 ? -44.656 13.383 42.531 1 23.64 730 PRO B C 1
ATOM 12292 O O . PRO B 1 730 ? -43.531 13.898 42.562 1 23.64 730 PRO B O 1
ATOM 12295 N N . PRO B 1 731 ? -45.5 13.516 41.5 1 24.33 731 PRO B N 1
ATOM 12296 C CA . PRO B 1 731 ? -45.406 14.406 40.344 1 24.33 731 PRO B CA 1
ATOM 12297 C C . PRO B 1 731 ? -45.25 15.875 40.719 1 24.33 731 PRO B C 1
ATOM 12299 O O . PRO B 1 731 ? -46.125 16.438 41.406 1 24.33 731 PRO B O 1
ATOM 12302 N N . ARG B 1 732 ? -44.125 16.203 41.406 1 23.94 732 ARG B N 1
ATOM 12303 C CA . ARG B 1 732 ? -44.25 17.578 41.875 1 23.94 732 ARG B CA 1
ATOM 12304 C C . ARG B 1 732 ? -44.719 18.516 40.781 1 23.94 732 ARG B C 1
ATOM 12306 O O . ARG B 1 732 ? -44.281 18.391 39.625 1 23.94 732 ARG B O 1
ATOM 12313 N N . LYS B 1 733 ? -45.781 19.141 41 1 20.98 733 LYS B N 1
ATOM 12314 C CA . LYS B 1 733 ? -46.594 20.109 40.25 1 20.98 733 LYS B CA 1
ATOM 12315 C C . LYS B 1 733 ? -45.688 21.203 39.656 1 20.98 733 LYS B C 1
ATOM 12317 O O . LYS B 1 733 ? -44.969 21.875 40.375 1 20.98 733 LYS B O 1
ATOM 12322 N N . ARG B 1 734 ? -45.094 20.812 38.5 1 23.17 734 ARG B N 1
ATOM 12323 C CA . ARG B 1 734 ? -44.312 21.844 37.781 1 23.17 734 ARG B CA 1
ATOM 12324 C C . ARG B 1 734 ? -45.125 23.125 37.625 1 23.17 734 ARG B C 1
ATOM 12326 O O . ARG B 1 734 ? -46.219 23.109 37.094 1 23.17 734 ARG B O 1
ATOM 12333 N N . SER B 1 735 ? -45.125 23.781 38.719 1 21.55 735 SER B N 1
ATOM 12334 C CA . SER B 1 735 ? -45.812 25.078 38.625 1 21.55 735 SER B CA 1
ATOM 12335 C C . SER B 1 735 ? -45.438 25.812 37.344 1 21.55 735 SER B C 1
ATOM 12337 O O . SER B 1 735 ? -44.312 25.641 36.812 1 21.55 735 SER B O 1
ATOM 12339 N N . ARG B 1 736 ? -46.438 26.188 36.531 1 21.97 736 ARG B N 1
ATOM 12340 C CA . ARG B 1 736 ? -46.688 26.828 35.25 1 21.97 736 ARG B CA 1
ATOM 12341 C C . ARG B 1 736 ? -45.906 28.109 35.094 1 21.97 736 ARG B C 1
ATOM 12343 O O . ARG B 1 736 ? -46.375 29.203 35.438 1 21.97 736 ARG B O 1
ATOM 12350 N N . PRO B 1 737 ? -44.5 28.094 35.469 1 25.14 737 PRO B N 1
ATOM 12351 C CA . PRO B 1 737 ? -44.188 29.531 35.5 1 25.14 737 PRO B CA 1
ATOM 12352 C C . PRO B 1 737 ? -44.438 30.219 34.156 1 25.14 737 PRO B C 1
ATOM 12354 O O . PRO B 1 737 ? -44.406 29.594 33.094 1 25.14 737 PRO B O 1
ATOM 12357 N N . ASN B 1 738 ? -45.312 31.266 33.906 1 21.17 738 ASN B N 1
ATOM 12358 C CA . ASN B 1 738 ? -45.969 32.062 32.906 1 21.17 738 ASN B CA 1
ATOM 12359 C C . ASN B 1 738 ? -45 32.625 31.891 1 21.17 738 ASN B C 1
ATOM 12361 O O . ASN B 1 738 ? -45.406 33.219 30.875 1 21.17 738 ASN B O 1
ATOM 12365 N N . THR B 1 739 ? -43.688 33.062 32.344 1 24.33 739 THR B N 1
ATOM 12366 C CA . THR B 1 739 ? -43.344 34.25 31.547 1 24.33 739 THR B CA 1
ATOM 12367 C C . THR B 1 739 ? -42.875 33.844 30.156 1 24.33 739 THR B C 1
ATOM 12369 O O . THR B 1 739 ? -42.25 32.812 29.969 1 24.33 739 THR B O 1
ATOM 12372 N N . PRO B 1 740 ? -43.219 34.469 28.969 1 24.8 740 PRO B N 1
ATOM 12373 C CA . PRO B 1 740 ? -43.219 34.219 27.516 1 24.8 740 PRO B CA 1
ATOM 12374 C C . PRO B 1 740 ? -41.812 34.031 26.969 1 24.8 740 PRO B C 1
ATOM 12376 O O . PRO B 1 740 ? -41.594 34.031 25.75 1 24.8 740 PRO B O 1
ATOM 12379 N N . GLU B 1 741 ? -40.844 33.344 27.688 1 22.44 741 GLU B N 1
ATOM 12380 C CA . GLU B 1 741 ? -39.438 33.656 27.344 1 22.44 741 GLU B CA 1
ATOM 12381 C C . GLU B 1 741 ? -39.125 33.219 25.922 1 22.44 741 GLU B C 1
ATOM 12383 O O . GLU B 1 741 ? -39.531 32.156 25.484 1 22.44 741 GLU B O 1
ATOM 12388 N N . ASP B 1 742 ? -38.625 34.156 24.984 1 25 742 ASP B N 1
ATOM 12389 C CA . ASP B 1 742 ? -38.375 34.219 23.547 1 25 742 ASP B CA 1
ATOM 12390 C C . ASP B 1 742 ? -37.344 33.188 23.109 1 25 742 ASP B C 1
ATOM 12392 O O . ASP B 1 742 ? -36.219 33.156 23.609 1 25 742 ASP B O 1
ATOM 12396 N N . ASP B 1 743 ? -37.625 31.953 22.766 1 24.38 743 ASP B N 1
ATOM 12397 C CA . ASP B 1 743 ? -37.031 30.656 22.531 1 24.38 743 ASP B CA 1
ATOM 12398 C C . ASP B 1 743 ? -36.094 30.703 21.328 1 24.38 743 ASP B C 1
ATOM 12400 O O . ASP B 1 743 ? -36.438 30.312 20.219 1 24.38 743 ASP B O 1
ATOM 12404 N N . THR B 1 744 ? -35.281 31.859 21.203 1 24.97 744 THR B N 1
ATOM 12405 C CA . THR B 1 744 ? -34.438 31.906 20 1 24.97 744 THR B CA 1
ATOM 12406 C C . THR B 1 744 ? -33.438 30.766 19.984 1 24.97 744 THR B C 1
ATOM 12408 O O . THR B 1 744 ? -32.625 30.656 20.906 1 24.97 744 THR B O 1
ATOM 12411 N N . GLU B 1 745 ? -33.688 29.594 19.406 1 25.84 745 GLU B N 1
ATOM 12412 C CA . GLU B 1 745 ? -32.969 28.344 19.234 1 25.84 745 GLU B CA 1
ATOM 12413 C C . GLU B 1 745 ? -31.594 28.562 18.625 1 25.84 745 GLU B C 1
ATOM 12415 O O . GLU B 1 745 ? -31.469 28.797 17.406 1 25.84 745 GLU B O 1
ATOM 12420 N N . VAL B 1 746 ? -30.688 29.297 19.297 1 26.8 746 VAL B N 1
ATOM 12421 C CA . VAL B 1 746 ? -29.344 29.594 18.812 1 26.8 746 VAL B CA 1
ATOM 12422 C C . VAL B 1 746 ? -28.562 28.297 18.672 1 26.8 746 VAL B C 1
ATOM 12424 O O . VAL B 1 746 ? -28.484 27.5 19.609 1 26.8 746 VAL B O 1
ATOM 12427 N N . TRP B 1 747 ? -28.328 27.766 17.438 1 25.34 747 TRP B N 1
ATOM 12428 C CA . TRP B 1 747 ? -27.359 26.766 17 1 25.34 747 TRP B CA 1
ATOM 12429 C C . TRP B 1 747 ? -26 27 17.641 1 25.34 747 TRP B C 1
ATOM 12431 O O . TRP B 1 747 ? -25.297 27.938 17.297 1 25.34 747 TRP B O 1
ATOM 12441 N N . THR B 1 748 ? -25.922 27.219 18.969 1 28.36 748 THR B N 1
ATOM 12442 C CA . THR B 1 748 ? -24.641 27.469 19.609 1 28.36 748 THR B CA 1
ATOM 12443 C C . THR B 1 748 ? -23.609 26.422 19.188 1 28.36 748 THR B C 1
ATOM 12445 O O . THR B 1 748 ? -23.922 25.234 19.141 1 28.36 748 THR B O 1
ATOM 12448 N N . ASN B 1 749 ? -22.562 26.859 18.422 1 25.98 749 ASN B N 1
ATOM 12449 C CA . ASN B 1 749 ? -21.297 26.297 17.969 1 25.98 749 ASN B CA 1
ATOM 12450 C C . ASN B 1 749 ? -20.578 25.547 19.094 1 25.98 749 ASN B C 1
ATOM 12452 O O . ASN B 1 749 ? -19.5 25.938 19.516 1 25.98 749 ASN B O 1
ATOM 12456 N N . GLU B 1 750 ? -21.25 25.281 20.266 1 27.97 750 GLU B N 1
ATOM 12457 C CA . GLU B 1 750 ? -20.484 24.609 21.328 1 27.97 750 GLU B CA 1
ATOM 12458 C C . GLU B 1 750 ? -19.781 23.375 20.797 1 27.97 750 GLU B C 1
ATOM 12460 O O . GLU B 1 750 ? -20.344 22.609 20.016 1 27.97 750 GLU B O 1
ATOM 12465 N N . VAL B 1 751 ? -18.406 23.328 20.953 1 28.72 751 VAL B N 1
ATOM 12466 C CA . VAL B 1 751 ? -17.469 22.234 20.734 1 28.72 751 VAL B CA 1
ATOM 12467 C C . VAL B 1 751 ? -18.062 20.922 21.234 1 28.72 751 VAL B C 1
ATOM 12469 O O . VAL B 1 751 ? -18.266 20.75 22.438 1 28.72 751 VAL B O 1
ATOM 12472 N N . ALA B 1 752 ? -19.109 20.406 20.703 1 28.67 752 ALA B N 1
ATOM 12473 C CA . ALA B 1 752 ? -19.844 19.172 21 1 28.67 752 ALA B CA 1
ATOM 12474 C C . ALA B 1 752 ? -18.891 18.047 21.406 1 28.67 752 ALA B C 1
ATOM 12476 O O . ALA B 1 752 ? -17.953 17.734 20.672 1 28.67 752 ALA B O 1
ATOM 12477 N N . ILE B 1 753 ? -18.797 17.719 22.656 1 27.52 753 ILE B N 1
ATOM 12478 C CA . ILE B 1 753 ? -18.297 16.469 23.188 1 27.52 753 ILE B CA 1
ATOM 12479 C C . ILE B 1 753 ? -18.594 15.336 22.203 1 27.52 753 ILE B C 1
ATOM 12481 O O . ILE B 1 753 ? -19.703 15.25 21.672 1 27.52 753 ILE B O 1
ATOM 12485 N N . LYS B 1 754 ? -17.594 14.602 21.797 1 32.03 754 LYS B N 1
ATOM 12486 C CA . LYS B 1 754 ? -17.641 13.398 20.984 1 32.03 754 LYS B CA 1
ATOM 12487 C C . LYS B 1 754 ? -18.828 12.523 21.344 1 32.03 754 LYS B C 1
ATOM 12489 O O . LYS B 1 754 ? -18.906 11.977 22.453 1 32.03 754 LYS B O 1
ATOM 12494 N N . ALA B 1 755 ? -20.016 12.852 20.969 1 29.64 755 ALA B N 1
ATOM 12495 C CA . ALA B 1 755 ? -21.125 11.922 21.203 1 29.64 755 ALA B CA 1
ATOM 12496 C C . ALA B 1 755 ? -20.688 10.484 20.969 1 29.64 755 ALA B C 1
ATOM 12498 O O . ALA B 1 755 ? -20 10.18 19.984 1 29.64 755 ALA B O 1
ATOM 12499 N N . PRO B 1 756 ? -20.641 9.688 22.031 1 29.23 756 PRO B N 1
ATOM 12500 C CA . PRO B 1 756 ? -20.312 8.266 21.922 1 29.23 756 PRO B CA 1
ATOM 12501 C C . PRO B 1 756 ? -20.953 7.621 20.688 1 29.23 756 PRO B C 1
ATOM 12503 O O . PRO B 1 756 ? -22.078 7.957 20.312 1 29.23 756 PRO B O 1
ATOM 12506 N N . MET B 1 757 ? -20.203 7.426 19.703 1 31.88 757 MET B N 1
ATOM 12507 C CA . MET B 1 757 ? -20.656 6.621 18.578 1 31.88 757 MET B CA 1
ATOM 12508 C C . MET B 1 757 ? -21.672 5.582 19.031 1 31.88 757 MET B C 1
ATOM 12510 O O . MET B 1 757 ? -21.359 4.707 19.844 1 31.88 757 MET B O 1
ATOM 12514 N N . GLU B 1 758 ? -22.953 5.898 19.031 1 32.38 758 GLU B N 1
ATOM 12515 C CA . GLU B 1 758 ? -24 4.945 19.359 1 32.38 758 GLU B CA 1
ATOM 12516 C C . GLU B 1 758 ? -23.719 3.58 18.734 1 32.38 758 GLU B C 1
ATOM 12518 O O . GLU B 1 758 ? -23.328 3.486 17.562 1 32.38 758 GLU B O 1
ATOM 12523 N N . ARG B 1 759 ? -23.406 2.602 19.516 1 33.09 759 ARG B N 1
ATOM 12524 C CA . ARG B 1 759 ? -23.297 1.188 19.172 1 33.09 759 ARG B CA 1
ATOM 12525 C C . ARG B 1 759 ? -24.344 0.781 18.141 1 33.09 759 ARG B C 1
ATOM 12527 O O . ARG B 1 759 ? -25.516 1.142 18.266 1 33.09 759 ARG B O 1
ATOM 12534 N N . LEU B 1 760 ? -23.922 0.458 16.984 1 36.69 760 LEU B N 1
ATOM 12535 C CA . LEU B 1 760 ? -24.781 -0.118 15.953 1 36.69 760 LEU B CA 1
ATOM 12536 C C . LEU B 1 760 ? -25.703 -1.172 16.547 1 36.69 760 LEU B C 1
ATOM 12538 O O . LEU B 1 760 ? -25.25 -2.197 17.047 1 36.69 760 LEU B O 1
ATOM 12542 N N . SER B 1 761 ? -26.734 -0.765 17.266 1 36.94 761 SER B N 1
ATOM 12543 C CA . SER B 1 761 ? -27.672 -1.832 17.578 1 36.94 761 SER B CA 1
ATOM 12544 C C . SER B 1 761 ? -28.328 -2.381 16.312 1 36.94 761 SER B C 1
ATOM 12546 O O . SER B 1 761 ? -29.094 -1.682 15.656 1 36.94 761 SER B O 1
ATOM 12548 N N . ILE B 1 762 ? -27.688 -3.156 15.539 1 38.66 762 ILE B N 1
ATOM 12549 C CA . ILE B 1 762 ? -28.297 -3.814 14.391 1 38.66 762 ILE B CA 1
ATOM 12550 C C . ILE B 1 762 ? -29.547 -4.574 14.828 1 38.66 762 ILE B C 1
ATOM 12552 O O . ILE B 1 762 ? -29.453 -5.566 15.547 1 38.66 762 ILE B O 1
ATOM 12556 N N . THR B 1 763 ? -30.688 -3.953 14.984 1 38.19 763 THR B N 1
ATOM 12557 C CA . THR B 1 763 ? -31.953 -4.637 15.227 1 38.19 763 THR B CA 1
ATOM 12558 C C . THR B 1 763 ? -32.281 -5.555 14.062 1 38.19 763 THR B C 1
ATOM 12560 O O . THR B 1 763 ? -31.922 -5.289 12.914 1 38.19 763 THR B O 1
ATOM 12563 N N . GLY B 1 764 ? -32.719 -6.805 14.227 1 38.62 764 GLY B N 1
ATOM 12564 C CA . GLY B 1 764 ? -33.031 -7.984 13.43 1 38.62 764 GLY B CA 1
ATOM 12565 C C . GLY B 1 764 ? -33.938 -7.699 12.258 1 38.62 764 GLY B C 1
ATOM 12566 O O . GLY B 1 764 ? -34.812 -6.82 12.352 1 38.62 764 GLY B O 1
ATOM 12567 N N . ASP B 1 765 ? -33.625 -7.875 11.109 1 40.5 765 ASP B N 1
ATOM 12568 C CA . ASP B 1 765 ? -34.219 -7.738 9.781 1 40.5 765 ASP B CA 1
ATOM 12569 C C . ASP B 1 765 ? -35.531 -8.523 9.672 1 40.5 765 ASP B C 1
ATOM 12571 O O . ASP B 1 765 ? -35.688 -9.578 10.289 1 40.5 765 ASP B O 1
ATOM 12575 N N . LEU B 1 766 ? -36.562 -8.062 9.188 1 36.81 766 LEU B N 1
ATOM 12576 C CA . LEU B 1 766 ? -37.875 -8.625 8.961 1 36.81 766 LEU B CA 1
ATOM 12577 C C . LEU B 1 766 ? -37.812 -9.859 8.062 1 36.81 766 LEU B C 1
ATOM 12579 O O . LEU B 1 766 ? -38.656 -10.75 8.148 1 36.81 766 LEU B O 1
ATOM 12583 N N . LEU B 1 767 ? -37.156 -9.875 7.043 1 38.22 767 LEU B N 1
ATOM 12584 C CA . LEU B 1 767 ? -37.156 -11.07 6.199 1 38.22 767 LEU B CA 1
ATOM 12585 C C . LEU B 1 767 ? -36.719 -12.297 6.992 1 38.22 767 LEU B C 1
ATOM 12587 O O . LEU B 1 767 ? -36.75 -13.414 6.477 1 38.22 767 LEU B O 1
ATOM 12591 N N . ARG B 1 768 ? -36.219 -12.172 8.102 1 43.62 768 ARG B N 1
ATOM 12592 C CA . ARG B 1 768 ? -35.969 -13.219 9.086 1 43.62 768 ARG B CA 1
ATOM 12593 C C . ARG B 1 768 ? -37.219 -14 9.414 1 43.62 768 ARG B C 1
ATOM 12595 O O . ARG B 1 768 ? -37.156 -15.172 9.797 1 43.62 768 ARG B O 1
ATOM 12602 N N . ARG B 1 769 ? -38.25 -13.305 9.539 1 41.19 769 ARG B N 1
ATOM 12603 C CA . ARG B 1 769 ? -39.438 -13.992 10.008 1 41.19 769 ARG B CA 1
ATOM 12604 C C . ARG B 1 769 ? -39.844 -15.117 9.055 1 41.19 769 ARG B C 1
ATOM 12606 O O . ARG B 1 769 ? -40.344 -16.156 9.484 1 41.19 769 ARG B O 1
ATOM 12613 N N . ALA B 1 770 ? -39.688 -14.922 7.836 1 39.69 770 ALA B N 1
ATOM 12614 C CA . ALA B 1 770 ? -40.188 -15.969 6.945 1 39.69 770 ALA B CA 1
ATOM 12615 C C . ALA B 1 770 ? -39.25 -17.156 6.918 1 39.69 770 ALA B C 1
ATOM 12617 O O . ALA B 1 770 ? -39.688 -18.312 6.781 1 39.69 770 ALA B O 1
ATOM 12618 N N . ALA B 1 771 ? -37.938 -16.922 6.906 1 40.91 771 ALA B N 1
ATOM 12619 C CA . ALA B 1 771 ? -37 -18.031 6.785 1 40.91 771 ALA B CA 1
ATOM 12620 C C . ALA B 1 771 ? -36.781 -18.734 8.125 1 40.91 771 ALA B C 1
ATOM 12622 O O . ALA B 1 771 ? -36.219 -19.828 8.188 1 40.91 771 ALA B O 1
ATOM 12623 N N . GLU B 1 772 ? -36.875 -18.047 9.266 1 45.34 772 GLU B N 1
ATOM 12624 C CA . GLU B 1 772 ? -36.719 -18.625 10.602 1 45.34 772 GLU B CA 1
ATOM 12625 C C . GLU B 1 772 ? -38.094 -18.844 11.266 1 45.34 772 GLU B C 1
ATOM 12627 O O . GLU B 1 772 ? -38.562 -18.016 12.047 1 45.34 772 GLU B O 1
ATOM 12632 N N . PRO B 1 773 ? -38.781 -19.766 10.766 1 41.28 773 PRO B N 1
ATOM 12633 C CA . PRO B 1 773 ? -40.094 -19.906 11.383 1 41.28 773 PRO B CA 1
ATOM 12634 C C . PRO B 1 773 ? -40.031 -19.875 12.914 1 41.28 773 PRO B C 1
ATOM 12636 O O . PRO B 1 773 ? -40.844 -19.188 13.547 1 41.28 773 PRO B O 1
ATOM 12639 N N . GLU B 1 774 ? -39.438 -21.078 13.539 1 42.59 774 GLU B N 1
ATOM 12640 C CA . GLU B 1 774 ? -39.625 -21.625 14.875 1 42.59 774 GLU B CA 1
ATOM 12641 C C . GLU B 1 774 ? -38.531 -21.156 15.836 1 42.59 774 GLU B C 1
ATOM 12643 O O . GLU B 1 774 ? -37.625 -21.906 16.156 1 42.59 774 GLU B O 1
ATOM 12648 N N . GLY B 1 775 ? -38.094 -19.719 16.094 1 52.41 775 GLY B N 1
ATOM 12649 C CA . GLY B 1 775 ? -37.438 -19.141 17.25 1 52.41 775 GLY B CA 1
ATOM 12650 C C . GLY B 1 775 ? -36.156 -18.375 16.906 1 52.41 775 GLY B C 1
ATOM 12651 O O . GLY B 1 775 ? -35.5 -18.672 15.914 1 52.41 775 GLY B O 1
ATOM 12652 N N . GLU B 1 776 ? -36 -17.031 17.203 1 59.78 776 GLU B N 1
ATOM 12653 C CA . GLU B 1 776 ? -34.969 -16.031 16.953 1 59.78 776 GLU B CA 1
ATOM 12654 C C . GLU B 1 776 ? -33.594 -16.547 17.344 1 59.78 776 GLU B C 1
ATOM 12656 O O . GLU B 1 776 ? -33.375 -16.984 18.484 1 59.78 776 GLU B O 1
ATOM 12661 N N . VAL B 1 777 ? -32.719 -16.953 16.312 1 76.31 777 VAL B N 1
ATOM 12662 C CA . VAL B 1 777 ? -31.328 -17.312 16.625 1 76.31 777 VAL B CA 1
ATOM 12663 C C . VAL B 1 777 ? -30.641 -16.141 17.328 1 76.31 777 VAL B C 1
ATOM 12665 O O . VAL B 1 777 ? -30.734 -15 16.891 1 76.31 777 VAL B O 1
ATOM 12668 N N . ASP B 1 778 ? -30.172 -16.453 18.469 1 84.38 778 ASP B N 1
ATOM 12669 C CA . ASP B 1 778 ? -29.438 -15.445 19.234 1 84.38 778 ASP B CA 1
ATOM 12670 C C . ASP B 1 778 ? -28.234 -14.922 18.469 1 84.38 778 ASP B C 1
ATOM 12672 O O . ASP B 1 778 ? -27.75 -15.586 17.547 1 84.38 778 ASP B O 1
ATOM 12676 N N . ALA B 1 779 ? -27.891 -13.711 18.672 1 86.19 779 ALA B N 1
ATOM 12677 C CA . ALA B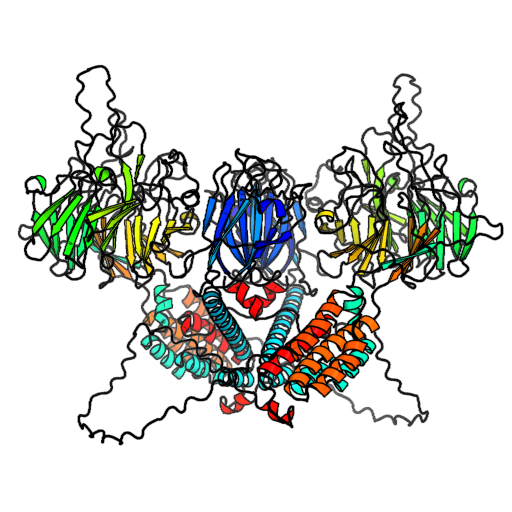 1 779 ? -26.812 -13.031 17.969 1 86.19 779 ALA B CA 1
ATOM 12678 C C . ALA B 1 779 ? -25.516 -13.812 18.078 1 86.19 779 ALA B C 1
ATOM 12680 O O . ALA B 1 779 ? -24.75 -13.898 17.109 1 86.19 779 ALA B O 1
ATOM 12681 N N . GLU B 1 780 ? -25.297 -14.352 19.219 1 88.81 780 GLU B N 1
ATOM 12682 C CA . GLU B 1 780 ? -24.062 -15.102 19.406 1 88.81 780 GLU B CA 1
ATOM 12683 C C . GLU B 1 780 ? -24.062 -16.391 18.594 1 88.81 780 GLU B C 1
ATOM 12685 O O . GLU B 1 780 ? -23.047 -16.781 18.016 1 88.81 780 GLU B O 1
ATOM 12690 N N . ARG B 1 781 ? -25.156 -17.078 18.625 1 92.06 781 ARG B N 1
ATOM 12691 C CA . ARG B 1 781 ? -25.297 -18.297 17.828 1 92.06 781 ARG B CA 1
ATOM 12692 C C . ARG B 1 781 ? -25.156 -18.016 16.344 1 92.06 781 ARG B C 1
ATOM 12694 O O . ARG B 1 781 ? -24.531 -18.781 15.617 1 92.06 781 ARG B O 1
ATOM 12701 N N . PHE B 1 782 ? -25.734 -16.938 15.875 1 94.31 782 PHE B N 1
ATOM 12702 C CA . PHE B 1 782 ? -25.609 -16.531 14.484 1 94.31 782 PHE B CA 1
ATOM 12703 C C . PHE B 1 782 ? -24.156 -16.312 14.109 1 94.31 782 PHE B C 1
ATOM 12705 O O . PHE B 1 782 ? -23.703 -16.75 13.055 1 94.31 782 PHE B O 1
ATOM 12712 N N . LYS B 1 783 ? -23.5 -15.656 14.969 1 93.44 783 LYS B N 1
ATOM 12713 C CA . LYS B 1 783 ? -22.078 -15.383 14.734 1 93.44 783 LYS B CA 1
ATOM 12714 C C . LYS B 1 783 ? -21.281 -16.688 14.656 1 93.44 783 LYS B C 1
ATOM 12716 O O . LYS B 1 783 ? -20.438 -16.844 13.773 1 93.44 783 LYS B O 1
ATOM 12721 N N . GLN B 1 784 ? -21.531 -17.625 15.547 1 94.44 784 GLN B N 1
ATOM 12722 C CA . GLN B 1 784 ? -20.828 -18.906 15.578 1 94.44 784 GLN B CA 1
ATOM 12723 C C . GLN B 1 784 ? -21.094 -19.703 14.305 1 94.44 784 GLN B C 1
ATOM 12725 O O . GLN B 1 784 ? -20.172 -20.25 13.703 1 94.44 784 GLN B O 1
ATOM 12730 N N . ARG B 1 785 ? -22.375 -19.781 13.953 1 96.25 785 ARG B N 1
ATOM 12731 C CA . ARG B 1 785 ? -22.75 -20.547 12.766 1 96.25 785 ARG B CA 1
ATOM 12732 C C . ARG B 1 785 ? -22.156 -19.922 11.508 1 96.25 785 ARG B C 1
ATOM 12734 O O . ARG B 1 785 ? -21.75 -20.641 10.586 1 96.25 785 ARG B O 1
ATOM 12741 N N . THR B 1 786 ? -22.125 -18.562 11.453 1 96.25 786 THR B N 1
ATOM 12742 C CA . THR B 1 786 ? -21.516 -17.875 10.328 1 96.25 786 THR B CA 1
ATOM 12743 C C . THR B 1 786 ? -20.031 -18.188 10.227 1 96.25 786 THR B C 1
ATOM 12745 O O . THR B 1 786 ? -19.5 -18.359 9.133 1 96.25 786 THR B O 1
ATOM 12748 N N . GLU B 1 787 ? -19.406 -18.266 11.359 1 95.75 787 GLU B N 1
ATOM 12749 C CA . GLU B 1 787 ? -17.984 -18.609 11.375 1 95.75 787 GLU B CA 1
ATOM 12750 C C . GLU B 1 787 ? -17.75 -20.016 10.82 1 95.75 787 GLU B C 1
ATOM 12752 O O . GLU B 1 787 ? -16.797 -20.25 10.07 1 95.75 787 GLU B O 1
ATOM 12757 N N . VAL B 1 788 ? -18.594 -20.953 11.227 1 97.25 788 VAL B N 1
ATOM 12758 C CA . VAL B 1 788 ? -18.5 -22.312 10.727 1 97.25 788 VAL B CA 1
ATOM 12759 C C . VAL B 1 788 ? -18.688 -22.328 9.211 1 97.25 788 VAL B C 1
ATOM 12761 O O . VAL B 1 788 ? -17.906 -22.953 8.492 1 97.25 788 VAL B O 1
ATOM 12764 N N . PHE B 1 789 ? -19.734 -21.625 8.75 1 97.62 789 PHE B N 1
ATOM 12765 C CA . PHE B 1 789 ? -20.031 -21.531 7.32 1 97.62 789 PHE B CA 1
ATOM 12766 C C . PHE B 1 789 ? -18.828 -20.969 6.562 1 97.62 789 PHE B C 1
ATOM 12768 O O . PHE B 1 789 ? -18.422 -21.531 5.543 1 97.62 789 PHE B O 1
ATOM 12775 N N . GLU B 1 790 ? -18.203 -19.906 7.066 1 96.44 790 GLU B N 1
ATOM 12776 C CA . GLU B 1 790 ? -17.078 -19.25 6.41 1 96.44 790 GLU B CA 1
ATOM 12777 C C . GLU B 1 790 ? -15.852 -20.172 6.395 1 96.44 790 GLU B C 1
ATOM 12779 O O . GLU B 1 790 ? -15.078 -20.156 5.43 1 96.44 790 GLU B O 1
ATOM 12784 N N . GLU B 1 791 ? -15.648 -20.875 7.445 1 96.12 791 GLU B N 1
ATOM 12785 C CA . GLU B 1 791 ? -14.531 -21.828 7.473 1 96.12 791 GLU B CA 1
ATOM 12786 C C . GLU B 1 791 ? -14.688 -22.891 6.402 1 96.12 791 GLU B C 1
ATOM 12788 O O . GLU B 1 791 ? -13.719 -23.281 5.75 1 96.12 791 GLU B O 1
ATOM 12793 N N . LEU B 1 792 ? -15.883 -23.375 6.297 1 97.5 792 LEU B N 1
ATOM 12794 C CA . LEU B 1 792 ? -16.156 -24.422 5.312 1 97.5 792 LEU B CA 1
ATOM 12795 C C . LEU B 1 792 ? -15.977 -23.891 3.893 1 97.5 792 LEU B C 1
ATOM 12797 O O . LEU B 1 792 ? -15.656 -24.641 2.975 1 97.5 792 LEU B O 1
ATOM 12801 N N . LEU B 1 793 ? -16.203 -22.562 3.695 1 96.94 793 LEU B N 1
ATOM 12802 C CA . LEU B 1 793 ? -16.016 -21.953 2.383 1 96.94 793 LEU B CA 1
ATOM 12803 C C . LEU B 1 793 ? -14.555 -22.031 1.949 1 96.94 793 LEU B C 1
ATOM 12805 O O . LEU B 1 793 ? -14.242 -21.875 0.767 1 96.94 793 LEU B O 1
ATOM 12809 N N . GLY B 1 794 ? -13.695 -22.344 2.875 1 95.31 794 GLY B N 1
ATOM 12810 C CA . GLY B 1 794 ? -12.289 -22.516 2.539 1 95.31 794 GLY B CA 1
ATOM 12811 C C . GLY B 1 794 ? -12.039 -23.641 1.567 1 95.31 794 GLY B C 1
ATOM 12812 O O . GLY B 1 794 ? -11.062 -23.625 0.815 1 95.31 794 GLY B O 1
ATOM 12813 N N . TYR B 1 795 ? -12.945 -24.609 1.502 1 96.12 795 TYR B N 1
ATOM 12814 C CA . TYR B 1 795 ? -12.789 -25.766 0.627 1 96.12 795 TYR B CA 1
ATOM 12815 C C . TYR B 1 795 ? -13.422 -25.5 -0.734 1 96.12 795 TYR B C 1
ATOM 12817 O O . TYR B 1 795 ? -13.227 -26.266 -1.676 1 96.12 795 TYR B O 1
ATOM 12825 N N . VAL B 1 796 ? -14.188 -24.406 -0.852 1 96.38 796 VAL B N 1
ATOM 12826 C CA . VAL B 1 796 ? -15.008 -24.172 -2.039 1 96.38 796 VAL B CA 1
ATOM 12827 C C . VAL B 1 796 ? -14.219 -23.344 -3.053 1 96.38 796 VAL B C 1
ATOM 12829 O O . VAL B 1 796 ? -13.469 -22.438 -2.676 1 96.38 796 VAL B O 1
ATOM 12832 N N . SER B 1 797 ? -14.461 -23.672 -4.262 1 92.19 797 SER B N 1
ATOM 12833 C CA . SER B 1 797 ? -13.797 -22.969 -5.348 1 92.19 797 SER B CA 1
ATOM 12834 C C . SER B 1 797 ? -14.078 -21.469 -5.281 1 92.19 797 SER B C 1
ATOM 12836 O O . SER B 1 797 ? -15.188 -21.062 -4.93 1 92.19 797 SER B O 1
ATOM 12838 N N . SER B 1 798 ? -13.117 -20.719 -5.723 1 88.25 798 SER B N 1
ATOM 12839 C CA . SER B 1 798 ? -13.164 -19.266 -5.574 1 88.25 798 SER B CA 1
ATOM 12840 C C . SER B 1 798 ? -14.32 -18.672 -6.371 1 88.25 798 SER B C 1
ATOM 12842 O O . SER B 1 798 ? -14.93 -17.688 -5.949 1 88.25 798 SER B O 1
ATOM 12844 N N . ASP B 1 799 ? -14.703 -19.25 -7.453 1 86.5 799 ASP B N 1
ATOM 12845 C CA . ASP B 1 799 ? -15.742 -18.703 -8.32 1 86.5 799 ASP B CA 1
ATOM 12846 C C . ASP B 1 799 ? -17.141 -19.094 -7.84 1 86.5 799 ASP B C 1
ATOM 12848 O O . ASP B 1 799 ? -18.141 -18.531 -8.281 1 86.5 799 ASP B O 1
ATOM 12852 N N . ALA B 1 800 ? -17.172 -20 -6.871 1 94.19 800 ALA B N 1
ATOM 12853 C CA . ALA B 1 800 ? -18.469 -20.531 -6.449 1 94.19 800 ALA B CA 1
ATOM 12854 C C . ALA B 1 800 ? -18.875 -19.969 -5.094 1 94.19 800 ALA B C 1
ATOM 12856 O O . ALA B 1 800 ? -19.922 -20.344 -4.551 1 94.19 800 ALA B O 1
ATOM 12857 N N . LYS B 1 801 ? -18.094 -19.094 -4.578 1 95.69 801 LYS B N 1
ATOM 12858 C CA . LYS B 1 801 ? -18.359 -18.594 -3.232 1 95.69 801 LYS B CA 1
ATOM 12859 C C . LYS B 1 801 ? -18.203 -17.078 -3.16 1 95.69 801 LYS B C 1
ATOM 12861 O O . LYS B 1 801 ? -17.828 -16.438 -4.145 1 95.69 801 LYS B O 1
ATOM 12866 N N . GLN B 1 802 ? -18.594 -16.547 -1.969 1 93.88 802 GLN B N 1
ATOM 12867 C CA . GLN B 1 802 ? -18.344 -15.133 -1.691 1 93.88 802 GLN B CA 1
ATOM 12868 C C . GLN B 1 802 ? -16.844 -14.844 -1.61 1 93.88 802 GLN B C 1
ATOM 12870 O O . GLN B 1 802 ? -16.047 -15.75 -1.424 1 93.88 802 GLN B O 1
ATOM 12875 N N . PRO B 1 803 ? -16.469 -13.57 -1.74 1 90.5 803 PRO B N 1
ATOM 12876 C CA . PRO B 1 803 ? -15.055 -13.219 -1.755 1 90.5 803 PRO B CA 1
ATOM 12877 C C . PRO B 1 803 ? -14.352 -13.562 -0.443 1 90.5 803 PRO B C 1
ATOM 12879 O O . PRO B 1 803 ? -14.961 -13.5 0.625 1 90.5 803 PRO B O 1
ATOM 12882 N N . ASP B 1 804 ? -13.078 -13.852 -0.566 1 87.19 804 ASP B N 1
ATOM 12883 C CA . ASP B 1 804 ? -12.281 -14.148 0.62 1 87.19 804 ASP B CA 1
ATOM 12884 C C . ASP B 1 804 ? -11.977 -12.883 1.41 1 87.19 804 ASP B C 1
ATOM 12886 O O . ASP B 1 804 ? -11.906 -12.914 2.641 1 87.19 804 ASP B O 1
ATOM 12890 N N . GLY B 1 805 ? -11.82 -11.789 0.684 1 85.75 805 GLY B N 1
ATOM 12891 C CA . GLY B 1 805 ? -11.523 -10.531 1.351 1 85.75 805 GLY B CA 1
ATOM 12892 C C . GLY B 1 805 ? -12.727 -9.922 2.047 1 85.75 805 GLY B C 1
ATOM 12893 O O . GLY B 1 805 ? -13.852 -10.391 1.871 1 85.75 805 GLY B O 1
ATOM 12894 N N . SER B 1 806 ? -12.406 -8.969 2.975 1 89.31 806 SER B N 1
ATOM 12895 C CA . SER B 1 806 ? -13.461 -8.281 3.705 1 89.31 806 SER B CA 1
ATOM 12896 C C . SER B 1 806 ? -13.336 -6.766 3.553 1 89.31 806 SER B C 1
ATOM 12898 O O . SER B 1 806 ? -12.234 -6.242 3.367 1 89.31 806 SER B O 1
ATOM 12900 N N . LEU B 1 807 ? -14.508 -6.062 3.596 1 88.88 807 LEU B N 1
ATOM 12901 C CA . LEU B 1 807 ? -14.531 -4.605 3.527 1 88.88 807 LEU B CA 1
ATOM 12902 C C . LEU B 1 807 ? -13.789 -3.994 4.711 1 88.88 807 LEU B C 1
ATOM 12904 O O . LEU B 1 807 ? -13.195 -2.92 4.59 1 88.88 807 LEU B O 1
ATOM 12908 N N . LEU B 1 808 ? -13.852 -4.68 5.797 1 88.12 808 LEU B N 1
ATOM 12909 C CA . LEU B 1 808 ? -13.195 -4.168 6.992 1 88.12 808 LEU B CA 1
ATOM 12910 C C . LEU B 1 808 ? -11.68 -4.098 6.797 1 88.12 808 LEU B C 1
ATOM 12912 O O . LEU B 1 808 ? -11.039 -3.154 7.258 1 88.12 808 LEU B O 1
ATOM 12916 N N . ASP B 1 809 ? -11.164 -5.035 6.137 1 84.81 809 ASP B N 1
ATOM 12917 C CA . ASP B 1 809 ? -9.727 -5.051 5.871 1 84.81 809 ASP B CA 1
ATOM 12918 C C . ASP B 1 809 ? -9.328 -3.924 4.918 1 84.81 809 ASP B C 1
ATOM 12920 O O . ASP B 1 809 ? -8.227 -3.381 5.012 1 84.81 809 ASP B O 1
ATOM 12924 N N . MET B 1 810 ? -10.188 -3.58 4.09 1 82.06 810 MET B N 1
ATOM 12925 C CA . MET B 1 810 ? -9.914 -2.518 3.121 1 82.06 810 MET B CA 1
ATOM 12926 C C . MET B 1 810 ? -9.922 -1.151 3.799 1 82.06 810 MET B C 1
ATOM 12928 O O . MET B 1 810 ? -9.156 -0.265 3.424 1 82.06 810 MET B O 1
ATOM 12932 N N . VAL B 1 811 ? -10.789 -0.999 4.758 1 80.75 811 VAL B N 1
ATOM 12933 C CA . VAL B 1 811 ? -10.875 0.247 5.516 1 80.75 811 VAL B CA 1
ATOM 12934 C C . VAL B 1 811 ? -9.602 0.457 6.324 1 80.75 811 VAL B C 1
ATOM 12936 O O . VAL B 1 811 ? -9.117 1.584 6.445 1 80.75 811 VAL B O 1
ATOM 12939 N N . ASP B 1 812 ? -9 -0.58 6.875 1 70.75 812 ASP B N 1
ATOM 12940 C CA . ASP B 1 812 ? -7.762 -0.515 7.648 1 70.75 812 ASP B CA 1
ATOM 12941 C C . ASP B 1 812 ? -6.633 0.105 6.828 1 70.75 812 ASP B C 1
ATOM 12943 O O . ASP B 1 812 ? -5.922 0.986 7.312 1 70.75 812 ASP B O 1
ATOM 12947 N N . ALA B 1 813 ? -6.598 -0.295 5.668 1 62.19 813 ALA B N 1
ATOM 12948 C CA . ALA B 1 813 ? -5.488 0.113 4.809 1 62.19 813 ALA B CA 1
ATOM 12949 C C . ALA B 1 813 ? -5.602 1.587 4.43 1 62.19 813 ALA B C 1
ATOM 12951 O O . ALA B 1 813 ? -4.59 2.268 4.25 1 62.19 813 ALA B O 1
ATOM 12952 N N . ASP B 1 814 ? -6.754 2.016 4.465 1 55.78 814 ASP B N 1
ATOM 12953 C CA . ASP B 1 814 ? -6.973 3.371 3.971 1 55.78 814 ASP B CA 1
ATOM 12954 C C . ASP B 1 814 ? -6.859 4.395 5.102 1 55.78 814 ASP B C 1
ATOM 12956 O O . ASP B 1 814 ? -6.598 5.574 4.855 1 55.78 814 ASP B O 1
ATOM 12960 N N . CYS B 1 815 ? -7.16 3.93 6.297 1 53.84 815 CYS B N 1
ATOM 12961 C CA . CYS B 1 815 ? -7.27 4.891 7.391 1 53.84 815 CYS B CA 1
ATOM 12962 C C . CYS B 1 815 ? -5.914 5.129 8.047 1 53.84 815 CYS B C 1
ATOM 12964 O O . CYS B 1 815 ? -5.789 5.961 8.945 1 53.84 815 CYS B O 1
ATOM 12966 N N . VAL B 1 816 ? -4.918 4.32 7.613 1 47.53 816 VAL B N 1
ATOM 12967 C CA . VAL B 1 816 ? -3.615 4.566 8.227 1 47.53 816 VAL B CA 1
ATOM 12968 C C . VAL B 1 816 ? -2.711 5.305 7.242 1 47.53 816 VAL B C 1
ATOM 12970 O O . VAL B 1 816 ? -2.754 5.047 6.039 1 47.53 816 VAL B O 1
#

Foldseek 3Di:
DDDKDWWDKDWDDWADWDPQQDPRLQADQDQADPSSKTWHDDDDDDWTKTKIFTPAKFQWFKKKFAHHQAFDQQAFFKKWKWFDPDPVDTDTWDIDGDDRHRAMAMDTTDQADQVGQGAITGMMMMIRDDTNHPPGTHMTRYMITMGGRPPVVSVVSHVRVVVVVVLQVLLQVLVVCVLLQVVVVSVVSCVVVVDDQFFVLLVVLCLCQQQPNPLVVNLVSLVVCVVVVQQVLVLLVFFWAKAKDFALAEAPVRDFPDFFFQWEWEAQLVQQKIKIAWGDRLPFIAGWIWIARPVVSHIDTLGRAQVPPPLGDHGFGQWYWYAQNQQRKIKIWAGDHPPQAQEAPPDPPPPPCPPQPFDAGWIKMAHCDDPQHSDMHGLDRHVVVQAAKGHWGQWDWYADNVQQKIKIAWGWHRGNDRDIDITGIKMARRVVRHIHGLADAPPVVPPPPDDDPCSVRPNAPGDHRFGQWEWDAQNPQRKIKIAWHDDDLDTFGWIWIARPVVRHIDTQGRHCVVVVADARAGNKYWDAQNVSQKIKIWGAWHDDDPPPSFIDFDQDTWMKMWHPSGGPTDIHTHHHDDPDPPDPDPRDDDGHFHSKYWYANNVVRKIKIFKGWRWRAGDDSPHDPDDPSDPGTDTDIGGIMMMMHIDTDDSVLLSLVLSLLSLLLVLVVCLVVHDLVVSVVCLVPVNVVSFPCPDPVSVVVSVVSVVVSVPPPPPPPPVPPPPPPPPCPDPPDPPPPDDPPDPPVPPPPPPDDPPPPPPPPVDNHPVSCVSNPPDDPDPVSSSSSVVSSLVSCSSGDCSRHRHPDHPVVVVVVVVD/DFDKDWWDKDWDDWADWDPQQDPRLQADQDQADPSSKTWHDDDDDDWTKTKIFTPAKFQWFKKKFAHHQAFDQQAFFKKWKWFDPDPVDTDTWDIDGDDRHRAMAMDTTDQADQVRQGAITGMMMMIRDDTNHPPGTHMTRYMITMGGRPPVVSVVSHVRVVVVVVLQVLLQVLVVCVLLQVVVVSVVSCVVVVDDFFFVLLVVLCLCQQQANPLVVNLVSLVVCVVVVQQVLVLLVFFWAKAKDFALAEAPVSDFPDFFFQWEWEAQLVQQKIKIAWGDRLPFIAGWIWIARPVVSHIDTLGRAQVPPPLGDHGFGQWYWYAQNQQRKIKIWAGDHPPQAQEAPPDPPPPPPPPQPWDAGWIKMAHCDDPRHSDMHGLDRHVVVQAAKGHWGQWDWYADNVQQKIKIAWGWHRGNDRDIDITGIWMARRVVRHIHGLADAPPVPPPPPDDDPPSPRPNAPGDHRFGQWEWDAQNPQRKIKIAWHDDDLDTFGWIWIARPVVRHIDTQGRHCVVVVADARAGNKYWDAQNVSQKIKIWGAWHDDDPPPSFIDFDQDTWMKMWHPSGGPTDIHTHHHDDPDPPDPDPRDDDGHFHSKYWYANNVVRKIKIFKGWRWRAGDDSPHDPDDPSDPGTDTDIGGIMMMMHIDTDDSVLLSLVLSLLSLLLVLVVCLVVHDLVVSVVCLVPVNVVSFPCPDPVSVVVSVVSVVVSVPPPPPPPPVPPPPPPPPCPDPPDPPPPDDPPDPPVPPPPPPDDPPPPPPPPVDNHPVSCVSNPDDDPDPVSSSSSVVSSLVSCSSGDCSRHRHPDHPVVVVVVVVD

InterPro domains:
  IPR008979 Galactose-binding-like domain superfamily [SSF49785] (15-144)
  IPR010565 Muskelin, N-terminal [PF06588] (7-200)
  IPR015915 Kelch-type beta-propeller [G3DSA:2.120.10.80] (234-462)
  IPR015915 Kelch-type beta-propeller [G3DSA:2.120.10.80] (463-656)
  IPR015915 Kelch-type beta-propeller [SSF117281] (254-440)
  IPR015915 Kelch-type beta-propeller [SSF117281] (374-613)
  IPR052456 CTLH complex component protein [PTHR15526] (5-812)
  IPR056737 Attractin/MKLN-like, beta-propeller domain [PF24981] (374-585)

Organism: Armillaria gallica (NCBI:txid47427)

Nearest PDB structures (foldseek):
  8ttq-assembly1_B  TM=6.039E-01  e=1.910E-59  Homo sapiens
  4oyu-assembly1_A  TM=9.217E-01  e=1.787E-19  Rattus norvegicus
  4pqq-assembly1_A  TM=9.759E-01  e=1.534E-18  Mus musculus
  3ggl-assembly1_A  TM=7.668E-01  e=1.029E-06  Bacteroides thetaiotaomicron
  4a45-assembly1_A  TM=7.656E-01  e=2.002E-06  Clostridium perfringens

Solvent-accessible surface area (backbone atoms only — not comparable to full-atom values): 88444 Å² total; per-residue (Å²): 128,84,70,70,40,80,52,59,66,47,79,70,50,61,48,47,46,36,82,83,17,38,74,71,30,19,75,41,85,44,40,86,43,88,68,35,18,18,26,41,54,64,82,75,80,64,85,43,40,41,32,34,30,40,78,53,60,21,39,53,40,32,42,30,39,41,36,37,71,53,62,51,52,32,34,36,20,33,36,35,36,25,37,16,73,44,91,86,55,60,35,72,56,42,71,44,72,48,75,78,45,45,68,48,45,35,43,73,40,66,46,52,34,80,88,66,48,47,48,59,30,29,29,42,34,43,30,58,73,35,29,68,30,86,93,43,43,36,30,48,26,15,58,49,37,32,16,36,60,54,64,70,61,43,52,52,35,43,51,52,35,51,51,49,41,52,50,53,43,49,45,39,49,41,51,54,28,50,74,66,53,34,48,44,43,35,52,52,51,38,64,30,32,64,57,82,63,46,38,67,67,54,54,50,37,44,43,21,44,44,63,62,63,36,61,70,58,35,54,52,44,52,54,52,39,51,76,68,51,38,38,49,59,40,45,67,66,47,77,32,24,44,47,54,45,77,55,80,49,32,24,98,86,64,47,64,74,67,47,20,24,26,34,26,47,34,58,41,70,92,76,38,34,37,36,39,39,41,4,27,50,86,82,49,50,28,28,36,31,38,36,31,35,61,87,76,44,30,35,42,80,76,34,81,47,26,58,78,39,75,54,38,62,56,49,19,16,32,32,39,40,35,49,29,79,77,74,39,32,35,41,41,42,51,46,43,40,87,81,61,58,75,64,47,83,76,77,73,74,73,70,77,74,68,75,80,76,74,67,61,18,47,33,38,36,35,28,70,45,73,97,50,44,82,40,46,38,63,75,34,71,39,29,42,82,59,51,32,64,61,27,20,25,34,41,32,59,44,60,40,46,90,77,39,33,35,37,38,37,29,2,39,50,56,48,80,49,80,67,90,46,58,34,43,36,32,35,32,33,63,87,73,71,40,44,38,73,74,46,80,49,86,79,70,68,67,66,70,75,73,73,86,72,64,72,72,68,66,21,53,62,60,72,78,56,25,25,28,33,33,53,46,71,37,76,87,78,38,26,37,41,38,34,40,4,30,45,89,95,39,61,29,30,31,31,34,40,33,31,65,87,74,72,41,52,43,77,58,26,85,44,30,36,63,64,59,34,64,72,37,22,36,40,33,43,58,45,73,37,71,89,78,34,35,33,44,36,41,56,22,36,29,64,47,90,84,74,57,96,45,68,36,68,56,91,56,65,56,40,35,34,42,36,60,82,47,91,75,43,46,49,42,66,50,37,68,58,75,77,58,84,76,64,84,64,76,86,61,65,77,73,38,40,28,39,44,39,71,45,71,34,77,89,76,53,35,37,37,38,40,40,6,32,58,36,47,55,63,73,72,80,89,65,71,78,77,80,84,64,71,91,50,48,68,80,38,57,26,50,56,37,34,38,35,33,74,44,52,76,54,70,65,56,53,51,32,52,50,46,32,57,53,42,51,52,51,42,57,52,30,58,74,74,48,54,64,67,59,32,49,50,42,46,68,45,64,40,47,71,41,50,53,78,86,38,66,68,55,39,49,51,56,50,49,53,54,47,57,74,67,47,78,64,70,73,70,74,66,77,68,78,70,76,75,75,75,71,77,76,73,81,72,77,75,71,74,82,76,78,82,74,81,80,76,82,69,84,68,85,63,85,68,70,81,67,73,74,67,70,61,56,65,61,81,39,69,60,47,53,74,74,36,73,95,62,86,75,48,70,67,57,40,51,52,30,45,50,52,53,54,57,58,49,67,42,41,27,75,85,40,35,68,69,90,70,56,59,55,60,51,50,55,56,66,45,86,128,83,69,70,42,81,53,60,67,47,79,69,51,61,48,50,46,36,83,83,17,36,73,71,30,19,76,41,85,43,40,85,45,86,66,34,19,19,24,40,54,67,83,76,77,65,83,44,40,40,30,33,31,39,78,53,61,21,39,54,40,32,42,30,39,42,34,36,71,52,62,51,54,30,34,37,21,33,36,36,36,26,38,16,73,44,91,87,55,62,36,73,56,42,70,44,73,49,74,78,45,45,67,47,43,35,44,74,40,65,43,51,33,81,87,66,48,46,47,59,30,30,28,42,32,42,29,57,71,35,29,67,28,86,93,44,43,36,30,48,27,16,58,51,37,32,16,38,60,53,64,70,60,44,51,51,36,43,51,53,36,51,50,50,41,51,50,54,42,49,45,40,48,41,52,54,30,50,76,66,52,35,48,44,43,37,52,51,50,40,64,29,30,63,59,81,61,46,38,67,68,54,53,50,37,44,44,21,44,44,64,62,61,35,62,69,57,33,54,52,44,52,53,53,39,50,74,70,52,37,39,49,59,40,45,66,67,46,78,32,25,43,47,53,45,78,56,81,49,32,24,98,86,64,49,64,75,66,46,19,26,25,35,27,48,33,57,42,68,90,77,36,34,37,37,39,41,41,5,29,51,86,84,48,49,28,28,34,31,35,36,32,35,61,88,74,43,28,35,42,79,75,35,80,47,25,60,78,40,76,54,38,63,55,47,19,16,33,31,38,40,36,50,29,80,77,74,38,32,35,40,39,41,50,46,44,38,86,82,61,58,75,64,46,84,73,76,74,72,75,67,77,75,65,74,78,76,74,67,62,17,46,34,37,36,35,28,72,46,75,97,51,44,82,39,46,38,63,74,32,70,38,29,43,81,57,51,32,64,60,28,22,24,33,42,36,59,44,60,39,46,90,77,38,34,35,40,36,36,29,3,40,49,53,46,80,48,81,68,90,46,60,33,43,37,33,35,32,34,62,88,73,71,43,43,39,74,75,46,80,48,87,79,70,68,67,66,70,73,73,76,87,73,67,72,70,67,66,20,51,62,60,72,78,56,24,26,28,33,33,53,45,71,37,77,88,79,39,29,36,42,38,33,40,3,30,48,89,94,40,60,30,30,30,30,34,38,33,31,64,89,73,72,41,50,43,77,58,28,83,44,31,37,60,65,58,36,62,71,39,21,36,41,32,42,58,45,73,36,70,89,77,35,34,33,45,34,40,55,22,36,28,63,47,87,83,74,56,96,43,69,37,67,55,91,57,65,57,39,34,34,41,35,60,82,47,90,74,44,46,50,43,67,47,37,69,58,76,77,58,86,78,64,86,63,76,83,62,66,77,72,40,40,26,40,45,40,69,46,69,34,77,89,75,54,33,36,37,40,39,40,5,31,59,37,47,56,64,71,71,84,88,66,70,81,76,81,84,64,73,90,49,47,69,78,38,57,26,52,56,35,34,37,35,35,72,44,53,75,54,69,65,57,53,52,33,52,49,46,32,57,52,41,51,54,50,43,57,52,29,59,74,73,48,54,64,66,58,32,49,50,42,47,69,47,64,40,47,72,40,51,54,78,84,37,66,68,54,38,51,50,55,49,48,53,54,47,60,72,67,48,78,63,72,74,70,74,64,79,70,77,72,75,76,75,74,72,76,74,72,81,71,76,73,71,75,80,75,76,82,75,84,78,76,81,69,82,70,85,63,86,68,70,81,68,73,77,68,72,62,56,66,59,82,40,69,62,45,56,75,72,36,73,95,64,86,75,49,70,67,57,39,51,52,31,44,49,53,52,56,57,56,50,67,43,42,27,75,85,39,34,69,69,90,70,55,58,54,61,51,49,54,55,67,44,86

Radius of gyration: 40.69 Å; Cα contacts (8 Å, |Δi|>4): 3455; chains: 2; bounding box: 101×123×91 Å

Secondary structure (DSSP, 8-state):
-PPPEEEPEEEEEE--B-TT--GGGGGS--TT-TTSSEEB---SSSPP-EEEEEEEEEEEEEEEEE--SS--TTBB-EEEEEEESSSS--EEEEEEE--SSSS-EEEE---B-TTS-B--EEEEEEEE--BSSTTSPPEE-EEEEEEE--HHHHHHHHHHHHHHHHHHHHHHHHHHHHHTT-HHHHHHHHHHHT---S-HHHHHHHIIIIII--HHHHHHHHHHHHHTTTTHHHHHHSPPEEEEEEE----TTS--PPSBBS-EEEEETTTTEEEEE--B-SS-BB--EEEEETTTTEEEEEES-GGGSTT---SBBS-EEEEETTTTEEEEE--B-TT---S--------------PPP--EEEEESSSTTTT-EEEEES-GGGGTS--SEES-EEEEETTTTEEEEE--EE--S-SS--B--EEEEETTTTEEEEEE--TTTT-----STTGGGSTTS--PPP-BS-EEEEETTTTEEEEE--EETTEE---EEEEETTTTEEEEEES-TTTTT-PPPEES-EEEEETTTTEEEEE--EEE-SSS-S-EE--SS--EEEEE-SSSS-EEEEPBPP---TT--S----PPP-BS-EEEEETTTTEEEEEEEE-S--SS-TTT--SS--TT-PPP-EEEEEEEEEEE---HHHHHHHHHHHHHHHHHHHHHHHS-HHHHHHHIIIIIGGG--TT-HHHHHHHHHHHHHHHS---------------------------------------------------PPPTHHHHH-TT----HHHHHHHHHHHHHHGGGS-GGGS--SS-HHHHHHHHH-/-PPPEEEPEEEEEE--B-TT--GGGGGS--TT-TTSSEEB---SSSPP-EEEEEEEEEEEEEEEEE--SS--TTBB-EEEEEEESSSS--EEEEEEE--SSSS-EEEE---B-TTS-B--EEEEEEEE--BSSTTSPPEE-EEEEEEE--HHHHHHHHHHHHHHHHHHHHHHHHHHHHHTT-HHHHHHHHHHHT---S-HHHHHHHIIIIII--HHHHHHHHHHHHHTTTTHHHHHHSPPEEEEEEE----TTS--PPSBBS-EEEEETTTTEEEEE--B-SS-BB--EEEEETTTTEEEEEES-GGGSTT---SBBS-EEEEETTTTEEEEE--B-TT---S-------------------EEEEESSSTTTT-EEEEES-GGGGTS--SEES-EEEEETTTTEEEEE--EE--S-SS--B--EEEEETTTTEEEEEE--TTTT-S---STTGGGSTTS------BS-EEEEETTTTEEEEE--EETTEE---EEEEETTTTEEEEEES-TTTTT-PPPEES-EEEEETTTTEEEEE--EEE-SSS-S-EE--SS--EEEEE-SSSS-EEEEPBPP---TT--S----PPP-BS-EEEEETTTTEEEEEEEE-S--SS-TTT--SS--TT-PPP-EEEEEEEEEEE---HHHHHHHHHHHHHHHHHHHHHHHS-HHHHHHHIIIIIGGG--TT-HHHHHHHHHHHHHHHS---------------------------------------------------PPPTHHHHH--SS---HHHHHHHHHHHHHHGGGS-GGGS--SS-HHHHHHHHH-

Sequence (1632 aa):
MKPSVPLLYSIAQGSPHSGQYAPENILVDSPADQSSRWSGATHGATKQWILLRLHSLAVVKSITFGKHIKSHPCNVKEFQISVGMTEDNLTEIYRGVLKNDSTSETFAIRHTNNSGVCFPTRFVKIIPISSHSPGFHPSIWFVSMAGISDPAYIQDVQKEFDEFRETTALRLILKHLRQRRLLSPYATILERAGLRVEHPLVSDLYDAIVLRGNWDDAERLLVQMSDAGLFIEYLQSCQPHAVWQRLHGTNADGDIPCLRGGHAMCIDTARSIIYLFGGWTGEKSLDDFWAYDIKDDKWRVLCHNTSSEQNAPGARSCHKMVFDYKTGSIYVFGRLGDGDSLKPPSDARTETAATPVVPCSEFYRYHTRGADSGKWDYLAFDTAASGGPPLIFDHQMVMDSDAQILYVFGGRVVDNDAAVKYSGLYSYNVRLSKWKHLHPTDSSKSIPSRFGEYLWLRALILINVVLGHSMVLEPTTKTLFIFAGQRDDKYLSDMYAYDIATNTVTELFSNFTTSGGPDACFTQRAVIDPRLKELYIFCGLTRAPHAGSLTVLPSEPTNWIFRYHSQPGRWVKVLPEQQERKSLHPCQEPVPRYAHQVVYDPNTKTVFMHGGNAGITGAMERAVDGEDKQEGGKEVRLDDFWRMNLVRPAVKEIIRRAKFRLRQQQFREMSETVSQVKALAFLQTDVSSVVDHNDPTETEFFRSLLTHLLTPQPPTLVAQKYPSEHEDSPPRKRSRPNTPEDDTEVWTNEVAIKAPMERLSITGDLLRRAAEPEGEVDAERFKQRTEVFEELLGYVSSDAKQPDGSLLDMVDADCVMKPSVPLLYSIAQGSPHSGQYAPENILVDSPADQSSRWSGATHGATKQWILLRLHSLAVVKSITFGKHIKSHPCNVKEFQISVGMTEDNLTEIYRGVLKNDSTSETFAIRHTNNSGVCFPTRFVKIIPISSHSPGFHPSIWFVSMAGISDPAYIQDVQKEFDEFRETTALRLILKHLRQRRLLSPYATILERAGLRVEHPLVSDLYDAIVLRGNWDDAERLLVQMSDAGLFIEYLQSCQPHAVWQRLHGTNADGDIPCLRGGHAMCIDTARSIIYLFGGWTGEKSLDDFWAYDIKDDKWRVLCHNTSSEQNAPGARSCHKMVFDYKTGSIYVFGRLGDGDSLKPPSDARTETAATPVVPCSEFYRYHTRGADSGKWDYLAFDTAASGGPPLIFDHQMVMDSDAQILYVFGGRVVDNDAAVKYSGLYSYNVRLSKWKHLHPTDSSKSIPSRFGEYLWLRALILINVVLGHSMVLEPTTKTLFIFAGQRDDKYLSDMYAYDIATNTVTELFSNFTTSGGPDACFTQRAVIDPRLKELYIFCGLTRAPHAGSLTVLPSEPTNWIFRYHSQPGRWVKVLPEQQERKSLHPCQEPVPRYAHQVVYDPNTKTVFMHGGNAGITGAMERAVDGEDKQEGGKEVRLDDFWRMNLVRPAVKEIIRRAKFRLRQQQFREMSETVSQVKALAFLQTDVSSVVDHNDPTETEFFRSLLTHLLTPQPPTLVAQKYPSEHEDSPPRKRSRPNTPEDDTEVWTNEVAIKAPMERLSITGDLLRRAAEPEGEVDAERFKQRTEVFEELLGYVSSDAKQPDGSLLDMVDADCV

pLDDT: mean 81.0, std 21.96, range [20.47, 98.75]